Protein 6F77 (pdb70)

Foldseek 3Di:
DPDDPLLVLFDDALLVVLVVVLVVCVVVPDDFFEQDDPFFPDAFDVLLVVLLVVCVVVPLFDFAFQQAHLLLLCLVQVLCCPQAVDHFDSLQKGKFQALLLVLLLLLLLDDDALAEEEAEPLADLVNVNSNSSSRYHYDYQYDDVVVLRADDLVSVLVRDDPRYAEYEAEAVGVFALAHAALVSLLSNVVSCVVVVNYAYEYECAFVLFFADPGHHHDNCSSPVVNQARYKAKYFCRHQRRCVVQRIIMTGGHNVSSVSSSVVSCVPPRHRRSSSSSSSSCCSPDDRVSSVVVNVVLLVLLVLLQVLQCLAQQKHWDRHGTDQKIKIANNRQAQWAWPVRDHRPALVSVQVSLCVVPNYGWRARVSSPDHNITMGGSSDDSVSSNSSSVSNNVRRVRTD/DPDDPLLVLADDAVLVVLVVVLVVVVVVPDPFQEQSDQFFPDAFDPLLVVLLVVCVVVPLFDFAQLQAHLLLLQLVQVLCCVQAVDHFDSLQKGKFQALLLVLLLLLLLDDDALQEEEAEPLADLVNQNSCSSSRYHYQYFYADVVVLGQDAQVRVLVRDDPRYQEYEAEACGVFALAHAALVSLLSNVVSCVVVVNYAYEYECAFVLFFADPGHHHTNCSSPVVNQARYKAKYFCVLRRCVVLRIIMTGGDNVSSVSSSVVSCVPPSHGRSSSSSSVSCVSPHDSVSSVVVNVVLVVLLVLLQVLQVLAQQKHWDRRGTDFKIKIANNRQQQWAWLVRHHRPALVSVQVSLCVPQNYHWAARVSSPDHNIIMGGSSDDSVSSNSSSVSNSVRRVSTD/DVDDPLVVLADDLFEFADQFFPDAFDVLLVVLLVVCVVVPLQDFAFQQAHLLLLQLVQVLCCVQAVDHFDSLQKGKFQALLLVLLLLLLLDDDALAEEEEEPLADLVNQRSNSSSRHHYFYQYADVVVLRADAQVSLLVRDDPRYQEYEAEACGPQRLAHAALVSLLSNVVSVVVPVNYAYEYECAFVLFFEDPGRHHTNCSSPVVNQQRYKDKYFCCYQRRCVVQRIIMTGGDNVSVVSSSVVSCVVPRHRRSSSSSSSSCVSPHDNPSSVVVSVVLLVLQVLLQVLQCLAAQKHWDRRGTRFKIKIANPRQQQWAWPVGDRRPACVSVQVSLCVPQSHHWAARVSSVDDNIIMGGSSYDSVSSVSSSVSNNVRRVSID/DPDDPLVVLADPFQLVVLVVVLVVVVVVVDDFQEQSDPFFPDAFDPLLVVLLVVCVVVPLFDFAFQQAHLLLLCLVQVLCCVQAVDHFDSLQKGKFQALLLVLLLLLLLDDDAQQEEEAEPLADLVNVRSNSSSRYHYQYQYDDVVVLSADALVRLLVRDDLSHQEYEAEACGVFRLAHAALVSLLSNVVSCVVPVRYAYEYECAFVLFFADPGHHHDNCSSPVVRQQRYKAKYFCCHLRVCVVQRIIMTGGHSVSSVSSSVVSCVVPRHRRSSSSSSVSCVSPDDRVSSVVVNVVLQVLQVLLQVLQVLAQQKHWDRRGGDFKIKIASNRQQQWQWLVRRGRPALVSVQVSLCVVQNYRWAQSVSSVDHNIIMGGSSDDSVSSVVSSVSSRVRRVRTD/DPDDPLLVLFDDFVVVVLVVVLVVCVVVPDDFQEQDDQFFPDAFDVLLVVLLVVCVVVPLFDFAFQQAHLLLLVLVQVLCCVQAVDHFDSLQKGKFQALLLVLLLLLLLDDDAQAEEEAEPLADLVNQRSNSSSRYHYFYQYDDVVVLRADALVSVLVRDDPRYQEYEAEAVGVFALAHDALVSLLSNLVSVVVPVRYAYEYECAFVLFFADPGHHHTNCSSPVVNQQRYKAKYFCCHQRVCVVQRIIMTGGDNVSSVSSSVVSCVVPRHRGSSSSSSVSCVSPDDRVSSVVVNVVLLVLLVLLQVLQCLAQQKHWDRHGTDFKTKIANNRLAQWAWPVRDHRPALVSVQVSLCVPQNYRWAARVSSVDHNIIMGGSSDDSVSSNSSSVSRRVRRVRTD/DPDDPLLVLFDDAPLVVLVVVLVVCVVVPDDFDEQADAFFPDAFDPLLVVLLVVCVVVPLFDFAFLQAHLLLLQLVQVLCCVQAVDHFHSLQKGKFQALLLVLLLLLLLDDDALAEEEAEPLADLVNVNSNSSSRYHYQYQYDDVVVLRADAQVSVLVRDDPSYQEYEAEAVGVFALAHAALVSLLSNVVSVVVPVRYAYEYECAFVLFFADPGHHHTNCSSPVVNQARYKAKYFCRHQRSCVVLRIIMTGGHNVSVVSSSVVSCVPPRHRRSSSSSSVSCVSPPDRVSSVVVNVQLLVLQVLLQVLQVLAQQKHWDRHGTRFKIKIANNRQQQWAWLVRDHHPALVSVQVSLCVPQNYHWAASVSSPDHNITMGGSSDHSVSSNVSSVSNRVRRVRTD

InterPro domains:
  IPR004838 Aminotransferases, class-I, pyridoxal-phosphate-binding site [PS00105] (236-249)
  IPR004839 Aminotransferase, class I/classII, large domain [PF00155] (32-392)
  IPR015421 Pyridoxal phosphate-dependent transferase, major domain [G3DSA:3.40.640.10] (63-286)
  IPR015422 Pyridoxal phosphate-dependent transferase, small domain [G3DSA:3.90.1150.10] (20-392)
  IPR015424 Pyridoxal phosphate-dependent transferase [SSF53383] (1-396)
  IPR050596 Aspartate/prephenate aminotransferase-like [PTHR46383] (4-398)

CATH classification: 3.90.1150.10 (+1 more: 3.40.640.10)

Structure (mmCIF, N/CA/C/O backbone):
data_6F77
#
_entry.id   6F77
#
_cell.length_a   103.543
_cell.length_b   93.008
_cell.length_c   123.069
_cell.angle_alpha   90.00
_cell.angle_beta   91.36
_cell.angle_gamma   90.00
#
_symmetry.space_group_name_H-M   'P 1 21 1'
#
loop_
_entity.id
_entity.type
_entity.pdbx_description
1 polymer 'Aspartate aminotransferase A'
2 polymer 'Aspartate aminotransferase A'
3 non-polymer "PYRIDOXAL-5'-PHOSPHATE"
4 water water
#
loop_
_atom_site.group_PDB
_atom_site.id
_atom_site.type_symbol
_atom_site.label_atom_id
_atom_site.label_alt_id
_atom_site.label_comp_id
_atom_site.label_asym_id
_atom_site.label_entity_id
_atom_site.label_seq_id
_atom_site.pdbx_PDB_ins_code
_atom_site.Cartn_x
_atom_site.Cartn_y
_atom_site.Cartn_z
_atom_site.occupancy
_atom_site.B_iso_or_equiv
_atom_site.auth_seq_id
_atom_site.auth_comp_id
_atom_site.auth_asym_id
_atom_site.auth_atom_id
_atom_site.pdbx_PDB_model_num
ATOM 1 N N . ALA A 1 2 ? -69.528 -1.943 -17.346 1.00 35.66 2 ALA A N 1
ATOM 2 C CA . ALA A 1 2 ? -70.195 -2.796 -18.319 1.00 39.67 2 ALA A CA 1
ATOM 3 C C . ALA A 1 2 ? -70.464 -4.156 -17.687 1.00 25.45 2 ALA A C 1
ATOM 4 O O . ALA A 1 2 ? -70.253 -4.331 -16.492 1.00 27.07 2 ALA A O 1
ATOM 6 N N . PHE A 1 3 ? -70.912 -5.123 -18.487 1.00 28.98 3 PHE A N 1
ATOM 7 C CA . PHE A 1 3 ? -71.277 -6.417 -17.922 1.00 28.65 3 PHE A CA 1
ATOM 8 C C . PHE A 1 3 ? -70.056 -7.176 -17.418 1.00 30.45 3 PHE A C 1
ATOM 9 O O . PHE A 1 3 ? -70.075 -7.732 -16.314 1.00 23.77 3 PHE A O 1
ATOM 17 N N . LEU A 1 4 ? -69.000 -7.249 -18.223 1.00 30.48 4 LEU A N 1
ATOM 18 C CA . LEU A 1 4 ? -67.820 -7.983 -17.796 1.00 24.95 4 LEU A CA 1
ATOM 19 C C . LEU A 1 4 ? -67.013 -7.133 -16.827 1.00 24.32 4 LEU A C 1
ATOM 20 O O . LEU A 1 4 ? -67.083 -5.902 -16.841 1.00 26.63 4 LEU A O 1
ATOM 25 N N . ALA A 1 5 ? -66.254 -7.806 -15.971 1.00 23.76 5 ALA A N 1
ATOM 26 C CA . ALA A 1 5 ? -65.467 -7.111 -14.962 1.00 30.49 5 ALA A CA 1
ATOM 27 C C . ALA A 1 5 ? -64.402 -6.222 -15.604 1.00 39.11 5 ALA A C 1
ATOM 28 O O . ALA A 1 5 ? -63.739 -6.611 -16.572 1.00 32.89 5 ALA A O 1
ATOM 30 N N . ASP A 1 6 ? -64.253 -5.006 -15.060 1.00 32.34 6 ASP A N 1
ATOM 31 C CA . ASP A 1 6 ? -63.186 -4.108 -15.491 1.00 29.39 6 ASP A CA 1
ATOM 32 C C . ASP A 1 6 ? -61.836 -4.791 -15.455 1.00 26.64 6 ASP A C 1
ATOM 33 O O . ASP A 1 6 ? -60.960 -4.476 -16.266 1.00 28.95 6 ASP A O 1
ATOM 38 N N . ALA A 1 7 ? -61.658 -5.724 -14.517 1.00 27.11 7 ALA A N 1
ATOM 39 C CA . ALA A 1 7 ? -60.383 -6.398 -14.332 1.00 27.46 7 ALA A CA 1
ATOM 40 C C . ALA A 1 7 ? -59.949 -7.154 -15.581 1.00 27.46 7 ALA A C 1
ATOM 41 O O . ALA A 1 7 ? -58.749 -7.229 -15.870 1.00 28.87 7 ALA A O 1
ATOM 43 N N . LEU A 1 8 ? -60.900 -7.716 -16.338 1.00 26.03 8 LEU A N 1
ATOM 44 C CA . LEU A 1 8 ? -60.519 -8.509 -17.507 1.00 29.13 8 LEU A CA 1
ATOM 45 C C . LEU A 1 8 ? -59.802 -7.664 -18.552 1.00 31.26 8 LEU A C 1
ATOM 46 O O . LEU A 1 8 ? -58.995 -8.189 -19.330 1.00 31.24 8 LEU A O 1
ATOM 51 N N . SER A 1 9 ? -60.080 -6.358 -18.590 1.00 28.81 9 SER A N 1
ATOM 52 C CA A SER A 1 9 ? -59.429 -5.497 -19.568 0.47 31.71 9 SER A CA 1
ATOM 53 C CA B SER A 1 9 ? -59.432 -5.488 -19.560 0.53 31.72 9 SER A CA 1
ATOM 54 C C . SER A 1 9 ? -57.950 -5.305 -19.267 1.00 30.47 9 SER A C 1
ATOM 55 O O . SER A 1 9 ? -57.202 -4.894 -20.157 1.00 32.40 9 SER A O 1
ATOM 60 N N . ARG A 1 10 ? -57.513 -5.601 -18.040 1.00 29.90 10 ARG A N 1
ATOM 61 C CA A ARG A 1 10 ? -56.106 -5.496 -17.667 0.50 30.98 10 ARG A CA 1
ATOM 62 C CA B ARG A 1 10 ? -56.101 -5.475 -17.698 0.50 31.09 10 ARG A CA 1
ATOM 63 C C . ARG A 1 10 ? -55.254 -6.617 -18.244 1.00 31.43 10 ARG A C 1
ATOM 64 O O . ARG A 1 10 ? -54.023 -6.545 -18.160 1.00 32.63 10 ARG A O 1
ATOM 79 N N . VAL A 1 11 ? -55.870 -7.648 -18.808 1.00 31.12 11 VAL A N 1
ATOM 80 C CA . VAL A 1 11 ? -55.162 -8.821 -19.303 1.00 31.91 11 VAL A CA 1
ATOM 81 C C . VAL A 1 11 ? -54.990 -8.673 -20.804 1.00 33.05 11 VAL A C 1
ATOM 82 O O . VAL A 1 11 ? -55.977 -8.597 -21.542 1.00 32.74 11 VAL A O 1
ATOM 86 N N . LYS A 1 12 ? -53.742 -8.658 -21.262 1.00 39.94 12 LYS A N 1
ATOM 87 C CA . LYS A 1 12 ? -53.529 -8.502 -22.691 1.00 44.27 12 LYS A CA 1
ATOM 88 C C . LYS A 1 12 ? -53.824 -9.806 -23.436 1.00 48.43 12 LYS A C 1
ATOM 89 O O . LYS A 1 12 ? -53.658 -10.898 -22.884 1.00 48.55 12 LYS A O 1
ATOM 95 N N . PRO A 1 13 ? -54.287 -9.712 -24.686 1.00 51.18 13 PRO A N 1
ATOM 96 C CA . PRO A 1 13 ? -54.526 -10.924 -25.480 1.00 49.24 13 PRO A CA 1
ATOM 97 C C . PRO A 1 13 ? -53.274 -11.785 -25.580 1.00 44.04 13 PRO A C 1
ATOM 98 O O . PRO A 1 13 ? -52.148 -11.285 -25.570 1.00 43.42 13 PRO A O 1
ATOM 102 N N . SER A 1 14 ? -53.487 -13.097 -25.677 1.00 40.26 14 SER A N 1
ATOM 103 C CA . SER A 1 14 ? -52.408 -14.074 -25.592 1.00 44.41 14 SER A CA 1
ATOM 104 C C . SER A 1 14 ? -51.790 -14.303 -26.967 1.00 43.79 14 SER A C 1
ATOM 105 O O . SER A 1 14 ? -52.465 -14.782 -27.885 1.00 47.36 14 SER A O 1
ATOM 108 N N . ALA A 1 15 ? -50.502 -13.981 -27.104 1.00 40.81 15 ALA A N 1
ATOM 109 C CA . ALA A 1 15 ? -49.806 -14.293 -28.348 1.00 42.24 15 ALA A CA 1
ATOM 110 C C . ALA A 1 15 ? -49.648 -15.798 -28.535 1.00 42.55 15 ALA A C 1
ATOM 111 O O . ALA A 1 15 ? -49.632 -16.281 -29.672 1.00 43.18 15 ALA A O 1
ATOM 113 N N . THR A 1 16 ? -49.561 -16.553 -27.436 1.00 42.18 16 THR A N 1
ATOM 114 C CA . THR A 1 16 ? -49.345 -17.996 -27.523 1.00 42.72 16 THR A CA 1
ATOM 115 C C . THR A 1 16 ? -50.578 -18.721 -28.050 1.00 41.81 16 THR A C 1
ATOM 116 O O . THR A 1 16 ? -50.462 -19.635 -28.877 1.00 42.53 16 THR A O 1
ATOM 120 N N . ILE A 1 17 ? -51.766 -18.342 -27.580 1.00 40.32 17 ILE A N 1
ATOM 121 C CA . ILE A 1 17 ? -52.982 -18.952 -28.103 1.00 46.80 17 ILE A CA 1
ATOM 122 C C . ILE A 1 17 ? -53.180 -18.559 -29.561 1.00 47.17 17 ILE A C 1
ATOM 123 O O . ILE A 1 17 ? -53.617 -19.374 -30.384 1.00 45.92 17 ILE A O 1
ATOM 128 N N . ALA A 1 18 ? -52.844 -17.313 -29.908 1.00 43.56 18 ALA A N 1
ATOM 129 C CA . ALA A 1 18 ? -52.977 -16.871 -31.292 1.00 49.47 18 ALA A CA 1
ATOM 130 C C . ALA A 1 18 ? -52.096 -17.698 -32.221 1.00 49.98 18 ALA A C 1
ATOM 131 O O . ALA A 1 18 ? -52.502 -18.022 -33.344 1.00 48.96 18 ALA A O 1
ATOM 133 N N . VAL A 1 19 ? -50.894 -18.064 -31.764 1.00 44.93 19 VAL A N 1
ATOM 134 C CA . VAL A 1 19 ? -50.005 -18.887 -32.584 1.00 44.50 19 VAL A CA 1
ATOM 135 C C . VAL A 1 19 ? -50.598 -20.277 -32.777 1.00 45.18 19 VAL A C 1
ATOM 136 O O . VAL A 1 19 ? -50.636 -20.806 -33.896 1.00 44.86 19 VAL A O 1
ATOM 140 N N . SER A 1 20 ? -51.075 -20.888 -31.689 1.00 43.49 20 SER A N 1
ATOM 141 C CA . SER A 1 20 ? -51.732 -22.185 -31.796 1.00 48.84 20 SER A CA 1
ATOM 142 C C . SER A 1 20 ? -52.929 -22.116 -32.734 1.00 47.61 20 SER A C 1
ATOM 143 O O . SER A 1 20 ? -53.189 -23.056 -33.494 1.00 43.17 20 SER A O 1
ATOM 146 N N . GLN A 1 21 ? -53.655 -20.995 -32.709 1.00 41.78 21 GLN A N 1
ATOM 147 C CA . GLN A 1 21 ? -54.830 -20.843 -33.561 1.00 47.59 21 GLN A CA 1
ATOM 148 C C . GLN A 1 21 ? -54.440 -20.736 -35.032 1.00 42.38 21 GLN A C 1
ATOM 149 O O . GLN A 1 21 ? -55.059 -21.368 -35.894 1.00 42.45 21 GLN A O 1
ATOM 155 N N . LYS A 1 22 ? -53.425 -19.925 -35.339 1.00 43.02 22 LYS A N 1
ATOM 156 C CA . LYS A 1 22 ? -52.980 -19.787 -36.725 1.00 48.83 22 LYS A CA 1
ATOM 157 C C . LYS A 1 22 ? -52.405 -21.096 -37.259 1.00 49.24 22 LYS A C 1
ATOM 158 O O . LYS A 1 22 ? -52.649 -21.466 -38.416 1.00 45.44 22 LYS A O 1
ATOM 164 N N . ALA A 1 23 ? -51.624 -21.800 -36.433 1.00 45.37 23 ALA A N 1
ATOM 165 C CA . ALA A 1 23 ? -51.152 -23.128 -36.804 1.00 46.29 23 ALA A CA 1
ATOM 166 C C . ALA A 1 23 ? -52.318 -24.078 -37.061 1.00 45.74 23 ALA A C 1
ATOM 167 O O . ALA A 1 23 ? -52.337 -24.794 -38.071 1.00 46.40 23 ALA A O 1
ATOM 169 N N . ARG A 1 24 ? -53.304 -24.092 -36.160 1.00 44.61 24 ARG A N 1
ATOM 170 C CA . ARG A 1 24 ? -54.466 -24.961 -36.348 1.00 54.81 24 ARG A CA 1
ATOM 171 C C . ARG A 1 24 ? -55.198 -24.638 -37.647 1.00 44.20 24 ARG A C 1
ATOM 172 O O . ARG A 1 24 ? -55.661 -25.544 -38.349 1.00 44.61 24 ARG A O 1
ATOM 180 N N . GLU A 1 25 ? -55.296 -23.353 -37.992 1.00 43.87 25 GLU A N 1
ATOM 181 C CA . GLU A 1 25 ? -55.955 -22.969 -39.236 1.00 47.53 25 GLU A CA 1
ATOM 182 C C . GLU A 1 25 ? -55.171 -23.448 -40.451 1.00 50.80 25 GLU A C 1
ATOM 183 O O . GLU A 1 25 ? -55.762 -23.890 -41.443 1.00 45.49 25 GLU A O 1
ATOM 185 N N . LEU A 1 26 ? -53.838 -23.380 -40.393 1.00 45.97 26 LEU A N 1
ATOM 186 C CA . LEU A 1 26 ? -53.034 -23.834 -41.524 1.00 47.17 26 LEU A CA 1
ATOM 187 C C . LEU A 1 26 ? -53.162 -25.337 -41.720 1.00 47.58 26 LEU A C 1
ATOM 188 O O . LEU A 1 26 ? -53.256 -25.813 -42.856 1.00 48.19 26 LEU A O 1
ATOM 193 N N . LYS A 1 27 ? -53.176 -26.098 -40.626 1.00 47.36 27 LYS A N 1
ATOM 194 C CA . LYS A 1 27 ? -53.317 -27.545 -40.732 1.00 47.92 27 LYS A CA 1
ATOM 195 C C . LYS A 1 27 ? -54.696 -27.934 -41.260 1.00 47.45 27 LYS A C 1
ATOM 196 O O . LYS A 1 27 ? -54.823 -28.915 -42.000 1.00 48.16 27 LYS A O 1
ATOM 202 N N . ALA A 1 28 ? -55.728 -27.168 -40.905 1.00 46.39 28 ALA A N 1
ATOM 203 C CA . ALA A 1 28 ? -57.081 -27.500 -41.345 1.00 46.10 28 ALA A CA 1
ATOM 204 C C . ALA A 1 28 ? -57.205 -27.402 -42.856 1.00 46.69 28 ALA A C 1
ATOM 205 O O . ALA A 1 28 ? -57.922 -28.192 -43.479 1.00 47.33 28 ALA A O 1
ATOM 207 N N . LYS A 1 29 ? -56.504 -26.452 -43.472 1.00 35.43 29 LYS A N 1
ATOM 208 C CA . LYS A 1 29 ? -56.548 -26.315 -44.917 1.00 43.36 29 LYS A CA 1
ATOM 209 C C . LYS A 1 29 ? -55.441 -27.095 -45.615 1.00 44.71 29 LYS A C 1
ATOM 210 O O . LYS A 1 29 ? -55.067 -26.743 -46.732 1.00 47.97 29 LYS A O 1
ATOM 216 N N . GLY A 1 30 ? -54.912 -28.144 -44.989 1.00 37.84 30 GLY A N 1
ATOM 217 C CA . GLY A 1 30 ? -54.055 -29.080 -45.689 1.00 36.75 30 GLY A CA 1
ATOM 218 C C . GLY A 1 30 ? -52.562 -28.840 -45.614 1.00 36.52 30 GLY A C 1
ATOM 219 O O . GLY A 1 30 ? -51.810 -29.569 -46.271 1.00 34.04 30 GLY A O 1
ATOM 220 N N . ARG A 1 31 ? -52.100 -27.857 -44.847 1.00 31.36 31 ARG A N 1
ATOM 221 C CA . ARG A 1 31 ? -50.669 -27.602 -44.771 1.00 32.79 31 ARG A CA 1
ATOM 222 C C . ARG A 1 31 ? -50.012 -28.609 -43.840 1.00 28.59 31 ARG A C 1
ATOM 223 O O . ARG A 1 31 ? -50.613 -29.065 -42.869 1.00 28.21 31 ARG A O 1
ATOM 231 N N . ASP A 1 32 ? -48.762 -28.956 -44.148 1.00 33.68 32 ASP A N 1
ATOM 232 C CA . ASP A 1 32 ? -47.966 -29.838 -43.294 1.00 28.36 32 ASP A CA 1
ATOM 233 C C . ASP A 1 32 ? -47.314 -28.983 -42.210 1.00 27.20 32 ASP A C 1
ATOM 234 O O . ASP A 1 32 ? -46.288 -28.342 -42.440 1.00 36.67 32 ASP A O 1
ATOM 239 N N . VAL A 1 33 ? -47.906 -28.965 -41.026 1.00 26.96 33 VAL A N 1
ATOM 240 C CA . VAL A 1 33 ? -47.501 -28.068 -39.955 1.00 22.86 33 VAL A CA 1
ATOM 241 C C . VAL A 1 33 ? -46.787 -28.871 -38.876 1.00 20.43 33 VAL A C 1
ATOM 242 O O . VAL A 1 33 ? -47.256 -29.943 -38.474 1.00 23.53 33 VAL A O 1
ATOM 246 N N . ILE A 1 34 ? -45.661 -28.345 -38.391 1.00 17.80 34 ILE A N 1
ATOM 247 C CA . ILE A 1 34 ? -44.964 -28.910 -37.238 1.00 16.95 34 ILE A CA 1
ATOM 248 C C . ILE A 1 34 ? -45.040 -27.879 -36.122 1.00 20.53 34 ILE A C 1
ATOM 249 O O . ILE A 1 34 ? -44.525 -26.764 -36.244 1.00 17.98 34 ILE A O 1
ATOM 254 N N . GLY A 1 35 ? -45.716 -28.240 -35.020 1.00 20.03 35 GLY A N 1
ATOM 255 C CA . GLY A 1 35 ? -45.860 -27.327 -33.908 1.00 15.20 35 GLY A CA 1
ATOM 256 C C . GLY A 1 35 ? -44.679 -27.492 -32.968 1.00 15.73 35 GLY A C 1
ATOM 257 O O . GLY A 1 35 ? -44.365 -28.608 -32.543 1.00 21.43 35 GLY A O 1
ATOM 258 N N . LEU A 1 36 ? -44.032 -26.381 -32.639 1.00 15.91 36 LEU A N 1
ATOM 259 C CA . LEU A 1 36 ? -42.938 -26.404 -31.674 1.00 13.01 36 LEU A CA 1
ATOM 260 C C . LEU A 1 36 ? -43.281 -25.589 -30.432 1.00 12.31 36 LEU A C 1
ATOM 261 O O . LEU A 1 36 ? -42.423 -24.923 -29.861 1.00 15.51 36 LEU A O 1
ATOM 266 N N . GLY A 1 37 ? -44.543 -25.647 -29.987 1.00 15.11 37 GLY A N 1
ATOM 267 C CA . GLY A 1 37 ? -44.967 -24.915 -28.790 1.00 16.14 37 GLY A CA 1
ATOM 268 C C . GLY A 1 37 ? -45.541 -25.768 -27.667 1.00 23.24 37 GLY A C 1
ATOM 269 O O . GLY A 1 37 ? -46.248 -25.258 -26.790 1.00 23.10 37 GLY A O 1
ATOM 270 N N . ALA A 1 38 ? -45.230 -27.062 -27.658 1.00 20.83 38 ALA A N 1
ATOM 271 C CA . ALA A 1 38 ? -45.765 -27.949 -26.623 1.00 19.67 38 ALA A CA 1
ATOM 272 C C . ALA A 1 38 ? -45.312 -27.525 -25.228 1.00 25.96 38 ALA A C 1
ATOM 273 O O . ALA A 1 38 ? -44.135 -27.244 -24.998 1.00 25.13 38 ALA A O 1
ATOM 275 N N . GLY A 1 39 ? -46.251 -27.510 -24.284 1.00 23.53 39 GLY A N 1
ATOM 276 C CA . GLY A 1 39 ? -45.900 -27.269 -22.899 1.00 18.83 39 GLY A CA 1
ATOM 277 C C . GLY A 1 39 ? -45.975 -28.528 -22.064 1.00 18.96 39 GLY A C 1
ATOM 278 O O . GLY A 1 39 ? -46.070 -28.473 -20.838 1.00 20.90 39 GLY A O 1
ATOM 279 N N . GLU A 1 40 ? -45.931 -29.682 -22.710 1.00 19.13 40 GLU A N 1
ATOM 280 C CA . GLU A 1 40 ? -46.119 -30.924 -21.983 1.00 22.54 40 GLU A CA 1
ATOM 281 C C . GLU A 1 40 ? -45.259 -31.981 -22.648 1.00 19.68 40 GLU A C 1
ATOM 282 O O . GLU A 1 40 ? -45.050 -31.928 -23.867 1.00 19.48 40 GLU A O 1
ATOM 288 N N . PRO A 1 41 ? -44.732 -32.932 -21.885 1.00 21.98 41 PRO A N 1
ATOM 289 C CA . PRO A 1 41 ? -43.962 -34.020 -22.497 1.00 21.59 41 PRO A CA 1
ATOM 290 C C . PRO A 1 41 ? -44.816 -34.788 -23.492 1.00 23.90 41 PRO A C 1
ATOM 291 O O . PRO A 1 41 ? -46.037 -34.863 -23.359 1.00 28.32 41 PRO A O 1
ATOM 295 N N . ASP A 1 42 ? -44.157 -35.359 -24.502 1.00 18.36 42 ASP A N 1
ATOM 296 C CA . ASP A 1 42 ? -44.802 -36.229 -25.477 1.00 21.72 42 ASP A CA 1
ATOM 297 C C . ASP A 1 42 ? -44.802 -37.697 -25.042 1.00 29.52 42 ASP A C 1
ATOM 298 O O . ASP A 1 42 ? -44.935 -38.583 -25.892 1.00 42.37 42 ASP A O 1
ATOM 303 N N . PHE A 1 43 ? -44.605 -37.973 -23.755 1.00 22.12 43 PHE A N 1
ATOM 304 C CA . PHE A 1 43 ? -44.699 -39.319 -23.203 1.00 22.69 43 PHE A CA 1
ATOM 305 C C . PHE A 1 43 ? -45.993 -39.449 -22.418 1.00 14.95 43 PHE A C 1
ATOM 306 O O . PHE A 1 43 ? -46.500 -38.465 -21.884 1.00 14.49 43 PHE A O 1
ATOM 314 N N . ASP A 1 44 ? -46.501 -40.675 -22.313 1.00 13.26 44 ASP A N 1
ATOM 315 C CA . ASP A 1 44 ? -47.675 -40.918 -21.474 1.00 16.02 44 ASP A CA 1
ATOM 316 C C . ASP A 1 44 ? -47.271 -40.967 -19.996 1.00 21.29 44 ASP A C 1
ATOM 317 O O . ASP A 1 44 ? -46.089 -41.069 -19.642 1.00 15.90 44 ASP A O 1
ATOM 322 N N . THR A 1 45 ? -48.273 -40.870 -19.126 1.00 19.46 45 THR A N 1
ATOM 323 C CA . THR A 1 45 ? -48.045 -41.039 -17.695 1.00 11.74 45 THR A CA 1
ATOM 324 C C . THR A 1 45 ? -47.521 -42.449 -17.414 1.00 12.70 45 THR A C 1
ATOM 325 O O . THR A 1 45 ? -48.044 -43.414 -17.973 1.00 14.25 45 THR A O 1
ATOM 329 N N . PRO A 1 46 ? -46.495 -42.605 -16.558 1.00 12.87 46 PRO A N 1
ATOM 330 C CA . PRO A 1 46 ? -45.961 -43.946 -16.253 1.00 14.67 46 PRO A CA 1
ATOM 331 C C . PRO A 1 46 ? -47.015 -44.883 -15.697 1.00 14.26 46 PRO A C 1
ATOM 332 O O . PRO A 1 46 ? -47.953 -44.466 -15.014 1.00 13.55 46 PRO A O 1
ATOM 336 N N . ASP A 1 47 ? -46.825 -46.182 -15.957 1.00 15.44 47 ASP A N 1
ATOM 337 C CA . ASP A 1 47 ? -47.850 -47.142 -15.560 1.00 17.10 47 ASP A CA 1
ATOM 338 C C . ASP A 1 47 ? -48.054 -47.167 -14.051 1.00 18.32 47 ASP A C 1
ATOM 339 O O . ASP A 1 47 ? -49.185 -47.331 -13.587 1.00 17.12 47 ASP A O 1
ATOM 344 N N . ASN A 1 48 ? -46.982 -47.012 -13.261 1.00 19.70 48 ASN A N 1
ATOM 345 C CA . ASN A 1 48 ? -47.172 -47.109 -11.814 1.00 25.17 48 ASN A CA 1
ATOM 346 C C . ASN A 1 48 ? -48.135 -46.040 -11.319 1.00 14.26 48 ASN A C 1
ATOM 347 O O . ASN A 1 48 ? -48.930 -46.290 -10.405 1.00 14.17 48 ASN A O 1
ATOM 352 N N . ILE A 1 49 ? -48.105 -44.856 -11.923 1.00 14.93 49 ILE A N 1
ATOM 353 C CA . ILE A 1 49 ? -49.025 -43.797 -11.532 1.00 12.33 49 ILE A CA 1
ATOM 354 C C . ILE A 1 49 ? -50.437 -44.112 -12.004 1.00 14.62 49 ILE A C 1
ATOM 355 O O . ILE A 1 49 ? -51.417 -43.916 -11.264 1.00 15.18 49 ILE A O 1
ATOM 360 N N . LYS A 1 50 ? -50.569 -44.599 -13.242 1.00 12.78 50 LYS A N 1
ATOM 361 C CA . LYS A 1 50 ? -51.875 -45.032 -13.724 1.00 12.99 50 LYS A CA 1
ATOM 362 C C . LYS A 1 50 ? -52.488 -46.065 -12.787 1.00 17.23 50 LYS A C 1
ATOM 363 O O . LYS A 1 50 ? -53.669 -45.980 -12.437 1.00 15.68 50 LYS A O 1
ATOM 369 N N . LYS A 1 51 ? -51.690 -47.048 -12.366 1.00 14.38 51 LYS A N 1
ATOM 370 C CA . LYS A 1 51 ? -52.231 -48.126 -11.538 1.00 16.42 51 LYS A CA 1
ATOM 371 C C . LYS A 1 51 ? -52.718 -47.608 -10.195 1.00 15.55 51 LYS A C 1
ATOM 372 O O . LYS A 1 51 ? -53.774 -48.035 -9.704 1.00 14.53 51 LYS A O 1
ATOM 378 N N . ALA A 1 52 ? -51.980 -46.667 -9.600 1.00 14.44 52 ALA A N 1
ATOM 379 C CA . ALA A 1 52 ? -52.433 -46.065 -8.351 1.00 18.20 52 ALA A CA 1
ATOM 380 C C . ALA A 1 52 ? -53.762 -45.341 -8.524 1.00 19.26 52 ALA A C 1
ATOM 381 O O . ALA A 1 52 ? -54.639 -45.448 -7.665 1.00 13.72 52 ALA A O 1
ATOM 383 N N . ALA A 1 53 ? -53.927 -44.580 -9.612 1.00 14.87 53 ALA A N 1
ATOM 384 C CA . ALA A 1 53 ? -55.212 -43.935 -9.869 1.00 18.64 53 ALA A CA 1
ATOM 385 C C . ALA A 1 53 ? -56.322 -44.963 -10.015 1.00 16.26 53 ALA A C 1
ATOM 386 O O . ALA A 1 53 ? -57.414 -44.810 -9.452 1.00 15.67 53 ALA A O 1
ATOM 388 N N . ILE A 1 54 ? -56.066 -46.016 -10.782 1.00 12.87 54 ILE A N 1
ATOM 389 C CA . ILE A 1 54 ? -57.091 -47.027 -10.981 1.00 13.68 54 ILE A CA 1
ATOM 390 C C . ILE A 1 54 ? -57.445 -47.669 -9.649 1.00 19.27 54 ILE A C 1
ATOM 391 O O . ILE A 1 54 ? -58.619 -47.923 -9.352 1.00 15.88 54 ILE A O 1
ATOM 396 N N . ASP A 1 55 ? -56.434 -47.896 -8.810 1.00 17.72 55 ASP A N 1
ATOM 397 C CA . ASP A 1 55 ? -56.681 -48.470 -7.493 1.00 17.85 55 ASP A CA 1
ATOM 398 C C . ASP A 1 55 ? -57.578 -47.570 -6.660 1.00 13.56 55 ASP A C 1
ATOM 399 O O . ASP A 1 55 ? -58.499 -48.047 -5.986 1.00 13.88 55 ASP A O 1
ATOM 404 N N . ALA A 1 56 ? -57.342 -46.257 -6.710 1.00 12.58 56 ALA A N 1
ATOM 405 C CA . ALA A 1 56 ? -58.182 -45.355 -5.947 1.00 14.00 56 ALA A CA 1
ATOM 406 C C . ALA A 1 56 ? -59.616 -45.358 -6.476 1.00 15.96 56 ALA A C 1
ATOM 407 O O . ALA A 1 56 ? -60.566 -45.269 -5.693 1.00 11.91 56 ALA A O 1
ATOM 409 N N . ILE A 1 57 ? -59.790 -45.456 -7.799 1.00 12.97 57 ILE A N 1
ATOM 410 C CA . ILE A 1 57 ? -61.129 -45.592 -8.375 1.00 12.44 57 ILE A CA 1
ATOM 411 C C . ILE A 1 57 ? -61.793 -46.859 -7.863 1.00 14.89 57 ILE A C 1
ATOM 412 O O . ILE A 1 57 ? -62.956 -46.853 -7.440 1.00 13.59 57 ILE A O 1
ATOM 417 N N . ASP A 1 58 ? -61.051 -47.965 -7.877 1.00 14.11 58 ASP A N 1
ATOM 418 C CA . ASP A 1 58 ? -61.605 -49.239 -7.440 1.00 15.15 58 ASP A CA 1
ATOM 419 C C . ASP A 1 58 ? -62.012 -49.213 -5.966 1.00 14.98 58 ASP A C 1
ATOM 420 O O . ASP A 1 58 ? -63.034 -49.805 -5.589 1.00 15.55 58 ASP A O 1
ATOM 425 N N . ARG A 1 59 ? -61.233 -48.524 -5.120 1.00 17.79 59 ARG A N 1
ATOM 426 C CA . ARG A 1 59 ? -61.522 -48.467 -3.685 1.00 22.25 59 ARG A CA 1
ATOM 427 C C . ARG A 1 59 ? -62.643 -47.500 -3.348 1.00 17.79 59 ARG A C 1
ATOM 428 O O . ARG A 1 59 ? -63.138 -47.526 -2.216 1.00 13.62 59 ARG A O 1
ATOM 436 N N . GLY A 1 60 ? -63.023 -46.635 -4.287 1.00 16.90 60 GLY A N 1
ATOM 437 C CA . GLY A 1 60 ? -64.062 -45.656 -4.049 1.00 13.25 60 GLY A CA 1
ATOM 438 C C . GLY A 1 60 ? -63.603 -44.346 -3.438 1.00 14.59 60 GLY A C 1
ATOM 439 O O . GLY A 1 60 ? -64.358 -43.749 -2.661 1.00 12.82 60 GLY A O 1
ATOM 440 N N . GLU A 1 61 ? -62.379 -43.889 -3.741 1.00 11.21 61 GLU A N 1
ATOM 441 C CA . GLU A 1 61 ? -61.882 -42.577 -3.306 1.00 14.19 61 GLU A CA 1
ATOM 442 C C . GLU A 1 61 ? -62.460 -41.519 -4.247 1.00 16.62 61 GLU A C 1
ATOM 443 O O . GLU A 1 61 ? -61.763 -40.868 -5.031 1.00 15.01 61 GLU A O 1
ATOM 449 N N . THR A 1 62 ? -63.785 -41.363 -4.158 1.00 13.31 62 THR A N 1
ATOM 450 C CA . THR A 1 62 ? -64.558 -40.523 -5.062 1.00 18.10 62 THR A CA 1
ATOM 451 C C . THR A 1 62 ? -65.290 -39.396 -4.331 1.00 9.78 62 THR A C 1
ATOM 452 O O . THR A 1 62 ? -66.228 -38.815 -4.889 1.00 10.24 62 THR A O 1
ATOM 456 N N . LYS A 1 63 ? -64.908 -39.103 -3.087 1.00 12.56 63 LYS A N 1
ATOM 457 C CA . LYS A 1 63 ? -65.542 -38.071 -2.272 1.00 11.55 63 LYS A CA 1
ATOM 458 C C . LYS A 1 63 ? -64.704 -36.794 -2.224 1.00 11.15 63 LYS A C 1
ATOM 459 O O . LYS A 1 63 ? -63.517 -36.771 -2.586 1.00 12.28 63 LYS A O 1
ATOM 465 N N . TYR A 1 64 ? -65.348 -35.713 -1.770 1.00 9.32 64 TYR A N 1
ATOM 466 C CA . TYR A 1 64 ? -64.638 -34.469 -1.512 1.00 15.00 64 TYR A CA 1
ATOM 467 C C . TYR A 1 64 ? -63.422 -34.742 -0.638 1.00 19.47 64 TYR A C 1
ATOM 468 O O . TYR A 1 64 ? -63.497 -35.516 0.318 1.00 13.05 64 TYR A O 1
ATOM 477 N N . THR A 1 65 ? -62.306 -34.110 -0.962 1.00 14.60 65 THR A N 1
ATOM 478 C CA . THR A 1 65 ? -61.115 -34.159 -0.128 1.00 9.97 65 THR A CA 1
ATOM 479 C C . THR A 1 65 ? -61.052 -32.903 0.720 1.00 13.51 65 THR A C 1
ATOM 480 O O . THR A 1 65 ? -61.793 -31.946 0.488 1.00 11.49 65 THR A O 1
ATOM 484 N N . PRO A 1 66 ? -60.173 -32.850 1.717 1.00 13.26 66 PRO A N 1
ATOM 485 C CA . PRO A 1 66 ? -59.906 -31.554 2.345 1.00 12.58 66 PRO A CA 1
ATOM 486 C C . PRO A 1 66 ? -59.431 -30.599 1.265 1.00 13.84 66 PRO A C 1
ATOM 487 O O . PRO A 1 66 ? -58.783 -31.005 0.293 1.00 14.32 66 PRO A O 1
ATOM 491 N N . VAL A 1 67 ? -59.788 -29.323 1.416 1.00 9.83 67 VAL A N 1
ATOM 492 C CA . VAL A 1 67 ? -59.527 -28.358 0.343 1.00 12.71 67 VAL A CA 1
ATOM 493 C C . VAL A 1 67 ? -58.043 -28.318 -0.016 1.00 13.34 67 VAL A C 1
ATOM 494 O O . VAL A 1 67 ? -57.680 -28.205 -1.200 1.00 10.09 67 VAL A O 1
ATOM 498 N N . SER A 1 68 ? -57.162 -28.416 0.987 1.00 12.73 68 SER A N 1
ATOM 499 C CA . SER A 1 68 ? -55.723 -28.302 0.746 1.00 14.35 68 SER A CA 1
ATOM 500 C C . SER A 1 68 ? -55.086 -29.617 0.321 1.00 9.42 68 SER A C 1
ATOM 501 O O . SER A 1 68 ? -53.873 -29.647 0.065 1.00 12.29 68 SER A O 1
ATOM 504 N N . GLY A 1 69 ? -55.846 -30.701 0.292 1.00 9.62 69 GLY A N 1
ATOM 505 C CA . GLY A 1 69 ? -55.358 -31.960 -0.243 1.00 8.41 69 GLY A CA 1
ATOM 506 C C . GLY A 1 69 ? -55.582 -33.146 0.665 1.00 10.12 69 GLY A C 1
ATOM 507 O O . GLY A 1 69 ? -55.715 -32.987 1.884 1.00 9.46 69 GLY A O 1
ATOM 508 N N . ILE A 1 70 ? -55.593 -34.345 0.094 1.00 8.62 70 ILE A N 1
ATOM 509 C CA . ILE A 1 70 ? -55.694 -35.541 0.943 1.00 9.26 70 ILE A CA 1
ATOM 510 C C . ILE A 1 70 ? -54.446 -35.656 1.815 1.00 12.32 70 ILE A C 1
ATOM 511 O O . ILE A 1 70 ? -53.338 -35.286 1.375 1.00 12.54 70 ILE A O 1
ATOM 516 N N . PRO A 1 71 ? -54.563 -36.124 3.057 1.00 15.51 71 PRO A N 1
ATOM 517 C CA . PRO A 1 71 ? -53.377 -36.129 3.936 1.00 15.97 71 PRO A CA 1
ATOM 518 C C . PRO A 1 71 ? -52.231 -36.966 3.396 1.00 16.01 71 PRO A C 1
ATOM 519 O O . PRO A 1 71 ? -51.069 -36.621 3.627 1.00 15.69 71 PRO A O 1
ATOM 523 N N . GLU A 1 72 ? -52.522 -38.038 2.661 1.00 16.56 72 GLU A N 1
ATOM 524 C CA . GLU A 1 72 ? -51.458 -38.854 2.081 1.00 21.88 72 GLU A CA 1
ATOM 525 C C . GLU A 1 72 ? -50.591 -38.053 1.116 1.00 18.54 72 GLU A C 1
ATOM 526 O O . GLU A 1 72 ? -49.379 -38.291 1.008 1.00 15.03 72 GLU A O 1
ATOM 532 N N . LEU A 1 73 ? -51.199 -37.130 0.372 1.00 13.50 73 LEU A N 1
ATOM 533 C CA . LEU A 1 73 ? -50.450 -36.341 -0.596 1.00 13.78 73 LEU A CA 1
ATOM 534 C C . LEU A 1 73 ? -49.721 -35.190 0.071 1.00 15.79 73 LEU A C 1
ATOM 535 O O . LEU A 1 73 ? -48.577 -34.881 -0.286 1.00 11.07 73 LEU A O 1
ATOM 540 N N . ARG A 1 74 ? -50.370 -34.524 1.025 1.00 13.29 74 ARG A N 1
ATOM 541 C CA . ARG A 1 74 ? -49.682 -33.471 1.761 1.00 11.18 74 ARG A CA 1
ATOM 542 C C . ARG A 1 74 ? -48.465 -34.029 2.493 1.00 12.21 74 ARG A C 1
ATOM 543 O O . ARG A 1 74 ? -47.421 -33.369 2.565 1.00 14.37 74 ARG A O 1
ATOM 551 N N . GLU A 1 75 ? -48.573 -35.254 3.026 1.00 13.71 75 GLU A N 1
ATOM 552 C CA . GLU A 1 75 ? -47.403 -35.883 3.627 1.00 14.98 75 GLU A CA 1
ATOM 553 C C . GLU A 1 75 ? -46.353 -36.192 2.570 1.00 14.42 75 GLU A C 1
ATOM 554 O O . GLU A 1 75 ? -45.163 -35.984 2.802 1.00 14.73 75 GLU A O 1
ATOM 560 N N . ALA A 1 76 ? -46.772 -36.720 1.417 1.00 13.85 76 ALA A N 1
ATOM 561 C CA . ALA A 1 76 ? -45.804 -37.044 0.367 1.00 13.55 76 ALA A CA 1
ATOM 562 C C . ALA A 1 76 ? -45.063 -35.799 -0.100 1.00 17.56 76 ALA A C 1
ATOM 563 O O . ALA A 1 76 ? -43.865 -35.860 -0.412 1.00 14.98 76 ALA A O 1
ATOM 565 N N . ILE A 1 77 ? -45.764 -34.668 -0.156 1.00 11.08 77 ILE A N 1
ATOM 566 C CA . ILE A 1 77 ? -45.145 -33.408 -0.567 1.00 10.10 77 ILE A CA 1
ATOM 567 C C . ILE A 1 77 ? -44.131 -32.933 0.475 1.00 12.21 77 ILE A C 1
ATOM 568 O O . ILE A 1 77 ? -43.003 -32.547 0.140 1.00 10.70 77 ILE A O 1
ATOM 573 N N . ALA A 1 78 ? -44.510 -32.957 1.755 1.00 11.59 78 ALA A N 1
ATOM 574 C CA . ALA A 1 78 ? -43.562 -32.569 2.794 1.00 16.70 78 ALA A CA 1
ATOM 575 C C . ALA A 1 78 ? -42.300 -33.434 2.749 1.00 19.97 78 ALA A C 1
ATOM 576 O O . ALA A 1 78 ? -41.177 -32.927 2.893 1.00 17.63 78 ALA A O 1
ATOM 578 N N . LYS A 1 79 ? -42.465 -34.740 2.534 1.00 14.41 79 LYS A N 1
ATOM 579 C CA . LYS A 1 79 ? -41.312 -35.623 2.438 1.00 19.92 79 LYS A CA 1
ATOM 580 C C . LYS A 1 79 ? -40.479 -35.333 1.194 1.00 15.59 79 LYS A C 1
ATOM 581 O O . LYS A 1 79 ? -39.241 -35.406 1.247 1.00 17.45 79 LYS A O 1
ATOM 587 N N . LYS A 1 80 ? -41.135 -35.062 0.058 1.00 13.82 80 LYS A N 1
ATOM 588 C CA . LYS A 1 80 ? -40.395 -34.712 -1.159 1.00 17.53 80 LYS A CA 1
ATOM 589 C C . LYS A 1 80 ? -39.545 -33.469 -0.945 1.00 18.98 80 LYS A C 1
ATOM 590 O O . LYS A 1 80 ? -38.391 -33.421 -1.376 1.00 17.00 80 LYS A O 1
ATOM 596 N N . PHE A 1 81 ? -40.107 -32.436 -0.314 1.00 16.09 81 PHE A N 1
ATOM 597 C CA . PHE A 1 81 ? -39.335 -31.216 -0.083 1.00 15.01 81 PHE A CA 1
ATOM 598 C C . PHE A 1 81 ? -38.107 -31.484 0.784 1.00 17.06 81 PHE A C 1
ATOM 599 O O . PHE A 1 81 ? -37.040 -30.900 0.556 1.00 15.36 81 PHE A O 1
ATOM 607 N N . LYS A 1 82 ? -38.227 -32.377 1.770 1.00 14.70 82 LYS A N 1
ATOM 608 C CA . LYS A 1 82 ? -37.066 -32.733 2.579 1.00 19.65 82 LYS A CA 1
ATOM 609 C C . LYS A 1 82 ? -36.092 -33.606 1.796 1.00 17.31 82 LYS A C 1
ATOM 610 O O . LYS A 1 82 ? -34.879 -33.361 1.804 1.00 18.31 82 LYS A O 1
ATOM 616 N N . ARG A 1 83 ? -36.605 -34.643 1.128 1.00 17.02 83 ARG A N 1
ATOM 617 C CA . ARG A 1 83 ? -35.727 -35.646 0.532 1.00 18.12 83 ARG A CA 1
ATOM 618 C C . ARG A 1 83 ? -34.963 -35.075 -0.658 1.00 17.49 83 ARG A C 1
ATOM 619 O O . ARG A 1 83 ? -33.754 -35.302 -0.798 1.00 18.80 83 ARG A O 1
ATOM 627 N N . GLU A 1 84 ? -35.651 -34.323 -1.510 1.00 15.93 84 GLU A N 1
ATOM 628 C CA . GLU A 1 84 ? -35.094 -33.806 -2.757 1.00 16.03 84 GLU A CA 1
ATOM 629 C C . GLU A 1 84 ? -34.499 -32.401 -2.621 1.00 18.10 84 GLU A C 1
ATOM 630 O O . GLU A 1 84 ? -33.510 -32.082 -3.291 1.00 16.55 84 GLU A O 1
ATOM 636 N N . ASN A 1 85 ? -35.070 -31.551 -1.777 1.00 14.54 85 ASN A N 1
ATOM 637 C CA . ASN A 1 85 ? -34.645 -30.156 -1.682 1.00 14.46 85 ASN A CA 1
ATOM 638 C C . ASN A 1 85 ? -34.085 -29.754 -0.323 1.00 17.30 85 ASN A C 1
ATOM 639 O O . ASN A 1 85 ? -33.718 -28.586 -0.151 1.00 15.91 85 ASN A O 1
ATOM 644 N N . ASN A 1 86 ? -34.013 -30.678 0.642 1.00 18.37 86 ASN A N 1
ATOM 645 C CA . ASN A 1 86 ? -33.481 -30.409 1.988 1.00 18.40 86 ASN A CA 1
ATOM 646 C C . ASN A 1 86 ? -34.210 -29.258 2.684 1.00 17.85 86 ASN A C 1
ATOM 647 O O . ASN A 1 86 ? -33.606 -28.480 3.430 1.00 19.49 86 ASN A O 1
ATOM 652 N N . LEU A 1 87 ? -35.520 -29.174 2.472 1.00 16.28 87 LEU A N 1
ATOM 653 C CA . LEU A 1 87 ? -36.380 -28.186 3.110 1.00 15.81 87 LEU A CA 1
ATOM 654 C C . LEU A 1 87 ? -37.280 -28.861 4.138 1.00 18.05 87 LEU A C 1
ATOM 655 O O . LEU A 1 87 ? -37.743 -29.982 3.918 1.00 20.17 87 LEU A O 1
ATOM 660 N N . ASP A 1 88 ? -37.563 -28.154 5.238 1.00 17.01 88 ASP A N 1
ATOM 661 C CA . ASP A 1 88 ? -38.336 -28.686 6.370 1.00 17.90 88 ASP A CA 1
ATOM 662 C C . ASP A 1 88 ? -39.712 -28.016 6.420 1.00 18.36 88 ASP A C 1
ATOM 663 O O . ASP A 1 88 ? -39.842 -26.897 6.926 1.00 17.03 88 ASP A O 1
ATOM 668 N N . TYR A 1 89 ? -40.741 -28.724 5.951 1.00 16.96 89 TYR A N 1
ATOM 669 C CA . TYR A 1 89 ? -42.129 -28.264 6.020 1.00 15.62 89 TYR A CA 1
ATOM 670 C C . TYR A 1 89 ? -42.988 -29.337 6.668 1.00 18.05 89 TYR A C 1
ATOM 671 O O . TYR A 1 89 ? -42.756 -30.529 6.452 1.00 18.51 89 TYR A O 1
ATOM 680 N N . THR A 1 90 ? -43.989 -28.924 7.452 1.00 15.89 90 THR A N 1
ATOM 681 C CA . THR A 1 90 ? -44.974 -29.899 7.890 1.00 16.51 90 THR A CA 1
ATOM 682 C C . THR A 1 90 ? -46.009 -30.104 6.791 1.00 14.81 90 THR A C 1
ATOM 683 O O . THR A 1 90 ? -46.132 -29.300 5.862 1.00 13.53 90 THR A O 1
ATOM 687 N N . ALA A 1 91 ? -46.766 -31.196 6.896 1.00 15.32 91 ALA A N 1
ATOM 688 C CA . ALA A 1 91 ? -47.882 -31.384 5.969 1.00 18.15 91 ALA A CA 1
ATOM 689 C C . ALA A 1 91 ? -48.876 -30.223 6.034 1.00 13.44 91 ALA A C 1
ATOM 690 O O . ALA A 1 91 ? -49.480 -29.865 5.013 1.00 14.20 91 ALA A O 1
ATOM 692 N N . ALA A 1 92 ? -49.040 -29.612 7.215 1.00 15.45 92 ALA A N 1
ATOM 693 C CA . ALA A 1 92 ? -49.962 -28.493 7.349 1.00 15.06 92 ALA A CA 1
ATOM 694 C C . ALA A 1 92 ? -49.505 -27.272 6.570 1.00 13.77 92 ALA A C 1
ATOM 695 O O . ALA A 1 92 ? -50.325 -26.403 6.253 1.00 16.40 92 ALA A O 1
ATOM 697 N N . GLN A 1 93 ? -48.224 -27.196 6.230 1.00 12.68 93 GLN A N 1
ATOM 698 C CA . GLN A 1 93 ? -47.703 -26.104 5.431 1.00 15.94 93 GLN A CA 1
ATOM 699 C C . GLN A 1 93 ? -47.821 -26.343 3.928 1.00 12.37 93 GLN A C 1
ATOM 700 O O . GLN A 1 93 ? -47.381 -25.484 3.151 1.00 12.14 93 GLN A O 1
ATOM 706 N N . THR A 1 94 ? -48.395 -27.471 3.497 1.00 10.45 94 THR A N 1
ATOM 707 C CA . THR A 1 94 ? -48.487 -27.797 2.081 1.00 12.81 94 THR A CA 1
ATOM 708 C C . THR A 1 94 ? -49.906 -27.567 1.584 1.00 13.08 94 THR A C 1
ATOM 709 O O . THR A 1 94 ? -50.870 -27.590 2.352 1.00 16.33 94 THR A O 1
ATOM 713 N N . ILE A 1 95 ? -50.022 -27.355 0.275 1.00 10.22 95 ILE A N 1
ATOM 714 C CA . ILE A 1 95 ? -51.329 -27.210 -0.364 1.00 11.54 95 ILE A CA 1
ATOM 715 C C . ILE A 1 95 ? -51.267 -27.827 -1.756 1.00 12.15 95 ILE A C 1
ATOM 716 O O . ILE A 1 95 ? -50.273 -27.685 -2.477 1.00 13.49 95 ILE A O 1
ATOM 721 N N . VAL A 1 96 ? -52.323 -28.554 -2.104 1.00 9.32 96 VAL A N 1
ATOM 722 C CA . VAL A 1 96 ? -52.479 -29.200 -3.401 1.00 6.96 96 VAL A CA 1
ATOM 723 C C . VAL A 1 96 ? -53.510 -28.404 -4.180 1.00 11.46 96 VAL A C 1
ATOM 724 O O . VAL A 1 96 ? -54.606 -28.149 -3.666 1.00 11.94 96 VAL A O 1
ATOM 728 N N . GLY A 1 97 ? -53.158 -28.013 -5.411 1.00 11.78 97 GLY A N 1
ATOM 729 C CA . GLY A 1 97 ? -54.058 -27.301 -6.289 1.00 12.68 97 GLY A CA 1
ATOM 730 C C . GLY A 1 97 ? -54.309 -28.040 -7.599 1.00 9.96 97 GLY A C 1
ATOM 731 O O . GLY A 1 97 ? -53.665 -29.063 -7.919 1.00 10.31 97 GLY A O 1
ATOM 732 N N . THR A 1 98 ? -55.291 -27.520 -8.356 1.00 8.15 98 THR A N 1
ATOM 733 C CA . THR A 1 98 ? -55.620 -28.062 -9.673 1.00 12.39 98 THR A CA 1
ATOM 734 C C . THR A 1 98 ? -54.627 -27.441 -10.658 1.00 11.34 98 THR A C 1
ATOM 735 O O . THR A 1 98 ? -54.873 -26.407 -11.280 1.00 11.49 98 THR A O 1
ATOM 739 N N . GLY A 1 99 ? -53.476 -28.089 -10.770 1.00 12.70 99 GLY A N 1
ATOM 740 C CA . GLY A 1 99 ? -52.347 -27.578 -11.520 1.00 9.27 99 GLY A CA 1
ATOM 741 C C . GLY A 1 99 ? -51.460 -26.697 -10.662 1.00 13.53 99 GLY A C 1
ATOM 742 O O . GLY A 1 99 ? -51.891 -26.103 -9.676 1.00 12.57 99 GLY A O 1
ATOM 743 N N . GLY A 1 100 ? -50.180 -26.613 -11.055 1.00 11.98 100 GLY A N 1
ATOM 744 C CA . GLY A 1 100 ? -49.354 -25.537 -10.529 1.00 13.57 100 GLY A CA 1
ATOM 745 C C . GLY A 1 100 ? -49.933 -24.174 -10.856 1.00 11.07 100 GLY A C 1
ATOM 746 O O . GLY A 1 100 ? -49.756 -23.211 -10.099 1.00 10.26 100 GLY A O 1
ATOM 747 N N . LYS A 1 101 ? -50.673 -24.085 -11.960 1.00 10.84 101 LYS A N 1
ATOM 748 C CA . LYS A 1 101 ? -51.366 -22.852 -12.308 1.00 9.74 101 LYS A CA 1
ATOM 749 C C . LYS A 1 101 ? -52.226 -22.331 -11.148 1.00 13.07 101 LYS A C 1
ATOM 750 O O . LYS A 1 101 ? -52.247 -21.129 -10.867 1.00 9.73 101 LYS A O 1
ATOM 756 N N . GLN A 1 102 ? -52.979 -23.210 -10.489 1.00 8.80 102 GLN A N 1
ATOM 757 C CA . GLN A 1 102 ? -53.880 -22.704 -9.449 1.00 10.67 102 GLN A CA 1
ATOM 758 C C . GLN A 1 102 ? -53.121 -22.276 -8.199 1.00 9.52 102 GLN A C 1
ATOM 759 O O . GLN A 1 102 ? -53.578 -21.386 -7.474 1.00 11.25 102 GLN A O 1
ATOM 765 N N . ILE A 1 103 ? -51.972 -22.900 -7.923 1.00 11.38 103 ILE A N 1
ATOM 766 C CA . ILE A 1 103 ? -51.138 -22.448 -6.814 1.00 13.24 103 ILE A CA 1
ATOM 767 C C . ILE A 1 103 ? -50.700 -21.011 -7.047 1.00 9.20 103 ILE A C 1
ATOM 768 O O . ILE A 1 103 ? -50.843 -20.152 -6.172 1.00 11.19 103 ILE A O 1
ATOM 773 N N . LEU A 1 104 ? -50.149 -20.731 -8.238 1.00 8.14 104 LEU A N 1
ATOM 774 C CA . LEU A 1 104 ? -49.709 -19.372 -8.536 1.00 9.03 104 LEU A CA 1
ATOM 775 C C . LEU A 1 104 ? -50.877 -18.408 -8.488 1.00 12.50 104 LEU A C 1
ATOM 776 O O . LEU A 1 104 ? -50.756 -17.288 -7.952 1.00 14.22 104 LEU A O 1
ATOM 781 N N . PHE A 1 105 ? -52.002 -18.796 -9.094 1.00 12.10 105 PHE A N 1
ATOM 782 C CA . PHE A 1 105 ? -53.125 -17.878 -9.184 1.00 11.90 105 PHE A CA 1
ATOM 783 C C . PHE A 1 105 ? -53.591 -17.491 -7.790 1.00 10.90 105 PHE A C 1
ATOM 784 O O . PHE A 1 105 ? -53.808 -16.313 -7.501 1.00 13.49 105 PHE A O 1
ATOM 792 N N . ASN A 1 106 ? -53.734 -18.470 -6.905 1.00 9.88 106 ASN A N 1
ATOM 793 C CA . ASN A 1 106 ? -54.279 -18.150 -5.594 1.00 15.45 106 ASN A CA 1
ATOM 794 C C . ASN A 1 106 ? -53.261 -17.526 -4.671 1.00 15.41 106 ASN A C 1
ATOM 795 O O . ASN A 1 106 ? -53.654 -16.768 -3.785 1.00 14.78 106 ASN A O 1
ATOM 800 N N . ALA A 1 107 ? -51.966 -17.776 -4.883 1.00 11.67 107 ALA A N 1
ATOM 801 C CA . ALA A 1 107 ? -50.961 -17.005 -4.154 1.00 11.49 107 ALA A CA 1
ATOM 802 C C . ALA A 1 107 ? -51.117 -15.523 -4.453 1.00 18.07 107 ALA A C 1
ATOM 803 O O . ALA A 1 107 ? -51.050 -14.674 -3.553 1.00 16.63 107 ALA A O 1
ATOM 805 N N . PHE A 1 108 ? -51.370 -15.202 -5.714 1.00 11.75 108 PHE A N 1
ATOM 806 C CA . PHE A 1 108 ? -51.580 -13.819 -6.101 1.00 13.34 108 PHE A CA 1
ATOM 807 C C . PHE A 1 108 ? -52.937 -13.303 -5.631 1.00 14.25 108 PHE A C 1
ATOM 808 O O . PHE A 1 108 ? -53.028 -12.202 -5.078 1.00 15.31 108 PHE A O 1
ATOM 816 N N . MET A 1 109 ? -54.007 -14.067 -5.859 1.00 13.61 109 MET A N 1
ATOM 817 C CA . MET A 1 109 ? -55.312 -13.561 -5.444 1.00 14.56 109 MET A CA 1
ATOM 818 C C . MET A 1 109 ? -55.388 -13.391 -3.928 1.00 20.97 109 MET A C 1
ATOM 819 O O . MET A 1 109 ? -56.090 -12.499 -3.436 1.00 15.81 109 MET A O 1
ATOM 824 N N . ALA A 1 110 ? -54.663 -14.216 -3.170 1.00 16.74 110 ALA A N 1
ATOM 825 C CA . ALA A 1 110 ? -54.691 -14.078 -1.714 1.00 18.81 110 ALA A CA 1
ATOM 826 C C . ALA A 1 110 ? -53.911 -12.874 -1.210 1.00 16.58 110 ALA A C 1
ATOM 827 O O . ALA A 1 110 ? -54.070 -12.509 -0.035 1.00 17.87 110 ALA A O 1
ATOM 829 N N . THR A 1 111 ? -53.081 -12.244 -2.048 1.00 13.39 111 THR A N 1
ATOM 830 C CA . THR A 1 111 ? -52.150 -11.243 -1.545 1.00 13.23 111 THR A CA 1
ATOM 831 C C . THR A 1 111 ? -52.239 -9.898 -2.256 1.00 15.12 111 THR A C 1
ATOM 832 O O . THR A 1 111 ? -51.979 -8.869 -1.631 1.00 16.89 111 THR A O 1
ATOM 836 N N . LEU A 1 112 ? -52.570 -9.865 -3.550 1.00 13.30 112 LEU A N 1
ATOM 837 C CA . LEU A 1 112 ? -52.411 -8.616 -4.293 1.00 13.49 112 LEU A CA 1
ATOM 838 C C . LEU A 1 112 ? -53.526 -7.614 -4.019 1.00 19.21 112 LEU A C 1
ATOM 839 O O . LEU A 1 112 ? -54.718 -7.936 -4.078 1.00 17.64 112 LEU A O 1
ATOM 844 N N . ASN A 1 113 ? -53.118 -6.382 -3.728 1.00 19.99 113 ASN A N 1
ATOM 845 C CA . ASN A 1 113 ? -53.884 -5.158 -3.665 1.00 22.88 113 ASN A CA 1
ATOM 846 C C . ASN A 1 113 ? -53.450 -4.224 -4.786 1.00 17.26 113 ASN A C 1
ATOM 847 O O . ASN A 1 113 ? -52.289 -4.264 -5.212 1.00 15.79 113 ASN A O 1
ATOM 852 N N . PRO A 1 114 ? -54.345 -3.375 -5.274 1.00 18.55 114 PRO A N 1
ATOM 853 C CA . PRO A 1 114 ? -53.934 -2.313 -6.202 1.00 23.25 114 PRO A CA 1
ATOM 854 C C . PRO A 1 114 ? -52.720 -1.554 -5.682 1.00 21.87 114 PRO A C 1
ATOM 855 O O . PRO A 1 114 ? -52.676 -1.131 -4.526 1.00 20.80 114 PRO A O 1
ATOM 859 N N . GLY A 1 115 ? -51.717 -1.397 -6.549 1.00 22.07 115 GLY A N 1
ATOM 860 C CA . GLY A 1 115 ? -50.467 -0.766 -6.193 1.00 26.22 115 GLY A CA 1
ATOM 861 C C . GLY A 1 115 ? -49.349 -1.725 -5.824 1.00 21.56 115 GLY A C 1
ATOM 862 O O . GLY A 1 115 ? -48.183 -1.309 -5.808 1.00 19.40 115 GLY A O 1
ATOM 863 N N . ASP A 1 116 ? -49.667 -2.986 -5.515 1.00 18.06 116 ASP A N 1
ATOM 864 C CA . ASP A 1 116 ? -48.638 -3.973 -5.212 1.00 14.86 116 ASP A CA 1
ATOM 865 C C . ASP A 1 116 ? -47.873 -4.318 -6.476 1.00 13.76 116 ASP A C 1
ATOM 866 O O . ASP A 1 116 ? -48.481 -4.603 -7.513 1.00 16.39 116 ASP A O 1
ATOM 871 N N . GLU A 1 117 ? -46.545 -4.327 -6.386 1.00 13.52 117 GLU A N 1
ATOM 872 C CA . GLU A 1 117 ? -45.726 -4.641 -7.544 1.00 13.15 117 GLU A CA 1
ATOM 873 C C . GLU A 1 117 ? -45.210 -6.066 -7.438 1.00 12.24 117 GLU A C 1
ATOM 874 O O . GLU A 1 117 ? -44.958 -6.584 -6.349 1.00 12.28 117 GLU A O 1
ATOM 880 N N . VAL A 1 118 ? -45.081 -6.703 -8.595 1.00 12.12 118 VAL A N 1
ATOM 881 C CA . VAL A 1 118 ? -44.572 -8.057 -8.696 1.00 11.25 118 VAL A CA 1
ATOM 882 C C . VAL A 1 118 ? -43.433 -8.012 -9.697 1.00 12.01 118 VAL A C 1
ATOM 883 O O . VAL A 1 118 ? -43.657 -7.690 -10.868 1.00 11.20 118 VAL A O 1
ATOM 887 N N . VAL A 1 119 ? -42.221 -8.304 -9.234 1.00 10.89 119 VAL A N 1
ATOM 888 C CA . VAL A 1 119 ? -41.034 -8.305 -10.088 1.00 10.96 119 VAL A CA 1
ATOM 889 C C . VAL A 1 119 ? -40.930 -9.649 -10.808 1.00 11.09 119 VAL A C 1
ATOM 890 O O . VAL A 1 119 ? -40.864 -10.704 -10.170 1.00 11.44 119 VAL A O 1
ATOM 894 N N . ILE A 1 120 ? -40.885 -9.599 -12.139 1.00 10.49 120 ILE A N 1
ATOM 895 C CA . ILE A 1 120 ? -40.929 -10.752 -13.028 1.00 11.62 120 ILE A CA 1
ATOM 896 C C . ILE A 1 120 ? -39.757 -10.633 -13.997 1.00 15.09 120 ILE A C 1
ATOM 897 O O . ILE A 1 120 ? -39.718 -9.706 -14.819 1.00 11.62 120 ILE A O 1
ATOM 902 N N . PRO A 1 121 ? -38.781 -11.523 -13.923 1.00 11.70 121 PRO A N 1
ATOM 903 C CA . PRO A 1 121 ? -37.657 -11.461 -14.865 1.00 14.33 121 PRO A CA 1
ATOM 904 C C . PRO A 1 121 ? -38.126 -11.838 -16.261 1.00 16.24 121 PRO A C 1
ATOM 905 O O . PRO A 1 121 ? -38.937 -12.750 -16.421 1.00 11.54 121 PRO A O 1
ATOM 909 N N . ALA A 1 122 ? -37.599 -11.128 -17.278 1.00 11.74 122 ALA A N 1
ATOM 910 C CA . ALA A 1 122 ? -37.844 -11.456 -18.684 1.00 11.69 122 ALA A CA 1
ATOM 911 C C . ALA A 1 122 ? -36.633 -12.193 -19.275 1.00 11.05 122 ALA A C 1
ATOM 912 O O . ALA A 1 122 ? -35.487 -11.885 -18.922 1.00 14.28 122 ALA A O 1
ATOM 914 N N . PRO A 1 123 ? -36.832 -13.181 -20.161 1.00 13.62 123 PRO A N 1
ATOM 915 C CA . PRO A 1 123 ? -38.174 -13.551 -20.637 1.00 10.53 123 PRO A CA 1
ATOM 916 C C . PRO A 1 123 ? -38.980 -14.305 -19.596 1.00 14.15 123 PRO A C 1
ATOM 917 O O . PRO A 1 123 ? -38.448 -15.111 -18.824 1.00 11.56 123 PRO A O 1
ATOM 921 N N . TYR A 1 124 ? -40.278 -14.058 -19.584 1.00 10.30 124 TYR A N 1
ATOM 922 C CA . TYR A 1 124 ? -41.161 -14.668 -18.597 1.00 10.76 124 TYR A CA 1
ATOM 923 C C . TYR A 1 124 ? -42.179 -15.577 -19.259 1.00 14.99 124 TYR A C 1
ATOM 924 O O . TYR A 1 124 ? -42.582 -15.354 -20.401 1.00 11.12 124 TYR A O 1
ATOM 933 N N . TRP A 1 125 ? -42.620 -16.587 -18.512 1.00 14.32 125 TRP A N 1
ATOM 934 C CA . TRP A 1 125 ? -43.825 -17.308 -18.890 1.00 15.47 125 TRP A CA 1
ATOM 935 C C . TRP A 1 125 ? -44.989 -16.330 -18.874 1.00 17.87 125 TRP A C 1
ATOM 936 O O . TRP A 1 125 ? -45.177 -15.604 -17.895 1.00 15.77 125 TRP A O 1
ATOM 947 N N . VAL A 1 126 ? -45.758 -16.281 -19.969 1.00 15.99 126 VAL A N 1
ATOM 948 C CA . VAL A 1 126 ? -46.695 -15.177 -20.137 1.00 19.66 126 VAL A CA 1
ATOM 949 C C . VAL A 1 126 ? -47.834 -15.247 -19.127 1.00 18.23 126 VAL A C 1
ATOM 950 O O . VAL A 1 126 ? -48.450 -14.220 -18.820 1.00 15.42 126 VAL A O 1
ATOM 954 N N . SER A 1 127 ? -48.091 -16.415 -18.537 1.00 10.93 127 SER A N 1
ATOM 955 C CA . SER A 1 127 ? -49.167 -16.472 -17.546 1.00 14.26 127 SER A CA 1
ATOM 956 C C . SER A 1 127 ? -48.859 -15.650 -16.295 1.00 14.33 127 SER A C 1
ATOM 957 O O . SER A 1 127 ? -49.794 -15.245 -15.599 1.00 13.58 127 SER A O 1
ATOM 960 N N . TYR A 1 128 ? -47.570 -15.435 -15.954 1.00 12.61 128 TYR A N 1
ATOM 961 C CA . TYR A 1 128 ? -47.245 -14.675 -14.743 1.00 14.72 128 TYR A CA 1
ATOM 962 C C . TYR A 1 128 ? -47.817 -13.260 -14.759 1.00 15.09 128 TYR A C 1
ATOM 963 O O . TYR A 1 128 ? -48.563 -12.903 -13.828 1.00 12.68 128 TYR A O 1
ATOM 972 N N . PRO A 1 129 ? -47.512 -12.403 -15.741 1.00 10.63 129 PRO A N 1
ATOM 973 C CA . PRO A 1 129 ? -48.092 -11.049 -15.695 1.00 15.25 129 PRO A CA 1
ATOM 974 C C . PRO A 1 129 ? -49.593 -11.033 -15.935 1.00 15.99 129 PRO A C 1
ATOM 975 O O . PRO A 1 129 ? -50.268 -10.112 -15.458 1.00 15.71 129 PRO A O 1
ATOM 979 N N . GLU A 1 130 ? -50.133 -12.021 -16.656 1.00 11.81 130 GLU A N 1
ATOM 980 C CA . GLU A 1 130 ? -51.582 -12.073 -16.846 1.00 12.59 130 GLU A CA 1
ATOM 981 C C . GLU A 1 130 ? -52.299 -12.254 -15.511 1.00 12.62 130 GLU A C 1
ATOM 982 O O . GLU A 1 130 ? -53.295 -11.574 -15.231 1.00 13.37 130 GLU A O 1
ATOM 988 N N . MET A 1 131 ? -51.807 -13.187 -14.685 1.00 11.91 131 MET A N 1
ATOM 989 C CA . MET A 1 131 ? -52.380 -13.429 -13.356 1.00 15.61 131 MET A CA 1
ATOM 990 C C . MET A 1 131 ? -52.261 -12.209 -12.457 1.00 14.19 131 MET A C 1
ATOM 991 O O . MET A 1 131 ? -53.203 -11.859 -11.743 1.00 12.68 131 MET A O 1
ATOM 996 N N . VAL A 1 132 ? -51.067 -11.618 -12.398 1.00 13.36 132 VAL A N 1
ATOM 997 C CA . VAL A 1 132 ? -50.854 -10.430 -11.571 1.00 16.55 132 VAL A CA 1
ATOM 998 C C . VAL A 1 132 ? -51.818 -9.328 -11.979 1.00 14.13 132 VAL A C 1
ATOM 999 O O . VAL A 1 132 ? -52.450 -8.676 -11.130 1.00 16.88 132 VAL A O 1
ATOM 1003 N N . ALA A 1 133 ? -51.944 -9.098 -13.293 1.00 13.73 133 ALA A N 1
ATOM 1004 C CA . ALA A 1 133 ? -52.814 -8.036 -13.783 1.00 14.18 133 ALA A CA 1
ATOM 1005 C C . ALA A 1 133 ? -54.278 -8.332 -13.477 1.00 14.89 133 ALA A C 1
ATOM 1006 O O . ALA A 1 133 ? -55.014 -7.443 -13.038 1.00 15.72 133 ALA A O 1
ATOM 1008 N N . LEU A 1 134 ? -54.717 -9.579 -13.688 1.00 15.94 134 LEU A N 1
ATOM 1009 C CA . LEU A 1 134 ? -56.107 -9.932 -13.390 1.00 15.54 134 LEU A CA 1
ATOM 1010 C C . LEU A 1 134 ? -56.408 -9.773 -11.906 1.00 17.60 134 LEU A C 1
ATOM 1011 O O . LEU A 1 134 ? -57.504 -9.336 -11.527 1.00 19.70 134 LEU A O 1
ATOM 1016 N N . CYS A 1 135 ? -55.449 -10.117 -11.046 1.00 14.64 135 CYS A N 1
ATOM 1017 C CA . CYS A 1 135 ? -55.655 -9.966 -9.606 1.00 21.70 135 CYS A CA 1
ATOM 1018 C C . CYS A 1 135 ? -55.417 -8.542 -9.125 1.00 26.51 135 CYS A C 1
ATOM 1019 O O . CYS A 1 135 ? -55.583 -8.266 -7.927 1.00 29.19 135 CYS A O 1
ATOM 1022 N N . GLY A 1 136 ? -55.063 -7.626 -10.024 1.00 24.60 136 GLY A N 1
ATOM 1023 C CA . GLY A 1 136 ? -55.003 -6.214 -9.694 1.00 15.85 136 GLY A CA 1
ATOM 1024 C C . GLY A 1 136 ? -53.633 -5.667 -9.337 1.00 19.35 136 GLY A C 1
ATOM 1025 O O . GLY A 1 136 ? -53.531 -4.484 -8.973 1.00 20.50 136 GLY A O 1
ATOM 1026 N N . GLY A 1 137 ? -52.587 -6.482 -9.401 1.00 15.77 137 GLY A N 1
ATOM 1027 C CA . GLY A 1 137 ? -51.245 -6.029 -9.115 1.00 16.79 137 GLY A CA 1
ATOM 1028 C C . GLY A 1 137 ? -50.592 -5.428 -10.342 1.00 21.72 137 GLY A C 1
ATOM 1029 O O . GLY A 1 137 ? -51.166 -5.390 -11.431 1.00 14.38 137 GLY A O 1
ATOM 1030 N N . THR A 1 138 ? -49.369 -4.941 -10.145 1.00 13.81 138 THR A N 1
ATOM 1031 C CA . THR A 1 138 ? -48.599 -4.306 -11.211 1.00 14.79 138 THR A CA 1
ATOM 1032 C C . THR A 1 138 ? -47.367 -5.132 -11.535 1.00 15.22 138 THR A C 1
ATOM 1033 O O . THR A 1 138 ? -46.449 -5.209 -10.705 1.00 12.95 138 THR A O 1
ATOM 1037 N N . PRO A 1 139 ? -47.296 -5.777 -12.697 1.00 14.21 139 PRO A N 1
ATOM 1038 C CA . PRO A 1 139 ? -46.042 -6.427 -13.091 1.00 16.38 139 PRO A CA 1
ATOM 1039 C C . PRO A 1 139 ? -44.937 -5.405 -13.300 1.00 14.08 139 PRO A C 1
ATOM 1040 O O . PRO A 1 139 ? -45.146 -4.338 -13.884 1.00 14.36 139 PRO A O 1
ATOM 1044 N N . VAL A 1 140 ? -43.748 -5.740 -12.807 1.00 15.22 140 VAL A N 1
ATOM 1045 C CA . VAL A 1 140 ? -42.555 -4.944 -13.033 1.00 13.11 140 VAL A CA 1
ATOM 1046 C C . VAL A 1 140 ? -41.531 -5.882 -13.659 1.00 17.50 140 VAL A C 1
ATOM 1047 O O . VAL A 1 140 ? -41.075 -6.829 -13.011 1.00 14.37 140 VAL A O 1
ATOM 1051 N N . PHE A 1 141 ? -41.191 -5.643 -14.920 1.00 19.83 141 PHE A N 1
ATOM 1052 C CA . PHE A 1 141 ? -40.349 -6.577 -15.651 1.00 12.62 141 PHE A CA 1
ATOM 1053 C C . PHE A 1 141 ? -38.890 -6.174 -15.514 1.00 19.82 141 PHE A C 1
ATOM 1054 O O . PHE A 1 141 ? -38.556 -4.987 -15.529 1.00 15.08 141 PHE A O 1
ATOM 1062 N N . VAL A 1 142 ? -38.032 -7.172 -15.340 1.00 12.61 142 VAL A N 1
ATOM 1063 C CA . VAL A 1 142 ? -36.588 -6.979 -15.260 1.00 13.16 142 VAL A CA 1
ATOM 1064 C C . VAL A 1 142 ? -35.958 -7.777 -16.387 1.00 14.08 142 VAL A C 1
ATOM 1065 O O . VAL A 1 142 ? -35.937 -9.017 -16.326 1.00 14.07 142 VAL A O 1
ATOM 1069 N N . PRO A 1 143 ? -35.460 -7.119 -17.421 1.00 22.40 143 PRO A N 1
ATOM 1070 C CA . PRO A 1 143 ? -34.901 -7.851 -18.562 1.00 30.00 143 PRO A CA 1
ATOM 1071 C C . PRO A 1 143 ? -33.597 -8.537 -18.195 1.00 24.17 143 PRO A C 1
ATOM 1072 O O . PRO A 1 143 ? -32.821 -8.032 -17.383 1.00 20.18 143 PRO A O 1
ATOM 1076 N N . THR A 1 144 ? -33.393 -9.723 -18.761 1.00 20.22 144 THR A N 1
ATOM 1077 C CA . THR A 1 144 ? -32.096 -10.379 -18.790 1.00 21.15 144 THR A CA 1
ATOM 1078 C C . THR A 1 144 ? -31.516 -10.243 -20.193 1.00 22.76 144 THR A C 1
ATOM 1079 O O . THR A 1 144 ? -32.172 -9.766 -21.124 1.00 20.24 144 THR A O 1
ATOM 1083 N N . ARG A 1 145 ? -30.264 -10.654 -20.346 1.00 17.62 145 ARG A N 1
ATOM 1084 C CA . ARG A 1 145 ? -29.587 -10.523 -21.622 1.00 15.96 145 ARG A CA 1
ATOM 1085 C C . ARG A 1 145 ? -29.120 -11.889 -22.105 1.00 16.22 145 ARG A C 1
ATOM 1086 O O . ARG A 1 145 ? -28.746 -12.753 -21.315 1.00 15.18 145 ARG A O 1
ATOM 1094 N N . GLN A 1 146 ? -29.172 -12.086 -23.422 1.00 18.70 146 GLN A N 1
ATOM 1095 C CA . GLN A 1 146 ? -28.705 -13.350 -23.986 1.00 15.78 146 GLN A CA 1
ATOM 1096 C C . GLN A 1 146 ? -27.217 -13.564 -23.702 1.00 16.65 146 GLN A C 1
ATOM 1097 O O . GLN A 1 146 ? -26.773 -14.702 -23.505 1.00 16.38 146 GLN A O 1
ATOM 1103 N N . GLU A 1 147 ? -26.439 -12.486 -23.663 1.00 17.83 147 GLU A N 1
ATOM 1104 C CA . GLU A 1 147 ? -25.011 -12.605 -23.374 1.00 18.89 147 GLU A CA 1
ATOM 1105 C C . GLU A 1 147 ? -24.761 -13.130 -21.966 1.00 22.07 147 GLU A C 1
ATOM 1106 O O . GLU A 1 147 ? -23.675 -13.649 -21.694 1.00 20.31 147 GLU A O 1
ATOM 1112 N N . ASN A 1 148 ? -25.734 -12.991 -21.061 1.00 22.16 148 ASN A N 1
ATOM 1113 C CA A ASN A 1 148 ? -25.664 -13.599 -19.740 0.50 19.12 148 ASN A CA 1
ATOM 1114 C CA B ASN A 1 148 ? -25.670 -13.594 -19.736 0.50 19.13 148 ASN A CA 1
ATOM 1115 C C . ASN A 1 148 ? -26.493 -14.874 -19.645 1.00 15.99 148 ASN A C 1
ATOM 1116 O O . ASN A 1 148 ? -26.915 -15.252 -18.545 1.00 15.80 148 ASN A O 1
ATOM 1125 N N . ASN A 1 149 ? -26.725 -15.547 -20.777 1.00 16.33 149 ASN A N 1
ATOM 1126 C CA . ASN A 1 149 ? -27.519 -16.772 -20.823 1.00 14.31 149 ASN A CA 1
ATOM 1127 C C . ASN A 1 149 ? -28.896 -16.585 -20.195 1.00 14.49 149 ASN A C 1
ATOM 1128 O O . ASN A 1 149 ? -29.429 -17.514 -19.591 1.00 13.93 149 ASN A O 1
ATOM 1133 N N . PHE A 1 150 ? -29.475 -15.393 -20.337 1.00 14.93 150 PHE A N 1
ATOM 1134 C CA . PHE A 1 150 ? -30.834 -15.082 -19.887 1.00 12.48 150 PHE A CA 1
ATOM 1135 C C . PHE A 1 150 ? -30.983 -15.146 -18.371 1.00 14.50 150 PHE A C 1
ATOM 1136 O O . PHE A 1 150 ? -32.104 -15.324 -17.854 1.00 15.13 150 PHE A O 1
ATOM 1144 N N . LYS A 1 151 ? -29.896 -14.998 -17.632 1.00 14.81 151 LYS A N 1
ATOM 1145 C CA . LYS A 1 151 ? -29.974 -15.017 -16.180 1.00 17.85 151 LYS A CA 1
ATOM 1146 C C . LYS A 1 151 ? -29.863 -13.608 -15.614 1.00 14.94 151 LYS A C 1
ATOM 1147 O O . LYS A 1 151 ? -29.094 -12.775 -16.103 1.00 18.50 151 LYS A O 1
ATOM 1153 N N . LEU A 1 152 ? -30.679 -13.355 -14.597 1.00 12.56 152 LEU A N 1
ATOM 1154 C CA . LEU A 1 152 ? -30.758 -12.064 -13.929 1.00 14.08 152 LEU A CA 1
ATOM 1155 C C . LEU A 1 152 ? -29.444 -11.682 -13.241 1.00 25.23 152 LEU A C 1
ATOM 1156 O O . LEU A 1 152 ? -28.841 -12.491 -12.531 1.00 30.91 152 LEU A O 1
ATOM 1161 N N . LYS A 1 153 ? -29.001 -10.442 -13.462 1.00 19.53 153 LYS A N 1
ATOM 1162 C CA . LYS A 1 153 ? -27.944 -9.828 -12.661 1.00 20.02 153 LYS A CA 1
ATOM 1163 C C . LYS A 1 153 ? -28.509 -9.324 -11.333 1.00 25.72 153 LYS A C 1
ATOM 1164 O O . LYS A 1 153 ? -29.590 -8.727 -11.284 1.00 18.37 153 LYS A O 1
ATOM 1170 N N . ALA A 1 154 ? -27.769 -9.560 -10.247 1.00 20.91 154 ALA A N 1
ATOM 1171 C CA . ALA A 1 154 ? -28.235 -9.118 -8.936 1.00 16.72 154 ALA A CA 1
ATOM 1172 C C . ALA A 1 154 ? -28.532 -7.623 -8.928 1.00 20.22 154 ALA A C 1
ATOM 1173 O O . ALA A 1 154 ? -29.542 -7.188 -8.362 1.00 19.32 154 ALA A O 1
ATOM 1175 N N . GLU A 1 155 ? -27.675 -6.828 -9.576 1.00 20.90 155 GLU A N 1
ATOM 1176 C CA A GLU A 1 155 ? -27.868 -5.383 -9.584 0.55 19.45 155 GLU A CA 1
ATOM 1177 C CA B GLU A 1 155 ? -27.857 -5.381 -9.597 0.45 19.46 155 GLU A CA 1
ATOM 1178 C C . GLU A 1 155 ? -29.172 -4.999 -10.270 1.00 19.57 155 GLU A C 1
ATOM 1179 O O . GLU A 1 155 ? -29.819 -4.029 -9.867 1.00 19.06 155 GLU A O 1
ATOM 1190 N N . ASP A 1 156 ? -29.594 -5.759 -11.290 1.00 18.19 156 ASP A N 1
ATOM 1191 C CA . ASP A 1 156 ? -30.861 -5.442 -11.945 1.00 17.97 156 ASP A CA 1
ATOM 1192 C C . ASP A 1 156 ? -32.044 -5.813 -11.060 1.00 17.86 156 ASP A C 1
ATOM 1193 O O . ASP A 1 156 ? -33.051 -5.092 -11.014 1.00 19.52 156 ASP A O 1
ATOM 1198 N N . LEU A 1 157 ? -31.950 -6.940 -10.358 1.00 18.73 157 LEU A N 1
ATOM 1199 C CA . LEU A 1 157 ? -33.007 -7.272 -9.410 1.00 22.12 157 LEU A CA 1
ATOM 1200 C C . LEU A 1 157 ? -33.109 -6.205 -8.326 1.00 17.91 157 LEU A C 1
ATOM 1201 O O . LEU A 1 157 ? -34.213 -5.762 -7.986 1.00 17.67 157 LEU A O 1
ATOM 1206 N N . ASP A 1 158 ? -31.963 -5.758 -7.793 1.00 18.05 158 ASP A N 1
ATOM 1207 C CA . ASP A 1 158 ? -31.981 -4.791 -6.699 1.00 17.04 158 ASP A CA 1
ATOM 1208 C C . ASP A 1 158 ? -32.605 -3.464 -7.131 1.00 27.39 158 ASP A C 1
ATOM 1209 O O . ASP A 1 158 ? -33.334 -2.826 -6.358 1.00 18.26 158 ASP A O 1
ATOM 1214 N N . ARG A 1 159 ? -32.319 -3.021 -8.354 1.00 18.00 159 ARG A N 1
ATOM 1215 C CA . ARG A 1 159 ? -32.850 -1.737 -8.803 1.00 18.74 159 ARG A CA 1
ATOM 1216 C C . ARG A 1 159 ? -34.361 -1.783 -8.975 1.00 21.23 159 ARG A C 1
ATOM 1217 O O . ARG A 1 159 ? -35.026 -0.756 -8.846 1.00 19.73 159 ARG A O 1
ATOM 1225 N N . ALA A 1 160 ? -34.915 -2.957 -9.255 1.00 17.05 160 ALA A N 1
ATOM 1226 C CA . ALA A 1 160 ? -36.333 -3.072 -9.559 1.00 15.73 160 ALA A CA 1
ATOM 1227 C C . ALA A 1 160 ? -37.201 -3.093 -8.308 1.00 18.36 160 ALA A C 1
ATOM 1228 O O . ALA A 1 160 ? -38.395 -2.774 -8.391 1.00 16.02 160 ALA A O 1
ATOM 1230 N N . ILE A 1 161 ? -36.621 -3.440 -7.160 1.00 15.98 161 ILE A N 1
ATOM 1231 C CA . ILE A 1 161 ? -37.379 -3.604 -5.917 1.00 15.17 161 ILE A CA 1
ATOM 1232 C C . ILE A 1 161 ? -37.672 -2.238 -5.312 1.00 16.21 161 ILE A C 1
ATOM 1233 O O . ILE A 1 161 ? -36.779 -1.397 -5.208 1.00 17.28 161 ILE A O 1
ATOM 1238 N N . THR A 1 162 ? -38.917 -2.022 -4.909 1.00 16.01 162 THR A N 1
ATOM 1239 C CA . THR A 1 162 ? -39.356 -0.780 -4.269 1.00 19.35 162 THR A CA 1
ATOM 1240 C C . THR A 1 162 ? -40.105 -1.131 -2.997 1.00 16.73 162 THR A C 1
ATOM 1241 O O . THR A 1 162 ? -40.394 -2.300 -2.726 1.00 15.80 162 THR A O 1
ATOM 1245 N N . PRO A 1 163 ? -40.432 -0.131 -2.171 1.00 17.66 163 PRO A N 1
ATOM 1246 C CA . PRO A 1 163 ? -41.309 -0.418 -1.024 1.00 17.49 163 PRO A CA 1
ATOM 1247 C C . PRO A 1 163 ? -42.647 -0.999 -1.435 1.00 21.27 163 PRO A C 1
ATOM 1248 O O . PRO A 1 163 ? -43.320 -1.612 -0.593 1.00 16.36 163 PRO A O 1
ATOM 1252 N N . LYS A 1 164 ? -43.068 -0.811 -2.694 1.00 20.82 164 LYS A N 1
ATOM 1253 C CA . LYS A 1 164 ? -44.333 -1.365 -3.162 1.00 15.89 164 LYS A CA 1
ATOM 1254 C C . LYS A 1 164 ? -44.205 -2.798 -3.645 1.00 14.75 164 LYS A C 1
ATOM 1255 O O . LYS A 1 164 ? -45.230 -3.427 -3.871 1.00 14.29 164 LYS A O 1
ATOM 1261 N N . THR A 1 165 ? -42.985 -3.301 -3.848 1.00 14.42 165 THR A N 1
ATOM 1262 C CA . THR A 1 165 ? -42.797 -4.691 -4.261 1.00 15.27 165 THR A CA 1
ATOM 1263 C C . THR A 1 165 ? -43.333 -5.636 -3.204 1.00 19.36 165 THR A C 1
ATOM 1264 O O . THR A 1 165 ? -42.898 -5.598 -2.052 1.00 17.61 165 THR A O 1
ATOM 1268 N N . LYS A 1 166 ? -44.232 -6.529 -3.609 1.00 16.19 166 LYS A N 1
ATOM 1269 C CA . LYS A 1 166 ? -44.718 -7.568 -2.716 1.00 12.18 166 LYS A CA 1
ATOM 1270 C C . LYS A 1 166 ? -44.156 -8.940 -3.027 1.00 14.46 166 LYS A C 1
ATOM 1271 O O . LYS A 1 166 ? -43.936 -9.715 -2.097 1.00 14.77 166 LYS A O 1
ATOM 1277 N N . TRP A 1 167 ? -43.886 -9.234 -4.308 1.00 11.06 167 TRP A N 1
ATOM 1278 C CA . TRP A 1 167 ? -43.453 -10.549 -4.772 1.00 12.30 167 TRP A CA 1
ATOM 1279 C C . TRP A 1 167 ? -42.327 -10.409 -5.785 1.00 13.10 167 TRP A C 1
ATOM 1280 O O . TRP A 1 167 ? -42.299 -9.459 -6.574 1.00 12.05 167 TRP A O 1
ATOM 1291 N N . PHE A 1 168 ? -41.414 -11.370 -5.746 1.00 10.09 168 PHE A N 1
ATOM 1292 C CA . PHE A 1 168 ? -40.430 -11.618 -6.790 1.00 9.93 168 PHE A CA 1
ATOM 1293 C C . PHE A 1 168 ? -40.690 -13.033 -7.275 1.00 12.50 168 PHE A C 1
ATOM 1294 O O . PHE A 1 168 ? -40.721 -13.961 -6.458 1.00 12.29 168 PHE A O 1
ATOM 1302 N N . VAL A 1 169 ? -40.934 -13.189 -8.577 1.00 12.03 169 VAL A N 1
ATOM 1303 C CA . VAL A 1 169 ? -41.204 -14.497 -9.171 1.00 8.75 169 VAL A CA 1
ATOM 1304 C C . VAL A 1 169 ? -39.895 -15.053 -9.707 1.00 15.10 169 VAL A C 1
ATOM 1305 O O . VAL A 1 169 ? -39.239 -14.426 -10.548 1.00 14.97 169 VAL A O 1
ATOM 1309 N N . PHE A 1 170 ? -39.529 -16.242 -9.244 1.00 10.35 170 PHE A N 1
ATOM 1310 C CA . PHE A 1 170 ? -38.271 -16.864 -9.624 1.00 11.74 170 PHE A CA 1
ATOM 1311 C C . PHE A 1 170 ? -38.598 -18.229 -10.204 1.00 13.96 170 PHE A C 1
ATOM 1312 O O . PHE A 1 170 ? -39.063 -19.112 -9.484 1.00 13.92 170 PHE A O 1
ATOM 1320 N N . ASN A 1 171 ? -38.339 -18.405 -11.497 1.00 12.86 171 ASN A N 1
ATOM 1321 C CA . ASN A 1 171 ? -38.724 -19.599 -12.235 1.00 9.63 171 ASN A CA 1
ATOM 1322 C C . ASN A 1 171 ? -37.439 -20.184 -12.809 1.00 16.42 171 ASN A C 1
ATOM 1323 O O . ASN A 1 171 ? -36.887 -19.647 -13.775 1.00 13.95 171 ASN A O 1
ATOM 1328 N N . SER A 1 172 ? -36.945 -21.263 -12.192 1.00 10.40 172 SER A N 1
ATOM 1329 C CA . SER A 1 172 ? -35.722 -21.924 -12.643 1.00 14.89 172 SER A CA 1
ATOM 1330 C C . SER A 1 172 ? -35.850 -23.430 -12.474 1.00 11.49 172 SER A C 1
ATOM 1331 O O . SER A 1 172 ? -36.137 -23.894 -11.363 1.00 16.92 172 SER A O 1
ATOM 1334 N N . PRO A 1 173 ? -35.638 -24.240 -13.530 1.00 14.85 173 PRO A N 1
ATOM 1335 C CA . PRO A 1 173 ? -35.348 -23.843 -14.906 1.00 14.16 173 PRO A CA 1
ATOM 1336 C C . PRO A 1 173 ? -36.513 -23.079 -15.520 1.00 16.06 173 PRO A C 1
ATOM 1337 O O . PRO A 1 173 ? -37.659 -23.262 -15.138 1.00 12.40 173 PRO A O 1
ATOM 1341 N N . SER A 1 174 ? -36.193 -22.223 -16.470 1.00 13.34 174 SER A N 1
ATOM 1342 C CA . SER A 1 174 ? -37.127 -21.236 -17.002 1.00 11.22 174 SER A CA 1
ATOM 1343 C C . SER A 1 174 ? -37.923 -21.771 -18.185 1.00 12.53 174 SER A C 1
ATOM 1344 O O . SER A 1 174 ? -37.359 -22.332 -19.133 1.00 13.59 174 SER A O 1
ATOM 1347 N N . ASN A 1 175 ? -39.230 -21.554 -18.150 1.00 13.86 175 ASN A N 1
ATOM 1348 C CA . ASN A 1 175 ? -40.000 -21.426 -19.372 1.00 14.70 175 ASN A CA 1
ATOM 1349 C C . ASN A 1 175 ? -40.087 -19.934 -19.649 1.00 11.03 175 ASN A C 1
ATOM 1350 O O . ASN A 1 175 ? -40.621 -19.199 -18.804 1.00 14.32 175 ASN A O 1
ATOM 1355 N N . PRO A 1 176 ? -39.599 -19.415 -20.779 1.00 9.01 176 PRO A N 1
ATOM 1356 C CA . PRO A 1 176 ? -39.243 -20.027 -22.057 1.00 10.11 176 PRO A CA 1
ATOM 1357 C C . PRO A 1 176 ? -37.756 -20.232 -22.365 1.00 11.05 176 PRO A C 1
ATOM 1358 O O . PRO A 1 176 ? -37.475 -20.665 -23.469 1.00 11.80 176 PRO A O 1
ATOM 1362 N N . SER A 1 177 ? -36.822 -19.894 -21.487 1.00 12.73 177 SER A N 1
ATOM 1363 C CA . SER A 1 177 ? -35.438 -19.818 -21.955 1.00 12.05 177 SER A CA 1
ATOM 1364 C C . SER A 1 177 ? -34.640 -21.091 -21.736 1.00 14.59 177 SER A C 1
ATOM 1365 O O . SER A 1 177 ? -33.598 -21.261 -22.381 1.00 14.54 177 SER A O 1
ATOM 1368 N N . GLY A 1 178 ? -35.101 -21.989 -20.868 1.00 11.92 178 GLY A N 1
ATOM 1369 C CA . GLY A 1 178 ? -34.306 -23.133 -20.506 1.00 15.49 178 GLY A CA 1
ATOM 1370 C C . GLY A 1 178 ? -33.128 -22.806 -19.617 1.00 13.10 178 GLY A C 1
ATOM 1371 O O . GLY A 1 178 ? -32.329 -23.706 -19.317 1.00 16.66 178 GLY A O 1
ATOM 1372 N N . ALA A 1 179 ? -32.987 -21.547 -19.206 1.00 14.21 179 ALA A N 1
ATOM 1373 C CA . ALA A 1 179 ? -31.915 -21.168 -18.298 1.00 18.76 179 ALA A CA 1
ATOM 1374 C C . ALA A 1 179 ? -32.169 -21.775 -16.928 1.00 15.11 179 ALA A C 1
ATOM 1375 O O . ALA A 1 179 ? -33.310 -21.857 -16.475 1.00 16.98 179 ALA A O 1
ATOM 1377 N N . ALA A 1 180 ? -31.100 -22.210 -16.267 1.00 15.76 180 ALA A N 1
ATOM 1378 C CA . ALA A 1 180 ? -31.208 -22.752 -14.919 1.00 15.73 180 ALA A CA 1
ATOM 1379 C C . ALA A 1 180 ? -30.104 -22.173 -14.047 1.00 13.46 180 ALA A C 1
ATOM 1380 O O . ALA A 1 180 ? -28.928 -22.240 -14.411 1.00 14.59 180 ALA A O 1
ATOM 1382 N N . TYR A 1 181 ? -30.472 -21.622 -12.893 1.00 13.60 181 TYR A N 1
ATOM 1383 C CA . TYR A 1 181 ? -29.498 -20.957 -12.039 1.00 13.64 181 TYR A CA 1
ATOM 1384 C C . TYR A 1 181 ? -28.751 -21.971 -11.192 1.00 17.51 181 TYR A C 1
ATOM 1385 O O . TYR A 1 181 ? -29.372 -22.798 -10.514 1.00 15.95 181 TYR A O 1
ATOM 1394 N N . SER A 1 182 ? -27.423 -21.900 -11.216 1.00 14.85 182 SER A N 1
ATOM 1395 C CA . SER A 1 182 ? -26.641 -22.663 -10.255 1.00 16.87 182 SER A CA 1
ATOM 1396 C C . SER A 1 182 ? -26.875 -22.140 -8.841 1.00 15.58 182 SER A C 1
ATOM 1397 O O . SER A 1 182 ? -27.412 -21.049 -8.623 1.00 17.36 182 SER A O 1
ATOM 1400 N N . HIS A 1 183 ? -26.408 -22.925 -7.870 1.00 19.27 183 HIS A N 1
ATOM 1401 C CA . HIS A 1 183 ? -26.447 -22.502 -6.474 1.00 21.01 183 HIS A CA 1
ATOM 1402 C C . HIS A 1 183 ? -25.816 -21.123 -6.311 1.00 23.79 183 HIS A C 1
ATOM 1403 O O . HIS A 1 183 ? -26.394 -20.227 -5.683 1.00 19.63 183 HIS A O 1
ATOM 1410 N N . GLU A 1 184 ? -24.645 -20.922 -6.921 1.00 22.25 184 GLU A N 1
ATOM 1411 C CA . GLU A 1 184 ? -23.911 -19.672 -6.736 1.00 27.32 184 GLU A CA 1
ATOM 1412 C C . GLU A 1 184 ? -24.597 -18.505 -7.440 1.00 21.90 184 GLU A C 1
ATOM 1413 O O . GLU A 1 184 ? -24.619 -17.387 -6.912 1.00 22.35 184 GLU A O 1
ATOM 1419 N N . GLU A 1 185 ? -25.161 -18.738 -8.630 1.00 19.06 185 GLU A N 1
ATOM 1420 C CA . GLU A 1 185 ? -25.925 -17.690 -9.305 1.00 18.91 185 GLU A CA 1
ATOM 1421 C C . GLU A 1 185 ? -27.152 -17.290 -8.495 1.00 18.71 185 GLU A C 1
ATOM 1422 O O . GLU A 1 185 ? -27.487 -16.106 -8.401 1.00 20.47 185 GLU A O 1
ATOM 1428 N N . LEU A 1 186 ? -27.844 -18.275 -7.930 1.00 16.59 186 LEU A N 1
ATOM 1429 C CA . LEU A 1 186 ? -29.009 -17.998 -7.101 1.00 14.43 186 LEU A CA 1
ATOM 1430 C C . LEU A 1 186 ? -28.617 -17.296 -5.805 1.00 14.32 186 LEU A C 1
ATOM 1431 O O . LEU A 1 186 ? -29.356 -16.434 -5.319 1.00 15.85 186 LEU A O 1
ATOM 1436 N N . LYS A 1 187 ? -27.457 -17.646 -5.231 1.00 16.62 187 LYS A N 1
ATOM 1437 C CA . LYS A 1 187 ? -27.026 -17.006 -3.991 1.00 16.36 187 LYS A CA 1
ATOM 1438 C C . LYS A 1 187 ? -26.854 -15.505 -4.184 1.00 21.79 187 LYS A C 1
ATOM 1439 O O . LYS A 1 187 ? -27.136 -14.714 -3.277 1.00 20.35 187 LYS A O 1
ATOM 1445 N N . ALA A 1 188 ? -26.405 -15.091 -5.370 1.00 20.33 188 ALA A N 1
ATOM 1446 C CA . ALA A 1 188 ? -26.266 -13.668 -5.651 1.00 24.58 188 ALA A CA 1
ATOM 1447 C C . ALA A 1 188 ? -27.614 -12.967 -5.608 1.00 18.35 188 ALA A C 1
ATOM 1448 O O . ALA A 1 188 ? -27.700 -11.809 -5.175 1.00 17.16 188 ALA A O 1
ATOM 1450 N N . LEU A 1 189 ? -28.672 -13.659 -6.033 1.00 15.00 189 LEU A N 1
ATOM 1451 C CA . LEU A 1 189 ? -30.017 -13.092 -5.993 1.00 14.17 189 LEU A CA 1
ATOM 1452 C C . LEU A 1 189 ? -30.616 -13.146 -4.596 1.00 14.29 189 LEU A C 1
ATOM 1453 O O . LEU A 1 189 ? -31.300 -12.207 -4.185 1.00 15.00 189 LEU A O 1
ATOM 1458 N N . THR A 1 190 ? -30.390 -14.231 -3.850 1.00 14.57 190 THR A N 1
ATOM 1459 C CA . THR A 1 190 ? -30.922 -14.263 -2.490 1.00 14.44 190 THR A CA 1
ATOM 1460 C C . THR A 1 190 ? -30.219 -13.244 -1.601 1.00 17.76 190 THR A C 1
ATOM 1461 O O . THR A 1 190 ? -30.832 -12.697 -0.675 1.00 15.72 190 THR A O 1
ATOM 1465 N N . ASP A 1 191 ? -28.941 -12.958 -1.876 1.00 17.17 191 ASP A N 1
ATOM 1466 C CA . ASP A 1 191 ? -28.256 -11.910 -1.134 1.00 21.09 191 ASP A CA 1
ATOM 1467 C C . ASP A 1 191 ? -28.960 -10.573 -1.315 1.00 20.41 191 ASP A C 1
ATOM 1468 O O . ASP A 1 191 ? -29.029 -9.765 -0.381 1.00 18.46 191 ASP A O 1
ATOM 1473 N N . VAL A 1 192 ? -29.471 -10.313 -2.520 1.00 17.44 192 VAL A N 1
ATOM 1474 C CA . VAL A 1 192 ? -30.241 -9.095 -2.748 1.00 17.80 192 VAL A CA 1
ATOM 1475 C C . VAL A 1 192 ? -31.556 -9.150 -1.984 1.00 17.30 192 VAL A C 1
ATOM 1476 O O . VAL A 1 192 ? -31.940 -8.186 -1.312 1.00 16.47 192 VAL A O 1
ATOM 1480 N N . LEU A 1 193 ? -32.254 -10.286 -2.054 1.00 14.99 193 LEU A N 1
ATOM 1481 C CA . LEU A 1 193 ? -33.561 -10.380 -1.400 1.00 14.41 193 LEU A CA 1
ATOM 1482 C C . LEU A 1 193 ? -33.434 -10.244 0.106 1.00 15.97 193 LEU A C 1
ATOM 1483 O O . LEU A 1 193 ? -34.366 -9.763 0.771 1.00 15.16 193 LEU A O 1
ATOM 1488 N N . MET A 1 194 ? -32.285 -10.646 0.664 1.00 16.03 194 MET A N 1
ATOM 1489 C CA . MET A 1 194 ? -32.091 -10.525 2.100 1.00 18.50 194 MET A CA 1
ATOM 1490 C C . MET A 1 194 ? -31.926 -9.075 2.505 1.00 22.30 194 MET A C 1
ATOM 1491 O O . MET A 1 194 ? -32.094 -8.753 3.687 1.00 24.36 194 MET A O 1
ATOM 1496 N N . LYS A 1 195 ? -31.628 -8.195 1.541 1.00 17.97 195 LYS A N 1
ATOM 1497 C CA . LYS A 1 195 ? -31.562 -6.751 1.762 1.00 18.88 195 LYS A CA 1
ATOM 1498 C C . LYS A 1 195 ? -32.918 -6.053 1.639 1.00 20.26 195 LYS A C 1
ATOM 1499 O O . LYS A 1 195 ? -32.999 -4.846 1.899 1.00 20.67 195 LYS A O 1
ATOM 1505 N N . HIS A 1 196 ? -33.973 -6.767 1.250 1.00 22.31 196 HIS A N 1
ATOM 1506 C CA . HIS A 1 196 ? -35.309 -6.195 1.082 1.00 24.81 196 HIS A CA 1
ATOM 1507 C C . HIS A 1 196 ? -36.297 -7.146 1.739 1.00 18.13 196 HIS A C 1
ATOM 1508 O O . HIS A 1 196 ? -37.005 -7.897 1.056 1.00 17.57 196 HIS A O 1
ATOM 1515 N N . PRO A 1 197 ? -36.368 -7.131 3.076 1.00 19.55 197 PRO A N 1
ATOM 1516 C CA . PRO A 1 197 ? -37.037 -8.222 3.801 1.00 17.92 197 PRO A CA 1
ATOM 1517 C C . PRO A 1 197 ? -38.549 -8.237 3.663 1.00 18.67 197 PRO A C 1
ATOM 1518 O O . PRO A 1 197 ? -39.170 -9.227 4.076 1.00 19.00 197 PRO A O 1
ATOM 1522 N N . HIS A 1 198 ? -39.157 -7.210 3.075 1.00 15.49 198 HIS A N 1
ATOM 1523 C CA . HIS A 1 198 ? -40.597 -7.201 2.844 1.00 14.79 198 HIS A CA 1
ATOM 1524 C C . HIS A 1 198 ? -40.998 -7.945 1.569 1.00 21.14 198 HIS A C 1
ATOM 1525 O O . HIS A 1 198 ? -42.185 -8.243 1.383 1.00 16.74 198 HIS A O 1
ATOM 1532 N N . VAL A 1 199 ? -40.044 -8.297 0.710 1.00 16.94 199 VAL A N 1
ATOM 1533 C CA . VAL A 1 199 ? -40.353 -8.912 -0.572 1.00 12.64 199 VAL A CA 1
ATOM 1534 C C . VAL A 1 199 ? -40.480 -10.418 -0.381 1.00 14.70 199 VAL A C 1
ATOM 1535 O O . VAL A 1 199 ? -39.540 -11.080 0.074 1.00 14.53 199 VAL A O 1
ATOM 1539 N N . TRP A 1 200 ? -41.647 -10.954 -0.719 1.00 11.66 200 TRP A N 1
ATOM 1540 C CA . TRP A 1 200 ? -41.860 -12.391 -0.719 1.00 11.27 200 TRP A CA 1
ATOM 1541 C C . TRP A 1 200 ? -41.372 -13.002 -2.028 1.00 11.82 200 TRP A C 1
ATOM 1542 O O . TRP A 1 200 ? -41.364 -12.355 -3.081 1.00 11.32 200 TRP A O 1
ATOM 1553 N N . VAL A 1 201 ? -40.972 -14.270 -1.958 1.00 13.37 201 VAL A N 1
ATOM 1554 C CA . VAL A 1 201 ? -40.425 -14.979 -3.106 1.00 10.55 201 VAL A CA 1
ATOM 1555 C C . VAL A 1 201 ? -41.409 -16.056 -3.531 1.00 12.22 201 VAL A C 1
ATOM 1556 O O . VAL A 1 201 ? -41.854 -16.865 -2.707 1.00 11.10 201 VAL A O 1
ATOM 1560 N N . LEU A 1 202 ? -41.778 -16.041 -4.804 1.00 10.73 202 LEU A N 1
ATOM 1561 C CA . LEU A 1 202 ? -42.623 -17.081 -5.385 1.00 11.47 202 LEU A CA 1
ATOM 1562 C C . LEU A 1 202 ? -41.725 -17.880 -6.309 1.00 9.78 202 LEU A C 1
ATOM 1563 O O . LEU A 1 202 ? -41.358 -17.394 -7.378 1.00 11.29 202 LEU A O 1
ATOM 1568 N N . THR A 1 203 ? -41.351 -19.100 -5.908 1.00 12.19 203 THR A N 1
ATOM 1569 C CA . THR A 1 203 ? -40.408 -19.865 -6.714 1.00 12.57 203 THR A CA 1
ATOM 1570 C C . THR A 1 203 ? -41.147 -21.005 -7.409 1.00 15.04 203 THR A C 1
ATOM 1571 O O . THR A 1 203 ? -41.909 -21.746 -6.780 1.00 12.95 203 THR A O 1
ATOM 1575 N N . ASP A 1 204 ? -40.982 -21.080 -8.732 1.00 10.22 204 ASP A N 1
ATOM 1576 C CA . ASP A 1 204 ? -41.717 -22.011 -9.588 1.00 13.10 204 ASP A CA 1
ATOM 1577 C C . ASP A 1 204 ? -40.703 -23.070 -10.004 1.00 8.67 204 ASP A C 1
ATOM 1578 O O . ASP A 1 204 ? -39.932 -22.862 -10.955 1.00 12.91 204 ASP A O 1
ATOM 1583 N N . ASP A 1 205 ? -40.691 -24.192 -9.280 1.00 12.11 205 ASP A N 1
ATOM 1584 C CA . ASP A 1 205 ? -39.710 -25.256 -9.463 1.00 12.46 205 ASP A CA 1
ATOM 1585 C C . ASP A 1 205 ? -40.227 -26.375 -10.369 1.00 11.09 205 ASP A C 1
ATOM 1586 O O . ASP A 1 205 ? -39.700 -27.485 -10.327 1.00 9.67 205 ASP A O 1
ATOM 1591 N N . MET A 1 206 ? -41.206 -26.076 -11.234 1.00 12.89 206 MET A N 1
ATOM 1592 C CA A MET A 1 206 ? -41.896 -27.081 -12.043 0.76 10.41 206 MET A CA 1
ATOM 1593 C CA B MET A 1 206 ? -41.880 -27.133 -11.982 0.24 11.40 206 MET A CA 1
ATOM 1594 C C . MET A 1 206 ? -40.938 -27.943 -12.873 1.00 12.05 206 MET A C 1
ATOM 1595 O O . MET A 1 206 ? -41.187 -29.134 -13.100 1.00 13.22 206 MET A O 1
ATOM 1604 N N . TYR A 1 207 ? -39.861 -27.346 -13.380 1.00 12.94 207 TYR A N 1
ATOM 1605 C CA . TYR A 1 207 ? -38.950 -28.070 -14.254 1.00 9.03 207 TYR A CA 1
ATOM 1606 C C . TYR A 1 207 ? -37.722 -28.588 -13.512 1.00 9.33 207 TYR A C 1
ATOM 1607 O O . TYR A 1 207 ? -36.722 -28.940 -14.151 1.00 12.43 207 TYR A O 1
ATOM 1616 N N . GLU A 1 208 ? -37.801 -28.665 -12.181 1.00 12.14 208 GLU A N 1
ATOM 1617 C CA . GLU A 1 208 ? -36.740 -29.195 -11.322 1.00 16.69 208 GLU A CA 1
ATOM 1618 C C . GLU A 1 208 ? -36.095 -30.466 -11.862 1.00 14.94 208 GLU A C 1
ATOM 1619 O O . GLU A 1 208 ? -34.860 -30.604 -11.874 1.00 11.28 208 GLU A O 1
ATOM 1625 N N . HIS A 1 209 ? -36.916 -31.419 -12.298 1.00 11.07 209 HIS A N 1
ATOM 1626 C CA . HIS A 1 209 ? -36.407 -32.727 -12.679 1.00 13.68 209 HIS A CA 1
ATOM 1627 C C . HIS A 1 209 ? -36.078 -32.839 -14.166 1.00 13.54 209 HIS A C 1
ATOM 1628 O O . HIS A 1 209 ? -35.798 -33.940 -14.646 1.00 15.09 209 HIS A O 1
ATOM 1635 N N . LEU A 1 210 ? -36.084 -31.732 -14.893 1.00 10.87 210 LEU A N 1
ATOM 1636 C CA . LEU A 1 210 ? -35.716 -31.697 -16.308 1.00 11.25 210 LEU A CA 1
ATOM 1637 C C . LEU A 1 210 ? -34.473 -30.819 -16.408 1.00 15.12 210 LEU A C 1
ATOM 1638 O O . LEU A 1 210 ? -34.557 -29.630 -16.714 1.00 13.59 210 LEU A O 1
ATOM 1643 N N . THR A 1 211 ? -33.316 -31.387 -16.084 1.00 15.06 211 THR A N 1
ATOM 1644 C CA . THR A 1 211 ? -32.060 -30.640 -16.149 1.00 12.30 211 THR A CA 1
ATOM 1645 C C . THR A 1 211 ? -31.014 -31.536 -16.791 1.00 17.88 211 THR A C 1
ATOM 1646 O O . THR A 1 211 ? -31.130 -32.761 -16.761 1.00 16.19 211 THR A O 1
ATOM 1650 N N . TYR A 1 212 ? -29.977 -30.928 -17.358 1.00 13.97 212 TYR A N 1
ATOM 1651 C CA . TYR A 1 212 ? -29.067 -31.672 -18.214 1.00 14.59 212 TYR A CA 1
ATOM 1652 C C . TYR A 1 212 ? -27.648 -31.604 -17.685 1.00 15.20 212 TYR A C 1
ATOM 1653 O O . TYR A 1 212 ? -27.275 -30.678 -16.958 1.00 15.06 212 TYR A O 1
ATOM 1662 N N . GLY A 1 213 ? -26.866 -32.599 -18.090 1.00 16.19 213 GLY A N 1
ATOM 1663 C CA . GLY A 1 213 ? -25.455 -32.619 -17.743 1.00 20.04 213 GLY A CA 1
ATOM 1664 C C . GLY A 1 213 ? -25.299 -32.765 -16.247 1.00 21.85 213 GLY A C 1
ATOM 1665 O O . GLY A 1 213 ? -26.085 -33.450 -15.580 1.00 27.58 213 GLY A O 1
ATOM 1666 N N . ASP A 1 214 ? -24.280 -32.104 -15.700 1.00 23.44 214 ASP A N 1
ATOM 1667 C CA . ASP A 1 214 ? -24.005 -32.166 -14.271 1.00 24.94 214 ASP A CA 1
ATOM 1668 C C . ASP A 1 214 ? -24.639 -31.007 -13.510 1.00 23.19 214 ASP A C 1
ATOM 1669 O O . ASP A 1 214 ? -24.275 -30.752 -12.354 1.00 22.36 214 ASP A O 1
ATOM 1674 N N . PHE A 1 215 ? -25.577 -30.296 -14.134 1.00 16.17 215 PHE A N 1
ATOM 1675 C CA . PHE A 1 215 ? -26.288 -29.242 -13.425 1.00 15.19 215 PHE A CA 1
ATOM 1676 C C . PHE A 1 215 ? -26.974 -29.805 -12.184 1.00 17.88 215 PHE A C 1
ATOM 1677 O O . PHE A 1 215 ? -27.619 -30.854 -12.242 1.00 17.64 215 PHE A O 1
ATOM 1685 N N . ARG A 1 216 ? -26.856 -29.087 -11.067 1.00 15.01 216 ARG A N 1
ATOM 1686 C CA . ARG A 1 216 ? -27.486 -29.477 -9.810 1.00 13.62 216 ARG A CA 1
ATOM 1687 C C . ARG A 1 216 ? -28.541 -28.447 -9.411 1.00 15.82 216 ARG A C 1
ATOM 1688 O O . ARG A 1 216 ? -28.225 -27.278 -9.159 1.00 16.36 216 ARG A O 1
ATOM 1696 N N . PHE A 1 217 ? -29.793 -28.880 -9.357 1.00 14.58 217 PHE A N 1
ATOM 1697 C CA . PHE A 1 217 ? -30.885 -27.973 -9.033 1.00 15.38 217 PHE A CA 1
ATOM 1698 C C . PHE A 1 217 ? -30.770 -27.458 -7.602 1.00 14.95 217 PHE A C 1
ATOM 1699 O O . PHE A 1 217 ? -30.445 -28.209 -6.680 1.00 15.07 217 PHE A O 1
ATOM 1707 N N . ALA A 1 218 ? -31.070 -26.175 -7.417 1.00 14.82 218 ALA A N 1
ATOM 1708 C CA . ALA A 1 218 ? -31.180 -25.596 -6.084 1.00 21.29 218 ALA A CA 1
ATOM 1709 C C . ALA A 1 218 ? -32.364 -24.629 -6.040 1.00 17.48 218 ALA A C 1
ATOM 1710 O O . ALA A 1 218 ? -32.672 -23.947 -7.021 1.00 20.09 218 ALA A O 1
ATOM 1712 N N . THR A 1 219 ? -33.041 -24.592 -4.894 1.00 17.23 219 THR A N 1
ATOM 1713 C CA . THR A 1 219 ? -34.224 -23.755 -4.749 1.00 15.83 219 THR A CA 1
ATOM 1714 C C . THR A 1 219 ? -33.943 -22.650 -3.720 1.00 13.18 219 THR A C 1
ATOM 1715 O O . THR A 1 219 ? -33.093 -22.823 -2.836 1.00 13.26 219 THR A O 1
ATOM 1719 N N . PRO A 1 220 ? -34.595 -21.488 -3.841 1.00 16.03 221 PRO A N 1
ATOM 1720 C CA . PRO A 1 220 ? -34.194 -20.321 -3.019 1.00 13.62 221 PRO A CA 1
ATOM 1721 C C . PRO A 1 220 ? -34.067 -20.547 -1.514 1.00 13.21 221 PRO A C 1
ATOM 1722 O O . PRO A 1 220 ? -33.070 -20.120 -0.927 1.00 15.31 221 PRO A O 1
ATOM 1726 N N . VAL A 1 221 ? -35.046 -21.182 -0.864 1.00 14.62 222 VAL A N 1
ATOM 1727 C CA . VAL A 1 221 ? -34.947 -21.352 0.584 1.00 13.42 222 VAL A CA 1
ATOM 1728 C C . VAL A 1 221 ? -33.840 -22.334 0.952 1.00 21.14 222 VAL A C 1
ATOM 1729 O O . VAL A 1 221 ? -33.266 -22.255 2.046 1.00 18.11 222 VAL A O 1
ATOM 1733 N N . GLU A 1 222 ? -33.509 -23.261 0.049 1.00 17.72 223 GLU A N 1
ATOM 1734 C CA . GLU A 1 222 ? -32.368 -24.145 0.278 1.00 15.34 223 GLU A CA 1
ATOM 1735 C C . GLU A 1 222 ? -31.056 -23.360 0.226 1.00 15.03 223 GLU A C 1
ATOM 1736 O O . GLU A 1 222 ? -30.151 -23.591 1.037 1.00 19.83 223 GLU A O 1
ATOM 1742 N N . VAL A 1 223 ? -30.961 -22.401 -0.695 1.00 15.85 224 VAL A N 1
ATOM 1743 C CA . VAL A 1 223 ? -29.757 -21.596 -0.841 1.00 16.61 224 VAL A CA 1
ATOM 1744 C C . VAL A 1 223 ? -29.664 -20.548 0.262 1.00 15.28 224 VAL A C 1
ATOM 1745 O O . VAL A 1 223 ? -28.568 -20.227 0.741 1.00 16.64 224 VAL A O 1
ATOM 1749 N N . GLU A 1 224 ? -30.804 -19.991 0.677 1.00 12.92 225 GLU A N 1
ATOM 1750 C CA . GLU A 1 224 ? -30.845 -18.968 1.721 1.00 15.56 225 GLU A CA 1
ATOM 1751 C C . GLU A 1 224 ? -31.962 -19.297 2.705 1.00 17.72 225 GLU A C 1
ATOM 1752 O O . GLU A 1 224 ? -33.122 -18.889 2.518 1.00 16.03 225 GLU A O 1
ATOM 1758 N N . PRO A 1 225 ? -31.648 -20.046 3.780 1.00 17.57 226 PRO A N 1
ATOM 1759 C CA . PRO A 1 225 ? -32.666 -20.361 4.800 1.00 17.09 226 PRO A CA 1
ATOM 1760 C C . PRO A 1 225 ? -33.338 -19.119 5.365 1.00 20.00 226 PRO A C 1
ATOM 1761 O O . PRO A 1 225 ? -34.478 -19.189 5.835 1.00 18.81 226 PRO A O 1
ATOM 1765 N N . GLY A 1 226 ? -32.660 -17.972 5.305 1.00 15.12 227 GLY A N 1
ATOM 1766 C CA . GLY A 1 226 ? -33.279 -16.748 5.783 1.00 18.72 227 GLY A CA 1
ATOM 1767 C C . GLY A 1 226 ? -34.533 -16.342 5.027 1.00 16.61 227 GLY A C 1
ATOM 1768 O O . GLY A 1 226 ? -35.252 -15.451 5.496 1.00 16.95 227 GLY A O 1
ATOM 1769 N N . LEU A 1 227 ? -34.815 -16.970 3.889 1.00 12.72 228 LEU A N 1
ATOM 1770 C CA . LEU A 1 227 ? -36.013 -16.685 3.102 1.00 12.88 228 LEU A CA 1
ATOM 1771 C C . LEU A 1 227 ? -37.195 -17.550 3.489 1.00 12.23 228 LEU A C 1
ATOM 1772 O O . LEU A 1 227 ? -38.258 -17.414 2.879 1.00 15.12 228 LEU A O 1
ATOM 1777 N N . TYR A 1 228 ? -37.040 -18.414 4.496 1.00 14.06 229 TYR A N 1
ATOM 1778 C CA . TYR A 1 228 ? -38.031 -19.457 4.759 1.00 15.20 229 TYR A CA 1
ATOM 1779 C C . TYR A 1 228 ? -39.401 -18.868 5.087 1.00 13.93 229 TYR A C 1
ATOM 1780 O O . TYR A 1 228 ? -40.432 -19.376 4.621 1.00 16.18 229 TYR A O 1
ATOM 1789 N N . GLU A 1 229 ? -39.439 -17.795 5.882 1.00 12.71 230 GLU A N 1
ATOM 1790 C CA . GLU A 1 229 ? -40.703 -17.236 6.338 1.00 14.65 230 GLU A CA 1
ATOM 1791 C C . GLU A 1 229 ? -41.332 -16.248 5.341 1.00 16.65 230 GLU A C 1
ATOM 1792 O O . GLU A 1 229 ? -42.371 -15.652 5.651 1.00 13.04 230 GLU A O 1
ATOM 1798 N N . ARG A 1 230 ? -40.772 -16.108 4.134 1.00 13.81 231 ARG A N 1
ATOM 1799 C CA . ARG A 1 230 ? -41.431 -15.277 3.134 1.00 16.51 231 ARG A CA 1
ATOM 1800 C C . ARG A 1 230 ? -41.297 -15.851 1.734 1.00 14.14 231 ARG A C 1
ATOM 1801 O O . ARG A 1 230 ? -41.246 -15.097 0.758 1.00 12.94 231 ARG A O 1
ATOM 1809 N N . THR A 1 231 ? -41.269 -17.176 1.611 1.00 12.29 232 THR A N 1
ATOM 1810 C CA . THR A 1 231 ? -41.237 -17.835 0.311 1.00 14.20 232 THR A CA 1
ATOM 1811 C C . THR A 1 231 ? -42.340 -18.875 0.209 1.00 11.15 232 THR A C 1
ATOM 1812 O O . THR A 1 231 ? -42.578 -19.646 1.150 1.00 11.24 232 THR A O 1
ATOM 1816 N N . LEU A 1 232 ? -43.000 -18.887 -0.944 1.00 9.39 233 LEU A N 1
ATOM 1817 C CA . LEU A 1 232 ? -43.872 -19.982 -1.347 1.00 11.07 233 LEU A CA 1
ATOM 1818 C C . LEU A 1 232 ? -43.101 -20.855 -2.334 1.00 10.96 233 LEU A C 1
ATOM 1819 O O . LEU A 1 232 ? -42.760 -20.404 -3.435 1.00 10.32 233 LEU A O 1
ATOM 1824 N N . THR A 1 233 ? -42.803 -22.086 -1.929 1.00 10.65 234 THR A N 1
ATOM 1825 C CA . THR A 1 233 ? -42.059 -23.028 -2.770 1.00 12.70 234 THR A CA 1
ATOM 1826 C C . THR A 1 233 ? -43.066 -23.872 -3.537 1.00 14.39 234 THR A C 1
ATOM 1827 O O . THR A 1 233 ? -43.680 -24.789 -2.973 1.00 11.38 234 THR A O 1
ATOM 1831 N N . MET A 1 234 ? -43.208 -23.587 -4.830 1.00 9.35 235 MET A N 1
ATOM 1832 C CA . MET A 1 234 ? -44.233 -24.182 -5.673 1.00 11.53 235 MET A CA 1
ATOM 1833 C C . MET A 1 234 ? -43.603 -25.177 -6.639 1.00 14.33 235 MET A C 1
ATOM 1834 O O . MET A 1 234 ? -42.476 -24.975 -7.127 1.00 13.76 235 MET A O 1
ATOM 1839 N N . ASN A 1 235 ? -44.322 -26.267 -6.890 1.00 11.35 236 ASN A N 1
ATOM 1840 C CA . ASN A 1 235 ? -43.851 -27.341 -7.767 1.00 10.79 236 ASN A CA 1
ATOM 1841 C C . ASN A 1 235 ? -45.097 -28.065 -8.285 1.00 10.63 236 ASN A C 1
ATOM 1842 O O . ASN A 1 235 ? -46.214 -27.575 -8.110 1.00 11.54 236 ASN A O 1
ATOM 1847 N N . GLY A 1 236 ? -44.917 -29.262 -8.845 1.00 9.61 237 GLY A N 1
ATOM 1848 C CA . GLY A 1 236 ? -46.032 -29.966 -9.452 1.00 7.93 237 GLY A CA 1
ATOM 1849 C C . GLY A 1 236 ? -45.548 -31.228 -10.126 1.00 16.36 237 GLY A C 1
ATOM 1850 O O . GLY A 1 236 ? -44.348 -31.434 -10.333 1.00 14.99 237 GLY A O 1
ATOM 1851 N N . VAL A 1 237 ? -46.511 -32.086 -10.481 1.00 13.61 238 VAL A N 1
ATOM 1852 C CA . VAL A 1 237 ? -46.178 -33.340 -11.143 1.00 15.28 238 VAL A CA 1
ATOM 1853 C C . VAL A 1 237 ? -46.334 -33.266 -12.656 1.00 15.04 238 VAL A C 1
ATOM 1854 O O . VAL A 1 237 ? -46.001 -34.243 -13.347 1.00 9.69 238 VAL A O 1
ATOM 1858 N N . SER A 1 238 ? -46.812 -32.135 -13.196 1.00 8.56 239 SER A N 1
ATOM 1859 C CA . SER A 1 238 ? -47.154 -32.044 -14.617 1.00 10.52 239 SER A CA 1
ATOM 1860 C C . SER A 1 238 ? -45.979 -32.423 -15.510 1.00 15.75 239 SER A C 1
ATOM 1861 O O . SER A 1 238 ? -46.080 -33.338 -16.331 1.00 13.04 239 SER A O 1
ATOM 1864 N N . LYS A 1 239 ? -44.864 -31.699 -15.385 1.00 12.77 240 LYS A N 1
ATOM 1865 C CA A LYS A 1 239 ? -43.742 -31.900 -16.295 0.51 16.17 240 LYS A CA 1
ATOM 1866 C CA B LYS A 1 239 ? -43.729 -31.890 -16.285 0.49 16.04 240 LYS A CA 1
ATOM 1867 C C . LYS A 1 239 ? -42.928 -33.138 -15.932 1.00 13.53 240 LYS A C 1
ATOM 1868 O O . LYS A 1 239 ? -42.654 -33.979 -16.798 1.00 16.23 240 LYS A O 1
ATOM 1879 N N . ALA A 1 240 ? -42.519 -33.259 -14.662 1.00 14.67 241 ALA A N 1
ATOM 1880 C CA . ALA A 1 240 ? -41.628 -34.351 -14.265 1.00 16.54 241 ALA A CA 1
ATOM 1881 C C . ALA A 1 240 ? -42.236 -35.716 -14.548 1.00 14.19 241 ALA A C 1
ATOM 1882 O O . ALA A 1 240 ? -41.524 -36.661 -14.910 1.00 14.17 241 ALA A O 1
ATOM 1884 N N . TYR A 1 241 ? -43.553 -35.853 -14.374 1.00 11.02 242 TYR A N 1
ATOM 1885 C CA . TYR A 1 241 ? -44.178 -37.160 -14.463 1.00 10.83 242 TYR A CA 1
ATOM 1886 C C . TYR A 1 241 ? -45.136 -37.287 -15.639 1.00 10.92 242 TYR A C 1
ATOM 1887 O O . TYR A 1 241 ? -45.906 -38.255 -15.686 1.00 13.24 242 TYR A O 1
ATOM 1896 N N . ALA A 1 242 ? -45.088 -36.359 -16.601 1.00 11.90 243 ALA A N 1
ATOM 1897 C CA . ALA A 1 242 ? -45.959 -36.406 -17.772 1.00 10.92 243 ALA A CA 1
ATOM 1898 C C . ALA A 1 242 ? -47.413 -36.585 -17.321 1.00 10.72 243 ALA A C 1
ATOM 1899 O O . ALA A 1 242 ? -48.128 -37.503 -17.723 1.00 11.14 243 ALA A O 1
ATOM 1901 N N . MET A 1 243 ? -47.829 -35.680 -16.451 1.00 10.59 244 MET A N 1
ATOM 1902 C CA . MET A 1 243 ? -49.147 -35.714 -15.832 1.00 11.36 244 MET A CA 1
ATOM 1903 C C . MET A 1 243 ? -49.927 -34.418 -16.078 1.00 11.67 244 MET A C 1
ATOM 1904 O O . MET A 1 243 ? -50.824 -34.070 -15.313 1.00 10.13 244 MET A O 1
ATOM 1909 N N . THR A 1 244 ? -49.619 -33.705 -17.159 1.00 10.04 245 THR A N 1
ATOM 1910 C CA . THR A 1 244 ? -50.217 -32.387 -17.375 1.00 11.07 245 THR A CA 1
ATOM 1911 C C . THR A 1 244 ? -51.745 -32.425 -17.322 1.00 10.34 245 THR A C 1
ATOM 1912 O O . THR A 1 244 ? -52.375 -31.541 -16.729 1.00 10.30 245 THR A O 1
ATOM 1916 N N . GLY A 1 245 ? -52.355 -33.428 -17.956 1.00 10.10 246 GLY A N 1
ATOM 1917 C CA . GLY A 1 245 ? -53.809 -33.528 -17.980 1.00 10.09 246 GLY A CA 1
ATOM 1918 C C . GLY A 1 245 ? -54.451 -33.766 -16.618 1.00 9.84 246 GLY A C 1
ATOM 1919 O O . GLY A 1 245 ? -55.630 -33.446 -16.441 1.00 12.84 246 GLY A O 1
ATOM 1920 N N . TRP A 1 246 ? -53.716 -34.347 -15.663 1.00 9.65 247 TRP A N 1
ATOM 1921 C CA . TRP A 1 246 ? -54.308 -34.716 -14.374 1.00 10.18 247 TRP A CA 1
ATOM 1922 C C . TRP A 1 246 ? -54.561 -33.515 -13.472 1.00 16.41 247 TRP A C 1
ATOM 1923 O O . TRP A 1 246 ? -55.404 -33.610 -12.565 1.00 16.50 247 TRP A O 1
ATOM 1934 N N . ARG A 1 247 ? -53.822 -32.419 -13.689 1.00 8.89 248 ARG A N 1
ATOM 1935 C CA . ARG A 1 247 ? -53.919 -31.131 -12.983 1.00 8.61 248 ARG A CA 1
ATOM 1936 C C . ARG A 1 247 ? -53.637 -31.278 -11.481 1.00 9.68 248 ARG A C 1
ATOM 1937 O O . ARG A 1 247 ? -54.528 -31.150 -10.630 1.00 9.74 248 ARG A O 1
ATOM 1945 N N . ILE A 1 248 ? -52.365 -31.512 -11.157 1.00 8.30 249 ILE A N 1
ATOM 1946 C CA . ILE A 1 248 ? -51.947 -31.549 -9.749 1.00 9.86 249 ILE A CA 1
ATOM 1947 C C . ILE A 1 248 ? -50.688 -30.722 -9.621 1.00 8.63 249 ILE A C 1
ATOM 1948 O O . ILE A 1 248 ? -49.642 -31.082 -10.180 1.00 13.06 249 ILE A O 1
ATOM 1953 N N . GLY A 1 249 ? -50.791 -29.598 -8.914 1.00 7.86 250 GLY A N 1
ATOM 1954 C CA . GLY A 1 249 ? -49.640 -28.835 -8.492 1.00 12.18 250 GLY A CA 1
ATOM 1955 C C . GLY A 1 249 ? -49.667 -28.696 -6.977 1.00 10.52 250 GLY A C 1
ATOM 1956 O O . GLY A 1 249 ? -50.683 -28.966 -6.332 1.00 7.92 250 GLY A O 1
ATOM 1957 N N . TYR A 1 250 ? -48.553 -28.242 -6.409 1.00 9.76 251 TYR A N 1
ATOM 1958 C CA . TYR A 1 250 ? -48.523 -28.090 -4.963 1.00 10.35 251 TYR A CA 1
ATOM 1959 C C . TYR A 1 250 ? -47.529 -27.001 -4.550 1.00 15.35 251 TYR A C 1
ATOM 1960 O O . TYR A 1 250 ? -46.739 -26.496 -5.353 1.00 12.11 251 TYR A O 1
ATOM 1969 N N . ALA A 1 251 ? -47.563 -26.655 -3.269 1.00 12.51 252 ALA A N 1
ATOM 1970 C CA . ALA A 1 251 ? -46.606 -25.697 -2.732 1.00 8.23 252 ALA A CA 1
ATOM 1971 C C . ALA A 1 251 ? -46.523 -25.865 -1.224 1.00 13.16 252 ALA A C 1
ATOM 1972 O O . ALA A 1 251 ? -47.343 -26.545 -0.601 1.00 12.04 252 ALA A O 1
ATOM 1974 N N . ALA A 1 252 ? -45.511 -25.227 -0.646 1.00 12.37 253 ALA A N 1
ATOM 1975 C CA . ALA A 1 252 ? -45.368 -25.172 0.800 1.00 14.73 253 ALA A CA 1
ATOM 1976 C C . ALA A 1 252 ? -44.830 -23.802 1.173 1.00 15.76 253 ALA A C 1
ATOM 1977 O O . ALA A 1 252 ? -44.048 -23.208 0.429 1.00 10.92 253 ALA A O 1
ATOM 1979 N N . GLY A 1 253 ? -45.267 -23.298 2.327 1.00 11.68 254 GLY A N 1
ATOM 1980 C CA . GLY A 1 253 ? -44.843 -21.992 2.768 1.00 12.29 254 GLY A CA 1
ATOM 1981 C C . GLY A 1 253 ? -45.386 -21.684 4.147 1.00 11.98 254 GLY A C 1
ATOM 1982 O O . GLY A 1 253 ? -45.826 -22.574 4.879 1.00 14.17 254 GLY A O 1
ATOM 1983 N N . PRO A 1 254 ? -45.335 -20.413 4.534 1.00 14.47 255 PRO A N 1
ATOM 1984 C CA . PRO A 1 254 ? -45.792 -20.027 5.869 1.00 12.74 255 PRO A CA 1
ATOM 1985 C C . PRO A 1 254 ? -47.279 -20.289 6.039 1.00 14.00 255 PRO A C 1
ATOM 1986 O O . PRO A 1 254 ? -48.071 -20.090 5.112 1.00 15.44 255 PRO A O 1
ATOM 1990 N N . LEU A 1 255 ? -47.650 -20.711 7.253 1.00 12.86 256 LEU A N 1
ATOM 1991 C CA . LEU A 1 255 ? -49.026 -21.130 7.525 1.00 14.92 256 LEU A CA 1
ATOM 1992 C C . LEU A 1 255 ? -50.055 -20.053 7.185 1.00 16.31 256 LEU A C 1
ATOM 1993 O O . LEU A 1 255 ? -51.153 -20.367 6.709 1.00 17.49 256 LEU A O 1
ATOM 1998 N N . HIS A 1 256 ? -49.753 -18.784 7.458 1.00 14.61 257 HIS A N 1
ATOM 1999 C CA . HIS A 1 256 ? -50.801 -17.783 7.255 1.00 23.01 257 HIS A CA 1
ATOM 2000 C C . HIS A 1 256 ? -51.072 -17.547 5.768 1.00 20.25 257 HIS A C 1
ATOM 2001 O O . HIS A 1 256 ? -52.210 -17.233 5.383 1.00 15.59 257 HIS A O 1
ATOM 2008 N N . LEU A 1 257 ? -50.060 -17.720 4.915 1.00 20.54 258 LEU A N 1
ATOM 2009 C CA . LEU A 1 257 ? -50.308 -17.675 3.476 1.00 15.48 258 LEU A CA 1
ATOM 2010 C C . LEU A 1 257 ? -51.062 -18.916 3.017 1.00 14.32 258 LEU A C 1
ATOM 2011 O O . LEU A 1 257 ? -52.039 -18.823 2.261 1.00 11.07 258 LEU A O 1
ATOM 2016 N N . ILE A 1 258 ? -50.635 -20.090 3.488 1.00 12.85 259 ILE A N 1
ATOM 2017 C CA . ILE A 1 258 ? -51.293 -21.342 3.112 1.00 16.14 259 ILE A CA 1
ATOM 2018 C C . ILE A 1 258 ? -52.763 -21.321 3.520 1.00 18.01 259 ILE A C 1
ATOM 2019 O O . ILE A 1 258 ? -53.635 -21.798 2.784 1.00 14.84 259 ILE A O 1
ATOM 2024 N N . LYS A 1 259 ? -53.061 -20.769 4.700 1.00 14.35 260 LYS A N 1
ATOM 2025 C CA . LYS A 1 259 ? -54.453 -20.655 5.142 1.00 15.80 260 LYS A CA 1
ATOM 2026 C C . LYS A 1 259 ? -55.266 -19.731 4.238 1.00 13.42 260 LYS A C 1
ATOM 2027 O O . LYS A 1 259 ? -56.435 -20.012 3.935 1.00 16.75 260 LYS A O 1
ATOM 2029 N N . ALA A 1 260 ? -54.670 -18.621 3.798 1.00 14.45 261 ALA A N 1
ATOM 2030 C CA . ALA A 1 260 ? -55.381 -17.697 2.918 1.00 14.11 261 ALA A CA 1
ATOM 2031 C C . ALA A 1 260 ? -55.640 -18.324 1.554 1.00 13.02 261 ALA A C 1
ATOM 2032 O O . ALA A 1 260 ? -56.716 -18.143 0.976 1.00 14.79 261 ALA A O 1
ATOM 2034 N N . MET A 1 261 ? -54.658 -19.059 1.014 1.00 14.06 262 MET A N 1
ATOM 2035 C CA . MET A 1 261 ? -54.853 -19.734 -0.270 1.00 15.62 262 MET A CA 1
ATOM 2036 C C . MET A 1 261 ? -55.884 -20.852 -0.155 1.00 17.80 262 MET A C 1
ATOM 2037 O O . MET A 1 261 ? -56.684 -21.073 -1.075 1.00 13.75 262 MET A O 1
ATOM 2042 N N . ASP A 1 262 ? -55.877 -21.572 0.971 1.00 12.18 263 ASP A N 1
ATOM 2043 C CA . ASP A 1 262 ? -56.911 -22.568 1.224 1.00 13.73 263 ASP A CA 1
ATOM 2044 C C . ASP A 1 262 ? -58.300 -21.939 1.245 1.00 11.50 263 ASP A C 1
ATOM 2045 O O . ASP A 1 262 ? -59.255 -22.503 0.702 1.00 11.51 263 ASP A O 1
ATOM 2050 N N . MET A 1 263 ? -58.441 -20.755 1.825 1.00 12.20 264 MET A N 1
ATOM 2051 C CA A MET A 1 263 ? -59.758 -20.131 1.853 0.50 12.73 264 MET A CA 1
ATOM 2052 C CA B MET A 1 263 ? -59.762 -20.142 1.850 0.50 12.72 264 MET A CA 1
ATOM 2053 C C . MET A 1 263 ? -60.234 -19.788 0.446 1.00 18.00 264 MET A C 1
ATOM 2054 O O . MET A 1 263 ? -61.401 -20.023 0.101 1.00 15.48 264 MET A O 1
ATOM 2063 N N . ILE A 1 264 ? -59.347 -19.235 -0.381 1.00 13.99 265 ILE A N 1
ATOM 2064 C CA . ILE A 1 264 ? -59.747 -18.885 -1.743 1.00 20.81 265 ILE A CA 1
ATOM 2065 C C . ILE A 1 264 ? -60.000 -20.137 -2.568 1.00 15.27 265 ILE A C 1
ATOM 2066 O O . ILE A 1 264 ? -61.002 -20.227 -3.293 1.00 16.52 265 ILE A O 1
ATOM 2071 N N . GLN A 1 265 ? -59.115 -21.119 -2.459 1.00 11.05 266 GLN A N 1
ATOM 2072 C CA . GLN A 1 265 ? -59.302 -22.370 -3.190 1.00 10.64 266 GLN A CA 1
ATOM 2073 C C . GLN A 1 265 ? -60.613 -23.043 -2.810 1.00 15.25 266 GLN A C 1
ATOM 2074 O O . GLN A 1 265 ? -61.273 -23.653 -3.656 1.00 15.13 266 GLN A O 1
ATOM 2080 N N . GLY A 1 266 ? -60.995 -22.954 -1.540 1.00 11.72 267 GLY A N 1
ATOM 2081 C CA . GLY A 1 266 ? -62.258 -23.513 -1.112 1.00 11.93 267 GLY A CA 1
ATOM 2082 C C . GLY A 1 266 ? -63.449 -22.891 -1.808 1.00 22.96 267 GLY A C 1
ATOM 2083 O O . GLY A 1 266 ? -64.445 -23.572 -2.047 1.00 24.98 267 GLY A O 1
ATOM 2084 N N . GLN A 1 267 ? -63.375 -21.587 -2.126 1.00 15.71 268 GLN A N 1
ATOM 2085 C CA . GLN A 1 267 ? -64.468 -20.941 -2.854 1.00 16.26 268 GLN A CA 1
ATOM 2086 C C . GLN A 1 267 ? -64.432 -21.241 -4.348 1.00 19.95 268 GLN A C 1
ATOM 2087 O O . GLN A 1 267 ? -65.471 -21.160 -5.016 1.00 21.18 268 GLN A O 1
ATOM 2093 N N . GLN A 1 268 ? -63.256 -21.569 -4.877 1.00 15.71 269 GLN A N 1
ATOM 2094 C CA . GLN A 1 268 ? -63.027 -21.720 -6.310 1.00 16.06 269 GLN A CA 1
ATOM 2095 C C . GLN A 1 268 ? -63.323 -23.127 -6.807 1.00 18.00 269 GLN A C 1
ATOM 2096 O O . GLN A 1 268 ? -64.119 -23.320 -7.725 1.00 22.37 269 GLN A O 1
ATOM 2102 N N . THR A 1 269 ? -62.655 -24.111 -6.239 1.00 13.14 270 THR A N 1
ATOM 2103 C CA . THR A 1 269 ? -62.726 -25.476 -6.737 1.00 11.35 270 THR A CA 1
ATOM 2104 C C . THR A 1 269 ? -62.991 -26.506 -5.657 1.00 16.01 270 THR A C 1
ATOM 2105 O O . THR A 1 269 ? -63.228 -27.672 -6.000 1.00 13.45 270 THR A O 1
ATOM 2109 N N . SER A 1 270 ? -62.901 -26.136 -4.382 1.00 13.02 271 SER A N 1
ATOM 2110 C CA . SER A 1 270 ? -62.752 -27.110 -3.290 1.00 14.02 271 SER A CA 1
ATOM 2111 C C . SER A 1 270 ? -61.440 -27.857 -3.565 1.00 17.99 271 SER A C 1
ATOM 2112 O O . SER A 1 270 ? -60.531 -27.323 -4.212 1.00 25.30 271 SER A O 1
ATOM 2115 N N . GLY A 1 271 ? -61.292 -29.089 -3.104 1.00 21.14 272 GLY A N 1
ATOM 2116 C CA . GLY A 1 271 ? -60.056 -29.802 -3.371 1.00 18.05 272 GLY A CA 1
ATOM 2117 C C . GLY A 1 271 ? -59.928 -30.243 -4.823 1.00 20.57 272 GLY A C 1
ATOM 2118 O O . GLY A 1 271 ? -60.900 -30.327 -5.566 1.00 21.29 272 GLY A O 1
ATOM 2119 N N . ALA A 1 272 ? -58.688 -30.519 -5.235 1.00 10.18 273 ALA A N 1
ATOM 2120 C CA . ALA A 1 272 ? -58.417 -31.100 -6.546 1.00 13.25 273 ALA A CA 1
ATOM 2121 C C . ALA A 1 272 ? -59.014 -32.500 -6.645 1.00 13.52 273 ALA A C 1
ATOM 2122 O O . ALA A 1 272 ? -59.243 -33.161 -5.638 1.00 15.30 273 ALA A O 1
ATOM 2124 N N . ALA A 1 273 ? -59.264 -32.947 -7.888 1.00 9.99 274 ALA A N 1
ATOM 2125 C CA . ALA A 1 273 ? -59.867 -34.251 -8.132 1.00 10.02 274 ALA A CA 1
ATOM 2126 C C . ALA A 1 273 ? -59.215 -35.326 -7.276 1.00 16.18 274 ALA A C 1
ATOM 2127 O O . ALA A 1 273 ? -57.997 -35.462 -7.262 1.00 13.31 274 ALA A O 1
ATOM 2129 N N . SER A 1 274 ? -60.044 -36.092 -6.563 1.00 11.69 275 SER A N 1
ATOM 2130 C CA . SER A 1 274 ? -59.523 -37.066 -5.607 1.00 13.44 275 SER A CA 1
ATOM 2131 C C . SER A 1 274 ? -58.652 -38.110 -6.291 1.00 11.69 275 SER A C 1
ATOM 2132 O O . SER A 1 274 ? -57.562 -38.438 -5.803 1.00 13.27 275 SER A O 1
ATOM 2135 N N . ILE A 1 275 ? -59.078 -38.588 -7.462 1.00 11.05 276 ILE A N 1
ATOM 2136 C CA . ILE A 1 275 ? -58.338 -39.634 -8.169 1.00 16.05 276 ILE A CA 1
ATOM 2137 C C . ILE A 1 275 ? -56.968 -39.119 -8.608 1.00 14.56 276 ILE A C 1
ATOM 2138 O O . ILE A 1 275 ? -55.950 -39.823 -8.495 1.00 11.25 276 ILE A O 1
ATOM 2143 N N . ALA A 1 276 ? -56.908 -37.872 -9.086 1.00 10.68 277 ALA A N 1
ATOM 2144 C CA . ALA A 1 276 ? -55.623 -37.309 -9.477 1.00 12.36 277 ALA A CA 1
ATOM 2145 C C . ALA A 1 276 ? -54.702 -37.155 -8.275 1.00 10.11 277 ALA A C 1
ATOM 2146 O O . ALA A 1 276 ? -53.479 -37.281 -8.402 1.00 9.89 277 ALA A O 1
ATOM 2148 N N . GLN A 1 277 ? -55.261 -36.878 -7.102 1.00 9.95 278 GLN A N 1
ATOM 2149 C CA . GLN A 1 277 ? -54.388 -36.743 -5.939 1.00 10.66 278 GLN A CA 1
ATOM 2150 C C . GLN A 1 277 ? -53.742 -38.071 -5.591 1.00 10.47 278 GLN A C 1
ATOM 2151 O O . GLN A 1 277 ? -52.550 -38.115 -5.265 1.00 11.51 278 GLN A O 1
ATOM 2157 N N . TRP A 1 278 ? -54.505 -39.161 -5.643 1.00 14.35 279 TRP A N 1
ATOM 2158 C CA . TRP A 1 278 ? -53.919 -40.462 -5.349 1.00 11.60 279 TRP A CA 1
ATOM 2159 C C . TRP A 1 278 ? -52.862 -40.823 -6.384 1.00 11.65 279 TRP A C 1
ATOM 2160 O O . TRP A 1 278 ? -51.831 -41.421 -6.045 1.00 14.57 279 TRP A O 1
ATOM 2171 N N . ALA A 1 279 ? -53.092 -40.444 -7.642 1.00 11.32 280 ALA A N 1
ATOM 2172 C CA . ALA A 1 279 ? -52.058 -40.591 -8.662 1.00 13.10 280 ALA A CA 1
ATOM 2173 C C . ALA A 1 279 ? -50.791 -39.837 -8.272 1.00 11.04 280 ALA A C 1
ATOM 2174 O O . ALA A 1 279 ? -49.680 -40.360 -8.418 1.00 11.55 280 ALA A O 1
ATOM 2176 N N . ALA A 1 280 ? -50.929 -38.580 -7.828 1.00 13.28 281 ALA A N 1
ATOM 2177 C CA . ALA A 1 280 ? -49.753 -37.805 -7.452 1.00 10.19 281 ALA A CA 1
ATOM 2178 C C . ALA A 1 280 ? -49.033 -38.409 -6.247 1.00 13.10 281 ALA A C 1
ATOM 2179 O O . ALA A 1 280 ? -47.809 -38.283 -6.148 1.00 14.21 281 ALA A O 1
ATOM 2181 N N . VAL A 1 281 ? -49.758 -39.033 -5.304 1.00 11.03 282 VAL A N 1
ATOM 2182 C CA . VAL A 1 281 ? -49.074 -39.708 -4.199 1.00 12.12 282 VAL A CA 1
ATOM 2183 C C . VAL A 1 281 ? -48.085 -40.737 -4.737 1.00 19.17 282 VAL A C 1
ATOM 2184 O O . VAL A 1 281 ? -46.925 -40.807 -4.296 1.00 13.61 282 VAL A O 1
ATOM 2188 N N . GLU A 1 282 ? -48.530 -41.554 -5.700 1.00 16.14 283 GLU A N 1
ATOM 2189 C CA . GLU A 1 282 ? -47.635 -42.559 -6.277 1.00 19.58 283 GLU A CA 1
ATOM 2190 C C . GLU A 1 282 ? -46.508 -41.913 -7.079 1.00 12.86 283 GLU A C 1
ATOM 2191 O O . GLU A 1 282 ? -45.368 -42.392 -7.046 1.00 13.42 283 GLU A O 1
ATOM 2197 N N . ALA A 1 283 ? -46.796 -40.828 -7.803 1.00 12.07 284 ALA A N 1
ATOM 2198 C CA . ALA A 1 283 ? -45.731 -40.158 -8.552 1.00 11.82 284 ALA A CA 1
ATOM 2199 C C . ALA A 1 283 ? -44.572 -39.768 -7.636 1.00 13.29 284 ALA A C 1
ATOM 2200 O O . ALA A 1 283 ? -43.398 -40.010 -7.954 1.00 12.30 284 ALA A O 1
ATOM 2202 N N . LEU A 1 284 ? -44.889 -39.159 -6.486 1.00 11.77 285 LEU A N 1
ATOM 2203 C CA . LEU A 1 284 ? -43.857 -38.683 -5.565 1.00 14.18 285 LEU A CA 1
ATOM 2204 C C . LEU A 1 284 ? -43.205 -39.821 -4.789 1.00 15.01 285 LEU A C 1
ATOM 2205 O O . LEU A 1 284 ? -41.973 -39.842 -4.630 1.00 15.66 285 LEU A O 1
ATOM 2210 N N . ASN A 1 285 ? -44.002 -40.776 -4.311 1.00 14.15 286 ASN A N 1
ATOM 2211 C CA . ASN A 1 285 ? -43.501 -41.830 -3.431 1.00 14.19 286 ASN A CA 1
ATOM 2212 C C . ASN A 1 285 ? -42.962 -43.053 -4.168 1.00 15.27 286 ASN A C 1
ATOM 2213 O O . ASN A 1 285 ? -42.228 -43.845 -3.565 1.00 16.01 286 ASN A O 1
ATOM 2218 N N . GLY A 1 286 ? -43.334 -43.244 -5.428 1.00 15.37 287 GLY A N 1
ATOM 2219 C CA . GLY A 1 286 ? -42.935 -44.404 -6.178 1.00 17.01 287 GLY A CA 1
ATOM 2220 C C . GLY A 1 286 ? -41.529 -44.310 -6.749 1.00 21.30 287 GLY A C 1
ATOM 2221 O O . GLY A 1 286 ? -40.770 -43.373 -6.472 1.00 15.57 287 GLY A O 1
ATOM 2222 N N . PRO A 1 287 ? -41.161 -45.304 -7.556 1.00 18.04 288 PRO A N 1
ATOM 2223 C CA . PRO A 1 287 ? -39.828 -45.309 -8.172 1.00 20.04 288 PRO A CA 1
ATOM 2224 C C . PRO A 1 287 ? -39.671 -44.111 -9.091 1.00 16.28 288 PRO A C 1
ATOM 2225 O O . PRO A 1 287 ? -40.632 -43.651 -9.711 1.00 16.92 288 PRO A O 1
ATOM 2229 N N . GLN A 1 288 ? -38.436 -43.625 -9.209 1.00 19.27 289 GLN A N 1
ATOM 2230 C CA . GLN A 1 288 ? -38.174 -42.388 -9.937 1.00 17.92 289 GLN A CA 1
ATOM 2231 C C . GLN A 1 288 ? -37.419 -42.622 -11.247 1.00 23.09 289 GLN A C 1
ATOM 2232 O O . GLN A 1 288 ? -36.824 -41.681 -11.782 1.00 21.93 289 GLN A O 1
ATOM 2238 N N . ASP A 1 289 ? -37.453 -43.851 -11.781 1.00 22.86 290 ASP A N 1
ATOM 2239 C CA . ASP A 1 289 ? -36.692 -44.179 -12.996 1.00 22.71 290 ASP A CA 1
ATOM 2240 C C . ASP A 1 289 ? -37.096 -43.326 -14.189 1.00 21.23 290 ASP A C 1
ATOM 2241 O O . ASP A 1 289 ? -36.265 -43.040 -15.064 1.00 20.58 290 ASP A O 1
ATOM 2246 N N . PHE A 1 290 ? -38.376 -42.969 -14.278 1.00 20.94 291 PHE A N 1
ATOM 2247 C CA . PHE A 1 290 ? -38.869 -42.147 -15.379 1.00 19.75 291 PHE A CA 1
ATOM 2248 C C . PHE A 1 290 ? -38.058 -40.872 -15.511 1.00 18.11 291 PHE A C 1
ATOM 2249 O O . PHE A 1 290 ? -37.727 -40.438 -16.623 1.00 17.55 291 PHE A O 1
ATOM 2257 N N . ILE A 1 291 ? -37.733 -40.253 -14.375 1.00 18.51 292 ILE A N 1
ATOM 2258 C CA A ILE A 1 291 ? -36.992 -38.994 -14.395 0.64 16.52 292 ILE A CA 1
ATOM 2259 C CA B ILE A 1 291 ? -36.982 -38.998 -14.376 0.36 16.53 292 ILE A CA 1
ATOM 2260 C C . ILE A 1 291 ? -35.655 -39.172 -15.103 1.00 18.21 292 ILE A C 1
ATOM 2261 O O . ILE A 1 291 ? -35.317 -38.412 -16.021 1.00 15.60 292 ILE A O 1
ATOM 2270 N N . GLY A 1 292 ? -34.869 -40.170 -14.675 1.00 20.82 293 GLY A N 1
ATOM 2271 C CA . GLY A 1 292 ? -33.552 -40.372 -15.271 1.00 22.41 293 GLY A CA 1
ATOM 2272 C C . GLY A 1 292 ? -33.630 -40.759 -16.734 1.00 19.20 293 GLY A C 1
ATOM 2273 O O . GLY A 1 292 ? -32.816 -40.311 -17.551 1.00 19.28 293 GLY A O 1
ATOM 2274 N N . ARG A 1 293 ? -34.612 -41.597 -17.080 1.00 22.31 294 ARG A N 1
ATOM 2275 C CA . ARG A 1 293 ? -34.832 -41.995 -18.468 1.00 24.33 294 ARG A CA 1
ATOM 2276 C C . ARG A 1 293 ? -35.075 -40.786 -19.352 1.00 25.58 294 ARG A C 1
ATOM 2277 O O . ARG A 1 293 ? -34.520 -40.685 -20.454 1.00 24.26 294 ARG A O 1
ATOM 2285 N N . ASN A 1 294 ? -35.904 -39.854 -18.887 1.00 16.88 295 ASN A N 1
ATOM 2286 C CA . ASN A 1 294 ? -36.271 -38.718 -19.722 1.00 18.73 295 ASN A CA 1
ATOM 2287 C C . ASN A 1 294 ? -35.175 -37.664 -19.806 1.00 16.33 295 ASN A C 1
ATOM 2288 O O . ASN A 1 294 ? -35.093 -36.952 -20.812 1.00 14.29 295 ASN A O 1
ATOM 2293 N N . LYS A 1 295 ? -34.329 -37.528 -18.786 1.00 19.78 296 LYS A N 1
ATOM 2294 C CA A LYS A 1 295 ? -33.208 -36.604 -18.914 0.57 18.18 296 LYS A CA 1
ATOM 2295 C CA B LYS A 1 295 ? -33.192 -36.619 -18.900 0.43 18.24 296 LYS A CA 1
ATOM 2296 C C . LYS A 1 295 ? -32.357 -36.949 -20.128 1.00 16.70 296 LYS A C 1
ATOM 2297 O O . LYS A 1 295 ? -31.944 -36.056 -20.881 1.00 16.50 296 LYS A O 1
ATOM 2308 N N . GLU A 1 296 ? -32.104 -38.242 -20.347 1.00 14.85 297 GLU A N 1
ATOM 2309 C CA . GLU A 1 296 ? -31.281 -38.659 -21.477 1.00 22.35 297 GLU A CA 1
ATOM 2310 C C . GLU A 1 296 ? -31.987 -38.405 -22.808 1.00 24.58 297 GLU A C 1
ATOM 2311 O O . GLU A 1 296 ? -31.356 -37.940 -23.770 1.00 22.70 297 GLU A O 1
ATOM 2313 N N . ILE A 1 297 ? -33.285 -38.725 -22.890 1.00 17.45 298 ILE A N 1
ATOM 2314 C CA . ILE A 1 297 ? -34.056 -38.485 -24.112 1.00 14.80 298 ILE A CA 1
ATOM 2315 C C . ILE A 1 297 ? -34.070 -37.005 -24.450 1.00 18.74 298 ILE A C 1
ATOM 2316 O O . ILE A 1 297 ? -33.778 -36.601 -25.579 1.00 18.85 298 ILE A O 1
ATOM 2321 N N . PHE A 1 298 ? -34.432 -36.177 -23.472 1.00 13.45 299 PHE A N 1
ATOM 2322 C CA . PHE A 1 298 ? -34.512 -34.741 -23.707 1.00 13.38 299 PHE A CA 1
ATOM 2323 C C . PHE A 1 298 ? -33.150 -34.132 -24.008 1.00 13.96 299 PHE A C 1
ATOM 2324 O O . PHE A 1 298 ? -33.045 -33.222 -24.843 1.00 13.30 299 PHE A O 1
ATOM 2332 N N . GLN A 1 299 ? -32.086 -34.604 -23.353 1.00 17.30 300 GLN A N 1
ATOM 2333 C CA . GLN A 1 299 ? -30.784 -34.009 -23.638 1.00 15.80 300 GLN A CA 1
ATOM 2334 C C . GLN A 1 299 ? -30.400 -34.227 -25.099 1.00 17.97 300 GLN A C 1
ATOM 2335 O O . GLN A 1 299 ? -29.863 -33.324 -25.750 1.00 14.52 300 GLN A O 1
ATOM 2341 N N . GLY A 1 300 ? -30.713 -35.403 -25.646 1.00 14.49 301 GLY A N 1
ATOM 2342 C CA . GLY A 1 300 ? -30.421 -35.650 -27.051 1.00 14.76 301 GLY A CA 1
ATOM 2343 C C . GLY A 1 300 ? -31.213 -34.750 -27.985 1.00 19.31 301 GLY A C 1
ATOM 2344 O O . GLY A 1 300 ? -30.696 -34.286 -29.009 1.00 17.33 301 GLY A O 1
ATOM 2345 N N . ARG A 1 301 ? -32.483 -34.513 -27.660 1.00 14.36 302 ARG A N 1
ATOM 2346 C CA . ARG A 1 301 ? -33.301 -33.616 -28.459 1.00 13.37 302 ARG A CA 1
ATOM 2347 C C . ARG A 1 301 ? -32.763 -32.198 -28.386 1.00 15.49 302 ARG A C 1
ATOM 2348 O O . ARG A 1 301 ? -32.672 -31.498 -29.407 1.00 14.36 302 ARG A O 1
ATOM 2356 N N . ARG A 1 302 ? -32.413 -31.764 -27.178 1.00 11.59 303 ARG A N 1
ATOM 2357 C CA . ARG A 1 302 ? -31.796 -30.455 -26.989 1.00 11.47 303 ARG A CA 1
ATOM 2358 C C . ARG A 1 302 ? -30.559 -30.313 -27.858 1.00 13.90 303 ARG A C 1
ATOM 2359 O O . ARG A 1 302 ? -30.390 -29.312 -28.564 1.00 13.06 303 ARG A O 1
ATOM 2367 N N . ASP A 1 303 ? -29.680 -31.314 -27.811 1.00 17.15 304 ASP A N 1
ATOM 2368 C CA . ASP A 1 303 ? -28.438 -31.249 -28.580 1.00 16.24 304 ASP A CA 1
ATOM 2369 C C . ASP A 1 303 ? -28.723 -31.151 -30.070 1.00 19.72 304 ASP A C 1
ATOM 2370 O O . ASP A 1 303 ? -28.041 -30.414 -30.795 1.00 18.34 304 ASP A O 1
ATOM 2375 N N . LEU A 1 304 ? -29.706 -31.916 -30.550 1.00 16.76 305 LEU A N 1
ATOM 2376 C CA . LEU A 1 304 ? -30.062 -31.855 -31.963 1.00 17.85 305 LEU A CA 1
ATOM 2377 C C . LEU A 1 304 ? -30.484 -30.444 -32.351 1.00 12.45 305 LEU A C 1
ATOM 2378 O O . LEU A 1 304 ? -29.960 -29.870 -33.318 1.00 12.94 305 LEU A O 1
ATOM 2383 N N . VAL A 1 305 ? -31.413 -29.858 -31.587 1.00 11.89 306 VAL A N 1
ATOM 2384 C CA A VAL A 1 305 ? -31.962 -28.548 -31.916 0.62 12.33 306 VAL A CA 1
ATOM 2385 C CA B VAL A 1 305 ? -31.943 -28.554 -31.972 0.38 12.75 306 VAL A CA 1
ATOM 2386 C C . VAL A 1 305 ? -30.897 -27.458 -31.781 1.00 14.86 306 VAL A C 1
ATOM 2387 O O . VAL A 1 305 ? -30.803 -26.548 -32.608 1.00 10.90 306 VAL A O 1
ATOM 2394 N N . VAL A 1 306 ? -30.070 -27.530 -30.727 1.00 11.59 307 VAL A N 1
ATOM 2395 C CA . VAL A 1 306 ? -29.003 -26.533 -30.592 1.00 15.36 307 VAL A CA 1
ATOM 2396 C C . VAL A 1 306 ? -28.036 -26.619 -31.772 1.00 11.33 307 VAL A C 1
ATOM 2397 O O . VAL A 1 306 ? -27.601 -25.596 -32.319 1.00 12.23 307 VAL A O 1
ATOM 2401 N N . SER A 1 307 ? -27.683 -27.833 -32.183 1.00 10.71 308 SER A N 1
ATOM 2402 C CA . SER A 1 307 ? -26.789 -27.982 -33.330 1.00 14.77 308 SER A CA 1
ATOM 2403 C C . SER A 1 307 ? -27.412 -27.401 -34.596 1.00 16.57 308 SER A C 1
ATOM 2404 O O . SER A 1 307 ? -26.766 -26.655 -35.343 1.00 15.08 308 SER A O 1
ATOM 2407 N N . MET A 1 308 ? -28.664 -27.758 -34.872 1.00 13.28 309 MET A N 1
ATOM 2408 C CA . MET A 1 308 ? -29.245 -27.379 -36.150 1.00 14.74 309 MET A CA 1
ATOM 2409 C C . MET A 1 308 ? -29.546 -25.888 -36.197 1.00 11.52 309 MET A C 1
ATOM 2410 O O . MET A 1 308 ? -29.299 -25.233 -37.219 1.00 12.57 309 MET A O 1
ATOM 2415 N N . LEU A 1 309 ? -30.033 -25.325 -35.094 1.00 9.78 310 LEU A N 1
ATOM 2416 C CA . LEU A 1 309 ? -30.385 -23.907 -35.083 1.00 13.42 310 LEU A CA 1
ATOM 2417 C C . LEU A 1 309 ? -29.159 -23.017 -35.260 1.00 14.11 310 LEU A C 1
ATOM 2418 O O . LEU A 1 309 ? -29.232 -21.970 -35.913 1.00 12.47 310 LEU A O 1
ATOM 2423 N N . ASN A 1 310 ? -28.033 -23.385 -34.640 1.00 9.95 311 ASN A N 1
ATOM 2424 C CA . ASN A 1 310 ? -26.821 -22.606 -34.839 1.00 11.18 311 ASN A CA 1
ATOM 2425 C C . ASN A 1 310 ? -26.213 -22.770 -36.228 1.00 12.97 311 ASN A C 1
ATOM 2426 O O . ASN A 1 310 ? -25.275 -22.041 -36.566 1.00 12.40 311 ASN A O 1
ATOM 2431 N N . GLN A 1 311 ? -26.737 -23.668 -37.056 1.00 13.17 312 GLN A N 1
ATOM 2432 C CA . GLN A 1 311 ? -26.324 -23.697 -38.447 1.00 13.06 312 GLN A CA 1
ATOM 2433 C C . GLN A 1 311 ? -27.142 -22.760 -39.325 1.00 12.86 312 GLN A C 1
ATOM 2434 O O . GLN A 1 311 ? -26.709 -22.448 -40.441 1.00 15.85 312 GLN A O 1
ATOM 2440 N N . ALA A 1 312 ? -28.306 -22.322 -38.857 1.00 11.88 313 ALA A N 1
ATOM 2441 C CA . ALA A 1 312 ? -29.205 -21.491 -39.645 1.00 15.10 313 ALA A CA 1
ATOM 2442 C C . ALA A 1 312 ? -28.684 -20.062 -39.731 1.00 16.12 313 ALA A C 1
ATOM 2443 O O . ALA A 1 312 ? -28.255 -19.479 -38.728 1.00 13.92 313 ALA A O 1
ATOM 2445 N N . LYS A 1 313 ? -28.734 -19.498 -40.938 1.00 14.71 314 LYS A N 1
ATOM 2446 C CA A LYS A 1 313 ? -28.247 -18.141 -41.147 0.49 16.79 314 LYS A CA 1
ATOM 2447 C CA B LYS A 1 313 ? -28.264 -18.136 -41.169 0.51 16.82 314 LYS A CA 1
ATOM 2448 C C . LYS A 1 313 ? -29.018 -17.140 -40.297 1.00 18.99 314 LYS A C 1
ATOM 2449 O O . LYS A 1 313 ? -30.250 -17.134 -40.274 1.00 17.33 314 LYS A O 1
ATOM 2460 N N . GLY A 1 314 ? -28.276 -16.288 -39.588 1.00 17.05 315 GLY A N 1
ATOM 2461 C CA . GLY A 1 314 ? -28.882 -15.278 -38.744 1.00 12.61 315 GLY A CA 1
ATOM 2462 C C . GLY A 1 314 ? -29.429 -15.767 -37.420 1.00 12.15 315 GLY A C 1
ATOM 2463 O O . GLY A 1 314 ? -30.033 -14.971 -36.689 1.00 15.61 315 GLY A O 1
ATOM 2464 N N . ILE A 1 315 ? -29.255 -17.039 -37.082 1.00 10.51 316 ILE A N 1
ATOM 2465 C CA . ILE A 1 315 ? -29.787 -17.591 -35.839 1.00 11.49 316 ILE A CA 1
ATOM 2466 C C . ILE A 1 315 ? -28.642 -17.921 -34.884 1.00 12.98 316 ILE A C 1
ATOM 2467 O O . ILE A 1 315 ? -27.617 -18.476 -35.290 1.00 11.54 316 ILE A O 1
ATOM 2472 N N . SER A 1 316 ? -28.834 -17.605 -33.604 1.00 10.64 317 SER A N 1
ATOM 2473 C CA . SER A 1 316 ? -27.875 -17.941 -32.558 1.00 11.86 317 SER A CA 1
ATOM 2474 C C . SER A 1 316 ? -28.651 -18.554 -31.405 1.00 13.00 317 SER A C 1
ATOM 2475 O O . SER A 1 316 ? -29.611 -17.945 -30.925 1.00 16.96 317 SER A O 1
ATOM 2478 N N . CYS A 1 317 ? -28.255 -19.745 -30.971 1.00 13.30 318 CYS A N 1
ATOM 2479 C CA . CYS A 1 317 ? -29.039 -20.488 -29.981 1.00 11.88 318 CYS A CA 1
ATOM 2480 C C . CYS A 1 317 ? -28.187 -20.869 -28.777 1.00 15.46 318 CYS A C 1
ATOM 2481 O O . CYS A 1 317 ? -27.295 -21.727 -28.907 1.00 13.90 318 CYS A O 1
ATOM 2484 N N . PRO A 1 318 ? -28.405 -20.282 -27.601 1.00 13.94 319 PRO A N 1
ATOM 2485 C CA . PRO A 1 318 ? -27.673 -20.732 -26.408 1.00 13.37 319 PRO A CA 1
ATOM 2486 C C . PRO A 1 318 ? -28.076 -22.151 -26.051 1.00 10.44 319 PRO A C 1
ATOM 2487 O O . PRO A 1 318 ? -29.162 -22.622 -26.386 1.00 14.98 319 PRO A O 1
ATOM 2491 N N . THR A 1 319 ? -27.185 -22.836 -25.344 1.00 10.79 320 THR A N 1
ATOM 2492 C CA . THR A 1 319 ? -27.476 -24.191 -24.900 1.00 10.64 320 THR A CA 1
ATOM 2493 C C . THR A 1 319 ? -28.148 -24.123 -23.531 1.00 9.27 320 THR A C 1
ATOM 2494 O O . THR A 1 319 ? -27.513 -23.667 -22.564 1.00 13.13 320 THR A O 1
ATOM 2498 N N . PRO A 1 320 ? -29.399 -24.545 -23.402 1.00 10.66 321 PRO A N 1
ATOM 2499 C CA . PRO A 1 320 ? -30.098 -24.441 -22.114 1.00 14.83 321 PRO A CA 1
ATOM 2500 C C . PRO A 1 320 ? -29.696 -25.563 -21.169 1.00 12.47 321 PRO A C 1
ATOM 2501 O O . PRO A 1 320 ? -29.186 -26.607 -21.571 1.00 16.21 321 PRO A O 1
ATOM 2505 N N . GLU A 1 321 ? -29.965 -25.342 -19.882 1.00 12.80 322 GLU A N 1
ATOM 2506 C CA . GLU A 1 321 ? -29.616 -26.334 -18.878 1.00 16.52 322 GLU A CA 1
ATOM 2507 C C . GLU A 1 321 ? -30.808 -27.064 -18.289 1.00 14.50 322 GLU A C 1
ATOM 2508 O O . GLU A 1 321 ? -30.614 -28.081 -17.610 1.00 13.26 322 GLU A O 1
ATOM 2514 N N . GLY A 1 322 ? -32.028 -26.611 -18.560 1.00 10.78 323 GLY A N 1
ATOM 2515 C CA . GLY A 1 322 ? -33.174 -27.263 -17.956 1.00 13.50 323 GLY A CA 1
ATOM 2516 C C . GLY A 1 322 ? -34.427 -26.977 -18.748 1.00 13.58 323 GLY A C 1
ATOM 2517 O O . GLY A 1 322 ? -34.410 -26.230 -19.730 1.00 14.91 323 GLY A O 1
ATOM 2518 N N . ALA A 1 323 ? -35.532 -27.567 -18.283 1.00 10.10 324 ALA A N 1
ATOM 2519 C CA . ALA A 1 323 ? -36.805 -27.534 -19.005 1.00 10.83 324 ALA A CA 1
ATOM 2520 C C . ALA A 1 323 ? -36.649 -28.161 -20.391 1.00 9.57 324 ALA A C 1
ATOM 2521 O O . ALA A 1 323 ? -35.719 -28.937 -20.612 1.00 15.95 324 ALA A O 1
ATOM 2523 N N . PHE A 1 324 ? -37.560 -27.873 -21.329 1.00 9.13 325 PHE A N 1
ATOM 2524 C CA . PHE A 1 324 ? -37.403 -28.428 -22.675 1.00 10.38 325 PHE A CA 1
ATOM 2525 C C . PHE A 1 324 ? -37.641 -27.361 -23.728 1.00 8.93 325 PHE A C 1
ATOM 2526 O O . PHE A 1 324 ? -38.315 -27.595 -24.736 1.00 10.48 325 PHE A O 1
ATOM 2534 N N . TYR A 1 325 ? -37.090 -26.177 -23.493 1.00 9.11 326 TYR A N 1
ATOM 2535 C CA . TYR A 1 325 ? -37.181 -25.041 -24.397 1.00 9.46 326 TYR A CA 1
ATOM 2536 C C . TYR A 1 325 ? -35.795 -24.541 -24.785 1.00 12.34 326 TYR A C 1
ATOM 2537 O O . TYR A 1 325 ? -34.849 -24.602 -23.991 1.00 10.81 326 TYR A O 1
ATOM 2546 N N . VAL A 1 326 ? -35.692 -24.024 -26.016 1.00 12.40 327 VAL A N 1
ATOM 2547 C CA . VAL A 1 326 ? -34.579 -23.182 -26.425 1.00 8.91 327 VAL A CA 1
ATOM 2548 C C . VAL A 1 326 ? -35.144 -21.821 -26.819 1.00 10.25 327 VAL A C 1
ATOM 2549 O O . VAL A 1 326 ? -36.321 -21.680 -27.188 1.00 9.79 327 VAL A O 1
ATOM 2553 N N . TYR A 1 327 ? -34.298 -20.804 -26.714 1.00 11.18 328 TYR A N 1
ATOM 2554 C CA . TYR A 1 327 ? -34.722 -19.419 -26.923 1.00 9.21 328 TYR A CA 1
ATOM 2555 C C . TYR A 1 327 ? -33.776 -18.722 -27.901 1.00 12.69 328 TYR A C 1
ATOM 2556 O O . TYR A 1 327 ? -33.183 -17.690 -27.577 1.00 12.62 328 TYR A O 1
ATOM 2565 N N . PRO A 1 328 ? -33.641 -19.247 -29.123 1.00 9.75 329 PRO A N 1
ATOM 2566 C CA . PRO A 1 328 ? -32.700 -18.654 -30.091 1.00 12.55 329 PRO A CA 1
ATOM 2567 C C . PRO A 1 328 ? -33.044 -17.221 -30.463 1.00 15.37 329 PRO A C 1
ATOM 2568 O O . PRO A 1 328 ? -34.192 -16.785 -30.403 1.00 14.13 329 PRO A O 1
ATOM 2572 N N . SER A 1 329 ? -32.018 -16.509 -30.904 1.00 12.84 330 SER A N 1
ATOM 2573 C CA . SER A 1 329 ? -32.117 -15.148 -31.405 1.00 12.39 330 SER A CA 1
ATOM 2574 C C . SER A 1 329 ? -32.232 -15.165 -32.924 1.00 14.42 330 SER A C 1
ATOM 2575 O O . SER A 1 329 ? -31.524 -15.914 -33.597 1.00 16.23 330 SER A O 1
ATOM 2578 N N . CYS A 1 330 ? -33.151 -14.364 -33.463 1.00 16.20 331 CYS A N 1
ATOM 2579 C CA . CYS A 1 330 ? -33.224 -14.129 -34.900 1.00 13.83 331 CYS A CA 1
ATOM 2580 C C . CYS A 1 330 ? -32.715 -12.733 -35.254 1.00 13.71 331 CYS A C 1
ATOM 2581 O O . CYS A 1 330 ? -33.085 -12.172 -36.287 1.00 15.71 331 CYS A O 1
ATOM 2584 N N . ALA A 1 331 ? -31.838 -12.176 -34.407 1.00 15.84 332 ALA A N 1
ATOM 2585 C CA . ALA A 1 331 ? -31.345 -10.817 -34.610 1.00 12.37 332 ALA A CA 1
ATOM 2586 C C . ALA A 1 331 ? -30.660 -10.666 -35.954 1.00 16.36 332 ALA A C 1
ATOM 2587 O O . ALA A 1 331 ? -30.656 -9.570 -36.538 1.00 15.82 332 ALA A O 1
ATOM 2589 N N . GLY A 1 332 ? -30.063 -11.743 -36.451 1.00 14.70 333 GLY A N 1
ATOM 2590 C CA . GLY A 1 332 ? -29.345 -11.652 -37.710 1.00 13.52 333 GLY A CA 1
ATOM 2591 C C . GLY A 1 332 ? -30.239 -11.558 -38.919 1.00 16.82 333 GLY A C 1
ATOM 2592 O O . GLY A 1 332 ? -29.737 -11.347 -40.031 1.00 19.73 333 GLY A O 1
ATOM 2593 N N . LEU A 1 333 ? -31.543 -11.731 -38.738 1.00 17.35 334 LEU A N 1
ATOM 2594 C CA . LEU A 1 333 ? -32.493 -11.647 -39.835 1.00 21.45 334 LEU A CA 1
ATOM 2595 C C . LEU A 1 333 ? -33.329 -10.379 -39.797 1.00 18.44 334 LEU A C 1
ATOM 2596 O O . LEU A 1 333 ? -34.067 -10.113 -40.753 1.00 22.92 334 LEU A O 1
ATOM 2601 N N . ILE A 1 334 ? -33.235 -9.595 -38.722 1.00 17.60 335 ILE A N 1
ATOM 2602 C CA . ILE A 1 334 ? -33.972 -8.343 -38.644 1.00 19.18 335 ILE A CA 1
ATOM 2603 C C . ILE A 1 334 ? -33.511 -7.422 -39.758 1.00 23.55 335 ILE A C 1
ATOM 2604 O O . ILE A 1 334 ? -32.307 -7.193 -39.941 1.00 24.41 335 ILE A O 1
ATOM 2609 N N . GLY A 1 335 ? -34.472 -6.888 -40.510 1.00 18.71 336 GLY A N 1
ATOM 2610 C CA . GLY A 1 335 ? -34.181 -6.006 -41.616 1.00 18.82 336 GLY A CA 1
ATOM 2611 C C . GLY A 1 335 ? -34.083 -6.701 -42.951 1.00 20.67 336 GLY A C 1
ATOM 2612 O O . GLY A 1 335 ? -34.050 -6.023 -43.983 1.00 23.18 336 GLY A O 1
ATOM 2613 N N . LYS A 1 336 ? -34.022 -8.026 -42.968 1.00 22.96 337 LYS A N 1
ATOM 2614 C CA . LYS A 1 336 ? -33.924 -8.746 -44.225 1.00 23.94 337 LYS A CA 1
ATOM 2615 C C . LYS A 1 336 ? -35.315 -9.049 -44.766 1.00 23.03 337 LYS A C 1
ATOM 2616 O O . LYS A 1 336 ? -36.330 -8.863 -44.096 1.00 22.18 337 LYS A O 1
ATOM 2622 N N . THR A 1 337 ? -35.356 -9.493 -46.017 1.00 20.23 338 THR A N 1
ATOM 2623 C CA . THR A 1 337 ? -36.608 -9.771 -46.699 1.00 24.25 338 THR A CA 1
ATOM 2624 C C . THR A 1 337 ? -36.845 -11.273 -46.695 1.00 24.20 338 THR A C 1
ATOM 2625 O O . THR A 1 337 ? -35.995 -12.044 -47.158 1.00 19.90 338 THR A O 1
ATOM 2629 N N . ALA A 1 338 ? -37.992 -11.679 -46.159 1.00 24.64 339 ALA A N 1
ATOM 2630 C CA . ALA A 1 338 ? -38.415 -13.063 -46.192 1.00 24.28 339 ALA A CA 1
ATOM 2631 C C . ALA A 1 338 ? -38.747 -13.475 -47.628 1.00 27.70 339 ALA A C 1
ATOM 2632 O O . ALA A 1 338 ? -38.939 -12.622 -48.498 1.00 24.74 339 ALA A O 1
ATOM 2634 N N . PRO A 1 339 ? -38.831 -14.786 -47.894 1.00 24.34 340 PRO A N 1
ATOM 2635 C CA . PRO A 1 339 ? -39.193 -15.256 -49.241 1.00 30.31 340 PRO A CA 1
ATOM 2636 C C . PRO A 1 339 ? -40.461 -14.643 -49.809 1.00 30.36 340 PRO A C 1
ATOM 2637 O O . PRO A 1 339 ? -40.581 -14.506 -51.035 1.00 28.35 340 PRO A O 1
ATOM 2641 N N . SER A 1 340 ? -41.426 -14.297 -48.958 1.00 28.55 341 SER A N 1
ATOM 2642 C CA . SER A 1 340 ? -42.685 -13.732 -49.419 1.00 32.43 341 SER A CA 1
ATOM 2643 C C . SER A 1 340 ? -42.562 -12.286 -49.871 1.00 27.50 341 SER A C 1
ATOM 2644 O O . SER A 1 340 ? -43.529 -11.752 -50.421 1.00 29.78 341 SER A O 1
ATOM 2647 N N . GLY A 1 341 ? -41.426 -11.639 -49.630 1.00 28.78 342 GLY A N 1
ATOM 2648 C CA . GLY A 1 341 ? -41.280 -10.213 -49.827 1.00 31.07 342 GLY A CA 1
ATOM 2649 C C . GLY A 1 341 ? -41.434 -9.386 -48.569 1.00 32.69 342 GLY A C 1
ATOM 2650 O O . GLY A 1 341 ? -41.091 -8.199 -48.580 1.00 33.72 342 GLY A O 1
ATOM 2651 N N . LYS A 1 342 ? -41.928 -9.976 -47.485 1.00 28.30 343 LYS A N 1
ATOM 2652 C CA . LYS A 1 342 ? -42.106 -9.241 -46.237 1.00 26.89 343 LYS A CA 1
ATOM 2653 C C . LYS A 1 342 ? -40.751 -8.882 -45.636 1.00 28.22 343 LYS A C 1
ATOM 2654 O O . LYS A 1 342 ? -39.887 -9.748 -45.462 1.00 29.77 343 LYS A O 1
ATOM 2660 N N . VAL A 1 343 ? -40.559 -7.606 -45.321 1.00 24.48 344 VAL A N 1
ATOM 2661 C CA . VAL A 1 343 ? -39.364 -7.185 -44.596 1.00 21.10 344 VAL A CA 1
ATOM 2662 C C . VAL A 1 343 ? -39.551 -7.563 -43.130 1.00 23.74 344 VAL A C 1
ATOM 2663 O O . VAL A 1 343 ? -40.528 -7.154 -42.497 1.00 25.93 344 VAL A O 1
ATOM 2667 N N . ILE A 1 344 ? -38.628 -8.364 -42.599 1.00 23.06 345 ILE A N 1
ATOM 2668 C CA . ILE A 1 344 ? -38.690 -8.865 -41.227 1.00 18.21 345 ILE A CA 1
ATOM 2669 C C . ILE A 1 344 ? -38.234 -7.753 -40.284 1.00 17.38 345 ILE A C 1
ATOM 2670 O O . ILE A 1 344 ? -37.033 -7.564 -40.073 1.00 22.29 345 ILE A O 1
ATOM 2675 N N . GLU A 1 345 ? -39.189 -7.040 -39.672 1.00 18.23 346 GLU A N 1
ATOM 2676 C CA . GLU A 1 345 ? -38.853 -5.921 -38.801 1.00 23.44 346 GLU A CA 1
ATOM 2677 C C . GLU A 1 345 ? -38.786 -6.297 -37.324 1.00 22.30 346 GLU A C 1
ATOM 2678 O O . GLU A 1 345 ? -38.130 -5.585 -36.551 1.00 25.80 346 GLU A O 1
ATOM 2684 N N . THR A 1 346 ? -39.419 -7.401 -36.925 1.00 20.75 347 THR A N 1
ATOM 2685 C CA . THR A 1 346 ? -39.528 -7.813 -35.532 1.00 16.38 347 THR A CA 1
ATOM 2686 C C . THR A 1 346 ? -39.467 -9.330 -35.473 1.00 17.89 347 THR A C 1
ATOM 2687 O O . THR A 1 346 ? -39.637 -10.021 -36.485 1.00 16.36 347 THR A O 1
ATOM 2691 N N . ASP A 1 347 ? -39.278 -9.864 -34.268 1.00 16.30 348 ASP A N 1
ATOM 2692 C CA . ASP A 1 347 ? -39.331 -11.321 -34.160 1.00 13.43 348 ASP A CA 1
ATOM 2693 C C . ASP A 1 347 ? -40.736 -11.858 -34.440 1.00 14.22 348 ASP A C 1
ATOM 2694 O O . ASP A 1 347 ? -40.878 -13.001 -34.892 1.00 18.84 348 ASP A O 1
ATOM 2699 N N . GLU A 1 348 ? -41.779 -11.051 -34.223 1.00 15.40 349 GLU A N 1
ATOM 2700 C CA . GLU A 1 348 ? -43.119 -11.486 -34.612 1.00 15.41 349 GLU A CA 1
ATOM 2701 C C . GLU A 1 348 ? -43.234 -11.655 -36.129 1.00 20.11 349 GLU A C 1
ATOM 2702 O O . GLU A 1 348 ? -43.877 -12.602 -36.607 1.00 19.44 349 GLU A O 1
ATOM 2708 N N . ASP A 1 349 ? -42.619 -10.750 -36.902 1.00 17.93 350 ASP A N 1
ATOM 2709 C CA . ASP A 1 349 ? -42.584 -10.918 -38.352 1.00 17.32 350 ASP A CA 1
ATOM 2710 C C . ASP A 1 349 ? -41.852 -12.195 -38.732 1.00 17.62 350 ASP A C 1
ATOM 2711 O O . ASP A 1 349 ? -42.297 -12.937 -39.616 1.00 19.55 350 ASP A O 1
ATOM 2716 N N . PHE A 1 350 ? -40.716 -12.455 -38.085 1.00 14.38 351 PHE A N 1
ATOM 2717 C CA . PHE A 1 350 ? -39.957 -13.660 -38.382 1.00 17.01 351 PHE A CA 1
ATOM 2718 C C . PHE A 1 350 ? -40.811 -14.894 -38.154 1.00 14.85 351 PHE A C 1
ATOM 2719 O O . PHE A 1 350 ? -40.891 -15.782 -39.011 1.00 17.04 351 PHE A O 1
ATOM 2727 N N . VAL A 1 351 ? -41.491 -14.944 -37.016 1.00 13.61 352 VAL A N 1
ATOM 2728 C CA . VAL A 1 351 ? -42.209 -16.150 -36.636 1.00 12.91 352 VAL A CA 1
ATOM 2729 C C . VAL A 1 351 ? -43.434 -16.346 -37.525 1.00 14.33 352 VAL A C 1
ATOM 2730 O O . VAL A 1 351 ? -43.762 -17.471 -37.916 1.00 19.08 352 VAL A O 1
ATOM 2734 N N . SER A 1 352 ? -44.118 -15.263 -37.878 1.00 15.52 353 SER A N 1
ATOM 2735 C CA . SER A 1 352 ? -45.315 -15.411 -38.700 1.00 17.17 353 SER A CA 1
ATOM 2736 C C . SER A 1 352 ? -44.950 -15.757 -40.141 1.00 17.65 353 SER A C 1
ATOM 2737 O O . SER A 1 352 ? -45.654 -16.534 -40.793 1.00 18.98 353 SER A O 1
ATOM 2740 N N . GLU A 1 353 ? -43.845 -15.206 -40.650 1.00 17.08 354 GLU A N 1
ATOM 2741 C CA . GLU A 1 353 ? -43.386 -15.614 -41.975 1.00 18.81 354 GLU A CA 1
ATOM 2742 C C . GLU A 1 353 ? -42.917 -17.066 -41.974 1.00 20.11 354 GLU A C 1
ATOM 2743 O O . GLU A 1 353 ? -43.200 -17.808 -42.920 1.00 21.91 354 GLU A O 1
ATOM 2749 N N . LEU A 1 354 ? -42.204 -17.491 -40.920 1.00 15.78 355 LEU A N 1
ATOM 2750 C CA . LEU A 1 354 ? -41.760 -18.883 -40.823 1.00 15.50 355 LEU A CA 1
ATOM 2751 C C . LEU A 1 354 ? -42.945 -19.837 -40.839 1.00 18.36 355 LEU A C 1
ATOM 2752 O O . LEU A 1 354 ? -42.928 -20.874 -41.516 1.00 18.35 355 LEU A O 1
ATOM 2757 N N . LEU A 1 355 ? -43.977 -19.518 -40.066 1.00 18.79 356 LEU A N 1
ATOM 2758 C CA . LEU A 1 355 ? -45.162 -20.362 -40.048 1.00 20.70 356 LEU A CA 1
ATOM 2759 C C . LEU A 1 355 ? -45.807 -20.438 -41.430 1.00 19.29 356 LEU A C 1
ATOM 2760 O O . LEU A 1 355 ? -46.140 -21.527 -41.914 1.00 20.32 356 LEU A O 1
ATOM 2765 N N . GLU A 1 356 ? -45.991 -19.293 -42.088 1.00 20.03 357 GLU A N 1
ATOM 2766 C CA . GLU A 1 356 ? -46.704 -19.303 -43.365 1.00 22.15 357 GLU A CA 1
ATOM 2767 C C . GLU A 1 356 ? -45.875 -19.976 -44.452 1.00 25.13 357 GLU A C 1
ATOM 2768 O O . GLU A 1 356 ? -46.398 -20.796 -45.217 1.00 25.19 357 GLU A O 1
ATOM 2774 N N . THR A 1 357 ? -44.578 -19.666 -44.521 1.00 20.99 358 THR A N 1
ATOM 2775 C CA . THR A 1 357 ? -43.735 -20.226 -45.579 1.00 25.48 358 THR A CA 1
ATOM 2776 C C . THR A 1 357 ? -43.407 -21.698 -45.336 1.00 21.20 358 THR A C 1
ATOM 2777 O O . THR A 1 357 ? -43.461 -22.503 -46.266 1.00 22.68 358 THR A O 1
ATOM 2781 N N . GLU A 1 358 ? -43.040 -22.072 -44.100 1.00 19.55 359 GLU A N 1
ATOM 2782 C CA . GLU A 1 358 ? -42.556 -23.419 -43.824 1.00 19.29 359 GLU A CA 1
ATOM 2783 C C . GLU A 1 358 ? -43.486 -24.268 -42.967 1.00 25.89 359 GLU A C 1
ATOM 2784 O O . GLU A 1 358 ? -43.199 -25.457 -42.774 1.00 21.96 359 GLU A O 1
ATOM 2790 N N . GLY A 1 359 ? -44.577 -23.709 -42.442 1.00 20.72 360 GLY A N 1
ATOM 2791 C CA . GLY A 1 359 ? -45.441 -24.500 -41.588 1.00 20.16 360 GLY A CA 1
ATOM 2792 C C . GLY A 1 359 ? -44.848 -24.902 -40.248 1.00 18.37 360 GLY A C 1
ATOM 2793 O O . GLY A 1 359 ? -45.337 -25.854 -39.630 1.00 24.97 360 GLY A O 1
ATOM 2794 N N . VAL A 1 360 ? -43.829 -24.199 -39.759 1.00 16.62 361 VAL A N 1
ATOM 2795 C CA . VAL A 1 360 ? -43.243 -24.455 -38.444 1.00 17.70 361 VAL A CA 1
ATOM 2796 C C . VAL A 1 360 ? -43.734 -23.376 -37.486 1.00 18.10 361 VAL A C 1
ATOM 2797 O O . VAL A 1 360 ? -43.513 -22.183 -37.725 1.00 14.64 361 VAL A O 1
ATOM 2801 N N . ALA A 1 361 ? -44.395 -23.790 -36.399 1.00 17.33 362 ALA A N 1
ATOM 2802 C CA . ALA A 1 361 ? -45.038 -22.874 -35.460 1.00 16.25 362 ALA A CA 1
ATOM 2803 C C . ALA A 1 361 ? -44.184 -22.702 -34.210 1.00 15.52 362 ALA A C 1
ATOM 2804 O O . ALA A 1 361 ? -44.014 -23.652 -33.437 1.00 16.10 362 ALA A O 1
ATOM 2806 N N . VAL A 1 362 ? -43.680 -21.481 -33.995 1.00 12.95 363 VAL A N 1
ATOM 2807 C CA . VAL A 1 362 ? -42.934 -21.128 -32.789 1.00 11.37 363 VAL A CA 1
ATOM 2808 C C . VAL A 1 362 ? -43.576 -19.854 -32.251 1.00 18.74 363 VAL A C 1
ATOM 2809 O O . VAL A 1 362 ? -44.494 -19.309 -32.852 1.00 20.36 363 VAL A O 1
ATOM 2813 N N . VAL A 1 363 ? -43.137 -19.405 -31.085 1.00 15.62 364 VAL A N 1
ATOM 2814 C CA . VAL A 1 363 ? -43.689 -18.202 -30.464 1.00 15.51 364 VAL A CA 1
ATOM 2815 C C . VAL A 1 363 ? -42.601 -17.139 -30.431 1.00 15.54 364 VAL A C 1
ATOM 2816 O O . VAL A 1 363 ? -41.479 -17.423 -30.011 1.00 12.11 364 VAL A O 1
ATOM 2820 N N . HIS A 1 364 ? -42.928 -15.919 -30.853 1.00 14.76 365 HIS A N 1
ATOM 2821 C CA . HIS A 1 364 ? -41.920 -14.867 -30.903 1.00 13.23 365 HIS A CA 1
ATOM 2822 C C . HIS A 1 364 ? -41.527 -14.382 -29.510 1.00 14.75 365 HIS A C 1
ATOM 2823 O O . HIS A 1 364 ? -42.345 -14.339 -28.584 1.00 13.65 365 HIS A O 1
ATOM 2830 N N . GLY A 1 365 ? -40.248 -13.996 -29.385 1.00 13.22 366 GLY A N 1
ATOM 2831 C CA . GLY A 1 365 ? -39.689 -13.673 -28.081 1.00 14.70 366 GLY A CA 1
ATOM 2832 C C . GLY A 1 365 ? -40.319 -12.467 -27.414 1.00 15.41 366 GLY A C 1
ATOM 2833 O O . GLY A 1 365 ? -40.487 -12.448 -26.189 1.00 15.17 366 GLY A O 1
ATOM 2834 N N . SER A 1 366 ? -40.688 -11.445 -28.200 1.00 18.21 367 SER A N 1
ATOM 2835 C CA . SER A 1 366 ? -41.319 -10.262 -27.610 1.00 21.61 367 SER A CA 1
ATOM 2836 C C . SER A 1 366 ? -42.584 -10.602 -26.824 1.00 21.12 367 SER A C 1
ATOM 2837 O O . SER A 1 366 ? -42.926 -9.883 -25.876 1.00 21.81 367 SER A O 1
ATOM 2840 N N . ALA A 1 367 ? -43.254 -11.706 -27.160 1.00 19.86 368 ALA A N 1
ATOM 2841 C CA . ALA A 1 367 ? -44.415 -12.152 -26.392 1.00 22.42 368 ALA A CA 1
ATOM 2842 C C . ALA A 1 367 ? -44.050 -12.509 -24.951 1.00 15.75 368 ALA A C 1
ATOM 2843 O O . ALA A 1 367 ? -44.903 -12.417 -24.054 1.00 16.90 368 ALA A O 1
ATOM 2845 N N . PHE A 1 368 ? -42.812 -12.944 -24.726 1.00 14.48 369 PHE A N 1
ATOM 2846 C CA . PHE A 1 368 ? -42.292 -13.291 -23.409 1.00 15.79 369 PHE A CA 1
ATOM 2847 C C . PHE A 1 368 ? -41.460 -12.172 -22.805 1.00 17.01 369 PHE A C 1
ATOM 2848 O O . PHE A 1 368 ? -40.799 -12.392 -21.784 1.00 15.66 369 PHE A O 1
ATOM 2856 N N . GLY A 1 369 ? -41.437 -10.996 -23.423 1.00 18.83 370 GLY A N 1
ATOM 2857 C CA . GLY A 1 369 ? -40.726 -9.869 -22.855 1.00 20.33 370 GLY A CA 1
ATOM 2858 C C . GLY A 1 369 ? -39.280 -9.703 -23.283 1.00 19.06 370 GLY A C 1
ATOM 2859 O O . GLY A 1 369 ? -38.602 -8.807 -22.756 1.00 20.50 370 GLY A O 1
ATOM 2860 N N . LEU A 1 370 ? -38.790 -10.500 -24.233 1.00 16.81 371 LEU A N 1
ATOM 2861 C CA . LEU A 1 370 ? -37.399 -10.373 -24.678 1.00 15.91 371 LEU A CA 1
ATOM 2862 C C . LEU A 1 370 ? -37.246 -10.829 -26.122 1.00 14.34 371 LEU A C 1
ATOM 2863 O O . LEU A 1 370 ? -37.437 -12.016 -26.427 1.00 12.76 371 LEU A O 1
ATOM 2868 N N . GLY A 1 371 ? -36.856 -9.895 -26.996 1.00 15.81 372 GLY A N 1
ATOM 2869 C CA . GLY A 1 371 ? -36.563 -10.199 -28.379 1.00 15.18 372 GLY A CA 1
ATOM 2870 C C . GLY A 1 371 ? -35.337 -9.454 -28.864 1.00 19.65 372 GLY A C 1
ATOM 2871 O O . GLY A 1 371 ? -34.738 -8.680 -28.116 1.00 17.77 372 GLY A O 1
ATOM 2872 N N . PRO A 1 372 ? -34.951 -9.643 -30.144 1.00 16.90 373 PRO A N 1
ATOM 2873 C CA . PRO A 1 372 ? -35.622 -10.472 -31.153 1.00 15.79 373 PRO A CA 1
ATOM 2874 C C . PRO A 1 372 ? -35.252 -11.947 -30.999 1.00 14.59 373 PRO A C 1
ATOM 2875 O O . PRO A 1 372 ? -34.117 -12.345 -31.283 1.00 17.88 373 PRO A O 1
ATOM 2879 N N . ASN A 1 373 ? -36.210 -12.751 -30.552 1.00 12.40 374 ASN A N 1
ATOM 2880 C CA . ASN A 1 373 ? -35.960 -14.143 -30.198 1.00 9.05 374 ASN A CA 1
ATOM 2881 C C . ASN A 1 373 ? -37.189 -14.955 -30.584 1.00 9.47 374 ASN A C 1
ATOM 2882 O O . ASN A 1 373 ? -38.213 -14.407 -30.976 1.00 14.54 374 ASN A O 1
ATOM 2887 N N . PHE A 1 374 ? -37.096 -16.277 -30.446 1.00 11.52 375 PHE A N 1
ATOM 2888 C CA . PHE A 1 374 ? -38.287 -17.110 -30.558 1.00 10.66 375 PHE A CA 1
ATOM 2889 C C . PHE A 1 374 ? -38.089 -18.343 -29.688 1.00 8.83 375 PHE A C 1
ATOM 2890 O O . PHE A 1 374 ? -36.956 -18.771 -29.457 1.00 16.57 375 PHE A O 1
ATOM 2898 N N . ARG A 1 375 ? -39.189 -18.890 -29.173 1.00 13.81 376 ARG A N 1
ATOM 2899 C CA . ARG A 1 375 ? -39.128 -20.086 -28.338 1.00 10.89 376 ARG A CA 1
ATOM 2900 C C . ARG A 1 375 ? -39.457 -21.333 -29.145 1.00 11.12 376 ARG A C 1
ATOM 2901 O O . ARG A 1 375 ? -40.468 -21.369 -29.848 1.00 14.36 376 ARG A O 1
ATOM 2909 N N . ILE A 1 376 ? -38.653 -22.382 -28.962 1.00 9.14 377 ILE A N 1
ATOM 2910 C CA . ILE A 1 376 ? -38.957 -23.714 -29.476 1.00 10.08 377 ILE A CA 1
ATOM 2911 C C . ILE A 1 376 ? -39.068 -24.656 -28.291 1.00 13.77 377 ILE A C 1
ATOM 2912 O O . ILE A 1 376 ? -38.192 -24.671 -27.418 1.00 11.95 377 ILE A O 1
ATOM 2917 N N . SER A 1 377 ? -40.151 -25.416 -28.249 1.00 12.20 378 SER A N 1
ATOM 2918 C CA . SER A 1 377 ? -40.251 -26.535 -27.330 1.00 15.32 378 SER A CA 1
ATOM 2919 C C . SER A 1 377 ? -39.802 -27.794 -28.049 1.00 13.51 378 SER A C 1
ATOM 2920 O O . SER A 1 377 ? -40.328 -28.119 -29.118 1.00 15.89 378 SER A O 1
ATOM 2923 N N . TYR A 1 378 ? -38.845 -28.515 -27.467 1.00 12.49 379 TYR A N 1
ATOM 2924 C CA . TYR A 1 378 ? -38.430 -29.771 -28.082 1.00 17.09 379 TYR A CA 1
ATOM 2925 C C . TYR A 1 378 ? -39.059 -30.985 -27.412 1.00 14.94 379 TYR A C 1
ATOM 2926 O O . TYR A 1 378 ? -38.503 -32.085 -27.484 1.00 15.05 379 TYR A O 1
ATOM 2935 N N . ALA A 1 379 ? -40.243 -30.818 -26.801 1.00 14.96 380 ALA A N 1
ATOM 2936 C CA . ALA A 1 379 ? -41.048 -31.947 -26.341 1.00 13.56 380 ALA A CA 1
ATOM 2937 C C . ALA A 1 379 ? -41.838 -32.536 -27.517 1.00 18.57 380 ALA A C 1
ATOM 2938 O O . ALA A 1 379 ? -43.067 -32.524 -27.557 1.00 20.21 380 ALA A O 1
ATOM 2940 N N . THR A 1 380 ? -41.099 -33.022 -28.512 1.00 22.76 381 THR A N 1
ATOM 2941 C CA . THR A 1 380 ? -41.678 -33.748 -29.637 1.00 24.23 381 THR A CA 1
ATOM 2942 C C . THR A 1 380 ? -40.587 -34.645 -30.202 1.00 20.65 381 THR A C 1
ATOM 2943 O O . THR A 1 380 ? -39.446 -34.611 -29.745 1.00 20.47 381 THR A O 1
ATOM 2947 N N . SER A 1 381 ? -40.941 -35.455 -31.189 1.00 21.47 382 SER A N 1
ATOM 2948 C CA . SER A 1 381 ? -40.028 -36.485 -31.664 1.00 24.78 382 SER A CA 1
ATOM 2949 C C . SER A 1 381 ? -38.795 -35.876 -32.319 1.00 21.96 382 SER A C 1
ATOM 2950 O O . SER A 1 381 ? -38.814 -34.746 -32.817 1.00 20.13 382 SER A O 1
ATOM 2953 N N . GLU A 1 382 ? -37.707 -36.646 -32.299 1.00 21.58 383 GLU A N 1
ATOM 2954 C CA . GLU A 1 382 ? -36.489 -36.227 -32.982 1.00 23.64 383 GLU A CA 1
ATOM 2955 C C . GLU A 1 382 ? -36.718 -36.078 -34.480 1.00 24.50 383 GLU A C 1
ATOM 2956 O O . GLU A 1 382 ? -36.177 -35.153 -35.102 1.00 23.18 383 GLU A O 1
ATOM 2962 N N . ALA A 1 383 ? -37.525 -36.969 -35.077 1.00 22.73 384 ALA A N 1
ATOM 2963 C CA . ALA A 1 383 ? -37.811 -36.859 -36.507 1.00 23.67 384 ALA A CA 1
ATOM 2964 C C . ALA A 1 383 ? -38.485 -35.530 -36.831 1.00 27.74 384 ALA A C 1
ATOM 2965 O O . ALA A 1 383 ? -38.113 -34.856 -37.802 1.00 21.33 384 ALA A O 1
ATOM 2967 N N . LEU A 1 384 ? -39.471 -35.132 -36.022 1.00 20.39 385 LEU A N 1
ATOM 2968 C CA . LEU A 1 384 ? -40.149 -33.857 -36.230 1.00 21.16 385 LEU A CA 1
ATOM 2969 C C . LEU A 1 384 ? -39.237 -32.666 -35.945 1.00 18.60 385 LEU A C 1
ATOM 2970 O O . LEU A 1 384 ? -39.337 -31.637 -36.625 1.00 21.57 385 LEU A O 1
ATOM 2975 N N . LEU A 1 385 ? -38.359 -32.766 -34.937 1.00 16.31 386 LEU A N 1
ATOM 2976 C CA . LEU A 1 385 ? -37.428 -31.671 -34.666 1.00 15.08 386 LEU A CA 1
ATOM 2977 C C . LEU A 1 385 ? -36.443 -31.494 -35.812 1.00 16.30 386 LEU A C 1
ATOM 2978 O O . LEU A 1 385 ? -36.135 -30.364 -36.211 1.00 16.16 386 LEU A O 1
ATOM 2983 N N . GLU A 1 386 ? -35.915 -32.602 -36.321 1.00 16.56 387 GLU A N 1
ATOM 2984 C CA . GLU A 1 386 ? -34.983 -32.542 -37.438 1.00 17.63 387 GLU A CA 1
ATOM 2985 C C . GLU A 1 386 ? -35.649 -31.931 -38.661 1.00 20.11 387 GLU A C 1
ATOM 2986 O O . GLU A 1 386 ? -35.082 -31.046 -39.308 1.00 17.40 387 GLU A O 1
ATOM 2992 N N . GLU A 1 387 ? -36.869 -32.378 -38.983 1.00 23.80 388 GLU A N 1
ATOM 2993 C CA . GLU A 1 387 ? -37.571 -31.824 -40.141 1.00 20.28 388 GLU A CA 1
ATOM 2994 C C . GLU A 1 387 ? -37.868 -30.340 -39.942 1.00 22.06 388 GLU A C 1
ATOM 2995 O O . GLU A 1 387 ? -37.637 -29.526 -40.844 1.00 17.40 388 GLU A O 1
ATOM 3001 N N . ALA A 1 388 ? -38.367 -29.963 -38.757 1.00 16.37 389 ALA A N 1
ATOM 3002 C CA . ALA A 1 388 ? -38.639 -28.553 -38.492 1.00 16.10 389 ALA A CA 1
ATOM 3003 C C . ALA A 1 388 ? -37.370 -27.703 -38.566 1.00 16.47 389 ALA A C 1
ATOM 3004 O O . ALA A 1 388 ? -37.400 -26.582 -39.083 1.00 16.41 389 ALA A O 1
ATOM 3006 N N . CYS A 1 389 ? -36.252 -28.193 -38.024 1.00 12.83 390 CYS A N 1
ATOM 3007 C CA . CYS A 1 389 ? -35.024 -27.393 -38.074 1.00 13.33 390 CYS A CA 1
ATOM 3008 C C . CYS A 1 389 ? -34.450 -27.323 -39.485 1.00 16.33 390 CYS A C 1
ATOM 3009 O O . CYS A 1 389 ? -33.866 -26.300 -39.856 1.00 14.56 390 CYS A O 1
ATOM 3012 N N . ARG A 1 390 ? -34.618 -28.383 -40.285 1.00 17.19 391 ARG A N 1
ATOM 3013 C CA . ARG A 1 390 ? -34.256 -28.301 -41.701 1.00 18.92 391 ARG A CA 1
ATOM 3014 C C . ARG A 1 390 ? -35.033 -27.188 -42.392 1.00 23.65 391 ARG A C 1
ATOM 3015 O O . ARG A 1 390 ? -34.471 -26.430 -43.201 1.00 17.58 391 ARG A O 1
ATOM 3023 N N . ARG A 1 391 ? -36.331 -27.078 -42.086 1.00 18.86 392 ARG A N 1
ATOM 3024 C CA . ARG A 1 391 ? -37.159 -26.044 -42.700 1.00 16.73 392 ARG A CA 1
ATOM 3025 C C . ARG A 1 391 ? -36.748 -24.657 -42.232 1.00 18.88 392 ARG A C 1
ATOM 3026 O O . ARG A 1 391 ? -36.767 -23.705 -43.017 1.00 16.76 392 ARG A O 1
ATOM 3034 N N . ILE A 1 392 ? -36.417 -24.515 -40.949 1.00 15.08 393 ILE A N 1
ATOM 3035 C CA . ILE A 1 392 ? -35.919 -23.232 -40.444 1.00 12.49 393 ILE A CA 1
ATOM 3036 C C . ILE A 1 392 ? -34.618 -22.851 -41.151 1.00 13.32 393 ILE A C 1
ATOM 3037 O O . ILE A 1 392 ? -34.454 -21.712 -41.602 1.00 17.74 393 ILE A O 1
ATOM 3042 N N . GLN A 1 393 ? -33.691 -23.805 -41.287 1.00 13.47 394 GLN A N 1
ATOM 3043 C CA . GLN A 1 393 ? -32.453 -23.541 -42.026 1.00 14.59 394 GLN A CA 1
ATOM 3044 C C . GLN A 1 393 ? -32.747 -23.048 -43.440 1.00 16.16 394 GLN A C 1
ATOM 3045 O O . GLN A 1 393 ? -32.170 -22.052 -43.897 1.00 17.41 394 GLN A O 1
ATOM 3051 N N . ARG A 1 394 ? -33.654 -23.736 -44.146 1.00 17.32 395 ARG A N 1
ATOM 3052 C CA . ARG A 1 394 ? -33.979 -23.357 -45.517 1.00 20.99 395 ARG A CA 1
ATOM 3053 C C . ARG A 1 394 ? -34.622 -21.974 -45.577 1.00 21.76 395 ARG A C 1
ATOM 3054 O O . ARG A 1 394 ? -34.327 -21.181 -46.484 1.00 22.23 395 ARG A O 1
ATOM 3062 N N . PHE A 1 395 ? -35.517 -21.678 -44.628 1.00 18.21 396 PHE A N 1
ATOM 3063 C CA . PHE A 1 395 ? -36.163 -20.372 -44.583 1.00 17.75 396 PHE A CA 1
ATOM 3064 C C . PHE A 1 395 ? -35.145 -19.260 -44.345 1.00 16.63 396 PHE A C 1
ATOM 3065 O O . PHE A 1 395 ? -35.157 -18.232 -45.034 1.00 17.81 396 PHE A O 1
ATOM 3073 N N . CYS A 1 396 ? -34.249 -19.450 -43.369 1.00 15.13 397 CYS A N 1
ATOM 3074 C CA . CYS A 1 396 ? -33.277 -18.408 -43.054 1.00 23.00 397 CYS A CA 1
ATOM 3075 C C . CYS A 1 396 ? -32.318 -18.183 -44.212 1.00 20.95 397 CYS A C 1
ATOM 3076 O O . CYS A 1 396 ? -31.909 -17.045 -44.475 1.00 18.90 397 CYS A O 1
ATOM 3079 N N . ALA A 1 397 ? -31.944 -19.258 -44.913 1.00 20.24 398 ALA A N 1
ATOM 3080 C CA . ALA A 1 397 ? -31.064 -19.111 -46.062 1.00 22.94 398 ALA A CA 1
ATOM 3081 C C . ALA A 1 397 ? -31.742 -18.339 -47.189 1.00 26.27 398 ALA A C 1
ATOM 3082 O O . ALA A 1 397 ? -31.060 -17.679 -47.979 1.00 24.18 398 ALA A O 1
ATOM 3084 N N . ALA A 1 398 ? -33.073 -18.383 -47.262 1.00 22.64 399 ALA A N 1
ATOM 3085 C CA . ALA A 1 398 ? -33.809 -17.692 -48.311 1.00 24.67 399 ALA A CA 1
ATOM 3086 C C . ALA A 1 398 ? -34.112 -16.239 -47.971 1.00 27.59 399 ALA A C 1
ATOM 3087 O O . ALA A 1 398 ? -34.622 -15.515 -48.829 1.00 30.95 399 ALA A O 1
ATOM 3089 N N . CYS A 1 399 ? -33.803 -15.797 -46.756 1.00 25.55 400 CYS A N 1
ATOM 3090 C CA . CYS A 1 399 ? -33.979 -14.402 -46.386 1.00 25.22 400 CYS A CA 1
ATOM 3091 C C . CYS A 1 399 ? -32.816 -13.585 -46.940 1.00 36.01 400 CYS A C 1
ATOM 3092 O O . CYS A 1 399 ? -31.654 -13.981 -46.821 1.00 43.39 400 CYS A O 1
ATOM 3095 N N . ARG A 1 400 ? -33.137 -12.458 -47.554 1.00 36.46 401 ARG A N 1
ATOM 3096 C CA . ARG A 1 400 ? -32.144 -11.636 -48.234 1.00 38.28 401 ARG A CA 1
ATOM 3097 C C . ARG A 1 400 ? -32.241 -10.193 -47.756 1.00 36.28 401 ARG A C 1
ATOM 3098 O O . ARG A 1 400 ? -31.218 -9.561 -47.491 1.00 47.91 401 ARG A O 1
ATOM 3100 N N . ALA B 2 2 ? -51.712 -4.468 3.939 1.00 31.96 2 ALA B N 1
ATOM 3101 C CA . ALA B 2 2 ? -51.089 -5.617 4.591 1.00 31.20 2 ALA B CA 1
ATOM 3102 C C . ALA B 2 2 ? -50.635 -6.637 3.553 1.00 21.95 2 ALA B C 1
ATOM 3103 O O . ALA B 2 2 ? -50.861 -6.453 2.371 1.00 20.62 2 ALA B O 1
ATOM 3105 N N . PHE B 2 3 ? -50.010 -7.723 4.010 1.00 22.39 3 PHE B N 1
ATOM 3106 C CA . PHE B 2 3 ? -49.543 -8.747 3.086 1.00 21.32 3 PHE B CA 1
ATOM 3107 C C . PHE B 2 3 ? -50.712 -9.469 2.422 1.00 20.71 3 PHE B C 1
ATOM 3108 O O . PHE B 2 3 ? -50.745 -9.626 1.194 1.00 19.51 3 PHE B O 1
ATOM 3116 N N . LEU B 2 4 ? -51.682 -9.929 3.216 1.00 21.68 4 LEU B N 1
ATOM 3117 C CA . LEU B 2 4 ? -52.865 -10.549 2.635 1.00 28.24 4 LEU B CA 1
ATOM 3118 C C . LEU B 2 4 ? -53.758 -9.492 1.995 1.00 20.87 4 LEU B C 1
ATOM 3119 O O . LEU B 2 4 ? -53.809 -8.344 2.436 1.00 26.33 4 LEU B O 1
ATOM 3124 N N . ALA B 2 5 ? -54.466 -9.896 0.944 1.00 20.18 5 ALA B N 1
ATOM 3125 C CA . ALA B 2 5 ? -55.281 -8.971 0.167 1.00 19.79 5 ALA B CA 1
ATOM 3126 C C . ALA B 2 5 ? -56.483 -8.486 0.977 1.00 31.39 5 ALA B C 1
ATOM 3127 O O . ALA B 2 5 ? -57.096 -9.251 1.728 1.00 22.01 5 ALA B O 1
ATOM 3129 N N . ASP B 2 6 ? -56.826 -7.206 0.806 1.00 27.39 6 ASP B N 1
ATOM 3130 C CA . ASP B 2 6 ? -57.992 -6.646 1.493 1.00 27.90 6 ASP B CA 1
ATOM 3131 C C . ASP B 2 6 ? -59.269 -7.421 1.186 1.00 27.48 6 ASP B C 1
ATOM 3132 O O . ASP B 2 6 ? -60.149 -7.533 2.046 1.00 32.25 6 ASP B O 1
ATOM 3137 N N . ALA B 2 7 ? -59.381 -7.977 -0.022 1.00 26.25 7 ALA B N 1
ATOM 3138 C CA . ALA B 2 7 ? -60.574 -8.733 -0.396 1.00 34.16 7 ALA B CA 1
ATOM 3139 C C . ALA B 2 7 ? -60.878 -9.863 0.586 1.00 28.70 7 ALA B C 1
ATOM 3140 O O . ALA B 2 7 ? -62.051 -10.156 0.851 1.00 29.91 7 ALA B O 1
ATOM 3142 N N . LEU B 2 8 ? -59.840 -10.495 1.144 1.00 25.73 8 LEU B N 1
ATOM 3143 C CA . LEU B 2 8 ? -60.046 -11.605 2.070 1.00 26.94 8 LEU B CA 1
ATOM 3144 C C . LEU B 2 8 ? -60.862 -11.194 3.285 1.00 28.99 8 LEU B C 1
ATOM 3145 O O . LEU B 2 8 ? -61.608 -12.015 3.834 1.00 31.74 8 LEU B O 1
ATOM 3150 N N . SER B 2 9 ? -60.742 -9.939 3.719 1.00 26.72 9 SER B N 1
ATOM 3151 C CA . SER B 2 9 ? -61.470 -9.510 4.909 1.00 28.91 9 SER B CA 1
ATOM 3152 C C . SER B 2 9 ? -62.958 -9.314 4.643 1.00 30.91 9 SER B C 1
ATOM 3153 O O . SER B 2 9 ? -63.719 -9.094 5.594 1.00 31.66 9 SER B O 1
ATOM 3156 N N . ARG B 2 10 ? -63.389 -9.389 3.381 1.00 29.94 10 ARG B N 1
ATOM 3157 C CA . ARG B 2 10 ? -64.808 -9.299 3.056 1.00 31.53 10 ARG B CA 1
ATOM 3158 C C . ARG B 2 10 ? -65.543 -10.607 3.276 1.00 30.54 10 ARG B C 1
ATOM 3159 O O . ARG B 2 10 ? -66.778 -10.614 3.252 1.00 33.32 10 ARG B O 1
ATOM 3167 N N . VAL B 2 11 ? -64.830 -11.710 3.471 1.00 31.29 11 VAL B N 1
ATOM 3168 C CA . VAL B 2 11 ? -65.452 -13.016 3.648 1.00 34.62 11 VAL B CA 1
ATOM 3169 C C . VAL B 2 11 ? -65.535 -13.322 5.138 1.00 38.04 11 VAL B C 1
ATOM 3170 O O . VAL B 2 11 ? -64.507 -13.396 5.819 1.00 37.07 11 VAL B O 1
ATOM 3174 N N . LYS B 2 12 ? -66.755 -13.527 5.635 1.00 44.23 12 LYS B N 1
ATOM 3175 C CA . LYS B 2 12 ? -66.947 -13.893 7.030 1.00 49.42 12 LYS B CA 1
ATOM 3176 C C . LYS B 2 12 ? -66.429 -15.308 7.292 1.00 51.63 12 LYS B C 1
ATOM 3177 O O . LYS B 2 12 ? -66.463 -16.165 6.406 1.00 51.68 12 LYS B O 1
ATOM 3183 N N . PRO B 2 13 ? -65.947 -15.578 8.509 1.00 56.81 13 PRO B N 1
ATOM 3184 C CA . PRO B 2 13 ? -65.529 -16.944 8.853 1.00 58.00 13 PRO B CA 1
ATOM 3185 C C . PRO B 2 13 ? -66.693 -17.928 8.782 1.00 55.53 13 PRO B C 1
ATOM 3186 O O . PRO B 2 13 ? -67.824 -17.614 9.158 1.00 49.63 13 PRO B O 1
ATOM 3190 N N . SER B 2 14 ? -66.392 -19.137 8.305 1.00 58.08 14 SER B N 1
ATOM 3191 C CA . SER B 2 14 ? -67.409 -20.119 7.937 1.00 59.00 14 SER B CA 1
ATOM 3192 C C . SER B 2 14 ? -67.912 -20.877 9.162 1.00 58.90 14 SER B C 1
ATOM 3193 O O . SER B 2 14 ? -67.127 -21.513 9.875 1.00 61.09 14 SER B O 1
ATOM 3196 N N . ALA B 2 15 ? -69.227 -20.841 9.387 1.00 54.95 15 ALA B N 1
ATOM 3197 C CA . ALA B 2 15 ? -69.813 -21.664 10.441 1.00 52.52 15 ALA B CA 1
ATOM 3198 C C . ALA B 2 15 ? -69.929 -23.124 10.022 1.00 51.44 15 ALA B C 1
ATOM 3199 O O . ALA B 2 15 ? -69.878 -24.013 10.879 1.00 52.59 15 ALA B O 1
ATOM 3201 N N . THR B 2 16 ? -70.078 -23.389 8.717 1.00 48.31 16 THR B N 1
ATOM 3202 C CA . THR B 2 16 ? -70.113 -24.767 8.231 1.00 53.27 16 THR B CA 1
ATOM 3203 C C . THR B 2 16 ? -68.826 -25.505 8.583 1.00 56.84 16 THR B C 1
ATOM 3204 O O . THR B 2 16 ? -68.859 -26.669 8.999 1.00 58.65 16 THR B O 1
ATOM 3208 N N . ILE B 2 17 ? -67.680 -24.839 8.429 1.00 58.49 17 ILE B N 1
ATOM 3209 C CA . ILE B 2 17 ? -66.414 -25.458 8.805 1.00 53.17 17 ILE B CA 1
ATOM 3210 C C . ILE B 2 17 ? -66.300 -25.550 10.317 1.00 53.04 17 ILE B C 1
ATOM 3211 O O . ILE B 2 17 ? -65.779 -26.535 10.856 1.00 57.20 17 ILE B O 1
ATOM 3216 N N . ALA B 2 18 ? -66.785 -24.528 11.027 1.00 51.02 18 ALA B N 1
ATOM 3217 C CA . ALA B 2 18 ? -66.713 -24.537 12.485 1.00 52.19 18 ALA B CA 1
ATOM 3218 C C . ALA B 2 18 ? -67.462 -25.733 13.067 1.00 59.22 18 ALA B C 1
ATOM 3219 O O . ALA B 2 18 ? -66.908 -26.481 13.879 1.00 64.06 18 ALA B O 1
ATOM 3221 N N . VAL B 2 19 ? -68.719 -25.945 12.653 1.00 58.05 19 VAL B N 1
ATOM 3222 C CA . VAL B 2 19 ? -69.479 -27.070 13.203 1.00 58.15 19 VAL B CA 1
ATOM 3223 C C . VAL B 2 19 ? -68.808 -28.392 12.845 1.00 54.15 19 VAL B C 1
ATOM 3224 O O . VAL B 2 19 ? -68.720 -29.304 13.677 1.00 51.47 19 VAL B O 1
ATOM 3228 N N . SER B 2 20 ? -68.291 -28.506 11.618 1.00 50.80 20 SER B N 1
ATOM 3229 C CA . SER B 2 20 ? -67.553 -29.704 11.243 1.00 56.88 20 SER B CA 1
ATOM 3230 C C . SER B 2 20 ? -66.296 -29.868 12.088 1.00 54.96 20 SER B C 1
ATOM 3231 O O . SER B 2 20 ? -65.787 -30.987 12.219 1.00 54.11 20 SER B O 1
ATOM 3234 N N . GLN B 2 21 ? -65.807 -28.779 12.688 1.00 53.96 21 GLN B N 1
ATOM 3235 C CA . GLN B 2 21 ? -64.629 -28.843 13.543 1.00 58.36 21 GLN B CA 1
ATOM 3236 C C . GLN B 2 21 ? -64.978 -29.376 14.928 1.00 54.69 21 GLN B C 1
ATOM 3237 O O . GLN B 2 21 ? -64.264 -30.225 15.473 1.00 52.69 21 GLN B O 1
ATOM 3243 N N . LYS B 2 22 ? -66.065 -28.873 15.519 1.00 46.11 22 LYS B N 1
ATOM 3244 C CA . LYS B 2 22 ? -66.487 -29.359 16.829 1.00 52.27 22 LYS B CA 1
ATOM 3245 C C . LYS B 2 22 ? -66.895 -30.824 16.775 1.00 52.89 22 LYS B C 1
ATOM 3246 O O . LYS B 2 22 ? -66.672 -31.564 17.742 1.00 55.63 22 LYS B O 1
ATOM 3252 N N . ALA B 2 23 ? -67.495 -31.259 15.662 1.00 47.97 23 ALA B N 1
ATOM 3253 C CA . ALA B 2 23 ? -67.864 -32.664 15.514 1.00 44.71 23 ALA B CA 1
ATOM 3254 C C . ALA B 2 23 ? -66.626 -33.552 15.464 1.00 53.43 23 ALA B C 1
ATOM 3255 O O . ALA B 2 23 ? -66.544 -34.566 16.173 1.00 51.06 23 ALA B O 1
ATOM 3257 N N . ARG B 2 24 ? -65.652 -33.188 14.625 1.00 42.66 24 ARG B N 1
ATOM 3258 C CA . ARG B 2 24 ? -64.390 -33.923 14.588 1.00 51.29 24 ARG B CA 1
ATOM 3259 C C . ARG B 2 24 ? -63.721 -33.942 15.961 1.00 51.46 24 ARG B C 1
ATOM 3260 O O . ARG B 2 24 ? -63.159 -34.965 16.375 1.00 57.18 24 ARG B O 1
ATOM 3262 N N . GLU B 2 25 ? -63.790 -32.823 16.689 1.00 50.44 25 GLU B N 1
ATOM 3263 C CA . GLU B 2 25 ? -63.175 -32.751 18.011 1.00 51.56 25 GLU B CA 1
ATOM 3264 C C . GLU B 2 25 ? -63.896 -33.654 19.004 1.00 52.81 25 GLU B C 1
ATOM 3265 O O . GLU B 2 25 ? -63.255 -34.394 19.759 1.00 52.39 25 GLU B O 1
ATOM 3267 N N . LEU B 2 26 ? -65.234 -33.604 19.020 1.00 48.40 26 LEU B N 1
ATOM 3268 C CA . LEU B 2 26 ? -66.000 -34.490 19.894 1.00 51.33 26 LEU B CA 1
ATOM 3269 C C . LEU B 2 26 ? -65.716 -35.953 19.582 1.00 48.06 26 LEU B C 1
ATOM 3270 O O . LEU B 2 26 ? -65.594 -36.779 20.494 1.00 49.33 26 LEU B O 1
ATOM 3275 N N . LYS B 2 27 ? -65.630 -36.298 18.294 1.00 53.03 27 LYS B N 1
ATOM 3276 C CA . LYS B 2 27 ? -65.301 -37.670 17.922 1.00 56.40 27 LYS B CA 1
ATOM 3277 C C . LYS B 2 27 ? -63.946 -38.076 18.490 1.00 58.70 27 LYS B C 1
ATOM 3278 O O . LYS B 2 27 ? -63.758 -39.224 18.916 1.00 56.37 27 LYS B O 1
ATOM 3280 N N . ALA B 2 28 ? -62.999 -37.134 18.532 1.00 57.85 28 ALA B N 1
ATOM 3281 C CA . ALA B 2 28 ? -61.681 -37.430 19.083 1.00 57.41 28 ALA B CA 1
ATOM 3282 C C . ALA B 2 28 ? -61.753 -37.772 20.565 1.00 55.92 28 ALA B C 1
ATOM 3283 O O . ALA B 2 28 ? -60.932 -38.552 21.059 1.00 58.02 28 ALA B O 1
ATOM 3285 N N . LYS B 2 29 ? -62.722 -37.214 21.290 1.00 55.73 29 LYS B N 1
ATOM 3286 C CA . LYS B 2 29 ? -62.881 -37.521 22.707 1.00 56.21 29 LYS B CA 1
ATOM 3287 C C . LYS B 2 29 ? -63.665 -38.808 22.943 1.00 59.18 29 LYS B C 1
ATOM 3288 O O . LYS B 2 29 ? -64.025 -39.097 24.089 1.00 55.76 29 LYS B O 1
ATOM 3294 N N . GLY B 2 30 ? -63.946 -39.576 21.892 1.00 49.42 30 GLY B N 1
ATOM 3295 C CA . GLY B 2 30 ? -64.596 -40.862 22.036 1.00 53.21 30 GLY B CA 1
ATOM 3296 C C . GLY B 2 30 ? -66.108 -40.857 21.975 1.00 52.96 30 GLY B C 1
ATOM 3297 O O . GLY B 2 30 ? -66.724 -41.880 22.297 1.00 53.25 30 GLY B O 1
ATOM 3298 N N . ARG B 2 31 ? -66.730 -39.751 21.576 1.00 50.23 31 ARG B N 1
ATOM 3299 C CA . ARG B 2 31 ? -68.181 -39.720 21.470 1.00 43.89 31 ARG B CA 1
ATOM 3300 C C . ARG B 2 31 ? -68.620 -40.353 20.158 1.00 39.84 31 ARG B C 1
ATOM 3301 O O . ARG B 2 31 ? -67.920 -40.283 19.144 1.00 37.00 31 ARG B O 1
ATOM 3309 N N . ASP B 2 32 ? -69.792 -40.983 20.186 1.00 43.00 32 ASP B N 1
ATOM 3310 C CA . ASP B 2 32 ? -70.378 -41.580 18.990 1.00 36.02 32 ASP B CA 1
ATOM 3311 C C . ASP B 2 32 ? -71.187 -40.491 18.298 1.00 35.02 32 ASP B C 1
ATOM 3312 O O . ASP B 2 32 ? -72.374 -40.302 18.561 1.00 39.67 32 ASP B O 1
ATOM 3317 N N . VAL B 2 33 ? -70.524 -39.761 17.418 1.00 35.22 33 VAL B N 1
ATOM 3318 C CA . VAL B 2 33 ? -71.102 -38.644 16.682 1.00 25.54 33 VAL B CA 1
ATOM 3319 C C . VAL B 2 33 ? -71.756 -39.155 15.405 1.00 30.95 33 VAL B C 1
ATOM 3320 O O . VAL B 2 33 ? -71.197 -39.998 14.691 1.00 27.18 33 VAL B O 1
ATOM 3324 N N . ILE B 2 34 ? -72.939 -38.630 15.103 1.00 25.66 34 ILE B N 1
ATOM 3325 C CA . ILE B 2 34 ? -73.593 -38.857 13.823 1.00 22.63 34 ILE B CA 1
ATOM 3326 C C . ILE B 2 34 ? -73.607 -37.523 13.091 1.00 27.89 34 ILE B C 1
ATOM 3327 O O . ILE B 2 34 ? -74.213 -36.545 13.556 1.00 23.55 34 ILE B O 1
ATOM 3332 N N . GLY B 2 35 ? -72.908 -37.474 11.960 1.00 23.54 35 GLY B N 1
ATOM 3333 C CA . GLY B 2 35 ? -72.816 -36.258 11.187 1.00 19.17 35 GLY B CA 1
ATOM 3334 C C . GLY B 2 35 ? -73.927 -36.171 10.165 1.00 21.56 35 GLY B C 1
ATOM 3335 O O . GLY B 2 35 ? -74.052 -37.039 9.296 1.00 28.14 35 GLY B O 1
ATOM 3336 N N . LEU B 2 36 ? -74.742 -35.126 10.263 1.00 22.86 36 LEU B N 1
ATOM 3337 C CA . LEU B 2 36 ? -75.809 -34.861 9.306 1.00 21.45 36 LEU B CA 1
ATOM 3338 C C . LEU B 2 36 ? -75.548 -33.591 8.502 1.00 23.55 36 LEU B C 1
ATOM 3339 O O . LEU B 2 36 ? -76.485 -32.946 8.033 1.00 19.12 36 LEU B O 1
ATOM 3344 N N . GLY B 2 37 ? -74.275 -33.229 8.335 1.00 23.87 37 GLY B N 1
ATOM 3345 C CA . GLY B 2 37 ? -73.883 -32.093 7.521 1.00 29.50 37 GLY B CA 1
ATOM 3346 C C . GLY B 2 37 ? -73.267 -32.492 6.191 1.00 34.69 37 GLY B C 1
ATOM 3347 O O . GLY B 2 37 ? -72.613 -31.676 5.540 1.00 39.34 37 GLY B O 1
ATOM 3348 N N . ALA B 2 38 ? -73.470 -33.739 5.768 1.00 36.45 38 ALA B N 1
ATOM 3349 C CA . ALA B 2 38 ? -72.935 -34.175 4.484 1.00 41.65 38 ALA B CA 1
ATOM 3350 C C . ALA B 2 38 ? -73.443 -33.287 3.354 1.00 39.74 38 ALA B C 1
ATOM 3351 O O . ALA B 2 38 ? -74.539 -32.730 3.409 1.00 43.53 38 ALA B O 1
ATOM 3353 N N . GLY B 2 39 ? -72.624 -33.145 2.327 1.00 37.95 39 GLY B N 1
ATOM 3354 C CA . GLY B 2 39 ? -73.088 -32.506 1.120 1.00 33.93 39 GLY B CA 1
ATOM 3355 C C . GLY B 2 39 ? -72.876 -33.427 -0.052 1.00 28.93 39 GLY B C 1
ATOM 3356 O O . GLY B 2 39 ? -72.832 -32.984 -1.204 1.00 37.15 39 GLY B O 1
ATOM 3357 N N . GLU B 2 40 ? -72.729 -34.718 0.217 1.00 26.45 40 GLU B N 1
ATOM 3358 C CA . GLU B 2 40 ? -72.424 -35.612 -0.882 1.00 21.86 40 GLU B CA 1
ATOM 3359 C C . GLU B 2 40 ? -73.108 -36.957 -0.695 1.00 17.26 40 GLU B C 1
ATOM 3360 O O . GLU B 2 40 ? -73.298 -37.427 0.438 1.00 17.40 40 GLU B O 1
ATOM 3366 N N . PRO B 2 41 ? -73.489 -37.594 -1.799 1.00 18.84 41 PRO B N 1
ATOM 3367 C CA . PRO B 2 41 ? -74.083 -38.932 -1.734 1.00 22.67 41 PRO B CA 1
ATOM 3368 C C . PRO B 2 41 ? -73.215 -39.884 -0.925 1.00 25.48 41 PRO B C 1
ATOM 3369 O O . PRO B 2 41 ? -71.984 -39.832 -0.988 1.00 22.08 41 PRO B O 1
ATOM 3373 N N . ASP B 2 42 ? -73.870 -40.771 -0.167 1.00 19.28 42 ASP B N 1
ATOM 3374 C CA . ASP B 2 42 ? -73.151 -41.846 0.493 1.00 19.78 42 ASP B CA 1
ATOM 3375 C C . ASP B 2 42 ? -72.812 -42.986 -0.461 1.00 31.94 42 ASP B C 1
ATOM 3376 O O . ASP B 2 42 ? -71.904 -43.771 -0.171 1.00 36.47 42 ASP B O 1
ATOM 3381 N N . PHE B 2 43 ? -73.505 -43.087 -1.591 1.00 15.43 43 PHE B N 1
ATOM 3382 C CA . PHE B 2 43 ? -73.205 -44.119 -2.573 1.00 16.05 43 PHE B CA 1
ATOM 3383 C C . PHE B 2 43 ? -71.949 -43.749 -3.370 1.00 15.12 43 PHE B C 1
ATOM 3384 O O . PHE B 2 43 ? -71.564 -42.585 -3.472 1.00 16.88 43 PHE B O 1
ATOM 3392 N N . ASP B 2 44 ? -71.320 -44.758 -3.954 1.00 15.63 44 ASP B N 1
ATOM 3393 C CA . ASP B 2 44 ? -70.105 -44.549 -4.727 1.00 15.51 44 ASP B CA 1
ATOM 3394 C C . ASP B 2 44 ? -70.468 -44.233 -6.177 1.00 19.29 44 ASP B C 1
ATOM 3395 O O . ASP B 2 44 ? -71.589 -44.475 -6.636 1.00 16.08 44 ASP B O 1
ATOM 3400 N N . THR B 2 45 ? -69.501 -43.684 -6.895 1.00 15.62 45 THR B N 1
ATOM 3401 C CA . THR B 2 45 ? -69.651 -43.466 -8.326 1.00 13.64 45 THR B CA 1
ATOM 3402 C C . THR B 2 45 ? -70.063 -44.761 -9.021 1.00 14.56 45 THR B C 1
ATOM 3403 O O . THR B 2 45 ? -69.451 -45.804 -8.783 1.00 15.78 45 THR B O 1
ATOM 3407 N N . PRO B 2 46 ? -71.084 -44.737 -9.873 1.00 15.20 46 PRO B N 1
ATOM 3408 C CA . PRO B 2 46 ? -71.502 -45.960 -10.569 1.00 15.67 46 PRO B CA 1
ATOM 3409 C C . PRO B 2 46 ? -70.377 -46.580 -11.384 1.00 20.86 46 PRO B C 1
ATOM 3410 O O . PRO B 2 46 ? -69.458 -45.896 -11.837 1.00 18.38 46 PRO B O 1
ATOM 3414 N N . ASP B 2 47 ? -70.476 -47.902 -11.588 1.00 17.14 47 ASP B N 1
ATOM 3415 C CA . ASP B 2 47 ? -69.385 -48.625 -12.242 1.00 18.44 47 ASP B CA 1
ATOM 3416 C C . ASP B 2 47 ? -69.161 -48.181 -13.687 1.00 23.18 47 ASP B C 1
ATOM 3417 O O . ASP B 2 47 ? -68.009 -48.107 -14.136 1.00 21.68 47 ASP B O 1
ATOM 3422 N N . ASN B 2 48 ? -70.233 -47.902 -14.445 1.00 22.08 48 ASN B N 1
ATOM 3423 C CA . ASN B 2 48 ? -70.036 -47.534 -15.853 1.00 24.88 48 ASN B CA 1
ATOM 3424 C C . ASN B 2 48 ? -69.178 -46.278 -15.970 1.00 22.19 48 ASN B C 1
ATOM 3425 O O . ASN B 2 48 ? -68.344 -46.160 -16.877 1.00 19.16 48 ASN B O 1
ATOM 3430 N N . ILE B 2 49 ? -69.354 -45.337 -15.047 1.00 15.03 49 ILE B N 1
ATOM 3431 C CA . ILE B 2 49 ? -68.526 -44.139 -15.028 1.00 13.98 49 ILE B CA 1
ATOM 3432 C C . ILE B 2 49 ? -67.103 -44.488 -14.611 1.00 14.38 49 ILE B C 1
ATOM 3433 O O . ILE B 2 49 ? -66.123 -44.009 -15.212 1.00 13.62 49 ILE B O 1
ATOM 3438 N N . LYS B 2 50 ? -66.957 -45.333 -13.582 1.00 14.55 50 LYS B N 1
ATOM 3439 C CA . LYS B 2 50 ? -65.608 -45.714 -13.162 1.00 15.49 50 LYS B CA 1
ATOM 3440 C C . LYS B 2 50 ? -64.868 -46.382 -14.308 1.00 15.26 50 LYS B C 1
ATOM 3441 O O . LYS B 2 50 ? -63.680 -46.124 -14.525 1.00 15.02 50 LYS B O 1
ATOM 3447 N N . LYS B 2 51 ? -65.558 -47.271 -15.031 1.00 20.27 51 LYS B N 1
ATOM 3448 C CA . LYS B 2 51 ? -64.926 -47.983 -16.134 1.00 19.37 51 LYS B CA 1
ATOM 3449 C C . LYS B 2 51 ? -64.491 -47.016 -17.219 1.00 19.10 51 LYS B C 1
ATOM 3450 O O . LYS B 2 51 ? -63.397 -47.145 -17.783 1.00 21.08 51 LYS B O 1
ATOM 3452 N N . ALA B 2 52 ? -65.344 -46.046 -17.538 1.00 16.43 52 ALA B N 1
ATOM 3453 C CA . ALA B 2 52 ? -64.977 -45.054 -18.542 1.00 16.13 52 ALA B CA 1
ATOM 3454 C C . ALA B 2 52 ? -63.716 -44.310 -18.136 1.00 19.42 52 ALA B C 1
ATOM 3455 O O . ALA B 2 52 ? -62.816 -44.102 -18.960 1.00 17.48 52 ALA B O 1
ATOM 3457 N N . ALA B 2 53 ? -63.638 -43.903 -16.861 1.00 17.28 53 ALA B N 1
ATOM 3458 C CA . ALA B 2 53 ? -62.437 -43.266 -16.324 1.00 13.08 53 ALA B CA 1
ATOM 3459 C C . ALA B 2 53 ? -61.216 -44.157 -16.477 1.00 13.73 53 ALA B C 1
ATOM 3460 O O . ALA B 2 53 ? -60.135 -43.697 -16.869 1.00 13.51 53 ALA B O 1
ATOM 3462 N N . ILE B 2 54 ? -61.359 -45.432 -16.119 1.00 16.39 54 ILE B N 1
ATOM 3463 C CA . ILE B 2 54 ? -60.237 -46.350 -16.221 1.00 19.14 54 ILE B CA 1
ATOM 3464 C C . ILE B 2 54 ? -59.821 -46.512 -17.676 1.00 15.69 54 ILE B C 1
ATOM 3465 O O . ILE B 2 54 ? -58.632 -46.484 -17.990 1.00 15.79 54 ILE B O 1
ATOM 3470 N N . ASP B 2 55 ? -60.789 -46.656 -18.589 1.00 18.76 55 ASP B N 1
ATOM 3471 C CA . ASP B 2 55 ? -60.462 -46.706 -20.017 1.00 17.15 55 ASP B CA 1
ATOM 3472 C C . ASP B 2 55 ? -59.659 -45.496 -20.462 1.00 19.79 55 ASP B C 1
ATOM 3473 O O . ASP B 2 55 ? -58.707 -45.631 -21.239 1.00 16.71 55 ASP B O 1
ATOM 3478 N N . ALA B 2 56 ? -60.050 -44.304 -20.007 1.00 14.46 56 ALA B N 1
ATOM 3479 C CA . ALA B 2 56 ? -59.360 -43.080 -20.403 1.00 18.27 56 ALA B CA 1
ATOM 3480 C C . ALA B 2 56 ? -57.932 -43.066 -19.883 1.00 17.25 56 ALA B C 1
ATOM 3481 O O . ALA B 2 56 ? -57.014 -42.628 -20.580 1.00 13.89 56 ALA B O 1
ATOM 3483 N N . ILE B 2 57 ? -57.727 -43.551 -18.658 1.00 15.20 57 ILE B N 1
ATOM 3484 C CA . ILE B 2 57 ? -56.376 -43.694 -18.118 1.00 14.55 57 ILE B CA 1
ATOM 3485 C C . ILE B 2 57 ? -55.569 -44.662 -18.970 1.00 16.74 57 ILE B C 1
ATOM 3486 O O . ILE B 2 57 ? -54.447 -44.353 -19.405 1.00 15.01 57 ILE B O 1
ATOM 3491 N N . ASP B 2 58 ? -56.142 -45.846 -19.228 1.00 15.77 58 ASP B N 1
ATOM 3492 C CA . ASP B 2 58 ? -55.443 -46.884 -19.976 1.00 16.80 58 ASP B CA 1
ATOM 3493 C C . ASP B 2 58 ? -54.956 -46.381 -21.327 1.00 23.20 58 ASP B C 1
ATOM 3494 O O . ASP B 2 58 ? -53.815 -46.657 -21.714 1.00 21.27 58 ASP B O 1
ATOM 3499 N N . ARG B 2 59 ? -55.801 -45.662 -22.074 1.00 20.39 59 ARG B N 1
ATOM 3500 C CA . ARG B 2 59 ? -55.407 -45.273 -23.425 1.00 24.11 59 ARG B CA 1
ATOM 3501 C C . ARG B 2 59 ? -54.687 -43.929 -23.466 1.00 23.96 59 ARG B C 1
ATOM 3502 O O . ARG B 2 59 ? -54.355 -43.447 -24.556 1.00 19.06 59 ARG B O 1
ATOM 3510 N N . GLY B 2 60 ? -54.432 -43.322 -22.310 1.00 18.39 60 GLY B N 1
ATOM 3511 C CA . GLY B 2 60 ? -53.545 -42.185 -22.245 1.00 18.16 60 GLY B CA 1
ATOM 3512 C C . GLY B 2 60 ? -54.172 -40.827 -22.430 1.00 18.88 60 GLY B C 1
ATOM 3513 O O . GLY B 2 60 ? -53.515 -39.941 -22.992 1.00 17.49 60 GLY B O 1
ATOM 3514 N N . GLU B 2 61 ? -55.408 -40.610 -21.943 1.00 15.05 61 GLU B N 1
ATOM 3515 C CA . GLU B 2 61 ? -56.029 -39.277 -21.965 1.00 14.76 61 GLU B CA 1
ATOM 3516 C C . GLU B 2 61 ? -55.473 -38.448 -20.807 1.00 15.11 61 GLU B C 1
ATOM 3517 O O . GLU B 2 61 ? -56.177 -38.068 -19.867 1.00 14.60 61 GLU B O 1
ATOM 3523 N N . THR B 2 62 ? -54.175 -38.161 -20.897 1.00 14.31 62 THR B N 1
ATOM 3524 C CA . THR B 2 62 ? -53.432 -37.594 -19.776 1.00 15.98 62 THR B CA 1
ATOM 3525 C C . THR B 2 62 ? -52.791 -36.257 -20.123 1.00 13.41 62 THR B C 1
ATOM 3526 O O . THR B 2 62 ? -51.899 -35.802 -19.394 1.00 14.21 62 THR B O 1
ATOM 3530 N N . LYS B 2 63 ? -53.186 -35.651 -21.236 1.00 13.59 63 LYS B N 1
ATOM 3531 C CA . LYS B 2 63 ? -52.627 -34.404 -21.734 1.00 12.80 63 LYS B CA 1
ATOM 3532 C C . LYS B 2 63 ? -53.543 -33.242 -21.400 1.00 13.45 63 LYS B C 1
ATOM 3533 O O . LYS B 2 63 ? -54.716 -33.423 -21.053 1.00 13.76 63 LYS B O 1
ATOM 3539 N N . TYR B 2 64 ? -53.006 -32.027 -21.562 1.00 10.93 64 TYR B N 1
ATOM 3540 C CA . TYR B 2 64 ? -53.824 -30.821 -21.438 1.00 14.62 64 TYR B CA 1
ATOM 3541 C C . TYR B 2 64 ? -55.023 -30.875 -22.388 1.00 15.21 64 TYR B C 1
ATOM 3542 O O . TYR B 2 64 ? -54.901 -31.287 -23.543 1.00 13.02 64 TYR B O 1
ATOM 3551 N N . THR B 2 65 ? -56.173 -30.440 -21.901 1.00 14.20 65 THR B N 1
ATOM 3552 C CA . THR B 2 65 ? -57.394 -30.363 -22.689 1.00 14.50 65 THR B CA 1
ATOM 3553 C C . THR B 2 65 ? -57.640 -28.930 -23.086 1.00 13.39 65 THR B C 1
ATOM 3554 O O . THR B 2 65 ? -57.032 -28.012 -22.529 1.00 14.75 65 THR B O 1
ATOM 3558 N N . PRO B 2 66 ? -58.554 -28.674 -24.024 1.00 12.02 66 PRO B N 1
ATOM 3559 C CA . PRO B 2 66 ? -59.011 -27.293 -24.202 1.00 10.39 66 PRO B CA 1
ATOM 3560 C C . PRO B 2 66 ? -59.517 -26.769 -22.864 1.00 13.73 66 PRO B C 1
ATOM 3561 O O . PRO B 2 66 ? -60.088 -27.513 -22.068 1.00 11.45 66 PRO B O 1
ATOM 3565 N N . VAL B 2 67 ? -59.266 -25.486 -22.604 1.00 10.14 67 VAL B N 1
ATOM 3566 C CA . VAL B 2 67 ? -59.587 -24.918 -21.295 1.00 12.92 67 VAL B CA 1
ATOM 3567 C C . VAL B 2 67 ? -61.062 -25.121 -20.960 1.00 11.15 67 VAL B C 1
ATOM 3568 O O . VAL B 2 67 ? -61.415 -25.439 -19.813 1.00 10.76 67 VAL B O 1
ATOM 3572 N N . SER B 2 68 ? -61.949 -24.918 -21.944 1.00 15.00 68 SER B N 1
ATOM 3573 C CA . SER B 2 68 ? -63.394 -25.023 -21.716 1.00 13.69 68 SER B CA 1
ATOM 3574 C C . SER B 2 68 ? -63.886 -26.465 -21.719 1.00 12.44 68 SER B C 1
ATOM 3575 O O . SER B 2 68 ? -65.078 -26.702 -21.462 1.00 11.18 68 SER B O 1
ATOM 3578 N N . GLY B 2 69 ? -63.009 -27.427 -22.001 1.00 14.08 69 GLY B N 1
ATOM 3579 C CA . GLY B 2 69 ? -63.345 -28.837 -21.907 1.00 11.85 69 GLY B CA 1
ATOM 3580 C C . GLY B 2 69 ? -63.078 -29.624 -23.175 1.00 11.76 69 GLY B C 1
ATOM 3581 O O . GLY B 2 69 ? -63.017 -29.046 -24.258 1.00 14.14 69 GLY B O 1
ATOM 3582 N N . ILE B 2 70 ? -62.929 -30.940 -23.055 1.00 11.10 70 ILE B N 1
ATOM 3583 C CA . ILE B 2 70 ? -62.750 -31.802 -24.227 1.00 12.45 70 ILE B CA 1
ATOM 3584 C C . ILE B 2 70 ? -64.014 -31.736 -25.082 1.00 12.46 70 ILE B C 1
ATOM 3585 O O . ILE B 2 70 ? -65.126 -31.619 -24.540 1.00 10.75 70 ILE B O 1
ATOM 3590 N N . PRO B 2 71 ? -63.898 -31.806 -26.409 1.00 13.08 71 PRO B N 1
ATOM 3591 C CA . PRO B 2 71 ? -65.102 -31.643 -27.249 1.00 13.96 71 PRO B CA 1
ATOM 3592 C C . PRO B 2 71 ? -66.176 -32.688 -26.974 1.00 12.30 71 PRO B C 1
ATOM 3593 O O . PRO B 2 71 ? -67.378 -32.390 -27.065 1.00 12.66 71 PRO B O 1
ATOM 3597 N N . GLU B 2 72 ? -65.780 -33.907 -26.611 1.00 17.46 72 GLU B N 1
ATOM 3598 C CA . GLU B 2 72 ? -66.763 -34.946 -26.328 1.00 13.44 72 GLU B CA 1
ATOM 3599 C C . GLU B 2 72 ? -67.654 -34.562 -25.151 1.00 12.08 72 GLU B C 1
ATOM 3600 O O . GLU B 2 72 ? -68.865 -34.837 -25.157 1.00 13.29 72 GLU B O 1
ATOM 3606 N N . LEU B 2 73 ? -67.079 -33.924 -24.133 1.00 11.31 73 LEU B N 1
ATOM 3607 C CA . LEU B 2 73 ? -67.887 -33.546 -22.971 1.00 11.63 73 LEU B CA 1
ATOM 3608 C C . LEU B 2 73 ? -68.733 -32.305 -23.255 1.00 12.25 73 LEU B C 1
ATOM 3609 O O . LEU B 2 73 ? -69.914 -32.243 -22.873 1.00 11.54 73 LEU B O 1
ATOM 3614 N N . ARG B 2 74 ? -68.161 -31.319 -23.947 1.00 13.93 74 ARG B N 1
ATOM 3615 C CA . ARG B 2 74 ? -68.946 -30.148 -24.313 1.00 11.38 74 ARG B CA 1
ATOM 3616 C C . ARG B 2 74 ? -70.110 -30.522 -25.220 1.00 15.43 74 ARG B C 1
ATOM 3617 O O . ARG B 2 74 ? -71.212 -29.981 -25.076 1.00 16.36 74 ARG B O 1
ATOM 3625 N N . GLU B 2 75 ? -69.905 -31.465 -26.142 1.00 14.14 75 GLU B N 1
ATOM 3626 C CA . GLU B 2 75 ? -71.031 -31.916 -26.951 1.00 16.17 75 GLU B CA 1
ATOM 3627 C C . GLU B 2 75 ? -72.047 -32.682 -26.110 1.00 17.49 75 GLU B C 1
ATOM 3628 O O . GLU B 2 75 ? -73.259 -32.512 -26.286 1.00 16.96 75 GLU B O 1
ATOM 3634 N N . ALA B 2 76 ? -71.575 -33.527 -25.191 1.00 15.41 76 ALA B N 1
ATOM 3635 C CA . ALA B 2 76 ? -72.495 -34.257 -24.317 1.00 17.64 76 ALA B CA 1
ATOM 3636 C C . ALA B 2 76 ? -73.324 -33.301 -23.462 1.00 12.36 76 ALA B C 1
ATOM 3637 O O . ALA B 2 76 ? -74.512 -33.544 -23.201 1.00 14.75 76 ALA B O 1
ATOM 3639 N N . ILE B 2 77 ? -72.715 -32.204 -23.023 1.00 12.53 77 ILE B N 1
ATOM 3640 C CA . ILE B 2 77 ? -73.434 -31.211 -22.230 1.00 12.99 77 ILE B CA 1
ATOM 3641 C C . ILE B 2 77 ? -74.510 -30.535 -23.069 1.00 14.47 77 ILE B C 1
ATOM 3642 O O . ILE B 2 77 ? -75.654 -30.383 -22.632 1.00 12.18 77 ILE B O 1
ATOM 3647 N N . ALA B 2 78 ? -74.155 -30.083 -24.270 1.00 12.54 78 ALA B N 1
ATOM 3648 C CA . ALA B 2 78 ? -75.161 -29.465 -25.128 1.00 16.47 78 ALA B CA 1
ATOM 3649 C C . ALA B 2 78 ? -76.310 -30.422 -25.399 1.00 17.45 78 ALA B C 1
ATOM 3650 O O . ALA B 2 78 ? -77.479 -30.012 -25.429 1.00 15.50 78 ALA B O 1
ATOM 3652 N N . LYS B 2 79 ? -76.006 -31.710 -25.589 1.00 15.04 79 LYS B N 1
ATOM 3653 C CA . LYS B 2 79 ? -77.066 -32.675 -25.852 1.00 20.64 79 LYS B CA 1
ATOM 3654 C C . LYS B 2 79 ? -77.916 -32.917 -24.610 1.00 17.05 79 LYS B C 1
ATOM 3655 O O . LYS B 2 79 ? -79.136 -33.112 -24.716 1.00 17.22 79 LYS B O 1
ATOM 3661 N N . LYS B 2 80 ? -77.298 -32.880 -23.430 1.00 17.89 80 LYS B N 1
ATOM 3662 C CA . LYS B 2 80 ? -78.059 -33.040 -22.194 1.00 15.05 80 LYS B CA 1
ATOM 3663 C C . LYS B 2 80 ? -79.005 -31.868 -21.975 1.00 15.80 80 LYS B C 1
ATOM 3664 O O . LYS B 2 80 ? -80.149 -32.060 -21.549 1.00 15.59 80 LYS B O 1
ATOM 3670 N N . PHE B 2 81 ? -78.549 -30.641 -22.249 1.00 15.34 81 PHE B N 1
ATOM 3671 C CA . PHE B 2 81 ? -79.436 -29.499 -22.064 1.00 13.83 81 PHE B CA 1
ATOM 3672 C C . PHE B 2 81 ? -80.629 -29.569 -23.010 1.00 18.23 81 PHE B C 1
ATOM 3673 O O . PHE B 2 81 ? -81.736 -29.187 -22.628 1.00 14.78 81 PHE B O 1
ATOM 3681 N N . LYS B 2 82 ? -80.438 -30.099 -24.225 1.00 17.28 82 LYS B N 1
ATOM 3682 C CA . LYS B 2 82 ? -81.561 -30.255 -25.143 1.00 19.98 82 LYS B CA 1
ATOM 3683 C C . LYS B 2 82 ? -82.451 -31.423 -24.732 1.00 20.48 82 LYS B C 1
ATOM 3684 O O . LYS B 2 82 ? -83.679 -31.283 -24.656 1.00 21.37 82 LYS B O 1
ATOM 3690 N N . ARG B 2 83 ? -81.843 -32.577 -24.448 1.00 18.12 83 ARG B N 1
ATOM 3691 C CA . ARG B 2 83 ? -82.609 -33.795 -24.181 1.00 21.42 83 ARG B CA 1
ATOM 3692 C C . ARG B 2 83 ? -83.381 -33.708 -22.864 1.00 18.71 83 ARG B C 1
ATOM 3693 O O . ARG B 2 83 ? -84.537 -34.153 -22.785 1.00 18.53 83 ARG B O 1
ATOM 3701 N N . GLU B 2 84 ? -82.772 -33.138 -21.821 1.00 17.55 84 GLU B N 1
ATOM 3702 C CA . GLU B 2 84 ? -83.371 -33.145 -20.487 1.00 21.38 84 GLU B CA 1
ATOM 3703 C C . GLU B 2 84 ? -84.113 -31.857 -20.134 1.00 22.15 84 GLU B C 1
ATOM 3704 O O . GLU B 2 84 ? -85.105 -31.913 -19.397 1.00 21.17 84 GLU B O 1
ATOM 3710 N N . ASN B 2 85 ? -83.690 -30.705 -20.656 1.00 17.22 85 ASN B N 1
ATOM 3711 C CA . ASN B 2 85 ? -84.280 -29.422 -20.293 1.00 18.71 85 ASN B CA 1
ATOM 3712 C C . ASN B 2 85 ? -84.880 -28.665 -21.473 1.00 18.91 85 ASN B C 1
ATOM 3713 O O . ASN B 2 85 ? -85.367 -27.543 -21.287 1.00 19.03 85 ASN B O 1
ATOM 3718 N N . ASN B 2 86 ? -84.860 -29.251 -22.672 1.00 16.63 86 ASN B N 1
ATOM 3719 C CA A ASN B 2 86 ? -85.364 -28.644 -23.907 0.59 18.56 86 ASN B CA 1
ATOM 3720 C CA B ASN B 2 86 ? -85.411 -28.618 -23.868 0.41 19.75 86 ASN B CA 1
ATOM 3721 C C . ASN B 2 86 ? -84.776 -27.254 -24.144 1.00 21.26 86 ASN B C 1
ATOM 3722 O O . ASN B 2 86 ? -85.449 -26.331 -24.613 1.00 22.22 86 ASN B O 1
ATOM 3731 N N . LEU B 2 87 ? -83.479 -27.105 -23.853 1.00 18.89 87 LEU B N 1
ATOM 3732 C CA . LEU B 2 87 ? -82.768 -25.868 -24.129 1.00 17.02 87 LEU B CA 1
ATOM 3733 C C . LEU B 2 87 ? -81.886 -26.049 -25.353 1.00 16.35 87 LEU B C 1
ATOM 3734 O O . LEU B 2 87 ? -81.351 -27.132 -25.591 1.00 17.98 87 LEU B O 1
ATOM 3739 N N . ASP B 2 88 ? -81.704 -24.971 -26.095 1.00 16.86 88 ASP B N 1
ATOM 3740 C CA . ASP B 2 88 ? -80.938 -24.986 -27.342 1.00 17.23 88 ASP B CA 1
ATOM 3741 C C . ASP B 2 88 ? -79.605 -24.267 -27.151 1.00 20.07 88 ASP B C 1
ATOM 3742 O O . ASP B 2 88 ? -79.534 -23.039 -27.265 1.00 21.08 88 ASP B O 1
ATOM 3747 N N . TYR B 2 89 ? -78.544 -25.039 -26.921 1.00 16.70 89 TYR B N 1
ATOM 3748 C CA . TYR B 2 89 ? -77.186 -24.514 -26.828 1.00 15.98 89 TYR B CA 1
ATOM 3749 C C . TYR B 2 89 ? -76.284 -25.284 -27.783 1.00 16.88 89 TYR B C 1
ATOM 3750 O O . TYR B 2 89 ? -76.470 -26.489 -27.981 1.00 17.51 89 TYR B O 1
ATOM 3759 N N . THR B 2 90 ? -75.318 -24.593 -28.378 1.00 19.13 90 THR B N 1
ATOM 3760 C CA . THR B 2 90 ? -74.263 -25.285 -29.104 1.00 15.39 90 THR B CA 1
ATOM 3761 C C . THR B 2 90 ? -73.160 -25.678 -28.129 1.00 19.32 90 THR B C 1
ATOM 3762 O O . THR B 2 90 ? -73.080 -25.172 -27.005 1.00 16.00 90 THR B O 1
ATOM 3766 N N . ALA B 2 91 ? -72.305 -26.605 -28.571 1.00 17.84 91 ALA B N 1
ATOM 3767 C CA . ALA B 2 91 ? -71.163 -26.990 -27.751 1.00 17.67 91 ALA B CA 1
ATOM 3768 C C . ALA B 2 91 ? -70.239 -25.805 -27.481 1.00 15.86 91 ALA B C 1
ATOM 3769 O O . ALA B 2 91 ? -69.570 -25.767 -26.438 1.00 17.46 91 ALA B O 1
ATOM 3771 N N . ALA B 2 92 ? -70.173 -24.832 -28.400 1.00 13.67 92 ALA B N 1
ATOM 3772 C CA . ALA B 2 92 ? -69.315 -23.675 -28.146 1.00 19.28 92 ALA B CA 1
ATOM 3773 C C . ALA B 2 92 ? -69.841 -22.821 -27.001 1.00 18.26 92 ALA B C 1
ATOM 3774 O O . ALA B 2 92 ? -69.090 -22.019 -26.431 1.00 16.09 92 ALA B O 1
ATOM 3776 N N . GLN B 2 93 ? -71.108 -22.975 -26.649 1.00 13.20 93 GLN B N 1
ATOM 3777 C CA . GLN B 2 93 ? -71.685 -22.223 -25.547 1.00 13.70 93 GLN B CA 1
ATOM 3778 C C . GLN B 2 93 ? -71.516 -22.907 -24.203 1.00 13.82 93 GLN B C 1
ATOM 3779 O O . GLN B 2 93 ? -72.012 -22.380 -23.197 1.00 13.10 93 GLN B O 1
ATOM 3785 N N . THR B 2 94 ? -70.846 -24.057 -24.150 1.00 14.85 94 THR B N 1
ATOM 3786 C CA . THR B 2 94 ? -70.689 -24.793 -22.904 1.00 14.03 94 THR B CA 1
ATOM 3787 C C . THR B 2 94 ? -69.282 -24.590 -22.352 1.00 16.82 94 THR B C 1
ATOM 3788 O O . THR B 2 94 ? -68.331 -24.286 -23.078 1.00 16.67 94 THR B O 1
ATOM 3792 N N . ILE B 2 95 ? -69.157 -24.762 -21.048 1.00 10.81 95 ILE B N 1
ATOM 3793 C CA . ILE B 2 95 ? -67.862 -24.685 -20.391 1.00 12.14 95 ILE B CA 1
ATOM 3794 C C . ILE B 2 95 ? -67.833 -25.718 -19.272 1.00 11.83 95 ILE B C 1
ATOM 3795 O O . ILE B 2 95 ? -68.818 -25.896 -18.548 1.00 11.51 95 ILE B O 1
ATOM 3800 N N . VAL B 2 96 ? -66.706 -26.416 -19.155 1.00 11.07 96 VAL B N 1
ATOM 3801 C CA . VAL B 2 96 ? -66.489 -27.458 -18.162 1.00 9.30 96 VAL B CA 1
ATOM 3802 C C . VAL B 2 96 ? -65.512 -26.913 -17.133 1.00 13.53 96 VAL B C 1
ATOM 3803 O O . VAL B 2 96 ? -64.448 -26.411 -17.508 1.00 14.09 96 VAL B O 1
ATOM 3807 N N . GLY B 2 97 ? -65.857 -27.045 -15.842 1.00 10.78 97 GLY B N 1
ATOM 3808 C CA . GLY B 2 97 ? -65.029 -26.527 -14.766 1.00 13.09 97 GLY B CA 1
ATOM 3809 C C . GLY B 2 97 ? -64.720 -27.580 -13.712 1.00 9.97 97 GLY B C 1
ATOM 3810 O O . GLY B 2 97 ? -65.281 -28.684 -13.710 1.00 9.46 97 GLY B O 1
ATOM 3811 N N . THR B 2 98 ? -63.798 -27.216 -12.809 1.00 7.96 98 THR B N 1
ATOM 3812 C CA . THR B 2 98 ? -63.373 -28.091 -11.717 1.00 8.52 98 THR B CA 1
ATOM 3813 C C . THR B 2 98 ? -64.392 -27.906 -10.595 1.00 9.12 98 THR B C 1
ATOM 3814 O O . THR B 2 98 ? -64.221 -27.087 -9.690 1.00 12.37 98 THR B O 1
ATOM 3818 N N . GLY B 2 99 ? -65.478 -28.660 -10.705 1.00 13.58 99 GLY B N 1
ATOM 3819 C CA . GLY B 2 99 ? -66.631 -28.525 -9.836 1.00 12.05 99 GLY B CA 1
ATOM 3820 C C . GLY B 2 99 ? -67.597 -27.484 -10.366 1.00 10.89 99 GLY B C 1
ATOM 3821 O O . GLY B 2 99 ? -67.235 -26.586 -11.128 1.00 10.14 99 GLY B O 1
ATOM 3822 N N . GLY B 2 100 ? -68.868 -27.610 -9.960 1.00 11.16 100 GLY B N 1
ATOM 3823 C CA . GLY B 2 100 ? -69.772 -26.497 -10.167 1.00 11.23 100 GLY B CA 1
ATOM 3824 C C . GLY B 2 100 ? -69.300 -25.241 -9.463 1.00 8.57 100 GLY B C 1
ATOM 3825 O O . GLY B 2 100 ? -69.593 -24.124 -9.902 1.00 13.39 100 GLY B O 1
ATOM 3826 N N . LYS B 2 101 ? -68.522 -25.396 -8.389 1.00 11.32 101 LYS B N 1
ATOM 3827 C CA . LYS B 2 101 ? -68.036 -24.216 -7.665 1.00 12.44 101 LYS B CA 1
ATOM 3828 C C . LYS B 2 101 ? -67.235 -23.288 -8.572 1.00 10.37 101 LYS B C 1
ATOM 3829 O O . LYS B 2 101 ? -67.384 -22.058 -8.507 1.00 14.01 101 LYS B O 1
ATOM 3835 N N . GLN B 2 102 ? -66.372 -23.852 -9.423 1.00 13.79 102 GLN B N 1
ATOM 3836 C CA . GLN B 2 102 ? -65.545 -23.002 -10.272 1.00 8.86 102 GLN B CA 1
ATOM 3837 C C . GLN B 2 102 ? -66.365 -22.325 -11.351 1.00 10.02 102 GLN B C 1
ATOM 3838 O O . GLN B 2 102 ? -66.043 -21.194 -11.748 1.00 12.21 102 GLN B O 1
ATOM 3844 N N . ILE B 2 103 ? -67.423 -22.994 -11.826 1.00 14.39 103 ILE B N 1
ATOM 3845 C CA . ILE B 2 103 ? -68.375 -22.349 -12.730 1.00 13.29 103 ILE B CA 1
ATOM 3846 C C . ILE B 2 103 ? -68.982 -21.130 -12.058 1.00 12.24 103 ILE B C 1
ATOM 3847 O O . ILE B 2 103 ? -68.953 -20.019 -12.602 1.00 11.65 103 ILE B O 1
ATOM 3852 N N . LEU B 2 104 ? -69.530 -21.315 -10.853 1.00 10.15 104 LEU B N 1
ATOM 3853 C CA . LEU B 2 104 ? -70.120 -20.185 -10.143 1.00 13.52 104 LEU B CA 1
ATOM 3854 C C . LEU B 2 104 ? -69.068 -19.126 -9.840 1.00 16.43 104 LEU B C 1
ATOM 3855 O O . LEU B 2 104 ? -69.301 -17.926 -10.039 1.00 11.30 104 LEU B O 1
ATOM 3860 N N . PHE B 2 105 ? -67.903 -19.550 -9.337 1.00 12.10 105 PHE B N 1
ATOM 3861 C CA . PHE B 2 105 ? -66.870 -18.590 -8.969 1.00 15.68 105 PHE B CA 1
ATOM 3862 C C . PHE B 2 105 ? -66.474 -17.729 -10.158 1.00 14.52 105 PHE B C 1
ATOM 3863 O O . PHE B 2 105 ? -66.345 -16.511 -10.034 1.00 14.69 105 PHE B O 1
ATOM 3871 N N . ASN B 2 106 ? -66.263 -18.341 -11.324 1.00 13.85 106 ASN B N 1
ATOM 3872 C CA . ASN B 2 106 ? -65.778 -17.515 -12.422 1.00 12.73 106 ASN B CA 1
ATOM 3873 C C . ASN B 2 106 ? -66.885 -16.735 -13.121 1.00 14.33 106 ASN B C 1
ATOM 3874 O O . ASN B 2 106 ? -66.590 -15.713 -13.747 1.00 16.32 106 ASN B O 1
ATOM 3879 N N . ALA B 2 107 ? -68.137 -17.180 -13.027 1.00 15.12 107 ALA B N 1
ATOM 3880 C CA . ALA B 2 107 ? -69.228 -16.322 -13.467 1.00 15.55 107 ALA B CA 1
ATOM 3881 C C . ALA B 2 107 ? -69.175 -14.996 -12.724 1.00 19.75 107 ALA B C 1
ATOM 3882 O O . ALA B 2 107 ? -69.312 -13.930 -13.328 1.00 14.81 107 ALA B O 1
ATOM 3884 N N . PHE B 2 108 ? -68.935 -15.039 -11.410 1.00 12.74 108 PHE B N 1
ATOM 3885 C CA . PHE B 2 108 ? -68.812 -13.794 -10.659 1.00 12.40 108 PHE B CA 1
ATOM 3886 C C . PHE B 2 108 ? -67.492 -13.085 -10.931 1.00 12.89 108 PHE B C 1
ATOM 3887 O O . PHE B 2 108 ? -67.469 -11.862 -11.092 1.00 15.63 108 PHE B O 1
ATOM 3895 N N . MET B 2 109 ? -66.372 -13.814 -10.937 1.00 14.25 109 MET B N 1
ATOM 3896 C CA . MET B 2 109 ? -65.113 -13.117 -11.137 1.00 14.77 109 MET B CA 1
ATOM 3897 C C . MET B 2 109 ? -65.059 -12.445 -12.512 1.00 19.20 109 MET B C 1
ATOM 3898 O O . MET B 2 109 ? -64.470 -11.371 -12.655 1.00 17.47 109 MET B O 1
ATOM 3903 N N . ALA B 2 110 ? -65.694 -13.044 -13.520 1.00 14.73 110 ALA B N 1
ATOM 3904 C CA . ALA B 2 110 ? -65.722 -12.457 -14.859 1.00 18.99 110 ALA B CA 1
ATOM 3905 C C . ALA B 2 110 ? -66.634 -11.240 -14.965 1.00 20.24 110 ALA B C 1
ATOM 3906 O O . ALA B 2 110 ? -66.530 -10.496 -15.949 1.00 21.37 110 ALA B O 1
ATOM 3908 N N . THR B 2 111 ? -67.501 -10.990 -13.979 1.00 16.34 111 THR B N 1
ATOM 3909 C CA . THR B 2 111 ? -68.490 -9.929 -14.144 1.00 15.23 111 THR B CA 1
ATOM 3910 C C . THR B 2 111 ? -68.498 -8.855 -13.062 1.00 16.06 111 THR B C 1
ATOM 3911 O O . THR B 2 111 ? -68.870 -7.716 -13.340 1.00 17.07 111 THR B O 1
ATOM 3915 N N . LEU B 2 112 ? -68.137 -9.186 -11.825 1.00 15.85 112 LEU B N 1
ATOM 3916 C CA . LEU B 2 112 ? -68.445 -8.291 -10.714 1.00 16.56 112 LEU B CA 1
ATOM 3917 C C . LEU B 2 112 ? -67.480 -7.116 -10.628 1.00 24.74 112 LEU B C 1
ATOM 3918 O O . LEU B 2 112 ? -66.252 -7.286 -10.620 1.00 22.66 112 LEU B O 1
ATOM 3923 N N . ASN B 2 113 ? -68.051 -5.924 -10.554 1.00 22.77 113 ASN B N 1
ATOM 3924 C CA . ASN B 2 113 ? -67.340 -4.699 -10.250 1.00 24.98 113 ASN B CA 1
ATOM 3925 C C . ASN B 2 113 ? -67.813 -4.152 -8.915 1.00 29.85 113 ASN B C 1
ATOM 3926 O O . ASN B 2 113 ? -68.908 -4.486 -8.451 1.00 28.53 113 ASN B O 1
ATOM 3931 N N . PRO B 2 114 ? -67.009 -3.314 -8.263 1.00 29.59 114 PRO B N 1
ATOM 3932 C CA . PRO B 2 114 ? -67.443 -2.706 -7.001 1.00 31.38 114 PRO B CA 1
ATOM 3933 C C . PRO B 2 114 ? -68.807 -2.049 -7.148 1.00 34.08 114 PRO B C 1
ATOM 3934 O O . PRO B 2 114 ? -69.052 -1.295 -8.091 1.00 38.67 114 PRO B O 1
ATOM 3938 N N . GLY B 2 115 ? -69.711 -2.359 -6.216 1.00 31.66 115 GLY B N 1
ATOM 3939 C CA . GLY B 2 115 ? -71.064 -1.840 -6.245 1.00 30.52 115 GLY B CA 1
ATOM 3940 C C . GLY B 2 115 ? -72.082 -2.698 -6.979 1.00 34.58 115 GLY B C 1
ATOM 3941 O O . GLY B 2 115 ? -73.287 -2.468 -6.826 1.00 33.33 115 GLY B O 1
ATOM 3942 N N . ASP B 2 116 ? -71.642 -3.654 -7.796 1.00 27.11 116 ASP B N 1
ATOM 3943 C CA . ASP B 2 116 ? -72.571 -4.594 -8.409 1.00 23.36 116 ASP B CA 1
ATOM 3944 C C . ASP B 2 116 ? -73.242 -5.408 -7.311 1.00 25.10 116 ASP B C 1
ATOM 3945 O O . ASP B 2 116 ? -72.571 -5.911 -6.408 1.00 20.59 116 ASP B O 1
ATOM 3950 N N . GLU B 2 117 ? -74.562 -5.528 -7.373 1.00 22.07 117 GLU B N 1
ATOM 3951 C CA . GLU B 2 117 ? -75.298 -6.265 -6.354 1.00 19.01 117 GLU B CA 1
ATOM 3952 C C . GLU B 2 117 ? -75.729 -7.613 -6.909 1.00 17.75 117 GLU B C 1
ATOM 3953 O O . GLU B 2 117 ? -75.981 -7.759 -8.107 1.00 17.53 117 GLU B O 1
ATOM 3959 N N . VAL B 2 118 ? -75.773 -8.611 -6.032 1.00 17.02 118 VAL B N 1
ATOM 3960 C CA . VAL B 2 118 ? -76.185 -9.964 -6.395 1.00 15.93 118 VAL B CA 1
ATOM 3961 C C . VAL B 2 118 ? -77.308 -10.352 -5.452 1.00 15.94 118 VAL B C 1
ATOM 3962 O O . VAL B 2 118 ? -77.090 -10.423 -4.235 1.00 16.08 118 VAL B O 1
ATOM 3966 N N . VAL B 2 119 ? -78.504 -10.573 -6.001 1.00 15.91 119 VAL B N 1
ATOM 3967 C CA . VAL B 2 119 ? -79.668 -10.940 -5.195 1.00 15.99 119 VAL B CA 1
ATOM 3968 C C . VAL B 2 119 ? -79.624 -12.433 -4.917 1.00 18.13 119 VAL B C 1
ATOM 3969 O O . VAL B 2 119 ? -79.608 -13.243 -5.846 1.00 15.04 119 VAL B O 1
ATOM 3973 N N . ILE B 2 120 ? -79.621 -12.794 -3.638 1.00 15.01 120 ILE B N 1
ATOM 3974 C CA . ILE B 2 120 ? -79.499 -14.173 -3.183 1.00 16.08 120 ILE B CA 1
ATOM 3975 C C . ILE B 2 120 ? -80.677 -14.474 -2.264 1.00 14.67 120 ILE B C 1
ATOM 3976 O O . ILE B 2 120 ? -80.741 -13.930 -1.151 1.00 15.23 120 ILE B O 1
ATOM 3981 N N . PRO B 2 121 ? -81.605 -15.343 -2.665 1.00 17.17 121 PRO B N 1
ATOM 3982 C CA . PRO B 2 121 ? -82.673 -15.753 -1.745 1.00 15.06 121 PRO B CA 1
ATOM 3983 C C . PRO B 2 121 ? -82.103 -16.518 -0.558 1.00 15.87 121 PRO B C 1
ATOM 3984 O O . PRO B 2 121 ? -81.176 -17.313 -0.702 1.00 15.47 121 PRO B O 1
ATOM 3988 N N . ALA B 2 122 ? -82.674 -16.266 0.633 1.00 15.00 122 ALA B N 1
ATOM 3989 C CA . ALA B 2 122 ? -82.389 -16.981 1.868 1.00 15.05 122 ALA B CA 1
ATOM 3990 C C . ALA B 2 122 ? -83.517 -17.965 2.136 1.00 17.24 122 ALA B C 1
ATOM 3991 O O . ALA B 2 122 ? -84.684 -17.618 1.952 1.00 19.18 122 ALA B O 1
ATOM 3993 N N . PRO B 2 123 ? -83.238 -19.201 2.573 1.00 19.85 123 PRO B N 1
ATOM 3994 C CA . PRO B 2 123 ? -81.898 -19.634 2.961 1.00 15.26 123 PRO B CA 1
ATOM 3995 C C . PRO B 2 123 ? -81.018 -19.919 1.739 1.00 13.65 123 PRO B C 1
ATOM 3996 O O . PRO B 2 123 ? -81.496 -20.398 0.710 1.00 14.57 123 PRO B O 1
ATOM 4000 N N . TYR B 2 124 ? -79.744 -19.580 1.836 1.00 15.61 124 TYR B N 1
ATOM 4001 C CA . TYR B 2 124 ? -78.847 -19.683 0.694 1.00 14.05 124 TYR B CA 1
ATOM 4002 C C . TYR B 2 124 ? -77.701 -20.624 1.011 1.00 14.38 124 TYR B C 1
ATOM 4003 O O . TYR B 2 124 ? -77.268 -20.737 2.163 1.00 15.43 124 TYR B O 1
ATOM 4012 N N . TRP B 2 125 ? -77.202 -21.284 -0.029 1.00 14.71 125 TRP B N 1
ATOM 4013 C CA . TRP B 2 125 ? -75.937 -22.000 0.094 1.00 16.38 125 TRP B CA 1
ATOM 4014 C C . TRP B 2 125 ? -74.846 -21.017 0.509 1.00 15.76 125 TRP B C 1
ATOM 4015 O O . TRP B 2 125 ? -74.727 -19.932 -0.069 1.00 14.50 125 TRP B O 1
ATOM 4026 N N . VAL B 2 126 ? -74.063 -21.378 1.531 1.00 16.74 126 VAL B N 1
ATOM 4027 C CA . VAL B 2 126 ? -73.200 -20.388 2.178 1.00 26.38 126 VAL B CA 1
ATOM 4028 C C . VAL B 2 126 ? -72.134 -19.857 1.226 1.00 20.71 126 VAL B C 1
ATOM 4029 O O . VAL B 2 126 ? -71.688 -18.712 1.359 1.00 14.97 126 VAL B O 1
ATOM 4033 N N . SER B 2 127 ? -71.730 -20.656 0.245 1.00 16.91 127 SER B N 1
ATOM 4034 C CA . SER B 2 127 ? -70.695 -20.225 -0.693 1.00 16.07 127 SER B CA 1
ATOM 4035 C C . SER B 2 127 ? -71.123 -19.053 -1.582 1.00 15.82 127 SER B C 1
ATOM 4036 O O . SER B 2 127 ? -70.257 -18.303 -2.038 1.00 13.73 127 SER B O 1
ATOM 4039 N N . TYR B 2 128 ? -72.426 -18.875 -1.867 1.00 13.48 128 TYR B N 1
ATOM 4040 C CA . TYR B 2 128 ? -72.821 -17.798 -2.782 1.00 15.70 128 TYR B CA 1
ATOM 4041 C C . TYR B 2 128 ? -72.369 -16.425 -2.305 1.00 15.69 128 TYR B C 1
ATOM 4042 O O . TYR B 2 128 ? -71.660 -15.739 -3.059 1.00 16.93 128 TYR B O 1
ATOM 4051 N N . PRO B 2 129 ? -72.746 -15.950 -1.109 1.00 13.58 129 PRO B N 1
ATOM 4052 C CA . PRO B 2 129 ? -72.278 -14.621 -0.690 1.00 14.04 129 PRO B CA 1
ATOM 4053 C C . PRO B 2 129 ? -70.772 -14.561 -0.485 1.00 17.07 129 PRO B C 1
ATOM 4054 O O . PRO B 2 129 ? -70.182 -13.492 -0.679 1.00 17.49 129 PRO B O 1
ATOM 4058 N N . GLU B 2 130 ? -70.132 -15.672 -0.109 1.00 15.26 130 GLU B N 1
ATOM 4059 C CA . GLU B 2 130 ? -68.679 -15.667 0.065 1.00 14.93 130 GLU B CA 1
ATOM 4060 C C . GLU B 2 130 ? -67.972 -15.377 -1.256 1.00 14.17 130 GLU B C 1
ATOM 4061 O O . GLU B 2 130 ? -67.047 -14.553 -1.311 1.00 17.67 130 GLU B O 1
ATOM 4067 N N . MET B 2 131 ? -68.404 -16.046 -2.332 1.00 15.30 131 MET B N 1
ATOM 4068 C CA . MET B 2 131 ? -67.873 -15.783 -3.669 1.00 20.39 131 MET B CA 1
ATOM 4069 C C . MET B 2 131 ? -68.086 -14.340 -4.080 1.00 19.75 131 MET B C 1
ATOM 4070 O O . MET B 2 131 ? -67.171 -13.691 -4.600 1.00 13.86 131 MET B O 1
ATOM 4075 N N . VAL B 2 132 ? -69.332 -13.870 -3.971 1.00 13.48 132 VAL B N 1
ATOM 4076 C CA . VAL B 2 132 ? -69.668 -12.510 -4.387 1.00 15.47 132 VAL B CA 1
ATOM 4077 C C . VAL B 2 132 ? -68.777 -11.513 -3.664 1.00 19.62 132 VAL B C 1
ATOM 4078 O O . VAL B 2 132 ? -68.172 -10.625 -4.282 1.00 19.40 132 VAL B O 1
ATOM 4082 N N . ALA B 2 133 ? -68.686 -11.656 -2.337 1.00 17.73 133 ALA B N 1
ATOM 4083 C CA . ALA B 2 133 ? -67.876 -10.751 -1.530 1.00 16.68 133 ALA B CA 1
ATOM 4084 C C . ALA B 2 133 ? -66.407 -10.839 -1.910 1.00 18.80 133 ALA B C 1
ATOM 4085 O O . ALA B 2 133 ? -65.738 -9.815 -2.032 1.00 19.56 133 ALA B O 1
ATOM 4087 N N . LEU B 2 134 ? -65.891 -12.050 -2.129 1.00 17.30 134 LEU B N 1
ATOM 4088 C CA . LEU B 2 134 ? -64.481 -12.159 -2.478 1.00 22.62 134 LEU B CA 1
ATOM 4089 C C . LEU B 2 134 ? -64.182 -11.421 -3.776 1.00 32.30 134 LEU B C 1
ATOM 4090 O O . LEU B 2 134 ? -63.141 -10.761 -3.901 1.00 24.81 134 LEU B O 1
ATOM 4095 N N . CYS B 2 135 ? -65.081 -11.523 -4.757 1.00 28.13 135 CYS B N 1
ATOM 4096 C CA . CYS B 2 135 ? -64.886 -10.890 -6.052 1.00 21.67 135 CYS B CA 1
ATOM 4097 C C . CYS B 2 135 ? -65.302 -9.430 -6.060 1.00 25.89 135 CYS B C 1
ATOM 4098 O O . CYS B 2 135 ? -65.294 -8.813 -7.124 1.00 30.36 135 CYS B O 1
ATOM 4101 N N . GLY B 2 136 ? -65.672 -8.863 -4.915 1.00 23.86 136 GLY B N 1
ATOM 4102 C CA . GLY B 2 136 ? -65.926 -7.443 -4.812 1.00 21.11 136 GLY B CA 1
ATOM 4103 C C . GLY B 2 136 ? -67.377 -7.023 -4.930 1.00 21.77 136 GLY B C 1
ATOM 4104 O O . GLY B 2 136 ? -67.669 -5.824 -4.820 1.00 23.09 136 GLY B O 1
ATOM 4105 N N . GLY B 2 137 ? -68.287 -7.954 -5.143 1.00 17.76 137 GLY B N 1
ATOM 4106 C CA . GLY B 2 137 ? -69.691 -7.621 -5.229 1.00 20.08 137 GLY B CA 1
ATOM 4107 C C . GLY B 2 137 ? -70.347 -7.452 -3.872 1.00 26.91 137 GLY B C 1
ATOM 4108 O O . GLY B 2 137 ? -69.756 -7.694 -2.820 1.00 28.64 137 GLY B O 1
ATOM 4109 N N . THR B 2 138 ? -71.611 -7.029 -3.911 1.00 24.44 138 THR B N 1
ATOM 4110 C CA . THR B 2 138 ? -72.421 -6.825 -2.714 1.00 19.22 138 THR B CA 1
ATOM 4111 C C . THR B 2 138 ? -73.570 -7.823 -2.688 1.00 20.46 138 THR B C 1
ATOM 4112 O O . THR B 2 138 ? -74.498 -7.708 -3.506 1.00 19.63 138 THR B O 1
ATOM 4116 N N . PRO B 2 139 ? -73.562 -8.808 -1.792 1.00 21.98 139 PRO B N 1
ATOM 4117 C CA . PRO B 2 139 ? -74.731 -9.681 -1.659 1.00 23.49 139 PRO B CA 1
ATOM 4118 C C . PRO B 2 139 ? -75.925 -8.912 -1.119 1.00 26.36 139 PRO B C 1
ATOM 4119 O O . PRO B 2 139 ? -75.805 -8.114 -0.188 1.00 24.82 139 PRO B O 1
ATOM 4123 N N . VAL B 2 140 ? -77.085 -9.164 -1.715 1.00 22.81 140 VAL B N 1
ATOM 4124 C CA . VAL B 2 140 ? -78.356 -8.592 -1.281 1.00 20.64 140 VAL B CA 1
ATOM 4125 C C . VAL B 2 140 ? -79.282 -9.766 -1.005 1.00 21.66 140 VAL B C 1
ATOM 4126 O O . VAL B 2 140 ? -79.642 -10.519 -1.922 1.00 20.45 140 VAL B O 1
ATOM 4130 N N . PHE B 2 141 ? -79.640 -9.953 0.256 1.00 19.49 141 PHE B N 1
ATOM 4131 C CA . PHE B 2 141 ? -80.370 -11.149 0.640 1.00 19.16 141 PHE B CA 1
ATOM 4132 C C . PHE B 2 141 ? -81.861 -10.866 0.624 1.00 19.70 141 PHE B C 1
ATOM 4133 O O . PHE B 2 141 ? -82.306 -9.785 1.017 1.00 20.83 141 PHE B O 1
ATOM 4141 N N . VAL B 2 142 ? -82.631 -11.836 0.148 1.00 17.33 142 VAL B N 1
ATOM 4142 C CA . VAL B 2 142 ? -84.079 -11.672 0.144 1.00 17.84 142 VAL B CA 1
ATOM 4143 C C . VAL B 2 142 ? -84.690 -12.891 0.825 1.00 22.62 142 VAL B C 1
ATOM 4144 O O . VAL B 2 142 ? -84.613 -14.015 0.307 1.00 20.27 142 VAL B O 1
ATOM 4148 N N . PRO B 2 143 ? -85.295 -12.711 1.997 1.00 22.57 143 PRO B N 1
ATOM 4149 C CA . PRO B 2 143 ? -85.760 -13.863 2.772 1.00 26.81 143 PRO B CA 1
ATOM 4150 C C . PRO B 2 143 ? -87.009 -14.478 2.164 1.00 25.39 143 PRO B C 1
ATOM 4151 O O . PRO B 2 143 ? -87.844 -13.797 1.565 1.00 25.71 143 PRO B O 1
ATOM 4155 N N . THR B 2 144 ? -87.116 -15.790 2.311 1.00 23.78 144 THR B N 1
ATOM 4156 C CA . THR B 2 144 ? -88.346 -16.519 2.048 1.00 20.22 144 THR B CA 1
ATOM 4157 C C . THR B 2 144 ? -88.958 -16.956 3.376 1.00 21.12 144 THR B C 1
ATOM 4158 O O . THR B 2 144 ? -88.363 -16.795 4.450 1.00 20.58 144 THR B O 1
ATOM 4162 N N . ARG B 2 145 ? -90.166 -17.514 3.300 1.00 18.14 145 ARG B N 1
ATOM 4163 C CA . ARG B 2 145 ? -90.922 -17.915 4.478 1.00 18.79 145 ARG B CA 1
ATOM 4164 C C . ARG B 2 145 ? -91.158 -19.422 4.464 1.00 22.07 145 ARG B C 1
ATOM 4165 O O . ARG B 2 145 ? -91.411 -20.014 3.411 1.00 20.96 145 ARG B O 1
ATOM 4167 N N . GLN B 2 146 ? -91.093 -20.037 5.643 1.00 19.32 146 GLN B N 1
ATOM 4168 C CA . GLN B 2 146 ? -91.343 -21.470 5.729 1.00 18.53 146 GLN B CA 1
ATOM 4169 C C . GLN B 2 146 ? -92.779 -21.807 5.335 1.00 21.08 146 GLN B C 1
ATOM 4170 O O . GLN B 2 146 ? -93.037 -22.899 4.812 1.00 19.85 146 GLN B O 1
ATOM 4176 N N . GLU B 2 147 ? -93.719 -20.881 5.567 1.00 21.94 147 GLU B N 1
ATOM 4177 C CA . GLU B 2 147 ? -95.112 -21.108 5.177 1.00 27.53 147 GLU B CA 1
ATOM 4178 C C . GLU B 2 147 ? -95.267 -21.281 3.673 1.00 25.68 147 GLU B C 1
ATOM 4179 O O . GLU B 2 147 ? -96.250 -21.884 3.232 1.00 25.05 147 GLU B O 1
ATOM 4185 N N . ASN B 2 148 ? -94.317 -20.777 2.880 1.00 26.11 148 ASN B N 1
ATOM 4186 C CA . ASN B 2 148 ? -94.298 -20.970 1.438 1.00 29.73 148 ASN B CA 1
ATOM 4187 C C . ASN B 2 148 ? -93.310 -22.050 1.024 1.00 22.79 148 ASN B C 1
ATOM 4188 O O . ASN B 2 148 ? -92.938 -22.124 -0.151 1.00 27.21 148 ASN B O 1
ATOM 4193 N N . ASN B 2 149 ? -92.892 -22.893 1.970 1.00 18.93 149 ASN B N 1
ATOM 4194 C CA . ASN B 2 149 ? -91.794 -23.841 1.788 1.00 19.03 149 ASN B CA 1
ATOM 4195 C C . ASN B 2 149 ? -90.585 -23.183 1.125 1.00 20.71 149 ASN B C 1
ATOM 4196 O O . ASN B 2 149 ? -89.975 -23.740 0.203 1.00 19.14 149 ASN B O 1
ATOM 4201 N N . PHE B 2 150 ? -90.256 -21.974 1.592 1.00 17.37 150 PHE B N 1
ATOM 4202 C CA . PHE B 2 150 ? -89.005 -21.278 1.266 1.00 16.87 150 PHE B CA 1
ATOM 4203 C C . PHE B 2 150 ? -88.909 -20.900 -0.207 1.00 23.09 150 PHE B C 1
ATOM 4204 O O . PHE B 2 150 ? -87.808 -20.823 -0.767 1.00 22.08 150 PHE B O 1
ATOM 4212 N N . LYS B 2 151 ? -90.044 -20.669 -0.848 1.00 25.45 151 LYS B N 1
ATOM 4213 C CA . LYS B 2 151 ? -90.080 -20.224 -2.233 1.00 23.34 151 LYS B CA 1
ATOM 4214 C C . LYS B 2 151 ? -90.321 -18.721 -2.266 1.00 20.99 151 LYS B C 1
ATOM 4215 O O . LYS B 2 151 ? -91.234 -18.210 -1.609 1.00 24.13 151 LYS B O 1
ATOM 4221 N N . LEU B 2 152 ? -89.482 -18.026 -3.018 1.00 19.81 152 LEU B N 1
ATOM 4222 C CA . LEU B 2 152 ? -89.552 -16.576 -3.110 1.00 16.66 152 LEU B CA 1
ATOM 4223 C C . LEU B 2 152 ? -90.840 -16.136 -3.795 1.00 36.16 152 LEU B C 1
ATOM 4224 O O . LEU B 2 152 ? -91.278 -16.739 -4.779 1.00 32.80 152 LEU B O 1
ATOM 4229 N N . LYS B 2 153 ? -91.460 -15.085 -3.255 1.00 34.41 153 LYS B N 1
ATOM 4230 C CA . LYS B 2 153 ? -92.610 -14.449 -3.883 1.00 31.67 153 LYS B CA 1
ATOM 4231 C C . LYS B 2 153 ? -92.140 -13.400 -4.883 1.00 27.84 153 LYS B C 1
ATOM 4232 O O . LYS B 2 153 ? -91.170 -12.675 -4.633 1.00 23.49 153 LYS B O 1
ATOM 4238 N N . ALA B 2 154 ? -92.854 -13.312 -6.009 1.00 27.24 154 ALA B N 1
ATOM 4239 C CA . ALA B 2 154 ? -92.498 -12.364 -7.061 1.00 28.29 154 ALA B CA 1
ATOM 4240 C C . ALA B 2 154 ? -92.345 -10.945 -6.522 1.00 24.68 154 ALA B C 1
ATOM 4241 O O . ALA B 2 154 ? -91.384 -10.245 -6.870 1.00 21.49 154 ALA B O 1
ATOM 4243 N N . GLU B 2 155 ? -93.283 -10.509 -5.670 1.00 22.21 155 GLU B N 1
ATOM 4244 C CA . GLU B 2 155 ? -93.213 -9.173 -5.082 1.00 26.17 155 GLU B CA 1
ATOM 4245 C C . GLU B 2 155 ? -91.908 -8.967 -4.320 1.00 28.94 155 GLU B C 1
ATOM 4246 O O . GLU B 2 155 ? -91.340 -7.869 -4.323 1.00 23.88 155 GLU B O 1
ATOM 4252 N N . ASP B 2 156 ? -91.430 -10.008 -3.642 1.00 22.56 156 ASP B N 1
ATOM 4253 C CA . ASP B 2 156 ? -90.202 -9.876 -2.867 1.00 24.34 156 ASP B CA 1
ATOM 4254 C C . ASP B 2 156 ? -88.983 -9.778 -3.770 1.00 27.78 156 ASP B C 1
ATOM 4255 O O . ASP B 2 156 ? -88.088 -8.961 -3.521 1.00 26.02 156 ASP B O 1
ATOM 4260 N N . LEU B 2 157 ? -88.931 -10.596 -4.821 1.00 24.38 157 LEU B N 1
ATOM 4261 C CA . LEU B 2 157 ? -87.842 -10.468 -5.786 1.00 23.19 157 LEU B CA 1
ATOM 4262 C C . LEU B 2 157 ? -87.823 -9.075 -6.401 1.00 20.04 157 LEU B C 1
ATOM 4263 O O . LEU B 2 157 ? -86.771 -8.435 -6.482 1.00 22.55 157 LEU B O 1
ATOM 4268 N N . ASP B 2 158 ? -88.986 -8.581 -6.818 1.00 20.97 158 ASP B N 1
ATOM 4269 C CA . ASP B 2 158 ? -89.035 -7.292 -7.500 1.00 22.06 158 ASP B CA 1
ATOM 4270 C C . ASP B 2 158 ? -88.545 -6.159 -6.607 1.00 35.17 158 ASP B C 1
ATOM 4271 O O . ASP B 2 158 ? -87.913 -5.210 -7.089 1.00 33.83 158 ASP B O 1
ATOM 4276 N N . ARG B 2 159 ? -88.834 -6.229 -5.304 1.00 33.20 159 ARG B N 1
ATOM 4277 C CA . ARG B 2 159 ? -88.433 -5.157 -4.395 1.00 33.02 159 ARG B CA 1
ATOM 4278 C C . ARG B 2 159 ? -86.932 -5.154 -4.138 1.00 26.49 159 ARG B C 1
ATOM 4279 O O . ARG B 2 159 ? -86.363 -4.108 -3.808 1.00 29.55 159 ARG B O 1
ATOM 4281 N N . ALA B 2 160 ? -86.277 -6.304 -4.273 1.00 23.10 160 ALA B N 1
ATOM 4282 C CA . ALA B 2 160 ? -84.851 -6.386 -3.988 1.00 31.31 160 ALA B CA 1
ATOM 4283 C C . ALA B 2 160 ? -83.992 -5.937 -5.161 1.00 32.60 160 ALA B C 1
ATOM 4284 O O . ALA B 2 160 ? -82.830 -5.564 -4.956 1.00 25.46 160 ALA B O 1
ATOM 4286 N N . ILE B 2 161 ? -84.539 -5.956 -6.373 1.00 27.89 161 ILE B N 1
ATOM 4287 C CA . ILE B 2 161 ? -83.791 -5.576 -7.568 1.00 27.21 161 ILE B CA 1
ATOM 4288 C C . ILE B 2 161 ? -83.671 -4.061 -7.620 1.00 28.15 161 ILE B C 1
ATOM 4289 O O . ILE B 2 161 ? -84.661 -3.346 -7.456 1.00 31.50 161 ILE B O 1
ATOM 4294 N N . THR B 2 162 ? -82.459 -3.569 -7.839 1.00 22.94 162 THR B N 1
ATOM 4295 C CA . THR B 2 162 ? -82.162 -2.153 -7.961 1.00 29.05 162 THR B CA 1
ATOM 4296 C C . THR B 2 162 ? -81.434 -1.951 -9.278 1.00 26.25 162 THR B C 1
ATOM 4297 O O . THR B 2 162 ? -81.103 -2.920 -9.973 1.00 24.93 162 THR B O 1
ATOM 4301 N N . PRO B 2 163 ? -81.169 -0.704 -9.663 1.00 25.74 163 PRO B N 1
ATOM 4302 C CA . PRO B 2 163 ? -80.334 -0.488 -10.850 1.00 36.81 163 PRO B CA 1
ATOM 4303 C C . PRO B 2 163 ? -78.953 -1.117 -10.748 1.00 35.48 163 PRO B C 1
ATOM 4304 O O . PRO B 2 163 ? -78.340 -1.388 -11.787 1.00 24.55 163 PRO B O 1
ATOM 4308 N N . LYS B 2 164 ? -78.445 -1.370 -9.540 1.00 24.34 164 LYS B N 1
ATOM 4309 C CA . LYS B 2 164 ? -77.114 -1.947 -9.387 1.00 23.45 164 LYS B CA 1
ATOM 4310 C C . LYS B 2 164 ? -77.108 -3.476 -9.409 1.00 26.09 164 LYS B C 1
ATOM 4311 O O . LYS B 2 164 ? -76.025 -4.066 -9.465 1.00 21.00 164 LYS B O 1
ATOM 4317 N N . THR B 2 165 ? -78.272 -4.127 -9.362 1.00 21.31 165 THR B N 1
ATOM 4318 C CA . THR B 2 165 ? -78.309 -5.586 -9.454 1.00 19.87 165 THR B CA 1
ATOM 4319 C C . THR B 2 165 ? -77.707 -6.035 -10.775 1.00 24.88 165 THR B C 1
ATOM 4320 O O . THR B 2 165 ? -78.154 -5.612 -11.842 1.00 24.90 165 THR B O 1
ATOM 4324 N N . LYS B 2 166 ? -76.691 -6.892 -10.707 1.00 18.36 166 LYS B N 1
ATOM 4325 C CA . LYS B 2 166 ? -76.188 -7.553 -11.902 1.00 17.75 166 LYS B CA 1
ATOM 4326 C C . LYS B 2 166 ? -76.640 -8.996 -12.017 1.00 24.57 166 LYS B C 1
ATOM 4327 O O . LYS B 2 166 ? -76.820 -9.488 -13.133 1.00 17.36 166 LYS B O 1
ATOM 4333 N N . TRP B 2 167 ? -76.834 -9.685 -10.893 1.00 16.04 167 TRP B N 1
ATOM 4334 C CA . TRP B 2 167 ? -77.132 -11.101 -10.882 1.00 15.04 167 TRP B CA 1
ATOM 4335 C C . TRP B 2 167 ? -78.302 -11.384 -9.957 1.00 20.51 167 TRP B C 1
ATOM 4336 O O . TRP B 2 167 ? -78.468 -10.727 -8.930 1.00 15.65 167 TRP B O 1
ATOM 4347 N N . PHE B 2 168 ? -79.086 -12.389 -10.329 1.00 14.60 168 PHE B N 1
ATOM 4348 C CA . PHE B 2 168 ? -80.014 -13.058 -9.431 1.00 14.40 168 PHE B CA 1
ATOM 4349 C C . PHE B 2 168 ? -79.623 -14.530 -9.382 1.00 16.72 168 PHE B C 1
ATOM 4350 O O . PHE B 2 168 ? -79.494 -15.175 -10.424 1.00 16.35 168 PHE B O 1
ATOM 4358 N N . VAL B 2 169 ? -79.378 -15.043 -8.181 1.00 13.10 169 VAL B N 1
ATOM 4359 C CA . VAL B 2 169 ? -78.969 -16.433 -8.007 1.00 12.30 169 VAL B CA 1
ATOM 4360 C C . VAL B 2 169 ? -80.206 -17.284 -7.770 1.00 17.89 169 VAL B C 1
ATOM 4361 O O . VAL B 2 169 ? -80.933 -17.070 -6.797 1.00 14.62 169 VAL B O 1
ATOM 4365 N N . PHE B 2 170 ? -80.431 -18.267 -8.641 1.00 14.56 170 PHE B N 1
ATOM 4366 C CA . PHE B 2 170 ? -81.615 -19.109 -8.575 1.00 13.46 170 PHE B CA 1
ATOM 4367 C C . PHE B 2 170 ? -81.176 -20.552 -8.390 1.00 13.11 170 PHE B C 1
ATOM 4368 O O . PHE B 2 170 ? -80.686 -21.178 -9.331 1.00 14.00 170 PHE B O 1
ATOM 4376 N N . ASN B 2 171 ? -81.391 -21.091 -7.198 1.00 11.49 171 ASN B N 1
ATOM 4377 C CA . ASN B 2 171 ? -80.895 -22.420 -6.846 1.00 12.65 171 ASN B CA 1
ATOM 4378 C C . ASN B 2 171 ? -82.096 -23.307 -6.521 1.00 17.82 171 ASN B C 1
ATOM 4379 O O . ASN B 2 171 ? -82.696 -23.183 -5.448 1.00 18.12 171 ASN B O 1
ATOM 4384 N N . SER B 2 172 ? -82.467 -24.188 -7.469 1.00 14.60 172 SER B N 1
ATOM 4385 C CA . SER B 2 172 ? -83.647 -25.039 -7.352 1.00 18.09 172 SER B CA 1
ATOM 4386 C C . SER B 2 172 ? -83.412 -26.388 -8.029 1.00 15.43 172 SER B C 1
ATOM 4387 O O . SER B 2 172 ? -83.134 -26.421 -9.230 1.00 16.67 172 SER B O 1
ATOM 4390 N N . PRO B 2 173 ? -83.505 -27.526 -7.309 1.00 13.80 173 PRO B N 1
ATOM 4391 C CA . PRO B 2 173 ? -83.768 -27.641 -5.863 1.00 16.91 173 PRO B CA 1
ATOM 4392 C C . PRO B 2 173 ? -82.667 -27.028 -5.007 1.00 14.95 173 PRO B C 1
ATOM 4393 O O . PRO B 2 173 ? -81.497 -26.990 -5.399 1.00 12.25 173 PRO B O 1
ATOM 4397 N N . SER B 2 174 ? -83.051 -26.543 -3.833 1.00 12.32 174 SER B N 1
ATOM 4398 C CA . SER B 2 174 ? -82.169 -25.719 -3.020 1.00 14.29 174 SER B CA 1
ATOM 4399 C C . SER B 2 174 ? -81.350 -26.518 -2.011 1.00 14.32 174 SER B C 1
ATOM 4400 O O . SER B 2 174 ? -81.862 -27.405 -1.327 1.00 16.21 174 SER B O 1
ATOM 4403 N N . ASN B 2 175 ? -80.059 -26.185 -1.931 1.00 11.07 175 ASN B N 1
ATOM 4404 C CA . ASN B 2 175 ? -79.287 -26.337 -0.704 1.00 11.23 175 ASN B CA 1
ATOM 4405 C C . ASN B 2 175 ? -79.347 -25.003 0.040 1.00 17.11 175 ASN B C 1
ATOM 4406 O O . ASN B 2 175 ? -78.858 -24.000 -0.486 1.00 14.01 175 ASN B O 1
ATOM 4411 N N . PRO B 2 176 ? -79.889 -24.933 1.255 1.00 17.62 176 PRO B N 1
ATOM 4412 C CA . PRO B 2 176 ? -80.154 -25.970 2.255 1.00 14.86 176 PRO B CA 1
ATOM 4413 C C . PRO B 2 176 ? -81.601 -26.444 2.397 1.00 17.72 176 PRO B C 1
ATOM 4414 O O . PRO B 2 176 ? -81.839 -27.356 3.186 1.00 16.24 176 PRO B O 1
ATOM 4418 N N . SER B 2 177 ? -82.548 -25.822 1.703 1.00 16.97 177 SER B N 1
ATOM 4419 C CA . SER B 2 177 ? -83.942 -26.009 2.082 1.00 18.19 177 SER B CA 1
ATOM 4420 C C . SER B 2 177 ? -84.610 -27.191 1.404 1.00 16.35 177 SER B C 1
ATOM 4421 O O . SER B 2 177 ? -85.667 -27.630 1.874 1.00 20.11 177 SER B O 1
ATOM 4424 N N . GLY B 2 178 ? -84.054 -27.697 0.303 1.00 14.25 178 GLY B N 1
ATOM 4425 C CA . GLY B 2 178 ? -84.751 -28.737 -0.438 1.00 15.22 178 GLY B CA 1
ATOM 4426 C C . GLY B 2 178 ? -85.984 -28.268 -1.180 1.00 18.34 178 GLY B C 1
ATOM 4427 O O . GLY B 2 178 ? -86.716 -29.093 -1.739 1.00 21.55 178 GLY B O 1
ATOM 4428 N N . ALA B 2 179 ? -86.245 -26.968 -1.202 1.00 16.81 179 ALA B N 1
ATOM 4429 C CA . ALA B 2 179 ? -87.368 -26.460 -1.972 1.00 15.45 179 ALA B CA 1
ATOM 4430 C C . ALA B 2 179 ? -87.060 -26.537 -3.458 1.00 14.11 179 ALA B C 1
ATOM 4431 O O . ALA B 2 179 ? -85.932 -26.272 -3.897 1.00 20.53 179 ALA B O 1
ATOM 4433 N N . ALA B 2 180 ? -88.061 -26.896 -4.253 1.00 16.35 180 ALA B N 1
ATOM 4434 C CA . ALA B 2 180 ? -87.879 -26.846 -5.701 1.00 13.60 180 ALA B CA 1
ATOM 4435 C C . ALA B 2 180 ? -89.097 -26.187 -6.317 1.00 14.24 180 ALA B C 1
ATOM 4436 O O . ALA B 2 180 ? -90.229 -26.580 -6.015 1.00 17.39 180 ALA B O 1
ATOM 4438 N N . TYR B 2 181 ? -88.862 -25.177 -7.164 1.00 17.22 181 TYR B N 1
ATOM 4439 C CA . TYR B 2 181 ? -89.941 -24.405 -7.764 1.00 16.30 181 TYR B CA 1
ATOM 4440 C C . TYR B 2 181 ? -90.595 -25.201 -8.885 1.00 16.29 181 TYR B C 1
ATOM 4441 O O . TYR B 2 181 ? -89.906 -25.704 -9.777 1.00 16.65 181 TYR B O 1
ATOM 4450 N N . SER B 2 182 ? -91.921 -25.304 -8.848 1.00 18.09 182 SER B N 1
ATOM 4451 C CA . SER B 2 182 ? -92.637 -25.815 -10.007 1.00 18.04 182 SER B CA 1
ATOM 4452 C C . SER B 2 182 ? -92.498 -24.851 -11.177 1.00 20.19 182 SER B C 1
ATOM 4453 O O . SER B 2 182 ? -92.121 -23.685 -11.021 1.00 16.96 182 SER B O 1
ATOM 4456 N N . HIS B 2 183 ? -92.830 -25.362 -12.364 1.00 20.55 183 HIS B N 1
ATOM 4457 C CA . HIS B 2 183 ? -92.848 -24.536 -13.566 1.00 25.98 183 HIS B CA 1
ATOM 4458 C C . HIS B 2 183 ? -93.701 -23.288 -13.354 1.00 20.86 183 HIS B C 1
ATOM 4459 O O . HIS B 2 183 ? -93.276 -22.172 -13.674 1.00 25.02 183 HIS B O 1
ATOM 4466 N N . GLU B 2 184 ? -94.868 -23.453 -12.729 1.00 19.57 184 GLU B N 1
ATOM 4467 C CA . GLU B 2 184 ? -95.734 -22.322 -12.412 1.00 22.14 184 GLU B CA 1
ATOM 4468 C C . GLU B 2 184 ? -95.059 -21.336 -11.468 1.00 24.80 184 GLU B C 1
ATOM 4469 O O . GLU B 2 184 ? -95.093 -20.123 -11.699 1.00 30.83 184 GLU B O 1
ATOM 4475 N N . GLU B 2 185 ? -94.477 -21.835 -10.375 1.00 19.84 185 GLU B N 1
ATOM 4476 C CA . GLU B 2 185 ? -93.872 -20.950 -9.384 1.00 24.18 185 GLU B CA 1
ATOM 4477 C C . GLU B 2 185 ? -92.678 -20.203 -9.969 1.00 29.60 185 GLU B C 1
ATOM 4478 O O . GLU B 2 185 ? -92.424 -19.042 -9.627 1.00 26.87 185 GLU B O 1
ATOM 4484 N N . LEU B 2 186 ? -91.930 -20.857 -10.852 1.00 26.37 186 LEU B N 1
ATOM 4485 C CA . LEU B 2 186 ? -90.802 -20.192 -11.487 1.00 21.23 186 LEU B CA 1
ATOM 4486 C C . LEU B 2 186 ? -91.268 -19.123 -12.476 1.00 17.35 186 LEU B C 1
ATOM 4487 O O . LEU B 2 186 ? -90.643 -18.062 -12.577 1.00 25.52 186 LEU B O 1
ATOM 4492 N N . LYS B 2 187 ? -92.378 -19.361 -13.185 1.00 18.22 187 LYS B N 1
ATOM 4493 C CA . LYS B 2 187 ? -92.894 -18.357 -14.119 1.00 23.16 187 LYS B CA 1
ATOM 4494 C C . LYS B 2 187 ? -93.212 -17.047 -13.406 1.00 25.66 187 LYS B C 1
ATOM 4495 O O . LYS B 2 187 ? -93.062 -15.966 -13.992 1.00 22.86 187 LYS B O 1
ATOM 4501 N N . ALA B 2 188 ? -93.633 -17.117 -12.137 1.00 23.68 188 ALA B N 1
ATOM 4502 C CA . ALA B 2 188 ? -93.916 -15.892 -11.396 1.00 24.91 188 ALA B CA 1
ATOM 4503 C C . ALA B 2 188 ? -92.661 -15.037 -11.242 1.00 25.65 188 ALA B C 1
ATOM 4504 O O . ALA B 2 188 ? -92.731 -13.803 -11.316 1.00 24.22 188 ALA B O 1
ATOM 4506 N N . LEU B 2 189 ? -91.503 -15.676 -11.042 1.00 20.30 189 LEU B N 1
ATOM 4507 C CA . LEU B 2 189 ? -90.237 -14.957 -10.919 1.00 18.00 189 LEU B CA 1
ATOM 4508 C C . LEU B 2 189 ? -89.683 -14.526 -12.270 1.00 20.37 189 LEU B C 1
ATOM 4509 O O . LEU B 2 189 ? -89.156 -13.413 -12.396 1.00 18.48 189 LEU B O 1
ATOM 4514 N N . THR B 2 190 ? -89.764 -15.382 -13.294 1.00 20.21 190 THR B N 1
ATOM 4515 C CA . THR B 2 190 ? -89.258 -14.944 -14.596 1.00 19.46 190 THR B CA 1
ATOM 4516 C C . THR B 2 190 ? -90.071 -13.778 -15.140 1.00 19.60 190 THR B C 1
ATOM 4517 O O . THR B 2 190 ? -89.529 -12.935 -15.867 1.00 19.99 190 THR B O 1
ATOM 4521 N N . ASP B 2 191 ? -91.373 -13.709 -14.811 1.00 20.37 191 ASP B N 1
ATOM 4522 C CA . ASP B 2 191 ? -92.175 -12.547 -15.192 1.00 21.69 191 ASP B CA 1
ATOM 4523 C C . ASP B 2 191 ? -91.611 -11.268 -14.587 1.00 24.48 191 ASP B C 1
ATOM 4524 O O . ASP B 2 191 ? -91.576 -10.222 -15.244 1.00 22.80 191 ASP B O 1
ATOM 4529 N N . VAL B 2 192 ? -91.160 -11.335 -13.335 1.00 21.18 192 VAL B N 1
ATOM 4530 C CA . VAL B 2 192 ? -90.467 -10.202 -12.725 1.00 23.74 192 VAL B CA 1
ATOM 4531 C C . VAL B 2 192 ? -89.149 -9.922 -13.451 1.00 20.97 192 VAL B C 1
ATOM 4532 O O . VAL B 2 192 ? -88.834 -8.773 -13.793 1.00 21.74 192 VAL B O 1
ATOM 4536 N N . LEU B 2 193 ? -88.362 -10.965 -13.694 1.00 19.86 193 LEU B N 1
ATOM 4537 C CA . LEU B 2 193 ? -87.051 -10.762 -14.321 1.00 19.47 193 LEU B CA 1
ATOM 4538 C C . LEU B 2 193 ? -87.173 -10.174 -15.722 1.00 20.37 193 LEU B C 1
ATOM 4539 O O . LEU B 2 193 ? -86.281 -9.442 -16.171 1.00 21.09 193 LEU B O 1
ATOM 4544 N N . MET B 2 194 ? -88.266 -10.468 -16.429 1.00 21.02 194 MET B N 1
ATOM 4545 C CA . MET B 2 194 ? -88.453 -9.866 -17.741 1.00 24.16 194 MET B CA 1
ATOM 4546 C C . MET B 2 194 ? -88.687 -8.362 -17.652 1.00 23.31 194 MET B C 1
ATOM 4547 O O . MET B 2 194 ? -88.505 -7.660 -18.652 1.00 24.20 194 MET B O 1
ATOM 4552 N N . LYS B 2 195 ? -89.068 -7.845 -16.485 1.00 23.48 195 LYS B N 1
ATOM 4553 C CA . LYS B 2 195 ? -89.213 -6.407 -16.316 1.00 26.91 195 LYS B CA 1
ATOM 4554 C C . LYS B 2 195 ? -87.919 -5.717 -15.898 1.00 31.06 195 LYS B C 1
ATOM 4555 O O . LYS B 2 195 ? -87.892 -4.484 -15.837 1.00 25.57 195 LYS B O 1
ATOM 4561 N N . HIS B 2 196 ? -86.856 -6.472 -15.606 1.00 26.56 196 HIS B N 1
ATOM 4562 C CA . HIS B 2 196 ? -85.574 -5.916 -15.164 1.00 22.85 196 HIS B CA 1
ATOM 4563 C C . HIS B 2 196 ? -84.465 -6.464 -16.060 1.00 22.12 196 HIS B C 1
ATOM 4564 O O . HIS B 2 196 ? -83.688 -7.343 -15.659 1.00 21.97 196 HIS B O 1
ATOM 4571 N N . PRO B 2 197 ? -84.347 -5.935 -17.280 1.00 22.96 197 PRO B N 1
ATOM 4572 C CA . PRO B 2 197 ? -83.490 -6.564 -18.298 1.00 22.39 197 PRO B CA 1
ATOM 4573 C C . PRO B 2 197 ? -82.009 -6.533 -17.988 1.00 25.32 197 PRO B C 1
ATOM 4574 O O . PRO B 2 197 ? -81.240 -7.205 -18.689 1.00 23.43 197 PRO B O 1
ATOM 4578 N N . HIS B 2 198 ? -81.570 -5.747 -17.011 1.00 26.02 198 HIS B N 1
ATOM 4579 C CA . HIS B 2 198 ? -80.152 -5.705 -16.683 1.00 26.86 198 HIS B CA 1
ATOM 4580 C C . HIS B 2 198 ? -79.734 -6.817 -15.732 1.00 27.82 198 HIS B C 1
ATOM 4581 O O . HIS B 2 198 ? -78.535 -6.953 -15.457 1.00 25.28 198 HIS B O 1
ATOM 4588 N N . VAL B 2 199 ? -80.677 -7.600 -15.217 1.00 23.69 199 VAL B N 1
ATOM 4589 C CA . VAL B 2 199 ? -80.367 -8.620 -14.221 1.00 19.37 199 VAL B CA 1
ATOM 4590 C C . VAL B 2 199 ? -80.119 -9.932 -14.942 1.00 21.66 199 VAL B C 1
ATOM 4591 O O . VAL B 2 199 ? -81.020 -10.478 -15.585 1.00 19.58 199 VAL B O 1
ATOM 4595 N N . TRP B 2 200 ? -78.893 -10.438 -14.840 1.00 16.59 200 TRP B N 1
ATOM 4596 C CA . TRP B 2 200 ? -78.595 -11.773 -15.319 1.00 15.55 200 TRP B CA 1
ATOM 4597 C C . TRP B 2 200 ? -79.025 -12.815 -14.293 1.00 14.78 200 TRP B C 1
ATOM 4598 O O . TRP B 2 200 ? -79.059 -12.561 -13.088 1.00 16.23 200 TRP B O 1
ATOM 4609 N N . VAL B 2 201 ? -79.310 -14.012 -14.784 1.00 16.02 201 VAL B N 1
ATOM 4610 C CA . VAL B 2 201 ? -79.782 -15.114 -13.961 1.00 20.43 201 VAL B CA 1
ATOM 4611 C C . VAL B 2 201 ? -78.675 -16.151 -13.901 1.00 13.58 201 VAL B C 1
ATOM 4612 O O . VAL B 2 201 ? -78.194 -16.621 -14.942 1.00 12.57 201 VAL B O 1
ATOM 4616 N N . LEU B 2 202 ? -78.256 -16.490 -12.685 1.00 13.72 202 LEU B N 1
ATOM 4617 C CA . LEU B 2 202 ? -77.315 -17.574 -12.448 1.00 13.47 202 LEU B CA 1
ATOM 4618 C C . LEU B 2 202 ? -78.148 -18.710 -11.858 1.00 15.70 202 LEU B C 1
ATOM 4619 O O . LEU B 2 202 ? -78.506 -18.666 -10.682 1.00 12.97 202 LEU B O 1
ATOM 4624 N N . THR B 2 203 ? -78.493 -19.711 -12.668 1.00 14.01 203 THR B N 1
ATOM 4625 C CA . THR B 2 203 ? -79.333 -20.798 -12.182 1.00 14.08 203 THR B CA 1
ATOM 4626 C C . THR B 2 203 ? -78.473 -22.025 -11.892 1.00 14.64 203 THR B C 1
ATOM 4627 O O . THR B 2 203 ? -77.717 -22.494 -12.745 1.00 14.78 203 THR B O 1
ATOM 4631 N N . ASP B 2 204 ? -78.555 -22.504 -10.663 1.00 11.79 204 ASP B N 1
ATOM 4632 C CA . ASP B 2 204 ? -77.727 -23.588 -10.162 1.00 12.42 204 ASP B CA 1
ATOM 4633 C C . ASP B 2 204 ? -78.636 -24.813 -10.080 1.00 13.65 204 ASP B C 1
ATOM 4634 O O . ASP B 2 204 ? -79.381 -24.993 -9.107 1.00 13.40 204 ASP B O 1
ATOM 4639 N N . ASP B 2 205 ? -78.583 -25.645 -11.126 1.00 15.92 205 ASP B N 1
ATOM 4640 C CA . ASP B 2 205 ? -79.450 -26.806 -11.294 1.00 15.37 205 ASP B CA 1
ATOM 4641 C C . ASP B 2 205 ? -78.802 -28.085 -10.767 1.00 15.63 205 ASP B C 1
ATOM 4642 O O . ASP B 2 205 ? -79.180 -29.187 -11.184 1.00 14.28 205 ASP B O 1
ATOM 4647 N N . MET B 2 206 ? -77.856 -27.946 -9.835 1.00 11.44 206 MET B N 1
ATOM 4648 C CA A MET B 2 206 ? -77.062 -29.081 -9.369 0.77 19.77 206 MET B CA 1
ATOM 4649 C CA B MET B 2 206 ? -77.063 -29.073 -9.349 0.23 18.00 206 MET B CA 1
ATOM 4650 C C . MET B 2 206 ? -77.921 -30.250 -8.887 1.00 13.68 206 MET B C 1
ATOM 4651 O O . MET B 2 206 ? -77.555 -31.415 -9.075 1.00 13.64 206 MET B O 1
ATOM 4660 N N . TYR B 2 207 ? -79.064 -29.973 -8.260 1.00 11.73 207 TYR B N 1
ATOM 4661 C CA . TYR B 2 207 ? -79.858 -31.049 -7.681 1.00 11.83 207 TYR B CA 1
ATOM 4662 C C . TYR B 2 207 ? -81.019 -31.471 -8.577 1.00 12.38 207 TYR B C 1
ATOM 4663 O O . TYR B 2 207 ? -81.959 -32.114 -8.098 1.00 12.92 207 TYR B O 1
ATOM 4672 N N . GLU B 2 208 ? -80.953 -31.113 -9.866 1.00 10.92 208 GLU B N 1
ATOM 4673 C CA . GLU B 2 208 ? -81.983 -31.395 -10.865 1.00 12.31 208 GLU B CA 1
ATOM 4674 C C . GLU B 2 208 ? -82.505 -32.819 -10.776 1.00 13.81 208 GLU B C 1
ATOM 4675 O O . GLU B 2 208 ? -83.715 -33.068 -10.858 1.00 13.71 208 GLU B O 1
ATOM 4681 N N . HIS B 2 209 ? -81.598 -33.776 -10.653 1.00 12.42 209 HIS B N 1
ATOM 4682 C CA . HIS B 2 209 ? -81.992 -35.171 -10.753 1.00 16.47 209 HIS B CA 1
ATOM 4683 C C . HIS B 2 209 ? -82.329 -35.786 -9.407 1.00 22.01 209 HIS B C 1
ATOM 4684 O O . HIS B 2 209 ? -82.533 -37.007 -9.321 1.00 15.55 209 HIS B O 1
ATOM 4691 N N . LEU B 2 210 ? -82.442 -34.962 -8.370 1.00 14.63 210 LEU B N 1
ATOM 4692 C CA . LEU B 2 210 ? -82.893 -35.400 -7.053 1.00 14.27 210 LEU B CA 1
ATOM 4693 C C . LEU B 2 210 ? -84.201 -34.674 -6.751 1.00 13.59 210 LEU B C 1
ATOM 4694 O O . LEU B 2 210 ? -84.218 -33.673 -6.036 1.00 16.47 210 LEU B O 1
ATOM 4699 N N . THR B 2 211 ? -85.290 -35.155 -7.345 1.00 18.66 211 THR B N 1
ATOM 4700 C CA . THR B 2 211 ? -86.627 -34.646 -7.065 1.00 22.23 211 THR B CA 1
ATOM 4701 C C . THR B 2 211 ? -87.541 -35.818 -6.743 1.00 23.12 211 THR B C 1
ATOM 4702 O O . THR B 2 211 ? -87.270 -36.957 -7.125 1.00 22.63 211 THR B O 1
ATOM 4706 N N . TYR B 2 212 ? -88.640 -35.538 -6.043 1.00 16.00 212 TYR B N 1
ATOM 4707 C CA . TYR B 2 212 ? -89.455 -36.608 -5.502 1.00 16.98 212 TYR B CA 1
ATOM 4708 C C . TYR B 2 212 ? -90.881 -36.523 -6.020 1.00 18.43 212 TYR B C 1
ATOM 4709 O O . TYR B 2 212 ? -91.346 -35.472 -6.471 1.00 20.21 212 TYR B O 1
ATOM 4718 N N . GLY B 2 213 ? -91.554 -37.668 -5.967 1.00 19.33 213 GLY B N 1
ATOM 4719 C CA . GLY B 2 213 ? -92.961 -37.722 -6.340 1.00 22.76 213 GLY B CA 1
ATOM 4720 C C . GLY B 2 213 ? -93.138 -37.380 -7.803 1.00 29.10 213 GLY B C 1
ATOM 4721 O O . GLY B 2 213 ? -92.314 -37.727 -8.659 1.00 28.87 213 GLY B O 1
ATOM 4722 N N . ASP B 2 214 ? -94.214 -36.659 -8.091 1.00 20.41 214 ASP B N 1
ATOM 4723 C CA . ASP B 2 214 ? -94.577 -36.304 -9.451 1.00 32.93 214 ASP B CA 1
ATOM 4724 C C . ASP B 2 214 ? -93.967 -34.982 -9.884 1.00 25.24 214 ASP B C 1
ATOM 4725 O O . ASP B 2 214 ? -94.303 -34.486 -10.964 1.00 24.98 214 ASP B O 1
ATOM 4730 N N . PHE B 2 215 ? -93.103 -34.399 -9.056 1.00 23.04 215 PHE B N 1
ATOM 4731 C CA . PHE B 2 215 ? -92.502 -33.110 -9.365 1.00 24.28 215 PHE B CA 1
ATOM 4732 C C . PHE B 2 215 ? -91.719 -33.175 -10.671 1.00 25.16 215 PHE B C 1
ATOM 4733 O O . PHE B 2 215 ? -91.005 -34.144 -10.946 1.00 25.76 215 PHE B O 1
ATOM 4741 N N . ARG B 2 216 ? -91.857 -32.132 -11.480 1.00 21.55 216 ARG B N 1
ATOM 4742 C CA . ARG B 2 216 ? -91.130 -32.026 -12.738 1.00 20.84 216 ARG B CA 1
ATOM 4743 C C . ARG B 2 216 ? -90.222 -30.809 -12.671 1.00 21.90 216 ARG B C 1
ATOM 4744 O O . ARG B 2 216 ? -90.697 -29.671 -12.580 1.00 21.53 216 ARG B O 1
ATOM 4752 N N . PHE B 2 217 ? -88.924 -31.059 -12.718 1.00 18.74 217 PHE B N 1
ATOM 4753 C CA . PHE B 2 217 ? -87.942 -29.990 -12.720 1.00 18.56 217 PHE B CA 1
ATOM 4754 C C . PHE B 2 217 ? -88.118 -29.080 -13.929 1.00 16.72 217 PHE B C 1
ATOM 4755 O O . PHE B 2 217 ? -88.350 -29.541 -15.046 1.00 20.60 217 PHE B O 1
ATOM 4763 N N . ALA B 2 218 ? -87.963 -27.780 -13.703 1.00 16.92 218 ALA B N 1
ATOM 4764 C CA . ALA B 2 218 ? -87.957 -26.798 -14.776 1.00 20.12 218 ALA B CA 1
ATOM 4765 C C . ALA B 2 218 ? -86.855 -25.786 -14.489 1.00 18.97 218 ALA B C 1
ATOM 4766 O O . ALA B 2 218 ? -86.575 -25.476 -13.328 1.00 18.04 218 ALA B O 1
ATOM 4768 N N . THR B 2 219 ? -86.214 -25.295 -15.547 1.00 21.70 219 THR B N 1
ATOM 4769 C CA . THR B 2 219 ? -85.104 -24.361 -15.403 1.00 16.34 219 THR B CA 1
ATOM 4770 C C . THR B 2 219 ? -85.483 -23.030 -16.060 1.00 18.69 219 THR B C 1
ATOM 4771 O O . THR B 2 219 ? -86.298 -23.014 -16.989 1.00 22.80 219 THR B O 1
ATOM 4775 N N . PRO B 2 220 ? -84.976 -21.896 -15.554 1.00 14.84 221 PRO B N 1
ATOM 4776 C CA . PRO B 2 220 ? -85.519 -20.582 -15.981 1.00 14.52 221 PRO B CA 1
ATOM 4777 C C . PRO B 2 220 ? -85.628 -20.346 -17.488 1.00 15.18 221 PRO B C 1
ATOM 4778 O O . PRO B 2 220 ? -86.653 -19.841 -17.965 1.00 16.71 221 PRO B O 1
ATOM 4782 N N . VAL B 2 221 ? -84.593 -20.683 -18.251 1.00 14.83 222 VAL B N 1
ATOM 4783 C CA . VAL B 2 221 ? -84.622 -20.414 -19.688 1.00 20.61 222 VAL B CA 1
ATOM 4784 C C . VAL B 2 221 ? -85.661 -21.281 -20.383 1.00 20.30 222 VAL B C 1
ATOM 4785 O O . VAL B 2 221 ? -86.229 -20.889 -21.410 1.00 20.43 222 VAL B O 1
ATOM 4789 N N . GLU B 2 222 ? -85.905 -22.478 -19.857 1.00 15.90 223 GLU B N 1
ATOM 4790 C CA . GLU B 2 222 ? -86.989 -23.313 -20.364 1.00 20.40 223 GLU B CA 1
ATOM 4791 C C . GLU B 2 222 ? -88.345 -22.678 -20.077 1.00 23.94 223 GLU B C 1
ATOM 4792 O O . GLU B 2 222 ? -89.247 -22.690 -20.930 1.00 19.09 223 GLU B O 1
ATOM 4798 N N . VAL B 2 223 ? -88.493 -22.108 -18.879 1.00 17.90 224 VAL B N 1
ATOM 4799 C CA . VAL B 2 223 ? -89.740 -21.459 -18.483 1.00 18.22 224 VAL B CA 1
ATOM 4800 C C . VAL B 2 223 ? -89.943 -20.167 -19.259 1.00 18.70 224 VAL B C 1
ATOM 4801 O O . VAL B 2 223 ? -91.070 -19.829 -19.661 1.00 19.80 224 VAL B O 1
ATOM 4805 N N . GLU B 2 224 ? -88.863 -19.421 -19.481 1.00 18.28 225 GLU B N 1
ATOM 4806 C CA . GLU B 2 224 ? -88.947 -18.115 -20.125 1.00 19.09 225 GLU B CA 1
ATOM 4807 C C . GLU B 2 224 ? -87.795 -17.974 -21.110 1.00 21.94 225 GLU B C 1
ATOM 4808 O O . GLU B 2 224 ? -86.698 -17.539 -20.729 1.00 18.42 225 GLU B O 1
ATOM 4814 N N . PRO B 2 225 ? -88.010 -18.316 -22.383 1.00 19.65 226 PRO B N 1
ATOM 4815 C CA . PRO B 2 225 ? -86.931 -18.179 -23.381 1.00 19.60 226 PRO B CA 1
ATOM 4816 C C . PRO B 2 225 ? -86.431 -16.757 -23.546 1.00 19.94 226 PRO B C 1
ATOM 4817 O O . PRO B 2 225 ? -85.312 -16.568 -24.052 1.00 20.05 226 PRO B O 1
ATOM 4821 N N . GLY B 2 226 ? -87.203 -15.758 -23.111 1.00 20.60 227 GLY B N 1
ATOM 4822 C CA . GLY B 2 226 ? -86.739 -14.383 -23.109 1.00 25.10 227 GLY B CA 1
ATOM 4823 C C . GLY B 2 226 ? -85.526 -14.140 -22.224 1.00 23.40 227 GLY B C 1
ATOM 4824 O O . GLY B 2 226 ? -84.883 -13.092 -22.346 1.00 22.63 227 GLY B O 1
ATOM 4825 N N . LEU B 2 227 ? -85.195 -15.078 -21.339 1.00 18.71 228 LEU B N 1
ATOM 4826 C CA . LEU B 2 227 ? -84.002 -14.953 -20.500 1.00 17.71 228 LEU B CA 1
ATOM 4827 C C . LEU B 2 227 ? -82.756 -15.572 -21.121 1.00 17.07 228 LEU B C 1
ATOM 4828 O O . LEU B 2 227 ? -81.689 -15.541 -20.496 1.00 16.67 228 LEU B O 1
ATOM 4833 N N . TYR B 2 228 ? -82.866 -16.111 -22.332 1.00 18.10 229 TYR B N 1
ATOM 4834 C CA . TYR B 2 228 ? -81.783 -16.890 -22.918 1.00 16.93 229 TYR B CA 1
ATOM 4835 C C . TYR B 2 228 ? -80.488 -16.089 -22.998 1.00 17.53 229 TYR B C 1
ATOM 4836 O O . TYR B 2 228 ? -79.402 -16.629 -22.748 1.00 18.57 229 TYR B O 1
ATOM 4845 N N . GLU B 2 229 ? -80.577 -14.808 -23.371 1.00 17.62 230 GLU B N 1
ATOM 4846 C CA . GLU B 2 229 ? -79.368 -14.025 -23.603 1.00 24.15 230 GLU B CA 1
ATOM 4847 C C . GLU B 2 229 ? -78.795 -13.418 -22.334 1.00 21.95 230 GLU B C 1
ATOM 4848 O O . GLU B 2 229 ? -77.816 -12.668 -22.409 1.00 17.73 230 GLU B O 1
ATOM 4854 N N . ARG B 2 230 ? -79.373 -13.713 -21.173 1.00 17.03 231 ARG B N 1
ATOM 4855 C CA . ARG B 2 230 ? -78.803 -13.229 -19.928 1.00 16.14 231 ARG B CA 1
ATOM 4856 C C . ARG B 2 230 ? -78.917 -14.264 -18.819 1.00 15.28 231 ARG B C 1
ATOM 4857 O O . ARG B 2 230 ? -79.118 -13.907 -17.659 1.00 15.02 231 ARG B O 1
ATOM 4865 N N . THR B 2 231 ? -78.794 -15.542 -19.152 1.00 14.54 232 THR B N 1
ATOM 4866 C CA . THR B 2 231 ? -78.749 -16.581 -18.140 1.00 16.82 232 THR B CA 1
ATOM 4867 C C . THR B 2 231 ? -77.525 -17.460 -18.346 1.00 17.56 232 THR B C 1
ATOM 4868 O O . THR B 2 231 ? -77.169 -17.795 -19.481 1.00 15.67 232 THR B O 1
ATOM 4872 N N . LEU B 2 232 ? -76.881 -17.809 -17.247 1.00 13.63 233 LEU B N 1
ATOM 4873 C CA . LEU B 2 232 ? -75.899 -18.886 -17.218 1.00 11.60 233 LEU B CA 1
ATOM 4874 C C . LEU B 2 232 ? -76.582 -20.096 -16.602 1.00 11.13 233 LEU B C 1
ATOM 4875 O O . LEU B 2 232 ? -76.921 -20.081 -15.418 1.00 13.25 233 LEU B O 1
ATOM 4880 N N . THR B 2 233 ? -76.804 -21.136 -17.396 1.00 12.78 234 THR B N 1
ATOM 4881 C CA . THR B 2 233 ? -77.455 -22.346 -16.894 1.00 11.82 234 THR B CA 1
ATOM 4882 C C . THR B 2 233 ? -76.366 -23.282 -16.405 1.00 13.43 234 THR B C 1
ATOM 4883 O O . THR B 2 233 ? -75.661 -23.897 -17.212 1.00 10.14 234 THR B O 1
ATOM 4887 N N . MET B 2 234 ? -76.249 -23.418 -15.087 1.00 11.86 235 MET B N 1
ATOM 4888 C CA . MET B 2 234 ? -75.149 -24.145 -14.474 1.00 13.65 235 MET B CA 1
ATOM 4889 C C . MET B 2 234 ? -75.656 -25.460 -13.899 1.00 14.55 235 MET B C 1
ATOM 4890 O O . MET B 2 234 ? -76.782 -25.545 -13.394 1.00 12.41 235 MET B O 1
ATOM 4895 N N . ASN B 2 235 ? -74.816 -26.485 -13.976 1.00 11.05 236 ASN B N 1
ATOM 4896 C CA . ASN B 2 235 ? -75.181 -27.824 -13.512 1.00 12.50 236 ASN B CA 1
ATOM 4897 C C . ASN B 2 235 ? -73.888 -28.593 -13.232 1.00 11.85 236 ASN B C 1
ATOM 4898 O O . ASN B 2 235 ? -72.802 -28.006 -13.170 1.00 15.04 236 ASN B O 1
ATOM 4903 N N . GLY B 2 236 ? -74.001 -29.900 -13.030 1.00 13.02 237 GLY B N 1
ATOM 4904 C CA . GLY B 2 236 ? -72.812 -30.687 -12.738 1.00 13.28 237 GLY B CA 1
ATOM 4905 C C . GLY B 2 236 ? -73.175 -32.129 -12.468 1.00 14.63 237 GLY B C 1
ATOM 4906 O O . GLY B 2 236 ? -74.350 -32.493 -12.354 1.00 12.68 237 GLY B O 1
ATOM 4907 N N . VAL B 2 237 ? -72.132 -32.951 -12.352 1.00 11.65 238 VAL B N 1
ATOM 4908 C CA . VAL B 2 237 ? -72.317 -34.375 -12.110 1.00 12.97 238 VAL B CA 1
ATOM 4909 C C . VAL B 2 237 ? -72.106 -34.757 -10.653 1.00 11.09 238 VAL B C 1
ATOM 4910 O O . VAL B 2 237 ? -72.343 -35.922 -10.294 1.00 10.16 238 VAL B O 1
ATOM 4914 N N . SER B 2 238 ? -71.706 -33.821 -9.792 1.00 9.07 239 SER B N 1
ATOM 4915 C CA . SER B 2 238 ? -71.353 -34.168 -8.404 1.00 11.54 239 SER B CA 1
ATOM 4916 C C . SER B 2 238 ? -72.458 -34.884 -7.663 1.00 16.59 239 SER B C 1
ATOM 4917 O O . SER B 2 238 ? -72.240 -35.955 -7.088 1.00 14.67 239 SER B O 1
ATOM 4944 N N . ALA B 2 240 ? -75.847 -35.784 -8.811 1.00 13.20 241 ALA B N 1
ATOM 4945 C CA . ALA B 2 240 ? -76.658 -36.784 -9.515 1.00 11.83 241 ALA B CA 1
ATOM 4946 C C . ALA B 2 240 ? -75.930 -38.120 -9.736 1.00 14.14 241 ALA B C 1
ATOM 4947 O O . ALA B 2 240 ? -76.555 -39.158 -9.710 1.00 15.69 241 ALA B O 1
ATOM 4949 N N . TYR B 2 241 ? -74.618 -38.087 -9.976 1.00 11.37 242 TYR B N 1
ATOM 4950 C CA . TYR B 2 241 ? -73.873 -39.295 -10.278 1.00 16.36 242 TYR B CA 1
ATOM 4951 C C . TYR B 2 241 ? -72.891 -39.652 -9.178 1.00 13.20 242 TYR B C 1
ATOM 4952 O O . TYR B 2 241 ? -72.014 -40.490 -9.401 1.00 14.23 242 TYR B O 1
ATOM 4961 N N . ALA B 2 242 ? -73.026 -39.049 -7.998 1.00 12.17 243 ALA B N 1
ATOM 4962 C CA . ALA B 2 242 ? -72.154 -39.346 -6.873 1.00 13.31 243 ALA B CA 1
ATOM 4963 C C . ALA B 2 242 ? -70.694 -39.229 -7.308 1.00 13.16 243 ALA B C 1
ATOM 4964 O O . ALA B 2 242 ? -69.909 -40.170 -7.210 1.00 14.61 243 ALA B O 1
ATOM 4966 N N . MET B 2 243 ? -70.364 -38.063 -7.852 1.00 10.64 244 MET B N 1
ATOM 4967 C CA . MET B 2 243 ? -69.037 -37.791 -8.388 1.00 11.73 244 MET B CA 1
ATOM 4968 C C . MET B 2 243 ? -68.378 -36.587 -7.710 1.00 11.48 244 MET B C 1
ATOM 4969 O O . MET B 2 243 ? -67.579 -35.881 -8.327 1.00 11.25 244 MET B O 1
ATOM 4974 N N . THR B 2 244 ? -68.700 -36.318 -6.440 1.00 10.43 245 THR B N 1
ATOM 4975 C CA . THR B 2 244 ? -68.198 -35.089 -5.812 1.00 12.53 245 THR B CA 1
ATOM 4976 C C . THR B 2 244 ? -66.674 -34.969 -5.897 1.00 11.14 245 THR B C 1
ATOM 4977 O O . THR B 2 244 ? -66.140 -33.904 -6.244 1.00 9.32 245 THR B O 1
ATOM 4981 N N . GLY B 2 245 ? -65.960 -36.047 -5.587 1.00 10.32 246 GLY B N 1
ATOM 4982 C CA . GLY B 2 245 ? -64.499 -35.998 -5.587 1.00 10.23 246 GLY B CA 1
ATOM 4983 C C . GLY B 2 245 ? -63.862 -35.882 -6.959 1.00 10.11 246 GLY B C 1
ATOM 4984 O O . GLY B 2 245 ? -62.666 -35.590 -7.031 1.00 11.90 246 GLY B O 1
ATOM 4985 N N . TRP B 2 246 ? -64.618 -36.133 -8.040 1.00 13.10 247 TRP B N 1
ATOM 4986 C CA . TRP B 2 246 ? -64.071 -36.019 -9.390 1.00 13.96 247 TRP B CA 1
ATOM 4987 C C . TRP B 2 246 ? -63.948 -34.570 -9.856 1.00 14.40 247 TRP B C 1
ATOM 4988 O O . TRP B 2 246 ? -63.108 -34.283 -10.722 1.00 13.52 247 TRP B O 1
ATOM 4999 N N . ARG B 2 247 ? -64.740 -33.655 -9.280 1.00 9.59 248 ARG B N 1
ATOM 5000 C CA . ARG B 2 247 ? -64.747 -32.214 -9.575 1.00 8.82 248 ARG B CA 1
ATOM 5001 C C . ARG B 2 247 ? -65.047 -31.912 -11.051 1.00 9.01 248 ARG B C 1
ATOM 5002 O O . ARG B 2 247 ? -64.189 -31.440 -11.794 1.00 12.64 248 ARG B O 1
ATOM 5010 N N . ILE B 2 248 ? -66.298 -32.128 -11.451 1.00 8.22 249 ILE B N 1
ATOM 5011 C CA . ILE B 2 248 ? -66.746 -31.722 -12.785 1.00 12.43 249 ILE B CA 1
ATOM 5012 C C . ILE B 2 248 ? -68.069 -30.979 -12.663 1.00 13.80 249 ILE B C 1
ATOM 5013 O O . ILE B 2 248 ? -69.082 -31.557 -12.238 1.00 11.98 249 ILE B O 1
ATOM 5018 N N . GLY B 2 249 ? -68.048 -29.688 -13.015 1.00 11.38 250 GLY B N 1
ATOM 5019 C CA . GLY B 2 249 ? -69.256 -28.911 -13.172 1.00 14.09 250 GLY B CA 1
ATOM 5020 C C . GLY B 2 249 ? -69.271 -28.266 -14.548 1.00 13.46 250 GLY B C 1
ATOM 5021 O O . GLY B 2 249 ? -68.267 -28.252 -15.263 1.00 10.08 250 GLY B O 1
ATOM 5022 N N . TYR B 2 250 ? -70.434 -27.774 -14.942 1.00 8.28 251 TYR B N 1
ATOM 5023 C CA . TYR B 2 250 ? -70.501 -27.194 -16.271 1.00 10.35 251 TYR B CA 1
ATOM 5024 C C . TYR B 2 250 ? -71.618 -26.169 -16.334 1.00 13.85 251 TYR B C 1
ATOM 5025 O O . TYR B 2 250 ? -72.475 -26.086 -15.452 1.00 15.00 251 TYR B O 1
ATOM 5034 N N . ALA B 2 251 ? -71.627 -25.423 -17.428 1.00 12.67 252 ALA B N 1
ATOM 5035 C CA . ALA B 2 251 ? -72.687 -24.465 -17.681 1.00 11.97 252 ALA B CA 1
ATOM 5036 C C . ALA B 2 251 ? -72.791 -24.266 -19.186 1.00 15.26 252 ALA B C 1
ATOM 5037 O O . ALA B 2 251 ? -71.900 -24.657 -19.958 1.00 10.46 252 ALA B O 1
ATOM 5039 N N . ALA B 2 252 ? -73.900 -23.650 -19.593 1.00 14.10 253 ALA B N 1
ATOM 5040 C CA . ALA B 2 252 ? -74.020 -23.059 -20.917 1.00 11.07 253 ALA B CA 1
ATOM 5041 C C . ALA B 2 252 ? -74.653 -21.682 -20.798 1.00 13.65 253 ALA B C 1
ATOM 5042 O O . ALA B 2 252 ? -75.436 -21.406 -19.882 1.00 13.54 253 ALA B O 1
ATOM 5044 N N . GLY B 2 253 ? -74.323 -20.821 -21.746 1.00 12.04 254 GLY B N 1
ATOM 5045 C CA . GLY B 2 253 ? -74.878 -19.495 -21.786 1.00 13.03 254 GLY B CA 1
ATOM 5046 C C . GLY B 2 253 ? -74.377 -18.724 -22.986 1.00 17.44 254 GLY B C 1
ATOM 5047 O O . GLY B 2 253 ? -73.805 -19.287 -23.923 1.00 16.36 254 GLY B O 1
ATOM 5048 N N . PRO B 2 254 ? -74.578 -17.413 -22.959 1.00 13.91 255 PRO B N 1
ATOM 5049 C CA . PRO B 2 254 ? -74.143 -16.557 -24.069 1.00 18.01 255 PRO B CA 1
ATOM 5050 C C . PRO B 2 254 ? -72.633 -16.593 -24.249 1.00 18.34 255 PRO B C 1
ATOM 5051 O O . PRO B 2 254 ? -71.878 -16.625 -23.277 1.00 17.03 255 PRO B O 1
ATOM 5055 N N . LEU B 2 255 ? -72.200 -16.552 -25.510 1.00 15.00 256 LEU B N 1
ATOM 5056 C CA . LEU B 2 255 ? -70.782 -16.707 -25.811 1.00 18.52 256 LEU B CA 1
ATOM 5057 C C . LEU B 2 255 ? -69.934 -15.627 -25.158 1.00 20.21 256 LEU B C 1
ATOM 5058 O O . LEU B 2 255 ? -68.797 -15.894 -24.765 1.00 19.26 256 LEU B O 1
ATOM 5063 N N . HIS B 2 256 ? -70.433 -14.387 -25.069 1.00 17.93 257 HIS B N 1
ATOM 5064 C CA . HIS B 2 256 ? -69.538 -13.363 -24.550 1.00 26.31 257 HIS B CA 1
ATOM 5065 C C . HIS B 2 256 ? -69.196 -13.621 -23.084 1.00 23.75 257 HIS B C 1
ATOM 5066 O O . HIS B 2 256 ? -68.061 -13.364 -22.664 1.00 21.59 257 HIS B O 1
ATOM 5073 N N . LEU B 2 257 ? -70.128 -14.189 -22.311 1.00 20.70 258 LEU B N 1
ATOM 5074 C CA . LEU B 2 257 ? -69.807 -14.611 -20.941 1.00 17.27 258 LEU B CA 1
ATOM 5075 C C . LEU B 2 257 ? -68.962 -15.886 -20.915 1.00 15.25 258 LEU B C 1
ATOM 5076 O O . LEU B 2 257 ? -67.994 -15.986 -20.152 1.00 17.13 258 LEU B O 1
ATOM 5081 N N . ILE B 2 258 ? -69.326 -16.895 -21.710 1.00 15.19 259 ILE B N 1
ATOM 5082 C CA . ILE B 2 258 ? -68.570 -18.148 -21.693 1.00 13.93 259 ILE B CA 1
ATOM 5083 C C . ILE B 2 258 ? -67.103 -17.896 -22.044 1.00 13.99 259 ILE B C 1
ATOM 5084 O O . ILE B 2 258 ? -66.191 -18.489 -21.446 1.00 13.88 259 ILE B O 1
ATOM 5089 N N . LYS B 2 259 ? -66.853 -16.992 -23.000 1.00 15.95 260 LYS B N 1
ATOM 5090 C CA . LYS B 2 259 ? -65.476 -16.703 -23.402 1.00 19.31 260 LYS B CA 1
ATOM 5091 C C . LYS B 2 259 ? -64.717 -15.967 -22.298 1.00 16.47 260 LYS B C 1
ATOM 5092 O O . LYS B 2 259 ? -63.513 -16.183 -22.117 1.00 15.41 260 LYS B O 1
ATOM 5098 N N . ALA B 2 260 ? -65.402 -15.110 -21.537 1.00 14.32 261 ALA B N 1
ATOM 5099 C CA . ALA B 2 260 ? -64.752 -14.449 -20.407 1.00 17.52 261 ALA B CA 1
ATOM 5100 C C . ALA B 2 260 ? -64.419 -15.448 -19.306 1.00 14.42 261 ALA B C 1
ATOM 5101 O O . ALA B 2 260 ? -63.320 -15.414 -18.733 1.00 12.32 261 ALA B O 1
ATOM 5103 N N . MET B 2 261 ? -65.355 -16.342 -19.004 1.00 14.15 262 MET B N 1
ATOM 5104 C CA . MET B 2 261 ? -65.108 -17.382 -18.006 1.00 16.52 262 MET B CA 1
ATOM 5105 C C . MET B 2 261 ? -63.964 -18.298 -18.424 1.00 15.61 262 MET B C 1
ATOM 5106 O O . MET B 2 261 ? -63.154 -18.721 -17.589 1.00 12.03 262 MET B O 1
ATOM 5111 N N . ASP B 2 262 ? -63.888 -18.615 -19.716 1.00 13.22 263 ASP B N 1
ATOM 5112 C CA . ASP B 2 262 ? -62.782 -19.405 -20.240 1.00 12.06 263 ASP B CA 1
ATOM 5113 C C . ASP B 2 262 ? -61.450 -18.690 -20.040 1.00 11.19 263 ASP B C 1
ATOM 5114 O O . ASP B 2 262 ? -60.443 -19.314 -19.701 1.00 17.09 263 ASP B O 1
ATOM 5119 N N . MET B 2 263 ? -61.402 -17.390 -20.284 1.00 13.12 264 MET B N 1
ATOM 5120 C CA A MET B 2 263 ? -60.147 -16.679 -20.084 0.50 17.18 264 MET B CA 1
ATOM 5121 C CA B MET B 2 263 ? -60.141 -16.686 -20.087 0.50 17.16 264 MET B CA 1
ATOM 5122 C C . MET B 2 263 ? -59.703 -16.761 -18.630 1.00 11.97 264 MET B C 1
ATOM 5123 O O . MET B 2 263 ? -58.517 -16.961 -18.339 1.00 15.63 264 MET B O 1
ATOM 5132 N N . ILE B 2 264 ? -60.643 -16.602 -17.702 1.00 11.76 265 ILE B N 1
ATOM 5133 C CA . ILE B 2 264 ? -60.264 -16.641 -16.298 1.00 15.10 265 ILE B CA 1
ATOM 5134 C C . ILE B 2 264 ? -59.883 -18.057 -15.905 1.00 14.51 265 ILE B C 1
ATOM 5135 O O . ILE B 2 264 ? -58.879 -18.276 -15.222 1.00 14.88 265 ILE B O 1
ATOM 5140 N N . GLN B 2 265 ? -60.640 -19.040 -16.383 1.00 12.92 266 GLN B N 1
ATOM 5141 C CA . GLN B 2 265 ? -60.318 -20.429 -16.070 1.00 9.90 266 GLN B CA 1
ATOM 5142 C C . GLN B 2 265 ? -58.950 -20.807 -16.608 1.00 12.45 266 GLN B C 1
ATOM 5143 O O . GLN B 2 265 ? -58.216 -21.570 -15.969 1.00 15.41 266 GLN B O 1
ATOM 5149 N N . GLY B 2 266 ? -58.594 -20.275 -17.787 1.00 12.90 267 GLY B N 1
ATOM 5150 C CA . GLY B 2 266 ? -57.272 -20.518 -18.347 1.00 10.70 267 GLY B CA 1
ATOM 5151 C C . GLY B 2 266 ? -56.149 -20.058 -17.437 1.00 21.48 267 GLY B C 1
ATOM 5152 O O . GLY B 2 266 ? -55.115 -20.719 -17.340 1.00 22.41 267 GLY B O 1
ATOM 5153 N N . GLN B 2 267 ? -56.332 -18.909 -16.766 1.00 18.14 268 GLN B N 1
ATOM 5154 C CA A GLN B 2 267 ? -55.355 -18.403 -15.805 0.58 14.95 268 GLN B CA 1
ATOM 5155 C CA B GLN B 2 267 ? -55.312 -18.454 -15.833 0.42 15.48 268 GLN B CA 1
ATOM 5156 C C . GLN B 2 267 ? -55.332 -19.208 -14.510 1.00 16.88 268 GLN B C 1
ATOM 5157 O O . GLN B 2 267 ? -54.314 -19.227 -13.821 1.00 23.97 268 GLN B O 1
ATOM 5168 N N . GLN B 2 268 ? -56.452 -19.828 -14.138 1.00 11.00 269 GLN B N 1
ATOM 5169 C CA . GLN B 2 268 ? -56.572 -20.449 -12.825 1.00 13.25 269 GLN B CA 1
ATOM 5170 C C . GLN B 2 268 ? -56.154 -21.916 -12.839 1.00 17.26 269 GLN B C 1
ATOM 5171 O O . GLN B 2 268 ? -55.326 -22.335 -12.033 1.00 22.45 269 GLN B O 1
ATOM 5177 N N . THR B 2 269 ? -56.759 -22.712 -13.709 1.00 14.55 270 THR B N 1
ATOM 5178 C CA . THR B 2 269 ? -56.554 -24.156 -13.723 1.00 11.61 270 THR B CA 1
ATOM 5179 C C . THR B 2 269 ? -56.133 -24.713 -15.068 1.00 12.55 270 THR B C 1
ATOM 5180 O O . THR B 2 269 ? -55.742 -25.890 -15.128 1.00 13.97 270 THR B O 1
ATOM 5184 N N . SER B 2 270 ? -56.297 -23.951 -16.148 1.00 11.95 271 SER B N 1
ATOM 5185 C CA . SER B 2 270 ? -56.164 -24.463 -17.519 1.00 18.57 271 SER B CA 1
ATOM 5186 C C . SER B 2 270 ? -57.090 -25.649 -17.810 1.00 26.98 271 SER B C 1
ATOM 5187 O O . SER B 2 270 ? -56.766 -26.507 -18.636 1.00 36.77 271 SER B O 1
ATOM 5190 N N . GLY B 2 271 ? -58.239 -25.740 -17.159 1.00 20.16 272 GLY B N 1
ATOM 5191 C CA . GLY B 2 271 ? -59.045 -26.859 -17.618 1.00 21.91 272 GLY B CA 1
ATOM 5192 C C . GLY B 2 271 ? -59.039 -28.024 -16.637 1.00 22.65 272 GLY B C 1
ATOM 5193 O O . GLY B 2 271 ? -58.053 -28.284 -15.933 1.00 22.20 272 GLY B O 1
ATOM 5194 N N . ALA B 2 272 ? -60.149 -28.754 -16.611 1.00 9.17 273 ALA B N 1
ATOM 5195 C CA . ALA B 2 272 ? -60.373 -29.779 -15.601 1.00 8.37 273 ALA B CA 1
ATOM 5196 C C . ALA B 2 272 ? -59.605 -31.057 -15.924 1.00 9.21 273 ALA B C 1
ATOM 5197 O O . ALA B 2 272 ? -59.259 -31.334 -17.079 1.00 12.94 273 ALA B O 1
ATOM 5199 N N . ALA B 2 273 ? -59.336 -31.839 -14.867 1.00 13.43 274 ALA B N 1
ATOM 5200 C CA . ALA B 2 273 ? -58.637 -33.122 -14.963 1.00 10.93 274 ALA B CA 1
ATOM 5201 C C . ALA B 2 273 ? -59.204 -33.981 -16.084 1.00 10.10 274 ALA B C 1
ATOM 5202 O O . ALA B 2 273 ? -60.401 -34.276 -16.110 1.00 9.54 274 ALA B O 1
ATOM 5204 N N . SER B 2 274 ? -58.331 -34.388 -17.012 1.00 11.01 275 SER B N 1
ATOM 5205 C CA . SER B 2 274 ? -58.786 -35.018 -18.245 1.00 11.61 275 SER B CA 1
ATOM 5206 C C . SER B 2 274 ? -59.541 -36.303 -17.968 1.00 9.96 275 SER B C 1
ATOM 5207 O O . SER B 2 274 ? -60.594 -36.552 -18.562 1.00 14.50 275 SER B O 1
ATOM 5210 N N . ILE B 2 275 ? -59.038 -37.104 -17.027 1.00 10.19 276 ILE B N 1
ATOM 5211 C CA . ILE B 2 275 ? -59.659 -38.385 -16.693 1.00 12.73 276 ILE B CA 1
ATOM 5212 C C . ILE B 2 275 ? -61.061 -38.162 -16.144 1.00 13.30 276 ILE B C 1
ATOM 5213 O O . ILE B 2 275 ? -61.992 -38.929 -16.423 1.00 10.66 276 ILE B O 1
ATOM 5218 N N . ALA B 2 276 ? -61.231 -37.104 -15.350 1.00 12.51 277 ALA B N 1
ATOM 5219 C CA . ALA B 2 276 ? -62.552 -36.783 -14.812 1.00 12.90 277 ALA B CA 1
ATOM 5220 C C . ALA B 2 276 ? -63.500 -36.295 -15.901 1.00 10.40 277 ALA B C 1
ATOM 5221 O O . ALA B 2 276 ? -64.710 -36.545 -15.827 1.00 10.02 277 ALA B O 1
ATOM 5223 N N . GLN B 2 277 ? -62.994 -35.602 -16.917 1.00 9.38 278 GLN B N 1
ATOM 5224 C CA . GLN B 2 277 ? -63.881 -35.205 -18.005 1.00 9.43 278 GLN B CA 1
ATOM 5225 C C . GLN B 2 277 ? -64.409 -36.422 -18.748 1.00 12.79 278 GLN B C 1
ATOM 5226 O O . GLN B 2 277 ? -65.598 -36.478 -19.093 1.00 10.89 278 GLN B O 1
ATOM 5232 N N . TRP B 2 278 ? -63.551 -37.421 -18.992 1.00 11.38 279 TRP B N 1
ATOM 5233 C CA . TRP B 2 278 ? -64.034 -38.603 -19.691 1.00 13.23 279 TRP B CA 1
ATOM 5234 C C . TRP B 2 278 ? -65.033 -39.382 -18.837 1.00 16.30 279 TRP B C 1
ATOM 5235 O O . TRP B 2 278 ? -65.988 -39.960 -19.365 1.00 13.64 279 TRP B O 1
ATOM 5246 N N . ALA B 2 279 ? -64.830 -39.420 -17.519 1.00 14.95 280 ALA B N 1
ATOM 5247 C CA . ALA B 2 279 ? -65.845 -40.016 -16.652 1.00 12.72 280 ALA B CA 1
ATOM 5248 C C . ALA B 2 279 ? -67.181 -39.299 -16.808 1.00 12.56 280 ALA B C 1
ATOM 5249 O O . ALA B 2 279 ? -68.242 -39.937 -16.866 1.00 14.31 280 ALA B O 1
ATOM 5251 N N . ALA B 2 280 ? -67.153 -37.970 -16.874 1.00 10.47 281 ALA B N 1
ATOM 5252 C CA . ALA B 2 280 ? -68.405 -37.226 -16.963 1.00 15.11 281 ALA B CA 1
ATOM 5253 C C . ALA B 2 280 ? -69.059 -37.362 -18.328 1.00 12.47 281 ALA B C 1
ATOM 5254 O O . ALA B 2 280 ? -70.286 -37.255 -18.422 1.00 12.13 281 ALA B O 1
ATOM 5256 N N . VAL B 2 281 ? -68.276 -37.565 -19.396 1.00 11.03 282 VAL B N 1
ATOM 5257 C CA . VAL B 2 281 ? -68.872 -37.939 -20.684 1.00 11.70 282 VAL B CA 1
ATOM 5258 C C . VAL B 2 281 ? -69.765 -39.159 -20.515 1.00 18.54 282 VAL B C 1
ATOM 5259 O O . VAL B 2 281 ? -70.904 -39.194 -20.990 1.00 18.60 282 VAL B O 1
ATOM 5263 N N . GLU B 2 282 ? -69.258 -40.179 -19.830 1.00 14.38 283 GLU B N 1
ATOM 5264 C CA . GLU B 2 282 ? -70.043 -41.389 -19.641 1.00 16.93 283 GLU B CA 1
ATOM 5265 C C . GLU B 2 282 ? -71.226 -41.140 -18.715 1.00 13.30 283 GLU B C 1
ATOM 5266 O O . GLU B 2 282 ? -72.304 -41.711 -18.911 1.00 14.96 283 GLU B O 1
ATOM 5272 N N . ALA B 2 283 ? -71.049 -40.289 -17.704 1.00 15.24 284 ALA B N 1
ATOM 5273 C CA . ALA B 2 283 ? -72.168 -39.962 -16.822 1.00 13.83 284 ALA B CA 1
ATOM 5274 C C . ALA B 2 283 ? -73.356 -39.447 -17.629 1.00 13.01 284 ALA B C 1
ATOM 5275 O O . ALA B 2 283 ? -74.486 -39.927 -17.477 1.00 14.32 284 ALA B O 1
ATOM 5277 N N . LEU B 2 284 ? -73.110 -38.479 -18.514 1.00 15.59 285 LEU B N 1
ATOM 5278 C CA . LEU B 2 284 ? -74.208 -37.839 -19.236 1.00 15.33 285 LEU B CA 1
ATOM 5279 C C . LEU B 2 284 ? -74.747 -38.712 -20.361 1.00 18.44 285 LEU B C 1
ATOM 5280 O O . LEU B 2 284 ? -75.964 -38.727 -20.607 1.00 14.15 285 LEU B O 1
ATOM 5285 N N . ASN B 2 285 ? -73.862 -39.425 -21.072 1.00 16.07 286 ASN B N 1
ATOM 5286 C CA . ASN B 2 285 ? -74.262 -40.192 -22.255 1.00 19.33 286 ASN B CA 1
ATOM 5287 C C . ASN B 2 285 ? -74.673 -41.621 -21.946 1.00 22.77 286 ASN B C 1
ATOM 5288 O O . ASN B 2 285 ? -75.285 -42.267 -22.802 1.00 22.01 286 ASN B O 1
ATOM 5293 N N . GLY B 2 286 ? -74.317 -42.147 -20.781 1.00 18.42 287 GLY B N 1
ATOM 5294 C CA . GLY B 2 286 ? -74.570 -43.536 -20.481 1.00 16.55 287 GLY B CA 1
ATOM 5295 C C . GLY B 2 286 ? -75.967 -43.810 -19.944 1.00 23.90 287 GLY B C 1
ATOM 5296 O O . GLY B 2 286 ? -76.830 -42.927 -19.901 1.00 20.78 287 GLY B O 1
ATOM 5297 N N . PRO B 2 287 ? -76.206 -45.052 -19.515 1.00 24.66 288 PRO B N 1
ATOM 5298 C CA . PRO B 2 287 ? -77.511 -45.401 -18.931 1.00 25.90 288 PRO B CA 1
ATOM 5299 C C . PRO B 2 287 ? -77.788 -44.555 -17.700 1.00 23.78 288 PRO B C 1
ATOM 5300 O O . PRO B 2 287 ? -76.884 -44.257 -16.923 1.00 19.89 288 PRO B O 1
ATOM 5304 N N . GLN B 2 288 ? -79.055 -44.192 -17.502 1.00 21.00 289 GLN B N 1
ATOM 5305 C CA . GLN B 2 288 ? -79.411 -43.292 -16.413 1.00 23.12 289 GLN B CA 1
ATOM 5306 C C . GLN B 2 288 ? -80.147 -44.006 -15.277 1.00 26.47 289 GLN B C 1
ATOM 5307 O O . GLN B 2 288 ? -80.843 -43.357 -14.492 1.00 21.38 289 GLN B O 1
ATOM 5313 N N . ASP B 2 289 ? -79.968 -45.329 -15.152 1.00 22.36 290 ASP B N 1
ATOM 5314 C CA . ASP B 2 289 ? -80.712 -46.111 -14.159 1.00 22.89 290 ASP B CA 1
ATOM 5315 C C . ASP B 2 289 ? -80.373 -45.691 -12.733 1.00 21.72 290 ASP B C 1
ATOM 5316 O O . ASP B 2 289 ? -81.228 -45.767 -11.840 1.00 21.50 290 ASP B O 1
ATOM 5321 N N . PHE B 2 290 ? -79.125 -45.273 -12.503 1.00 21.13 291 PHE B N 1
ATOM 5322 C CA . PHE B 2 290 ? -78.703 -44.766 -11.197 1.00 21.98 291 PHE B CA 1
ATOM 5323 C C . PHE B 2 290 ? -79.616 -43.655 -10.688 1.00 18.57 291 PHE B C 1
ATOM 5324 O O . PHE B 2 290 ? -79.994 -43.640 -9.508 1.00 18.22 291 PHE B O 1
ATOM 5332 N N . ILE B 2 291 ? -79.961 -42.700 -11.563 1.00 17.80 292 ILE B N 1
ATOM 5333 C CA A ILE B 2 291 ? -80.813 -41.567 -11.184 0.53 17.06 292 ILE B CA 1
ATOM 5334 C CA B ILE B 2 291 ? -80.785 -41.577 -11.124 0.47 16.99 292 ILE B CA 1
ATOM 5335 C C . ILE B 2 291 ? -82.160 -42.059 -10.677 1.00 17.86 292 ILE B C 1
ATOM 5336 O O . ILE B 2 291 ? -82.663 -41.631 -9.626 1.00 17.08 292 ILE B O 1
ATOM 5345 N N . GLY B 2 292 ? -82.786 -42.952 -11.445 1.00 20.03 293 GLY B N 1
ATOM 5346 C CA . GLY B 2 292 ? -84.105 -43.437 -11.072 1.00 22.63 293 GLY B CA 1
ATOM 5347 C C . GLY B 2 292 ? -84.073 -44.276 -9.809 1.00 21.24 293 GLY B C 1
ATOM 5348 O O . GLY B 2 292 ? -84.948 -44.150 -8.947 1.00 21.36 293 GLY B O 1
ATOM 5349 N N . ARG B 2 293 ? -83.064 -45.143 -9.684 1.00 21.90 294 ARG B N 1
ATOM 5350 C CA A ARG B 2 293 ? -82.904 -45.937 -8.470 0.53 24.03 294 ARG B CA 1
ATOM 5351 C CA B ARG B 2 293 ? -82.917 -45.936 -8.468 0.47 24.11 294 ARG B CA 1
ATOM 5352 C C . ARG B 2 293 ? -82.799 -45.042 -7.241 1.00 26.21 294 ARG B C 1
ATOM 5353 O O . ARG B 2 293 ? -83.420 -45.311 -6.207 1.00 27.24 294 ARG B O 1
ATOM 5368 N N . ASN B 2 294 ? -82.015 -43.966 -7.344 1.00 20.79 295 ASN B N 1
ATOM 5369 C CA . ASN B 2 294 ? -81.739 -43.138 -6.179 1.00 20.53 295 ASN B CA 1
ATOM 5370 C C . ASN B 2 294 ? -82.921 -42.260 -5.809 1.00 24.03 295 ASN B C 1
ATOM 5371 O O . ASN B 2 294 ? -83.058 -41.890 -4.638 1.00 19.17 295 ASN B O 1
ATOM 5376 N N . LYS B 2 295 ? -83.768 -41.903 -6.779 1.00 17.19 296 LYS B N 1
ATOM 5377 C CA A LYS B 2 295 ? -85.010 -41.209 -6.467 0.40 19.47 296 LYS B CA 1
ATOM 5378 C CA B LYS B 2 295 ? -84.992 -41.192 -6.434 0.60 19.21 296 LYS B CA 1
ATOM 5379 C C . LYS B 2 295 ? -85.806 -41.973 -5.414 1.00 19.94 296 LYS B C 1
ATOM 5380 O O . LYS B 2 295 ? -86.280 -41.403 -4.425 1.00 20.58 296 LYS B O 1
ATOM 5391 N N . GLU B 2 296 ? -85.968 -43.275 -5.628 1.00 18.00 297 GLU B N 1
ATOM 5392 C CA . GLU B 2 296 ? -86.736 -44.092 -4.697 1.00 25.48 297 GLU B CA 1
ATOM 5393 C C . GLU B 2 296 ? -86.066 -44.164 -3.331 1.00 31.41 297 GLU B C 1
ATOM 5394 O O . GLU B 2 296 ? -86.725 -43.984 -2.298 1.00 23.04 297 GLU B O 1
ATOM 5400 N N . ILE B 2 297 ? -84.760 -44.460 -3.307 1.00 25.17 298 ILE B N 1
ATOM 5401 C CA . ILE B 2 297 ? -84.045 -44.599 -2.038 1.00 18.99 298 ILE B CA 1
ATOM 5402 C C . ILE B 2 297 ? -84.110 -43.294 -1.254 1.00 19.52 298 ILE B C 1
ATOM 5403 O O . ILE B 2 297 ? -84.464 -43.270 -0.069 1.00 24.19 298 ILE B O 1
ATOM 5408 N N . PHE B 2 298 ? -83.769 -42.191 -1.906 1.00 18.90 299 PHE B N 1
ATOM 5409 C CA . PHE B 2 298 ? -83.770 -40.899 -1.226 1.00 15.21 299 PHE B CA 1
ATOM 5410 C C . PHE B 2 298 ? -85.180 -40.467 -0.821 1.00 18.77 299 PHE B C 1
ATOM 5411 O O . PHE B 2 298 ? -85.356 -39.830 0.224 1.00 20.38 299 PHE B O 1
ATOM 5419 N N . GLN B 2 299 ? -86.199 -40.776 -1.630 1.00 19.23 300 GLN B N 1
ATOM 5420 C CA . GLN B 2 299 ? -87.555 -40.414 -1.204 1.00 21.89 300 GLN B CA 1
ATOM 5421 C C . GLN B 2 299 ? -87.921 -41.124 0.100 1.00 23.78 300 GLN B C 1
ATOM 5422 O O . GLN B 2 299 ? -88.559 -40.540 0.987 1.00 21.30 300 GLN B O 1
ATOM 5428 N N . GLY B 2 300 ? -87.511 -42.381 0.246 1.00 18.68 301 GLY B N 1
ATOM 5429 C CA . GLY B 2 300 ? -87.827 -43.105 1.466 1.00 24.40 301 GLY B CA 1
ATOM 5430 C C . GLY B 2 300 ? -87.105 -42.533 2.670 1.00 22.65 301 GLY B C 1
ATOM 5431 O O . GLY B 2 300 ? -87.667 -42.457 3.768 1.00 20.87 301 GLY B O 1
ATOM 5432 N N . ARG B 2 301 ? -85.848 -42.132 2.485 1.00 23.42 302 ARG B N 1
ATOM 5433 C CA . ARG B 2 301 ? -85.115 -41.466 3.555 1.00 18.21 302 ARG B CA 1
ATOM 5434 C C . ARG B 2 301 ? -85.762 -40.140 3.918 1.00 17.66 302 ARG B C 1
ATOM 5435 O O . ARG B 2 301 ? -85.916 -39.812 5.101 1.00 16.41 302 ARG B O 1
ATOM 5443 N N . ARG B 2 302 ? -86.132 -39.356 2.910 1.00 15.31 303 ARG B N 1
ATOM 5444 C CA . ARG B 2 302 ? -86.824 -38.104 3.172 1.00 18.71 303 ARG B CA 1
ATOM 5445 C C . ARG B 2 302 ? -88.068 -38.342 4.016 1.00 20.40 303 ARG B C 1
ATOM 5446 O O . ARG B 2 302 ? -88.266 -37.684 5.044 1.00 15.58 303 A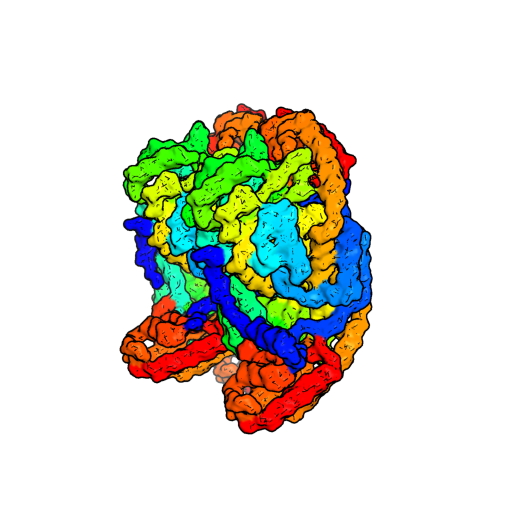RG B O 1
ATOM 5454 N N . ASP B 2 303 ? -88.913 -39.294 3.598 1.00 18.98 304 ASP B N 1
ATOM 5455 C CA . ASP B 2 303 ? -90.166 -39.540 4.311 1.00 19.68 304 ASP B CA 1
ATOM 5456 C C . ASP B 2 303 ? -89.895 -39.925 5.756 1.00 24.37 304 ASP B C 1
ATOM 5457 O O . ASP B 2 303 ? -90.612 -39.495 6.667 1.00 20.53 304 ASP B O 1
ATOM 5462 N N . LEU B 2 304 ? -88.851 -40.727 5.976 1.00 18.51 305 LEU B N 1
ATOM 5463 C CA . LEU B 2 304 ? -88.481 -41.163 7.322 1.00 19.37 305 LEU B CA 1
ATOM 5464 C C . LEU B 2 304 ? -88.076 -39.980 8.197 1.00 18.67 305 LEU B C 1
ATOM 5465 O O . LEU B 2 304 ? -88.551 -39.837 9.330 1.00 19.37 305 LEU B O 1
ATOM 5470 N N . VAL B 2 305 ? -87.214 -39.107 7.664 1.00 20.88 306 VAL B N 1
ATOM 5471 C CA . VAL B 2 305 ? -86.677 -37.987 8.429 1.00 16.91 306 VAL B CA 1
ATOM 5472 C C . VAL B 2 305 ? -87.761 -36.956 8.720 1.00 17.32 306 VAL B C 1
ATOM 5473 O O . VAL B 2 305 ? -87.882 -36.467 9.849 1.00 19.58 306 VAL B O 1
ATOM 5477 N N . VAL B 2 306 ? -88.552 -36.592 7.709 1.00 17.03 307 VAL B N 1
ATOM 5478 C CA . VAL B 2 306 ? -89.624 -35.621 7.936 1.00 16.32 307 VAL B CA 1
ATOM 5479 C C . VAL B 2 306 ? -90.577 -36.127 9.007 1.00 25.99 307 VAL B C 1
ATOM 5480 O O . VAL B 2 306 ? -90.951 -35.393 9.928 1.00 18.00 307 VAL B O 1
ATOM 5484 N N . SER B 2 307 ? -90.982 -37.396 8.913 1.00 18.50 308 SER B N 1
ATOM 5485 C CA A SER B 2 307 ? -91.963 -37.895 9.867 0.48 19.91 308 SER B CA 1
ATOM 5486 C CA B SER B 2 307 ? -91.953 -37.926 9.864 0.52 19.93 308 SER B CA 1
ATOM 5487 C C . SER B 2 307 ? -91.389 -37.952 11.282 1.00 25.97 308 SER B C 1
ATOM 5488 O O . SER B 2 307 ? -92.076 -37.579 12.243 1.00 21.35 308 SER B O 1
ATOM 5493 N N . MET B 2 308 ? -90.133 -38.388 11.438 1.00 20.31 309 MET B N 1
ATOM 5494 C CA . MET B 2 308 ? -89.561 -38.449 12.787 1.00 26.22 309 MET B CA 1
ATOM 5495 C C . MET B 2 308 ? -89.319 -37.053 13.348 1.00 20.53 309 MET B C 1
ATOM 5496 O O . MET B 2 308 ? -89.576 -36.805 14.528 1.00 23.16 309 MET B O 1
ATOM 5501 N N . LEU B 2 309 ? -88.825 -36.127 12.522 1.00 20.05 310 LEU B N 1
ATOM 5502 C CA . LEU B 2 309 ? -88.594 -34.771 13.016 1.00 23.20 310 LEU B CA 1
ATOM 5503 C C . LEU B 2 309 ? -89.896 -34.119 13.465 1.00 22.66 310 LEU B C 1
ATOM 5504 O O . LEU B 2 309 ? -89.924 -33.407 14.477 1.00 21.50 310 LEU B O 1
ATOM 5509 N N . ASN B 2 310 ? -90.994 -34.375 12.747 1.00 19.53 311 ASN B N 1
ATOM 5510 C CA . ASN B 2 310 ? -92.268 -33.814 13.182 1.00 20.33 311 ASN B CA 1
ATOM 5511 C C . ASN B 2 310 ? -92.830 -34.505 14.418 1.00 24.32 311 ASN B C 1
ATOM 5512 O O . ASN B 2 310 ? -93.868 -34.065 14.927 1.00 27.08 311 ASN B O 1
ATOM 5517 N N . GLN B 2 311 ? -92.184 -35.552 14.925 1.00 24.16 312 GLN B N 1
ATOM 5518 C CA . GLN B 2 311 ? -92.533 -36.097 16.229 1.00 27.58 312 GLN B CA 1
ATOM 5519 C C . GLN B 2 311 ? -91.624 -35.578 17.338 1.00 31.15 312 GLN B C 1
ATOM 5520 O O . GLN B 2 311 ? -91.789 -35.982 18.490 1.00 30.27 312 GLN B O 1
ATOM 5526 N N . ALA B 2 312 ? -90.660 -34.712 17.018 1.00 27.05 313 ALA B N 1
ATOM 5527 C CA . ALA B 2 312 ? -89.766 -34.131 18.016 1.00 30.10 313 ALA B CA 1
ATOM 5528 C C . ALA B 2 312 ? -90.385 -32.851 18.562 1.00 23.98 313 ALA B C 1
ATOM 5529 O O . ALA B 2 312 ? -90.837 -31.999 17.792 1.00 24.74 313 ALA B O 1
ATOM 5531 N N . LYS B 2 313 ? -90.405 -32.721 19.886 1.00 25.36 314 LYS B N 1
ATOM 5532 C CA . LYS B 2 313 ? -91.081 -31.597 20.525 1.00 26.15 314 LYS B CA 1
ATOM 5533 C C . LYS B 2 313 ? -90.491 -30.272 20.050 1.00 25.23 314 LYS B C 1
ATOM 5534 O O . LYS B 2 313 ? -89.273 -30.088 20.037 1.00 24.75 314 LYS B O 1
ATOM 5540 N N . GLY B 2 314 ? -91.357 -29.348 19.655 1.00 25.15 315 GLY B N 1
ATOM 5541 C CA . GLY B 2 314 ? -90.922 -28.028 19.252 1.00 26.92 315 GLY B CA 1
ATOM 5542 C C . GLY B 2 314 ? -90.306 -27.939 17.873 1.00 29.48 315 GLY B C 1
ATOM 5543 O O . GLY B 2 314 ? -89.816 -26.863 17.501 1.00 22.50 315 GLY B O 1
ATOM 5544 N N . ILE B 2 315 ? -90.318 -29.020 17.097 1.00 22.14 316 ILE B N 1
ATOM 5545 C CA . ILE B 2 315 ? -89.725 -29.043 15.762 1.00 20.55 316 ILE B CA 1
ATOM 5546 C C . ILE B 2 315 ? -90.832 -29.099 14.716 1.00 20.08 316 ILE B C 1
ATOM 5547 O O . ILE B 2 315 ? -91.833 -29.804 14.889 1.00 26.94 316 ILE B O 1
ATOM 5552 N N . SER B 2 316 ? -90.653 -28.350 13.629 1.00 19.12 317 SER B N 1
ATOM 5553 C CA . SER B 2 316 ? -91.580 -28.346 12.499 1.00 18.68 317 SER B CA 1
ATOM 5554 C C . SER B 2 316 ? -90.774 -28.537 11.223 1.00 23.13 317 SER B C 1
ATOM 5555 O O . SER B 2 316 ? -89.983 -27.665 10.851 1.00 21.62 317 SER B O 1
ATOM 5558 N N . CYS B 2 317 ? -90.993 -29.652 10.538 1.00 17.93 318 CYS B N 1
ATOM 5559 C CA . CYS B 2 317 ? -90.176 -29.998 9.383 1.00 15.86 318 CYS B CA 1
ATOM 5560 C C . CYS B 2 317 ? -91.008 -29.986 8.110 1.00 19.88 318 CYS B C 1
ATOM 5561 O O . CYS B 2 317 ? -91.916 -30.818 7.953 1.00 20.32 318 CYS B O 1
ATOM 5564 N N . PRO B 2 318 ? -90.730 -29.080 7.178 1.00 19.95 319 PRO B N 1
ATOM 5565 C CA . PRO B 2 318 ? -91.428 -29.110 5.889 1.00 18.32 319 PRO B CA 1
ATOM 5566 C C . PRO B 2 318 ? -90.959 -30.303 5.065 1.00 19.58 319 PRO B C 1
ATOM 5567 O O . PRO B 2 318 ? -89.905 -30.889 5.307 1.00 15.54 319 PRO B O 1
ATOM 5571 N N . THR B 2 319 ? -91.752 -30.653 4.064 1.00 18.98 320 THR B N 1
ATOM 5572 C CA . THR B 2 319 ? -91.380 -31.732 3.160 1.00 18.39 320 THR B CA 1
ATOM 5573 C C . THR B 2 319 ? -90.699 -31.139 1.935 1.00 15.36 320 THR B C 1
ATOM 5574 O O . THR B 2 319 ? -91.350 -30.410 1.172 1.00 18.98 320 THR B O 1
ATOM 5578 N N . PRO B 2 320 ? -89.416 -31.405 1.708 1.00 13.02 321 PRO B N 1
ATOM 5579 C CA . PRO B 2 320 ? -88.734 -30.807 0.561 1.00 15.84 321 PRO B CA 1
ATOM 5580 C C . PRO B 2 320 ? -89.135 -31.499 -0.730 1.00 18.19 321 PRO B C 1
ATOM 5581 O O . PRO B 2 320 ? -89.541 -32.661 -0.736 1.00 17.82 321 PRO B O 1
ATOM 5585 N N . GLU B 2 321 ? -89.006 -30.763 -1.839 1.00 13.75 322 GLU B N 1
ATOM 5586 C CA . GLU B 2 321 ? -89.329 -31.294 -3.156 1.00 14.45 322 GLU B CA 1
ATOM 5587 C C . GLU B 2 321 ? -88.132 -31.912 -3.865 1.00 15.60 322 GLU B C 1
ATOM 5588 O O . GLU B 2 321 ? -88.333 -32.711 -4.789 1.00 15.36 322 GLU B O 1
ATOM 5594 N N . GLY B 2 322 ? -86.913 -31.550 -3.475 1.00 13.40 323 GLY B N 1
ATOM 5595 C CA . GLY B 2 322 ? -85.725 -32.056 -4.127 1.00 13.44 323 GLY B CA 1
ATOM 5596 C C . GLY B 2 322 ? -84.480 -31.860 -3.284 1.00 16.63 323 GLY B C 1
ATOM 5597 O O . GLY B 2 322 ? -84.551 -31.428 -2.133 1.00 14.80 323 GLY B O 1
ATOM 5598 N N . ALA B 2 323 ? -83.326 -32.186 -3.883 1.00 13.65 324 ALA B N 1
ATOM 5599 C CA . ALA B 2 323 ? -82.044 -32.271 -3.170 1.00 10.52 324 ALA B CA 1
ATOM 5600 C C . ALA B 2 323 ? -82.108 -33.358 -2.094 1.00 13.19 324 ALA B C 1
ATOM 5601 O O . ALA B 2 323 ? -82.952 -34.252 -2.168 1.00 14.63 324 ALA B O 1
ATOM 5603 N N . PHE B 2 324 ? -81.208 -33.327 -1.113 1.00 12.15 325 PHE B N 1
ATOM 5604 C CA . PHE B 2 324 ? -81.306 -34.305 -0.026 1.00 13.81 325 PHE B CA 1
ATOM 5605 C C . PHE B 2 324 ? -81.114 -33.633 1.320 1.00 15.83 325 PHE B C 1
ATOM 5606 O O . PHE B 2 324 ? -80.430 -34.156 2.209 1.00 15.88 325 PHE B O 1
ATOM 5614 N N . TYR B 2 325 ? -81.742 -32.473 1.485 1.00 13.13 326 TYR B N 1
ATOM 5615 C CA . TYR B 2 325 ? -81.734 -31.735 2.736 1.00 12.54 326 TYR B CA 1
ATOM 5616 C C . TYR B 2 325 ? -83.158 -31.515 3.234 1.00 12.19 326 TYR B C 1
ATOM 5617 O O . TYR B 2 325 ? -84.100 -31.367 2.444 1.00 12.99 326 TYR B O 1
ATOM 5626 N N . VAL B 2 326 ? -83.305 -31.496 4.558 1.00 11.75 327 VAL B N 1
ATOM 5627 C CA . VAL B 2 326 ? -84.492 -30.942 5.194 1.00 15.03 327 VAL B CA 1
ATOM 5628 C C . VAL B 2 326 ? -84.049 -29.723 5.983 1.00 16.55 327 VAL B C 1
ATOM 5629 O O . VAL B 2 326 ? -82.883 -29.605 6.384 1.00 13.68 327 VAL B O 1
ATOM 5633 N N . TYR B 2 327 ? -84.980 -28.797 6.186 1.00 14.81 328 TYR B N 1
ATOM 5634 C CA . TYR B 2 327 ? -84.683 -27.517 6.831 1.00 12.88 328 TYR B CA 1
ATOM 5635 C C . TYR B 2 327 ? -85.699 -27.265 7.945 1.00 13.69 328 TYR B C 1
ATOM 5636 O O . TYR B 2 327 ? -86.427 -26.265 7.927 1.00 14.51 328 TYR B O 1
ATOM 5645 N N . PRO B 2 328 ? -85.777 -28.168 8.932 1.00 16.17 329 PRO B N 1
ATOM 5646 C CA . PRO B 2 328 ? -86.785 -28.032 9.995 1.00 17.20 329 PRO B CA 1
ATOM 5647 C C . PRO B 2 328 ? -86.593 -26.784 10.838 1.00 20.06 329 PRO B C 1
ATOM 5648 O O . PRO B 2 328 ? -85.480 -26.287 11.014 1.00 16.35 329 PRO B O 1
ATOM 5652 N N . SER B 2 329 ? -87.708 -26.297 11.383 1.00 19.84 330 SER B N 1
ATOM 5653 C CA . SER B 2 329 ? -87.698 -25.178 12.313 1.00 18.55 330 SER B CA 1
ATOM 5654 C C . SER B 2 329 ? -87.559 -25.668 13.754 1.00 25.49 330 SER B C 1
ATOM 5655 O O . SER B 2 329 ? -88.182 -26.658 14.156 1.00 25.75 330 SER B O 1
ATOM 5658 N N . CYS B 2 330 ? -86.717 -24.982 14.531 1.00 19.30 331 CYS B N 1
ATOM 5659 C CA . CYS B 2 330 ? -86.701 -25.162 15.979 1.00 20.57 331 CYS B CA 1
ATOM 5660 C C . CYS B 2 330 ? -87.335 -23.974 16.703 1.00 21.85 331 CYS B C 1
ATOM 5661 O O . CYS B 2 330 ? -87.039 -23.728 17.879 1.00 23.09 331 CYS B O 1
ATOM 5664 N N . ALA B 2 331 ? -88.220 -23.237 16.021 1.00 22.21 332 ALA B N 1
ATOM 5665 C CA . ALA B 2 331 ? -88.858 -22.077 16.641 1.00 25.72 332 ALA B CA 1
ATOM 5666 C C . ALA B 2 331 ? -89.570 -22.440 17.938 1.00 28.36 332 ALA B C 1
ATOM 5667 O O . ALA B 2 331 ? -89.602 -21.633 18.872 1.00 25.91 332 ALA B O 1
ATOM 5669 N N . GLY B 2 332 ? -90.156 -23.635 18.009 1.00 24.17 333 GLY B N 1
ATOM 5670 C CA . GLY B 2 332 ? -90.851 -24.060 19.211 1.00 25.55 333 GLY B CA 1
ATOM 5671 C C . GLY B 2 332 ? -89.946 -24.289 20.403 1.00 27.25 333 GLY B C 1
ATOM 5672 O O . GLY B 2 332 ? -90.449 -24.388 21.524 1.00 27.90 333 GLY B O 1
ATOM 5673 N N . LEU B 2 333 ? -88.629 -24.368 20.192 1.00 27.87 334 LEU B N 1
ATOM 5674 C CA . LEU B 2 333 ? -87.694 -24.534 21.299 1.00 29.64 334 LEU B CA 1
ATOM 5675 C C . LEU B 2 333 ? -87.041 -23.230 21.734 1.00 32.59 334 LEU B C 1
ATOM 5676 O O . LEU B 2 333 ? -86.376 -23.212 22.775 1.00 33.02 334 LEU B O 1
ATOM 5681 N N . ILE B 2 334 ? -87.192 -22.153 20.956 1.00 30.67 335 ILE B N 1
ATOM 5682 C CA . ILE B 2 334 ? -86.566 -20.885 21.308 1.00 32.97 335 ILE B CA 1
ATOM 5683 C C . ILE B 2 334 ? -87.121 -20.409 22.645 1.00 40.72 335 ILE B C 1
ATOM 5684 O O . ILE B 2 334 ? -88.341 -20.345 22.847 1.00 40.67 335 ILE B O 1
ATOM 5689 N N . GLY B 2 335 ? -86.219 -20.089 23.576 1.00 41.58 336 GLY B N 1
ATOM 5690 C CA . GLY B 2 335 ? -86.600 -19.664 24.908 1.00 39.65 336 GLY B CA 1
ATOM 5691 C C . GLY B 2 335 ? -86.757 -20.784 25.910 1.00 40.10 336 GLY B C 1
ATOM 5692 O O . GLY B 2 335 ? -86.849 -20.511 27.115 1.00 40.42 336 GLY B O 1
ATOM 5693 N N . LYS B 2 336 ? -86.815 -22.031 25.458 1.00 38.36 337 LYS B N 1
ATOM 5694 C CA . LYS B 2 336 ? -86.769 -23.145 26.382 1.00 37.39 337 LYS B CA 1
ATOM 5695 C C . LYS B 2 336 ? -85.332 -23.369 26.832 1.00 34.41 337 LYS B C 1
ATOM 5696 O O . LYS B 2 336 ? -84.382 -22.886 26.212 1.00 33.71 337 LYS B O 1
ATOM 5702 N N . THR B 2 337 ? -85.179 -24.089 27.940 1.00 35.70 338 THR B N 1
ATOM 5703 C CA . THR B 2 337 ? -83.861 -24.454 28.438 1.00 39.65 338 THR B CA 1
ATOM 5704 C C . THR B 2 337 ? -83.492 -25.845 27.940 1.00 35.10 338 THR B C 1
ATOM 5705 O O . THR B 2 337 ? -84.255 -26.800 28.118 1.00 36.99 338 THR B O 1
ATOM 5709 N N . ALA B 2 338 ? -82.321 -25.953 27.320 1.00 34.23 339 ALA B N 1
ATOM 5710 C CA . ALA B 2 338 ? -81.828 -27.225 26.822 1.00 33.23 339 ALA B CA 1
ATOM 5711 C C . ALA B 2 338 ? -81.538 -28.166 27.995 1.00 34.89 339 ALA B C 1
ATOM 5712 O O . ALA B 2 338 ? -81.521 -27.743 29.154 1.00 36.78 339 ALA B O 1
ATOM 5714 N N . PRO B 2 339 ? -81.323 -29.462 27.726 1.00 34.39 340 PRO B N 1
ATOM 5715 C CA . PRO B 2 339 ? -80.941 -30.381 28.818 1.00 36.14 340 PRO B CA 1
ATOM 5716 C C . PRO B 2 339 ? -79.758 -29.898 29.654 1.00 37.80 340 PRO B C 1
ATOM 5717 O O . PRO B 2 339 ? -79.701 -30.193 30.856 1.00 39.79 340 PRO B O 1
ATOM 5721 N N . SER B 2 340 ? -78.820 -29.151 29.058 1.00 37.19 341 SER B N 1
ATOM 5722 C CA . SER B 2 340 ? -77.674 -28.638 29.803 1.00 38.92 341 SER B CA 1
ATOM 5723 C C . SER B 2 340 ? -78.057 -27.575 30.820 1.00 40.63 341 SER B C 1
ATOM 5724 O O . SER B 2 340 ? -77.259 -27.270 31.709 1.00 42.59 341 SER B O 1
ATOM 5727 N N . GLY B 2 341 ? -79.242 -26.992 30.700 1.00 40.10 342 GLY B N 1
ATOM 5728 C CA . GLY B 2 341 ? -79.624 -25.847 31.496 1.00 41.66 342 GLY B CA 1
ATOM 5729 C C . GLY B 2 341 ? -79.464 -24.522 30.785 1.00 41.02 342 GLY B C 1
ATOM 5730 O O . GLY B 2 341 ? -79.888 -23.492 31.319 1.00 49.21 342 GLY B O 1
ATOM 5731 N N . LYS B 2 342 ? -78.873 -24.525 29.595 1.00 46.26 343 LYS B N 1
ATOM 5732 C CA . LYS B 2 342 ? -78.683 -23.312 28.819 1.00 44.59 343 LYS B CA 1
ATOM 5733 C C . LYS B 2 342 ? -79.984 -22.939 28.116 1.00 41.52 343 LYS B C 1
ATOM 5734 O O . LYS B 2 342 ? -80.689 -23.803 27.586 1.00 36.68 343 LYS B O 1
ATOM 5740 N N . VAL B 2 343 ? -80.322 -21.652 28.143 1.00 39.76 344 VAL B N 1
ATOM 5741 C CA . VAL B 2 343 ? -81.527 -21.178 27.466 1.00 39.09 344 VAL B CA 1
ATOM 5742 C C . VAL B 2 343 ? -81.240 -21.031 25.976 1.00 36.81 344 VAL B C 1
ATOM 5743 O O . VAL B 2 343 ? -80.287 -20.349 25.575 1.00 36.85 344 VAL B O 1
ATOM 5747 N N . ILE B 2 344 ? -82.056 -21.685 25.150 1.00 33.99 345 ILE B N 1
ATOM 5748 C CA . ILE B 2 344 ? -81.914 -21.664 23.692 1.00 31.09 345 ILE B CA 1
ATOM 5749 C C . ILE B 2 344 ? -82.465 -20.330 23.187 1.00 39.88 345 ILE B C 1
ATOM 5750 O O . ILE B 2 344 ? -83.679 -20.154 23.078 1.00 45.46 345 ILE B O 1
ATOM 5755 N N . GLU B 2 345 ? -81.578 -19.385 22.874 1.00 34.83 346 GLU B N 1
ATOM 5756 C CA . GLU B 2 345 ? -82.008 -18.092 22.352 1.00 36.43 346 GLU B CA 1
ATOM 5757 C C . GLU B 2 345 ? -82.071 -18.076 20.833 1.00 36.25 346 GLU B C 1
ATOM 5758 O O . GLU B 2 345 ? -82.932 -17.396 20.263 1.00 34.47 346 GLU B O 1
ATOM 5764 N N . THR B 2 346 ? -81.178 -18.812 20.174 1.00 35.69 347 THR B N 1
ATOM 5765 C CA . THR B 2 346 ? -81.028 -18.811 18.727 1.00 32.07 347 THR B CA 1
ATOM 5766 C C . THR B 2 346 ? -80.952 -20.246 18.222 1.00 27.48 347 THR B C 1
ATOM 5767 O O . THR B 2 346 ? -80.735 -21.187 18.995 1.00 27.92 347 THR B O 1
ATOM 5771 N N . ASP B 2 347 ? -81.113 -20.418 16.903 1.00 25.54 348 ASP B N 1
ATOM 5772 C CA . ASP B 2 347 ? -80.907 -21.751 16.350 1.00 22.85 348 ASP B CA 1
ATOM 5773 C C . ASP B 2 347 ? -79.440 -22.174 16.441 1.00 25.82 348 ASP B C 1
ATOM 5774 O O . ASP B 2 347 ? -79.153 -23.376 16.486 1.00 28.55 348 ASP B O 1
ATOM 5779 N N . GLU B 2 348 ? -78.501 -21.220 16.496 1.00 23.57 349 GLU B N 1
ATOM 5780 C CA . GLU B 2 348 ? -77.111 -21.603 16.737 1.00 32.87 349 GLU B CA 1
ATOM 5781 C C . GLU B 2 348 ? -76.958 -22.233 18.118 1.00 30.16 349 GLU B C 1
ATOM 5782 O O . GLU B 2 348 ? -76.177 -23.175 18.301 1.00 27.01 349 GLU B O 1
ATOM 5788 N N . ASP B 2 349 ? -77.711 -21.737 19.100 1.00 29.42 350 ASP B N 1
ATOM 5789 C CA . ASP B 2 349 ? -77.709 -22.355 20.419 1.00 30.91 350 ASP B CA 1
ATOM 5790 C C . ASP B 2 349 ? -78.281 -23.763 20.364 1.00 32.12 350 ASP B C 1
ATOM 5791 O O . ASP B 2 349 ? -77.730 -24.692 20.964 1.00 28.39 350 ASP B O 1
ATOM 5796 N N . PHE B 2 350 ? -79.399 -23.938 19.653 1.00 27.59 351 PHE B N 1
ATOM 5797 C CA . PHE B 2 350 ? -80.001 -25.262 19.551 1.00 24.93 351 PHE B CA 1
ATOM 5798 C C . PHE B 2 350 ? -79.019 -26.257 18.952 1.00 25.38 351 PHE B C 1
ATOM 5799 O O . PHE B 2 350 ? -78.842 -27.369 19.468 1.00 24.18 351 PHE B O 1
ATOM 5807 N N . VAL B 2 351 ? -78.352 -25.855 17.871 1.00 22.91 352 VAL B N 1
ATOM 5808 C CA . VAL B 2 351 ? -77.458 -26.753 17.149 1.00 26.13 352 VAL B CA 1
ATOM 5809 C C . VAL B 2 351 ? -76.235 -27.121 17.993 1.00 25.27 352 VAL B C 1
ATOM 5810 O O . VAL B 2 351 ? -75.817 -28.286 18.028 1.00 25.82 352 VAL B O 1
ATOM 5814 N N . SER B 2 352 ? -75.635 -26.151 18.686 1.00 24.88 353 SER B N 1
ATOM 5815 C CA . SER B 2 352 ? -74.447 -26.486 19.468 1.00 31.94 353 SER B CA 1
ATOM 5816 C C . SER B 2 352 ? -74.800 -27.291 20.718 1.00 33.15 353 SER B C 1
ATOM 5817 O O . SER B 2 352 ? -73.994 -28.109 21.175 1.00 31.37 353 SER B O 1
ATOM 5820 N N . GLU B 2 353 ? -75.994 -27.088 21.275 1.00 27.58 354 GLU B N 1
ATOM 5821 C CA . GLU B 2 353 ? -76.413 -27.911 22.406 1.00 30.14 354 GLU B CA 1
ATOM 5822 C C . GLU B 2 353 ? -76.740 -29.325 21.951 1.00 27.77 354 GLU B C 1
ATOM 5823 O O . GLU B 2 353 ? -76.395 -30.299 22.629 1.00 28.79 354 GLU B O 1
ATOM 5829 N N . LEU B 2 354 ? -77.412 -29.453 20.807 1.00 27.61 355 LEU B N 1
ATOM 5830 C CA . LEU B 2 354 ? -77.697 -30.770 20.254 1.00 26.99 355 LEU B CA 1
ATOM 5831 C C . LEU B 2 354 ? -76.411 -31.553 20.018 1.00 27.33 355 LEU B C 1
ATOM 5832 O O . LEU B 2 354 ? -76.325 -32.743 20.346 1.00 27.76 355 LEU B O 1
ATOM 5837 N N . LEU B 2 355 ? -75.389 -30.893 19.479 1.00 25.40 356 LEU B N 1
ATOM 5838 C CA . LEU B 2 355 ? -74.120 -31.574 19.247 1.00 28.87 356 LEU B CA 1
ATOM 5839 C C . LEU B 2 355 ? -73.484 -32.000 20.565 1.00 27.91 356 LEU B C 1
ATOM 5840 O O . LEU B 2 355 ? -73.098 -33.161 20.737 1.00 28.58 356 LEU B O 1
ATOM 5845 N N . GLU B 2 356 ? -73.397 -31.078 21.520 1.00 29.07 357 GLU B N 1
ATOM 5846 C CA . GLU B 2 356 ? -72.697 -31.379 22.768 1.00 31.19 357 GLU B CA 1
ATOM 5847 C C . GLU B 2 356 ? -73.442 -32.422 23.592 1.00 32.20 357 GLU B C 1
ATOM 5848 O O . GLU B 2 356 ? -72.817 -33.292 24.209 1.00 33.37 357 GLU B O 1
ATOM 5854 N N . THR B 2 357 ? -74.778 -32.366 23.606 1.00 35.47 358 THR B N 1
ATOM 5855 C CA . THR B 2 357 ? -75.546 -33.252 24.476 1.00 36.05 358 THR B CA 1
ATOM 5856 C C . THR B 2 357 ? -75.822 -34.605 23.825 1.00 38.54 358 THR B C 1
ATOM 5857 O O . THR B 2 357 ? -75.768 -35.637 24.506 1.00 32.75 358 THR B O 1
ATOM 5861 N N . GLU B 2 358 ? -76.100 -34.630 22.510 1.00 29.70 359 GLU B N 1
ATOM 5862 C CA . GLU B 2 358 ? -76.486 -35.859 21.829 1.00 28.95 359 GLU B CA 1
ATOM 5863 C C . GLU B 2 358 ? -75.515 -36.321 20.743 1.00 28.56 359 GLU B C 1
ATOM 5864 O O . GLU B 2 358 ? -75.711 -37.408 20.182 1.00 28.22 359 GLU B O 1
ATOM 5870 N N . GLY B 2 359 ? -74.476 -35.554 20.433 1.00 31.33 360 GLY B N 1
ATOM 5871 C CA . GLY B 2 359 ? -73.539 -35.994 19.414 1.00 27.65 360 GLY B CA 1
ATOM 5872 C C . GLY B 2 359 ? -74.096 -36.040 18.008 1.00 27.65 360 GLY B C 1
ATOM 5873 O O . GLY B 2 359 ? -73.575 -36.781 17.168 1.00 31.65 360 GLY B O 1
ATOM 5874 N N . VAL B 2 360 ? -75.137 -35.267 17.716 1.00 24.55 361 VAL B N 1
ATOM 5875 C CA . VAL B 2 360 ? -75.676 -35.160 16.364 1.00 22.83 361 VAL B CA 1
ATOM 5876 C C . VAL B 2 360 ? -75.249 -33.812 15.808 1.00 27.93 361 VAL B C 1
ATOM 5877 O O . VAL B 2 360 ? -75.507 -32.770 16.422 1.00 22.25 361 VAL B O 1
ATOM 5881 N N . ALA B 2 361 ? -74.575 -33.831 14.659 1.00 22.61 362 ALA B N 1
ATOM 5882 C CA . ALA B 2 361 ? -74.022 -32.621 14.059 1.00 22.46 362 ALA B CA 1
ATOM 5883 C C . ALA B 2 361 ? -74.922 -32.157 12.917 1.00 20.45 362 ALA B C 1
ATOM 5884 O O . ALA B 2 361 ? -75.072 -32.856 11.908 1.00 21.60 362 ALA B O 1
ATOM 5886 N N . VAL B 2 362 ? -75.522 -30.976 13.079 1.00 21.31 363 VAL B N 1
ATOM 5887 C CA . VAL B 2 362 ? -76.305 -30.322 12.040 1.00 19.72 363 VAL B CA 1
ATOM 5888 C C . VAL B 2 362 ? -75.771 -28.899 11.891 1.00 17.65 363 VAL B C 1
ATOM 5889 O O . VAL B 2 362 ? -74.853 -28.493 12.599 1.00 24.11 363 VAL B O 1
ATOM 5893 N N . VAL B 2 363 ? -76.353 -28.133 10.976 1.00 18.92 364 VAL B N 1
ATOM 5894 C CA . VAL B 2 363 ? -75.912 -26.764 10.738 1.00 21.75 364 VAL B CA 1
ATOM 5895 C C . VAL B 2 363 ? -77.069 -25.819 11.019 1.00 18.86 364 VAL B C 1
ATOM 5896 O O . VAL B 2 363 ? -78.178 -26.032 10.520 1.00 18.96 364 VAL B O 1
ATOM 5900 N N . HIS B 2 364 ? -76.807 -24.770 11.795 1.00 18.91 365 HIS B N 1
ATOM 5901 C CA . HIS B 2 364 ? -77.871 -23.859 12.194 1.00 24.53 365 HIS B CA 1
ATOM 5902 C C . HIS B 2 364 ? -78.301 -22.966 11.034 1.00 25.54 365 HIS B C 1
ATOM 5903 O O . HIS B 2 364 ? -77.499 -22.598 10.166 1.00 21.92 365 HIS B O 1
ATOM 5910 N N . GLY B 2 365 ? -79.594 -22.626 11.030 1.00 21.19 366 GLY B N 1
ATOM 5911 C CA . GLY B 2 365 ? -80.190 -21.948 9.889 1.00 18.86 366 GLY B CA 1
ATOM 5912 C C . GLY B 2 365 ? -79.679 -20.539 9.665 1.00 24.89 366 GLY B C 1
ATOM 5913 O O . GLY B 2 365 ? -79.631 -20.067 8.524 1.00 21.11 366 GLY B O 1
ATOM 5914 N N . SER B 2 366 ? -79.295 -19.844 10.733 1.00 28.60 367 SER B N 1
ATOM 5915 C CA . SER B 2 366 ? -78.750 -18.503 10.566 1.00 27.70 367 SER B CA 1
ATOM 5916 C C . SER B 2 366 ? -77.460 -18.504 9.754 1.00 27.44 367 SER B C 1
ATOM 5917 O O . SER B 2 366 ? -77.118 -17.476 9.161 1.00 33.04 367 SER B O 1
ATOM 5920 N N . ALA B 2 367 ? -76.746 -19.634 9.695 1.00 27.66 368 ALA B N 1
ATOM 5921 C CA . ALA B 2 367 ? -75.602 -19.742 8.793 1.00 27.68 368 ALA B CA 1
ATOM 5922 C C . ALA B 2 367 ? -76.020 -19.595 7.333 1.00 28.72 368 ALA B C 1
ATOM 5923 O O . ALA B 2 367 ? -75.219 -19.160 6.494 1.00 23.41 368 ALA B O 1
ATOM 5925 N N . PHE B 2 368 ? -77.259 -19.964 7.004 1.00 16.99 369 PHE B N 1
ATOM 5926 C CA . PHE B 2 368 ? -77.763 -19.845 5.645 1.00 16.23 369 PHE B CA 1
ATOM 5927 C C . PHE B 2 368 ? -78.672 -18.631 5.475 1.00 17.91 369 PHE B C 1
ATOM 5928 O O . PHE B 2 368 ? -79.343 -18.508 4.445 1.00 17.04 369 PHE B O 1
ATOM 5936 N N . GLY B 2 369 ? -78.740 -17.755 6.477 1.00 18.04 370 GLY B N 1
ATOM 5937 C CA . GLY B 2 369 ? -79.522 -16.543 6.369 1.00 18.82 370 GLY B CA 1
ATOM 5938 C C . GLY B 2 369 ? -80.991 -16.651 6.718 1.00 18.66 370 GLY B C 1
ATOM 5939 O O . GLY B 2 369 ? -81.733 -15.694 6.470 1.00 20.69 370 GLY B O 1
ATOM 5940 N N . LEU B 2 370 ? -81.445 -17.770 7.290 1.00 18.34 371 LEU B N 1
ATOM 5941 C CA . LEU B 2 370 ? -82.846 -17.879 7.701 1.00 19.09 371 LEU B CA 1
ATOM 5942 C C . LEU B 2 370 ? -82.981 -18.842 8.870 1.00 18.93 371 LEU B C 1
ATOM 5943 O O . LEU B 2 370 ? -82.678 -20.035 8.737 1.00 17.78 371 LEU B O 1
ATOM 5948 N N . GLY B 2 371 ? -83.482 -18.327 9.990 1.00 19.16 372 GLY B N 1
ATOM 5949 C CA . GLY B 2 371 ? -83.748 -19.130 11.165 1.00 22.71 372 GLY B CA 1
ATOM 5950 C C . GLY B 2 371 ? -85.061 -18.745 11.820 1.00 25.48 372 GLY B C 1
ATOM 5951 O O . GLY B 2 371 ? -85.802 -17.898 11.311 1.00 27.84 372 GLY B O 1
ATOM 5952 N N . PRO B 2 372 ? -85.387 -19.365 12.969 1.00 24.76 373 PRO B N 1
ATOM 5953 C CA . PRO B 2 372 ? -84.654 -20.445 13.640 1.00 20.63 373 PRO B CA 1
ATOM 5954 C C . PRO B 2 372 ? -84.913 -21.795 12.977 1.00 24.91 373 PRO B C 1
ATOM 5955 O O . PRO B 2 372 ? -86.021 -22.344 13.075 1.00 26.35 373 PRO B O 1
ATOM 5959 N N . ASN B 2 373 ? -83.896 -22.314 12.297 1.00 18.23 374 ASN B N 1
ATOM 5960 C CA . ASN B 2 373 ? -83.984 -23.559 11.549 1.00 18.08 374 ASN B CA 1
ATOM 5961 C C . ASN B 2 373 ? -82.653 -24.284 11.675 1.00 17.76 374 ASN B C 1
ATOM 5962 O O . ASN B 2 373 ? -81.682 -23.749 12.209 1.00 21.63 374 ASN B O 1
ATOM 5967 N N . PHE B 2 374 ? -82.606 -25.512 11.168 1.00 17.28 375 PHE B N 1
ATOM 5968 C CA . PHE B 2 374 ? -81.342 -26.226 11.084 1.00 16.85 375 PHE B CA 1
ATOM 5969 C C . PHE B 2 374 ? -81.404 -27.158 9.888 1.00 19.05 375 PHE B C 1
ATOM 5970 O O . PHE B 2 374 ? -82.468 -27.666 9.538 1.00 17.16 375 PHE B O 1
ATOM 5978 N N . ARG B 2 375 ? -80.268 -27.334 9.228 1.00 18.77 376 ARG B N 1
ATOM 5979 C CA . ARG B 2 375 ? -80.202 -28.162 8.036 1.00 13.59 376 ARG B CA 1
ATOM 5980 C C . ARG B 2 375 ? -79.716 -29.559 8.410 1.00 14.81 376 ARG B C 1
ATOM 5981 O O . ARG B 2 375 ? -78.721 -29.709 9.128 1.00 19.55 376 ARG B O 1
ATOM 5989 N N . ILE B 2 376 ? -80.407 -30.569 7.887 1.00 14.21 377 ILE B N 1
ATOM 5990 C CA . ILE B 2 376 ? -80.002 -31.963 7.983 1.00 17.11 377 ILE B CA 1
ATOM 5991 C C . ILE B 2 376 ? -79.854 -32.524 6.576 1.00 13.11 377 ILE B C 1
ATOM 5992 O O . ILE B 2 376 ? -80.758 -32.360 5.747 1.00 13.51 377 ILE B O 1
ATOM 5997 N N . SER B 2 377 ? -78.718 -33.183 6.302 1.00 14.82 378 SER B N 1
ATOM 5998 C CA . SER B 2 377 ? -78.578 -33.954 5.064 1.00 13.53 378 SER B CA 1
ATOM 5999 C C . SER B 2 377 ? -78.965 -35.403 5.329 1.00 21.69 378 SER B C 1
ATOM 6000 O O . SER B 2 377 ? -78.494 -36.004 6.302 1.00 19.28 378 SER B O 1
ATOM 6003 N N . TYR B 2 378 ? -79.831 -35.969 4.483 1.00 13.36 379 TYR B N 1
ATOM 6004 C CA . TYR B 2 378 ? -80.169 -37.380 4.624 1.00 15.01 379 TYR B CA 1
ATOM 6005 C C . TYR B 2 378 ? -79.482 -38.230 3.559 1.00 17.32 379 TYR B C 1
ATOM 6006 O O . TYR B 2 378 ? -79.981 -39.284 3.169 1.00 19.57 379 TYR B O 1
ATOM 6015 N N . ALA B 2 379 ? -78.317 -37.775 3.083 1.00 16.59 380 ALA B N 1
ATOM 6016 C CA . ALA B 2 379 ? -77.423 -38.629 2.310 1.00 21.11 380 ALA B CA 1
ATOM 6017 C C . ALA B 2 379 ? -76.598 -39.476 3.279 1.00 20.10 380 ALA B C 1
ATOM 6018 O O . ALA B 2 379 ? -75.386 -39.317 3.422 1.00 22.54 380 ALA B O 1
ATOM 6020 N N . THR B 2 380 ? -77.290 -40.382 3.970 1.00 23.00 381 THR B N 1
ATOM 6021 C CA . THR B 2 380 ? -76.670 -41.346 4.875 1.00 21.74 381 THR B CA 1
ATOM 6022 C C . THR B 2 380 ? -77.671 -42.477 5.074 1.00 22.85 381 THR B C 1
ATOM 6023 O O . THR B 2 380 ? -78.810 -42.405 4.604 1.00 23.00 381 THR B O 1
ATOM 6027 N N . SER B 2 381 ? -77.228 -43.536 5.750 1.00 24.07 382 SER B N 1
ATOM 6028 C CA . SER B 2 381 ? -78.024 -44.752 5.828 1.00 28.39 382 SER B CA 1
ATOM 6029 C C . SER B 2 381 ? -79.291 -44.515 6.645 1.00 26.08 382 SER B C 1
ATOM 6030 O O . SER B 2 381 ? -79.369 -43.597 7.472 1.00 22.69 382 SER B O 1
ATOM 6033 N N . GLU B 2 382 ? -80.302 -45.356 6.398 1.00 23.85 383 GLU B N 1
ATOM 6034 C CA . GLU B 2 382 ? -81.547 -45.213 7.148 1.00 22.26 383 GLU B CA 1
ATOM 6035 C C . GLU B 2 382 ? -81.338 -45.516 8.625 1.00 23.44 383 GLU B C 1
ATOM 6036 O O . GLU B 2 382 ? -81.991 -44.907 9.480 1.00 23.22 383 GLU B O 1
ATOM 6042 N N . ALA B 2 383 ? -80.439 -46.449 8.944 1.00 29.28 384 ALA B N 1
ATOM 6043 C CA . ALA B 2 383 ? -80.155 -46.747 10.346 1.00 32.43 384 ALA B CA 1
ATOM 6044 C C . ALA B 2 383 ? -79.569 -45.535 11.060 1.00 28.18 384 ALA B C 1
ATOM 6045 O O . ALA B 2 383 ? -79.936 -45.242 12.203 1.00 29.82 384 ALA B O 1
ATOM 6047 N N . LEU B 2 384 ? -78.659 -44.812 10.398 1.00 25.25 385 LEU B N 1
ATOM 6048 C CA . LEU B 2 384 ? -78.063 -43.630 11.016 1.00 26.17 385 LEU B CA 1
ATOM 6049 C C . LEU B 2 384 ? -79.061 -42.479 11.124 1.00 29.44 385 LEU B C 1
ATOM 6050 O O . LEU B 2 384 ? -79.054 -41.740 12.115 1.00 24.40 385 LEU B O 1
ATOM 6055 N N . LEU B 2 385 ? -79.913 -42.298 10.111 1.00 23.16 386 LEU B N 1
ATOM 6056 C CA . LEU B 2 385 ? -80.946 -41.269 10.192 1.00 27.57 386 LEU B CA 1
ATOM 6057 C C . LEU B 2 385 ? -81.907 -41.550 11.335 1.00 21.02 386 LEU B C 1
ATOM 6058 O O . LEU B 2 385 ? -82.301 -40.638 12.074 1.00 20.77 386 LEU B O 1
ATOM 6063 N N . GLU B 2 386 ? -82.313 -42.809 11.472 1.00 23.07 387 GLU B N 1
ATOM 6064 C CA . GLU B 2 386 ? -83.280 -43.178 12.496 1.00 26.69 387 GLU B CA 1
ATOM 6065 C C . GLU B 2 386 ? -82.697 -42.967 13.885 1.00 27.53 387 GLU B C 1
ATOM 6066 O O . GLU B 2 386 ? -83.339 -42.373 14.758 1.00 27.93 387 GLU B O 1
ATOM 6072 N N . GLU B 2 387 ? -81.460 -43.425 14.101 1.00 25.03 388 GLU B N 1
ATOM 6073 C CA . GLU B 2 387 ? -80.801 -43.207 15.387 1.00 26.41 388 GLU B CA 1
ATOM 6074 C C . GLU B 2 387 ? -80.613 -41.719 15.671 1.00 26.27 388 GLU B C 1
ATOM 6075 O O . GLU B 2 387 ? -80.890 -41.249 16.779 1.00 26.10 388 GLU B O 1
ATOM 6081 N N . ALA B 2 388 ? -80.138 -40.956 14.681 1.00 23.39 389 ALA B N 1
ATOM 6082 C CA . ALA B 2 388 ? -79.979 -39.517 14.884 1.00 23.71 389 ALA B CA 1
ATOM 6083 C C . ALA B 2 388 ? -81.312 -38.848 15.202 1.00 23.79 389 ALA B C 1
ATOM 6084 O O . ALA B 2 388 ? -81.390 -38.002 16.101 1.00 22.37 389 ALA B O 1
ATOM 6086 N N . CYS B 2 389 ? -82.380 -39.223 14.491 1.00 21.64 390 CYS B N 1
ATOM 6087 C CA . CYS B 2 389 ? -83.682 -38.620 14.765 1.00 24.39 390 CYS B CA 1
ATOM 6088 C C . CYS B 2 389 ? -84.218 -39.010 16.140 1.00 27.06 390 CYS B C 1
ATOM 6089 O O . CYS B 2 389 ? -84.902 -38.206 16.790 1.00 23.15 390 CYS B O 1
ATOM 6092 N N . ARG B 2 390 ? -83.930 -40.232 16.598 1.00 24.34 391 ARG B N 1
ATOM 6093 C CA . ARG B 2 390 ? -84.307 -40.606 17.961 1.00 26.01 391 ARG B CA 1
ATOM 6094 C C . ARG B 2 390 ? -83.586 -39.735 18.980 1.00 37.31 391 ARG B C 1
ATOM 6095 O O . ARG B 2 390 ? -84.191 -39.276 19.955 1.00 27.12 391 ARG B O 1
ATOM 6103 N N . ARG B 2 391 ? -82.289 -39.496 18.768 1.00 30.28 392 ARG B N 1
ATOM 6104 C CA . ARG B 2 391 ? -81.536 -38.632 19.670 1.00 26.46 392 ARG B CA 1
ATOM 6105 C C . ARG B 2 391 ? -82.095 -37.223 19.667 1.00 25.55 392 ARG B C 1
ATOM 6106 O O . ARG B 2 391 ? -82.137 -36.561 20.709 1.00 28.01 392 ARG B O 1
ATOM 6114 N N . ILE B 2 392 ? -82.514 -36.737 18.500 1.00 23.98 393 ILE B N 1
ATOM 6115 C CA . ILE B 2 392 ? -83.083 -35.398 18.427 1.00 23.25 393 ILE B CA 1
ATOM 6116 C C . ILE B 2 392 ? -84.400 -35.354 19.184 1.00 24.29 393 ILE B C 1
ATOM 6117 O O . ILE B 2 392 ? -84.676 -34.395 19.912 1.00 24.52 393 ILE B O 1
ATOM 6122 N N . GLN B 2 393 ? -85.224 -36.393 19.032 1.00 24.44 394 GLN B N 1
ATOM 6123 C CA . GLN B 2 393 ? -86.485 -36.465 19.773 1.00 25.47 394 GLN B CA 1
ATOM 6124 C C . GLN B 2 393 ? -86.233 -36.445 21.273 1.00 29.22 394 GLN B C 1
ATOM 6125 O O . GLN B 2 393 ? -86.887 -35.706 22.017 1.00 27.78 394 GLN B O 1
ATOM 6131 N N . ARG B 2 394 ? -85.281 -37.263 21.730 1.00 27.98 395 ARG B N 1
ATOM 6132 C CA . ARG B 2 394 ? -84.928 -37.311 23.145 1.00 29.72 395 ARG B CA 1
ATOM 6133 C C . ARG B 2 394 ? -84.435 -35.955 23.639 1.00 29.65 395 ARG B C 1
ATOM 6134 O O . ARG B 2 394 ? -84.855 -35.475 24.701 1.00 30.86 395 ARG B O 1
ATOM 6142 N N . PHE B 2 395 ? -83.535 -35.324 22.879 1.00 28.40 396 PHE B N 1
ATOM 6143 C CA . PHE B 2 395 ? -83.059 -33.983 23.216 1.00 29.47 396 PHE B CA 1
ATOM 6144 C C . PHE B 2 395 ? -84.214 -32.999 23.338 1.00 28.25 396 PHE B C 1
ATOM 6145 O O . PHE B 2 395 ? -84.321 -32.258 24.323 1.00 29.39 396 PHE B O 1
ATOM 6153 N N . CYS B 2 396 ? -85.066 -32.951 22.313 1.00 26.97 397 CYS B N 1
ATOM 6154 C CA . CYS B 2 396 ? -86.147 -31.978 22.296 1.00 31.82 397 CYS B CA 1
ATOM 6155 C C . CYS B 2 396 ? -87.110 -32.210 23.446 1.00 32.37 397 CYS B C 1
ATOM 6156 O O . CYS B 2 396 ? -87.577 -31.253 24.073 1.00 30.85 397 CYS B O 1
ATOM 6159 N N . ALA B 2 397 ? -87.400 -33.475 23.750 1.00 29.24 398 ALA B N 1
ATOM 6160 C CA . ALA B 2 397 ? -88.307 -33.773 24.852 1.00 30.99 398 ALA B CA 1
ATOM 6161 C C . ALA B 2 397 ? -87.736 -33.297 26.179 1.00 32.54 398 ALA B C 1
ATOM 6162 O O . ALA B 2 397 ? -88.495 -32.945 27.090 1.00 33.93 398 ALA B O 1
ATOM 6164 N N . ALA B 2 398 ? -86.406 -33.262 26.300 1.00 32.48 399 ALA B N 1
ATOM 6165 C CA . ALA B 2 398 ? -85.733 -32.830 27.520 1.00 34.97 399 ALA B CA 1
ATOM 6166 C C . ALA B 2 398 ? -85.564 -31.321 27.599 1.00 33.95 399 ALA B C 1
ATOM 6167 O O . ALA B 2 398 ? -85.071 -30.821 28.613 1.00 37.39 399 ALA B O 1
ATOM 6169 N N . CYS B 2 399 ? -85.960 -30.587 26.563 1.00 32.41 400 CYS B N 1
ATOM 6170 C CA . CYS B 2 399 ? -86.035 -29.137 26.652 1.00 37.31 400 CYS B CA 1
ATOM 6171 C C . CYS B 2 399 ? -87.306 -28.747 27.397 1.00 44.70 400 CYS B C 1
ATOM 6172 O O . CYS B 2 399 ? -88.403 -29.199 27.053 1.00 54.44 400 CYS B O 1
ATOM 6175 N N . ARG B 2 400 ? -87.156 -27.919 28.420 1.00 35.46 401 ARG B N 1
ATOM 6176 C CA . ARG B 2 400 ? -88.281 -27.537 29.269 1.00 43.71 401 ARG B CA 1
ATOM 6177 C C . ARG B 2 400 ? -88.577 -26.043 29.150 1.00 47.14 401 ARG B C 1
ATOM 6178 O O . ARG B 2 400 ? -87.661 -25.216 29.135 1.00 46.55 401 ARG B O 1
ATOM 6180 N N . ALA C 1 2 ? -15.849 -7.737 42.706 1.00 58.20 2 ALA C N 1
ATOM 6181 C CA . ALA C 1 2 ? -15.525 -8.976 43.403 1.00 56.15 2 ALA C CA 1
ATOM 6182 C C . ALA C 1 2 ? -15.199 -10.082 42.402 1.00 52.32 2 ALA C C 1
ATOM 6183 O O . ALA C 1 2 ? -15.531 -9.978 41.221 1.00 51.17 2 ALA C O 1
ATOM 6185 N N . PHE C 1 3 ? -14.535 -11.135 42.882 1.00 50.56 3 PHE C N 1
ATOM 6186 C CA . PHE C 1 3 ? -14.226 -12.273 42.019 1.00 47.08 3 PHE C CA 1
ATOM 6187 C C . PHE C 1 3 ? -15.496 -12.921 41.489 1.00 47.36 3 PHE C C 1
ATOM 6188 O O . PHE C 1 3 ? -15.589 -13.256 40.302 1.00 43.42 3 PHE C O 1
ATOM 6196 N N . LEU C 1 4 ? -16.482 -13.125 42.358 1.00 46.26 4 LEU C N 1
ATOM 6197 C CA . LEU C 1 4 ? -17.749 -13.685 41.918 1.00 44.98 4 LEU C CA 1
ATOM 6198 C C . LEU C 1 4 ? -18.573 -12.619 41.207 1.00 46.53 4 LEU C C 1
ATOM 6199 O O . LEU C 1 4 ? -18.489 -11.426 41.521 1.00 49.29 4 LEU C O 1
ATOM 6204 N N . ALA C 1 5 ? -19.365 -13.059 40.235 1.00 44.94 5 ALA C N 1
ATOM 6205 C CA . ALA C 1 5 ? -20.085 -12.127 39.381 1.00 46.29 5 ALA C CA 1
ATOM 6206 C C . ALA C 1 5 ? -21.175 -11.400 40.154 1.00 55.03 5 ALA C C 1
ATOM 6207 O O . ALA C 1 5 ? -21.852 -11.984 41.005 1.00 50.17 5 ALA C O 1
ATOM 6209 N N . ASP C 1 6 ? -21.346 -10.112 39.838 1.00 51.61 6 ASP C N 1
ATOM 6210 C CA . ASP C 1 6 ? -22.403 -9.315 40.449 1.00 63.40 6 ASP C CA 1
ATOM 6211 C C . ASP C 1 6 ? -23.788 -9.853 40.120 1.00 63.54 6 ASP C C 1
ATOM 6212 O O . ASP C 1 6 ? -24.741 -9.577 40.857 1.00 64.27 6 ASP C O 1
ATOM 6217 N N . ALA C 1 7 ? -23.922 -10.612 39.032 1.00 64.18 7 ALA C N 1
ATOM 6218 C CA . ALA C 1 7 ? -25.210 -11.204 38.697 1.00 64.03 7 ALA C CA 1
ATOM 6219 C C . ALA C 1 7 ? -25.586 -12.338 39.642 1.00 62.72 7 ALA C C 1
ATOM 6220 O O . ALA C 1 7 ? -26.768 -12.690 39.729 1.00 62.15 7 ALA C O 1
ATOM 6222 N N . LEU C 1 8 ? -24.611 -12.918 40.347 1.00 61.17 8 LEU C N 1
ATOM 6223 C CA . LEU C 1 8 ? -24.922 -13.966 41.313 1.00 58.25 8 LEU C CA 1
ATOM 6224 C C . LEU C 1 8 ? -25.675 -13.403 42.509 1.00 57.22 8 LEU C C 1
ATOM 6225 O O . LEU C 1 8 ? -26.602 -14.040 43.021 1.00 54.67 8 LEU C O 1
ATOM 6230 N N . SER C 1 9 ? -25.288 -12.209 42.966 1.00 57.48 9 SER C N 1
ATOM 6231 C CA . SER C 1 9 ? -25.927 -11.607 44.131 1.00 63.95 9 SER C CA 1
ATOM 6232 C C . SER C 1 9 ? -27.396 -11.295 43.884 1.00 64.70 9 SER C C 1
ATOM 6233 O O . SER C 1 9 ? -28.170 -11.208 44.843 1.00 69.59 9 SER C O 1
ATOM 6236 N N . ARG C 1 10 ? -27.801 -11.138 42.625 1.00 63.35 10 ARG C N 1
ATOM 6237 C CA . ARG C 1 10 ? -29.192 -10.868 42.288 1.00 68.67 10 ARG C CA 1
ATOM 6238 C C . ARG C 1 10 ? -30.079 -12.109 42.376 1.00 70.41 10 ARG C C 1
ATOM 6239 O O . ARG C 1 10 ? -31.252 -12.036 41.993 1.00 74.19 10 ARG C O 1
ATOM 6247 N N . VAL C 1 11 ? -29.559 -13.231 42.875 1.00 67.11 11 VAL C N 1
ATOM 6248 C CA . VAL C 1 11 ? -30.317 -14.474 43.001 1.00 66.54 11 VAL C CA 1
ATOM 6249 C C . VAL C 1 11 ? -30.188 -14.986 44.430 1.00 65.79 11 VAL C C 1
ATOM 6250 O O . VAL C 1 11 ? -29.077 -15.256 44.899 1.00 61.98 11 VAL C O 1
ATOM 6254 N N . LYS C 1 12 ? -31.323 -15.129 45.115 1.00 70.67 12 LYS C N 1
ATOM 6255 C CA . LYS C 1 12 ? -31.270 -15.691 46.455 1.00 71.88 12 LYS C CA 1
ATOM 6256 C C . LYS C 1 12 ? -31.404 -17.212 46.398 1.00 71.69 12 LYS C C 1
ATOM 6257 O O . LYS C 1 12 ? -32.056 -17.752 45.497 1.00 70.09 12 LYS C O 1
ATOM 6263 N N . PRO C 1 13 ? -30.768 -17.934 47.337 1.00 75.47 13 PRO C N 1
ATOM 6264 C CA . PRO C 1 13 ? -30.761 -19.404 47.333 1.00 72.07 13 PRO C CA 1
ATOM 6265 C C . PRO C 1 13 ? -32.149 -20.018 47.543 1.00 73.75 13 PRO C C 1
ATOM 6266 O O . PRO C 1 13 ? -32.965 -19.465 48.284 1.00 77.49 13 PRO C O 1
ATOM 6270 N N . VAL C 1 33 ? -36.113 -40.191 58.643 1.00 56.62 33 VAL C N 1
ATOM 6271 C CA . VAL C 1 33 ? -36.765 -39.050 58.002 1.00 59.68 33 VAL C CA 1
ATOM 6272 C C . VAL C 1 33 ? -37.417 -39.435 56.670 1.00 57.65 33 VAL C C 1
ATOM 6273 O O . VAL C 1 33 ? -36.968 -40.351 55.974 1.00 60.36 33 VAL C O 1
ATOM 6277 N N . ILE C 1 34 ? -38.476 -38.710 56.319 1.00 52.74 34 ILE C N 1
ATOM 6278 C CA . ILE C 1 34 ? -39.294 -38.999 55.145 1.00 49.86 34 ILE C CA 1
ATOM 6279 C C . ILE C 1 34 ? -39.239 -37.799 54.209 1.00 44.84 34 ILE C C 1
ATOM 6280 O O . ILE C 1 34 ? -39.736 -36.718 54.548 1.00 44.54 34 ILE C O 1
ATOM 6285 N N . GLY C 1 35 ? -38.658 -37.990 53.028 1.00 43.89 35 GLY C N 1
ATOM 6286 C CA . GLY C 1 35 ? -38.570 -36.912 52.061 1.00 45.90 35 GLY C CA 1
ATOM 6287 C C . GLY C 1 35 ? -39.790 -36.758 51.168 1.00 46.05 35 GLY C C 1
ATOM 6288 O O . GLY C 1 35 ? -40.012 -37.578 50.268 1.00 45.94 35 GLY C O 1
ATOM 6289 N N . LEU C 1 36 ? -40.583 -35.704 51.396 1.00 43.42 36 LEU C N 1
ATOM 6290 C CA . LEU C 1 36 ? -41.748 -35.399 50.570 1.00 46.62 36 LEU C CA 1
ATOM 6291 C C . LEU C 1 36 ? -41.514 -34.223 49.618 1.00 46.13 36 LEU C C 1
ATOM 6292 O O . LEU C 1 36 ? -42.481 -33.664 49.080 1.00 44.83 36 LEU C O 1
ATOM 6297 N N . GLY C 1 37 ? -40.260 -33.840 49.395 1.00 42.22 37 GLY C N 1
ATOM 6298 C CA . GLY C 1 37 ? -39.979 -32.668 48.593 1.00 42.72 37 GLY C CA 1
ATOM 6299 C C . GLY C 1 37 ? -39.640 -32.957 47.144 1.00 43.19 37 GLY C C 1
ATOM 6300 O O . GLY C 1 37 ? -39.733 -32.067 46.294 1.00 49.77 37 GLY C O 1
ATOM 6301 N N . ALA C 1 38 ? -39.255 -34.193 46.846 1.00 39.99 38 ALA C N 1
ATOM 6302 C CA . ALA C 1 38 ? -38.715 -34.505 45.531 1.00 44.41 38 ALA C CA 1
ATOM 6303 C C . ALA C 1 38 ? -39.794 -34.419 44.463 1.00 47.72 38 ALA C C 1
ATOM 6304 O O . ALA C 1 38 ? -40.931 -34.850 44.665 1.00 45.10 38 ALA C O 1
ATOM 6306 N N . GLY C 1 39 ? -39.431 -33.845 43.322 1.00 48.88 39 GLY C N 1
ATOM 6307 C CA . GLY C 1 39 ? -40.320 -33.823 42.183 1.00 50.87 39 GLY C CA 1
ATOM 6308 C C . GLY C 1 39 ? -40.073 -34.997 41.263 1.00 48.49 39 GLY C C 1
ATOM 6309 O O . GLY C 1 39 ? -39.789 -34.809 40.078 1.00 46.11 39 GLY C O 1
ATOM 6310 N N . GLU C 1 40 ? -40.177 -36.218 41.799 1.00 51.12 40 GLU C N 1
ATOM 6311 C CA . GLU C 1 40 ? -39.866 -37.413 41.031 1.00 46.72 40 GLU C CA 1
ATOM 6312 C C . GLU C 1 40 ? -40.639 -38.616 41.548 1.00 43.70 40 GLU C C 1
ATOM 6313 O O . GLU C 1 40 ? -40.840 -38.740 42.762 1.00 43.10 40 GLU C O 1
ATOM 6319 N N . PRO C 1 41 ? -41.074 -39.503 40.658 1.00 41.51 41 PRO C N 1
ATOM 6320 C CA . PRO C 1 41 ? -41.790 -40.710 41.084 1.00 44.66 41 PRO C CA 1
ATOM 6321 C C . PRO C 1 41 ? -40.914 -41.645 41.901 1.00 48.61 41 PRO C C 1
ATOM 6322 O O . PRO C 1 41 ? -39.695 -41.711 41.723 1.00 49.68 41 PRO C O 1
ATOM 6326 N N . ASP C 1 42 ? -41.554 -42.394 42.797 1.00 46.60 42 ASP C N 1
ATOM 6327 C CA . ASP C 1 42 ? -40.847 -43.497 43.431 1.00 49.99 42 ASP C CA 1
ATOM 6328 C C . ASP C 1 42 ? -40.808 -44.735 42.542 1.00 57.44 42 ASP C C 1
ATOM 6329 O O . ASP C 1 42 ? -40.128 -45.708 42.891 1.00 60.97 42 ASP C O 1
ATOM 6334 N N . PHE C 1 43 ? -41.519 -44.719 41.413 1.00 57.07 43 PHE C N 1
ATOM 6335 C CA . PHE C 1 43 ? -41.386 -45.768 40.413 1.00 54.42 43 PHE C CA 1
ATOM 6336 C C . PHE C 1 43 ? -40.002 -45.715 39.786 1.00 47.31 43 PHE C C 1
ATOM 6337 O O . PHE C 1 43 ? -39.374 -44.657 39.710 1.00 48.48 43 PHE C O 1
ATOM 6345 N N . ASP C 1 44 ? -39.540 -46.866 39.314 1.00 43.98 44 ASP C N 1
ATOM 6346 C CA . ASP C 1 44 ? -38.339 -46.910 38.498 1.00 39.59 44 ASP C CA 1
ATOM 6347 C C . ASP C 1 44 ? -38.716 -46.743 37.030 1.00 36.57 44 ASP C C 1
ATOM 6348 O O . ASP C 1 44 ? -39.884 -46.853 36.643 1.00 34.44 44 ASP C O 1
ATOM 6353 N N . THR C 1 45 ? -37.709 -46.444 36.217 1.00 34.59 45 THR C N 1
ATOM 6354 C CA . THR C 1 45 ? -37.920 -46.295 34.786 1.00 33.31 45 THR C CA 1
ATOM 6355 C C . THR C 1 45 ? -38.486 -47.589 34.206 1.00 31.62 45 THR C C 1
ATOM 6356 O O . THR C 1 45 ? -38.037 -48.680 34.578 1.00 44.15 45 THR C O 1
ATOM 6360 N N . PRO C 1 46 ? -39.471 -47.510 33.311 1.00 32.63 46 PRO C N 1
ATOM 6361 C CA . PRO C 1 46 ? -40.030 -48.729 32.712 1.00 34.16 46 PRO C CA 1
ATOM 6362 C C . PRO C 1 46 ? -38.986 -49.526 31.942 1.00 41.43 46 PRO C C 1
ATOM 6363 O O . PRO C 1 46 ? -38.018 -48.978 31.406 1.00 36.80 46 PRO C O 1
ATOM 6367 N N . ASP C 1 47 ? -39.213 -50.842 31.869 1.00 43.64 47 ASP C N 1
ATOM 6368 C CA . ASP C 1 47 ? -38.177 -51.748 31.373 1.00 43.97 47 ASP C CA 1
ATOM 6369 C C . ASP C 1 47 ? -37.953 -51.617 29.871 1.00 41.68 47 ASP C C 1
ATOM 6370 O O . ASP C 1 47 ? -36.851 -51.906 29.390 1.00 42.66 47 ASP C O 1
ATOM 6375 N N . ASN C 1 48 ? -38.967 -51.212 29.107 1.00 39.33 48 ASN C N 1
ATOM 6376 C CA . ASN C 1 48 ? -38.733 -51.003 27.683 1.00 39.96 48 ASN C CA 1
ATOM 6377 C C . ASN C 1 48 ? -37.736 -49.872 27.469 1.00 38.00 48 ASN C C 1
ATOM 6378 O O . ASN C 1 48 ? -36.894 -49.934 26.569 1.00 35.00 48 ASN C O 1
ATOM 6383 N N . ILE C 1 49 ? -37.808 -48.835 28.303 1.00 33.97 49 ILE C N 1
ATOM 6384 C CA . ILE C 1 49 ? -36.874 -47.721 28.197 1.00 34.01 49 ILE C CA 1
ATOM 6385 C C . ILE C 1 49 ? -35.487 -48.150 28.658 1.00 32.48 49 ILE C C 1
ATOM 6386 O O . ILE C 1 49 ? -34.473 -47.834 28.018 1.00 30.19 49 ILE C O 1
ATOM 6391 N N . LYS C 1 50 ? -35.425 -48.902 29.761 1.00 31.17 50 LYS C N 1
ATOM 6392 C CA . LYS C 1 50 ? -34.143 -49.384 30.270 1.00 30.34 50 LYS C CA 1
ATOM 6393 C C . LYS C 1 50 ? -33.413 -50.231 29.235 1.00 37.47 50 LYS C C 1
ATOM 6394 O O . LYS C 1 50 ? -32.195 -50.090 29.046 1.00 34.72 50 LYS C O 1
ATOM 6400 N N . LYS C 1 51 ? -34.136 -51.142 28.578 1.00 32.62 51 LYS C N 1
ATOM 6401 C CA . LYS C 1 51 ? -33.502 -52.044 27.624 1.00 33.49 51 LYS C CA 1
ATOM 6402 C C . LYS C 1 51 ? -33.056 -51.313 26.364 1.00 38.03 51 LYS C C 1
ATOM 6403 O O . LYS C 1 51 ? -32.072 -51.715 25.733 1.00 39.15 51 LYS C O 1
ATOM 6409 N N . ALA C 1 52 ? -33.753 -50.242 25.984 1.00 32.66 52 ALA C N 1
ATOM 6410 C CA . ALA C 1 52 ? -33.308 -49.456 24.837 1.00 32.19 52 ALA C CA 1
ATOM 6411 C C . ALA C 1 52 ? -32.053 -48.663 25.174 1.00 32.38 52 ALA C C 1
ATOM 6412 O O . ALA C 1 52 ? -31.167 -48.493 24.326 1.00 29.70 52 ALA C O 1
ATOM 6414 N N . ALA C 1 53 ? -31.955 -48.172 26.410 1.00 29.01 53 ALA C N 1
ATOM 6415 C CA . ALA C 1 53 ? -30.725 -47.517 26.836 1.00 27.28 53 ALA C CA 1
ATOM 6416 C C . ALA C 1 53 ? -29.557 -48.494 26.818 1.00 31.10 53 ALA C C 1
ATOM 6417 O O . ALA C 1 53 ? -28.450 -48.155 26.372 1.00 26.26 53 ALA C O 1
ATOM 6419 N N . ILE C 1 54 ? -29.794 -49.716 27.304 1.00 28.32 54 ILE C N 1
ATOM 6420 C CA . ILE C 1 54 ? -28.766 -50.749 27.305 1.00 30.89 54 ILE C CA 1
ATOM 6421 C C . ILE C 1 54 ? -28.378 -51.107 25.877 1.00 35.18 54 ILE C C 1
ATOM 6422 O O . ILE C 1 54 ? -27.193 -51.302 25.576 1.00 35.96 54 ILE C O 1
ATOM 6427 N N . ASP C 1 55 ? -29.366 -51.202 24.978 1.00 30.56 55 ASP C N 1
ATOM 6428 C CA . ASP C 1 55 ? -29.069 -51.373 23.557 1.00 31.88 55 ASP C CA 1
ATOM 6429 C C . ASP C 1 55 ? -28.110 -50.299 23.070 1.00 29.64 55 ASP C C 1
ATOM 6430 O O . ASP C 1 55 ? -27.128 -50.592 22.376 1.00 32.99 55 ASP C O 1
ATOM 6435 N N . ALA C 1 56 ? -28.385 -49.043 23.428 1.00 28.39 56 ALA C N 1
ATOM 6436 C CA . ALA C 1 56 ? -27.540 -47.941 22.990 1.00 28.12 56 ALA C CA 1
ATOM 6437 C C . ALA C 1 56 ? -26.129 -48.062 23.557 1.00 27.92 56 ALA C C 1
ATOM 6438 O O . ALA C 1 56 ? -25.146 -47.782 22.863 1.00 25.06 56 ALA C O 1
ATOM 6440 N N . ILE C 1 57 ? -26.005 -48.466 24.822 1.00 28.94 57 ILE C N 1
ATOM 6441 C CA . ILE C 1 57 ? -24.683 -48.671 25.406 1.00 24.53 57 ILE C CA 1
ATOM 6442 C C . ILE C 1 57 ? -23.956 -49.796 24.679 1.00 25.47 57 ILE C C 1
ATOM 6443 O O . ILE C 1 57 ? -22.774 -49.673 24.323 1.00 24.77 57 ILE C O 1
ATOM 6448 N N . ASP C 1 58 ? -24.659 -50.910 24.448 1.00 27.21 58 ASP C N 1
ATOM 6449 C CA . ASP C 1 58 ? -24.068 -52.063 23.768 1.00 28.50 58 ASP C CA 1
ATOM 6450 C C . ASP C 1 58 ? -23.545 -51.693 22.389 1.00 30.87 58 ASP C C 1
ATOM 6451 O O . ASP C 1 58 ? -22.402 -52.005 22.037 1.00 29.86 58 ASP C O 1
ATOM 6456 N N . ARG C 1 59 ? -24.371 -51.048 21.579 1.00 32.63 59 ARG C N 1
ATOM 6457 C CA . ARG C 1 59 ? -23.944 -50.825 20.208 1.00 36.51 59 ARG C CA 1
ATOM 6458 C C . ARG C 1 59 ? -23.026 -49.620 20.068 1.00 36.71 59 ARG C C 1
ATOM 6459 O O . ARG C 1 59 ? -22.611 -49.301 18.949 1.00 35.81 59 ARG C O 1
ATOM 6467 N N . GLY C 1 60 ? -22.658 -48.975 21.174 1.00 28.90 60 GLY C N 1
ATOM 6468 C CA . GLY C 1 60 ? -21.632 -47.959 21.141 1.00 28.08 60 GLY C CA 1
ATOM 6469 C C . GLY C 1 60 ? -22.114 -46.572 20.778 1.00 27.08 60 GLY C C 1
ATOM 6470 O O . GLY C 1 60 ? -21.395 -45.836 20.096 1.00 26.95 60 GLY C O 1
ATOM 6471 N N . GLU C 1 61 ? -23.317 -46.195 21.230 1.00 34.25 61 GLU C N 1
ATOM 6472 C CA . GLU C 1 61 ? -23.831 -44.829 21.067 1.00 31.06 61 GLU C CA 1
ATOM 6473 C C . GLU C 1 61 ? -23.224 -43.940 22.150 1.00 28.41 61 GLU C C 1
ATOM 6474 O O . GLU C 1 61 ? -23.901 -43.431 23.047 1.00 32.30 61 GLU C O 1
ATOM 6480 N N . THR C 1 62 ? -21.909 -43.757 22.048 1.00 29.39 62 THR C N 1
ATOM 6481 C CA . THR C 1 62 ? -21.113 -43.126 23.093 1.00 31.93 62 THR C CA 1
ATOM 6482 C C . THR C 1 62 ? -20.372 -41.895 22.580 1.00 31.96 62 THR C C 1
ATOM 6483 O O . THR C 1 62 ? -19.431 -41.414 23.234 1.00 27.08 62 THR C O 1
ATOM 6487 N N . LYS C 1 63 ? -20.794 -41.365 21.432 1.00 27.05 63 LYS C N 1
ATOM 6488 C CA . LYS C 1 63 ? -20.140 -40.247 20.766 1.00 30.03 63 LYS C CA 1
ATOM 6489 C C . LYS C 1 63 ? -20.995 -38.994 20.879 1.00 23.95 63 LYS C C 1
ATOM 6490 O O . LYS C 1 63 ? -22.179 -39.053 21.218 1.00 23.54 63 LYS C O 1
ATOM 6496 N N . TYR C 1 64 ? -20.371 -37.853 20.587 1.00 24.19 64 TYR C N 1
ATOM 6497 C CA . TYR C 1 64 ? -21.097 -36.592 20.514 1.00 24.06 64 TYR C CA 1
ATOM 6498 C C . TYR C 1 64 ? -22.276 -36.716 19.557 1.00 29.84 64 TYR C C 1
ATOM 6499 O O . TYR C 1 64 ? -22.164 -37.318 18.485 1.00 31.09 64 TYR C O 1
ATOM 6508 N N . THR C 1 65 ? -23.404 -36.137 19.950 1.00 26.46 65 THR C N 1
ATOM 6509 C CA . THR C 1 65 ? -24.585 -36.046 19.109 1.00 25.79 65 THR C CA 1
ATOM 6510 C C . THR C 1 65 ? -24.707 -34.636 18.551 1.00 25.18 65 THR C C 1
ATOM 6511 O O . THR C 1 65 ? -24.058 -33.710 19.049 1.00 25.05 65 THR C O 1
ATOM 6515 N N . PRO C 1 66 ? -25.530 -34.421 17.517 1.00 29.00 66 PRO C N 1
ATOM 6516 C CA . PRO C 1 66 ? -25.868 -33.042 17.141 1.00 26.90 66 PRO C CA 1
ATOM 6517 C C . PRO C 1 66 ? -26.378 -32.287 18.364 1.00 28.06 66 PRO C C 1
ATOM 6518 O O . PRO C 1 66 ? -27.017 -32.867 19.244 1.00 25.20 66 PRO C O 1
ATOM 6522 N N . VAL C 1 67 ? -26.070 -30.986 18.424 1.00 26.60 67 VAL C N 1
ATOM 6523 C CA . VAL C 1 67 ? -26.337 -30.207 19.635 1.00 25.98 67 VAL C CA 1
ATOM 6524 C C . VAL C 1 67 ? -27.819 -30.249 19.995 1.00 26.20 67 VAL C C 1
ATOM 6525 O O . VAL C 1 67 ? -28.181 -30.428 21.166 1.00 24.79 67 VAL C O 1
ATOM 6529 N N . SER C 1 68 ? -28.698 -30.105 18.997 1.00 26.83 68 SER C N 1
ATOM 6530 C CA . SER C 1 68 ? -30.136 -30.063 19.264 1.00 27.06 68 SER C CA 1
ATOM 6531 C C . SER C 1 68 ? -30.771 -31.439 19.403 1.00 26.38 68 SER C C 1
ATOM 6532 O O . SER C 1 68 ? -31.983 -31.514 19.621 1.00 26.59 68 SER C O 1
ATOM 6535 N N . GLY C 1 69 ? -30.000 -32.511 19.291 1.00 25.87 69 GLY C N 1
ATOM 6536 C CA . GLY C 1 69 ? -30.484 -33.859 19.534 1.00 25.59 69 GLY C CA 1
ATOM 6537 C C . GLY C 1 69 ? -30.249 -34.773 18.345 1.00 28.13 69 GLY C C 1
ATOM 6538 O O . GLY C 1 69 ? -30.134 -34.327 17.197 1.00 27.48 69 GLY C O 1
ATOM 6539 N N . ILE C 1 70 ? -30.169 -36.073 18.621 1.00 29.05 70 ILE C N 1
ATOM 6540 C CA . ILE C 1 70 ? -30.069 -37.074 17.560 1.00 29.48 70 ILE C CA 1
ATOM 6541 C C . ILE C 1 70 ? -31.324 -36.988 16.701 1.00 28.30 70 ILE C C 1
ATOM 6542 O O . ILE C 1 70 ? -32.413 -36.691 17.217 1.00 28.31 70 ILE C O 1
ATOM 6547 N N . PRO C 1 71 ? -31.220 -37.239 15.394 1.00 32.04 71 PRO C N 1
ATOM 6548 C CA . PRO C 1 71 ? -32.403 -37.099 14.522 1.00 31.41 71 PRO C CA 1
ATOM 6549 C C . PRO C 1 71 ? -33.574 -37.976 14.937 1.00 31.73 71 PRO C C 1
ATOM 6550 O O . PRO C 1 71 ? -34.732 -37.554 14.816 1.00 32.67 71 PRO C O 1
ATOM 6554 N N . GLU C 1 72 ? -33.308 -39.183 15.440 1.00 34.23 72 GLU C N 1
ATOM 6555 C CA . GLU C 1 72 ? -34.399 -40.081 15.814 1.00 31.72 72 GLU C CA 1
ATOM 6556 C C . GLU C 1 72 ? -35.233 -39.500 16.948 1.00 31.64 72 GLU C C 1
ATOM 6557 O O . GLU C 1 72 ? -36.460 -39.680 16.987 1.00 31.89 72 GLU C O 1
ATOM 6563 N N . LEU C 1 73 ? -34.588 -38.811 17.890 1.00 29.23 73 LEU C N 1
ATOM 6564 C CA . LEU C 1 73 ? -35.331 -38.219 19.001 1.00 28.50 73 LEU C CA 1
ATOM 6565 C C . LEU C 1 73 ? -36.095 -36.982 18.547 1.00 29.33 73 LEU C C 1
ATOM 6566 O O . LEU C 1 73 ? -37.254 -36.780 18.937 1.00 29.81 73 LEU C O 1
ATOM 6571 N N . ARG C 1 74 ? -35.464 -36.163 17.700 1.00 34.76 74 ARG C N 1
ATOM 6572 C CA . ARG C 1 74 ? -36.125 -34.985 17.148 1.00 30.86 74 ARG C CA 1
ATOM 6573 C C . ARG C 1 74 ? -37.357 -35.370 16.338 1.00 32.83 74 ARG C C 1
ATOM 6574 O O . ARG C 1 74 ? -38.395 -34.701 16.413 1.00 33.70 74 ARG C O 1
ATOM 6582 N N . GLU C 1 75 ? -37.262 -36.451 15.565 1.00 33.73 75 GLU C N 1
ATOM 6583 C CA . GLU C 1 75 ? -38.425 -36.946 14.834 1.00 35.84 75 GLU C CA 1
ATOM 6584 C C . GLU C 1 75 ? -39.486 -37.483 15.787 1.00 35.71 75 GLU C C 1
ATOM 6585 O O . GLU C 1 75 ? -40.686 -37.262 15.577 1.00 37.25 75 GLU C O 1
ATOM 6591 N N . ALA C 1 76 ? -39.060 -38.192 16.838 1.00 34.07 76 ALA C N 1
ATOM 6592 C CA . ALA C 1 76 ? -40.008 -38.728 17.811 1.00 39.43 76 ALA C CA 1
ATOM 6593 C C . ALA C 1 76 ? -40.760 -37.608 18.514 1.00 35.19 76 ALA C C 1
ATOM 6594 O O . ALA C 1 76 ? -41.970 -37.715 18.758 1.00 34.77 76 ALA C O 1
ATOM 6596 N N . ILE C 1 77 ? -40.063 -36.515 18.821 1.00 32.45 77 ILE C N 1
ATOM 6597 C CA . ILE C 1 77 ? -40.699 -35.368 19.465 1.00 35.52 77 ILE C CA 1
ATOM 6598 C C . ILE C 1 77 ? -41.747 -34.748 18.544 1.00 34.42 77 ILE C C 1
ATOM 6599 O O . ILE C 1 77 ? -42.873 -34.443 18.965 1.00 35.17 77 ILE C O 1
ATOM 6604 N N . ALA C 1 78 ? -41.388 -34.551 17.272 1.00 35.63 78 ALA C N 1
ATOM 6605 C CA . ALA C 1 78 ? -42.343 -34.023 16.298 1.00 38.05 78 ALA C CA 1
ATOM 6606 C C . ALA C 1 78 ? -43.565 -34.925 16.169 1.00 39.69 78 ALA C C 1
ATOM 6607 O O . ALA C 1 78 ? -44.701 -34.440 16.091 1.00 41.28 78 ALA C O 1
ATOM 6609 N N . LYS C 1 79 ? -43.353 -36.240 16.155 1.00 39.51 79 LYS C N 1
ATOM 6610 C CA . LYS C 1 79 ? -44.473 -37.163 16.064 1.00 41.25 79 LYS C CA 1
ATOM 6611 C C . LYS C 1 79 ? -45.315 -37.148 17.332 1.00 49.72 79 LYS C C 1
ATOM 6612 O O . LYS C 1 79 ? -46.544 -37.274 17.255 1.00 42.52 79 LYS C O 1
ATOM 6618 N N . LYS C 1 80 ? -44.679 -36.986 18.498 1.00 38.23 80 LYS C N 1
ATOM 6619 C CA . LYS C 1 80 ? -45.430 -36.902 19.750 1.00 37.66 80 LYS C CA 1
ATOM 6620 C C . LYS C 1 80 ? -46.315 -35.663 19.781 1.00 40.39 80 LYS C C 1
ATOM 6621 O O . LYS C 1 80 ? -47.471 -35.725 20.225 1.00 39.67 80 LYS C O 1
ATOM 6627 N N . PHE C 1 81 ? -45.789 -34.523 19.334 1.00 38.33 81 PHE C N 1
ATOM 6628 C CA . PHE C 1 81 ? -46.584 -33.305 19.380 1.00 39.35 81 PHE C CA 1
ATOM 6629 C C . PHE C 1 81 ? -47.793 -33.419 18.465 1.00 42.28 81 PHE C C 1
ATOM 6630 O O . PHE C 1 81 ? -48.879 -32.935 18.801 1.00 43.46 81 PHE C O 1
ATOM 6638 N N . LYS C 1 82 ? -47.629 -34.080 17.315 1.00 43.65 82 LYS C N 1
ATOM 6639 C CA . LYS C 1 82 ? -48.766 -34.270 16.421 1.00 46.73 82 LYS C CA 1
ATOM 6640 C C . LYS C 1 82 ? -49.709 -35.343 16.949 1.00 47.53 82 LYS C C 1
ATOM 6641 O O . LYS C 1 82 ? -50.931 -35.157 16.942 1.00 49.58 82 LYS C O 1
ATOM 6647 N N . ARG C 1 83 ? -49.161 -36.467 17.418 1.00 46.12 83 ARG C N 1
ATOM 6648 C CA . ARG C 1 83 ? -49.999 -37.586 17.844 1.00 47.18 83 ARG C CA 1
ATOM 6649 C C . ARG C 1 83 ? -50.743 -37.280 19.142 1.00 47.14 83 ARG C C 1
ATOM 6650 O O . ARG C 1 83 ? -51.928 -37.602 19.274 1.00 48.50 83 ARG C O 1
ATOM 6658 N N . GLU C 1 84 ? -50.072 -36.665 20.114 1.00 43.96 84 GLU C N 1
ATOM 6659 C CA . GLU C 1 84 ? -50.683 -36.436 21.419 1.00 43.26 84 GLU C CA 1
ATOM 6660 C C . GLU C 1 84 ? -51.290 -35.048 21.579 1.00 43.75 84 GLU C C 1
ATOM 6661 O O . GLU C 1 84 ? -52.247 -34.891 22.341 1.00 44.38 84 GLU C O 1
ATOM 6667 N N . ASN C 1 85 ? -50.781 -34.042 20.876 1.00 43.68 85 ASN C N 1
ATOM 6668 C CA . ASN C 1 85 ? -51.210 -32.667 21.084 1.00 44.07 85 ASN C CA 1
ATOM 6669 C C . ASN C 1 85 ? -51.833 -32.027 19.851 1.00 46.78 85 ASN C C 1
ATOM 6670 O O . ASN C 1 85 ? -52.270 -30.870 19.923 1.00 47.57 85 ASN C O 1
ATOM 6675 N N . ASN C 1 86 ? -51.883 -32.745 18.731 1.00 48.42 86 ASN C N 1
ATOM 6676 C CA . ASN C 1 86 ? -52.387 -32.222 17.460 1.00 51.27 86 ASN C CA 1
ATOM 6677 C C . ASN C 1 86 ? -51.671 -30.931 17.065 1.00 50.84 86 ASN C C 1
ATOM 6678 O O . ASN C 1 86 ? -52.284 -29.978 16.584 1.00 52.93 86 ASN C O 1
ATOM 6683 N N . LEU C 1 87 ? -50.354 -30.902 17.268 1.00 48.32 87 LEU C N 1
ATOM 6684 C CA . LEU C 1 87 ? -49.520 -29.761 16.912 1.00 47.86 87 LEU C CA 1
ATOM 6685 C C . LEU C 1 87 ? -48.595 -30.140 15.760 1.00 48.14 87 LEU C C 1
ATOM 6686 O O . LEU C 1 87 ? -48.128 -31.279 15.685 1.00 47.22 87 LEU C O 1
ATOM 6691 N N . ASP C 1 88 ? -48.318 -29.173 14.879 1.00 49.53 88 ASP C N 1
ATOM 6692 C CA . ASP C 1 88 ? -47.573 -29.393 13.633 1.00 50.45 88 ASP C CA 1
ATOM 6693 C C . ASP C 1 88 ? -46.192 -28.757 13.722 1.00 48.55 88 ASP C C 1
ATOM 6694 O O . ASP C 1 88 ? -46.045 -27.549 13.515 1.00 49.36 88 ASP C O 1
ATOM 6699 N N . TYR C 1 89 ? -45.176 -29.579 13.990 1.00 46.31 89 TYR C N 1
ATOM 6700 C CA . TYR C 1 89 ? -43.790 -29.134 14.012 1.00 44.66 89 TYR C CA 1
ATOM 6701 C C . TYR C 1 89 ? -42.925 -30.060 13.170 1.00 44.55 89 TYR C C 1
ATOM 6702 O O . TYR C 1 89 ? -43.119 -31.279 13.179 1.00 44.32 89 TYR C O 1
ATOM 6711 N N . THR C 1 90 ? -41.953 -29.485 12.463 1.00 44.82 90 THR C N 1
ATOM 6712 C CA . THR C 1 90 ? -40.922 -30.309 11.848 1.00 44.28 90 THR C CA 1
ATOM 6713 C C . THR C 1 90 ? -39.881 -30.706 12.889 1.00 41.23 90 THR C C 1
ATOM 6714 O O . THR C 1 90 ? -39.709 -30.040 13.907 1.00 39.74 90 THR C O 1
ATOM 6718 N N . ALA C 1 91 ? -39.173 -31.801 12.610 1.00 40.53 91 ALA C N 1
ATOM 6719 C CA . ALA C 1 91 ? -38.009 -32.161 13.416 1.00 38.00 91 ALA C CA 1
ATOM 6720 C C . ALA C 1 91 ? -37.050 -30.984 13.593 1.00 37.30 91 ALA C C 1
ATOM 6721 O O . ALA C 1 91 ? -36.433 -30.835 14.660 1.00 39.26 91 ALA C O 1
ATOM 6723 N N . ALA C 1 92 ? -36.930 -30.129 12.569 1.00 39.16 92 ALA C N 1
ATOM 6724 C CA . ALA C 1 92 ? -36.042 -28.972 12.635 1.00 38.95 92 ALA C CA 1
ATOM 6725 C C . ALA C 1 92 ? -36.493 -27.954 13.679 1.00 39.84 92 ALA C C 1
ATOM 6726 O O . ALA C 1 92 ? -35.668 -27.195 14.202 1.00 37.49 92 ALA C O 1
ATOM 6728 N N . GLN C 1 93 ? -37.784 -27.909 13.989 1.00 38.98 93 GLN C N 1
ATOM 6729 C CA . GLN C 1 93 ? -38.265 -26.990 15.009 1.00 38.50 93 GLN C CA 1
ATOM 6730 C C . GLN C 1 93 ? -38.089 -27.515 16.431 1.00 37.81 93 GLN C C 1
ATOM 6731 O O . GLN C 1 93 ? -38.501 -26.827 17.374 1.00 37.08 93 GLN C O 1
ATOM 6737 N N . THR C 1 94 ? -37.523 -28.705 16.618 1.00 34.57 94 THR C N 1
ATOM 6738 C CA . THR C 1 94 ? -37.401 -29.287 17.950 1.00 32.48 94 THR C CA 1
ATOM 6739 C C . THR C 1 94 ? -35.971 -29.166 18.461 1.00 34.00 94 THR C C 1
ATOM 6740 O O . THR C 1 94 ? -35.012 -29.107 17.684 1.00 31.25 94 THR C O 1
ATOM 6744 N N . ILE C 1 95 ? -35.838 -29.135 19.786 1.00 31.77 95 ILE C N 1
ATOM 6745 C CA . ILE C 1 95 ? -34.535 -29.100 20.438 1.00 28.04 95 ILE C CA 1
ATOM 6746 C C . ILE C 1 95 ? -34.591 -29.990 21.676 1.00 31.97 95 ILE C C 1
ATOM 6747 O O . ILE C 1 95 ? -35.576 -29.979 22.427 1.00 26.38 95 ILE C O 1
ATOM 6752 N N . VAL C 1 96 ? -33.537 -30.784 21.864 1.00 26.10 96 VAL C N 1
ATOM 6753 C CA . VAL C 1 96 ? -33.396 -31.707 22.984 1.00 24.29 96 VAL C CA 1
ATOM 6754 C C . VAL C 1 96 ? -32.413 -31.105 23.978 1.00 23.60 96 VAL C C 1
ATOM 6755 O O . VAL C 1 96 ? -31.338 -30.643 23.579 1.00 23.57 96 VAL C O 1
ATOM 6759 N N . GLY C 1 97 ? -32.767 -31.124 25.272 1.00 26.33 97 GLY C N 1
ATOM 6760 C CA . GLY C 1 97 ? -31.915 -30.563 26.302 1.00 27.14 97 GLY C CA 1
ATOM 6761 C C . GLY C 1 97 ? -31.709 -31.505 27.480 1.00 25.17 97 GLY C C 1
ATOM 6762 O O . GLY C 1 97 ? -32.357 -32.553 27.595 1.00 24.98 97 GLY C O 1
ATOM 6763 N N . THR C 1 98 ? -30.778 -31.105 28.361 1.00 21.04 98 THR C N 1
ATOM 6764 C CA . THR C 1 98 ? -30.479 -31.822 29.607 1.00 20.52 98 THR C CA 1
ATOM 6765 C C . THR C 1 98 ? -31.490 -31.374 30.658 1.00 26.58 98 THR C C 1
ATOM 6766 O O . THR C 1 98 ? -31.258 -30.449 31.446 1.00 24.21 98 THR C O 1
ATOM 6770 N N . GLY C 1 99 ? -32.638 -32.039 30.646 1.00 22.22 99 GLY C N 1
ATOM 6771 C CA . GLY C 1 99 ? -33.768 -31.666 31.474 1.00 27.53 99 GLY C CA 1
ATOM 6772 C C . GLY C 1 99 ? -34.566 -30.503 30.902 1.00 25.03 99 GLY C C 1
ATOM 6773 O O . GLY C 1 99 ? -34.130 -29.778 30.006 1.00 27.59 99 GLY C O 1
ATOM 6774 N N . GLY C 1 100 ? -35.777 -30.328 31.444 1.00 22.50 100 GLY C N 1
ATOM 6775 C CA . GLY C 1 100 ? -36.561 -29.148 31.121 1.00 22.35 100 GLY C CA 1
ATOM 6776 C C . GLY C 1 100 ? -35.930 -27.841 31.570 1.00 22.89 100 GLY C C 1
ATOM 6777 O O . GLY C 1 100 ? -36.202 -26.787 30.990 1.00 24.34 100 GLY C O 1
ATOM 6778 N N . LYS C 1 101 ? -35.083 -27.881 32.605 1.00 22.87 101 LYS C N 1
ATOM 6779 C CA . LYS C 1 101 ? -34.410 -26.662 33.059 1.00 24.30 101 LYS C CA 1
ATOM 6780 C C . LYS C 1 101 ? -33.541 -26.048 31.969 1.00 23.00 101 LYS C C 1
ATOM 6781 O O . LYS C 1 101 ? -33.491 -24.820 31.819 1.00 23.83 101 LYS C O 1
ATOM 6787 N N . GLN C 1 102 ? -32.814 -26.875 31.216 1.00 22.47 102 GLN C N 1
ATOM 6788 C CA . GLN C 1 102 ? -31.936 -26.289 30.210 1.00 22.98 102 GLN C CA 1
ATOM 6789 C C . GLN C 1 102 ? -32.739 -25.678 29.070 1.00 24.29 102 GLN C C 1
ATOM 6790 O O . GLN C 1 102 ? -32.304 -24.687 28.460 1.00 24.75 102 GLN C O 1
ATOM 6796 N N . ILE C 1 103 ? -33.908 -26.253 28.772 1.00 23.78 103 ILE C N 1
ATOM 6797 C CA . ILE C 1 103 ? -34.791 -25.653 27.771 1.00 27.39 103 ILE C CA 1
ATOM 6798 C C . ILE C 1 103 ? -35.230 -24.273 28.231 1.00 25.83 103 ILE C C 1
ATOM 6799 O O . ILE C 1 103 ? -35.153 -23.294 27.481 1.00 27.03 103 ILE C O 1
ATOM 6804 N N . LEU C 1 104 ? -35.709 -24.181 29.471 1.00 25.49 104 LEU C N 1
ATOM 6805 C CA . LEU C 1 104 ? -36.154 -22.898 29.998 1.00 28.94 104 LEU C CA 1
ATOM 6806 C C . LEU C 1 104 ? -34.990 -21.932 30.121 1.00 35.21 104 LEU C C 1
ATOM 6807 O O . LEU C 1 104 ? -35.063 -20.791 29.651 1.00 42.99 104 LEU C O 1
ATOM 6812 N N . PHE C 1 105 ? -33.904 -22.380 30.760 1.00 35.26 105 PHE C N 1
ATOM 6813 C CA . PHE C 1 105 ? -32.742 -21.529 30.988 1.00 33.14 105 PHE C CA 1
ATOM 6814 C C . PHE C 1 105 ? -32.312 -20.831 29.711 1.00 31.03 105 PHE C C 1
ATOM 6815 O O . PHE C 1 105 ? -32.053 -19.622 29.703 1.00 42.98 105 PHE C O 1
ATOM 6823 N N . ASN C 1 106 ? -32.239 -21.578 28.615 1.00 30.27 106 ASN C N 1
ATOM 6824 C CA . ASN C 1 106 ? -31.704 -21.027 27.382 1.00 28.70 106 ASN C CA 1
ATOM 6825 C C . ASN C 1 106 ? -32.731 -20.280 26.552 1.00 36.21 106 ASN C C 1
ATOM 6826 O O . ASN C 1 106 ? -32.349 -19.404 25.767 1.00 45.45 106 ASN C O 1
ATOM 6831 N N . ALA C 1 107 ? -34.022 -20.604 26.677 1.00 37.14 107 ALA C N 1
ATOM 6832 C CA . ALA C 1 107 ? -35.034 -19.712 26.116 1.00 31.59 107 ALA C CA 1
ATOM 6833 C C . ALA C 1 107 ? -34.881 -18.316 26.701 1.00 35.27 107 ALA C C 1
ATOM 6834 O O . ALA C 1 107 ? -34.957 -17.314 25.980 1.00 34.77 107 ALA C O 1
ATOM 6836 N N . PHE C 1 108 ? -34.618 -18.239 28.007 1.00 39.06 108 PHE C N 1
ATOM 6837 C CA . PHE C 1 108 ? -34.441 -16.956 28.677 1.00 36.98 108 PHE C CA 1
ATOM 6838 C C . PHE C 1 108 ? -33.084 -16.331 28.346 1.00 37.68 108 PHE C C 1
ATOM 6839 O O . PHE C 1 108 ? -33.009 -15.147 27.999 1.00 43.60 108 PHE C O 1
ATOM 6847 N N . MET C 1 109 ? -31.999 -17.106 28.417 1.00 36.35 109 MET C N 1
ATOM 6848 C CA . MET C 1 109 ? -30.694 -16.520 28.125 1.00 34.18 109 MET C CA 1
ATOM 6849 C C . MET C 1 109 ? -30.569 -16.090 26.670 1.00 37.81 109 MET C C 1
ATOM 6850 O O . MET C 1 109 ? -29.724 -15.248 26.354 1.00 44.30 109 MET C O 1
ATOM 6855 N N . ALA C 1 110 ? -31.411 -16.617 25.785 1.00 37.03 110 ALA C N 1
ATOM 6856 C CA . ALA C 1 110 ? -31.357 -16.234 24.381 1.00 36.94 110 ALA C CA 1
ATOM 6857 C C . ALA C 1 110 ? -32.107 -14.947 24.081 1.00 47.88 110 ALA C C 1
ATOM 6858 O O . ALA C 1 110 ? -31.784 -14.279 23.092 1.00 50.50 110 ALA C O 1
ATOM 6860 N N . THR C 1 111 ? -33.100 -14.590 24.901 1.00 39.92 111 THR C N 1
ATOM 6861 C CA . THR C 1 111 ? -34.040 -13.531 24.572 1.00 46.63 111 THR C CA 1
ATOM 6862 C C . THR C 1 111 ? -34.075 -12.383 25.569 1.00 42.76 111 THR C C 1
ATOM 6863 O O . THR C 1 111 ? -34.497 -11.284 25.196 1.00 59.09 111 THR C O 1
ATOM 6867 N N . LEU C 1 112 ? -33.637 -12.591 26.810 1.00 44.24 112 LEU C N 1
ATOM 6868 C CA . LEU C 1 112 ? -33.832 -11.598 27.861 1.00 47.99 112 LEU C CA 1
ATOM 6869 C C . LEU C 1 112 ? -32.777 -10.496 27.784 1.00 50.07 112 LEU C C 1
ATOM 6870 O O . LEU C 1 112 ? -31.570 -10.763 27.829 1.00 50.29 112 LEU C O 1
ATOM 6875 N N . ASN C 1 113 ? -33.245 -9.264 27.668 1.00 48.91 113 ASN C N 1
ATOM 6876 C CA . ASN C 1 113 ? -32.476 -8.041 27.799 1.00 55.73 113 ASN C CA 1
ATOM 6877 C C . ASN C 1 113 ? -32.789 -7.382 29.137 1.00 59.86 113 ASN C C 1
ATOM 6878 O O . ASN C 1 113 ? -33.801 -7.701 29.773 1.00 51.89 113 ASN C O 1
ATOM 6883 N N . PRO C 1 114 ? -31.926 -6.489 29.619 1.00 61.10 114 PRO C N 1
ATOM 6884 C CA . PRO C 1 114 ? -32.297 -5.682 30.785 1.00 53.24 114 PRO C CA 1
ATOM 6885 C C . PRO C 1 114 ? -33.578 -4.909 30.505 1.00 55.97 114 PRO C C 1
ATOM 6886 O O . PRO C 1 114 ? -33.715 -4.251 29.470 1.00 57.16 114 PRO C O 1
ATOM 6890 N N . GLY C 1 115 ? -34.533 -5.019 31.422 1.00 56.75 115 GLY C N 1
ATOM 6891 C CA . GLY C 1 115 ? -35.821 -4.387 31.277 1.00 55.81 115 GLY C CA 1
ATOM 6892 C C . GLY C 1 115 ? -36.928 -5.304 30.801 1.00 54.05 115 GLY C C 1
ATOM 6893 O O . GLY C 1 115 ? -38.103 -4.984 31.009 1.00 54.86 115 GLY C O 1
ATOM 6894 N N . ASP C 1 116 ? -36.590 -6.432 30.177 1.00 52.22 116 ASP C N 1
ATOM 6895 C CA . ASP C 1 116 ? -37.607 -7.367 29.710 1.00 50.31 116 ASP C CA 1
ATOM 6896 C C . ASP C 1 116 ? -38.339 -7.999 30.886 1.00 48.47 116 ASP C C 1
ATOM 6897 O O . ASP C 1 116 ? -37.714 -8.501 31.827 1.00 48.45 116 ASP C O 1
ATOM 6902 N N . GLU C 1 117 ? -39.663 -7.998 30.818 1.00 48.90 117 GLU C N 1
ATOM 6903 C CA . GLU C 1 117 ? -40.495 -8.524 31.889 1.00 48.27 117 GLU C CA 1
ATOM 6904 C C . GLU C 1 117 ? -41.070 -9.876 31.497 1.00 49.29 117 GLU C C 1
ATOM 6905 O O . GLU C 1 117 ? -41.414 -10.107 30.331 1.00 45.87 117 GLU C O 1
ATOM 6911 N N . VAL C 1 118 ? -41.154 -10.772 32.475 1.00 43.31 118 VAL C N 1
ATOM 6912 C CA . VAL C 1 118 ? -41.650 -12.125 32.264 1.00 41.32 118 VAL C CA 1
ATOM 6913 C C . VAL C 1 118 ? -42.776 -12.356 33.259 1.00 41.04 118 VAL C C 1
ATOM 6914 O O . VAL C 1 118 ? -42.555 -12.300 34.474 1.00 40.51 118 VAL C O 1
ATOM 6918 N N . VAL C 1 119 ? -43.974 -12.614 32.746 1.00 41.58 119 VAL C N 1
ATOM 6919 C CA . VAL C 1 119 ? -45.158 -12.760 33.586 1.00 41.70 119 VAL C CA 1
ATOM 6920 C C . VAL C 1 119 ? -45.245 -14.201 34.080 1.00 39.39 119 VAL C C 1
ATOM 6921 O O . VAL C 1 119 ? -45.309 -15.142 33.281 1.00 38.50 119 VAL C O 1
ATOM 6925 N N . ILE C 1 120 ? -45.252 -14.365 35.403 1.00 38.64 120 ILE C N 1
ATOM 6926 C CA . ILE C 1 120 ? -45.202 -15.683 36.032 1.00 36.64 120 ILE C CA 1
ATOM 6927 C C . ILE C 1 120 ? -46.341 -15.808 37.019 1.00 37.01 120 ILE C C 1
ATOM 6928 O O . ILE C 1 120 ? -46.380 -15.109 38.034 1.00 37.71 120 ILE C O 1
ATOM 6933 N N . PRO C 1 121 ? -47.323 -16.686 36.771 1.00 37.08 121 PRO C N 1
ATOM 6934 C CA . PRO C 1 121 ? -48.402 -16.881 37.744 1.00 37.17 121 PRO C CA 1
ATOM 6935 C C . PRO C 1 121 ? -47.874 -17.513 39.025 1.00 35.82 121 PRO C C 1
ATOM 6936 O O . PRO C 1 121 ? -47.016 -18.397 38.993 1.00 34.25 121 PRO C O 1
ATOM 6940 N N . ALA C 1 122 ? -48.382 -17.031 40.160 1.00 36.64 122 ALA C N 1
ATOM 6941 C CA . ALA C 1 122 ? -48.102 -17.614 41.468 1.00 35.81 122 ALA C CA 1
ATOM 6942 C C . ALA C 1 122 ? -49.280 -18.469 41.916 1.00 35.90 122 ALA C C 1
ATOM 6943 O O . ALA C 1 122 ? -50.432 -18.112 41.656 1.00 37.58 122 ALA C O 1
ATOM 6945 N N . PRO C 1 123 ? -49.050 -19.607 42.587 1.00 37.97 123 PRO C N 1
ATOM 6946 C CA . PRO C 1 123 ? -47.736 -20.126 42.975 1.00 33.40 123 PRO C CA 1
ATOM 6947 C C . PRO C 1 123 ? -46.952 -20.689 41.801 1.00 32.20 123 PRO C C 1
ATOM 6948 O O . PRO C 1 123 ? -47.527 -21.320 40.915 1.00 33.07 123 PRO C O 1
ATOM 6952 N N . TYR C 1 124 ? -45.643 -20.466 41.806 1.00 31.53 124 TYR C N 1
ATOM 6953 C CA . TYR C 1 124 ? -44.786 -20.819 40.687 1.00 30.57 124 TYR C CA 1
ATOM 6954 C C . TYR C 1 124 ? -43.703 -21.792 41.122 1.00 30.95 124 TYR C C 1
ATOM 6955 O O . TYR C 1 124 ? -43.217 -21.750 42.259 1.00 30.98 124 TYR C O 1
ATOM 6964 N N . TRP C 1 125 ? -43.333 -22.668 40.200 1.00 29.81 125 TRP C N 1
ATOM 6965 C CA . TRP C 1 125 ? -42.087 -23.404 40.331 1.00 33.12 125 TRP C CA 1
ATOM 6966 C C . TRP C 1 125 ? -40.940 -22.424 40.555 1.00 36.52 125 TRP C C 1
ATOM 6967 O O . TRP C 1 125 ? -40.686 -21.560 39.712 1.00 36.12 125 TRP C O 1
ATOM 6978 N N . VAL C 1 126 ? -40.250 -22.555 41.694 1.00 36.27 126 VAL C N 1
ATOM 6979 C CA . VAL C 1 126 ? -39.320 -21.526 42.158 1.00 41.28 126 VAL C CA 1
ATOM 6980 C C . VAL C 1 126 ? -38.204 -21.232 41.163 1.00 42.94 126 VAL C C 1
ATOM 6981 O O . VAL C 1 126 ? -37.515 -20.215 41.298 1.00 45.16 126 VAL C O 1
ATOM 6985 N N . SER C 1 127 ? -38.019 -22.083 40.154 1.00 39.49 127 SER C N 1
ATOM 6986 C CA . SER C 1 127 ? -36.927 -21.882 39.209 1.00 40.57 127 SER C CA 1
ATOM 6987 C C . SER C 1 127 ? -37.242 -20.834 38.150 1.00 39.84 127 SER C C 1
ATOM 6988 O O . SER C 1 127 ? -36.312 -20.196 37.646 1.00 38.06 127 SER C O 1
ATOM 6991 N N . TYR C 1 128 ? -38.522 -20.648 37.782 1.00 34.85 128 TYR C N 1
ATOM 6992 C CA . TYR C 1 128 ? -38.851 -19.640 36.772 1.00 33.46 128 TYR C CA 1
ATOM 6993 C C . TYR C 1 128 ? -38.255 -18.280 37.125 1.00 30.87 128 TYR C C 1
ATOM 6994 O O . TYR C 1 128 ? -37.465 -17.751 36.325 1.00 36.23 128 TYR C O 1
ATOM 7003 N N . PRO C 1 129 ? -38.561 -17.668 38.288 1.00 38.26 129 PRO C N 1
ATOM 7004 C CA . PRO C 1 129 ? -37.949 -16.355 38.586 1.00 36.70 129 PRO C CA 1
ATOM 7005 C C . PRO C 1 129 ? -36.435 -16.406 38.699 1.00 41.11 129 PRO C C 1
ATOM 7006 O O . PRO C 1 129 ? -35.755 -15.449 38.310 1.00 34.09 129 PRO C O 1
ATOM 7010 N N . GLU C 1 130 ? -35.886 -17.498 39.231 1.00 43.55 130 GLU C N 1
ATOM 7011 C CA . GLU C 1 130 ? -34.440 -17.581 39.396 1.00 44.15 130 GLU C CA 1
ATOM 7012 C C . GLU C 1 130 ? -33.729 -17.523 38.050 1.00 42.90 130 GLU C C 1
ATOM 7013 O O . GLU C 1 130 ? -32.764 -16.765 37.884 1.00 40.39 130 GLU C O 1
ATOM 7019 N N . MET C 1 131 ? -34.207 -18.297 37.070 1.00 40.21 131 MET C N 1
ATOM 7020 C CA . MET C 1 131 ? -33.630 -18.244 35.727 1.00 37.94 131 MET C CA 1
ATOM 7021 C C . MET C 1 131 ? -33.746 -16.848 35.131 1.00 39.75 131 MET C C 1
ATOM 7022 O O . MET C 1 131 ? -32.769 -16.301 34.606 1.00 41.70 131 MET C O 1
ATOM 7027 N N . VAL C 1 132 ? -34.944 -16.261 35.194 1.00 35.19 132 VAL C N 1
ATOM 7028 C CA . VAL C 1 132 ? -35.160 -14.925 34.639 1.00 39.89 132 VAL C CA 1
ATOM 7029 C C . VAL C 1 132 ? -34.167 -13.938 35.237 1.00 38.04 132 VAL C C 1
ATOM 7030 O O . VAL C 1 132 ? -33.500 -13.185 34.518 1.00 44.21 132 VAL C O 1
ATOM 7034 N N . ALA C 1 133 ? -34.039 -13.946 36.569 1.00 35.81 133 ALA C N 1
ATOM 7035 C CA . ALA C 1 133 ? -33.152 -12.995 37.233 1.00 39.44 133 ALA C CA 1
ATOM 7036 C C . ALA C 1 133 ? -31.695 -13.238 36.859 1.00 48.33 133 ALA C C 1
ATOM 7037 O O . ALA C 1 133 ? -30.942 -12.287 36.616 1.00 54.42 133 ALA C O 1
ATOM 7039 N N . LEU C 1 134 ? -31.279 -14.507 36.813 1.00 45.55 134 LEU C N 1
ATOM 7040 C CA . LEU C 1 134 ? -29.896 -14.819 36.470 1.00 46.34 134 LEU C CA 1
ATOM 7041 C C . LEU C 1 134 ? -29.567 -14.406 35.040 1.00 50.81 134 LEU C C 1
ATOM 7042 O O . LEU C 1 134 ? -28.417 -14.058 34.747 1.00 53.32 134 LEU C O 1
ATOM 7047 N N . CYS C 1 135 ? -30.553 -14.432 34.145 1.00 47.95 135 CYS C N 1
ATOM 7048 C CA . CYS C 1 135 ? -30.369 -14.010 32.762 1.00 44.08 135 CYS C CA 1
ATOM 7049 C C . CYS C 1 135 ? -30.631 -12.525 32.550 1.00 49.21 135 CYS C C 1
ATOM 7050 O O . CYS C 1 135 ? -30.554 -12.060 31.408 1.00 57.04 135 CYS C O 1
ATOM 7053 N N . GLY C 1 136 ? -30.951 -11.778 33.608 1.00 48.84 136 GLY C N 1
ATOM 7054 C CA . GLY C 1 136 ? -31.048 -10.334 33.525 1.00 49.91 136 GLY C CA 1
ATOM 7055 C C . GLY C 1 136 ? -32.434 -9.774 33.285 1.00 50.80 136 GLY C C 1
ATOM 7056 O O . GLY C 1 136 ? -32.566 -8.563 33.069 1.00 49.45 136 GLY C O 1
ATOM 7057 N N . GLY C 1 137 ? -33.471 -10.610 33.310 1.00 48.46 137 GLY C N 1
ATOM 7058 C CA . GLY C 1 137 ? -34.830 -10.143 33.144 1.00 49.96 137 GLY C CA 1
ATOM 7059 C C . GLY C 1 137 ? -35.482 -9.817 34.471 1.00 43.08 137 GLY C C 1
ATOM 7060 O O . GLY C 1 137 ? -34.915 -10.028 35.542 1.00 42.51 137 GLY C O 1
ATOM 7061 N N . THR C 1 138 ? -36.703 -9.284 34.382 1.00 47.50 138 THR C N 1
ATOM 7062 C CA . THR C 1 138 ? -37.482 -8.910 35.559 1.00 44.68 138 THR C CA 1
ATOM 7063 C C . THR C 1 138 ? -38.698 -9.817 35.708 1.00 45.46 138 THR C C 1
ATOM 7064 O O . THR C 1 138 ? -39.611 -9.763 34.870 1.00 44.19 138 THR C O 1
ATOM 7068 N N . PRO C 1 139 ? -38.775 -10.652 36.740 1.00 44.70 139 PRO C N 1
ATOM 7069 C CA . PRO C 1 139 ? -39.989 -11.452 36.928 1.00 46.36 139 PRO C CA 1
ATOM 7070 C C . PRO C 1 139 ? -41.144 -10.577 37.387 1.00 47.74 139 PRO C C 1
ATOM 7071 O O . PRO C 1 139 ? -40.974 -9.681 38.217 1.00 48.75 139 PRO C O 1
ATOM 7075 N N . VAL C 1 140 ? -42.319 -10.819 36.810 1.00 42.17 140 VAL C N 1
ATOM 7076 C CA . VAL C 1 140 ? -43.544 -10.113 37.176 1.00 43.83 140 VAL C CA 1
ATOM 7077 C C . VAL C 1 140 ? -44.564 -11.160 37.601 1.00 42.48 140 VAL C C 1
ATOM 7078 O O . VAL C 1 140 ? -45.085 -11.906 36.763 1.00 41.78 140 VAL C O 1
ATOM 7082 N N . PHE C 1 141 ? -44.871 -11.203 38.894 1.00 42.35 141 PHE C N 1
ATOM 7083 C CA . PHE C 1 141 ? -45.722 -12.247 39.445 1.00 41.73 141 PHE C CA 1
ATOM 7084 C C . PHE C 1 141 ? -47.193 -11.856 39.420 1.00 42.63 141 PHE C C 1
ATOM 7085 O O . PHE C 1 141 ? -47.560 -10.728 39.765 1.00 44.59 141 PHE C O 1
ATOM 7093 N N . VAL C 1 142 ? -48.030 -12.804 39.011 1.00 41.87 142 VAL C N 1
ATOM 7094 C CA . VAL C 1 142 ? -49.476 -12.642 38.990 1.00 43.24 142 VAL C CA 1
ATOM 7095 C C . VAL C 1 142 ? -50.071 -13.644 39.970 1.00 47.08 142 VAL C C 1
ATOM 7096 O O . VAL C 1 142 ? -49.957 -14.855 39.762 1.00 47.61 142 VAL C O 1
ATOM 7100 N N . PRO C 1 143 ? -50.720 -13.198 41.038 1.00 45.85 143 PRO C N 1
ATOM 7101 C CA . PRO C 1 143 ? -51.262 -14.150 42.009 1.00 45.15 143 PRO C CA 1
ATOM 7102 C C . PRO C 1 143 ? -52.501 -14.842 41.466 1.00 52.47 143 PRO C C 1
ATOM 7103 O O . PRO C 1 143 ? -53.339 -14.229 40.802 1.00 56.72 143 PRO C O 1
ATOM 7107 N N . THR C 1 144 ? -52.591 -16.140 41.725 1.00 54.28 144 THR C N 1
ATOM 7108 C CA . THR C 1 144 ? -53.829 -16.885 41.581 1.00 51.21 144 THR C CA 1
ATOM 7109 C C . THR C 1 144 ? -54.367 -17.178 42.974 1.00 51.90 144 THR C C 1
ATOM 7110 O O . THR C 1 144 ? -53.618 -17.200 43.954 1.00 56.54 144 THR C O 1
ATOM 7114 N N . ARG C 1 145 ? -55.679 -17.384 43.059 1.00 48.96 145 ARG C N 1
ATOM 7115 C CA . ARG C 1 145 ? -56.368 -17.512 44.334 1.00 53.77 145 ARG C CA 1
ATOM 7116 C C . ARG C 1 145 ? -56.794 -18.956 44.575 1.00 47.12 145 ARG C C 1
ATOM 7117 O O . ARG C 1 145 ? -57.257 -19.640 43.655 1.00 43.88 145 ARG C O 1
ATOM 7119 N N . GLN C 1 146 ? -56.637 -19.409 45.823 1.00 43.00 146 GLN C N 1
ATOM 7120 C CA . GLN C 1 146 ? -57.067 -20.757 46.189 1.00 54.62 146 GLN C CA 1
ATOM 7121 C C . GLN C 1 146 ? -58.560 -20.945 45.954 1.00 52.92 146 GLN C C 1
ATOM 7122 O O . GLN C 1 146 ? -59.005 -22.051 45.631 1.00 53.36 146 GLN C O 1
ATOM 7128 N N . GLU C 1 147 ? -59.343 -19.873 46.085 1.00 53.08 147 GLU C N 1
ATOM 7129 C CA . GLU C 1 147 ? -60.771 -19.954 45.805 1.00 57.22 147 GLU C CA 1
ATOM 7130 C C . GLU C 1 147 ? -61.053 -20.275 44.341 1.00 58.86 147 GLU C C 1
ATOM 7131 O O . GLU C 1 147 ? -62.133 -20.791 44.027 1.00 60.72 147 GLU C O 1
ATOM 7137 N N . ASN C 1 148 ? -60.106 -19.995 43.445 1.00 55.72 148 ASN C N 1
ATOM 7138 C CA . ASN C 1 148 ? -60.238 -20.280 42.020 1.00 59.04 148 ASN C CA 1
ATOM 7139 C C . ASN C 1 148 ? -59.648 -21.624 41.620 1.00 61.76 148 ASN C C 1
ATOM 7140 O O . ASN C 1 148 ? -59.651 -21.948 40.426 1.00 64.53 148 ASN C O 1
ATOM 7145 N N . ASN C 1 149 ? -59.136 -22.391 42.585 1.00 44.35 149 ASN C N 1
ATOM 7146 C CA . ASN C 1 149 ? -58.364 -23.612 42.362 1.00 48.38 149 ASN C CA 1
ATOM 7147 C C . ASN C 1 149 ? -56.993 -23.256 41.790 1.00 48.43 149 ASN C C 1
ATOM 7148 O O . ASN C 1 149 ? -56.410 -24.023 41.016 1.00 42.15 149 ASN C O 1
ATOM 7153 N N . PHE C 1 150 ? -56.474 -22.093 42.195 1.00 40.83 150 PHE C N 1
ATOM 7154 C CA . PHE C 1 150 ? -55.148 -21.608 41.811 1.00 42.57 150 PHE C CA 1
ATOM 7155 C C . PHE C 1 150 ? -55.039 -21.356 40.314 1.00 43.69 150 PHE C C 1
ATOM 7156 O O . PHE C 1 150 ? -53.948 -21.435 39.741 1.00 40.96 150 PHE C O 1
ATOM 7164 N N . LYS C 1 151 ? -56.157 -21.036 39.671 1.00 50.18 151 LYS C N 1
ATOM 7165 C CA . LYS C 1 151 ? -56.201 -20.832 38.233 1.00 51.22 151 LYS C CA 1
ATOM 7166 C C . LYS C 1 151 ? -56.339 -19.353 37.905 1.00 43.49 151 LYS C C 1
ATOM 7167 O O . LYS C 1 151 ? -57.152 -18.640 38.500 1.00 46.62 151 LYS C O 1
ATOM 7173 N N . LEU C 1 152 ? -55.540 -18.917 36.940 1.00 43.17 152 LEU C N 1
ATOM 7174 C CA . LEU C 1 152 ? -55.390 -17.505 36.628 1.00 44.46 152 LEU C CA 1
ATOM 7175 C C . LEU C 1 152 ? -56.630 -16.965 35.922 1.00 54.17 152 LEU C C 1
ATOM 7176 O O . LEU C 1 152 ? -57.136 -17.577 34.976 1.00 55.80 152 LEU C O 1
ATOM 7181 N N . LYS C 1 153 ? -57.124 -15.819 36.392 1.00 48.76 153 LYS C N 1
ATOM 7182 C CA . LYS C 1 153 ? -58.228 -15.133 35.734 1.00 51.55 153 LYS C CA 1
ATOM 7183 C C . LYS C 1 153 ? -57.713 -14.269 34.588 1.00 52.61 153 LYS C C 1
ATOM 7184 O O . LYS C 1 153 ? -56.661 -13.634 34.696 1.00 51.83 153 LYS C O 1
ATOM 7186 N N . ALA C 1 154 ? -58.483 -14.233 33.493 1.00 54.65 154 ALA C N 1
ATOM 7187 C CA . ALA C 1 154 ? -58.057 -13.517 32.292 1.00 55.94 154 ALA C CA 1
ATOM 7188 C C . ALA C 1 154 ? -57.739 -12.055 32.588 1.00 60.07 154 ALA C C 1
ATOM 7189 O O . ALA C 1 154 ? -56.773 -11.498 32.050 1.00 57.13 154 ALA C O 1
ATOM 7191 N N . GLU C 1 155 ? -58.533 -11.421 33.453 1.00 58.66 155 GLU C N 1
ATOM 7192 C CA . GLU C 1 155 ? -58.305 -10.017 33.765 1.00 60.24 155 GLU C CA 1
ATOM 7193 C C . GLU C 1 155 ? -57.013 -9.817 34.542 1.00 58.09 155 GLU C C 1
ATOM 7194 O O . GLU C 1 155 ? -56.336 -8.798 34.367 1.00 59.01 155 GLU C O 1
ATOM 7200 N N . ASP C 1 156 ? -56.660 -10.771 35.406 1.00 55.48 156 ASP C N 1
ATOM 7201 C CA . ASP C 1 156 ? -55.399 -10.679 36.129 1.00 53.52 156 ASP C CA 1
ATOM 7202 C C . ASP C 1 156 ? -54.221 -10.773 35.169 1.00 55.35 156 ASP C C 1
ATOM 7203 O O . ASP C 1 156 ? -53.245 -10.025 35.295 1.00 52.49 156 ASP C O 1
ATOM 7208 N N . LEU C 1 157 ? -54.304 -11.678 34.194 1.00 51.83 157 LEU C N 1
ATOM 7209 C CA . LEU C 1 157 ? -53.255 -11.778 33.184 1.00 51.11 157 LEU C CA 1
ATOM 7210 C C . LEU C 1 157 ? -53.126 -10.474 32.413 1.00 56.97 157 LEU C C 1
ATOM 7211 O O . LEU C 1 157 ? -52.018 -9.959 32.217 1.00 53.35 157 LEU C O 1
ATOM 7216 N N . ASP C 1 158 ? -54.260 -9.919 31.978 1.00 56.31 158 ASP C N 1
ATOM 7217 C CA . ASP C 1 158 ? -54.233 -8.710 31.163 1.00 59.10 158 ASP C CA 1
ATOM 7218 C C . ASP C 1 158 ? -53.578 -7.551 31.906 1.00 59.75 158 ASP C C 1
ATOM 7219 O O . ASP C 1 158 ? -52.728 -6.848 31.351 1.00 60.59 158 ASP C O 1
ATOM 7224 N N . ARG C 1 159 ? -53.943 -7.351 33.173 1.00 59.51 159 ARG C N 1
ATOM 7225 C CA . ARG C 1 159 ? -53.373 -6.247 33.940 1.00 62.93 159 ARG C CA 1
ATOM 7226 C C . ARG C 1 159 ? -51.877 -6.417 34.202 1.00 58.25 159 ARG C C 1
ATOM 7227 O O . ARG C 1 159 ? -51.181 -5.421 34.424 1.00 59.41 159 ARG C O 1
ATOM 7229 N N . ALA C 1 160 ? -51.362 -7.646 34.176 1.00 55.38 160 ALA C N 1
ATOM 7230 C CA . ALA C 1 160 ? -49.947 -7.851 34.460 1.00 53.45 160 ALA C CA 1
ATOM 7231 C C . ALA C 1 160 ? -49.066 -7.515 33.265 1.00 56.11 160 ALA C C 1
ATOM 7232 O O . ALA C 1 160 ? -47.912 -7.106 33.440 1.00 53.77 160 ALA C O 1
ATOM 7234 N N . ILE C 1 161 ? -49.591 -7.693 32.056 1.00 55.07 161 ILE C N 1
ATOM 7235 C CA . ILE C 1 161 ? -48.820 -7.439 30.847 1.00 55.81 161 ILE C CA 1
ATOM 7236 C C . ILE C 1 161 ? -48.591 -5.941 30.699 1.00 59.76 161 ILE C C 1
ATOM 7237 O O . ILE C 1 161 ? -49.510 -5.137 30.896 1.00 61.13 161 ILE C O 1
ATOM 7242 N N . THR C 1 162 ? -47.363 -5.562 30.374 1.00 58.78 162 THR C N 1
ATOM 7243 C CA . THR C 1 162 ? -46.973 -4.183 30.102 1.00 61.73 162 THR C CA 1
ATOM 7244 C C . THR C 1 162 ? -46.283 -4.153 28.752 1.00 62.50 162 THR C C 1
ATOM 7245 O O . THR C 1 162 ? -45.954 -5.201 28.189 1.00 60.44 162 THR C O 1
ATOM 7249 N N . PRO C 1 163 ? -46.058 -2.960 28.187 1.00 65.67 163 PRO C N 1
ATOM 7250 C CA . PRO C 1 163 ? -45.225 -2.875 26.971 1.00 66.52 163 PRO C CA 1
ATOM 7251 C C . PRO C 1 163 ? -43.828 -3.450 27.145 1.00 63.99 163 PRO C C 1
ATOM 7252 O O . PRO C 1 163 ? -43.139 -3.672 26.139 1.00 64.07 163 PRO C O 1
ATOM 7256 N N . LYS C 1 164 ? -43.388 -3.694 28.377 1.00 61.94 164 LYS C N 1
ATOM 7257 C CA . LYS C 1 164 ? -42.087 -4.285 28.647 1.00 59.61 164 LYS C CA 1
ATOM 7258 C C . LYS C 1 164 ? -42.131 -5.806 28.730 1.00 56.12 164 LYS C C 1
ATOM 7259 O O . LYS C 1 164 ? -41.069 -6.437 28.789 1.00 54.17 164 LYS C O 1
ATOM 7265 N N . THR C 1 165 ? -43.323 -6.404 28.718 1.00 55.51 165 THR C N 1
ATOM 7266 C CA . THR C 1 165 ? -43.455 -7.849 28.853 1.00 52.48 165 THR C CA 1
ATOM 7267 C C . THR C 1 165 ? -43.001 -8.561 27.585 1.00 51.88 165 THR C C 1
ATOM 7268 O O . THR C 1 165 ? -43.484 -8.266 26.489 1.00 53.84 165 THR C O 1
ATOM 7272 N N . LYS C 1 166 ? -42.101 -9.531 27.741 1.00 50.12 166 LYS C N 1
ATOM 7273 C CA . LYS C 1 166 ? -41.627 -10.336 26.624 1.00 48.49 166 LYS C CA 1
ATOM 7274 C C . LYS C 1 166 ? -42.124 -11.773 26.662 1.00 53.00 166 LYS C C 1
ATOM 7275 O O . LYS C 1 166 ? -42.321 -12.375 25.603 1.00 50.37 166 LYS C O 1
ATOM 7281 N N . TRP C 1 167 ? -42.367 -12.321 27.853 1.00 44.35 167 TRP C N 1
ATOM 7282 C CA . TRP C 1 167 ? -42.761 -13.711 28.011 1.00 46.38 167 TRP C CA 1
ATOM 7283 C C . TRP C 1 167 ? -43.881 -13.823 29.033 1.00 42.03 167 TRP C C 1
ATOM 7284 O O . TRP C 1 167 ? -43.920 -13.076 30.009 1.00 42.50 167 TRP C O 1
ATOM 7295 N N . PHE C 1 168 ? -44.775 -14.780 28.798 1.00 41.47 168 PHE C N 1
ATOM 7296 C CA . PHE C 1 168 ? -45.718 -15.285 29.792 1.00 40.77 168 PHE C CA 1
ATOM 7297 C C . PHE C 1 168 ? -45.465 -16.777 29.961 1.00 40.53 168 PHE C C 1
ATOM 7298 O O . PHE C 1 168 ? -45.453 -17.515 28.970 1.00 39.16 168 PHE C O 1
ATOM 7306 N N . VAL C 1 169 ? -45.264 -17.225 31.199 1.00 39.03 169 VAL C N 1
ATOM 7307 C CA . VAL C 1 169 ? -44.957 -18.626 31.477 1.00 34.89 169 VAL C CA 1
ATOM 7308 C C . VAL C 1 169 ? -46.252 -19.344 31.835 1.00 43.29 169 VAL C C 1
ATOM 7309 O O . VAL C 1 169 ? -46.940 -18.959 32.790 1.00 35.49 169 VAL C O 1
ATOM 7313 N N . PHE C 1 170 ? -46.591 -20.397 31.087 1.00 34.82 170 PHE C N 1
ATOM 7314 C CA . PHE C 1 170 ? -47.817 -21.153 31.342 1.00 35.05 170 PHE C CA 1
ATOM 7315 C C . PHE C 1 170 ? -47.479 -22.597 31.710 1.00 44.09 170 PHE C C 1
ATOM 7316 O O . PHE C 1 170 ? -47.109 -23.396 30.844 1.00 36.16 170 PHE C O 1
ATOM 7324 N N . ASN C 1 171 ? -47.643 -22.942 32.989 1.00 32.57 171 ASN C N 1
ATOM 7325 C CA . ASN C 1 171 ? -47.310 -24.269 33.512 1.00 31.14 171 ASN C CA 1
ATOM 7326 C C . ASN C 1 171 ? -48.611 -24.976 33.884 1.00 38.24 171 ASN C C 1
ATOM 7327 O O . ASN C 1 171 ? -49.232 -24.649 34.896 1.00 32.78 171 ASN C O 1
ATOM 7332 N N . SER C 1 172 ? -49.036 -25.936 33.059 1.00 32.24 172 SER C N 1
ATOM 7333 C CA . SER C 1 172 ? -50.267 -26.673 33.348 1.00 37.51 172 SER C CA 1
ATOM 7334 C C . SER C 1 172 ? -50.137 -28.116 32.878 1.00 40.72 172 SER C C 1
ATOM 7335 O O . SER C 1 172 ? -49.855 -28.348 31.696 1.00 42.85 172 SER C O 1
ATOM 7338 N N . PRO C 1 173 ? -50.345 -29.114 33.748 1.00 37.28 173 PRO C N 1
ATOM 7339 C CA . PRO C 1 173 ? -50.626 -29.020 35.183 1.00 39.15 173 PRO C CA 1
ATOM 7340 C C . PRO C 1 173 ? -49.472 -28.376 35.938 1.00 35.15 173 PRO C C 1
ATOM 7341 O O . PRO C 1 173 ? -48.313 -28.529 35.537 1.00 30.29 173 PRO C O 1
ATOM 7345 N N . SER C 1 174 ? -49.795 -27.670 37.016 1.00 35.61 174 SER C N 1
ATOM 7346 C CA . SER C 1 174 ? -48.855 -26.772 37.672 1.00 39.71 174 SER C CA 1
ATOM 7347 C C . SER C 1 174 ? -48.092 -27.436 38.810 1.00 37.20 174 SER C C 1
ATOM 7348 O O . SER C 1 174 ? -48.631 -28.258 39.557 1.00 41.63 174 SER C O 1
ATOM 7351 N N . ASN C 1 175 ? -46.825 -27.062 38.921 1.00 34.25 175 ASN C N 1
ATOM 7352 C CA . ASN C 1 175 ? -46.019 -27.244 40.115 1.00 30.55 175 ASN C CA 1
ATOM 7353 C C . ASN C 1 175 ? -45.915 -25.877 40.772 1.00 28.21 175 ASN C C 1
ATOM 7354 O O . ASN C 1 175 ? -45.419 -24.944 40.127 1.00 28.20 175 ASN C O 1
ATOM 7359 N N . PRO C 1 176 ? -46.324 -25.681 42.031 1.00 30.86 176 PRO C N 1
ATOM 7360 C CA . PRO C 1 176 ? -46.670 -26.585 43.134 1.00 29.04 176 PRO C CA 1
ATOM 7361 C C . PRO C 1 176 ? -48.150 -26.883 43.337 1.00 34.00 176 PRO C C 1
ATOM 7362 O O . PRO C 1 176 ? -48.477 -27.699 44.202 1.00 32.42 176 PRO C O 1
ATOM 7366 N N . SER C 1 177 ? -49.034 -26.233 42.581 1.00 33.41 177 SER C N 1
ATOM 7367 C CA . SER C 1 177 ? -50.449 -26.246 42.936 1.00 34.20 177 SER C CA 1
ATOM 7368 C C . SER C 1 177 ? -51.194 -27.487 42.454 1.00 40.54 177 SER C C 1
ATOM 7369 O O . SER C 1 177 ? -52.231 -27.829 43.033 1.00 42.81 177 SER C O 1
ATOM 7372 N N . GLY C 1 178 ? -50.702 -28.164 41.418 1.00 40.75 178 GLY C N 1
ATOM 7373 C CA . GLY C 1 178 ? -51.471 -29.235 40.820 1.00 40.43 178 GLY C CA 1
ATOM 7374 C C . GLY C 1 178 ? -52.675 -28.775 40.036 1.00 43.33 178 GLY C C 1
ATOM 7375 O O . GLY C 1 178 ? -53.495 -29.606 39.632 1.00 48.42 178 GLY C O 1
ATOM 7376 N N . ALA C 1 179 ? -52.813 -27.473 39.812 1.00 42.06 179 ALA C N 1
ATOM 7377 C CA . ALA C 1 179 ? -53.927 -26.965 39.029 1.00 40.30 179 ALA C CA 1
ATOM 7378 C C . ALA C 1 179 ? -53.755 -27.343 37.563 1.00 43.51 179 ALA C C 1
ATOM 7379 O O . ALA C 1 179 ? -52.649 -27.304 37.022 1.00 42.64 179 ALA C O 1
ATOM 7381 N N . ALA C 1 180 ? -54.856 -27.718 36.914 1.00 41.28 180 ALA C N 1
ATOM 7382 C CA . ALA C 1 180 ? -54.820 -28.102 35.506 1.00 42.46 180 ALA C CA 1
ATOM 7383 C C . ALA C 1 180 ? -55.938 -27.377 34.780 1.00 40.14 180 ALA C C 1
ATOM 7384 O O . ALA C 1 180 ? -57.108 -27.517 35.147 1.00 41.58 180 ALA C O 1
ATOM 7386 N N . TYR C 1 181 ? -55.582 -26.611 33.753 1.00 42.09 181 TYR C N 1
ATOM 7387 C CA . TYR C 1 181 ? -56.562 -25.799 33.046 1.00 42.42 181 TYR C CA 1
ATOM 7388 C C . TYR C 1 181 ? -57.337 -26.650 32.052 1.00 54.19 181 TYR C C 1
ATOM 7389 O O . TYR C 1 181 ? -56.748 -27.401 31.269 1.00 50.94 181 TYR C O 1
ATOM 7398 N N . SER C 1 182 ? -58.661 -26.534 32.086 1.00 49.81 182 SER C N 1
ATOM 7399 C CA . SER C 1 182 ? -59.467 -27.079 31.010 1.00 49.74 182 SER C CA 1
ATOM 7400 C C . SER C 1 182 ? -59.290 -26.230 29.756 1.00 50.64 182 SER C C 1
ATOM 7401 O O . SER C 1 182 ? -58.695 -25.148 29.781 1.00 50.18 182 SER C O 1
ATOM 7404 N N . HIS C 1 183 ? -59.818 -26.735 28.641 1.00 51.50 183 HIS C N 1
ATOM 7405 C CA . HIS C 1 183 ? -59.730 -25.997 27.385 1.00 59.11 183 HIS C CA 1
ATOM 7406 C C . HIS C 1 183 ? -60.390 -24.631 27.516 1.00 57.21 183 HIS C C 1
ATOM 7407 O O . HIS C 1 183 ? -59.811 -23.606 27.137 1.00 56.57 183 HIS C O 1
ATOM 7414 N N . GLU C 1 184 ? -61.601 -24.602 28.077 1.00 58.40 184 GLU C N 1
ATOM 7415 C CA . GLU C 1 184 ? -62.331 -23.350 28.250 1.00 58.37 184 GLU C CA 1
ATOM 7416 C C . GLU C 1 184 ? -61.583 -22.394 29.171 1.00 56.41 184 GLU C C 1
ATOM 7417 O O . GLU C 1 184 ? -61.564 -21.181 28.935 1.00 57.46 184 GLU C O 1
ATOM 7423 N N . GLU C 1 185 ? -60.979 -22.919 30.241 1.00 53.81 185 GLU C N 1
ATOM 7424 C CA . GLU C 1 185 ? -60.187 -22.072 31.125 1.00 52.02 185 GLU C CA 1
ATOM 7425 C C . GLU C 1 185 ? -58.940 -21.560 30.413 1.00 53.14 185 GLU C C 1
ATOM 7426 O O . GLU C 1 185 ? -58.573 -20.387 30.552 1.00 50.94 185 GLU C O 1
ATOM 7432 N N . LEU C 1 186 ? -58.280 -22.422 29.640 1.00 49.80 186 LEU C N 1
ATOM 7433 C CA . LEU C 1 186 ? -57.133 -21.979 28.856 1.00 48.93 186 LEU C CA 1
ATOM 7434 C C . LEU C 1 186 ? -57.551 -20.955 27.802 1.00 51.53 186 LEU C C 1
ATOM 7435 O O . LEU C 1 186 ? -56.860 -19.950 27.594 1.00 51.46 186 LEU C O 1
ATOM 7440 N N . LYS C 1 187 ? -58.695 -21.179 27.147 1.00 54.12 187 LYS C N 1
ATOM 7441 C CA . LYS C 1 187 ? -59.131 -20.285 26.075 1.00 57.78 187 LYS C CA 1
ATOM 7442 C C . LYS C 1 187 ? -59.408 -18.873 26.581 1.00 58.14 187 LYS C C 1
ATOM 7443 O O . LYS C 1 187 ? -59.229 -17.903 25.833 1.00 59.76 187 LYS C O 1
ATOM 7445 N N . ALA C 1 188 ? -59.842 -18.731 27.836 1.00 57.54 188 ALA C N 1
ATOM 7446 C CA . ALA C 1 188 ? -59.979 -17.398 28.411 1.00 58.47 188 ALA C CA 1
ATOM 7447 C C . ALA C 1 188 ? -58.639 -16.676 28.462 1.00 56.83 188 ALA C C 1
ATOM 7448 O O . ALA C 1 188 ? -58.589 -15.447 28.329 1.00 58.36 188 ALA C O 1
ATOM 7450 N N . LEU C 1 189 ? -57.542 -17.425 28.632 1.00 53.96 189 LEU C N 1
ATOM 7451 C CA . LEU C 1 189 ? -56.210 -16.833 28.713 1.00 52.39 189 LEU C CA 1
ATOM 7452 C C . LEU C 1 189 ? -55.617 -16.574 27.331 1.00 53.29 189 LEU C C 1
ATOM 7453 O O . LEU C 1 189 ? -54.993 -15.532 27.107 1.00 53.88 189 LEU C O 1
ATOM 7458 N N . THR C 1 190 ? -55.782 -17.510 26.400 1.00 53.55 190 THR C N 1
ATOM 7459 C CA . THR C 1 190 ? -55.239 -17.283 25.064 1.00 58.54 190 THR C CA 1
ATOM 7460 C C . THR C 1 190 ? -55.962 -16.144 24.352 1.00 58.10 190 THR C C 1
ATOM 7461 O O . THR C 1 190 ? -55.378 -15.499 23.475 1.00 62.14 190 THR C O 1
ATOM 7465 N N . ASP C 1 191 ? -57.219 -15.876 24.718 1.00 60.04 191 ASP C N 1
ATOM 7466 C CA . ASP C 1 191 ? -57.911 -14.698 24.202 1.00 63.51 191 ASP C CA 1
ATOM 7467 C C . ASP C 1 191 ? -57.196 -13.418 24.619 1.00 63.48 191 ASP C C 1
ATOM 7468 O O . ASP C 1 191 ? -57.004 -12.505 23.804 1.00 65.70 191 ASP C O 1
ATOM 7473 N N . VAL C 1 192 ? -56.801 -13.333 25.893 1.00 61.22 192 VAL C N 1
ATOM 7474 C CA . VAL C 1 192 ? -56.000 -12.206 26.368 1.00 61.03 192 VAL C CA 1
ATOM 7475 C C . VAL C 1 192 ? -54.699 -12.109 25.581 1.00 60.22 192 VAL C C 1
ATOM 7476 O O . VAL C 1 192 ? -54.319 -11.035 25.094 1.00 62.04 192 VAL C O 1
ATOM 7480 N N . LEU C 1 193 ? -53.989 -13.232 25.458 1.00 57.60 193 LEU C N 1
ATOM 7481 C CA . LEU C 1 193 ? -52.706 -13.230 24.762 1.00 56.67 193 LEU C CA 1
ATOM 7482 C C . LEU C 1 193 ? -52.844 -12.720 23.329 1.00 59.58 193 LEU C C 1
ATOM 7483 O O . LEU C 1 193 ? -51.966 -12.006 22.828 1.00 60.21 193 LEU C O 1
ATOM 7488 N N . MET C 1 194 ? -53.952 -13.048 22.662 1.00 64.98 194 MET C N 1
ATOM 7489 C CA . MET C 1 194 ? -54.142 -12.593 21.290 1.00 71.53 194 MET C CA 1
ATOM 7490 C C . MET C 1 194 ? -54.286 -11.076 21.182 1.00 67.67 194 MET C C 1
ATOM 7491 O O . MET C 1 194 ? -54.146 -10.533 20.083 1.00 70.21 194 MET C O 1
ATOM 7496 N N . LYS C 1 195 ? -54.547 -10.381 22.288 1.00 71.39 195 LYS C N 1
ATOM 7497 C CA . LYS C 1 195 ? -54.585 -8.924 22.301 1.00 72.04 195 LYS C CA 1
ATOM 7498 C C . LYS C 1 195 ? -53.219 -8.295 22.539 1.00 69.06 195 LYS C C 1
ATOM 7499 O O . LYS C 1 195 ? -53.111 -7.065 22.535 1.00 71.36 195 LYS C O 1
ATOM 7505 N N . HIS C 1 196 ? -52.180 -9.101 22.749 1.00 69.92 196 HIS C N 1
ATOM 7506 C CA . HIS C 1 196 ? -50.841 -8.609 23.070 1.00 67.75 196 HIS C CA 1
ATOM 7507 C C . HIS C 1 196 ? -49.850 -9.381 22.216 1.00 63.00 196 HIS C C 1
ATOM 7508 O O . HIS C 1 196 ? -49.275 -10.381 22.665 1.00 60.31 196 HIS C O 1
ATOM 7515 N N . PRO C 1 197 ? -49.624 -8.940 20.975 1.00 66.70 197 PRO C N 1
ATOM 7516 C CA . PRO C 1 197 ? -48.784 -9.725 20.055 1.00 64.30 197 PRO C CA 1
ATOM 7517 C C . PRO C 1 197 ? -47.328 -9.803 20.471 1.00 70.77 197 PRO C C 1
ATOM 7518 O O . PRO C 1 197 ? -46.651 -10.775 20.117 1.00 59.79 197 PRO C O 1
ATOM 7522 N N . HIS C 1 198 ? -46.826 -8.803 21.200 1.00 72.67 198 HIS C N 1
ATOM 7523 C CA . HIS C 1 198 ? -45.436 -8.807 21.647 1.00 72.51 198 HIS C CA 1
ATOM 7524 C C . HIS C 1 198 ? -45.130 -10.012 22.535 1.00 65.11 198 HIS C C 1
ATOM 7525 O O . HIS C 1 198 ? -43.983 -10.471 22.580 1.00 69.12 198 HIS C O 1
ATOM 7532 N N . VAL C 1 199 ? -46.129 -10.541 23.235 1.00 55.37 199 VAL C N 1
ATOM 7533 C CA . VAL C 1 199 ? -45.881 -11.489 24.318 1.00 53.32 199 VAL C CA 1
ATOM 7534 C C . VAL C 1 199 ? -45.712 -12.899 23.763 1.00 50.21 199 VAL C C 1
ATOM 7535 O O . VAL C 1 199 ? -46.645 -13.477 23.194 1.00 50.90 199 VAL C O 1
ATOM 7539 N N . TRP C 1 200 ? -44.525 -13.465 23.955 1.00 47.97 200 TRP C N 1
ATOM 7540 C CA . TRP C 1 200 ? -44.307 -14.879 23.697 1.00 47.51 200 TRP C CA 1
ATOM 7541 C C . TRP C 1 200 ? -44.781 -15.724 24.880 1.00 47.38 200 TRP C C 1
ATOM 7542 O O . TRP C 1 200 ? -44.757 -15.290 26.036 1.00 43.17 200 TRP C O 1
ATOM 7553 N N . VAL C 1 201 ? -45.224 -16.943 24.571 1.00 42.83 201 VAL C N 1
ATOM 7554 C CA . VAL C 1 201 ? -45.709 -17.902 25.556 1.00 41.06 201 VAL C CA 1
ATOM 7555 C C . VAL C 1 201 ? -44.694 -19.028 25.689 1.00 38.63 201 VAL C C 1
ATOM 7556 O O . VAL C 1 201 ? -44.318 -19.653 24.691 1.00 38.57 201 VAL C O 1
ATOM 7560 N N . LEU C 1 202 ? -44.258 -19.290 26.917 1.00 36.83 202 LEU C N 1
ATOM 7561 C CA . LEU C 1 202 ? -43.454 -20.464 27.227 1.00 34.63 202 LEU C CA 1
ATOM 7562 C C . LEU C 1 202 ? -44.360 -21.435 27.965 1.00 34.88 202 LEU C C 1
ATOM 7563 O O . LEU C 1 202 ? -44.686 -21.205 29.129 1.00 33.52 202 LEU C O 1
ATOM 7568 N N . THR C 1 203 ? -44.793 -22.497 27.292 1.00 34.07 203 THR C N 1
ATOM 7569 C CA . THR C 1 203 ? -45.701 -23.450 27.915 1.00 33.46 203 THR C CA 1
ATOM 7570 C C . THR C 1 203 ? -44.920 -24.672 28.385 1.00 31.50 203 THR C C 1
ATOM 7571 O O . THR C 1 203 ? -44.138 -25.256 27.630 1.00 39.83 203 THR C O 1
ATOM 7575 N N . ASP C 1 204 ? -45.103 -25.019 29.655 1.00 30.88 204 ASP C N 1
ATOM 7576 C CA . ASP C 1 204 ? -44.385 -26.099 30.325 1.00 28.96 204 ASP C CA 1
ATOM 7577 C C . ASP C 1 204 ? -45.403 -27.208 30.559 1.00 29.23 204 ASP C C 1
ATOM 7578 O O . ASP C 1 204 ? -46.188 -27.152 31.511 1.00 29.51 204 ASP C O 1
ATOM 7583 N N . ASP C 1 205 ? -45.378 -28.214 29.688 1.00 29.31 205 ASP C N 1
ATOM 7584 C CA . ASP C 1 205 ? -46.336 -29.311 29.690 1.00 29.94 205 ASP C CA 1
ATOM 7585 C C . ASP C 1 205 ? -45.775 -30.572 30.345 1.00 31.91 205 ASP C C 1
ATOM 7586 O O . ASP C 1 205 ? -46.275 -31.671 30.091 1.00 29.28 205 ASP C O 1
ATOM 7591 N N . MET C 1 206 ? -44.764 -30.429 31.207 1.00 32.58 206 MET C N 1
ATOM 7592 C CA A MET C 1 206 ? -44.068 -31.580 31.781 0.53 34.28 206 MET C CA 1
ATOM 7593 C CA B MET C 1 206 ? -44.077 -31.605 31.728 0.47 34.12 206 MET C CA 1
ATOM 7594 C C . MET C 1 206 ? -45.012 -32.549 32.478 1.00 31.98 206 MET C C 1
ATOM 7595 O O . MET C 1 206 ? -44.777 -33.764 32.481 1.00 28.30 206 MET C O 1
ATOM 7604 N N . TYR C 1 207 ? -46.068 -32.036 33.101 1.00 29.43 207 TYR C N 1
ATOM 7605 C CA . TYR C 1 207 ? -46.979 -32.892 33.844 1.00 29.02 207 TYR C CA 1
ATOM 7606 C C . TYR C 1 207 ? -48.181 -33.325 33.012 1.00 30.11 207 TYR C C 1
ATOM 7607 O O . TYR C 1 207 ? -49.151 -33.854 33.570 1.00 31.13 207 TYR C O 1
ATOM 7616 N N . GLU C 1 208 ? -48.111 -33.130 31.693 1.00 30.55 208 GLU C N 1
ATOM 7617 C CA . GLU C 1 208 ? -49.178 -33.490 30.763 1.00 32.34 208 GLU C CA 1
ATOM 7618 C C . GLU C 1 208 ? -49.844 -34.823 31.074 1.00 33.28 208 GLU C C 1
ATOM 7619 O O . GLU C 1 208 ? -51.073 -34.931 31.079 1.00 34.96 208 GLU C O 1
ATOM 7625 N N . HIS C 1 209 ? -49.044 -35.853 31.335 1.00 32.42 209 HIS C N 1
ATOM 7626 C CA . HIS C 1 209 ? -49.555 -37.209 31.476 1.00 33.81 209 HIS C CA 1
ATOM 7627 C C . HIS C 1 209 ? -49.911 -37.570 32.912 1.00 36.78 209 HIS C C 1
ATOM 7628 O O . HIS C 1 209 ? -50.265 -38.725 33.182 1.00 37.74 209 HIS C O 1
ATOM 7635 N N . LEU C 1 210 ? -49.846 -36.613 33.829 1.00 32.74 210 LEU C N 1
ATOM 7636 C CA . LEU C 1 210 ? -50.181 -36.846 35.230 1.00 32.89 210 LEU C CA 1
ATOM 7637 C C . LEU C 1 210 ? -51.434 -36.040 35.545 1.00 35.21 210 LEU C C 1
ATOM 7638 O O . LEU C 1 210 ? -51.376 -34.962 36.136 1.00 36.19 210 LEU C O 1
ATOM 7643 N N . THR C 1 211 ? -52.580 -36.574 35.126 1.00 38.09 211 THR C N 1
ATOM 7644 C CA . THR C 1 211 ? -53.879 -35.951 35.327 1.00 39.01 211 THR C CA 1
ATOM 7645 C C . THR C 1 211 ? -54.856 -37.009 35.821 1.00 39.35 211 THR C C 1
ATOM 7646 O O . THR C 1 211 ? -54.660 -38.204 35.599 1.00 39.81 211 THR C O 1
ATOM 7650 N N . TYR C 1 212 ? -55.909 -36.567 36.504 1.00 40.58 212 TYR C N 1
ATOM 7651 C CA . TYR C 1 212 ? -56.775 -37.485 37.228 1.00 45.23 212 TYR C CA 1
ATOM 7652 C C . TYR C 1 212 ? -58.230 -37.306 36.819 1.00 44.76 212 TYR C C 1
ATOM 7653 O O . TYR C 1 212 ? -58.607 -36.323 36.178 1.00 45.07 212 TYR C O 1
ATOM 7662 N N . GLY C 1 213 ? -59.043 -38.281 37.211 1.00 46.73 213 GLY C N 1
ATOM 7663 C CA . GLY C 1 213 ? -60.428 -38.299 36.775 1.00 62.24 213 GLY C CA 1
ATOM 7664 C C . GLY C 1 213 ? -60.482 -38.442 35.270 1.00 61.39 213 GLY C C 1
ATOM 7665 O O . GLY C 1 213 ? -59.716 -39.200 34.663 1.00 57.04 213 GLY C O 1
ATOM 7666 N N . ASP C 1 214 ? -61.375 -37.683 34.644 1.00 62.54 214 ASP C N 1
ATOM 7667 C CA . ASP C 1 214 ? -61.479 -37.670 33.191 1.00 60.54 214 ASP C CA 1
ATOM 7668 C C . ASP C 1 214 ? -60.892 -36.400 32.583 1.00 55.88 214 ASP C C 1
ATOM 7669 O O . ASP C 1 214 ? -61.275 -36.007 31.480 1.00 58.09 214 ASP C O 1
ATOM 7674 N N . PHE C 1 215 ? -59.969 -35.744 33.287 1.00 48.68 215 PHE C N 1
ATOM 7675 C CA . PHE C 1 215 ? -59.401 -34.506 32.770 1.00 47.42 215 PHE C CA 1
ATOM 7676 C C . PHE C 1 215 ? -58.712 -34.766 31.439 1.00 47.12 215 PHE C C 1
ATOM 7677 O O . PHE C 1 215 ? -58.027 -35.775 31.266 1.00 46.36 215 PHE C O 1
ATOM 7685 N N . ARG C 1 216 ? -58.924 -33.857 30.493 1.00 47.95 216 ARG C N 1
ATOM 7686 C CA . ARG C 1 216 ? -58.348 -33.939 29.156 1.00 48.00 216 ARG C CA 1
ATOM 7687 C C . ARG C 1 216 ? -57.362 -32.792 28.995 1.00 46.08 216 ARG C C 1
ATOM 7688 O O . ARG C 1 216 ? -57.752 -31.620 29.024 1.00 46.64 216 ARG C O 1
ATOM 7690 N N . PHE C 1 217 ? -56.088 -33.129 28.842 1.00 43.99 217 PHE C N 1
ATOM 7691 C CA . PHE C 1 217 ? -55.060 -32.107 28.741 1.00 43.39 217 PHE C CA 1
ATOM 7692 C C . PHE C 1 217 ? -55.151 -31.368 27.410 1.00 49.21 217 PHE C C 1
ATOM 7693 O O . PHE C 1 217 ? -55.404 -31.965 26.359 1.00 50.70 217 PHE C O 1
ATOM 7701 N N . ALA C 1 218 ? -54.924 -30.059 27.459 1.00 43.20 218 ALA C N 1
ATOM 7702 C CA . ALA C 1 218 ? -54.855 -29.232 26.265 1.00 44.42 218 ALA C CA 1
ATOM 7703 C C . ALA C 1 218 ? -53.686 -28.268 26.415 1.00 47.43 218 ALA C C 1
ATOM 7704 O O . ALA C 1 218 ? -53.398 -27.804 27.523 1.00 45.40 218 ALA C O 1
ATOM 7706 N N . THR C 1 219 ? -52.993 -27.987 25.299 1.00 44.66 219 THR C N 1
ATOM 7707 C CA . THR C 1 219 ? -51.850 -27.085 25.316 1.00 41.33 219 THR C CA 1
ATOM 7708 C C . THR C 1 219 ? -52.205 -25.771 24.607 1.00 43.26 219 THR C C 1
ATOM 7709 O O . THR C 1 219 ? -53.104 -25.751 23.763 1.00 45.66 219 THR C O 1
ATOM 7713 N N . PRO C 1 220 ? -51.551 -24.652 24.958 1.00 42.54 221 PRO C N 1
ATOM 7714 C CA . PRO C 1 220 ? -51.978 -23.340 24.422 1.00 44.66 221 PRO C CA 1
ATOM 7715 C C . PRO C 1 220 ? -52.046 -23.225 22.902 1.00 48.25 221 PRO C C 1
ATOM 7716 O O . PRO C 1 220 ? -52.968 -22.579 22.390 1.00 49.33 221 PRO C O 1
ATOM 7720 N N . VAL C 1 221 ? -51.088 -23.780 22.155 1.00 45.86 222 VAL C N 1
ATOM 7721 C CA . VAL C 1 221 ? -51.152 -23.601 20.706 1.00 52.90 222 VAL C CA 1
ATOM 7722 C C . VAL C 1 221 ? -52.262 -24.460 20.115 1.00 54.77 222 VAL C C 1
ATOM 7723 O O . VAL C 1 221 ? -52.826 -24.130 19.064 1.00 56.18 222 VAL C O 1
ATOM 7727 N N . GLU C 1 222 ? -52.594 -25.569 20.772 1.00 48.91 223 GLU C N 1
ATOM 7728 C CA . GLU C 1 222 ? -53.716 -26.388 20.333 1.00 50.97 223 GLU C CA 1
ATOM 7729 C C . GLU C 1 222 ? -55.040 -25.677 20.574 1.00 53.31 223 GLU C C 1
ATOM 7730 O O . GLU C 1 222 ? -55.996 -25.863 19.810 1.00 56.13 223 GLU C O 1
ATOM 7736 N N . VAL C 1 223 ? -55.104 -24.853 21.621 1.00 52.36 224 VAL C N 1
ATOM 7737 C CA . VAL C 1 223 ? -56.319 -24.106 21.938 1.00 54.98 224 VAL C CA 1
ATOM 7738 C C . VAL C 1 223 ? -56.437 -22.869 21.058 1.00 56.93 224 VAL C C 1
ATOM 7739 O O . VAL C 1 223 ? -57.521 -22.546 20.566 1.00 59.97 224 VAL C O 1
ATOM 7743 N N . GLU C 1 224 ? -55.332 -22.157 20.855 1.00 55.82 225 GLU C N 1
ATOM 7744 C CA . GLU C 1 224 ? -55.308 -20.930 20.063 1.00 58.09 225 GLU C CA 1
ATOM 7745 C C . GLU C 1 224 ? -54.179 -21.046 19.046 1.00 57.66 225 GLU C C 1
ATOM 7746 O O . GLU C 1 224 ? -53.024 -20.705 19.340 1.00 55.58 225 GLU C O 1
ATOM 7752 N N . PRO C 1 225 ? -54.478 -21.531 17.838 1.00 59.75 226 PRO C N 1
ATOM 7753 C CA . PRO C 1 225 ? -53.430 -21.669 16.813 1.00 59.58 226 PRO C CA 1
ATOM 7754 C C . PRO C 1 225 ? -52.767 -20.360 16.422 1.00 60.45 226 PRO C C 1
ATOM 7755 O O . PRO C 1 225 ? -51.684 -20.392 15.823 1.00 59.70 226 PRO C O 1
ATOM 7759 N N . GLY C 1 226 ? -53.375 -19.214 16.728 1.00 62.17 227 GLY C N 1
ATOM 7760 C CA . GLY C 1 226 ? -52.734 -17.938 16.468 1.00 63.09 227 GLY C CA 1
ATOM 7761 C C . GLY C 1 226 ? -51.528 -17.651 17.339 1.00 59.98 227 GLY C C 1
ATOM 7762 O O . GLY C 1 226 ? -50.848 -16.645 17.109 1.00 60.67 227 GLY C O 1
ATOM 7763 N N . LEU C 1 227 ? -51.265 -18.494 18.340 1.00 56.84 228 LEU C N 1
ATOM 7764 C CA . LEU C 1 227 ? -50.074 -18.405 19.174 1.00 53.87 228 LEU C CA 1
ATOM 7765 C C . LEU C 1 227 ? -48.901 -19.197 18.615 1.00 52.17 228 LEU C C 1
ATOM 7766 O O . LEU C 1 227 ? -47.824 -19.185 19.216 1.00 49.84 228 LEU C O 1
ATOM 7771 N N . TYR C 1 228 ? -49.091 -19.889 17.491 1.00 53.44 229 TYR C N 1
ATOM 7772 C CA . TYR C 1 228 ? -48.055 -20.775 16.958 1.00 59.91 229 TYR C CA 1
ATOM 7773 C C . TYR C 1 228 ? -46.732 -20.047 16.734 1.00 51.32 229 TYR C C 1
ATOM 7774 O O . TYR C 1 228 ? -45.664 -20.556 17.093 1.00 53.42 229 TYR C O 1
ATOM 7783 N N . GLU C 1 229 ? -46.788 -18.852 16.151 1.00 53.79 230 GLU C N 1
ATOM 7784 C CA . GLU C 1 229 ? -45.626 -18.053 15.773 1.00 54.00 230 GLU C CA 1
ATOM 7785 C C . GLU C 1 229 ? -44.896 -17.443 16.964 1.00 54.68 230 GLU C C 1
ATOM 7786 O O . GLU C 1 229 ? -43.842 -16.828 16.767 1.00 52.04 230 GLU C O 1
ATOM 7792 N N . ARG C 1 230 ? -45.402 -17.598 18.195 1.00 50.45 231 ARG C N 1
ATOM 7793 C CA . ARG C 1 230 ? -44.773 -16.955 19.342 1.00 48.94 231 ARG C CA 1
ATOM 7794 C C . ARG C 1 230 ? -44.931 -17.809 20.601 1.00 52.45 231 ARG C C 1
ATOM 7795 O O . ARG C 1 230 ? -45.097 -17.286 21.708 1.00 45.62 231 ARG C O 1
ATOM 7803 N N . THR C 1 231 ? -44.883 -19.129 20.447 1.00 44.72 232 THR C N 1
ATOM 7804 C CA . THR C 1 231 ? -44.914 -20.043 21.578 1.00 42.24 232 THR C CA 1
ATOM 7805 C C . THR C 1 231 ? -43.787 -21.056 21.465 1.00 46.79 232 THR C C 1
ATOM 7806 O O . THR C 1 231 ? -43.512 -21.583 20.380 1.00 40.68 232 THR C O 1
ATOM 7810 N N . LEU C 1 232 ? -43.136 -21.315 22.594 1.00 37.94 233 LEU C N 1
ATOM 7811 C CA . LEU C 1 232 ? -42.212 -22.428 22.756 1.00 35.85 233 LEU C CA 1
ATOM 7812 C C . LEU C 1 232 ? -42.956 -23.481 23.564 1.00 39.17 233 LEU C C 1
ATOM 7813 O O . LEU C 1 232 ? -43.265 -23.259 24.738 1.00 40.17 233 LEU C O 1
ATOM 7818 N N . THR C 1 233 ? -43.277 -24.604 22.935 1.00 36.38 234 THR C N 1
ATOM 7819 C CA . THR C 1 233 ? -43.986 -25.687 23.610 1.00 35.81 234 THR C CA 1
ATOM 7820 C C . THR C 1 233 ? -42.950 -26.628 24.219 1.00 31.89 234 THR C C 1
ATOM 7821 O O . THR C 1 233 ? -42.259 -27.351 23.499 1.00 31.53 234 THR C O 1
ATOM 7825 N N . MET C 1 234 ? -42.841 -26.617 25.539 1.00 30.62 235 MET C N 1
ATOM 7826 C CA A MET C 1 234 ? -41.820 -27.371 26.254 0.64 28.80 235 MET C CA 1
ATOM 7827 C CA B MET C 1 234 ? -41.824 -27.389 26.228 0.36 28.92 235 MET C CA 1
ATOM 7828 C C . MET C 1 234 ? -42.445 -28.573 26.955 1.00 29.43 235 MET C C 1
ATOM 7829 O O . MET C 1 234 ? -43.568 -28.498 27.460 1.00 31.08 235 MET C O 1
ATOM 7838 N N . ASN C 1 235 ? -41.703 -29.671 26.994 1.00 28.33 236 ASN C N 1
ATOM 7839 C CA . ASN C 1 235 ? -42.150 -30.903 27.624 1.00 29.43 236 ASN C CA 1
ATOM 7840 C C . ASN C 1 235 ? -40.900 -31.680 28.032 1.00 29.51 236 ASN C C 1
ATOM 7841 O O . ASN C 1 235 ? -39.776 -31.171 27.944 1.00 28.19 236 ASN C O 1
ATOM 7846 N N . GLY C 1 236 ? -41.089 -32.911 28.485 1.00 30.17 237 GLY C N 1
ATOM 7847 C CA . GLY C 1 236 ? -39.953 -33.739 28.851 1.00 29.27 237 GLY C CA 1
ATOM 7848 C C . GLY C 1 236 ? -40.425 -35.123 29.217 1.00 34.49 237 GLY C C 1
ATOM 7849 O O . GLY C 1 236 ? -41.626 -35.393 29.302 1.00 37.65 237 GLY C O 1
ATOM 7850 N N . VAL C 1 237 ? -39.450 -36.005 29.450 1.00 23.87 238 VAL C N 1
ATOM 7851 C CA . VAL C 1 237 ? -39.759 -37.367 29.859 1.00 24.30 238 VAL C CA 1
ATOM 7852 C C . VAL C 1 237 ? -39.567 -37.599 31.355 1.00 25.69 238 VAL C C 1
ATOM 7853 O O . VAL C 1 237 ? -39.898 -38.692 31.838 1.00 29.24 238 VAL C O 1
ATOM 7857 N N . SER C 1 238 ? -39.077 -36.604 32.106 1.00 29.38 239 SER C N 1
ATOM 7858 C CA . SER C 1 238 ? -38.748 -36.807 33.521 1.00 27.03 239 SER C CA 1
ATOM 7859 C C . SER C 1 238 ? -39.929 -37.373 34.306 1.00 26.39 239 SER C C 1
ATOM 7860 O O . SER C 1 238 ? -39.793 -38.362 35.034 1.00 23.95 239 SER C O 1
ATOM 7863 N N . LYS C 1 239 ? -41.093 -36.746 34.181 1.00 24.24 240 LYS C N 1
ATOM 7864 C CA . LYS C 1 239 ? -42.223 -37.035 35.054 1.00 27.53 240 LYS C CA 1
ATOM 7865 C C . LYS C 1 239 ? -43.047 -38.223 34.570 1.00 26.63 240 LYS C C 1
ATOM 7866 O O . LYS C 1 239 ? -43.326 -39.144 35.344 1.00 29.67 240 LYS C O 1
ATOM 7872 N N . ALA C 1 240 ? -43.442 -38.211 33.299 1.00 26.71 241 ALA C N 1
ATOM 7873 C CA . ALA C 1 240 ? -44.334 -39.245 32.782 1.00 33.10 241 ALA C CA 1
ATOM 7874 C C . ALA C 1 240 ? -43.669 -40.612 32.789 1.00 35.17 241 ALA C C 1
ATOM 7875 O O . ALA C 1 240 ? -44.317 -41.626 33.080 1.00 32.86 241 ALA C O 1
ATOM 7877 N N . TYR C 1 241 ? -42.374 -40.660 32.474 1.00 32.11 242 TYR C N 1
ATOM 7878 C CA . TYR C 1 241 ? -41.661 -41.916 32.303 1.00 27.56 242 TYR C CA 1
ATOM 7879 C C . TYR C 1 241 ? -40.712 -42.208 33.458 1.00 26.91 242 TYR C C 1
ATOM 7880 O O . TYR C 1 241 ? -39.866 -43.100 33.344 1.00 28.27 242 TYR C O 1
ATOM 7889 N N . ALA C 1 242 ? -40.864 -41.502 34.581 1.00 26.49 243 ALA C N 1
ATOM 7890 C CA . ALA C 1 242 ? -40.037 -41.723 35.768 1.00 27.38 243 ALA C CA 1
ATOM 7891 C C . ALA C 1 242 ? -38.554 -41.739 35.394 1.00 25.33 243 ALA C C 1
ATOM 7892 O O . ALA C 1 242 ? -37.810 -42.671 35.710 1.00 26.47 243 ALA C O 1
ATOM 7894 N N . MET C 1 243 ? -38.134 -40.688 34.696 1.00 28.45 244 MET C N 1
ATOM 7895 C CA . MET C 1 243 ? -36.798 -40.600 34.126 1.00 31.42 244 MET C CA 1
ATOM 7896 C C . MET C 1 243 ? -36.041 -39.370 34.620 1.00 29.89 244 MET C C 1
ATOM 7897 O O . MET C 1 243 ? -35.175 -38.860 33.909 1.00 25.36 244 MET C O 1
ATOM 7902 N N . THR C 1 244 ? -36.343 -38.887 35.838 1.00 25.88 245 THR C N 1
ATOM 7903 C CA . THR C 1 244 ? -35.759 -37.625 36.304 1.00 24.17 245 THR C CA 1
ATOM 7904 C C . THR C 1 244 ? -34.234 -37.661 36.287 1.00 23.36 245 THR C C 1
ATOM 7905 O O . THR C 1 244 ? -33.585 -36.663 35.952 1.00 27.57 245 THR C O 1
ATOM 7909 N N . GLY C 1 245 ? -33.643 -38.797 36.650 1.00 22.01 246 GLY C N 1
ATOM 7910 C CA . GLY C 1 245 ? -32.195 -38.869 36.696 1.00 24.47 246 GLY C CA 1
ATOM 7911 C C . GLY C 1 245 ? -31.528 -38.869 35.332 1.00 27.89 246 GLY C C 1
ATOM 7912 O O . GLY C 1 245 ? -30.322 -38.595 35.245 1.00 23.27 246 GLY C O 1
ATOM 7913 N N . TRP C 1 246 ? -32.280 -39.169 34.269 1.00 30.23 247 TRP C N 1
ATOM 7914 C CA . TRP C 1 246 ? -31.695 -39.263 32.935 1.00 27.52 247 TRP C CA 1
ATOM 7915 C C . TRP C 1 246 ? -31.464 -37.891 32.308 1.00 29.14 247 TRP C C 1
ATOM 7916 O O . TRP C 1 246 ? -30.592 -37.747 31.437 1.00 27.14 247 TRP C O 1
ATOM 7927 N N . ARG C 1 247 ? -32.238 -36.886 32.727 1.00 27.83 248 ARG C N 1
ATOM 7928 C CA . ARG C 1 247 ? -32.138 -35.504 32.252 1.00 24.65 248 ARG C CA 1
ATOM 7929 C C . ARG C 1 247 ? -32.371 -35.399 30.734 1.00 24.35 248 ARG C C 1
ATOM 7930 O O . ARG C 1 247 ? -31.465 -35.114 29.954 1.00 24.97 248 ARG C O 1
ATOM 7938 N N . ILE C 1 248 ? -33.626 -35.581 30.330 1.00 22.16 249 ILE C N 1
ATOM 7939 C CA . ILE C 1 248 ? -34.040 -35.264 28.961 1.00 22.16 249 ILE C CA 1
ATOM 7940 C C . ILE C 1 248 ? -35.266 -34.359 28.994 1.00 26.76 249 ILE C C 1
ATOM 7941 O O . ILE C 1 248 ? -36.340 -34.771 29.458 1.00 28.81 249 ILE C O 1
ATOM 7946 N N . GLY C 1 249 ? -35.111 -33.134 28.478 1.00 23.17 250 GLY C N 1
ATOM 7947 C CA . GLY C 1 249 ? -36.224 -32.254 28.204 1.00 23.83 250 GLY C CA 1
ATOM 7948 C C . GLY C 1 249 ? -36.200 -31.856 26.733 1.00 23.17 250 GLY C C 1
ATOM 7949 O O . GLY C 1 249 ? -35.207 -32.071 26.027 1.00 23.06 250 GLY C O 1
ATOM 7950 N N . TYR C 1 250 ? -37.306 -31.281 26.268 1.00 25.04 251 TYR C N 1
ATOM 7951 C CA . TYR C 1 250 ? -37.369 -30.902 24.863 1.00 29.35 251 TYR C CA 1
ATOM 7952 C C . TYR C 1 250 ? -38.439 -29.840 24.651 1.00 26.40 251 TYR C C 1
ATOM 7953 O O . TYR C 1 250 ? -39.292 -29.599 25.509 1.00 26.44 251 TYR C O 1
ATOM 7962 N N . ALA C 1 251 ? -38.394 -29.223 23.473 1.00 27.55 252 ALA C N 1
ATOM 7963 C CA . ALA C 1 251 ? -39.343 -28.183 23.121 1.00 29.03 252 ALA C CA 1
ATOM 7964 C C . ALA C 1 251 ? -39.451 -28.099 21.605 1.00 30.61 252 ALA C C 1
ATOM 7965 O O . ALA C 1 251 ? -38.638 -28.665 20.868 1.00 30.45 252 ALA C O 1
ATOM 7967 N N . ALA C 1 252 ? -40.471 -27.380 21.150 1.00 32.33 253 ALA C N 1
ATOM 7968 C CA . ALA C 1 252 ? -40.625 -27.055 19.742 1.00 38.14 253 ALA C CA 1
ATOM 7969 C C . ALA C 1 252 ? -41.185 -25.649 19.631 1.00 35.84 253 ALA C C 1
ATOM 7970 O O . ALA C 1 252 ? -41.923 -25.188 20.506 1.00 35.81 253 ALA C O 1
ATOM 7972 N N . GLY C 1 253 ? -40.835 -24.975 18.544 1.00 37.41 254 GLY C N 1
ATOM 7973 C CA . GLY C 1 253 ? -41.317 -23.637 18.298 1.00 39.32 254 GLY C CA 1
ATOM 7974 C C . GLY C 1 253 ? -40.797 -23.075 16.994 1.00 42.42 254 GLY C C 1
ATOM 7975 O O . GLY C 1 253 ? -40.358 -23.813 16.109 1.00 41.46 254 GLY C O 1
ATOM 7976 N N . PRO C 1 254 ? -40.844 -21.752 16.851 1.00 47.69 255 PRO C N 1
ATOM 7977 C CA . PRO C 1 254 ? -40.368 -21.123 15.609 1.00 46.49 255 PRO C CA 1
ATOM 7978 C C . PRO C 1 254 ? -38.867 -21.291 15.422 1.00 43.68 255 PRO C C 1
ATOM 7979 O O . PRO C 1 254 ? -38.098 -21.350 16.382 1.00 41.60 255 PRO C O 1
ATOM 7983 N N . LEU C 1 255 ? -38.450 -21.343 14.154 1.00 48.71 256 LEU C N 1
ATOM 7984 C CA . LEU C 1 255 ? -37.081 -21.745 13.842 1.00 44.20 256 LEU C CA 1
ATOM 7985 C C . LEU C 1 255 ? -36.051 -20.778 14.413 1.00 43.75 256 LEU C C 1
ATOM 7986 O O . LEU C 1 255 ? -34.994 -21.206 14.896 1.00 44.31 256 LEU C O 1
ATOM 7991 N N . HIS C 1 256 ? -36.322 -19.472 14.350 1.00 48.90 257 HIS C N 1
ATOM 7992 C CA . HIS C 1 256 ? -35.293 -18.517 14.749 1.00 48.99 257 HIS C CA 1
ATOM 7993 C C . HIS C 1 256 ? -35.019 -18.574 16.245 1.00 47.53 257 HIS C C 1
ATOM 7994 O O . HIS C 1 256 ? -33.881 -18.343 16.673 1.00 45.64 257 HIS C O 1
ATOM 8001 N N . LEU C 1 257 ? -36.033 -18.888 17.054 1.00 46.25 258 LEU C N 1
ATOM 8002 C CA . LEU C 1 257 ? -35.784 -19.113 18.473 1.00 40.39 258 LEU C CA 1
ATOM 8003 C C . LEU C 1 257 ? -34.999 -20.399 18.682 1.00 37.78 258 LEU C C 1
ATOM 8004 O O . LEU C 1 257 ? -34.025 -20.430 19.443 1.00 46.78 258 LEU C O 1
ATOM 8009 N N . ILE C 1 258 ? -35.409 -21.472 18.004 1.00 45.39 259 ILE C N 1
ATOM 8010 C CA . ILE C 1 258 ? -34.754 -22.765 18.170 1.00 38.70 259 ILE C CA 1
ATOM 8011 C C . ILE C 1 258 ? -33.278 -22.674 17.790 1.00 35.45 259 ILE C C 1
ATOM 8012 O O . ILE C 1 258 ? -32.413 -23.272 18.444 1.00 42.17 259 ILE C O 1
ATOM 8017 N N . LYS C 1 259 ? -32.964 -21.906 16.744 1.00 37.47 260 LYS C N 1
ATOM 8018 C CA . LYS C 1 259 ? -31.574 -21.785 16.313 1.00 37.63 260 LYS C CA 1
ATOM 8019 C C . LYS C 1 259 ? -30.741 -21.043 17.350 1.00 45.29 260 LYS C C 1
ATOM 8020 O O . LYS C 1 259 ? -29.580 -21.397 17.595 1.00 45.87 260 LYS C O 1
ATOM 8022 N N . ALA C 1 260 ? -31.328 -20.030 17.990 1.00 43.73 261 ALA C N 1
ATOM 8023 C CA . ALA C 1 260 ? -30.619 -19.289 19.027 1.00 43.89 261 ALA C CA 1
ATOM 8024 C C . ALA C 1 260 ? -30.372 -20.160 20.254 1.00 39.15 261 ALA C C 1
ATOM 8025 O O . ALA C 1 260 ? -29.278 -20.147 20.826 1.00 38.67 261 ALA C O 1
ATOM 8027 N N . MET C 1 261 ? -31.388 -20.917 20.683 1.00 40.93 262 MET C N 1
ATOM 8028 C CA . MET C 1 261 ? -31.195 -21.831 21.805 1.00 32.93 262 MET C CA 1
ATOM 8029 C C . MET C 1 261 ? -30.143 -22.887 21.485 1.00 30.54 262 MET C C 1
ATOM 8030 O O . MET C 1 261 ? -29.394 -23.311 22.372 1.00 35.16 262 MET C O 1
ATOM 8035 N N . ASP C 1 262 ? -30.071 -23.313 20.224 1.00 31.62 263 ASP C N 1
ATOM 8036 C CA . ASP C 1 262 ? -29.056 -24.281 19.813 1.00 33.09 263 ASP C CA 1
ATOM 8037 C C . ASP C 1 262 ? -27.650 -23.707 19.940 1.00 34.66 263 ASP C C 1
ATOM 8038 O O . ASP C 1 262 ? -26.704 -24.418 20.319 1.00 31.82 263 ASP C O 1
ATOM 8043 N N . MET C 1 263 ? -27.486 -22.425 19.617 1.00 36.11 264 MET C N 1
ATOM 8044 C CA . MET C 1 263 ? -26.165 -21.815 19.697 1.00 39.69 264 MET C CA 1
ATOM 8045 C C . MET C 1 263 ? -25.697 -21.704 21.141 1.00 39.29 264 MET C C 1
ATOM 8046 O O . MET C 1 263 ? -24.530 -21.977 21.444 1.00 38.28 264 MET C O 1
ATOM 8051 N N . ILE C 1 264 ? -26.596 -21.315 22.049 1.00 40.76 265 ILE C N 1
ATOM 8052 C CA . ILE C 1 264 ? -26.234 -21.267 23.462 1.00 41.18 265 ILE C CA 1
ATOM 8053 C C . ILE C 1 264 ? -25.908 -22.663 23.970 1.00 35.36 265 ILE C C 1
ATOM 8054 O O . ILE C 1 264 ? -24.830 -22.906 24.531 1.00 35.18 265 ILE C O 1
ATOM 8059 N N . GLN C 1 265 ? -26.843 -23.599 23.780 1.00 28.11 266 GLN C N 1
ATOM 8060 C CA . GLN C 1 265 ? -26.661 -24.967 24.248 1.00 27.02 266 GLN C CA 1
ATOM 8061 C C . GLN C 1 265 ? -25.345 -25.556 23.756 1.00 27.92 266 GLN C C 1
ATOM 8062 O O . GLN C 1 265 ? -24.659 -26.274 24.493 1.00 33.05 266 GLN C O 1
ATOM 8068 N N . GLY C 1 266 ? -24.971 -25.252 22.516 1.00 32.17 267 GLY C N 1
ATOM 8069 C CA . GLY C 1 266 ? -23.714 -25.761 21.996 1.00 34.74 267 GLY C CA 1
ATOM 8070 C C . GLY C 1 266 ? -22.518 -25.345 22.827 1.00 40.98 267 GLY C C 1
ATOM 8071 O O . GLY C 1 266 ? -21.536 -26.086 22.927 1.00 38.47 267 GLY C O 1
ATOM 8072 N N . GLN C 1 267 ? -22.588 -24.173 23.454 1.00 41.18 268 GLN C N 1
ATOM 8073 C CA . GLN C 1 267 ? -21.472 -23.679 24.244 1.00 41.34 268 GLN C CA 1
ATOM 8074 C C . GLN C 1 267 ? -21.550 -24.093 25.703 1.00 39.79 268 GLN C C 1
ATOM 8075 O O . GLN C 1 267 ? -20.521 -24.090 26.391 1.00 40.08 268 GLN C O 1
ATOM 8081 N N . GLN C 1 268 ? -22.736 -24.467 26.184 1.00 28.52 269 GLN C N 1
ATOM 8082 C CA . GLN C 1 268 ? -22.916 -24.924 27.553 1.00 27.36 269 GLN C CA 1
ATOM 8083 C C . GLN C 1 268 ? -22.610 -26.401 27.724 1.00 28.61 269 GLN C C 1
ATOM 8084 O O . GLN C 1 268 ? -21.840 -26.779 28.609 1.00 35.45 269 GLN C O 1
ATOM 8090 N N . THR C 1 269 ? -23.237 -27.256 26.923 1.00 25.38 270 THR C N 1
ATOM 8091 C CA . THR C 1 269 ? -23.142 -28.690 27.155 1.00 24.25 270 THR C CA 1
ATOM 8092 C C . THR C 1 269 ? -22.858 -29.506 25.911 1.00 25.11 270 THR C C 1
ATOM 8093 O O . THR C 1 269 ? -22.506 -30.684 26.048 1.00 30.97 270 THR C O 1
ATOM 8097 N N . SER C 1 270 ? -23.001 -28.933 24.721 1.00 24.66 271 SER C N 1
ATOM 8098 C CA . SER C 1 270 ? -23.155 -29.714 23.485 1.00 29.34 271 SER C CA 1
ATOM 8099 C C . SER C 1 270 ? -24.458 -30.495 23.652 1.00 33.44 271 SER C C 1
ATOM 8100 O O . SER C 1 270 ? -25.360 -30.060 24.376 1.00 35.73 271 SER C O 1
ATOM 8103 N N . GLY C 1 271 ? -24.592 -31.644 23.016 1.00 38.38 272 GLY C N 1
ATOM 8104 C CA . GLY C 1 271 ? -25.839 -32.374 23.111 1.00 34.07 272 GLY C CA 1
ATOM 8105 C C . GLY C 1 271 ? -26.068 -32.975 24.486 1.00 35.40 272 GLY C C 1
ATOM 8106 O O . GLY C 1 271 ? -25.171 -33.067 25.326 1.00 38.00 272 GLY C O 1
ATOM 8107 N N . ALA C 1 272 ? -27.316 -33.383 24.720 1.00 24.29 273 ALA C N 1
ATOM 8108 C CA . ALA C 1 272 ? -27.636 -34.177 25.899 1.00 24.84 273 ALA C CA 1
ATOM 8109 C C . ALA C 1 272 ? -26.972 -35.552 25.804 1.00 20.95 273 ALA C C 1
ATOM 8110 O O . ALA C 1 272 ? -26.670 -36.044 24.717 1.00 24.40 273 ALA C O 1
ATOM 8112 N N . ALA C 1 273 ? -26.759 -36.174 26.963 1.00 20.63 274 ALA C N 1
ATOM 8113 C CA . ALA C 1 273 ? -26.154 -37.503 27.024 1.00 20.77 274 ALA C CA 1
ATOM 8114 C C . ALA C 1 273 ? -26.786 -38.447 26.007 1.00 23.44 274 ALA C C 1
ATOM 8115 O O . ALA C 1 273 ? -28.010 -38.626 25.967 1.00 24.92 274 ALA C O 1
ATOM 8117 N N . SER C 1 274 ? -25.931 -39.035 25.167 1.00 24.17 275 SER C N 1
ATOM 8118 C CA . SER C 1 274 ? -26.392 -39.830 24.033 1.00 28.15 275 SER C CA 1
ATOM 8119 C C . SER C 1 274 ? -27.249 -41.011 24.473 1.00 24.29 275 SER C C 1
ATOM 8120 O O . SER C 1 274 ? -28.269 -41.315 23.842 1.00 25.09 275 SER C O 1
ATOM 8123 N N . ILE C 1 275 ? -26.830 -41.716 25.527 1.00 22.37 276 ILE C N 1
ATOM 8124 C CA . ILE C 1 275 ? -27.589 -42.880 25.978 1.00 22.91 276 ILE C CA 1
ATOM 8125 C C . ILE C 1 275 ? -28.977 -42.458 26.449 1.00 25.64 276 ILE C C 1
ATOM 8126 O O . ILE C 1 275 ? -29.971 -43.160 26.229 1.00 23.42 276 ILE C O 1
ATOM 8131 N N . ALA C 1 276 ? -29.058 -41.307 27.119 1.00 27.82 277 ALA C N 1
ATOM 8132 C CA . ALA C 1 276 ? -30.335 -40.795 27.595 1.00 21.88 277 ALA C CA 1
ATOM 8133 C C . ALA C 1 276 ? -31.236 -40.393 26.441 1.00 23.03 277 ALA C C 1
ATOM 8134 O O . ALA C 1 276 ? -32.465 -40.530 26.536 1.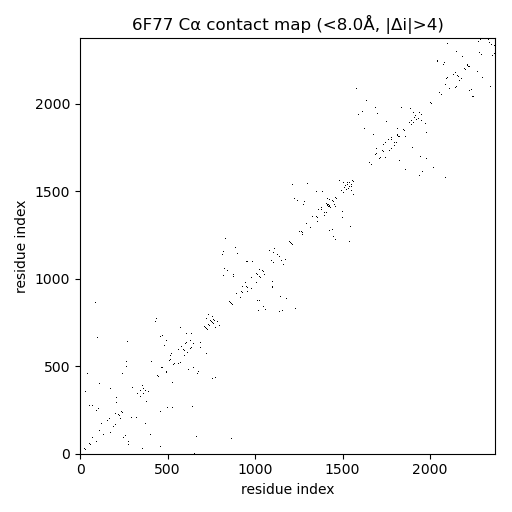00 25.27 277 ALA C O 1
ATOM 8136 N N . GLN C 1 277 ? -30.662 -39.909 25.337 1.00 22.30 278 GLN C N 1
ATOM 8137 C CA . GLN C 1 277 ? -31.502 -39.585 24.186 1.00 22.98 278 GLN C CA 1
ATOM 8138 C C . GLN C 1 277 ? -32.131 -40.839 23.593 1.00 27.72 278 GLN C C 1
ATOM 8139 O O . GLN C 1 277 ? -33.310 -40.838 23.217 1.00 24.78 278 GLN C O 1
ATOM 8145 N N . TRP C 1 278 ? -31.358 -41.920 23.498 1.00 28.32 279 TRP C N 1
ATOM 8146 C CA . TRP C 1 278 ? -31.903 -43.169 22.980 1.00 33.16 279 TRP C CA 1
ATOM 8147 C C . TRP C 1 278 ? -32.956 -43.750 23.917 1.00 25.84 279 TRP C C 1
ATOM 8148 O O . TRP C 1 278 ? -33.949 -44.331 23.459 1.00 27.03 279 TRP C O 1
ATOM 8159 N N . ALA C 1 279 ? -32.768 -43.606 25.227 1.00 25.04 280 ALA C N 1
ATOM 8160 C CA . ALA C 1 279 ? -33.826 -43.996 26.152 1.00 29.71 280 ALA C CA 1
ATOM 8161 C C . ALA C 1 279 ? -35.095 -43.195 25.887 1.00 33.00 280 ALA C C 1
ATOM 8162 O O . ALA C 1 279 ? -36.203 -43.750 25.894 1.00 31.20 280 ALA C O 1
ATOM 8164 N N . ALA C 1 280 ? -34.950 -41.893 25.619 1.00 31.20 281 ALA C N 1
ATOM 8165 C CA . ALA C 1 280 ? -36.116 -41.047 25.369 1.00 25.27 281 ALA C CA 1
ATOM 8166 C C . ALA C 1 280 ? -36.797 -41.385 24.049 1.00 33.99 281 ALA C C 1
ATOM 8167 O O . ALA C 1 280 ? -38.015 -41.196 23.918 1.00 39.36 281 ALA C O 1
ATOM 8169 N N . VAL C 1 281 ? -36.044 -41.871 23.057 1.00 31.57 282 VAL C N 1
ATOM 8170 C CA . VAL C 1 281 ? -36.674 -42.318 21.818 1.00 28.65 282 VAL C CA 1
ATOM 8171 C C . VAL C 1 281 ? -37.663 -43.435 22.111 1.00 30.14 282 VAL C C 1
ATOM 8172 O O . VAL C 1 281 ? -38.793 -43.436 21.609 1.00 31.34 282 VAL C O 1
ATOM 8176 N N . GLU C 1 282 ? -37.250 -44.399 22.941 1.00 30.14 283 GLU C N 1
ATOM 8177 C CA . GLU C 1 282 ? -38.128 -45.505 23.303 1.00 31.10 283 GLU C CA 1
ATOM 8178 C C . GLU C 1 282 ? -39.277 -45.052 24.198 1.00 31.16 283 GLU C C 1
ATOM 8179 O O . GLU C 1 282 ? -40.381 -45.597 24.101 1.00 32.76 283 GLU C O 1
ATOM 8185 N N . ALA C 1 283 ? -39.040 -44.067 25.069 1.00 30.13 284 ALA C N 1
ATOM 8186 C CA . ALA C 1 283 ? -40.117 -43.524 25.892 1.00 32.15 284 ALA C CA 1
ATOM 8187 C C . ALA C 1 283 ? -41.257 -42.992 25.027 1.00 33.13 284 ALA C C 1
ATOM 8188 O O . ALA C 1 283 ? -42.430 -43.327 25.243 1.00 35.27 284 ALA C O 1
ATOM 8190 N N . LEU C 1 284 ? -40.933 -42.153 24.043 1.00 30.66 285 LEU C N 1
ATOM 8191 C CA . LEU C 1 284 ? -41.970 -41.545 23.215 1.00 31.98 285 LEU C CA 1
ATOM 8192 C C . LEU C 1 284 ? -42.557 -42.538 22.226 1.00 39.55 285 LEU C C 1
ATOM 8193 O O . LEU C 1 284 ? -43.779 -42.602 22.065 1.00 35.74 285 LEU C O 1
ATOM 8198 N N . ASN C 1 285 ? -41.711 -43.320 21.558 1.00 34.28 286 ASN C N 1
ATOM 8199 C CA . ASN C 1 285 ? -42.183 -44.205 20.498 1.00 37.89 286 ASN C CA 1
ATOM 8200 C C . ASN C 1 285 ? -42.781 -45.505 21.013 1.00 42.89 286 ASN C C 1
ATOM 8201 O O . ASN C 1 285 ? -43.520 -46.166 20.273 1.00 45.16 286 ASN C O 1
ATOM 8206 N N . GLY C 1 286 ? -42.466 -45.900 22.241 1.00 36.70 287 GLY C N 1
ATOM 8207 C CA . GLY C 1 286 ? -42.824 -47.210 22.723 1.00 38.04 287 GLY C CA 1
ATOM 8208 C C . GLY C 1 286 ? -44.257 -47.298 23.207 1.00 46.98 287 GLY C C 1
ATOM 8209 O O . GLY C 1 286 ? -45.070 -46.388 23.007 1.00 39.81 287 GLY C O 1
ATOM 8210 N N . PRO C 1 287 ? -44.593 -48.415 23.847 1.00 48.00 288 PRO C N 1
ATOM 8211 C CA . PRO C 1 287 ? -45.929 -48.545 24.441 1.00 49.03 288 PRO C CA 1
ATOM 8212 C C . PRO C 1 287 ? -46.135 -47.481 25.508 1.00 42.20 288 PRO C C 1
ATOM 8213 O O . PRO C 1 287 ? -45.197 -47.089 26.204 1.00 38.40 288 PRO C O 1
ATOM 8217 N N . GLN C 1 288 ? -47.376 -47.008 25.625 1.00 41.63 289 GLN C N 1
ATOM 8218 C CA . GLN C 1 288 ? -47.723 -45.947 26.561 1.00 44.96 289 GLN C CA 1
ATOM 8219 C C . GLN C 1 288 ? -48.561 -46.451 27.731 1.00 50.61 289 GLN C C 1
ATOM 8220 O O . GLN C 1 288 ? -49.172 -45.647 28.443 1.00 43.86 289 GLN C O 1
ATOM 8226 N N . ASP C 1 289 ? -48.583 -47.767 27.958 1.00 60.45 290 ASP C N 1
ATOM 8227 C CA . ASP C 1 289 ? -49.381 -48.337 29.040 1.00 63.40 290 ASP C CA 1
ATOM 8228 C C . ASP C 1 289 ? -48.908 -47.882 30.416 1.00 60.43 290 ASP C C 1
ATOM 8229 O O . ASP C 1 289 ? -49.696 -47.900 31.367 1.00 57.86 290 ASP C O 1
ATOM 8234 N N . PHE C 1 290 ? -47.641 -47.479 30.541 1.00 61.54 291 PHE C N 1
ATOM 8235 C CA . PHE C 1 290 ? -47.142 -46.936 31.802 1.00 58.41 291 PHE C CA 1
ATOM 8236 C C . PHE C 1 290 ? -47.997 -45.766 32.268 1.00 52.02 291 PHE C C 1
ATOM 8237 O O . PHE C 1 290 ? -48.228 -45.593 33.470 1.00 54.86 291 PHE C O 1
ATOM 8245 N N . ILE C 1 291 ? -48.504 -44.971 31.324 1.00 43.88 292 ILE C N 1
ATOM 8246 C CA . ILE C 1 291 ? -49.148 -43.711 31.672 1.00 44.66 292 ILE C CA 1
ATOM 8247 C C . ILE C 1 291 ? -50.497 -43.958 32.334 1.00 46.77 292 ILE C C 1
ATOM 8248 O O . ILE C 1 291 ? -50.811 -43.364 33.372 1.00 42.41 292 ILE C O 1
ATOM 8253 N N . GLY C 1 292 ? -51.316 -44.831 31.746 1.00 50.29 293 GLY C N 1
ATOM 8254 C CA . GLY C 1 292 ? -52.629 -45.096 32.317 1.00 52.71 293 GLY C CA 1
ATOM 8255 C C . GLY C 1 292 ? -52.559 -45.764 33.679 1.00 52.58 293 GLY C C 1
ATOM 8256 O O . GLY C 1 292 ? -53.353 -45.455 34.573 1.00 48.26 293 GLY C O 1
ATOM 8257 N N . ARG C 1 293 ? -51.616 -46.694 33.853 1.00 57.10 294 ARG C N 1
ATOM 8258 C CA . ARG C 1 293 ? -51.427 -47.337 35.151 1.00 59.12 294 ARG C CA 1
ATOM 8259 C C . ARG C 1 293 ? -51.166 -46.304 36.240 1.00 53.22 294 ARG C C 1
ATOM 8260 O O . ARG C 1 293 ? -51.860 -46.269 37.264 1.00 48.58 294 ARG C O 1
ATOM 8268 N N . ASN C 1 294 ? -50.179 -45.433 36.018 1.00 48.44 295 ASN C N 1
ATOM 8269 C CA . ASN C 1 294 ? -49.736 -44.522 37.066 1.00 45.14 295 ASN C CA 1
ATOM 8270 C C . ASN C 1 294 ? -50.749 -43.422 37.353 1.00 43.77 295 ASN C C 1
ATOM 8271 O O . ASN C 1 294 ? -50.774 -42.897 38.471 1.00 38.80 295 ASN C O 1
ATOM 8276 N N . LYS C 1 295 ? -51.570 -43.038 36.369 1.00 39.33 296 LYS C N 1
ATOM 8277 C CA . LYS C 1 295 ? -52.677 -42.145 36.676 1.00 38.80 296 LYS C CA 1
ATOM 8278 C C . LYS C 1 295 ? -53.529 -42.736 37.788 1.00 41.55 296 LYS C C 1
ATOM 8279 O O . LYS C 1 295 ? -53.943 -42.029 38.717 1.00 39.09 296 LYS C O 1
ATOM 8285 N N . GLU C 1 296 ? -53.752 -44.051 37.734 1.00 42.22 297 GLU C N 1
ATOM 8286 C CA . GLU C 1 296 ? -54.531 -44.723 38.765 1.00 48.06 297 GLU C CA 1
ATOM 8287 C C . GLU C 1 296 ? -53.757 -44.806 40.077 1.00 44.42 297 GLU C C 1
ATOM 8288 O O . GLU C 1 296 ? -54.339 -44.659 41.157 1.00 41.99 297 GLU C O 1
ATOM 8294 N N . ILE C 1 297 ? -52.444 -45.028 40.009 1.00 43.30 298 ILE C N 1
ATOM 8295 C CA . ILE C 1 297 ? -51.655 -45.144 41.234 1.00 45.47 298 ILE C CA 1
ATOM 8296 C C . ILE C 1 297 ? -51.530 -43.788 41.916 1.00 42.71 298 ILE C C 1
ATOM 8297 O O . ILE C 1 297 ? -51.741 -43.662 43.130 1.00 40.50 298 ILE C O 1
ATOM 8302 N N . PHE C 1 298 ? -51.202 -42.749 41.142 1.00 38.96 299 PHE C N 1
ATOM 8303 C CA . PHE C 1 298 ? -51.027 -41.422 41.721 1.00 37.86 299 PHE C CA 1
ATOM 8304 C C . PHE C 1 298 ? -52.343 -40.868 42.247 1.00 37.85 299 PHE C C 1
ATOM 8305 O O . PHE C 1 298 ? -52.363 -40.180 43.272 1.00 40.19 299 PHE C O 1
ATOM 8313 N N . GLN C 1 299 ? -53.451 -41.155 41.563 1.00 38.33 300 GLN C N 1
ATOM 8314 C CA . GLN C 1 299 ? -54.746 -40.696 42.056 1.00 38.69 300 GLN C CA 1
ATOM 8315 C C . GLN C 1 299 ? -55.042 -41.280 43.431 1.00 39.76 300 GLN C C 1
ATOM 8316 O O . GLN C 1 299 ? -55.630 -40.610 44.288 1.00 39.88 300 GLN C O 1
ATOM 8322 N N . GLY C 1 300 ? -54.620 -42.524 43.665 1.00 40.73 301 GLY C N 1
ATOM 8323 C CA . GLY C 1 300 ? -54.841 -43.135 44.963 1.00 42.99 301 GLY C CA 1
ATOM 8324 C C . GLY C 1 300 ? -53.953 -42.544 46.040 1.00 44.49 301 GLY C C 1
ATOM 8325 O O . GLY C 1 300 ? -54.387 -42.350 47.181 1.00 42.28 301 GLY C O 1
ATOM 8326 N N . ARG C 1 301 ? -52.692 -42.264 45.701 1.00 40.60 302 ARG C N 1
ATOM 8327 C CA . ARG C 1 301 ? -51.822 -41.568 46.642 1.00 40.41 302 ARG C CA 1
ATOM 8328 C C . ARG C 1 301 ? -52.346 -40.172 46.925 1.00 39.42 302 ARG C C 1
ATOM 8329 O O . ARG C 1 301 ? -52.350 -39.728 48.079 1.00 39.87 302 ARG C O 1
ATOM 8337 N N . ARG C 1 302 ? -52.810 -39.475 45.881 1.00 38.41 303 ARG C N 1
ATOM 8338 C CA . ARG C 1 302 ? -53.408 -38.157 46.059 1.00 37.80 303 ARG C CA 1
ATOM 8339 C C . ARG C 1 302 ? -54.552 -38.208 47.058 1.00 38.96 303 ARG C C 1
ATOM 8340 O O . ARG C 1 302 ? -54.576 -37.446 48.030 1.00 39.13 303 ARG C O 1
ATOM 8348 N N . ASP C 1 303 ? -55.509 -39.112 46.830 1.00 39.98 304 ASP C N 1
ATOM 8349 C CA . ASP C 1 303 ? -56.669 -39.215 47.711 1.00 41.39 304 ASP C CA 1
ATOM 8350 C C . ASP C 1 303 ? -56.256 -39.539 49.141 1.00 42.42 304 ASP C C 1
ATOM 8351 O O . ASP C 1 303 ? -56.824 -38.997 50.096 1.00 43.21 304 ASP C O 1
ATOM 8356 N N . LEU C 1 304 ? -55.268 -40.421 49.309 1.00 42.65 305 LEU C N 1
ATOM 8357 C CA . LEU C 1 304 ? -54.798 -40.759 50.648 1.00 43.85 305 LEU C CA 1
ATOM 8358 C C . LEU C 1 304 ? -54.203 -39.544 51.346 1.00 47.76 305 LEU C C 1
ATOM 8359 O O . LEU C 1 304 ? -54.462 -39.308 52.534 1.00 44.43 305 LEU C O 1
ATOM 8364 N N . VAL C 1 305 ? -53.417 -38.750 50.615 1.00 41.62 306 VAL C N 1
ATOM 8365 C CA . VAL C 1 305 ? -52.737 -37.603 51.207 1.00 41.16 306 VAL C CA 1
ATOM 8366 C C . VAL C 1 305 ? -53.724 -36.479 51.500 1.00 41.12 306 VAL C C 1
ATOM 8367 O O . VAL C 1 305 ? -53.678 -35.859 52.569 1.00 41.86 306 VAL C O 1
ATOM 8371 N N . VAL C 1 306 ? -54.628 -36.194 50.560 1.00 40.48 307 VAL C N 1
ATOM 8372 C CA . VAL C 1 306 ? -55.608 -35.133 50.777 1.00 40.66 307 VAL C CA 1
ATOM 8373 C C . VAL C 1 306 ? -56.487 -35.450 51.985 1.00 54.36 307 VAL C C 1
ATOM 8374 O O . VAL C 1 306 ? -56.770 -34.575 52.814 1.00 43.19 307 VAL C O 1
ATOM 8378 N N . SER C 1 307 ? -56.920 -36.706 52.119 1.00 43.70 308 SER C N 1
ATOM 8379 C CA . SER C 1 307 ? -57.822 -37.040 53.218 1.00 50.87 308 SER C CA 1
ATOM 8380 C C . SER C 1 307 ? -57.098 -37.013 54.560 1.00 49.00 308 SER C C 1
ATOM 8381 O O . SER C 1 307 ? -57.652 -36.536 55.557 1.00 48.18 308 SER C O 1
ATOM 8384 N N . MET C 1 308 ? -55.857 -37.510 54.607 1.00 46.33 309 MET C N 1
ATOM 8385 C CA . MET C 1 308 ? -55.131 -37.540 55.873 1.00 47.57 309 MET C CA 1
ATOM 8386 C C . MET C 1 308 ? -54.738 -36.137 56.318 1.00 47.11 309 MET C C 1
ATOM 8387 O O . MET C 1 308 ? -54.814 -35.815 57.512 1.00 48.67 309 MET C O 1
ATOM 8392 N N . LEU C 1 309 ? -54.327 -35.287 55.372 1.00 45.18 310 LEU C N 1
ATOM 8393 C CA . LEU C 1 309 ? -53.946 -33.918 55.709 1.00 44.80 310 LEU C CA 1
ATOM 8394 C C . LEU C 1 309 ? -55.132 -33.095 56.198 1.00 52.81 310 LEU C C 1
ATOM 8395 O O . LEU C 1 309 ? -54.950 -32.145 56.970 1.00 46.33 310 LEU C O 1
ATOM 8400 N N . ASN C 1 310 ? -56.345 -33.432 55.768 1.00 45.97 311 ASN C N 1
ATOM 8401 C CA . ASN C 1 310 ? -57.516 -32.693 56.216 1.00 47.11 311 ASN C CA 1
ATOM 8402 C C . ASN C 1 310 ? -57.947 -33.069 57.629 1.00 49.58 311 ASN C C 1
ATOM 8403 O O . ASN C 1 310 ? -58.869 -32.444 58.168 1.00 50.92 311 ASN C O 1
ATOM 8408 N N . GLN C 1 311 ? -57.299 -34.063 58.240 1.00 50.41 312 GLN C N 1
ATOM 8409 C CA . GLN C 1 311 ? -57.500 -34.378 59.649 1.00 52.93 312 GLN C CA 1
ATOM 8410 C C . GLN C 1 311 ? -56.470 -33.718 60.554 1.00 53.42 312 GLN C C 1
ATOM 8411 O O . GLN C 1 311 ? -56.607 -33.801 61.781 1.00 55.70 312 GLN C O 1
ATOM 8417 N N . ALA C 1 312 ? -55.449 -33.074 59.989 1.00 51.58 313 ALA C N 1
ATOM 8418 C CA . ALA C 1 312 ? -54.433 -32.410 60.797 1.00 57.45 313 ALA C CA 1
ATOM 8419 C C . ALA C 1 312 ? -54.951 -31.065 61.293 1.00 57.02 313 ALA C C 1
ATOM 8420 O O . ALA C 1 312 ? -55.532 -30.291 60.522 1.00 51.67 313 ALA C O 1
ATOM 8422 N N . LYS C 1 313 ? -54.730 -30.790 62.582 1.00 55.04 314 LYS C N 1
ATOM 8423 C CA . LYS C 1 313 ? -55.200 -29.553 63.196 1.00 56.16 314 LYS C CA 1
ATOM 8424 C C . LYS C 1 313 ? -54.673 -28.331 62.442 1.00 54.68 314 LYS C C 1
ATOM 8425 O O . LYS C 1 313 ? -53.459 -28.147 62.302 1.00 53.52 314 LYS C O 1
ATOM 8427 N N . GLY C 1 314 ? -55.594 -27.503 61.949 1.00 53.82 315 GLY C N 1
ATOM 8428 C CA . GLY C 1 314 ? -55.239 -26.260 61.299 1.00 52.45 315 GLY C CA 1
ATOM 8429 C C . GLY C 1 314 ? -54.727 -26.393 59.885 1.00 52.72 315 GLY C C 1
ATOM 8430 O O . GLY C 1 314 ? -54.186 -25.420 59.346 1.00 54.26 315 GLY C O 1
ATOM 8431 N N . ILE C 1 315 ? -54.884 -27.557 59.263 1.00 48.89 316 ILE C N 1
ATOM 8432 C CA . ILE C 1 315 ? -54.448 -27.796 57.892 1.00 46.59 316 ILE C CA 1
ATOM 8433 C C . ILE C 1 315 ? -55.682 -27.989 57.018 1.00 51.36 316 ILE C C 1
ATOM 8434 O O . ILE C 1 315 ? -56.640 -28.659 57.418 1.00 47.20 316 ILE C O 1
ATOM 8439 N N . SER C 1 316 ? -55.658 -27.406 55.827 1.00 44.31 317 SER C N 1
ATOM 8440 C CA . SER C 1 316 ? -56.709 -27.627 54.845 1.00 47.99 317 SER C CA 1
ATOM 8441 C C . SER C 1 316 ? -56.045 -27.910 53.508 1.00 41.74 317 SER C C 1
ATOM 8442 O O . SER C 1 316 ? -55.118 -27.196 53.115 1.00 40.75 317 SER C O 1
ATOM 8445 N N . CYS C 1 317 ? -56.502 -28.947 52.817 1.00 41.36 318 CYS C N 1
ATOM 8446 C CA . CYS C 1 317 ? -55.835 -29.416 51.602 1.00 39.75 318 CYS C CA 1
ATOM 8447 C C . CYS C 1 317 ? -56.814 -29.533 50.441 1.00 39.33 318 CYS C C 1
ATOM 8448 O O . CYS C 1 317 ? -57.736 -30.374 50.496 1.00 40.21 318 CYS C O 1
ATOM 8451 N N . PRO C 1 318 ? -56.665 -28.731 49.388 1.00 38.24 319 PRO C N 1
ATOM 8452 C CA . PRO C 1 318 ? -57.498 -28.913 48.189 1.00 45.23 319 PRO C CA 1
ATOM 8453 C C . PRO C 1 318 ? -57.091 -30.153 47.400 1.00 47.53 319 PRO C C 1
ATOM 8454 O O . PRO C 1 318 ? -56.007 -30.714 47.571 1.00 36.79 319 PRO C O 1
ATOM 8458 N N . THR C 1 319 ? -57.978 -30.570 46.497 1.00 37.53 320 THR C N 1
ATOM 8459 C CA . THR C 1 319 ? -57.727 -31.745 45.670 1.00 37.16 320 THR C CA 1
ATOM 8460 C C . THR C 1 319 ? -57.128 -31.308 44.339 1.00 43.55 320 THR C C 1
ATOM 8461 O O . THR C 1 319 ? -57.824 -30.657 43.545 1.00 43.38 320 THR C O 1
ATOM 8465 N N . PRO C 1 320 ? -55.863 -31.621 44.053 1.00 41.91 321 PRO C N 1
ATOM 8466 C CA . PRO C 1 320 ? -55.263 -31.173 42.794 1.00 39.89 321 PRO C CA 1
ATOM 8467 C C . PRO C 1 320 ? -55.743 -31.999 41.614 1.00 35.90 321 PRO C C 1
ATOM 8468 O O . PRO C 1 320 ? -56.120 -33.164 41.747 1.00 35.05 321 PRO C O 1
ATOM 8472 N N . GLU C 1 321 ? -55.704 -31.369 40.442 1.00 34.08 322 GLU C N 1
ATOM 8473 C CA . GLU C 1 321 ? -56.161 -31.980 39.205 1.00 42.61 322 GLU C CA 1
ATOM 8474 C C . GLU C 1 321 ? -55.038 -32.628 38.407 1.00 41.47 322 GLU C C 1
ATOM 8475 O O . GLU C 1 321 ? -55.305 -33.547 37.626 1.00 44.14 322 GLU C O 1
ATOM 8481 N N . GLY C 1 322 ? -53.795 -32.191 38.598 1.00 38.51 323 GLY C N 1
ATOM 8482 C CA . GLY C 1 322 ? -52.677 -32.749 37.870 1.00 33.02 323 GLY C CA 1
ATOM 8483 C C . GLY C 1 322 ? -51.390 -32.693 38.672 1.00 33.87 323 GLY C C 1
ATOM 8484 O O . GLY C 1 322 ? -51.365 -32.241 39.820 1.00 32.45 323 GLY C O 1
ATOM 8485 N N . ALA C 1 323 ? -50.311 -33.156 38.030 1.00 32.58 324 ALA C N 1
ATOM 8486 C CA . ALA C 1 323 ? -48.991 -33.315 38.641 1.00 32.52 324 ALA C CA 1
ATOM 8487 C C . ALA C 1 323 ? -49.077 -34.266 39.829 1.00 38.09 324 ALA C C 1
ATOM 8488 O O . ALA C 1 323 ? -50.005 -35.078 39.908 1.00 35.93 324 ALA C O 1
ATOM 8490 N N . PHE C 1 324 ? -48.121 -34.204 40.748 1.00 32.99 325 PHE C N 1
ATOM 8491 C CA . PHE C 1 324 ? -48.202 -35.056 41.925 1.00 33.57 325 PHE C CA 1
ATOM 8492 C C . PHE C 1 324 ? -47.843 -34.268 43.178 1.00 33.79 325 PHE C C 1
ATOM 8493 O O . PHE C 1 324 ? -47.072 -34.712 44.032 1.00 34.24 325 PHE C O 1
ATOM 8501 N N . TYR C 1 325 ? -48.426 -33.077 43.303 1.00 33.16 326 TYR C N 1
ATOM 8502 C CA . TYR C 1 325 ? -48.237 -32.236 44.473 1.00 33.36 326 TYR C CA 1
ATOM 8503 C C . TYR C 1 325 ? -49.587 -31.833 45.046 1.00 33.48 326 TYR C C 1
ATOM 8504 O O . TYR C 1 325 ? -50.541 -31.606 44.300 1.00 33.17 326 TYR C O 1
ATOM 8513 N N . VAL C 1 326 ? -49.659 -31.754 46.378 1.00 34.16 327 VAL C N 1
ATOM 8514 C CA . VAL C 1 326 ? -50.731 -31.041 47.067 1.00 34.50 327 VAL C CA 1
ATOM 8515 C C . VAL C 1 326 ? -50.144 -29.737 47.588 1.00 40.94 327 VAL C C 1
ATOM 8516 O O . VAL C 1 326 ? -48.939 -29.640 47.866 1.00 34.68 327 VAL C O 1
ATOM 8520 N N . TYR C 1 327 ? -50.998 -28.726 47.723 1.00 34.62 328 TYR C N 1
ATOM 8521 C CA . TYR C 1 327 ? -50.585 -27.408 48.201 1.00 34.84 328 TYR C CA 1
ATOM 8522 C C . TYR C 1 327 ? -51.398 -26.990 49.425 1.00 39.12 328 TYR C C 1
ATOM 8523 O O . TYR C 1 327 ? -52.029 -25.927 49.418 1.00 36.09 328 TYR C O 1
ATOM 8532 N N . PRO C 1 328 ? -51.375 -27.787 50.505 1.00 36.81 329 PRO C N 1
ATOM 8533 C CA . PRO C 1 328 ? -52.227 -27.483 51.664 1.00 38.09 329 PRO C CA 1
ATOM 8534 C C . PRO C 1 328 ? -51.889 -26.144 52.294 1.00 38.67 329 PRO C C 1
ATOM 8535 O O . PRO C 1 328 ? -50.755 -25.663 52.230 1.00 38.44 329 PRO C O 1
ATOM 8539 N N . SER C 1 329 ? -52.893 -25.559 52.932 1.00 39.67 330 SER C N 1
ATOM 8540 C CA . SER C 1 329 ? -52.719 -24.351 53.721 1.00 40.65 330 SER C CA 1
ATOM 8541 C C . SER C 1 329 ? -52.424 -24.701 55.175 1.00 42.26 330 SER C C 1
ATOM 8542 O O . SER C 1 329 ? -52.995 -25.647 55.728 1.00 43.03 330 SER C O 1
ATOM 8545 N N . CYS C 1 330 ? -51.514 -23.939 55.787 1.00 42.96 331 CYS C N 1
ATOM 8546 C CA . CYS C 1 330 ? -51.302 -23.977 57.228 1.00 45.65 331 CYS C CA 1
ATOM 8547 C C . CYS C 1 330 ? -51.724 -22.663 57.875 1.00 49.15 331 CYS C C 1
ATOM 8548 O O . CYS C 1 330 ? -51.168 -22.257 58.898 1.00 47.76 331 CYS C O 1
ATOM 8551 N N . ALA C 1 331 ? -52.711 -21.990 57.274 1.00 51.77 332 ALA C N 1
ATOM 8552 C CA . ALA C 1 331 ? -53.175 -20.708 57.795 1.00 47.10 332 ALA C CA 1
ATOM 8553 C C . ALA C 1 331 ? -53.635 -20.832 59.240 1.00 49.40 332 ALA C C 1
ATOM 8554 O O . ALA C 1 331 ? -53.349 -19.959 60.070 1.00 53.18 332 ALA C O 1
ATOM 8556 N N . GLY C 1 332 ? -54.333 -21.920 59.562 1.00 49.83 333 GLY C N 1
ATOM 8557 C CA . GLY C 1 332 ? -54.843 -22.134 60.906 1.00 52.22 333 GLY C CA 1
ATOM 8558 C C . GLY C 1 332 ? -53.779 -22.349 61.963 1.00 53.55 333 GLY C C 1
ATOM 8559 O O . GLY C 1 332 ? -54.119 -22.409 63.149 1.00 59.91 333 GLY C O 1
ATOM 8560 N N . LEU C 1 333 ? -52.511 -22.469 61.576 1.00 52.41 334 LEU C N 1
ATOM 8561 C CA . LEU C 1 333 ? -51.436 -22.637 62.545 1.00 60.39 334 LEU C CA 1
ATOM 8562 C C . LEU C 1 333 ? -50.537 -21.416 62.664 1.00 62.39 334 LEU C C 1
ATOM 8563 O O . LEU C 1 333 ? -49.680 -21.386 63.558 1.00 56.02 334 LEU C O 1
ATOM 8568 N N . ILE C 1 334 ? -50.700 -20.417 61.792 1.00 53.15 335 ILE C N 1
ATOM 8569 C CA . ILE C 1 334 ? -49.913 -19.195 61.904 1.00 53.83 335 ILE C CA 1
ATOM 8570 C C . ILE C 1 334 ? -50.257 -18.516 63.220 1.00 59.21 335 ILE C C 1
ATOM 8571 O O . ILE C 1 334 ? -51.417 -18.166 63.469 1.00 60.70 335 ILE C O 1
ATOM 8576 N N . GLY C 1 335 ? -49.249 -18.339 64.075 1.00 58.33 336 GLY C N 1
ATOM 8577 C CA . GLY C 1 335 ? -49.435 -17.751 65.385 1.00 61.28 336 GLY C CA 1
ATOM 8578 C C . GLY C 1 335 ? -49.395 -18.730 66.540 1.00 63.21 336 GLY C C 1
ATOM 8579 O O . GLY C 1 335 ? -49.242 -18.298 67.688 1.00 65.96 336 GLY C O 1
ATOM 8580 N N . LYS C 1 336 ? -49.523 -20.026 66.278 1.00 62.06 337 LYS C N 1
ATOM 8581 C CA . LYS C 1 336 ? -49.526 -21.010 67.350 1.00 69.65 337 LYS C CA 1
ATOM 8582 C C . LYS C 1 336 ? -48.088 -21.362 67.745 1.00 69.74 337 LYS C C 1
ATOM 8583 O O . LYS C 1 336 ? -47.115 -20.821 67.209 1.00 64.11 337 LYS C O 1
ATOM 8589 N N . THR C 1 337 ? -47.942 -22.284 68.694 1.00 66.87 338 THR C N 1
ATOM 8590 C CA . THR C 1 337 ? -46.637 -22.654 69.228 1.00 68.35 338 THR C CA 1
ATOM 8591 C C . THR C 1 337 ? -46.321 -24.101 68.872 1.00 67.32 338 THR C C 1
ATOM 8592 O O . THR C 1 337 ? -47.084 -25.012 69.214 1.00 67.80 338 THR C O 1
ATOM 8596 N N . ALA C 1 338 ? -45.190 -24.304 68.193 1.00 66.12 339 ALA C N 1
ATOM 8597 C CA . ALA C 1 338 ? -44.725 -25.636 67.835 1.00 65.37 339 ALA C CA 1
ATOM 8598 C C . ALA C 1 338 ? -44.306 -26.426 69.079 1.00 70.89 339 ALA C C 1
ATOM 8599 O O . ALA C 1 338 ? -44.112 -25.851 70.156 1.00 71.82 339 ALA C O 1
ATOM 8601 N N . PRO C 1 339 ? -44.165 -27.753 68.957 1.00 69.98 340 PRO C N 1
ATOM 8602 C CA . PRO C 1 339 ? -43.725 -28.552 70.117 1.00 73.74 340 PRO C CA 1
ATOM 8603 C C . PRO C 1 339 ? -42.360 -28.156 70.656 1.00 73.59 340 PRO C C 1
ATOM 8604 O O . PRO C 1 339 ? -42.081 -28.411 71.836 1.00 77.89 340 PRO C O 1
ATOM 8608 N N . SER C 1 340 ? -41.500 -27.547 69.835 1.00 72.12 341 SER C N 1
ATOM 8609 C CA . SER C 1 340 ? -40.188 -27.114 70.298 1.00 77.03 341 SER C CA 1
ATOM 8610 C C . SER C 1 340 ? -40.245 -25.818 71.095 1.00 76.31 341 SER C C 1
ATOM 8611 O O . SER C 1 340 ? -39.315 -25.539 71.859 1.00 79.18 341 SER C O 1
ATOM 8614 N N . GLY C 1 341 ? -41.304 -25.020 70.928 1.00 75.05 342 GLY C N 1
ATOM 8615 C CA . GLY C 1 341 ? -41.486 -23.768 71.645 1.00 76.92 342 GLY C CA 1
ATOM 8616 C C . GLY C 1 341 ? -41.619 -22.555 70.742 1.00 81.49 342 GLY C C 1
ATOM 8617 O O . GLY C 1 341 ? -42.281 -21.581 71.118 1.00 82.11 342 GLY C O 1
ATOM 8618 N N . LYS C 1 342 ? -41.008 -22.598 69.557 1.00 72.54 343 LYS C N 1
ATOM 8619 C CA . LYS C 1 342 ? -40.985 -21.440 68.668 1.00 72.38 343 LYS C CA 1
ATOM 8620 C C . LYS C 1 342 ? -42.365 -21.184 68.068 1.00 69.72 343 LYS C C 1
ATOM 8621 O O . LYS C 1 342 ? -43.038 -22.110 67.603 1.00 66.37 343 LYS C O 1
ATOM 8627 N N . VAL C 1 343 ? -42.783 -19.920 68.081 1.00 68.40 344 VAL C N 1
ATOM 8628 C CA . VAL C 1 343 ? -44.098 -19.535 67.580 1.00 69.47 344 VAL C CA 1
ATOM 8629 C C . VAL C 1 343 ? -44.053 -19.487 66.058 1.00 63.35 344 VAL C C 1
ATOM 8630 O O . VAL C 1 343 ? -43.152 -18.880 65.468 1.00 62.91 344 VAL C O 1
ATOM 8634 N N . ILE C 1 344 ? -45.023 -20.137 65.420 1.00 61.25 345 ILE C N 1
ATOM 8635 C CA . ILE C 1 344 ? -45.080 -20.228 63.963 1.00 62.06 345 ILE C CA 1
ATOM 8636 C C . ILE C 1 344 ? -45.547 -18.883 63.415 1.00 60.36 345 ILE C C 1
ATOM 8637 O O . ILE C 1 344 ? -46.727 -18.536 63.514 1.00 59.44 345 ILE C O 1
ATOM 8642 N N . GLU C 1 345 ? -44.620 -18.125 62.835 1.00 57.29 346 GLU C N 1
ATOM 8643 C CA . GLU C 1 345 ? -44.955 -16.826 62.269 1.00 57.95 346 GLU C CA 1
ATOM 8644 C C . GLU C 1 345 ? -45.264 -16.902 60.777 1.00 54.05 346 GLU C C 1
ATOM 8645 O O . GLU C 1 345 ? -46.128 -16.162 60.292 1.00 53.39 346 GLU C O 1
ATOM 8647 N N . THR C 1 346 ? -44.588 -17.793 60.051 1.00 55.86 347 THR C N 1
ATOM 8648 C CA . THR C 1 346 ? -44.725 -17.946 58.609 1.00 58.29 347 THR C CA 1
ATOM 8649 C C . THR C 1 346 ? -44.824 -19.431 58.288 1.00 58.11 347 THR C C 1
ATOM 8650 O O . THR C 1 346 ? -44.610 -20.286 59.153 1.00 49.91 347 THR C O 1
ATOM 8654 N N . ASP C 1 347 ? -45.140 -19.745 57.026 1.00 46.74 348 ASP C N 1
ATOM 8655 C CA . ASP C 1 347 ? -45.154 -21.152 56.631 1.00 45.60 348 ASP C CA 1
ATOM 8656 C C . ASP C 1 347 ? -43.743 -21.738 56.601 1.00 50.57 348 ASP C C 1
ATOM 8657 O O . ASP C 1 347 ? -43.574 -22.955 56.757 1.00 45.97 348 ASP C O 1
ATOM 8662 N N . GLU C 1 348 ? -42.723 -20.892 56.427 1.00 46.69 349 GLU C N 1
ATOM 8663 C CA . GLU C 1 348 ? -41.347 -21.369 56.545 1.00 52.30 349 GLU C CA 1
ATOM 8664 C C . GLU C 1 348 ? -41.066 -21.858 57.962 1.00 54.30 349 GLU C C 1
ATOM 8665 O O . GLU C 1 348 ? -40.446 -22.912 58.151 1.00 50.21 349 GLU C O 1
ATOM 8671 N N . ASP C 1 349 ? -41.532 -21.110 58.967 1.00 51.17 350 ASP C N 1
ATOM 8672 C CA . ASP C 1 349 ? -41.431 -21.562 60.353 1.00 53.98 350 ASP C CA 1
ATOM 8673 C C . ASP C 1 349 ? -42.064 -22.936 60.528 1.00 56.70 350 ASP C C 1
ATOM 8674 O O . ASP C 1 349 ? -41.467 -23.841 61.123 1.00 54.03 350 ASP C O 1
ATOM 8679 N N . PHE C 1 350 ? -43.279 -23.111 60.000 1.00 51.05 351 PHE C N 1
ATOM 8680 C CA . PHE C 1 350 ? -43.964 -24.392 60.120 1.00 51.85 351 PHE C CA 1
ATOM 8681 C C . PHE C 1 350 ? -43.151 -25.511 59.486 1.00 49.88 351 PHE C C 1
ATOM 8682 O O . PHE C 1 350 ? -42.976 -26.584 60.074 1.00 50.89 351 PHE C O 1
ATOM 8690 N N . VAL C 1 351 ? -42.650 -25.274 58.277 1.00 48.31 352 VAL C N 1
ATOM 8691 C CA . VAL C 1 351 ? -41.976 -26.323 57.523 1.00 47.54 352 VAL C CA 1
ATOM 8692 C C . VAL C 1 351 ? -40.646 -26.699 58.168 1.00 54.45 352 VAL C C 1
ATOM 8693 O O . VAL C 1 351 ? -40.299 -27.885 58.251 1.00 49.94 352 VAL C O 1
ATOM 8697 N N . SER C 1 352 ? -39.876 -25.704 58.622 1.00 50.94 353 SER C N 1
ATOM 8698 C CA A SER C 1 352 ? -38.593 -26.000 59.255 0.59 53.89 353 SER C CA 1
ATOM 8699 C CA B SER C 1 352 ? -38.593 -25.995 59.258 0.41 54.26 353 SER C CA 1
ATOM 8700 C C . SER C 1 352 ? -38.786 -26.736 60.576 1.00 59.93 353 SER C C 1
ATOM 8701 O O . SER C 1 352 ? -37.990 -27.617 60.925 1.00 62.27 353 SER C O 1
ATOM 8706 N N . GLU C 1 353 ? -39.838 -26.393 61.322 1.00 55.44 354 GLU C N 1
ATOM 8707 C CA . GLU C 1 353 ? -40.095 -27.062 62.590 1.00 57.52 354 GLU C CA 1
ATOM 8708 C C . GLU C 1 353 ? -40.666 -28.458 62.393 1.00 56.73 354 GLU C C 1
ATOM 8709 O O . GLU C 1 353 ? -40.396 -29.352 63.202 1.00 58.61 354 GLU C O 1
ATOM 8715 N N . LEU C 1 354 ? -41.450 -28.670 61.334 1.00 54.19 355 LEU C N 1
ATOM 8716 C CA . LEU C 1 354 ? -41.926 -30.017 61.044 1.00 58.19 355 LEU C CA 1
ATOM 8717 C C . LEU C 1 354 ? -40.766 -30.947 60.712 1.00 60.09 355 LEU C C 1
ATOM 8718 O O . LEU C 1 354 ? -40.784 -32.130 61.080 1.00 54.99 355 LEU C O 1
ATOM 8723 N N . LEU C 1 355 ? -39.742 -30.430 60.023 1.00 53.61 356 LEU C N 1
ATOM 8724 C CA . LEU C 1 355 ? -38.594 -31.261 59.674 1.00 54.32 356 LEU C CA 1
ATOM 8725 C C . LEU C 1 355 ? -37.842 -31.701 60.924 1.00 57.38 356 LEU C C 1
ATOM 8726 O O . LEU C 1 355 ? -37.582 -32.893 61.114 1.00 58.39 356 LEU C O 1
ATOM 8731 N N . GLU C 1 356 ? -37.513 -30.752 61.803 1.00 59.08 357 GLU C N 1
ATOM 8732 C CA . GLU C 1 356 ? -36.705 -31.072 62.978 1.00 62.31 357 GLU C CA 1
ATOM 8733 C C . GLU C 1 356 ? -37.457 -31.970 63.951 1.00 68.69 357 GLU C C 1
ATOM 8734 O O . GLU C 1 356 ? -36.880 -32.905 64.521 1.00 65.76 357 GLU C O 1
ATOM 8740 N N . THR C 1 357 ? -38.743 -31.691 64.165 1.00 62.58 358 THR C N 1
ATOM 8741 C CA . THR C 1 357 ? -39.498 -32.376 65.207 1.00 64.22 358 THR C CA 1
ATOM 8742 C C . THR C 1 357 ? -39.936 -33.766 64.762 1.00 63.42 358 THR C C 1
ATOM 8743 O O . THR C 1 357 ? -39.773 -34.743 65.502 1.00 65.58 358 THR C O 1
ATOM 8747 N N . GLU C 1 358 ? -40.483 -33.879 63.547 1.00 60.53 359 GLU C N 1
ATOM 8748 C CA . GLU C 1 358 ? -41.016 -35.143 63.063 1.00 59.74 359 GLU C CA 1
ATOM 8749 C C . GLU C 1 358 ? -40.178 -35.799 61.971 1.00 58.71 359 GLU C C 1
ATOM 8750 O O . GLU C 1 358 ? -40.352 -36.997 61.723 1.00 58.80 359 GLU C O 1
ATOM 8756 N N . GLY C 1 359 ? -39.268 -35.066 61.330 1.00 64.27 360 GLY C N 1
ATOM 8757 C CA . GLY C 1 359 ? -38.458 -35.659 60.284 1.00 57.23 360 GLY C CA 1
ATOM 8758 C C . GLY C 1 359 ? -39.120 -35.733 58.929 1.00 58.09 360 GLY C C 1
ATOM 8759 O O . GLY C 1 359 ? -38.642 -36.469 58.061 1.00 53.85 360 GLY C O 1
ATOM 8760 N N . VAL C 1 360 ? -40.205 -34.991 58.718 1.00 52.65 361 VAL C N 1
ATOM 8761 C CA . VAL C 1 360 ? -40.913 -34.962 57.440 1.00 53.68 361 VAL C CA 1
ATOM 8762 C C . VAL C 1 360 ? -40.464 -33.732 56.663 1.00 48.76 361 VAL C C 1
ATOM 8763 O O . VAL C 1 360 ? -40.574 -32.602 57.156 1.00 48.97 361 VAL C O 1
ATOM 8767 N N . ALA C 1 361 ? -39.984 -33.947 55.438 1.00 47.57 362 ALA C N 1
ATOM 8768 C CA . ALA C 1 361 ? -39.367 -32.896 54.633 1.00 46.69 362 ALA C CA 1
ATOM 8769 C C . ALA C 1 361 ? -40.388 -32.322 53.656 1.00 44.40 362 ALA C C 1
ATOM 8770 O O . ALA C 1 361 ? -40.901 -33.040 52.788 1.00 43.53 362 ALA C O 1
ATOM 8772 N N . VAL C 1 362 ? -40.650 -31.019 53.783 1.00 43.99 363 VAL C N 1
ATOM 8773 C CA . VAL C 1 362 ? -41.701 -30.321 53.051 1.00 42.20 363 VAL C CA 1
ATOM 8774 C C . VAL C 1 362 ? -41.124 -28.988 52.576 1.00 41.91 363 VAL C C 1
ATOM 8775 O O . VAL C 1 362 ? -40.075 -28.549 53.045 1.00 43.25 363 VAL C O 1
ATOM 8779 N N . VAL C 1 363 ? -41.764 -28.361 51.585 1.00 40.35 364 VAL C N 1
ATOM 8780 C CA . VAL C 1 363 ? -41.307 -27.061 51.093 1.00 46.06 364 VAL C CA 1
ATOM 8781 C C . VAL C 1 363 ? -42.364 -26.009 51.404 1.00 39.80 364 VAL C C 1
ATOM 8782 O O . VAL C 1 363 ? -43.546 -26.203 51.098 1.00 38.78 364 VAL C O 1
ATOM 8786 N N . HIS C 1 364 ? -41.937 -24.886 51.980 1.00 40.81 365 HIS C N 1
ATOM 8787 C CA . HIS C 1 364 ? -42.893 -23.863 52.382 1.00 40.79 365 HIS C CA 1
ATOM 8788 C C . HIS C 1 364 ? -43.440 -23.088 51.184 1.00 42.65 365 HIS C C 1
ATOM 8789 O O . HIS C 1 364 ? -42.731 -22.804 50.215 1.00 39.07 365 HIS C O 1
ATOM 8796 N N . GLY C 1 365 ? -44.725 -22.730 51.280 1.00 39.01 366 GLY C N 1
ATOM 8797 C CA . GLY C 1 365 ? -45.420 -22.125 50.156 1.00 37.89 366 GLY C CA 1
ATOM 8798 C C . GLY C 1 365 ? -44.893 -20.761 49.755 1.00 38.27 366 GLY C C 1
ATOM 8799 O O . GLY C 1 365 ? -44.894 -20.417 48.566 1.00 38.48 366 GLY C O 1
ATOM 8800 N N . SER C 1 366 ? -44.450 -19.960 50.726 1.00 39.66 367 SER C N 1
ATOM 8801 C CA . SER C 1 366 ? -43.949 -18.632 50.396 1.00 40.95 367 SER C CA 1
ATOM 8802 C C . SER C 1 366 ? -42.769 -18.688 49.432 1.00 44.21 367 SER C C 1
ATOM 8803 O O . SER C 1 366 ? -42.549 -17.727 48.687 1.00 48.59 367 SER C O 1
ATOM 8806 N N . ALA C 1 367 ? -42.015 -19.793 49.424 1.00 40.04 368 ALA C N 1
ATOM 8807 C CA . ALA C 1 367 ? -40.950 -19.964 48.439 1.00 40.20 368 ALA C CA 1
ATOM 8808 C C . ALA C 1 367 ? -41.500 -20.028 47.021 1.00 40.80 368 ALA C C 1
ATOM 8809 O O . ALA C 1 367 ? -40.800 -19.661 46.071 1.00 46.71 368 ALA C O 1
ATOM 8811 N N . PHE C 1 368 ? -42.732 -20.502 46.854 1.00 37.44 369 PHE C N 1
ATOM 8812 C CA . PHE C 1 368 ? -43.382 -20.528 45.554 1.00 36.34 369 PHE C CA 1
ATOM 8813 C C . PHE C 1 368 ? -44.205 -19.274 45.294 1.00 36.40 369 PHE C C 1
ATOM 8814 O O . PHE C 1 368 ? -44.992 -19.249 44.343 1.00 35.65 369 PHE C O 1
ATOM 8822 N N . GLY C 1 369 ? -44.061 -18.245 46.127 1.00 37.45 370 GLY C N 1
ATOM 8823 C CA . GLY C 1 369 ? -44.794 -17.009 45.947 1.00 38.26 370 GLY C CA 1
ATOM 8824 C C . GLY C 1 369 ? -46.216 -16.988 46.463 1.00 38.08 370 GLY C C 1
ATOM 8825 O O . GLY C 1 369 ? -46.952 -16.057 46.129 1.00 40.60 370 GLY C O 1
ATOM 8826 N N . LEU C 1 370 ? -46.637 -17.969 47.264 1.00 37.29 371 LEU C N 1
ATOM 8827 C CA . LEU C 1 370 ? -47.994 -17.951 47.817 1.00 37.39 371 LEU C CA 1
ATOM 8828 C C . LEU C 1 370 ? -48.005 -18.681 49.153 1.00 38.58 371 LEU C C 1
ATOM 8829 O O . LEU C 1 370 ? -47.769 -19.892 49.201 1.00 38.89 371 LEU C O 1
ATOM 8834 N N . GLY C 1 371 ? -48.289 -17.954 50.230 1.00 41.59 372 GLY C N 1
ATOM 8835 C CA . GLY C 1 371 ? -48.434 -18.550 51.538 1.00 44.54 372 GLY C CA 1
ATOM 8836 C C . GLY C 1 371 ? -49.693 -18.054 52.218 1.00 48.73 372 GLY C C 1
ATOM 8837 O O . GLY C 1 371 ? -50.411 -17.206 51.678 1.00 55.70 372 GLY C O 1
ATOM 8838 N N . PRO C 1 372 ? -50.001 -18.577 53.418 1.00 43.75 373 PRO C N 1
ATOM 8839 C CA . PRO C 1 372 ? -49.276 -19.628 54.144 1.00 45.33 373 PRO C CA 1
ATOM 8840 C C . PRO C 1 372 ? -49.646 -21.033 53.658 1.00 47.13 373 PRO C C 1
ATOM 8841 O O . PRO C 1 372 ? -50.761 -21.515 53.895 1.00 41.18 373 PRO C O 1
ATOM 8845 N N . ASN C 1 373 ? -48.714 -21.686 52.969 1.00 40.04 374 ASN C N 1
ATOM 8846 C CA . ASN C 1 373 ? -48.967 -22.986 52.374 1.00 39.00 374 ASN C CA 1
ATOM 8847 C C . ASN C 1 373 ? -47.712 -23.827 52.491 1.00 39.05 374 ASN C C 1
ATOM 8848 O O . ASN C 1 373 ? -46.667 -23.361 52.945 1.00 39.86 374 ASN C O 1
ATOM 8853 N N . PHE C 1 374 ? -47.819 -25.079 52.072 1.00 38.38 375 PHE C N 1
ATOM 8854 C CA . PHE C 1 374 ? -46.640 -25.911 51.920 1.00 43.55 375 PHE C CA 1
ATOM 8855 C C . PHE C 1 374 ? -46.926 -26.941 50.841 1.00 40.63 375 PHE C C 1
ATOM 8856 O O . PHE C 1 374 ? -48.076 -27.322 50.621 1.00 36.80 375 PHE C O 1
ATOM 8864 N N . ARG C 1 375 ? -45.874 -27.361 50.149 1.00 36.86 376 ARG C N 1
ATOM 8865 C CA . ARG C 1 375 ? -45.997 -28.317 49.062 1.00 35.94 376 ARG C CA 1
ATOM 8866 C C . ARG C 1 375 ? -45.593 -29.704 49.537 1.00 40.97 376 ARG C C 1
ATOM 8867 O O . ARG C 1 375 ? -44.542 -29.874 50.169 1.00 37.58 376 ARG C O 1
ATOM 8875 N N . ILE C 1 376 ? -46.401 -30.697 49.190 1.00 36.23 377 ILE C N 1
ATOM 8876 C CA . ILE C 1 376 ? -46.079 -32.094 49.435 1.00 36.87 377 ILE C CA 1
ATOM 8877 C C . ILE C 1 376 ? -46.141 -32.835 48.110 1.00 36.05 377 ILE C C 1
ATOM 8878 O O . ILE C 1 376 ? -47.128 -32.724 47.377 1.00 35.89 377 ILE C O 1
ATOM 8883 N N . SER C 1 377 ? -45.090 -33.582 47.806 1.00 36.44 378 SER C N 1
ATOM 8884 C CA . SER C 1 377 ? -45.095 -34.505 46.684 1.00 36.07 378 SER C CA 1
ATOM 8885 C C . SER C 1 377 ? -45.597 -35.861 47.160 1.00 36.84 378 SER C C 1
ATOM 8886 O O . SER C 1 377 ? -45.025 -36.445 48.084 1.00 40.02 378 SER C O 1
ATOM 8889 N N . TYR C 1 378 ? -46.674 -36.360 46.554 1.00 36.42 379 TYR C N 1
ATOM 8890 C CA . TYR C 1 378 ? -47.141 -37.698 46.893 1.00 41.65 379 TYR C CA 1
ATOM 8891 C C . TYR C 1 378 ? -46.628 -38.745 45.913 1.00 45.10 379 TYR C C 1
ATOM 8892 O O . TYR C 1 378 ? -47.228 -39.817 45.781 1.00 48.25 379 TYR C O 1
ATOM 8901 N N . ALA C 1 379 ? -45.505 -38.459 45.248 1.00 40.30 380 ALA C N 1
ATOM 8902 C CA . ALA C 1 379 ? -44.900 -39.406 44.320 1.00 48.54 380 ALA C CA 1
ATOM 8903 C C . ALA C 1 379 ? -44.249 -40.582 45.036 1.00 56.21 380 ALA C C 1
ATOM 8904 O O . ALA C 1 379 ? -44.023 -41.626 44.411 1.00 57.17 380 ALA C O 1
ATOM 8906 N N . THR C 1 380 ? -43.946 -40.440 46.324 1.00 54.95 381 THR C N 1
ATOM 8907 C CA . THR C 1 380 ? -43.351 -41.530 47.078 1.00 53.19 381 THR C CA 1
ATOM 8908 C C . THR C 1 380 ? -44.405 -42.601 47.371 1.00 54.63 381 THR C C 1
ATOM 8909 O O . THR C 1 380 ? -45.578 -42.485 46.995 1.00 55.80 381 THR C O 1
ATOM 8913 N N . SER C 1 381 ? -43.976 -43.660 48.055 1.00 53.07 382 SER C N 1
ATOM 8914 C CA . SER C 1 381 ? -44.822 -44.831 48.248 1.00 54.55 382 SER C CA 1
ATOM 8915 C C . SER C 1 381 ? -45.930 -44.555 49.263 1.00 50.74 382 SER C C 1
ATOM 8916 O O . SER C 1 381 ? -45.842 -43.645 50.090 1.00 45.63 382 SER C O 1
ATOM 8919 N N . GLU C 1 382 ? -46.978 -45.383 49.199 1.00 53.11 383 GLU C N 1
ATOM 8920 C CA . GLU C 1 382 ? -48.143 -45.193 50.059 1.00 57.05 383 GLU C CA 1
ATOM 8921 C C . GLU C 1 382 ? -47.820 -45.452 51.526 1.00 63.25 383 GLU C C 1
ATOM 8922 O O . GLU C 1 382 ? -48.445 -44.855 52.411 1.00 64.35 383 GLU C O 1
ATOM 8924 N N . ALA C 1 383 ? -46.863 -46.340 51.805 1.00 62.89 384 ALA C N 1
ATOM 8925 C CA . ALA C 1 383 ? -46.433 -46.548 53.183 1.00 64.83 384 ALA C CA 1
ATOM 8926 C C . ALA C 1 383 ? -45.702 -45.321 53.713 1.00 62.67 384 ALA C C 1
ATOM 8927 O O . ALA C 1 383 ? -45.969 -44.860 54.828 1.00 65.71 384 ALA C O 1
ATOM 8929 N N . LEU C 1 384 ? -44.771 -44.776 52.926 1.00 56.26 385 LEU C N 1
ATOM 8930 C CA . LEU C 1 384 ? -44.080 -43.566 53.357 1.00 55.66 385 LEU C CA 1
ATOM 8931 C C . LEU C 1 384 ? -45.040 -42.389 53.465 1.00 59.36 385 LEU C C 1
ATOM 8932 O O . LEU C 1 384 ? -44.890 -41.550 54.360 1.00 60.82 385 LEU C O 1
ATOM 8937 N N . LEU C 1 385 ? -46.036 -42.321 52.577 1.00 57.92 386 LEU C N 1
ATOM 8938 C CA . LEU C 1 385 ? -47.025 -41.249 52.643 1.00 49.56 386 LEU C CA 1
ATOM 8939 C C . LEU C 1 385 ? -47.835 -41.325 53.929 1.00 50.10 386 LEU C C 1
ATOM 8940 O O . LEU C 1 385 ? -48.001 -40.322 54.631 1.00 46.49 386 LEU C O 1
ATOM 8945 N N . GLU C 1 386 ? -48.352 -42.514 54.249 1.00 52.23 387 GLU C N 1
ATOM 8946 C CA . GLU C 1 386 ? -49.172 -42.668 55.445 1.00 54.76 387 GLU C CA 1
ATOM 8947 C C . GLU C 1 386 ? -48.385 -42.320 56.704 1.00 56.20 387 GLU C C 1
ATOM 8948 O O . GLU C 1 386 ? -48.877 -41.596 57.579 1.00 52.92 387 GLU C O 1
ATOM 8954 N N . GLU C 1 387 ? -47.155 -42.830 56.815 1.00 57.26 388 GLU C N 1
ATOM 8955 C CA . GLU C 1 387 ? -46.363 -42.574 58.015 1.00 55.68 388 GLU C CA 1
ATOM 8956 C C . GLU C 1 387 ? -46.062 -41.089 58.166 1.00 55.33 388 GLU C C 1
ATOM 8957 O O . GLU C 1 387 ? -46.060 -40.559 59.285 1.00 53.87 388 GLU C O 1
ATOM 8959 N N . ALA C 1 388 ? -45.827 -40.395 57.046 1.00 53.39 389 ALA C N 1
ATOM 8960 C CA . ALA C 1 388 ? -45.509 -38.969 57.102 1.00 50.66 389 ALA C CA 1
ATOM 8961 C C . ALA C 1 388 ? -46.724 -38.138 57.510 1.00 49.05 389 ALA C C 1
ATOM 8962 O O . ALA C 1 388 ? -46.600 -37.209 58.313 1.00 51.43 389 ALA C O 1
ATOM 8964 N N . CYS C 1 389 ? -47.902 -38.441 56.963 1.00 48.23 390 CYS C N 1
ATOM 8965 C CA . CYS C 1 389 ? -49.087 -37.677 57.337 1.00 48.16 390 CYS C CA 1
ATOM 8966 C C . CYS C 1 389 ? -49.449 -37.917 58.795 1.00 50.56 390 CYS C C 1
ATOM 8967 O O . CYS C 1 389 ? -49.931 -37.008 59.480 1.00 51.08 390 CYS C O 1
ATOM 8970 N N . ARG C 1 390 ? -49.221 -39.136 59.285 1.00 52.23 391 ARG C N 1
ATOM 8971 C CA . ARG C 1 390 ? -49.409 -39.409 60.706 1.00 54.84 391 ARG C CA 1
ATOM 8972 C C . ARG C 1 390 ? -48.517 -38.508 61.551 1.00 61.05 391 ARG C C 1
ATOM 8973 O O . ARG C 1 390 ? -48.969 -37.919 62.541 1.00 63.08 391 ARG C O 1
ATOM 8981 N N . ARG C 1 391 ? -47.238 -38.395 61.179 1.00 61.42 392 ARG C N 1
ATOM 8982 C CA . ARG C 1 391 ? -46.343 -37.482 61.884 1.00 56.01 392 ARG C CA 1
ATOM 8983 C C . ARG C 1 391 ? -46.812 -36.040 61.753 1.00 54.75 392 ARG C C 1
ATOM 8984 O O . ARG C 1 391 ? -46.659 -35.252 62.691 1.00 56.11 392 ARG C O 1
ATOM 8992 N N . ILE C 1 392 ? -47.381 -35.672 60.599 1.00 52.37 393 ILE C N 1
ATOM 8993 C CA . ILE C 1 392 ? -47.918 -34.322 60.440 1.00 51.32 393 ILE C CA 1
ATOM 8994 C C . ILE C 1 392 ? -49.106 -34.110 61.372 1.00 52.75 393 ILE C C 1
ATOM 8995 O O . ILE C 1 392 ? -49.233 -33.060 62.011 1.00 53.46 393 ILE C O 1
ATOM 9000 N N . GLN C 1 393 ? -49.993 -35.099 61.466 1.00 53.40 394 GLN C N 1
ATOM 9001 C CA . GLN C 1 393 ? -51.122 -34.985 62.381 1.00 55.14 394 GLN C CA 1
ATOM 9002 C C . GLN C 1 393 ? -50.647 -34.872 63.823 1.00 59.81 394 GLN C C 1
ATOM 9003 O O . GLN C 1 393 ? -51.152 -34.043 64.591 1.00 59.00 394 GLN C O 1
ATOM 9009 N N . ARG C 1 394 ? -49.668 -35.698 64.200 1.00 58.93 395 ARG C N 1
ATOM 9010 C CA . ARG C 1 394 ? -49.121 -35.658 65.551 1.00 61.72 395 ARG C CA 1
ATOM 9011 C C . ARG C 1 394 ? -48.441 -34.322 65.827 1.00 61.66 395 ARG C C 1
ATOM 9012 O O . ARG C 1 394 ? -48.566 -33.768 66.924 1.00 63.79 395 ARG C O 1
ATOM 9020 N N . PHE C 1 395 ? -47.738 -33.776 64.832 1.00 59.41 396 PHE C N 1
ATOM 9021 C CA . PHE C 1 395 ? -47.106 -32.470 65.002 1.00 59.37 396 PHE C CA 1
ATOM 9022 C C . PHE C 1 395 ? -48.153 -31.370 65.159 1.00 59.14 396 PHE C C 1
ATOM 9023 O O . PHE C 1 395 ? -48.084 -30.562 66.093 1.00 60.92 396 PHE C O 1
ATOM 9031 N N . CYS C 1 396 ? -49.139 -31.333 64.253 1.00 57.19 397 CYS C N 1
ATOM 9032 C CA . CYS C 1 396 ? -50.150 -30.276 64.276 1.00 56.97 397 CYS C CA 1
ATOM 9033 C C . CYS C 1 396 ? -51.002 -30.321 65.542 1.00 59.66 397 CYS C C 1
ATOM 9034 O O . CYS C 1 396 ? -51.349 -29.274 66.101 1.00 60.69 397 CYS C O 1
ATOM 9037 N N . ALA C 1 397 ? -51.368 -31.523 65.997 1.00 61.01 398 ALA C N 1
ATOM 9038 C CA . ALA C 1 397 ? -52.197 -31.638 67.193 1.00 63.84 398 ALA C CA 1
ATOM 9039 C C . ALA C 1 397 ? -51.475 -31.122 68.431 1.00 66.37 398 ALA C C 1
ATOM 9040 O O . ALA C 1 397 ? -52.122 -30.694 69.392 1.00 68.66 398 ALA C O 1
ATOM 9042 N N . ALA C 1 398 ? -50.143 -31.152 68.426 1.00 66.23 399 ALA C N 1
ATOM 9043 C CA . ALA C 1 398 ? -49.336 -30.654 69.532 1.00 71.34 399 ALA C CA 1
ATOM 9044 C C . ALA C 1 398 ? -48.990 -29.171 69.392 1.00 73.05 399 ALA C C 1
ATOM 9045 O O . ALA C 1 398 ? -48.104 -28.682 70.102 1.00 71.09 399 ALA C O 1
ATOM 9047 N N . CYS C 1 399 ? -49.661 -28.453 68.491 1.00 76.02 400 CYS C N 1
ATOM 9048 C CA . CYS C 1 399 ? -49.486 -27.014 68.334 1.00 72.09 400 CYS C CA 1
ATOM 9049 C C . CYS C 1 399 ? -50.573 -26.273 69.107 1.00 73.36 400 CYS C C 1
ATOM 9050 O O . CYS C 1 399 ? -51.732 -26.703 69.142 1.00 68.13 400 CYS C O 1
ATOM 9053 N N . ARG C 1 400 ? -50.188 -25.160 69.728 1.00 76.17 401 ARG C N 1
ATOM 9054 C CA . ARG C 1 400 ? -51.100 -24.365 70.550 1.00 76.34 401 ARG C CA 1
ATOM 9055 C C . ARG C 1 400 ? -51.020 -22.886 70.192 1.00 77.37 401 ARG C C 1
ATOM 9056 O O . ARG C 1 400 ? -49.951 -22.278 70.263 1.00 79.22 401 ARG C O 1
ATOM 9058 N N . ALA D 1 2 ? -33.664 -6.728 20.109 1.00 88.06 2 ALA D N 1
ATOM 9059 C CA . ALA D 1 2 ? -35.019 -7.065 19.689 1.00 87.34 2 ALA D CA 1
ATOM 9060 C C . ALA D 1 2 ? -35.558 -8.199 20.547 1.00 84.01 2 ALA D C 1
ATOM 9061 O O . ALA D 1 2 ? -35.492 -8.141 21.774 1.00 83.54 2 ALA D O 1
ATOM 9063 N N . PHE D 1 3 ? -36.089 -9.240 19.902 1.00 83.60 3 PHE D N 1
ATOM 9064 C CA . PHE D 1 3 ? -36.526 -10.408 20.656 1.00 82.37 3 PHE D CA 1
ATOM 9065 C C . PHE D 1 3 ? -35.334 -11.157 21.237 1.00 84.18 3 PHE D C 1
ATOM 9066 O O . PHE D 1 3 ? -35.272 -11.398 22.448 1.00 78.98 3 PHE D O 1
ATOM 9074 N N . LEU D 1 4 ? -34.374 -11.531 20.392 1.00 78.65 4 LEU D N 1
ATOM 9075 C CA . LEU D 1 4 ? -33.179 -12.197 20.886 1.00 76.40 4 LEU D CA 1
ATOM 9076 C C . LEU D 1 4 ? -32.339 -11.230 21.713 1.00 76.33 4 LEU D C 1
ATOM 9077 O O . LEU D 1 4 ? -32.392 -10.011 21.529 1.00 77.90 4 LEU D O 1
ATOM 9082 N N . ALA D 1 5 ? -31.560 -11.787 22.637 1.00 74.59 5 ALA D N 1
ATOM 9083 C CA . ALA D 1 5 ? -30.786 -10.967 23.558 1.00 76.74 5 ALA D CA 1
ATOM 9084 C C . ALA D 1 5 ? -29.596 -10.321 22.854 1.00 76.82 5 ALA D C 1
ATOM 9085 O O . ALA D 1 5 ? -29.064 -10.843 21.873 1.00 73.71 5 ALA D O 1
ATOM 9087 N N . ASP D 1 6 ? -29.183 -9.161 23.373 1.00 79.32 6 ASP D N 1
ATOM 9088 C CA . ASP D 1 6 ? -28.056 -8.441 22.791 1.00 76.90 6 ASP D CA 1
ATOM 9089 C C . ASP D 1 6 ? -26.742 -9.173 23.011 1.00 74.58 6 ASP D C 1
ATOM 9090 O O . ASP D 1 6 ? -25.829 -9.058 22.186 1.00 73.32 6 ASP D O 1
ATOM 9095 N N . ALA D 1 7 ? -26.622 -9.922 24.112 1.00 72.35 7 ALA D N 1
ATOM 9096 C CA . ALA D 1 7 ? -25.413 -10.706 24.343 1.00 74.03 7 ALA D CA 1
ATOM 9097 C C . ALA D 1 7 ? -25.125 -11.644 23.179 1.00 71.85 7 ALA D C 1
ATOM 9098 O O . ALA D 1 7 ? -23.965 -12.003 22.941 1.00 68.48 7 ALA D O 1
ATOM 9100 N N . LEU D 1 8 ? -26.166 -12.037 22.439 1.00 70.60 8 LEU D N 1
ATOM 9101 C CA . LEU D 1 8 ? -26.011 -12.985 21.342 1.00 69.12 8 LEU D CA 1
ATOM 9102 C C . LEU D 1 8 ? -25.164 -12.403 20.220 1.00 69.50 8 LEU D C 1
ATOM 9103 O O . LEU D 1 8 ? -24.410 -13.129 19.563 1.00 68.43 8 LEU D O 1
ATOM 9108 N N . SER D 1 9 ? -25.285 -11.096 19.978 1.00 71.98 9 SER D N 1
ATOM 9109 C CA . SER D 1 9 ? -24.473 -10.456 18.950 1.00 74.94 9 SER D CA 1
ATOM 9110 C C . SER D 1 9 ? -22.990 -10.563 19.269 1.00 74.59 9 SER D C 1
ATOM 9111 O O . SER D 1 9 ? -22.166 -10.648 18.354 1.00 75.52 9 SER D O 1
ATOM 9114 N N . ARG D 1 10 ? -22.635 -10.563 20.558 1.00 75.79 10 ARG D N 1
ATOM 9115 C CA . ARG D 1 10 ? -21.234 -10.656 20.957 1.00 75.82 10 ARG D CA 1
ATOM 9116 C C . ARG D 1 10 ? -20.581 -11.938 20.461 1.00 73.64 10 ARG D C 1
ATOM 9117 O O . ARG D 1 10 ? -19.369 -11.962 20.220 1.00 71.14 10 ARG D O 1
ATOM 9125 N N . VAL D 1 11 ? -21.355 -13.006 20.307 1.00 75.71 11 VAL D N 1
ATOM 9126 C CA . VAL D 1 11 ? -20.806 -14.319 19.992 1.00 77.20 11 VAL D CA 1
ATOM 9127 C C . VAL D 1 11 ? -20.732 -14.493 18.480 1.00 78.10 11 VAL D C 1
ATOM 9128 O O . VAL D 1 11 ? -21.548 -13.959 17.720 1.00 77.86 11 VAL D O 1
ATOM 9132 N N . LYS D 1 12 ? -19.725 -15.239 18.038 1.00 77.04 12 LYS D N 1
ATOM 9133 C CA . LYS D 1 12 ? -19.542 -15.535 16.629 1.00 80.99 12 LYS D CA 1
ATOM 9134 C C . LYS D 1 12 ? -19.967 -16.970 16.332 1.00 82.29 12 LYS D C 1
ATOM 9135 O O . LYS D 1 12 ? -19.843 -17.850 17.191 1.00 80.83 12 LYS D O 1
ATOM 9141 N N . PRO D 1 13 ? -20.493 -17.238 15.138 1.00 83.86 13 PRO D N 1
ATOM 9142 C CA . PRO D 1 13 ? -20.864 -18.618 14.793 1.00 84.17 13 PRO D CA 1
ATOM 9143 C C . PRO D 1 13 ? -19.633 -19.515 14.736 1.00 82.73 13 PRO D C 1
ATOM 9144 O O . PRO D 1 13 ? -18.627 -19.178 14.107 1.00 82.44 13 PRO D O 1
ATOM 9148 N N . SER D 1 14 ? -19.721 -20.667 15.405 1.00 81.28 14 SER D N 1
ATOM 9149 C CA . SER D 1 14 ? -18.569 -21.552 15.542 1.00 80.22 14 SER D CA 1
ATOM 9150 C C . SER D 1 14 ? -18.165 -22.131 14.191 1.00 80.52 14 SER D C 1
ATOM 9151 O O . SER D 1 14 ? -19.013 -22.580 13.413 1.00 82.02 14 SER D O 1
ATOM 9154 N N . ALA D 1 15 ? -16.859 -22.128 13.914 1.00 77.95 15 ALA D N 1
ATOM 9155 C CA . ALA D 1 15 ? -16.372 -22.599 12.623 1.00 74.38 15 ALA D CA 1
ATOM 9156 C C . ALA D 1 15 ? -16.201 -24.111 12.571 1.00 67.75 15 ALA D C 1
ATOM 9157 O O . ALA D 1 15 ? -16.262 -24.685 11.479 1.00 62.79 15 ALA D O 1
ATOM 9159 N N . THR D 1 16 ? -15.990 -24.766 13.719 1.00 67.55 16 THR D N 1
ATOM 9160 C CA . THR D 1 16 ? -15.896 -26.223 13.734 1.00 69.33 16 THR D CA 1
ATOM 9161 C C . THR D 1 16 ? -17.224 -26.871 13.358 1.00 74.06 16 THR D C 1
ATOM 9162 O O . THR D 1 16 ? -17.239 -27.940 12.737 1.00 77.31 16 THR D O 1
ATOM 9166 N N . ILE D 1 17 ? -18.344 -26.251 13.729 1.00 69.54 17 ILE D N 1
ATOM 9167 C CA . ILE D 1 17 ? -19.632 -26.730 13.245 1.00 70.68 17 ILE D CA 1
ATOM 9168 C C . ILE D 1 17 ? -19.777 -26.432 11.756 1.00 71.87 17 ILE D C 1
ATOM 9169 O O . ILE D 1 17 ? -20.239 -27.280 10.979 1.00 64.59 17 ILE D O 1
ATOM 9174 N N . ALA D 1 18 ? -19.342 -25.241 11.327 1.00 74.07 18 ALA D N 1
ATOM 9175 C CA . ALA D 1 18 ? -19.598 -24.808 9.956 1.00 72.88 18 ALA D CA 1
ATOM 9176 C C . ALA D 1 18 ? -18.841 -25.667 8.953 1.00 73.05 18 ALA D C 1
ATOM 9177 O O . ALA D 1 18 ? -19.370 -25.992 7.884 1.00 76.46 18 ALA D O 1
ATOM 9179 N N . VAL D 1 19 ? -17.604 -26.052 9.284 1.00 67.21 19 VAL D N 1
ATOM 9180 C CA . VAL D 1 19 ? -16.834 -26.922 8.397 1.00 65.70 19 VAL D CA 1
ATOM 9181 C C . VAL D 1 19 ? -17.499 -28.288 8.285 1.00 68.07 19 VAL D C 1
ATOM 9182 O O . VAL D 1 19 ? -17.554 -28.880 7.199 1.00 68.87 19 VAL D O 1
ATOM 9184 N N . SER D 1 20 ? -18.019 -28.809 9.402 1.00 70.33 20 SER D N 1
ATOM 9185 C CA . SER D 1 20 ? -18.673 -30.116 9.385 1.00 69.11 20 SER D CA 1
ATOM 9186 C C . SER D 1 20 ? -19.891 -30.114 8.470 1.00 70.16 20 SER D C 1
ATOM 9187 O O . SER D 1 20 ? -20.153 -31.101 7.769 1.00 68.73 20 SER D O 1
ATOM 9190 N N . GLN D 1 21 ? -20.650 -29.015 8.464 1.00 71.07 21 GLN D N 1
ATOM 9191 C CA . GLN D 1 21 ? -21.821 -28.933 7.598 1.00 70.51 21 GLN D CA 1
ATOM 9192 C C . GLN D 1 21 ? -21.417 -28.903 6.129 1.00 73.27 21 GLN D C 1
ATOM 9193 O O . GLN D 1 21 ? -22.053 -29.552 5.291 1.00 76.34 21 GLN D O 1
ATOM 9199 N N . LYS D 1 22 ? -20.361 -28.155 5.798 1.00 72.35 22 LYS D N 1
ATOM 9200 C CA . LYS D 1 22 ? -19.894 -28.107 4.417 1.00 71.36 22 LYS D CA 1
ATOM 9201 C C . LYS D 1 22 ? -19.469 -29.485 3.924 1.00 71.17 22 LYS D C 1
ATOM 9202 O O . LYS D 1 22 ? -19.698 -29.825 2.757 1.00 64.36 22 LYS D O 1
ATOM 9208 N N . ALA D 1 23 ? -18.884 -30.301 4.806 1.00 70.46 23 ALA D N 1
ATOM 9209 C CA . ALA D 1 23 ? -18.505 -31.665 4.452 1.00 62.33 23 ALA D CA 1
ATOM 9210 C C . ALA D 1 23 ? -19.703 -32.603 4.362 1.00 63.03 23 ALA D C 1
ATOM 9211 O O . ALA D 1 23 ? -19.667 -33.567 3.588 1.00 63.58 23 ALA D O 1
ATOM 9213 N N . ARG D 1 24 ? -20.755 -32.362 5.153 1.00 63.11 24 ARG D N 1
ATOM 9214 C CA . ARG D 1 24 ? -21.920 -33.242 5.122 1.00 67.70 24 ARG D CA 1
ATOM 9215 C C . ARG D 1 24 ? -22.632 -33.172 3.777 1.00 70.03 24 ARG D C 1
ATOM 9216 O O . ARG D 1 24 ? -23.040 -34.202 3.228 1.00 72.88 24 ARG D O 1
ATOM 9218 N N . GLU D 1 25 ? -22.797 -31.961 3.236 1.00 70.19 25 GLU D N 1
ATOM 9219 C CA . GLU D 1 25 ? -23.466 -31.792 1.951 1.00 71.53 25 GLU D CA 1
ATOM 9220 C C . GLU D 1 25 ? -22.577 -32.181 0.781 1.00 68.76 25 GLU D C 1
ATOM 9221 O O . GLU D 1 25 ? -23.091 -32.427 -0.314 1.00 69.07 25 GLU D O 1
ATOM 9227 N N . LEU D 1 26 ? -21.257 -32.240 0.984 1.00 68.24 26 LEU D N 1
ATOM 9228 C CA . LEU D 1 26 ? -20.384 -32.797 -0.042 1.00 66.82 26 LEU D CA 1
ATOM 9229 C C . LEU D 1 26 ? -20.528 -34.311 -0.101 1.00 67.07 26 LEU D C 1
ATOM 9230 O O . LEU D 1 26 ? -20.626 -34.896 -1.186 1.00 68.12 26 LEU D O 1
ATOM 9235 N N . LYS D 1 27 ? -20.551 -34.960 1.067 1.00 66.20 27 LYS D N 1
ATOM 9236 C CA . LYS D 1 27 ? -20.772 -36.400 1.116 1.00 66.52 27 LYS D CA 1
ATOM 9237 C C . LYS D 1 27 ? -22.148 -36.756 0.576 1.00 69.26 27 LYS D C 1
ATOM 9238 O O . LYS D 1 27 ? -22.317 -37.794 -0.074 1.00 68.96 27 LYS D O 1
ATOM 9240 N N . ALA D 1 28 ? -23.145 -35.903 0.832 1.00 68.43 28 ALA D N 1
ATOM 9241 C CA . ALA D 1 28 ? -24.489 -36.160 0.327 1.00 72.18 28 ALA D CA 1
ATOM 9242 C C . ALA D 1 28 ? -24.526 -36.176 -1.196 1.00 75.91 28 ALA D C 1
ATOM 9243 O O . ALA D 1 28 ? -25.372 -36.856 -1.787 1.00 81.06 28 ALA D O 1
ATOM 9245 N N . LYS D 1 29 ? -23.623 -35.446 -1.849 1.00 53.45 29 LYS D N 1
ATOM 9246 C CA . LYS D 1 29 ? -23.567 -35.429 -3.304 1.00 55.91 29 LYS D CA 1
ATOM 9247 C C . LYS D 1 29 ? -22.846 -36.642 -3.881 1.00 59.08 29 LYS D C 1
ATOM 9248 O O . LYS D 1 29 ? -22.616 -36.684 -5.093 1.00 57.45 29 LYS D O 1
ATOM 9250 N N . GLY D 1 30 ? -22.477 -37.617 -3.053 1.00 63.14 30 GLY D N 1
ATOM 9251 C CA . GLY D 1 30 ? -21.763 -38.788 -3.524 1.00 68.00 30 GLY D CA 1
ATOM 9252 C C . GLY D 1 30 ? -20.252 -38.676 -3.536 1.00 64.18 30 GLY D C 1
ATOM 9253 O O . GLY D 1 30 ? -19.587 -39.553 -4.103 1.00 59.14 30 GLY D O 1
ATOM 9254 N N . ARG D 1 31 ? -19.688 -37.627 -2.945 1.00 60.07 31 ARG D N 1
ATOM 9255 C CA . ARG D 1 31 ? -18.242 -37.505 -2.855 1.00 55.00 31 ARG D CA 1
ATOM 9256 C C . ARG D 1 31 ? -17.720 -38.331 -1.687 1.00 50.83 31 ARG D C 1
ATOM 9257 O O . ARG D 1 31 ? -18.366 -38.444 -0.641 1.00 51.14 31 ARG D O 1
ATOM 9265 N N . ASP D 1 32 ? -16.540 -38.917 -1.879 1.00 49.31 32 ASP D N 1
ATOM 9266 C CA . ASP D 1 32 ? -15.918 -39.763 -0.862 1.00 50.47 32 ASP D CA 1
ATOM 9267 C C . ASP D 1 32 ? -15.142 -38.862 0.088 1.00 47.86 32 ASP D C 1
ATOM 9268 O O . ASP D 1 32 ? -14.031 -38.425 -0.219 1.00 53.34 32 ASP D O 1
ATOM 9273 N N . VAL D 1 33 ? -15.720 -38.589 1.249 1.00 41.16 33 VAL D N 1
ATOM 9274 C CA . VAL D 1 33 ? -15.181 -37.604 2.173 1.00 39.23 33 VAL D CA 1
ATOM 9275 C C . VAL D 1 33 ? -14.503 -38.317 3.332 1.00 41.75 33 VAL D C 1
ATOM 9276 O O . VAL D 1 33 ? -15.080 -39.224 3.945 1.00 43.57 33 VAL D O 1
ATOM 9280 N N . ILE D 1 34 ? -13.277 -37.909 3.634 1.00 36.61 34 ILE D N 1
ATOM 9281 C CA . ILE D 1 34 ? -12.581 -38.359 4.827 1.00 30.60 34 ILE D CA 1
ATOM 9282 C C . ILE D 1 34 ? -12.577 -37.196 5.810 1.00 29.18 34 ILE D C 1
ATOM 9283 O O . ILE D 1 34 ? -11.980 -36.142 5.549 1.00 34.58 34 ILE D O 1
ATOM 9288 N N . GLY D 1 35 ? -13.266 -37.382 6.928 1.00 27.82 35 GLY D N 1
ATOM 9289 C CA . GLY D 1 35 ? -13.355 -36.362 7.949 1.00 26.37 35 GLY D CA 1
ATOM 9290 C C . GLY D 1 35 ? -12.230 -36.444 8.959 1.00 26.76 35 GLY D C 1
ATOM 9291 O O . GLY D 1 35 ? -12.058 -37.463 9.634 1.00 33.17 35 GLY D O 1
ATOM 9292 N N . LEU D 1 36 ? -11.456 -35.367 9.076 1.00 24.69 36 LEU D N 1
ATOM 9293 C CA . LEU D 1 36 ? -10.362 -35.291 10.035 1.00 22.85 36 LEU D CA 1
ATOM 9294 C C . LEU D 1 36 ? -10.625 -34.221 11.084 1.00 32.41 36 LEU D C 1
ATOM 9295 O O . LEU D 1 36 ? -9.688 -33.640 11.630 1.00 23.81 36 LEU D O 1
ATOM 9300 N N . GLY D 1 37 ? -11.898 -33.955 11.371 1.00 30.53 37 GLY D N 1
ATOM 9301 C CA . GLY D 1 37 ? -12.296 -32.972 12.357 1.00 25.44 37 GLY D CA 1
ATOM 9302 C C . GLY D 1 37 ? -12.828 -33.533 13.657 1.00 29.59 37 GLY D C 1
ATOM 9303 O O . GLY D 1 37 ? -13.379 -32.772 14.460 1.00 38.38 37 GLY D O 1
ATOM 9304 N N . ALA D 1 38 ? -12.673 -34.833 13.903 1.00 32.82 38 ALA D N 1
ATOM 9305 C CA . ALA D 1 38 ? -13.210 -35.443 15.116 1.00 39.77 38 ALA D CA 1
ATOM 9306 C C . ALA D 1 38 ? -12.612 -34.817 16.375 1.00 36.98 38 ALA D C 1
ATOM 9307 O O . ALA D 1 38 ? -11.396 -34.683 16.503 1.00 35.49 38 ALA D O 1
ATOM 9309 N N . GLY D 1 39 ? -13.469 -34.439 17.317 1.00 31.19 39 GLY D N 1
ATOM 9310 C CA . GLY D 1 39 ? -12.969 -34.033 18.614 1.00 24.89 39 GLY D CA 1
ATOM 9311 C C . GLY D 1 39 ? -13.056 -35.174 19.603 1.00 24.53 39 GLY D C 1
ATOM 9312 O O . GLY D 1 39 ? -13.070 -34.956 20.813 1.00 25.60 39 GLY D O 1
ATOM 9313 N N . GLU D 1 40 ? -13.110 -36.408 19.104 1.00 26.16 40 GLU D N 1
ATOM 9314 C CA . GLU D 1 40 ? -13.388 -37.509 20.003 1.00 29.71 40 GLU D CA 1
ATOM 9315 C C . GLU D 1 40 ? -12.633 -38.744 19.551 1.00 28.32 40 GLU D C 1
ATOM 9316 O O . GLU D 1 40 ? -12.466 -38.945 18.341 1.00 23.39 40 GLU D O 1
ATOM 9322 N N . PRO D 1 41 ? -12.173 -39.577 20.480 1.00 30.65 41 PRO D N 1
ATOM 9323 C CA . PRO D 1 41 ? -11.506 -40.822 20.082 1.00 34.48 41 PRO D CA 1
ATOM 9324 C C . PRO D 1 41 ? -12.448 -41.723 19.295 1.00 36.65 41 PRO D C 1
ATOM 9325 O O . PRO D 1 41 ? -13.660 -41.739 19.519 1.00 37.86 41 PRO D O 1
ATOM 9329 N N . ASP D 1 42 ? -11.877 -42.458 18.335 1.00 29.08 42 ASP D N 1
ATOM 9330 C CA . ASP D 1 42 ? -12.668 -43.372 17.521 1.00 30.01 42 ASP D CA 1
ATOM 9331 C C . ASP D 1 42 ? -13.033 -44.652 18.263 1.00 32.35 42 ASP D C 1
ATOM 9332 O O . ASP D 1 42 ? -13.996 -45.321 17.876 1.00 37.72 42 ASP D O 1
ATOM 9337 N N . PHE D 1 43 ? -12.315 -44.984 19.333 1.00 28.43 43 PHE D N 1
ATOM 9338 C CA . PHE D 1 43 ? -12.589 -46.201 20.083 1.00 28.44 43 PHE D CA 1
ATOM 9339 C C . PHE D 1 43 ? -13.897 -46.076 20.857 1.00 25.21 43 PHE D C 1
ATOM 9340 O O . PHE D 1 43 ? -14.338 -44.978 21.202 1.00 24.63 43 PHE D O 1
ATOM 9348 N N . ASP D 1 44 ? -14.502 -47.223 21.151 1.00 26.57 44 ASP D N 1
ATOM 9349 C CA . ASP D 1 44 ? -15.715 -47.266 21.956 1.00 21.81 44 ASP D CA 1
ATOM 9350 C C . ASP D 1 44 ? -15.369 -47.177 23.441 1.00 23.08 44 ASP D C 1
ATOM 9351 O O . ASP D 1 44 ? -14.221 -47.368 23.849 1.00 21.04 44 ASP D O 1
ATOM 9356 N N . THR D 1 45 ? -16.382 -46.888 24.252 1.00 20.68 45 THR D N 1
ATOM 9357 C CA . THR D 1 45 ? -16.191 -46.870 25.698 1.00 18.99 45 THR D CA 1
ATOM 9358 C C . THR D 1 45 ? -15.741 -48.248 26.172 1.00 20.70 45 THR D C 1
ATOM 9359 O O . THR D 1 45 ? -16.290 -49.261 25.718 1.00 21.62 45 THR D O 1
ATOM 9363 N N . PRO D 1 46 ? -14.742 -48.332 27.056 1.00 21.89 46 PRO D N 1
ATOM 9364 C CA . PRO D 1 46 ? -14.309 -49.637 27.569 1.00 21.56 46 PRO D CA 1
ATOM 9365 C C . PRO D 1 46 ? -15.436 -50.413 28.227 1.00 27.15 46 PRO D C 1
ATOM 9366 O O . PRO D 1 46 ? -16.367 -49.850 28.806 1.00 23.16 46 PRO D O 1
ATOM 9370 N N . ASP D 1 47 ? -15.294 -51.734 28.177 1.00 24.77 47 ASP D N 1
ATOM 9371 C CA . ASP D 1 47 ? -16.372 -52.624 28.581 1.00 28.98 47 ASP D CA 1
ATOM 9372 C C . ASP D 1 47 ? -16.644 -52.562 30.077 1.00 25.22 47 ASP D C 1
ATOM 9373 O O . ASP D 1 47 ? -17.801 -52.674 30.501 1.00 25.66 47 ASP D O 1
ATOM 9378 N N . ASN D 1 48 ? -15.605 -52.381 30.896 1.00 27.64 48 ASN D N 1
ATOM 9379 C CA . ASN D 1 48 ? -15.833 -52.299 32.335 1.00 26.66 48 ASN D CA 1
ATOM 9380 C C . ASN D 1 48 ? -16.720 -51.113 32.671 1.00 25.21 48 ASN D C 1
ATOM 9381 O O . ASN D 1 48 ? -17.558 -51.190 33.580 1.00 25.59 48 ASN D O 1
ATOM 9386 N N . ILE D 1 49 ? -16.569 -50.017 31.926 1.00 24.15 49 ILE D N 1
ATOM 9387 C CA . ILE D 1 49 ? -17.392 -48.835 32.153 1.00 23.76 49 ILE D CA 1
ATOM 9388 C C . ILE D 1 49 ? -18.805 -49.083 31.666 1.00 23.70 49 ILE D C 1
ATOM 9389 O O . ILE D 1 49 ? -19.773 -48.695 32.324 1.00 23.77 49 ILE D O 1
ATOM 9394 N N . LYS D 1 50 ? -18.943 -49.723 30.502 1.00 23.33 50 LYS D N 1
ATOM 9395 C CA . LYS D 1 50 ? -20.265 -50.091 30.008 1.00 23.39 50 LYS D CA 1
ATOM 9396 C C . LYS D 1 50 ? -20.997 -50.968 31.013 1.00 27.47 50 LYS D C 1
ATOM 9397 O O . LYS D 1 50 ? -22.159 -50.709 31.345 1.00 24.22 50 LYS D O 1
ATOM 9403 N N . LYS D 1 51 ? -20.331 -52.021 31.500 1.00 28.71 51 LYS D N 1
ATOM 9404 C CA . LYS D 1 51 ? -20.958 -52.896 32.486 1.00 27.59 51 LYS D CA 1
ATOM 9405 C C . LYS D 1 51 ? -21.407 -52.114 33.721 1.00 27.86 51 LYS D C 1
ATOM 9406 O O . LYS D 1 51 ? -22.512 -52.334 34.229 1.00 28.70 51 LYS D O 1
ATOM 9408 N N . ALA D 1 52 ? -20.588 -51.172 34.201 1.00 27.73 52 ALA D N 1
ATOM 9409 C CA . ALA D 1 52 ? -21.004 -50.406 35.377 1.00 27.43 52 ALA D CA 1
ATOM 9410 C C . ALA D 1 52 ? -22.201 -49.509 35.081 1.00 27.02 52 ALA D C 1
ATOM 9411 O O . ALA D 1 52 ? -23.047 -49.299 35.961 1.00 25.51 52 ALA D O 1
ATOM 9413 N N . ALA D 1 53 ? -22.288 -48.972 33.860 1.00 24.61 53 ALA D N 1
ATOM 9414 C CA . ALA D 1 53 ? -23.457 -48.188 33.474 1.00 24.16 53 ALA D CA 1
ATOM 9415 C C . ALA D 1 53 ? -24.700 -49.060 33.391 1.00 24.72 53 ALA D C 1
ATOM 9416 O O . ALA D 1 53 ? -25.775 -48.675 33.877 1.00 23.75 53 ALA D O 1
ATOM 9418 N N . ILE D 1 54 ? -24.570 -50.234 32.764 1.00 24.48 54 ILE D N 1
ATOM 9419 C CA . ILE D 1 54 ? -25.691 -51.160 32.656 1.00 24.93 54 ILE D CA 1
ATOM 9420 C C . ILE D 1 54 ? -26.162 -51.594 34.040 1.00 25.77 54 ILE D C 1
ATOM 9421 O O . ILE D 1 54 ? -27.367 -51.737 34.288 1.00 25.71 54 ILE D O 1
ATOM 9426 N N . ASP D 1 55 ? -25.228 -51.789 34.972 1.00 26.95 55 ASP D N 1
ATOM 9427 C CA . ASP D 1 55 ? -25.627 -52.219 36.309 1.00 32.36 55 ASP D CA 1
ATOM 9428 C C . ASP D 1 55 ? -26.391 -51.125 37.038 1.00 29.44 55 ASP D C 1
ATOM 9429 O O . ASP D 1 55 ? -27.365 -51.411 37.744 1.00 34.34 55 ASP D O 1
ATOM 9434 N N . ALA D 1 56 ? -25.971 -49.868 36.872 1.00 25.98 56 ALA D N 1
ATOM 9435 C CA . ALA D 1 56 ? -26.710 -48.754 37.463 1.00 25.81 56 ALA D CA 1
ATOM 9436 C C . ALA D 1 56 ? -28.117 -48.655 36.884 1.00 26.51 56 ALA D C 1
ATOM 9437 O O . ALA D 1 56 ? -29.072 -48.344 37.605 1.00 31.87 56 ALA D O 1
ATOM 9439 N N . ILE D 1 57 ? -28.263 -48.906 35.581 1.00 23.53 57 ILE D N 1
ATOM 9440 C CA . ILE D 1 57 ? -29.595 -48.988 34.989 1.00 23.77 57 ILE D CA 1
ATOM 9441 C C . ILE D 1 57 ? -30.382 -50.120 35.640 1.00 29.40 57 ILE D C 1
ATOM 9442 O O . ILE D 1 57 ? -31.546 -49.953 36.027 1.00 31.01 57 ILE D O 1
ATOM 9447 N N . ASP D 1 58 ? -29.739 -51.280 35.803 1.00 31.81 58 ASP D N 1
ATOM 9448 C CA . ASP D 1 58 ? -30.422 -52.447 36.358 1.00 34.98 58 ASP D CA 1
ATOM 9449 C C . ASP D 1 58 ? -30.912 -52.196 37.779 1.00 35.96 58 ASP D C 1
ATOM 9450 O O . ASP D 1 58 ? -32.027 -52.595 38.137 1.00 38.81 58 ASP D O 1
ATOM 9455 N N . ARG D 1 59 ? -30.105 -51.542 38.608 1.00 36.16 59 ARG D N 1
ATOM 9456 C CA . ARG D 1 59 ? -30.509 -51.364 39.996 1.00 42.88 59 ARG D CA 1
ATOM 9457 C C . ARG D 1 59 ? -31.274 -50.067 40.236 1.00 44.40 59 ARG D C 1
ATOM 9458 O O . ARG D 1 59 ? -31.606 -49.769 41.387 1.00 43.83 59 ARG D O 1
ATOM 9466 N N . GLY D 1 60 ? -31.577 -49.307 39.188 1.00 39.33 60 GLY D N 1
ATOM 9467 C CA . GLY D 1 60 ? -32.463 -48.161 39.317 1.00 31.68 60 GLY D CA 1
ATOM 9468 C C . GLY D 1 60 ? -31.828 -46.880 39.819 1.00 33.59 60 GLY D C 1
ATOM 9469 O O . GLY D 1 60 ? -32.451 -46.148 40.601 1.00 28.63 60 GLY D O 1
ATOM 9470 N N . GLU D 1 61 ? -30.602 -46.575 39.388 1.00 29.79 61 GLU D N 1
ATOM 9471 C CA . GLU D 1 61 ? -29.986 -45.285 39.703 1.00 31.34 61 GLU D CA 1
ATOM 9472 C C . GLU D 1 61 ? -30.486 -44.238 38.703 1.00 31.69 61 GLU D C 1
ATOM 9473 O O . GLU D 1 61 ? -29.737 -43.664 37.913 1.00 30.62 61 GLU D O 1
ATOM 9479 N N . THR D 1 62 ? -31.800 -44.006 38.755 1.00 33.10 62 THR D N 1
ATOM 9480 C CA . THR D 1 62 ? -32.509 -43.221 37.751 1.00 28.44 62 THR D CA 1
ATOM 9481 C C . THR D 1 62 ? -33.130 -41.958 38.331 1.00 27.97 62 THR D C 1
ATOM 9482 O O . THR D 1 62 ? -33.974 -41.334 37.673 1.00 34.18 62 THR D O 1
ATOM 9486 N N . LYS D 1 63 ? -32.747 -41.573 39.541 1.00 29.63 63 LYS D N 1
ATOM 9487 C CA . LYS D 1 63 ? -33.334 -40.440 40.242 1.00 32.81 63 LYS D CA 1
ATOM 9488 C C . LYS D 1 63 ? -32.412 -39.233 40.176 1.00 27.73 63 LYS D C 1
ATOM 9489 O O . LYS D 1 63 ? -31.235 -39.335 39.803 1.00 26.85 63 LYS D O 1
ATOM 9495 N N . TYR D 1 64 ? -32.972 -38.073 40.540 1.00 29.02 64 TYR D N 1
ATOM 9496 C CA . TYR D 1 64 ? -32.182 -36.856 40.670 1.00 23.18 64 TYR D CA 1
ATOM 9497 C C . TYR D 1 64 ? -30.986 -37.109 41.579 1.00 29.75 64 TYR D C 1
ATOM 9498 O O . TYR D 1 64 ? -31.103 -37.762 42.623 1.00 24.87 64 TYR D O 1
ATOM 9507 N N . THR D 1 65 ? -29.834 -36.616 41.164 1.00 24.55 65 THR D N 1
ATOM 9508 C CA . THR D 1 65 ? -28.631 -36.630 41.976 1.00 21.76 65 THR D CA 1
ATOM 9509 C C . THR D 1 65 ? -28.457 -35.282 42.656 1.00 24.54 65 THR D C 1
ATOM 9510 O O . THR D 1 65 ? -29.114 -34.300 42.293 1.00 23.41 65 THR D O 1
ATOM 9514 N N . PRO D 1 66 ? -27.573 -35.184 43.656 1.00 27.50 66 PRO D N 1
ATOM 9515 C CA . PRO D 1 66 ? -27.180 -33.851 44.129 1.00 23.21 66 PRO D CA 1
ATOM 9516 C C . PRO D 1 66 ? -26.626 -33.059 42.955 1.00 20.63 66 PRO D C 1
ATOM 9517 O O . PRO D 1 66 ? -26.045 -33.630 42.031 1.00 19.74 66 PRO D O 1
ATOM 9521 N N . VAL D 1 67 ? -26.836 -31.736 42.976 1.00 21.31 67 VAL D N 1
ATOM 9522 C CA . VAL D 1 67 ? -26.472 -30.917 41.816 1.00 21.27 67 VAL D CA 1
ATOM 9523 C C . VAL D 1 67 ? -24.993 -31.089 41.466 1.00 20.74 67 VAL D C 1
ATOM 9524 O O . VAL D 1 67 ? -24.628 -31.239 40.290 1.00 19.55 67 VAL D O 1
ATOM 9528 N N . SER D 1 68 ? -24.119 -31.079 42.476 1.00 20.83 68 SER D N 1
ATOM 9529 C CA . SER D 1 68 ? -22.684 -31.158 42.184 1.00 20.42 68 SER D CA 1
ATOM 9530 C C . SER D 1 68 ? -22.195 -32.574 41.907 1.00 19.55 68 SER D C 1
ATOM 9531 O O . SER D 1 68 ? -20.999 -32.758 41.646 1.00 20.32 68 SER D O 1
ATOM 9534 N N . GLY D 1 69 ? -23.058 -33.575 41.989 1.00 19.28 69 GLY D N 1
ATOM 9535 C CA . GLY D 1 69 ? -22.687 -34.938 41.644 1.00 18.66 69 GLY D CA 1
ATOM 9536 C C . GLY D 1 69 ? -22.999 -35.926 42.755 1.00 20.34 69 GLY D C 1
ATOM 9537 O O . GLY D 1 69 ? -23.089 -35.568 43.937 1.00 20.09 69 GLY D O 1
ATOM 9538 N N . ILE D 1 70 ? -23.169 -37.190 42.373 1.00 22.95 70 ILE D N 1
ATOM 9539 C CA . ILE D 1 70 ? -23.380 -38.242 43.369 1.00 21.68 70 ILE D CA 1
ATOM 9540 C C . ILE D 1 70 ? -22.144 -38.290 44.255 1.00 20.03 70 ILE D C 1
ATOM 9541 O O . ILE D 1 70 ? -21.019 -38.072 43.768 1.00 23.04 70 ILE D O 1
ATOM 9546 N N . PRO D 1 71 ? -22.299 -38.565 45.552 1.00 21.05 71 PRO D N 1
ATOM 9547 C CA . PRO D 1 71 ? -21.122 -38.578 46.440 1.00 29.34 71 PRO D CA 1
ATOM 9548 C C . PRO D 1 71 ? -20.045 -39.563 46.010 1.00 31.44 71 PRO D C 1
ATOM 9549 O O . PRO D 1 71 ? -18.849 -39.301 46.222 1.00 28.33 71 PRO D O 1
ATOM 9553 N N . GLU D 1 72 ? -20.429 -40.680 45.391 1.00 21.37 72 GLU D N 1
ATOM 9554 C CA . GLU D 1 72 ? -19.441 -41.677 44.979 1.00 22.66 72 GLU D CA 1
ATOM 9555 C C . GLU D 1 72 ? -18.506 -41.133 43.913 1.00 20.65 72 GLU D C 1
ATOM 9556 O O . GLU D 1 72 ? -17.326 -41.501 43.869 1.00 21.54 72 GLU D O 1
ATOM 9562 N N . LEU D 1 73 ? -19.010 -40.272 43.038 1.00 19.68 73 LEU D N 1
ATOM 9563 C CA . LEU D 1 73 ? -18.171 -39.747 41.969 1.00 19.41 73 LEU D CA 1
ATOM 9564 C C . LEU D 1 73 ? -17.329 -38.582 42.469 1.00 19.41 73 LEU D C 1
ATOM 9565 O O . LEU D 1 73 ? -16.158 -38.444 42.094 1.00 19.43 73 LEU D O 1
ATOM 9570 N N . ARG D 1 74 ? -17.898 -37.752 43.344 1.00 19.94 74 ARG D N 1
ATOM 9571 C CA . ARG D 1 74 ? -17.123 -36.664 43.926 1.00 21.46 74 ARG D CA 1
ATOM 9572 C C . ARG D 1 74 ? -15.950 -37.206 44.737 1.00 26.56 74 ARG D C 1
ATOM 9573 O O . ARG D 1 74 ? -14.842 -36.650 44.700 1.00 23.60 74 ARG D O 1
ATOM 9581 N N . GLU D 1 75 ? -16.166 -38.313 45.450 1.00 22.38 75 GLU D N 1
ATOM 9582 C CA . GLU D 1 75 ? -15.089 -38.970 46.177 1.00 26.77 75 GLU D CA 1
ATOM 9583 C C . GLU D 1 75 ? -14.053 -39.558 45.226 1.00 23.19 75 GLU D C 1
ATOM 9584 O O . GLU D 1 75 ? -12.846 -39.418 45.453 1.00 24.04 75 GLU D O 1
ATOM 9590 N N . ALA D 1 76 ? -14.507 -40.223 44.158 1.00 28.29 76 ALA D N 1
ATOM 9591 C CA . ALA D 1 76 ? -13.579 -40.810 43.193 1.00 23.36 76 ALA D CA 1
ATOM 9592 C C . ALA D 1 76 ? -12.743 -39.739 42.501 1.00 23.42 76 ALA D C 1
ATOM 9593 O O . ALA D 1 76 ? -11.560 -39.951 42.211 1.00 23.90 76 ALA D O 1
ATOM 9595 N N . ILE D 1 77 ? -13.341 -38.578 42.241 1.00 21.48 77 ILE D N 1
ATOM 9596 C CA . ILE D 1 77 ? -12.602 -37.456 41.680 1.00 22.58 77 ILE D CA 1
ATOM 9597 C C . ILE D 1 77 ? -11.548 -36.961 42.666 1.00 25.04 77 ILE D C 1
ATOM 9598 O O . ILE D 1 77 ? -10.400 -36.690 42.289 1.00 22.06 77 ILE D O 1
ATOM 9603 N N . ALA D 1 78 ? -11.916 -36.827 43.946 1.00 22.84 78 ALA D N 1
ATOM 9604 C CA . ALA D 1 78 ? -10.930 -36.366 44.917 1.00 24.46 78 ALA D CA 1
ATOM 9605 C C . ALA D 1 78 ? -9.780 -37.355 45.016 1.00 25.81 78 ALA D C 1
ATOM 9606 O O . ALA D 1 78 ? -8.612 -36.957 45.114 1.00 26.22 78 ALA D O 1
ATOM 9608 N N . LYS D 1 79 ? -10.089 -38.653 44.967 1.00 25.10 79 LYS D N 1
ATOM 9609 C CA . LYS D 1 79 ? -9.033 -39.657 45.004 1.00 26.04 79 LYS D CA 1
ATOM 9610 C C . LYS D 1 79 ? -8.175 -39.597 43.744 1.00 25.27 79 LYS D C 1
ATOM 9611 O O . LYS D 1 79 ? -6.951 -39.755 43.815 1.00 26.32 79 LYS D O 1
ATOM 9613 N N . LYS D 1 80 ? -8.802 -39.363 42.584 1.00 23.58 80 LYS D N 1
ATOM 9614 C CA . LYS D 1 80 ? -8.046 -39.253 41.337 1.00 22.87 80 LYS D CA 1
ATOM 9615 C C . LYS D 1 80 ? -7.064 -38.095 41.399 1.00 26.40 80 LYS D C 1
ATOM 9616 O O . LYS D 1 80 ? -5.901 -38.231 40.998 1.00 27.29 80 LYS D O 1
ATOM 9622 N N . PHE D 1 81 ? -7.513 -36.938 41.892 1.00 23.52 81 PHE D N 1
ATOM 9623 C CA . PHE D 1 81 ? -6.614 -35.794 41.955 1.00 24.42 81 PHE D CA 1
ATOM 9624 C C . PHE D 1 81 ? -5.435 -36.072 42.873 1.00 26.16 81 PHE D C 1
ATOM 9625 O O . PHE D 1 81 ? -4.309 -35.669 42.572 1.00 26.80 81 PHE D O 1
ATOM 9633 N N . LYS D 1 82 ? -5.660 -36.801 43.972 1.00 27.22 82 LYS D N 1
ATOM 9634 C CA . LYS D 1 82 ? -4.546 -37.169 44.842 1.00 35.27 82 LYS D CA 1
ATOM 9635 C C . LYS D 1 82 ? -3.667 -38.242 44.205 1.00 29.42 82 LYS D C 1
ATOM 9636 O O . LYS D 1 82 ? -2.440 -38.110 44.172 1.00 30.58 82 LYS D O 1
ATOM 9642 N N . ARG D 1 83 ? -4.278 -39.321 43.711 1.00 32.31 83 ARG D N 1
ATOM 9643 C CA . ARG D 1 83 ? -3.509 -40.454 43.199 1.00 28.85 83 ARG D CA 1
ATOM 9644 C C . ARG D 1 83 ? -2.731 -40.089 41.939 1.00 31.10 83 ARG D C 1
ATOM 9645 O O . ARG D 1 83 ? -1.565 -40.473 41.784 1.00 32.45 83 ARG D O 1
ATOM 9653 N N . GLU D 1 84 ? -3.363 -39.373 41.016 1.00 26.31 84 GLU D N 1
ATOM 9654 C CA . GLU D 1 84 ? -2.738 -39.105 39.730 1.00 29.01 84 GLU D CA 1
ATOM 9655 C C . GLU D 1 84 ? -2.006 -37.773 39.683 1.00 33.65 84 GLU D C 1
ATOM 9656 O O . GLU D 1 84 ? -0.968 -37.678 39.019 1.00 29.91 84 GLU D O 1
ATOM 9662 N N . ASN D 1 85 ? -2.505 -36.746 40.374 1.00 39.88 85 ASN D N 1
ATOM 9663 C CA . ASN D 1 85 ? -1.940 -35.409 40.271 1.00 26.43 85 ASN D CA 1
ATOM 9664 C C . ASN D 1 85 ? -1.293 -34.928 41.562 1.00 38.27 85 ASN D C 1
ATOM 9665 O O . ASN D 1 85 ? -0.736 -33.823 41.585 1.00 29.21 85 ASN D O 1
ATOM 9670 N N . ASN D 1 86 ? -1.330 -35.742 42.617 1.00 29.67 86 ASN D N 1
ATOM 9671 C CA . ASN D 1 86 ? -0.807 -35.398 43.943 1.00 31.89 86 ASN D CA 1
ATOM 9672 C C . ASN D 1 86 ? -1.358 -34.067 44.450 1.00 32.72 86 ASN D C 1
ATOM 9673 O O . ASN D 1 86 ? -0.637 -33.250 45.032 1.00 33.84 86 ASN D O 1
ATOM 9678 N N . LEU D 1 87 ? -2.655 -33.851 44.225 1.00 30.54 87 LEU D N 1
ATOM 9679 C CA . LEU D 1 87 ? -3.380 -32.705 44.755 1.00 32.96 87 LEU D CA 1
ATOM 9680 C C . LEU D 1 87 ? -4.337 -33.163 45.855 1.00 31.23 87 LEU D C 1
ATOM 9681 O O . LEU D 1 87 ? -4.891 -34.262 45.792 1.00 32.57 87 LEU D O 1
ATOM 9686 N N . ASP D 1 88 ? -4.530 -32.301 46.865 1.00 32.69 88 ASP D N 1
ATOM 9687 C CA . ASP D 1 88 ? -5.355 -32.594 48.045 1.00 33.51 88 ASP D CA 1
ATOM 9688 C C . ASP D 1 88 ? -6.636 -31.767 48.006 1.00 32.60 88 ASP D C 1
ATOM 9689 O O . ASP D 1 88 ? -6.633 -30.575 48.331 1.00 33.59 88 ASP D O 1
ATOM 9694 N N . TYR D 1 89 ? -7.735 -32.406 47.609 1.00 30.88 89 TYR D N 1
ATOM 9695 C CA . TYR D 1 89 ? -9.046 -31.776 47.590 1.00 30.08 89 TYR D CA 1
ATOM 9696 C C . TYR D 1 89 ? -10.015 -32.629 48.396 1.00 30.14 89 TYR D C 1
ATOM 9697 O O . TYR D 1 89 ? -9.936 -33.858 48.356 1.00 31.86 89 TYR D O 1
ATOM 9706 N N . THR D 1 90 ? -10.919 -31.984 49.140 1.00 30.78 90 THR D N 1
ATOM 9707 C CA . THR D 1 90 ? -12.046 -32.725 49.689 1.00 30.49 90 THR D CA 1
ATOM 9708 C C . THR D 1 90 ? -13.111 -32.886 48.619 1.00 29.96 90 THR D C 1
ATOM 9709 O O . THR D 1 90 ? -13.148 -32.147 47.633 1.00 28.46 90 THR D O 1
ATOM 9713 N N . ALA D 1 91 ? -14.004 -33.850 48.843 1.00 27.81 91 ALA D N 1
ATOM 9714 C CA . ALA D 1 91 ? -15.127 -34.047 47.929 1.00 26.06 91 ALA D CA 1
ATOM 9715 C C . ALA D 1 91 ? -15.950 -32.776 47.760 1.00 30.76 91 ALA D C 1
ATOM 9716 O O . ALA D 1 91 ? -16.473 -32.514 46.667 1.00 25.32 91 ALA D O 1
ATOM 9718 N N . ALA D 1 92 ? -16.082 -31.977 48.824 1.00 27.50 92 ALA D N 1
ATOM 9719 C CA . ALA D 1 92 ? -16.880 -30.760 48.736 1.00 28.54 92 ALA D CA 1
ATOM 9720 C C . ALA D 1 92 ? -16.295 -29.781 47.732 1.00 31.56 92 ALA D C 1
ATOM 9721 O O . ALA D 1 92 ? -17.018 -28.930 47.199 1.00 26.95 92 ALA D O 1
ATOM 9723 N N . GLN D 1 93 ? -14.992 -29.883 47.459 1.00 27.40 93 GLN D N 1
ATOM 9724 C CA . GLN D 1 93 ? -14.351 -29.009 46.490 1.00 27.08 93 GLN D CA 1
ATOM 9725 C C . GLN D 1 93 ? -14.499 -29.493 45.057 1.00 29.09 93 GLN D C 1
ATOM 9726 O O . GLN D 1 93 ? -13.995 -28.812 44.161 1.00 26.71 93 GLN D O 1
ATOM 9732 N N . THR D 1 94 ? -15.149 -30.640 44.824 1.00 26.24 94 THR D N 1
ATOM 9733 C CA . THR D 1 94 ? -15.356 -31.171 43.486 1.00 22.51 94 THR D CA 1
ATOM 9734 C C . THR D 1 94 ? -16.771 -30.889 43.006 1.00 24.06 94 THR D C 1
ATOM 9735 O O . THR D 1 94 ? -17.709 -30.776 43.802 1.00 23.55 94 THR D O 1
ATOM 9739 N N . ILE D 1 95 ? -16.914 -30.822 41.684 1.00 20.56 95 ILE D N 1
ATOM 9740 C CA . ILE D 1 95 ? -18.200 -30.625 41.023 1.00 20.30 95 ILE D CA 1
ATOM 9741 C C . ILE D 1 95 ? -18.214 -31.436 39.725 1.00 20.09 95 ILE D C 1
ATOM 9742 O O . ILE D 1 95 ? -17.207 -31.513 39.005 1.00 19.70 95 ILE D O 1
ATOM 9747 N N . VAL D 1 96 ? -19.354 -32.069 39.457 1.00 18.20 96 VAL D N 1
ATOM 9748 C CA . VAL D 1 96 ? -19.596 -32.885 38.271 1.00 17.59 96 VAL D CA 1
ATOM 9749 C C . VAL D 1 96 ? -20.539 -32.117 37.353 1.00 18.04 96 VAL D C 1
ATOM 9750 O O . VAL D 1 96 ? -21.595 -31.648 37.797 1.00 19.07 96 VAL D O 1
ATOM 9754 N N . GLY D 1 97 ? -20.176 -32.013 36.072 1.00 18.80 97 GLY D N 1
ATOM 9755 C CA . GLY D 1 97 ? -20.972 -31.280 35.114 1.00 16.79 97 GLY D CA 1
ATOM 9756 C C . GLY D 1 97 ? -21.282 -32.131 33.895 1.00 18.43 97 GLY D C 1
ATOM 9757 O O . GLY D 1 97 ? -20.753 -33.225 33.727 1.00 19.66 97 GLY D O 1
ATOM 9758 N N . THR D 1 98 ? -22.197 -31.618 33.066 1.00 18.73 98 THR D N 1
ATOM 9759 C CA . THR D 1 98 ? -22.582 -32.278 31.824 1.00 16.43 98 THR D CA 1
ATOM 9760 C C . THR D 1 98 ? -21.527 -31.890 30.799 1.00 22.13 98 THR D C 1
ATOM 9761 O O . THR D 1 98 ? -21.674 -30.944 30.016 1.00 20.91 98 THR D O 1
ATOM 9765 N N . GLY D 1 99 ? -20.424 -32.624 30.849 1.00 24.20 99 GLY D N 1
ATOM 9766 C CA . GLY D 1 99 ? -19.258 -32.355 30.037 1.00 20.32 99 GLY D CA 1
ATOM 9767 C C . GLY D 1 99 ? -18.349 -31.306 30.650 1.00 18.26 99 GLY D C 1
ATOM 9768 O O . GLY D 1 99 ? -18.744 -30.491 31.490 1.00 17.46 99 GLY D O 1
ATOM 9769 N N . GLY D 1 100 ? -17.088 -31.329 30.212 1.00 19.12 100 GLY D N 1
ATOM 9770 C CA . GLY D 1 100 ? -16.183 -30.263 30.593 1.00 19.84 100 GLY D CA 1
ATOM 9771 C C . GLY D 1 100 ? -16.688 -28.911 30.143 1.00 18.80 100 GLY D C 1
ATOM 9772 O O . GLY D 1 100 ? -16.464 -27.899 30.816 1.00 18.87 100 GLY D O 1
ATOM 9773 N N . LYS D 1 101 ? -17.414 -28.878 29.019 1.00 16.96 101 LYS D N 1
ATOM 9774 C CA . LYS D 1 101 ? -17.977 -27.618 28.552 1.00 22.51 101 LYS D CA 1
ATOM 9775 C C . LYS D 1 101 ? -18.828 -26.952 29.629 1.00 18.59 101 LYS D C 1
ATOM 9776 O O . LYS D 1 101 ? -18.746 -25.733 29.821 1.00 20.89 101 LYS D O 1
ATOM 9782 N N . GLN D 1 102 ? -19.638 -27.729 30.366 1.00 17.70 102 GLN D N 1
ATOM 9783 C CA . GLN D 1 102 ? -20.469 -27.078 31.377 1.00 18.45 102 GLN D CA 1
ATOM 9784 C C . GLN D 1 102 ? -19.642 -26.565 32.546 1.00 18.81 102 GLN D C 1
ATOM 9785 O O . GLN D 1 102 ? -20.008 -25.554 33.155 1.00 19.84 102 GLN D O 1
ATOM 9791 N N . ILE D 1 103 ? -18.551 -27.259 32.887 1.00 19.81 103 ILE D N 1
ATOM 9792 C CA . ILE D 1 103 ? -17.644 -26.777 33.929 1.00 18.73 103 ILE D CA 1
ATOM 9793 C C . ILE D 1 103 ? -17.085 -25.420 33.537 1.00 20.39 103 ILE D C 1
ATOM 9794 O O . ILE D 1 103 ? -17.127 -24.461 34.309 1.00 20.77 103 ILE D O 1
ATOM 9799 N N . LEU D 1 104 ? -16.556 -25.318 32.315 1.00 20.48 104 LEU D N 1
ATOM 9800 C CA . LEU D 1 104 ? -16.054 -24.039 31.832 1.00 20.39 104 LEU D CA 1
ATOM 9801 C C . LEU D 1 104 ? -17.147 -22.983 31.819 1.00 28.92 104 LEU D C 1
ATOM 9802 O O . LEU D 1 104 ? -16.964 -21.881 32.347 1.00 34.38 104 LEU D O 1
ATOM 9807 N N . PHE D 1 105 ? -18.296 -23.303 31.211 1.00 26.78 105 PHE D N 1
ATOM 9808 C CA . PHE D 1 105 ? -19.315 -22.284 30.999 1.00 28.11 105 PHE D CA 1
ATOM 9809 C C . PHE D 1 105 ? -19.763 -21.683 32.320 1.00 27.54 105 PHE D C 1
ATOM 9810 O O . PHE D 1 105 ? -19.959 -20.464 32.423 1.00 35.28 105 PHE D O 1
ATOM 9818 N N . ASN D 1 106 ? -19.891 -22.517 33.353 1.00 26.47 106 ASN D N 1
ATOM 9819 C CA . ASN D 1 106 ? -20.344 -22.025 34.643 1.00 27.13 106 ASN D CA 1
ATOM 9820 C C . ASN D 1 106 ? -19.226 -21.410 35.472 1.00 31.68 106 ASN D C 1
ATOM 9821 O O . ASN D 1 106 ? -19.498 -20.527 36.293 1.00 31.74 106 ASN D O 1
ATOM 9826 N N . ALA D 1 107 ? -17.975 -21.843 35.295 1.00 31.49 107 ALA D N 1
ATOM 9827 C CA . ALA D 1 107 ? -16.884 -21.107 35.929 1.00 29.75 107 ALA D CA 1
ATOM 9828 C C . ALA D 1 107 ? -16.880 -19.656 35.471 1.00 26.55 107 ALA D C 1
ATOM 9829 O O . ALA D 1 107 ? -16.659 -18.744 36.273 1.00 31.37 107 ALA D O 1
ATOM 9831 N N . PHE D 1 108 ? -17.133 -19.424 34.180 1.00 29.53 108 PHE D N 1
ATOM 9832 C CA . PHE D 1 108 ? -17.187 -18.065 33.651 1.00 28.79 108 PHE D CA 1
ATOM 9833 C C . PHE D 1 108 ? -18.481 -17.359 34.042 1.00 31.92 108 PHE D C 1
ATOM 9834 O O . PHE D 1 108 ? -18.453 -16.192 34.445 1.00 31.17 108 PHE D O 1
ATOM 9842 N N . MET D 1 109 ? -19.625 -18.043 33.949 1.00 29.89 109 MET D N 1
ATOM 9843 C CA . MET D 1 109 ? -20.872 -17.370 34.289 1.00 35.97 109 MET D CA 1
ATOM 9844 C C . MET D 1 109 ? -20.904 -16.980 35.759 1.00 37.80 109 MET D C 1
ATOM 9845 O O . MET D 1 109 ? -21.505 -15.962 36.118 1.00 45.48 109 MET D O 1
ATOM 9850 N N . ALA D 1 110 ? -20.224 -17.740 36.613 1.00 40.97 110 ALA D N 1
ATOM 9851 C CA . ALA D 1 110 ? -20.185 -17.436 38.036 1.00 31.34 110 ALA D CA 1
ATOM 9852 C C . ALA D 1 110 ? -19.230 -16.303 38.395 1.00 38.01 110 ALA D C 1
ATOM 9853 O O . ALA D 1 110 ? -19.330 -15.765 39.506 1.00 39.18 110 ALA D O 1
ATOM 9855 N N . THR D 1 111 ? -18.315 -15.919 37.501 1.00 33.12 111 THR D N 1
ATOM 9856 C CA . THR D 1 111 ? -17.263 -14.978 37.876 1.00 37.58 111 THR D CA 1
ATOM 9857 C C . THR D 1 111 ? -17.188 -13.724 37.004 1.00 40.62 111 THR D C 1
ATOM 9858 O O . THR D 1 111 ? -16.715 -12.682 37.466 1.00 40.38 111 THR D O 1
ATOM 9862 N N . LEU D 1 112 ? -17.622 -13.801 35.748 1.00 35.57 112 LEU D N 1
ATOM 9863 C CA . LEU D 1 112 ? -17.357 -12.725 34.797 1.00 36.95 112 LEU D CA 1
ATOM 9864 C C . LEU D 1 112 ? -18.324 -11.560 34.988 1.00 42.47 112 LEU D C 1
ATOM 9865 O O . LEU D 1 112 ? -19.550 -11.734 34.942 1.00 44.58 112 LEU D O 1
ATOM 9870 N N . ASN D 1 113 ? -17.763 -10.373 35.204 1.00 41.65 113 ASN D N 1
ATOM 9871 C CA . ASN D 1 113 ? -18.372 -9.060 35.144 1.00 44.40 113 ASN D CA 1
ATOM 9872 C C . ASN D 1 113 ? -17.936 -8.360 33.866 1.00 45.17 113 ASN D C 1
ATOM 9873 O O . ASN D 1 113 ? -16.849 -8.629 33.355 1.00 44.16 113 ASN D O 1
ATOM 9878 N N . PRO D 1 114 ? -18.752 -7.461 33.322 1.00 50.41 114 PRO D N 1
ATOM 9879 C CA . PRO D 1 114 ? -18.333 -6.730 32.120 1.00 53.03 114 PRO D CA 1
ATOM 9880 C C . PRO D 1 114 ? -17.007 -6.020 32.353 1.00 55.80 114 PRO D C 1
ATOM 9881 O O . PRO D 1 114 ? -16.839 -5.273 33.320 1.00 51.56 114 PRO D O 1
ATOM 9885 N N . GLY D 1 115 ? -16.048 -6.293 31.472 1.00 53.70 115 GLY D N 1
ATOM 9886 C CA . GLY D 1 115 ? -14.716 -5.747 31.577 1.00 54.79 115 GLY D CA 1
ATOM 9887 C C . GLY D 1 115 ? -13.683 -6.707 32.129 1.00 53.09 115 GLY D C 1
ATOM 9888 O O . GLY D 1 115 ? -12.482 -6.445 31.991 1.00 47.78 115 GLY D O 1
ATOM 9889 N N . ASP D 1 116 ? -14.113 -7.794 32.769 1.00 45.31 116 ASP D N 1
ATOM 9890 C CA . ASP D 1 116 ? -13.172 -8.818 33.205 1.00 45.42 116 ASP D CA 1
ATOM 9891 C C . ASP D 1 116 ? -12.512 -9.448 31.994 1.00 43.07 116 ASP D C 1
ATOM 9892 O O . ASP D 1 116 ? -13.183 -9.797 31.020 1.00 41.94 116 ASP D O 1
ATOM 9897 N N . GLU D 1 117 ? -11.197 -9.598 32.053 1.00 43.58 117 GLU D N 1
ATOM 9898 C CA . GLU D 1 117 ? -10.432 -10.124 30.935 1.00 39.79 117 GLU D CA 1
ATOM 9899 C C . GLU D 1 117 ? -9.986 -11.550 31.218 1.00 44.03 117 GLU D C 1
ATOM 9900 O O . GLU D 1 117 ? -9.657 -11.898 32.357 1.00 37.31 117 GLU D O 1
ATOM 9906 N N . VAL D 1 118 ? -10.009 -12.376 30.175 1.00 35.41 118 VAL D N 1
ATOM 9907 C CA . VAL D 1 118 ? -9.610 -13.774 30.245 1.00 33.13 118 VAL D CA 1
ATOM 9908 C C . VAL D 1 118 ? -8.498 -13.962 29.227 1.00 32.61 118 VAL D C 1
ATOM 9909 O O . VAL D 1 118 ? -8.717 -13.764 28.027 1.00 32.51 118 VAL D O 1
ATOM 9913 N N . VAL D 1 119 ? -7.302 -14.284 29.709 1.00 32.52 119 VAL D N 1
ATOM 9914 C CA . VAL D 1 119 ? -6.150 -14.485 28.837 1.00 32.15 119 VAL D CA 1
ATOM 9915 C C . VAL D 1 119 ? -6.257 -15.870 28.214 1.00 32.71 119 VAL D C 1
ATOM 9916 O O . VAL D 1 119 ? -6.344 -16.875 28.924 1.00 29.37 119 VAL D O 1
ATOM 9920 N N . ILE D 1 120 ? -6.264 -15.923 26.885 1.00 29.36 120 ILE D N 1
ATOM 9921 C CA . ILE D 1 120 ? -6.465 -17.177 26.167 1.00 27.42 120 ILE D CA 1
ATOM 9922 C C . ILE D 1 120 ? -5.329 -17.374 25.169 1.00 27.23 120 ILE D C 1
ATOM 9923 O O . ILE D 1 120 ? -5.253 -16.649 24.166 1.00 29.57 120 ILE D O 1
ATOM 9928 N N . PRO D 1 121 ? -4.436 -18.334 25.400 1.00 26.31 121 PRO D N 1
ATOM 9929 C CA . PRO D 1 121 ? -3.352 -18.582 24.443 1.00 26.18 121 PRO D CA 1
ATOM 9930 C C . PRO D 1 121 ? -3.889 -19.058 23.101 1.00 25.30 121 PRO D C 1
ATOM 9931 O O . PRO D 1 121 ? -4.796 -19.886 23.033 1.00 24.14 121 PRO D O 1
ATOM 9935 N N . ALA D 1 122 ? -3.321 -18.518 22.029 1.00 26.03 122 ALA D N 1
ATOM 9936 C CA . ALA D 1 122 ? -3.686 -18.982 20.703 1.00 25.44 122 ALA D CA 1
ATOM 9937 C C . ALA D 1 122 ? -2.612 -19.926 20.170 1.00 24.71 122 ALA D C 1
ATOM 9938 O O . ALA D 1 122 ? -1.417 -19.696 20.391 1.00 25.30 122 ALA D O 1
ATOM 9940 N N . PRO D 1 123 ? -2.975 -21.005 19.467 1.00 26.15 123 PRO D N 1
ATOM 9941 C CA . PRO D 1 123 ? -4.331 -21.400 19.070 1.00 23.85 123 PRO D CA 1
ATOM 9942 C C . PRO D 1 123 ? -5.147 -21.918 20.245 1.00 22.40 123 PRO D C 1
ATOM 9943 O O . PRO D 1 123 ? -4.604 -22.561 21.140 1.00 25.06 123 PRO D O 1
ATOM 9947 N N . TYR D 1 124 ? -6.445 -21.634 20.246 1.00 24.86 124 TYR D N 1
ATOM 9948 C CA . TYR D 1 124 ? -7.315 -21.988 21.357 1.00 22.10 124 TYR D CA 1
ATOM 9949 C C . TYR D 1 124 ? -8.452 -22.874 20.871 1.00 22.58 124 TYR D C 1
ATOM 9950 O O . TYR D 1 124 ? -8.863 -22.810 19.709 1.00 23.82 124 TYR D O 1
ATOM 9959 N N . TRP D 1 125 ? -8.947 -23.711 21.772 1.00 21.37 125 TRP D N 1
ATOM 9960 C CA . TRP D 1 125 ? -10.225 -24.363 21.550 1.00 22.21 125 TRP D CA 1
ATOM 9961 C C . TRP D 1 125 ? -11.290 -23.293 21.347 1.00 23.94 125 TRP D C 1
ATOM 9962 O O . TRP D 1 125 ? -11.435 -22.387 22.170 1.00 31.39 125 TRP D O 1
ATOM 9973 N N . VAL D 1 126 ? -12.025 -23.401 20.241 1.00 28.11 126 VAL D N 1
ATOM 9974 C CA . VAL D 1 126 ? -12.924 -22.362 19.740 1.00 39.92 126 VAL D CA 1
ATOM 9975 C C . VAL D 1 126 ? -13.915 -21.913 20.811 1.00 39.14 126 VAL D C 1
ATOM 9976 O O . VAL D 1 126 ? -14.391 -20.771 20.793 1.00 42.15 126 VAL D O 1
ATOM 9980 N N . SER D 1 127 ? -14.214 -22.794 21.769 1.00 28.96 127 SER D N 1
ATOM 9981 C CA . SER D 1 127 ? -15.271 -22.497 22.727 1.00 30.45 127 SER D CA 1
ATOM 9982 C C . SER D 1 127 ? -14.862 -21.431 23.737 1.00 37.99 127 SER D C 1
ATOM 9983 O O . SER D 1 127 ? -15.719 -20.649 24.172 1.00 38.76 127 SER D O 1
ATOM 9986 N N . TYR D 1 128 ? -13.574 -21.378 24.127 1.00 31.84 128 TYR D N 1
ATOM 9987 C CA . TYR D 1 128 ? -13.133 -20.487 25.203 1.00 30.14 128 TYR D CA 1
ATOM 9988 C C . TYR D 1 128 ? -13.576 -19.046 24.956 1.00 24.76 128 TYR D C 1
ATOM 9989 O O . TYR D 1 128 ? -14.298 -18.491 25.796 1.00 28.10 128 TYR D O 1
ATOM 9998 N N . PRO D 1 129 ? -13.216 -18.410 23.829 1.00 25.60 129 PRO D N 1
ATOM 9999 C CA . PRO D 1 129 ? -13.686 -17.032 23.621 1.00 29.75 129 PRO D CA 1
ATOM 10000 C C . PRO D 1 129 ? -15.192 -16.935 23.478 1.00 36.74 129 PRO D C 1
ATOM 10001 O O . PRO D 1 129 ? -15.767 -15.909 23.855 1.00 34.59 129 PRO D O 1
ATOM 10005 N N . GLU D 1 130 ? -15.849 -17.973 22.953 1.00 38.94 130 GLU D N 1
ATOM 10006 C CA . GLU D 1 130 ? -17.296 -17.912 22.762 1.00 43.13 130 GLU D CA 1
ATOM 10007 C C . GLU D 1 130 ? -18.028 -17.899 24.102 1.00 40.14 130 GLU D C 1
ATOM 10008 O O . GLU D 1 130 ? -18.951 -17.099 24.309 1.00 38.33 130 GLU D O 1
ATOM 10014 N N . MET D 1 131 ? -17.627 -18.782 25.022 1.00 31.37 131 MET D N 1
ATOM 10015 C CA . MET D 1 131 ? -18.191 -18.783 26.370 1.00 33.58 131 MET D CA 1
ATOM 10016 C C . MET D 1 131 ? -17.953 -17.457 27.067 1.00 34.67 131 MET D C 1
ATOM 10017 O O . MET D 1 131 ? -18.841 -16.925 27.744 1.00 34.90 131 MET D O 1
ATOM 10022 N N . VAL D 1 132 ? -16.731 -16.938 26.954 1.00 32.90 132 VAL D N 1
ATOM 10023 C CA . VAL D 1 132 ? -16.383 -15.682 27.610 1.00 35.36 132 VAL D CA 1
ATOM 10024 C C . VAL D 1 132 ? -17.248 -14.547 27.078 1.00 41.31 132 VAL D C 1
ATOM 10025 O O . VAL D 1 132 ? -17.801 -13.749 27.848 1.00 41.51 132 VAL D O 1
ATOM 10029 N N . ALA D 1 133 ? -17.388 -14.465 25.751 1.00 40.31 133 ALA D N 1
ATOM 10030 C CA . ALA D 1 133 ? -18.190 -13.401 25.153 1.00 40.58 133 ALA D CA 1
ATOM 10031 C C . ALA D 1 133 ? -19.665 -13.548 25.509 1.00 43.78 133 ALA D C 1
ATOM 10032 O O . ALA D 1 133 ? -20.364 -12.546 25.711 1.00 47.62 133 ALA D O 1
ATOM 10034 N N . LEU D 1 134 ? -20.158 -14.786 25.585 1.00 41.65 134 LEU D N 1
ATOM 10035 C CA . LEU D 1 134 ? -21.554 -14.999 25.952 1.00 43.22 134 LEU D CA 1
ATOM 10036 C C . LEU D 1 134 ? -21.807 -14.602 27.401 1.00 46.23 134 LEU D C 1
ATOM 10037 O O . LEU D 1 134 ? -22.880 -14.082 27.731 1.00 49.01 134 LEU D O 1
ATOM 10042 N N . CYS D 1 135 ? -20.831 -14.830 28.278 1.00 40.16 135 CYS D N 1
ATOM 10043 C CA . CYS D 1 135 ? -20.989 -14.450 29.674 1.00 42.59 135 CYS D CA 1
ATOM 10044 C C . CYS D 1 135 ? -20.656 -12.989 29.931 1.00 45.75 135 CYS D C 1
ATOM 10045 O O . CYS D 1 135 ? -20.863 -12.513 31.053 1.00 50.42 135 CYS D O 1
ATOM 10048 N N . GLY D 1 136 ? -20.155 -12.270 28.930 1.00 48.27 136 GLY D N 1
ATOM 10049 C CA . GLY D 1 136 ? -19.937 -10.844 29.041 1.00 49.65 136 GLY D CA 1
ATOM 10050 C C . GLY D 1 136 ? -18.509 -10.422 29.296 1.00 54.12 136 GLY D C 1
ATOM 10051 O O . GLY D 1 136 ? -18.266 -9.226 29.503 1.00 58.11 136 GLY D O 1
ATOM 10052 N N . GLY D 1 137 ? -17.560 -11.359 29.287 1.00 37.75 137 GLY D N 1
ATOM 10053 C CA . GLY D 1 137 ? -16.173 -11.039 29.534 1.00 38.02 137 GLY D CA 1
ATOM 10054 C C . GLY D 1 137 ? -15.473 -10.588 28.273 1.00 45.57 137 GLY D C 1
ATOM 10055 O O . GLY D 1 137 ? -16.059 -10.497 27.195 1.00 44.82 137 GLY D O 1
ATOM 10056 N N . THR D 1 138 ? -14.186 -10.304 28.417 1.00 40.42 138 THR D N 1
ATOM 10057 C CA . THR D 1 138 ? -13.370 -9.842 27.297 1.00 42.00 138 THR D CA 1
ATOM 10058 C C . THR D 1 138 ? -12.238 -10.829 27.060 1.00 42.24 138 THR D C 1
ATOM 10059 O O . THR D 1 138 ? -11.311 -10.922 27.887 1.00 38.58 138 THR D O 1
ATOM 10063 N N . PRO D 1 139 ? -12.279 -11.600 25.975 1.00 41.33 139 PRO D N 1
ATOM 10064 C CA . PRO D 1 139 ? -11.143 -12.467 25.654 1.00 34.16 139 PRO D CA 1
ATOM 10065 C C . PRO D 1 139 ? -9.917 -11.629 25.329 1.00 44.25 139 PRO D C 1
ATOM 10066 O O . PRO D 1 139 ? -10.005 -10.610 24.640 1.00 48.79 139 PRO D O 1
ATOM 10070 N N . VAL D 1 140 ? -8.772 -12.057 25.850 1.00 39.74 140 VAL D N 1
ATOM 10071 C CA . VAL D 1 140 ? -7.483 -11.433 25.571 1.00 38.41 140 VAL D CA 1
ATOM 10072 C C . VAL D 1 140 ? -6.582 -12.525 25.014 1.00 40.92 140 VAL D C 1
ATOM 10073 O O . VAL D 1 140 ? -6.106 -13.389 25.763 1.00 34.21 140 VAL D O 1
ATOM 10077 N N . PHE D 1 141 ? -6.342 -12.484 23.706 1.00 44.30 141 PHE D N 1
ATOM 10078 C CA . PHE D 1 141 ? -5.584 -13.518 23.016 1.00 38.11 141 PHE D CA 1
ATOM 10079 C C . PHE D 1 141 ? -4.091 -13.227 23.097 1.00 40.75 141 PHE D C 1
ATOM 10080 O O . PHE D 1 141 ? -3.659 -12.084 22.905 1.00 39.44 141 PHE D O 1
ATOM 10088 N N . VAL D 1 142 ? -3.306 -14.259 23.386 1.00 34.00 142 VAL D N 1
ATOM 10089 C CA . VAL D 1 142 ? -1.854 -14.115 23.390 1.00 32.50 142 VAL D CA 1
ATOM 10090 C C . VAL D 1 142 ? -1.288 -15.111 22.387 1.00 35.35 142 VAL D C 1
ATOM 10091 O O . VAL D 1 142 ? -1.393 -16.330 22.579 1.00 33.23 142 VAL D O 1
ATOM 10095 N N . PRO D 1 143 ? -0.720 -14.632 21.281 1.00 36.78 143 PRO D N 1
ATOM 10096 C CA . PRO D 1 143 ? -0.253 -15.549 20.236 1.00 39.64 143 PRO D CA 1
ATOM 10097 C C . PRO D 1 143 ? 0.955 -16.350 20.688 1.00 35.23 143 PRO D C 1
ATOM 10098 O O . PRO D 1 143 ? 1.828 -15.856 21.404 1.00 35.93 143 PRO D O 1
ATOM 10102 N N . THR D 1 144 ? 0.978 -17.611 20.297 1.00 31.19 144 THR D N 1
ATOM 10103 C CA . THR D 1 144 ? 2.176 -18.424 20.397 1.00 32.08 144 THR D CA 1
ATOM 10104 C C . THR D 1 144 ? 2.718 -18.658 18.994 1.00 34.16 144 THR D C 1
ATOM 10105 O O . THR D 1 144 ? 2.040 -18.397 17.996 1.00 35.49 144 THR D O 1
ATOM 10109 N N . ARG D 1 145 ? 3.956 -19.146 18.919 1.00 30.51 145 ARG D N 1
ATOM 10110 C CA . ARG D 1 145 ? 4.650 -19.330 17.654 1.00 29.97 145 ARG D CA 1
ATOM 10111 C C . ARG D 1 145 ? 4.894 -20.813 17.393 1.00 27.89 145 ARG D C 1
ATOM 10112 O O . ARG D 1 145 ? 5.224 -21.568 18.309 1.00 26.69 145 ARG D O 1
ATOM 10114 N N . GLN D 1 146 ? 4.735 -21.226 16.135 1.00 27.87 146 GLN D N 1
ATOM 10115 C CA . GLN D 1 146 ? 5.038 -22.606 15.766 1.00 27.08 146 GLN D CA 1
ATOM 10116 C C . GLN D 1 146 ? 6.481 -22.989 16.105 1.00 27.01 146 GLN D C 1
ATOM 10117 O O . GLN D 1 146 ? 6.752 -24.156 16.417 1.00 26.92 146 GLN D O 1
ATOM 10123 N N . GLU D 1 147 ? 7.409 -22.023 16.049 1.00 28.06 147 GLU D N 1
ATOM 10124 C CA . GLU D 1 147 ? 8.809 -22.277 16.394 1.00 37.42 147 GLU D CA 1
ATOM 10125 C C . GLU D 1 147 ? 8.964 -22.832 17.808 1.00 34.24 147 GLU D C 1
ATOM 10126 O O . GLU D 1 147 ? 9.884 -23.618 18.066 1.00 32.50 147 GLU D O 1
ATOM 10132 N N . ASN D 1 148 ? 8.093 -22.426 18.732 1.00 28.86 148 ASN D N 1
ATOM 10133 C CA . ASN D 1 148 ? 8.089 -22.921 20.100 1.00 27.80 148 ASN D CA 1
ATOM 10134 C C . ASN D 1 148 ? 7.089 -24.050 20.311 1.00 26.23 148 ASN D C 1
ATOM 10135 O O . ASN D 1 148 ? 6.760 -24.365 21.461 1.00 31.87 148 ASN D O 1
ATOM 10140 N N . ASN D 1 149 ? 6.612 -24.663 19.229 1.00 25.36 149 ASN D N 1
ATOM 10141 C CA . ASN D 1 149 ? 5.558 -25.674 19.277 1.00 24.02 149 ASN D CA 1
ATOM 10142 C C . ASN D 1 149 ? 4.341 -25.152 20.033 1.00 23.64 149 ASN D C 1
ATOM 10143 O O . ASN D 1 149 ? 3.718 -25.866 20.820 1.00 23.35 149 ASN D O 1
ATOM 10148 N N . PHE D 1 150 ? 4.012 -23.881 19.788 1.00 24.31 150 PHE D N 1
ATOM 10149 C CA . PHE D 1 150 ? 2.769 -23.269 20.261 1.00 23.90 150 PHE D CA 1
ATOM 10150 C C . PHE D 1 150 ? 2.719 -23.195 21.777 1.00 24.05 150 PHE D C 1
ATOM 10151 O O . PHE D 1 150 ? 1.655 -23.318 22.389 1.00 23.67 150 PHE D O 1
ATOM 10159 N N . LYS D 1 151 ? 3.862 -22.977 22.407 1.00 26.00 151 LYS D N 1
ATOM 10160 C CA . LYS D 1 151 ? 3.908 -22.894 23.855 1.00 29.69 151 LYS D CA 1
ATOM 10161 C C . LYS D 1 151 ? 4.192 -21.461 24.266 1.00 27.06 151 LYS D C 1
ATOM 10162 O O . LYS D 1 151 ? 5.070 -20.801 23.696 1.00 36.61 151 LYS D O 1
ATOM 10168 N N . LEU D 1 152 ? 3.393 -20.976 25.210 1.00 27.28 152 LEU D N 1
ATOM 10169 C CA . LEU D 1 152 ? 3.506 -19.613 25.701 1.00 28.94 152 LEU D CA 1
ATOM 10170 C C . LEU D 1 152 ? 4.841 -19.413 26.411 1.00 38.93 152 LEU D C 1
ATOM 10171 O O . LEU D 1 152 ? 5.235 -20.228 27.249 1.00 41.93 152 LEU D O 1
ATOM 10176 N N . LYS D 1 153 ? 5.542 -18.333 26.071 1.00 40.71 153 LYS D N 1
ATOM 10177 C CA . LYS D 1 153 ? 6.737 -17.941 26.805 1.00 41.47 153 LYS D CA 1
ATOM 10178 C C . LYS D 1 153 ? 6.361 -17.039 27.976 1.00 44.80 153 LYS D C 1
ATOM 10179 O O . LYS D 1 153 ? 5.414 -16.251 27.897 1.00 39.51 153 LYS D O 1
ATOM 10185 N N . ALA D 1 154 ? 7.131 -17.154 29.063 1.00 44.65 154 ALA D N 1
ATOM 10186 C CA . ALA D 1 154 ? 6.820 -16.426 30.290 1.00 42.18 154 ALA D CA 1
ATOM 10187 C C . ALA D 1 154 ? 6.656 -14.938 30.028 1.00 40.44 154 ALA D C 1
ATOM 10188 O O . ALA D 1 154 ? 5.731 -14.304 30.548 1.00 46.59 154 ALA D O 1
ATOM 10190 N N . GLU D 1 155 ? 7.531 -14.372 29.194 1.00 40.93 155 GLU D N 1
ATOM 10191 C CA . GLU D 1 155 ? 7.460 -12.948 28.880 1.00 48.16 155 GLU D CA 1
ATOM 10192 C C . GLU D 1 155 ? 6.143 -12.589 28.199 1.00 45.71 155 GLU D C 1
ATOM 10193 O O . GLU D 1 155 ? 5.580 -11.516 28.450 1.00 44.97 155 GLU D O 1
ATOM 10199 N N . ASP D 1 156 ? 5.632 -13.476 27.337 1.00 39.31 156 ASP D N 1
ATOM 10200 C CA . ASP D 1 156 ? 4.382 -13.199 26.631 1.00 40.32 156 ASP D CA 1
ATOM 10201 C C . ASP D 1 156 ? 3.193 -13.211 27.582 1.00 38.03 156 ASP D C 1
ATOM 10202 O O . ASP D 1 156 ? 2.306 -12.354 27.484 1.00 38.75 156 ASP D O 1
ATOM 10207 N N . LEU D 1 157 ? 3.146 -14.187 28.495 1.00 37.05 157 LEU D N 1
ATOM 10208 C CA . LEU D 1 157 ? 2.069 -14.227 29.479 1.00 39.95 157 LEU D CA 1
ATOM 10209 C C . LEU D 1 157 ? 2.077 -12.975 30.340 1.00 39.37 157 LEU D C 1
ATOM 10210 O O . LEU D 1 157 ? 1.021 -12.382 30.602 1.00 39.81 157 LEU D O 1
ATOM 10215 N N . ASP D 1 158 ? 3.266 -12.561 30.787 1.00 44.53 158 ASP D N 1
ATOM 10216 C CA . ASP D 1 158 ? 3.382 -11.400 31.666 1.00 43.98 158 ASP D CA 1
ATOM 10217 C C . ASP D 1 158 ? 2.909 -10.127 30.969 1.00 49.68 158 ASP D C 1
ATOM 10218 O O . ASP D 1 158 ? 2.245 -9.284 31.582 1.00 46.86 158 ASP D O 1
ATOM 10223 N N . ARG D 1 159 ? 3.225 -9.978 29.681 1.00 50.99 159 ARG D N 1
ATOM 10224 C CA . ARG D 1 159 ? 2.785 -8.792 28.953 1.00 49.13 159 ARG D CA 1
ATOM 10225 C C . ARG D 1 159 ? 1.277 -8.801 28.723 1.00 50.76 159 ARG D C 1
ATOM 10226 O O . ARG D 1 159 ? 0.662 -7.735 28.612 1.00 51.04 159 ARG D O 1
ATOM 10228 N N . ALA D 1 160 ? 0.662 -9.985 28.655 1.00 46.32 160 ALA D N 1
ATOM 10229 C CA . ALA D 1 160 ? -0.770 -10.047 28.391 1.00 48.97 160 ALA D CA 1
ATOM 10230 C C . ALA D 1 160 ? -1.589 -9.786 29.644 1.00 47.78 160 ALA D C 1
ATOM 10231 O O . ALA D 1 160 ? -2.709 -9.270 29.551 1.00 42.68 160 ALA D O 1
ATOM 10233 N N . ILE D 1 161 ? -1.056 -10.139 30.812 1.00 47.81 161 ILE D N 1
ATOM 10234 C CA . ILE D 1 161 ? -1.782 -9.932 32.057 1.00 45.58 161 ILE D CA 1
ATOM 10235 C C . ILE D 1 161 ? -1.881 -8.441 32.342 1.00 48.46 161 ILE D C 1
ATOM 10236 O O . ILE D 1 161 ? -0.907 -7.695 32.181 1.00 49.05 161 ILE D O 1
ATOM 10241 N N . THR D 1 162 ? -3.067 -8.003 32.733 1.00 47.10 162 THR D N 1
ATOM 10242 C CA . THR D 1 162 ? -3.327 -6.657 33.226 1.00 50.15 162 THR D CA 1
ATOM 10243 C C . THR D 1 162 ? -4.010 -6.790 34.573 1.00 50.65 162 THR D C 1
ATOM 10244 O O . THR D 1 162 ? -4.430 -7.883 34.962 1.00 48.49 162 THR D O 1
ATOM 10248 N N . PRO D 1 163 ? -4.125 -5.700 35.334 1.00 58.91 163 PRO D N 1
ATOM 10249 C CA . PRO D 1 163 ? -4.893 -5.785 36.583 1.00 61.97 163 PRO D CA 1
ATOM 10250 C C . PRO D 1 163 ? -6.351 -6.149 36.367 1.00 58.98 163 PRO D C 1
ATOM 10251 O O . PRO D 1 163 ? -7.014 -6.578 37.320 1.00 55.46 163 PRO D O 1
ATOM 10255 N N . LYS D 1 164 ? -6.872 -5.997 35.148 1.00 57.57 164 LYS D N 1
ATOM 10256 C CA . LYS D 1 164 ? -8.236 -6.406 34.837 1.00 59.30 164 LYS D CA 1
ATOM 10257 C C . LYS D 1 164 ? -8.351 -7.880 34.464 1.00 46.69 164 LYS D C 1
ATOM 10258 O O . LYS D 1 164 ? -9.472 -8.373 34.306 1.00 45.30 164 LYS D O 1
ATOM 10264 N N . THR D 1 165 ? -7.232 -8.589 34.314 1.00 45.44 165 THR D N 1
ATOM 10265 C CA . THR D 1 165 ? -7.285 -10.024 34.052 1.00 44.75 165 THR D CA 1
ATOM 10266 C C . THR D 1 165 ? -7.820 -10.748 35.283 1.00 45.21 165 THR D C 1
ATOM 10267 O O . THR D 1 165 ? -7.258 -10.626 36.375 1.00 47.27 165 THR D O 1
ATOM 10271 N N . LYS D 1 166 ? -8.906 -11.494 35.106 1.00 42.63 166 LYS D N 1
ATOM 10272 C CA . LYS D 1 166 ? -9.451 -12.342 36.158 1.00 39.04 166 LYS D CA 1
ATOM 10273 C C . LYS D 1 166 ? -9.087 -13.807 35.983 1.00 48.94 166 LYS D C 1
ATOM 10274 O O . LYS D 1 166 ? -8.990 -14.535 36.975 1.00 36.11 166 LYS D O 1
ATOM 10280 N N . TRP D 1 167 ? -8.861 -14.247 34.746 1.00 34.95 167 TRP D N 1
ATOM 10281 C CA . TRP D 1 167 ? -8.683 -15.656 34.438 1.00 32.59 167 TRP D CA 1
ATOM 10282 C C . TRP D 1 167 ? -7.564 -15.826 33.423 1.00 32.03 167 TRP D C 1
ATOM 10283 O O . TRP D 1 167 ? -7.442 -15.040 32.478 1.00 33.15 167 TRP D O 1
ATOM 10294 N N . PHE D 1 168 ? -6.754 -16.854 33.625 1.00 30.97 168 PHE D N 1
ATOM 10295 C CA . PHE D 1 168 ? -5.831 -17.340 32.610 1.00 30.02 168 PHE D CA 1
ATOM 10296 C C . PHE D 1 168 ? -6.213 -18.777 32.272 1.00 28.34 168 PHE D C 1
ATOM 10297 O O . PHE D 1 168 ? -6.257 -19.635 33.160 1.00 27.26 168 PHE D O 1
ATOM 10305 N N . VAL D 1 169 ? -6.507 -19.034 31.000 1.00 26.70 169 VAL D N 1
ATOM 10306 C CA . VAL D 1 169 ? -6.956 -20.352 30.561 1.00 24.81 169 VAL D CA 1
ATOM 10307 C C . VAL D 1 169 ? -5.743 -21.162 30.123 1.00 26.73 169 VAL D C 1
ATOM 10308 O O . VAL D 1 169 ? -5.030 -20.775 29.190 1.00 29.14 169 VAL D O 1
ATOM 10312 N N . PHE D 1 170 ? -5.508 -22.292 30.779 1.00 23.41 170 PHE D N 1
ATOM 10313 C CA . PHE D 1 170 ? -4.325 -23.100 30.505 1.00 27.59 170 PHE D CA 1
ATOM 10314 C C . PHE D 1 170 ? -4.774 -24.491 30.075 1.00 27.42 170 PHE D C 1
ATOM 10315 O O . PHE D 1 170 ? -5.301 -25.260 30.883 1.00 23.90 170 PHE D O 1
ATOM 10323 N N . ASN D 1 171 ? -4.565 -24.814 28.803 1.00 22.12 171 ASN D N 1
ATOM 10324 C CA . ASN D 1 171 ? -5.049 -26.054 28.203 1.00 19.51 171 ASN D CA 1
ATOM 10325 C C . ASN D 1 171 ? -3.817 -26.827 27.743 1.00 25.27 171 ASN D C 1
ATOM 10326 O O . ASN D 1 171 ? -3.205 -26.485 26.727 1.00 27.57 171 ASN D O 1
ATOM 10331 N N . SER D 1 172 ? -3.433 -27.840 28.516 1.00 24.97 172 SER D N 1
ATOM 10332 C CA . SER D 1 172 ? -2.245 -28.639 28.235 1.00 29.60 172 SER D CA 1
ATOM 10333 C C . SER D 1 172 ? -2.484 -30.094 28.622 1.00 30.14 172 SER D C 1
ATOM 10334 O O . SER D 1 172 ? -2.750 -30.377 29.795 1.00 28.44 172 SER D O 1
ATOM 10337 N N . PRO D 1 173 ? -2.416 -31.052 27.677 1.00 24.95 173 PRO D N 1
ATOM 10338 C CA . PRO D 1 173 ? -2.190 -30.922 26.230 1.00 21.02 173 PRO D CA 1
ATOM 10339 C C . PRO D 1 173 ? -3.289 -30.117 25.546 1.00 24.85 173 PRO D C 1
ATOM 10340 O O . PRO D 1 173 ? -4.432 -30.113 26.004 1.00 20.59 173 PRO D O 1
ATOM 10344 N N . SER D 1 174 ? -2.941 -29.443 24.462 1.00 20.44 174 SER D N 1
ATOM 10345 C CA . SER D 1 174 ? -3.823 -28.465 23.843 1.00 21.91 174 SER D CA 1
ATOM 10346 C C . SER D 1 174 ? -4.658 -29.040 22.705 1.00 22.22 174 SER D C 1
ATOM 10347 O O . SER D 1 174 ? -4.163 -29.804 21.874 1.00 22.50 174 SER D O 1
ATOM 10350 N N . ASN D 1 175 ? -5.943 -28.669 22.683 1.00 17.42 175 ASN D N 1
ATOM 10351 C CA . ASN D 1 175 ? -6.740 -28.641 21.466 1.00 18.00 175 ASN D CA 1
ATOM 10352 C C . ASN D 1 175 ? -6.688 -27.216 20.953 1.00 18.30 175 ASN D C 1
ATOM 10353 O O . ASN D 1 175 ? -7.104 -26.307 21.687 1.00 24.24 175 ASN D O 1
ATOM 10358 N N . PRO D 1 176 ? -6.206 -26.940 19.736 1.00 18.84 176 PRO D N 1
ATOM 10359 C CA . PRO D 1 176 ? -5.911 -27.771 18.570 1.00 18.36 176 PRO D CA 1
ATOM 10360 C C . PRO D 1 176 ? -4.444 -28.145 18.312 1.00 18.50 176 PRO D C 1
ATOM 10361 O O . PRO D 1 176 ? -4.221 -28.882 17.364 1.00 19.22 176 PRO D O 1
ATOM 10365 N N . SER D 1 177 ? -3.481 -27.671 19.096 1.00 20.47 177 SER D N 1
ATOM 10366 C CA . SER D 1 177 ? -2.077 -27.804 18.707 1.00 19.15 177 SER D CA 1
ATOM 10367 C C . SER D 1 177 ? -1.423 -29.110 19.142 1.00 23.82 177 SER D C 1
ATOM 10368 O O . SER D 1 177 ? -0.402 -29.488 18.561 1.00 21.87 177 SER D O 1
ATOM 10371 N N . GLY D 1 178 ? -1.966 -29.807 20.140 1.00 18.17 178 GLY D N 1
ATOM 10372 C CA . GLY D 1 178 ? -1.259 -30.951 20.679 1.00 25.59 178 GLY D CA 1
ATOM 10373 C C . GLY D 1 178 ? -0.046 -30.608 21.520 1.00 19.94 178 GLY D C 1
ATOM 10374 O O . GLY D 1 178 ? 0.687 -31.515 21.933 1.00 19.53 178 GLY D O 1
ATOM 10375 N N . ALA D 1 179 ? 0.197 -29.326 21.769 1.00 20.91 179 ALA D N 1
ATOM 10376 C CA . ALA D 1 179 ? 1.287 -28.914 22.638 1.00 22.29 179 ALA D CA 1
ATOM 10377 C C . ALA D 1 179 ? 1.007 -29.323 24.072 1.00 26.56 179 ALA D C 1
ATOM 10378 O O . ALA D 1 179 ? -0.111 -29.171 24.568 1.00 28.03 179 ALA D O 1
ATOM 10380 N N . ALA D 1 180 ? 2.042 -29.802 24.761 1.00 23.49 180 ALA D N 1
ATOM 10381 C CA . ALA D 1 180 ? 1.933 -30.117 26.182 1.00 21.98 180 ALA D CA 1
ATOM 10382 C C . ALA D 1 180 ? 3.161 -29.568 26.885 1.00 24.08 180 ALA D C 1
ATOM 10383 O O . ALA D 1 180 ? 4.295 -29.848 26.480 1.00 23.05 180 ALA D O 1
ATOM 10385 N N . TYR D 1 181 ? 2.928 -28.783 27.928 1.00 24.41 181 TYR D N 1
ATOM 10386 C CA . TYR D 1 181 ? 3.994 -28.093 28.636 1.00 29.60 181 TYR D CA 1
ATOM 10387 C C . TYR D 1 181 ? 4.722 -29.040 29.578 1.00 33.49 181 TYR D C 1
ATOM 10388 O O . TYR D 1 181 ? 4.097 -29.724 30.392 1.00 30.65 181 TYR D O 1
ATOM 10397 N N . SER D 1 182 ? 6.046 -29.058 29.485 1.00 33.19 182 SER D N 1
ATOM 10398 C CA . SER D 1 182 ? 6.835 -29.790 30.455 1.00 31.90 182 SER D CA 1
ATOM 10399 C C . SER D 1 182 ? 6.769 -29.097 31.818 1.00 37.37 182 SER D C 1
ATOM 10400 O O . SER D 1 182 ? 6.324 -27.952 31.947 1.00 30.22 182 SER D O 1
ATOM 10403 N N . HIS D 1 183 ? 7.241 -29.816 32.840 1.00 42.26 183 HIS D N 1
ATOM 10404 C CA . HIS D 1 183 ? 7.344 -29.254 34.185 1.00 45.53 183 HIS D CA 1
ATOM 10405 C C . HIS D 1 183 ? 8.060 -27.904 34.167 1.00 45.21 183 HIS D C 1
ATOM 10406 O O . HIS D 1 183 ? 7.582 -26.929 34.758 1.00 51.87 183 HIS D O 1
ATOM 10413 N N . GLU D 1 184 ? 9.198 -27.825 33.463 1.00 49.21 184 GLU D N 1
ATOM 10414 C CA . GLU D 1 184 ? 9.974 -26.585 33.416 1.00 48.64 184 GLU D CA 1
ATOM 10415 C C . GLU D 1 184 ? 9.266 -25.504 32.609 1.00 43.02 184 GLU D C 1
ATOM 10416 O O . GLU D 1 184 ? 9.253 -24.333 33.008 1.00 47.05 184 GLU D O 1
ATOM 10422 N N . GLU D 1 185 ? 8.692 -25.866 31.461 1.00 38.87 185 GLU D N 1
ATOM 10423 C CA . GLU D 1 185 ? 7.919 -24.898 30.688 1.00 39.45 185 GLU D CA 1
ATOM 10424 C C . GLU D 1 185 ? 6.732 -24.374 31.487 1.00 41.06 185 GLU D C 1
ATOM 10425 O O . GLU D 1 185 ? 6.426 -23.176 31.452 1.00 39.20 185 GLU D O 1
ATOM 10431 N N . LEU D 1 186 ? 6.055 -25.260 32.217 1.00 35.85 186 LEU D N 1
ATOM 10432 C CA . LEU D 1 186 ? 4.956 -24.819 33.069 1.00 33.00 186 LEU D CA 1
ATOM 10433 C C . LEU D 1 186 ? 5.461 -23.937 34.211 1.00 37.15 186 LEU D C 1
ATOM 10434 O O . LEU D 1 186 ? 4.867 -22.891 34.506 1.00 36.41 186 LEU D O 1
ATOM 10439 N N . LYS D 1 187 ? 6.569 -24.327 34.852 1.00 36.41 187 LYS D N 1
ATOM 10440 C CA . LYS D 1 187 ? 7.077 -23.548 35.980 1.00 36.37 187 LYS D CA 1
ATOM 10441 C C . LYS D 1 187 ? 7.436 -22.126 35.569 1.00 37.57 187 LYS D C 1
ATOM 10442 O O . LYS D 1 187 ? 7.275 -21.197 36.363 1.00 39.16 187 LYS D O 1
ATOM 10444 N N . ALA D 1 188 ? 7.922 -21.929 34.338 1.00 42.96 188 ALA D N 1
ATOM 10445 C CA . ALA D 1 188 ? 8.140 -20.568 33.856 1.00 38.08 188 ALA D CA 1
ATOM 10446 C C . ALA D 1 188 ? 6.843 -19.767 33.844 1.00 42.90 188 ALA D C 1
ATOM 10447 O O . ALA D 1 188 ? 6.855 -18.557 34.115 1.00 40.89 188 ALA D O 1
ATOM 10449 N N . LEU D 1 189 ? 5.717 -20.423 33.545 1.00 39.27 189 LEU D N 1
ATOM 10450 C CA . LEU D 1 189 ? 4.429 -19.737 33.544 1.00 34.76 189 LEU D CA 1
ATOM 10451 C C . LEU D 1 189 ? 3.916 -19.502 34.959 1.00 41.43 189 LEU D C 1
ATOM 10452 O O . LEU D 1 189 ? 3.419 -18.412 35.264 1.00 36.99 189 LEU D O 1
ATOM 10457 N N . THR D 1 190 ? 4.016 -20.505 35.836 1.00 35.76 190 THR D N 1
ATOM 10458 C CA . THR D 1 190 ? 3.542 -20.306 37.200 1.00 37.57 190 THR D CA 1
ATOM 10459 C C . THR D 1 190 ? 4.381 -19.284 37.961 1.00 42.86 190 THR D C 1
ATOM 10460 O O . THR D 1 190 ? 3.876 -18.679 38.917 1.00 41.20 190 THR D O 1
ATOM 10464 N N . ASP D 1 191 ? 5.639 -19.063 37.563 1.00 41.01 191 ASP D N 1
ATOM 10465 C CA . ASP D 1 191 ? 6.422 -18.002 38.191 1.00 43.95 191 ASP D CA 1
ATOM 10466 C C . ASP D 1 191 ? 5.843 -16.632 37.870 1.00 46.45 191 ASP D C 1
ATOM 10467 O O . ASP D 1 191 ? 5.806 -15.751 38.737 1.00 46.96 191 ASP D O 1
ATOM 10472 N N . VAL D 1 192 ? 5.379 -16.436 36.635 1.00 42.98 192 VAL D N 1
ATOM 10473 C CA . VAL D 1 192 ? 4.725 -15.182 36.273 1.00 43.66 192 VAL D CA 1
ATOM 10474 C C . VAL D 1 192 ? 3.413 -15.035 37.034 1.00 47.10 192 VAL D C 1
ATOM 10475 O O . VAL D 1 192 ? 3.082 -13.953 37.537 1.00 45.36 192 VAL D O 1
ATOM 10479 N N . LEU D 1 193 ? 2.656 -16.129 37.147 1.00 41.28 193 LEU D N 1
ATOM 10480 C CA . LEU D 1 193 ? 1.365 -16.073 37.818 1.00 40.93 193 LEU D CA 1
ATOM 10481 C C . LEU D 1 193 ? 1.519 -15.758 39.300 1.00 43.26 193 LEU D C 1
ATOM 10482 O O . LEU D 1 193 ? 0.654 -15.097 39.881 1.00 44.17 193 LEU D O 1
ATOM 10487 N N . MET D 1 194 ? 2.611 -16.204 39.923 1.00 44.44 194 MET D N 1
ATOM 10488 C CA . MET D 1 194 ? 2.855 -15.857 41.317 1.00 47.89 194 MET D CA 1
ATOM 10489 C C . MET D 1 194 ? 3.151 -14.373 41.499 1.00 53.95 194 MET D C 1
ATOM 10490 O O . MET D 1 194 ? 3.010 -13.860 42.612 1.00 60.08 194 MET D O 1
ATOM 10495 N N . LYS D 1 195 ? 3.545 -13.671 40.437 1.00 49.92 195 LYS D N 1
ATOM 10496 C CA . LYS D 1 195 ? 3.729 -12.226 40.490 1.00 52.58 195 LYS D CA 1
ATOM 10497 C C . LYS D 1 195 ? 2.428 -11.460 40.291 1.00 57.71 195 LYS D C 1
ATOM 10498 O O . LYS D 1 195 ? 2.425 -10.233 40.425 1.00 57.24 195 LYS D O 1
ATOM 10504 N N . HIS D 1 196 ? 1.332 -12.148 39.963 1.00 49.68 196 HIS D N 1
ATOM 10505 C CA . HIS D 1 196 ? 0.032 -11.525 39.712 1.00 53.26 196 HIS D CA 1
ATOM 10506 C C . HIS D 1 196 ? -1.019 -12.266 40.527 1.00 51.68 196 HIS D C 1
ATOM 10507 O O . HIS D 1 196 ? -1.762 -13.098 39.988 1.00 46.57 196 HIS D O 1
ATOM 10514 N N . PRO D 1 197 ? -1.123 -11.974 41.829 1.00 55.76 197 PRO D N 1
ATOM 10515 C CA . PRO D 1 197 ? -1.991 -12.781 42.704 1.00 49.32 197 PRO D CA 1
ATOM 10516 C C . PRO D 1 197 ? -3.472 -12.692 42.379 1.00 49.37 197 PRO D C 1
ATOM 10517 O O . PRO D 1 197 ? -4.239 -13.515 42.887 1.00 46.58 197 PRO D O 1
ATOM 10521 N N . HIS D 1 198 ? -3.900 -11.728 41.565 1.00 48.27 198 HIS D N 1
ATOM 10522 C CA . HIS D 1 198 ? -5.315 -11.572 41.249 1.00 53.66 198 HIS D CA 1
ATOM 10523 C C . HIS D 1 198 ? -5.793 -12.535 40.167 1.00 47.28 198 HIS D C 1
ATOM 10524 O O . HIS D 1 198 ? -7.002 -12.761 40.037 1.00 42.82 198 HIS D O 1
ATOM 10531 N N . VAL D 1 199 ? -4.881 -13.099 39.389 1.00 42.71 199 VAL D N 1
ATOM 10532 C CA . VAL D 1 199 ? -5.239 -13.873 38.209 1.00 47.07 199 VAL D CA 1
ATOM 10533 C C . VAL D 1 199 ? -5.521 -15.306 38.629 1.00 40.58 199 VAL D C 1
ATOM 10534 O O . VAL D 1 199 ? -4.637 -15.994 39.154 1.00 39.06 199 VAL D O 1
ATOM 10538 N N . TRP D 1 200 ? -6.748 -15.757 38.392 1.00 36.39 200 TRP D N 1
ATOM 10539 C CA . TRP D 1 200 ? -7.088 -17.153 38.600 1.00 34.37 200 TRP D CA 1
ATOM 10540 C C . TRP D 1 200 ? -6.698 -17.982 37.385 1.00 33.65 200 TRP D C 1
ATOM 10541 O O . TRP D 1 200 ? -6.656 -17.489 36.252 1.00 32.05 200 TRP D O 1
ATOM 10552 N N . VAL D 1 201 ? -6.415 -19.257 37.631 1.00 31.02 201 VAL D N 1
ATOM 10553 C CA . VAL D 1 201 ? -5.991 -20.191 36.598 1.00 30.81 201 VAL D CA 1
ATOM 10554 C C . VAL D 1 201 ? -7.096 -21.214 36.381 1.00 30.20 201 VAL D C 1
ATOM 10555 O O . VAL D 1 201 ? -7.486 -21.928 37.312 1.00 30.03 201 VAL D O 1
ATOM 10559 N N . LEU D 1 202 ? -7.575 -21.309 35.143 1.00 26.11 202 LEU D N 1
ATOM 10560 C CA . LEU D 1 202 ? -8.515 -22.347 34.740 1.00 24.38 202 LEU D CA 1
ATOM 10561 C C . LEU D 1 202 ? -7.718 -23.315 33.882 1.00 36.49 202 LEU D C 1
ATOM 10562 O O . LEU D 1 202 ? -7.405 -23.014 32.726 1.00 34.13 202 LEU D O 1
ATOM 10567 N N . THR D 1 203 ? -7.358 -24.460 34.450 1.00 22.69 203 THR D N 1
ATOM 10568 C CA . THR D 1 203 ? -6.515 -25.414 33.748 1.00 23.27 203 THR D CA 1
ATOM 10569 C C . THR D 1 203 ? -7.393 -26.545 33.226 1.00 25.42 203 THR D C 1
ATOM 10570 O O . THR D 1 203 ? -8.170 -27.143 33.975 1.00 20.57 203 THR D O 1
ATOM 10574 N N . ASP D 1 204 ? -7.312 -26.778 31.922 1.00 19.56 204 ASP D N 1
ATOM 10575 C CA . ASP D 1 204 ? -8.169 -27.723 31.221 1.00 22.61 204 ASP D CA 1
ATOM 10576 C C . ASP D 1 204 ? -7.292 -28.941 30.952 1.00 30.26 204 ASP D C 1
ATOM 10577 O O . ASP D 1 204 ? -6.557 -28.994 29.964 1.00 28.69 204 ASP D O 1
ATOM 10582 N N . ASP D 1 205 ? -7.355 -29.919 31.858 1.00 21.27 205 ASP D N 1
ATOM 10583 C CA . ASP D 1 205 ? -6.497 -31.098 31.819 1.00 20.45 205 ASP D CA 1
ATOM 10584 C C . ASP D 1 205 ? -7.142 -32.265 31.077 1.00 16.79 205 ASP D C 1
ATOM 10585 O O . ASP D 1 205 ? -6.720 -33.409 31.254 1.00 21.96 205 ASP D O 1
ATOM 10590 N N . MET D 1 206 ? -8.156 -31.985 30.254 1.00 16.20 206 MET D N 1
ATOM 10591 C CA . MET D 1 206 ? -8.939 -33.017 29.575 1.00 22.32 206 MET D CA 1
ATOM 10592 C C . MET D 1 206 ? -8.082 -34.051 28.835 1.00 23.83 206 MET D C 1
ATOM 10593 O O . MET D 1 206 ? -8.447 -35.231 28.760 1.00 17.22 206 MET D O 1
ATOM 10598 N N . TYR D 1 207 ? -6.957 -33.635 28.257 1.00 21.95 207 TYR D N 1
ATOM 10599 C CA . TYR D 1 207 ? -6.127 -34.552 27.483 1.00 20.35 207 TYR D CA 1
ATOM 10600 C C . TYR D 1 207 ? -4.960 -35.109 28.289 1.00 23.07 207 TYR D C 1
ATOM 10601 O O . TYR D 1 207 ? -4.005 -35.626 27.701 1.00 20.69 207 TYR D O 1
ATOM 10610 N N . GLU D 1 208 ? -5.052 -35.050 29.623 1.00 17.75 208 GLU D N 1
ATOM 10611 C CA . GLU D 1 208 ? -3.972 -35.477 30.518 1.00 22.56 208 GLU D CA 1
ATOM 10612 C C . GLU D 1 208 ? -3.422 -36.858 30.178 1.00 24.07 208 GLU D C 1
ATOM 10613 O O . GLU D 1 208 ? -2.201 -37.067 30.202 1.00 24.49 208 GLU D O 1
ATOM 10619 N N . HIS D 1 209 ? -4.298 -37.821 29.879 1.00 17.61 209 HIS D N 1
ATOM 10620 C CA . HIS D 1 209 ? -3.858 -39.197 29.686 1.00 21.04 209 HIS D CA 1
ATOM 10621 C C . HIS D 1 209 ? -3.536 -39.533 28.234 1.00 21.95 209 HIS D C 1
ATOM 10622 O O . HIS D 1 209 ? -3.341 -40.707 27.904 1.00 20.33 209 HIS D O 1
ATOM 10629 N N . LEU D 1 210 ? -3.458 -38.537 27.367 1.00 17.56 210 LEU D N 1
ATOM 10630 C CA . LEU D 1 210 ? -3.037 -38.743 25.982 1.00 18.76 210 LEU D CA 1
ATOM 10631 C C . LEU D 1 210 ? -1.745 -37.957 25.773 1.00 18.91 210 LEU D C 1
ATOM 10632 O O . LEU D 1 210 ? -1.748 -36.874 25.191 1.00 24.25 210 LEU D O 1
ATOM 10637 N N . THR D 1 211 ? -0.643 -38.482 26.305 1.00 21.08 211 THR D N 1
ATOM 10638 C CA . THR D 1 211 ? 0.680 -37.912 26.086 1.00 21.26 211 THR D CA 1
ATOM 10639 C C . THR D 1 211 ? 1.588 -38.997 25.526 1.00 23.29 211 THR D C 1
ATOM 10640 O O . THR D 1 211 ? 1.347 -40.193 25.718 1.00 24.51 211 THR D O 1
ATOM 10644 N N . TYR D 1 212 ? 2.633 -38.574 24.813 1.00 21.60 212 TYR D N 1
ATOM 10645 C CA . TYR D 1 212 ? 3.477 -39.495 24.072 1.00 21.98 212 TYR D CA 1
ATOM 10646 C C . TYR D 1 212 ? 4.905 -39.502 24.606 1.00 23.56 212 TYR D C 1
ATOM 10647 O O . TYR D 1 212 ? 5.330 -38.591 25.320 1.00 26.60 212 TYR D O 1
ATOM 10656 N N . GLY D 1 213 ? 5.638 -40.548 24.229 1.00 26.44 213 GLY D N 1
ATOM 10657 C CA . GLY D 1 213 ? 7.041 -40.650 24.611 1.00 31.16 213 GLY D CA 1
ATOM 10658 C C . GLY D 1 213 ? 7.189 -40.750 26.116 1.00 35.34 213 GLY D C 1
ATOM 10659 O O . GLY D 1 213 ? 6.372 -41.363 26.809 1.00 34.43 213 GLY D O 1
ATOM 10660 N N . ASP D 1 214 ? 8.243 -40.135 26.642 1.00 36.64 214 ASP D N 1
ATOM 10661 C CA A ASP D 1 214 ? 8.472 -40.105 28.079 0.48 35.64 214 ASP D CA 1
ATOM 10662 C CA B ASP D 1 214 ? 8.475 -40.105 28.076 0.52 35.62 214 ASP D CA 1
ATOM 10663 C C . ASP D 1 214 ? 7.949 -38.826 28.722 1.00 35.85 214 ASP D C 1
ATOM 10664 O O . ASP D 1 214 ? 8.329 -38.509 29.850 1.00 36.45 214 ASP D O 1
ATOM 10673 N N . PHE D 1 215 ? 7.081 -38.090 28.027 1.00 35.10 215 PHE D N 1
ATOM 10674 C CA . PHE D 1 215 ? 6.484 -36.898 28.613 1.00 25.69 215 PHE D CA 1
ATOM 10675 C C . PHE D 1 215 ? 5.738 -37.270 29.887 1.00 26.00 215 PHE D C 1
ATOM 10676 O O . PHE D 1 215 ? 5.075 -38.309 29.957 1.00 34.71 215 PHE D O 1
ATOM 10684 N N . ARG D 1 216 ? 5.856 -36.416 30.899 1.00 28.92 216 ARG D N 1
ATOM 10685 C CA . ARG D 1 216 ? 5.180 -36.603 32.176 1.00 31.98 216 ARG D CA 1
ATOM 10686 C C . ARG D 1 216 ? 4.261 -35.415 32.413 1.00 28.89 216 ARG D C 1
ATOM 10687 O O . ARG D 1 216 ? 4.733 -34.281 32.551 1.00 31.22 216 ARG D O 1
ATOM 10689 N N . PHE D 1 217 ? 2.957 -35.670 32.441 1.00 30.60 217 PHE D N 1
ATOM 10690 C CA . PHE D 1 217 ? 1.995 -34.600 32.655 1.00 26.71 217 PHE D CA 1
ATOM 10691 C C . PHE D 1 217 ? 2.164 -33.992 34.042 1.00 31.03 217 PHE D C 1
ATOM 10692 O O . PHE D 1 217 ? 2.340 -34.699 35.037 1.00 34.49 217 PHE D O 1
ATOM 10700 N N . ALA D 1 218 ? 2.122 -32.666 34.103 1.00 29.47 218 ALA D N 1
ATOM 10701 C CA . ALA D 1 218 ? 2.029 -31.957 35.370 1.00 36.15 218 ALA D CA 1
ATOM 10702 C C . ALA D 1 218 ? 0.940 -30.900 35.266 1.00 35.75 218 ALA D C 1
ATOM 10703 O O . ALA D 1 218 ? 0.751 -30.284 34.209 1.00 34.08 218 ALA D O 1
ATOM 10705 N N . THR D 1 219 ? 0.215 -30.709 36.361 1.00 27.65 219 THR D N 1
ATOM 10706 C CA . THR D 1 219 ? -0.836 -29.712 36.367 1.00 31.11 219 THR D CA 1
ATOM 10707 C C . THR D 1 219 ? -0.371 -28.490 37.165 1.00 30.84 219 THR D C 1
ATOM 10708 O O . THR D 1 219 ? 0.518 -28.605 38.015 1.00 29.37 219 THR D O 1
ATOM 10712 N N . PRO D 1 220 ? -0.885 -27.295 36.852 1.00 26.59 221 PRO D N 1
ATOM 10713 C CA . PRO D 1 220 ? -0.336 -26.065 37.461 1.00 32.26 221 PRO D CA 1
ATOM 10714 C C . PRO D 1 220 ? -0.204 -26.065 38.980 1.00 32.52 221 PRO D C 1
ATOM 10715 O O . PRO D 1 220 ? 0.811 -25.582 39.497 1.00 32.01 221 PRO D O 1
ATOM 10719 N N . VAL D 1 221 ? -1.190 -26.576 39.717 1.00 29.69 222 VAL D N 1
ATOM 10720 C CA . VAL D 1 221 ? -1.086 -26.508 41.173 1.00 33.49 222 VAL D CA 1
ATOM 10721 C C . VAL D 1 221 ? -0.028 -27.479 41.676 1.00 33.49 222 VAL D C 1
ATOM 10722 O O . VAL D 1 221 ? 0.620 -27.235 42.700 1.00 34.62 222 VAL D O 1
ATOM 10726 N N . GLU D 1 222 ? 0.175 -28.582 40.963 1.00 31.50 223 GLU D N 1
ATOM 10727 C CA . GLU D 1 222 ? 1.221 -29.527 41.332 1.00 38.75 223 GLU D CA 1
ATOM 10728 C C . GLU D 1 222 ? 2.602 -28.904 41.146 1.00 37.83 223 GLU D C 1
ATOM 10729 O O . GLU D 1 222 ? 3.487 -29.067 41.995 1.00 39.94 223 GLU D O 1
ATOM 10735 N N . VAL D 1 223 ? 2.788 -28.145 40.066 1.00 35.57 224 VAL D N 1
ATOM 10736 C CA . VAL D 1 223 ? 4.057 -27.456 39.845 1.00 38.33 224 VAL D CA 1
ATOM 10737 C C . VAL D 1 223 ? 4.230 -26.303 40.830 1.00 41.30 224 VAL D C 1
ATOM 10738 O O . VAL D 1 223 ? 5.342 -26.040 41.304 1.00 38.96 224 VAL D O 1
ATOM 10742 N N . GLU D 1 224 ? 3.144 -25.598 41.156 1.00 41.32 225 GLU D N 1
ATOM 10743 C CA . GLU D 1 224 ? 3.207 -24.415 42.014 1.00 38.61 225 GLU D CA 1
ATOM 10744 C C . GLU D 1 224 ? 2.074 -24.464 43.022 1.00 38.68 225 GLU D C 1
ATOM 10745 O O . GLU D 1 224 ? 0.968 -23.973 42.760 1.00 37.55 225 GLU D O 1
ATOM 10751 N N . PRO D 1 225 ? 2.319 -25.046 44.199 1.00 41.09 226 PRO D N 1
ATOM 10752 C CA . PRO D 1 225 ? 1.270 -25.096 45.234 1.00 40.47 226 PRO D CA 1
ATOM 10753 C C . PRO D 1 225 ? 0.742 -23.727 45.631 1.00 41.67 226 PRO D C 1
ATOM 10754 O O . PRO D 1 225 ? -0.374 -23.644 46.156 1.00 41.33 226 PRO D O 1
ATOM 10758 N N . GLY D 1 226 ? 1.490 -22.651 45.378 1.00 43.14 227 GLY D N 1
ATOM 10759 C CA . GLY D 1 226 ? 1.017 -21.311 45.682 1.00 44.49 227 GLY D CA 1
ATOM 10760 C C . GLY D 1 226 ? -0.218 -20.883 44.909 1.00 42.47 227 GLY D C 1
ATOM 10761 O O . GLY D 1 226 ? -0.811 -19.851 45.246 1.00 43.59 227 GLY D O 1
ATOM 10762 N N . LEU D 1 227 ? -0.606 -21.633 43.878 1.00 39.77 228 LEU D N 1
ATOM 10763 C CA . LEU D 1 227 ? -1.772 -21.329 43.058 1.00 37.89 228 LEU D CA 1
ATOM 10764 C C . LEU D 1 227 ? -3.035 -22.026 43.543 1.00 36.67 228 LEU D C 1
ATOM 10765 O O . LEU D 1 227 ? -4.102 -21.821 42.954 1.00 35.25 228 LEU D O 1
ATOM 10770 N N . TYR D 1 228 ? -2.931 -22.837 44.598 1.00 37.34 229 TYR D N 1
ATOM 10771 C CA . TYR D 1 228 ? -4.036 -23.694 45.019 1.00 38.82 229 TYR D CA 1
ATOM 10772 C C . TYR D 1 228 ? -5.324 -22.913 45.254 1.00 37.85 229 TYR D C 1
ATOM 10773 O O . TYR D 1 228 ? -6.409 -23.357 44.859 1.00 34.33 229 TYR D O 1
ATOM 10782 N N . GLU D 1 229 ? -5.235 -21.755 45.901 1.00 38.34 230 GLU D N 1
ATOM 10783 C CA A GLU D 1 229 ? -6.428 -21.007 46.275 0.53 42.11 230 GLU D CA 1
ATOM 10784 C CA B GLU D 1 229 ? -6.435 -21.011 46.268 0.47 41.96 230 GLU D CA 1
ATOM 10785 C C . GLU D 1 229 ? -6.986 -20.158 45.136 1.00 39.58 230 GLU D C 1
ATOM 10786 O O . GLU D 1 229 ? -7.902 -19.363 45.370 1.00 40.88 230 GLU D O 1
ATOM 10797 N N . ARG D 1 230 ? -6.463 -20.302 43.914 1.00 36.46 231 ARG D N 1
ATOM 10798 C CA . ARG D 1 230 ? -6.994 -19.529 42.802 1.00 35.71 231 ARG D CA 1
ATOM 10799 C C . ARG D 1 230 ? -6.923 -20.309 41.497 1.00 33.30 231 ARG D C 1
ATOM 10800 O O . ARG D 1 230 ? -6.820 -19.712 40.423 1.00 32.93 231 ARG D O 1
ATOM 10808 N N . THR D 1 231 ? -6.990 -21.634 41.571 1.00 31.81 232 THR D N 1
ATOM 10809 C CA . THR D 1 231 ? -7.002 -22.485 40.390 1.00 29.64 232 THR D CA 1
ATOM 10810 C C . THR D 1 231 ? -8.234 -23.381 40.400 1.00 39.40 232 THR D C 1
ATOM 10811 O O . THR D 1 231 ? -8.516 -24.049 41.403 1.00 28.28 232 THR D O 1
ATOM 10815 N N . LEU D 1 232 ? -8.961 -23.396 39.290 1.00 26.64 233 LEU D N 1
ATOM 10816 C CA . LEU D 1 232 ? -9.978 -24.413 39.044 1.00 25.02 233 LEU D CA 1
ATOM 10817 C C . LEU D 1 232 ? -9.320 -25.485 38.183 1.00 23.67 233 LEU D C 1
ATOM 10818 O O . LEU D 1 232 ? -8.953 -25.227 37.031 1.00 23.15 233 LEU D O 1
ATOM 10823 N N . THR D 1 233 ? -9.147 -26.673 38.757 1.00 23.30 234 THR D N 1
ATOM 10824 C CA . THR D 1 233 ? -8.508 -27.799 38.076 1.00 22.29 234 THR D CA 1
ATOM 10825 C C . THR D 1 233 ? -9.603 -28.609 37.399 1.00 25.62 234 THR D C 1
ATOM 10826 O O . THR D 1 233 ? -10.355 -29.339 38.056 1.00 20.53 234 THR D O 1
ATOM 10830 N N . MET D 1 234 ? -9.699 -28.477 36.080 1.00 19.90 235 MET D N 1
ATOM 10831 C CA . MET D 1 234 ? -10.793 -29.063 35.322 1.00 23.67 235 MET D CA 1
ATOM 10832 C C . MET D 1 234 ? -10.291 -30.279 34.566 1.00 21.41 235 MET D C 1
ATOM 10833 O O . MET D 1 234 ? -9.152 -30.293 34.073 1.00 22.70 235 MET D O 1
ATOM 10838 N N . ASN D 1 235 ? -11.142 -31.292 34.470 1.00 21.57 236 ASN D N 1
ATOM 10839 C CA . ASN D 1 235 ? -10.785 -32.507 33.753 1.00 25.93 236 ASN D CA 1
ATOM 10840 C C . ASN D 1 235 ? -12.078 -33.197 33.311 1.00 22.60 236 ASN D C 1
ATOM 10841 O O . ASN D 1 235 ? -13.163 -32.603 33.338 1.00 20.14 236 ASN D O 1
ATOM 10846 N N . GLY D 1 236 ? -11.972 -34.448 32.891 1.00 18.26 237 GLY D N 1
ATOM 10847 C CA . GLY D 1 236 ? -13.157 -35.145 32.406 1.00 18.70 237 GLY D CA 1
ATOM 10848 C C . GLY D 1 236 ? -12.798 -36.536 31.939 1.00 20.35 237 GLY D C 1
ATOM 10849 O O . GLY D 1 236 ? -11.620 -36.892 31.803 1.00 21.82 237 GLY D O 1
ATOM 10850 N N . VAL D 1 237 ? -13.845 -37.321 31.673 1.00 19.69 238 VAL D N 1
ATOM 10851 C CA . VAL D 1 237 ? -13.675 -38.679 31.159 1.00 21.35 238 VAL D CA 1
ATOM 10852 C C . VAL D 1 237 ? -13.843 -38.770 29.645 1.00 19.21 238 VAL D C 1
ATOM 10853 O O . VAL D 1 237 ? -13.596 -39.844 29.069 1.00 14.83 238 VAL D O 1
ATOM 10857 N N . SER D 1 238 ? -14.251 -37.683 28.985 1.00 16.35 239 SER D N 1
ATOM 10858 C CA . SER D 1 238 ? -14.567 -37.732 27.555 1.00 19.78 239 SER D CA 1
ATOM 10859 C C . SER D 1 238 ? -13.422 -38.298 26.720 1.00 22.17 239 SER D C 1
ATOM 10860 O O . SER D 1 238 ? -13.625 -39.196 25.899 1.00 18.04 239 SER D O 1
ATOM 10863 N N . LYS D 1 239 ? -12.215 -37.771 26.897 1.00 19.28 240 LYS D N 1
ATOM 10864 C CA . LYS D 1 239 ? -11.126 -38.155 26.006 1.00 20.70 240 LYS D CA 1
ATOM 10865 C C . LYS D 1 239 ? -10.390 -39.393 26.497 1.00 18.43 240 LYS D C 1
ATOM 10866 O O . LYS D 1 239 ? -10.131 -40.314 25.717 1.00 24.20 240 LYS D O 1
ATOM 10872 N N . ALA D 1 240 ? -10.041 -39.421 27.786 1.00 18.96 241 ALA D N 1
ATOM 10873 C CA . ALA D 1 240 ? -9.262 -40.526 28.321 1.00 19.13 241 ALA D CA 1
ATOM 10874 C C . ALA D 1 240 ? -9.994 -41.851 28.170 1.00 19.98 241 ALA D C 1
ATOM 10875 O O . ALA D 1 240 ? -9.376 -42.879 27.878 1.00 19.62 241 ALA D O 1
ATOM 10877 N N . TYR D 1 241 ? -11.310 -41.851 28.368 1.00 21.25 242 TYR D N 1
ATOM 10878 C CA . TYR D 1 241 ? -12.080 -43.087 28.417 1.00 19.98 242 TYR D CA 1
ATOM 10879 C C . TYR D 1 241 ? -13.045 -43.227 27.252 1.00 21.02 242 TYR D C 1
ATOM 10880 O O . TYR D 1 241 ? -13.931 -44.086 27.302 1.00 19.13 242 TYR D O 1
ATOM 10889 N N . ALA D 1 242 ? -12.886 -42.413 26.206 1.00 16.02 243 ALA D N 1
ATOM 10890 C CA . ALA D 1 242 ? -13.751 -42.441 25.032 1.00 16.21 243 ALA D CA 1
ATOM 10891 C C . ALA D 1 242 ? -15.220 -42.398 25.451 1.00 16.21 243 ALA D C 1
ATOM 10892 O O . ALA D 1 242 ? -16.021 -43.273 25.116 1.00 18.65 243 ALA D O 1
ATOM 10894 N N . MET D 1 243 ? -15.555 -41.366 26.224 1.00 19.31 244 MET D N 1
ATOM 10895 C CA . MET D 1 243 ? -16.887 -41.221 26.796 1.00 22.80 244 MET D CA 1
ATOM 10896 C C . MET D 1 243 ? -17.552 -39.908 26.387 1.00 21.40 244 MET D C 1
ATOM 10897 O O . MET D 1 243 ? -18.414 -39.399 27.108 1.00 21.80 244 MET D O 1
ATOM 10902 N N . THR D 1 244 ? -17.191 -39.358 25.222 1.00 22.98 245 THR D N 1
ATOM 10903 C CA . THR D 1 244 ? -17.677 -38.025 24.862 1.00 20.42 245 THR D CA 1
ATOM 10904 C C . THR D 1 244 ? -19.202 -37.951 24.865 1.00 20.31 245 THR D C 1
ATOM 10905 O O . THR D 1 244 ? -19.776 -36.955 25.319 1.00 20.56 245 THR D O 1
ATOM 10909 N N . GLY D 1 245 ? -19.875 -38.987 24.365 1.00 16.18 246 GLY D N 1
ATOM 10910 C CA . GLY D 1 245 ? -21.328 -38.970 24.318 1.00 17.74 246 GLY D CA 1
ATOM 10911 C C . GLY D 1 245 ? -22.006 -38.997 25.675 1.00 21.26 246 GLY D C 1
ATOM 10912 O O . GLY D 1 245 ? -23.183 -38.630 25.769 1.00 20.99 246 GLY D O 1
ATOM 10913 N N . TRP D 1 246 ? -21.301 -39.432 26.724 1.00 18.86 247 TRP D N 1
ATOM 10914 C CA . TRP D 1 246 ? -21.917 -39.531 28.049 1.00 20.75 247 TRP D CA 1
ATOM 10915 C C . TRP D 1 246 ? -22.054 -38.180 28.746 1.00 25.16 247 TRP D C 1
ATOM 10916 O O . TRP D 1 246 ? -22.898 -38.044 29.646 1.00 21.28 247 TRP D O 1
ATOM 10927 N N . ARG D 1 247 ? -21.216 -37.205 28.385 1.00 17.47 248 ARG D N 1
ATOM 10928 C CA . ARG D 1 247 ? -21.229 -35.840 28.927 1.00 23.60 248 ARG D CA 1
ATOM 10929 C C . ARG D 1 247 ? -20.972 -35.832 30.441 1.00 18.42 248 ARG D C 1
ATOM 10930 O O . ARG D 1 247 ? -21.830 -35.467 31.253 1.00 18.55 248 ARG D O 1
ATOM 10938 N N . ILE D 1 248 ? -19.756 -36.219 30.811 1.00 19.34 249 ILE D N 1
ATOM 10939 C CA . ILE D 1 248 ? -19.315 -36.105 32.208 1.00 18.08 249 ILE D CA 1
ATOM 10940 C C . ILE D 1 248 ? -17.988 -35.358 32.242 1.00 17.62 249 ILE D C 1
ATOM 10941 O O . ILE D 1 248 ? -16.985 -35.850 31.721 1.00 20.16 249 ILE D O 1
ATOM 10946 N N . GLY D 1 249 ? -17.981 -34.173 32.855 1.00 14.96 250 GLY D N 1
ATOM 10947 C CA . GLY D 1 249 ? -16.753 -33.445 33.106 1.00 15.14 250 GLY D CA 1
ATOM 10948 C C . GLY D 1 249 ? -16.703 -33.131 34.583 1.00 19.13 250 GLY D C 1
ATOM 10949 O O . GLY D 1 249 ? -17.728 -33.243 35.268 1.00 16.04 250 GLY D O 1
ATOM 10950 N N . TYR D 1 250 ? -15.548 -32.741 35.112 1.00 16.79 251 TYR D N 1
ATOM 10951 C CA . TYR D 1 250 ? -15.512 -32.423 36.533 1.00 21.46 251 TYR D CA 1
ATOM 10952 C C . TYR D 1 250 ? -14.393 -31.433 36.812 1.00 21.98 251 TYR D C 1
ATOM 10953 O O . TYR D 1 250 ? -13.558 -31.131 35.952 1.00 18.07 251 TYR D O 1
ATOM 10962 N N . ALA D 1 251 ? -14.390 -30.919 38.032 1.00 20.77 252 ALA D N 1
ATOM 10963 C CA . ALA D 1 251 ? -13.332 -30.015 38.443 1.00 22.33 252 ALA D CA 1
ATOM 10964 C C . ALA D 1 251 ? -13.241 -30.006 39.957 1.00 24.49 252 ALA D C 1
ATOM 10965 O O . ALA D 1 251 ? -14.145 -30.460 40.660 1.00 21.03 252 ALA D O 1
ATOM 10967 N N . ALA D 1 252 ? -12.140 -29.451 40.444 1.00 24.16 253 ALA D N 1
ATOM 10968 C CA . ALA D 1 252 ? -11.949 -29.193 41.861 1.00 23.14 253 ALA D CA 1
ATOM 10969 C C . ALA D 1 252 ? -11.280 -27.838 42.017 1.00 24.44 253 ALA D C 1
ATOM 10970 O O . ALA D 1 252 ? -10.455 -27.435 41.193 1.00 24.32 253 ALA D O 1
ATOM 10972 N N . GLY D 1 253 ? -11.643 -27.133 43.081 1.00 25.85 254 GLY D N 1
ATOM 10973 C CA . GLY D 1 253 ? -11.104 -25.818 43.298 1.00 27.37 254 GLY D CA 1
ATOM 10974 C C . GLY D 1 253 ? -11.545 -25.234 44.617 1.00 31.70 254 GLY D C 1
ATOM 10975 O O . GLY D 1 253 ? -12.060 -25.935 45.490 1.00 34.01 254 GLY D O 1
ATOM 10976 N N . PRO D 1 254 ? -11.351 -23.928 44.777 1.00 30.63 255 PRO D N 1
ATOM 10977 C CA . PRO D 1 254 ? -11.729 -23.267 46.031 1.00 32.62 255 PRO D CA 1
ATOM 10978 C C . PRO D 1 254 ? -13.225 -23.379 46.297 1.00 41.74 255 PRO D C 1
ATOM 10979 O O . PRO D 1 254 ? -14.059 -23.162 45.414 1.00 30.98 255 PRO D O 1
ATOM 10983 N N . LEU D 1 255 ? -13.552 -23.708 47.544 1.00 33.19 256 LEU D N 1
ATOM 10984 C CA . LEU D 1 255 ? -14.925 -24.046 47.901 1.00 32.71 256 LEU D CA 1
ATOM 10985 C C . LEU D 1 255 ? -15.908 -22.945 47.509 1.00 33.04 256 LEU D C 1
ATOM 10986 O O . LEU D 1 255 ? -17.008 -23.230 47.026 1.00 33.42 256 LEU D O 1
ATOM 10991 N N . HIS D 1 256 ? -15.532 -21.681 47.688 1.00 34.86 257 HIS D N 1
ATOM 10992 C CA . HIS D 1 256 ? -16.492 -20.620 47.398 1.00 35.53 257 HIS D CA 1
ATOM 10993 C C . HIS D 1 256 ? -16.801 -20.515 45.909 1.00 39.73 257 HIS D C 1
ATOM 10994 O O . HIS D 1 256 ? -17.913 -20.115 45.539 1.00 33.74 257 HIS D O 1
ATOM 11001 N N . LEU D 1 257 ? -15.834 -20.838 45.040 1.00 32.71 258 LEU D N 1
ATOM 11002 C CA . LEU D 1 257 ? -16.137 -20.909 43.613 1.00 33.10 258 LEU D CA 1
ATOM 11003 C C . LEU D 1 257 ? -16.993 -22.126 43.293 1.00 34.88 258 LEU D C 1
ATOM 11004 O O . LEU D 1 257 ? -17.922 -22.045 42.479 1.00 28.37 258 LEU D O 1
ATOM 11009 N N . ILE D 1 258 ? -16.689 -23.266 43.914 1.00 31.26 259 ILE D N 1
ATOM 11010 C CA . ILE D 1 258 ? -17.454 -24.476 43.637 1.00 29.72 259 ILE D CA 1
ATOM 11011 C C . ILE D 1 258 ? -18.921 -24.271 44.004 1.00 32.35 259 ILE D C 1
ATOM 11012 O O . ILE D 1 258 ? -19.827 -24.713 43.284 1.00 32.63 259 ILE D O 1
ATOM 11017 N N . LYS D 1 259 ? -19.184 -23.566 45.108 1.00 28.97 260 LYS D N 1
ATOM 11018 C CA . LYS D 1 259 ? -20.570 -23.388 45.520 1.00 29.46 260 LYS D CA 1
ATOM 11019 C C . LYS D 1 259 ? -21.296 -22.394 44.620 1.00 29.72 260 LYS D C 1
ATOM 11020 O O . LYS D 1 259 ? -22.496 -22.551 44.369 1.00 29.94 260 LYS D O 1
ATOM 11026 N N . ALA D 1 260 ? -20.587 -21.394 44.093 1.00 30.45 261 ALA D N 1
ATOM 11027 C CA . ALA D 1 260 ? -21.212 -20.488 43.134 1.00 30.79 261 ALA D CA 1
ATOM 11028 C C . ALA D 1 260 ? -21.557 -21.208 41.830 1.00 28.86 261 ALA D C 1
ATOM 11029 O O . ALA D 1 260 ? -22.631 -20.989 41.253 1.00 29.92 261 ALA D O 1
ATOM 11031 N N . MET D 1 261 ? -20.659 -22.073 41.358 1.00 27.39 262 MET D N 1
ATOM 11032 C CA . MET D 1 261 ? -20.919 -22.846 40.150 1.00 35.79 262 MET D CA 1
ATOM 11033 C C . MET D 1 261 ? -22.072 -23.813 40.361 1.00 32.14 262 MET D C 1
ATOM 11034 O O . MET D 1 261 ? -22.866 -24.050 39.445 1.00 24.29 262 MET D O 1
ATOM 11039 N N . ASP D 1 262 ? -22.164 -24.392 41.559 1.00 30.31 263 ASP D N 1
ATOM 11040 C CA . ASP D 1 262 ? -23.277 -25.278 41.875 1.00 29.25 263 ASP D CA 1
ATOM 11041 C C . ASP D 1 262 ? -24.602 -24.533 41.805 1.00 27.91 263 ASP D C 1
ATOM 11042 O O . ASP D 1 262 ? -25.612 -25.083 41.345 1.00 25.00 263 ASP D O 1
ATOM 11047 N N . MET D 1 263 ? -24.627 -23.280 42.272 1.00 29.68 264 MET D N 1
ATOM 11048 C CA . MET D 1 263 ? -25.866 -22.513 42.220 1.00 32.92 264 MET D CA 1
ATOM 11049 C C . MET D 1 263 ? -26.346 -22.362 40.784 1.00 35.03 264 MET D C 1
ATOM 11050 O O . MET D 1 263 ? -27.516 -22.618 40.477 1.00 34.92 264 MET D O 1
ATOM 11055 N N . ILE D 1 264 ? -25.442 -21.972 39.883 1.00 31.74 265 ILE D N 1
ATOM 11056 C CA . ILE D 1 264 ? -25.820 -21.784 38.487 1.00 35.23 265 ILE D CA 1
ATOM 11057 C C . ILE D 1 264 ? -26.265 -23.107 37.880 1.00 31.40 265 ILE D C 1
ATOM 11058 O O . ILE D 1 264 ? -27.349 -23.211 37.292 1.00 31.79 265 ILE D O 1
ATOM 11063 N N . GLN D 1 265 ? -25.447 -24.143 38.049 1.00 24.91 266 GLN D N 1
ATOM 11064 C CA . GLN D 1 265 ? -25.773 -25.452 37.497 1.00 26.94 266 GLN D CA 1
ATOM 11065 C C . GLN D 1 265 ? -27.113 -25.959 38.012 1.00 27.17 266 GLN D C 1
ATOM 11066 O O . GLN D 1 265 ? -27.868 -26.590 37.266 1.00 24.43 266 GLN D O 1
ATOM 11072 N N . GLY D 1 266 ? -27.441 -25.666 39.275 1.00 24.06 267 GLY D N 1
ATOM 11073 C CA . GLY D 1 266 ? -28.727 -26.082 39.818 1.00 24.47 267 GLY D CA 1
ATOM 11074 C C . GLY D 1 266 ? -29.911 -25.501 39.072 1.00 34.70 267 GLY D C 1
ATOM 11075 O O . GLY D 1 266 ? -30.972 -26.124 39.009 1.00 33.54 267 GLY D O 1
ATOM 11076 N N . GLN D 1 267 ? -29.749 -24.312 38.488 1.00 28.07 268 GLN D N 1
ATOM 11077 C CA . GLN D 1 267 ? -30.809 -23.682 37.716 1.00 32.53 268 GLN D CA 1
ATOM 11078 C C . GLN D 1 267 ? -30.702 -23.956 36.223 1.00 33.91 268 GLN D C 1
ATOM 11079 O O . GLN D 1 267 ? -31.606 -23.580 35.470 1.00 31.42 268 GLN D O 1
ATOM 11085 N N . GLN D 1 268 ? -29.635 -24.613 35.786 1.00 28.61 269 GLN D N 1
ATOM 11086 C CA . GLN D 1 268 ? -29.352 -24.842 34.380 1.00 29.99 269 GLN D CA 1
ATOM 11087 C C . GLN D 1 268 ? -29.701 -26.254 33.934 1.00 32.19 269 GLN D C 1
ATOM 11088 O O . GLN D 1 268 ? -30.284 -26.433 32.862 1.00 34.51 269 GLN D O 1
ATOM 11094 N N . THR D 1 269 ? -29.354 -27.260 34.735 1.00 25.12 270 THR D N 1
ATOM 11095 C CA . THR D 1 269 ? -29.487 -28.653 34.328 1.00 27.18 270 THR D CA 1
ATOM 11096 C C . THR D 1 269 ? -29.812 -29.557 35.499 1.00 26.62 270 THR D C 1
ATOM 11097 O O . THR D 1 269 ? -30.126 -30.739 35.299 1.00 29.36 270 THR D O 1
ATOM 11101 N N . SER D 1 270 ? -29.715 -29.017 36.717 1.00 23.05 271 SER D N 1
ATOM 11102 C CA A SER D 1 270 ? -29.598 -29.849 37.908 0.46 27.76 271 SER D CA 1
ATOM 11103 C CA B SER D 1 270 ? -29.599 -29.851 37.907 0.54 27.71 271 SER D CA 1
ATOM 11104 C C . SER D 1 270 ? -28.425 -30.810 37.714 1.00 31.03 271 SER D C 1
ATOM 11105 O O . SER D 1 270 ? -27.501 -30.518 36.943 1.00 31.29 271 SER D O 1
ATOM 11110 N N . GLY D 1 271 ? -28.438 -31.960 38.385 1.00 29.98 272 GLY D N 1
ATOM 11111 C CA . GLY D 1 271 ? -27.308 -32.870 38.276 1.00 26.53 272 GLY D CA 1
ATOM 11112 C C . GLY D 1 271 ? -27.172 -33.481 36.891 1.00 32.66 272 GLY D C 1
ATOM 11113 O O . GLY D 1 271 ? -28.127 -33.567 36.122 1.00 38.83 272 GLY D O 1
ATOM 11114 N N . ALA D 1 272 ? -25.949 -33.920 36.572 1.00 24.88 273 ALA D N 1
ATOM 11115 C CA . ALA D 1 272 ? -25.715 -34.648 35.326 1.00 23.33 273 ALA D CA 1
ATOM 11116 C C . ALA D 1 272 ? -26.361 -36.034 35.384 1.00 25.51 273 ALA D C 1
ATOM 11117 O O . ALA D 1 272 ? -26.595 -36.590 36.462 1.00 21.99 273 ALA D O 1
ATOM 11119 N N . ALA D 1 273 ? -26.652 -36.586 34.201 1.00 22.50 274 ALA D N 1
ATOM 11120 C CA . ALA D 1 273 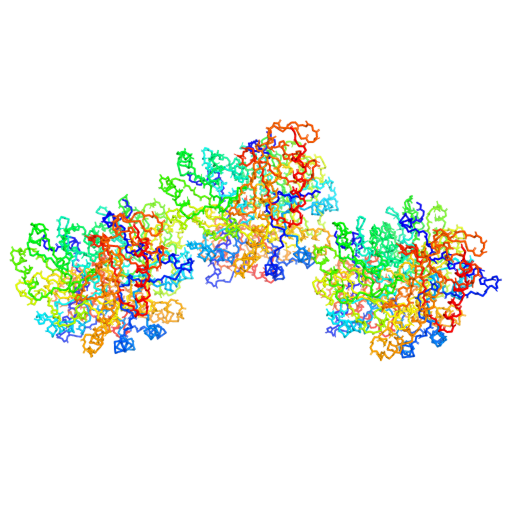? -27.319 -37.875 34.050 1.00 24.64 274 ALA D CA 1
ATOM 11121 C C . ALA D 1 273 ? -26.776 -38.891 35.041 1.00 21.36 274 ALA D C 1
ATOM 11122 O O . ALA D 1 273 ? -25.573 -39.158 35.075 1.00 19.97 274 ALA D O 1
ATOM 11124 N N . SER D 1 274 ? -27.666 -39.434 35.877 1.00 19.13 275 SER D N 1
ATOM 11125 C CA . SER D 1 274 ? -27.225 -40.306 36.963 1.00 20.05 275 SER D CA 1
ATOM 11126 C C . SER D 1 274 ? -26.482 -41.529 36.436 1.00 20.37 275 SER D C 1
ATOM 11127 O O . SER D 1 274 ? -25.460 -41.937 37.008 1.00 19.91 275 SER D O 1
ATOM 11130 N N . ILE D 1 275 ? -26.969 -42.116 35.338 1.00 18.61 276 ILE D N 1
ATOM 11131 C CA . ILE D 1 275 ? -26.334 -43.312 34.782 1.00 20.30 276 ILE D CA 1
ATOM 11132 C C . ILE D 1 275 ? -24.923 -42.999 34.307 1.00 21.55 276 ILE D C 1
ATOM 11133 O O . ILE D 1 275 ? -23.994 -43.799 34.491 1.00 18.16 276 ILE D O 1
ATOM 11138 N N . ALA D 1 276 ? -24.742 -41.835 33.687 1.00 21.56 277 ALA D N 1
ATOM 11139 C CA . ALA D 1 276 ? -23.408 -41.432 33.255 1.00 23.63 277 ALA D CA 1
ATOM 11140 C C . ALA D 1 276 ? -22.479 -41.216 34.438 1.00 17.76 277 ALA D C 1
ATOM 11141 O O . ALA D 1 276 ? -21.284 -41.509 34.343 1.00 19.20 277 ALA D O 1
ATOM 11143 N N . GLN D 1 277 ? -22.994 -40.693 35.555 1.00 16.21 278 GLN D N 1
ATOM 11144 C CA . GLN D 1 277 ? -22.130 -40.469 36.709 1.00 16.31 278 GLN D CA 1
ATOM 11145 C C . GLN D 1 277 ? -21.592 -41.782 37.257 1.00 20.80 278 GLN D C 1
ATOM 11146 O O . GLN D 1 277 ? -20.420 -41.873 37.644 1.00 19.20 278 GLN D O 1
ATOM 11152 N N . TRP D 1 278 ? -22.444 -42.803 37.319 1.00 23.03 279 TRP D N 1
ATOM 11153 C CA . TRP D 1 278 ? -22.006 -44.118 37.763 1.00 18.39 279 TRP D CA 1
ATOM 11154 C C . TRP D 1 278 ? -21.001 -44.721 36.794 1.00 18.73 279 TRP D C 1
ATOM 11155 O O . TRP D 1 278 ? -20.065 -45.416 37.211 1.00 19.94 279 TRP D O 1
ATOM 11166 N N . ALA D 1 279 ? -21.185 -44.486 35.496 1.00 18.07 280 ALA D N 1
ATOM 11167 C CA . ALA D 1 279 ? -20.171 -44.926 34.548 1.00 19.01 280 ALA D CA 1
ATOM 11168 C C . ALA D 1 279 ? -18.832 -44.254 34.840 1.00 17.73 280 ALA D C 1
ATOM 11169 O O . ALA D 1 279 ? -17.785 -44.911 34.835 1.00 20.27 280 ALA D O 1
ATOM 11171 N N . ALA D 1 280 ? -18.849 -42.946 35.129 1.00 20.96 281 ALA D N 1
ATOM 11172 C CA . ALA D 1 280 ? -17.596 -42.236 35.367 1.00 19.46 281 ALA D CA 1
ATOM 11173 C C . ALA D 1 280 ? -16.931 -42.696 36.650 1.00 19.92 281 ALA D C 1
ATOM 11174 O O . ALA D 1 280 ? -15.696 -42.677 36.738 1.00 19.68 281 ALA D O 1
ATOM 11176 N N . VAL D 1 281 ? -17.721 -43.111 37.649 1.00 20.14 282 VAL D N 1
ATOM 11177 C CA . VAL D 1 281 ? -17.152 -43.705 38.856 1.00 18.50 282 VAL D CA 1
ATOM 11178 C C . VAL D 1 281 ? -16.263 -44.888 38.490 1.00 19.70 282 VAL D C 1
ATOM 11179 O O . VAL D 1 281 ? -15.127 -45.004 38.961 1.00 20.26 282 VAL D O 1
ATOM 11183 N N . GLU D 1 282 ? -16.767 -45.778 37.628 1.00 21.63 283 GLU D N 1
ATOM 11184 C CA . GLU D 1 282 ? -15.986 -46.949 37.235 1.00 22.18 283 GLU D CA 1
ATOM 11185 C C . GLU D 1 282 ? -14.796 -46.56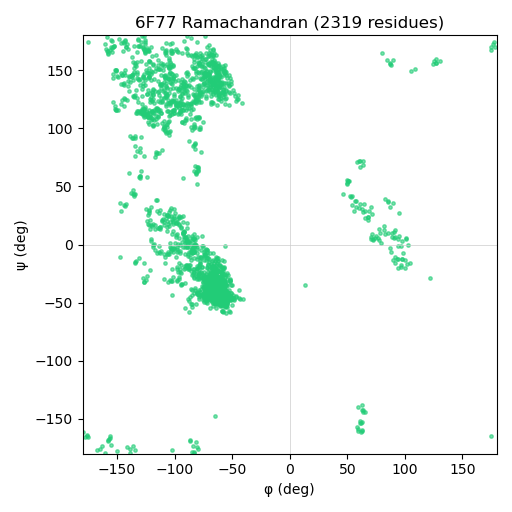5 36.362 1.00 22.08 283 GLU D C 1
ATOM 11186 O O . GLU D 1 282 ? -13.724 -47.181 36.455 1.00 24.89 283 GLU D O 1
ATOM 11192 N N . ALA D 1 283 ? -14.964 -45.563 35.496 1.00 20.43 284 ALA D N 1
ATOM 11193 C CA . ALA D 1 283 ? -13.833 -45.093 34.703 1.00 19.58 284 ALA D CA 1
ATOM 11194 C C . ALA D 1 283 ? -12.664 -44.696 35.607 1.00 19.41 284 ALA D C 1
ATOM 11195 O O . ALA D 1 283 ? -11.527 -45.140 35.410 1.00 19.90 284 ALA D O 1
ATOM 11197 N N . LEU D 1 284 ? -12.943 -43.882 36.634 1.00 20.65 285 LEU D N 1
ATOM 11198 C CA . LEU D 1 284 ? -11.875 -43.375 37.492 1.00 21.75 285 LEU D CA 1
ATOM 11199 C C . LEU D 1 284 ? -11.342 -44.453 38.430 1.00 23.16 285 LEU D C 1
ATOM 11200 O O . LEU D 1 284 ? -10.129 -44.540 38.653 1.00 26.31 285 LEU D O 1
ATOM 11205 N N . ASN D 1 285 ? -12.225 -45.279 38.987 1.00 24.15 286 ASN D N 1
ATOM 11206 C CA . ASN D 1 285 ? -11.835 -46.221 40.031 1.00 26.62 286 ASN D CA 1
ATOM 11207 C C . ASN D 1 285 ? -11.356 -47.560 39.499 1.00 31.38 286 ASN D C 1
ATOM 11208 O O . ASN D 1 285 ? -10.653 -48.276 40.221 1.00 28.21 286 ASN D O 1
ATOM 11213 N N . GLY D 1 286 ? -11.713 -47.919 38.269 1.00 29.78 287 GLY D N 1
ATOM 11214 C CA . GLY D 1 286 ? -11.406 -49.231 37.751 1.00 26.49 287 GLY D CA 1
ATOM 11215 C C . GLY D 1 286 ? -10.033 -49.325 37.119 1.00 26.88 287 GLY D C 1
ATOM 11216 O O . GLY D 1 286 ? -9.193 -48.427 37.243 1.00 28.63 287 GLY D O 1
ATOM 11217 N N . PRO D 1 287 ? -9.775 -50.431 36.433 1.00 26.70 288 PRO D N 1
ATOM 11218 C CA . PRO D 1 287 ? -8.460 -50.617 35.801 1.00 28.44 288 PRO D CA 1
ATOM 11219 C C . PRO D 1 287 ? -8.202 -49.580 34.717 1.00 25.25 288 PRO D C 1
ATOM 11220 O O . PRO D 1 287 ? -9.120 -49.109 34.044 1.00 23.10 288 PRO D O 1
ATOM 11224 N N . GLN D 1 288 ? -6.923 -49.221 34.554 1.00 28.61 289 GLN D N 1
ATOM 11225 C CA . GLN D 1 288 ? -6.527 -48.126 33.676 1.00 29.30 289 GLN D CA 1
ATOM 11226 C C . GLN D 1 288 ? -5.802 -48.607 32.416 1.00 27.32 289 GLN D C 1
ATOM 11227 O O . GLN D 1 288 ? -5.137 -47.806 31.747 1.00 26.81 289 GLN D O 1
ATOM 11233 N N . ASP D 1 289 ? -5.954 -49.887 32.053 1.00 29.15 290 ASP D N 1
ATOM 11234 C CA . ASP D 1 289 ? -5.225 -50.443 30.908 1.00 34.75 290 ASP D CA 1
ATOM 11235 C C . ASP D 1 289 ? -5.547 -49.711 29.607 1.00 30.56 290 ASP D C 1
ATOM 11236 O O . ASP D 1 289 ? -4.676 -49.556 28.744 1.00 29.23 290 ASP D O 1
ATOM 11241 N N . PHE D 1 290 ? -6.804 -49.283 29.438 1.00 34.25 291 PHE D N 1
ATOM 11242 C CA . PHE D 1 290 ? -7.207 -48.525 28.254 1.00 29.17 291 PHE D CA 1
ATOM 11243 C C . PHE D 1 290 ? -6.227 -47.403 27.935 1.00 28.61 291 PHE D C 1
ATOM 11244 O O . PHE D 1 290 ? -5.855 -47.203 26.771 1.00 25.96 291 PHE D O 1
ATOM 11252 N N . ILE D 1 291 ? -5.802 -46.661 28.963 1.00 26.81 292 ILE D N 1
ATOM 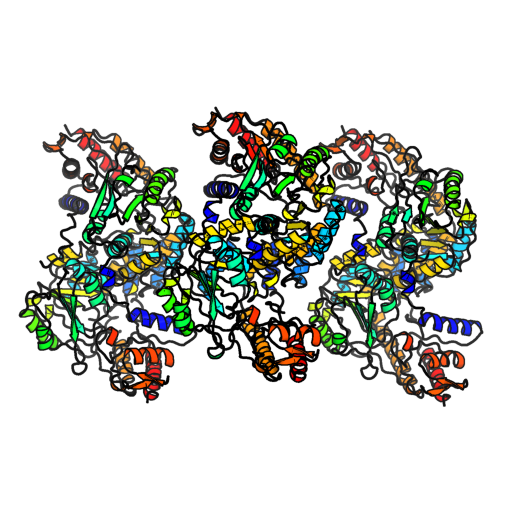11253 C CA . ILE D 1 291 ? -4.957 -45.481 28.771 1.00 26.36 292 ILE D CA 1
ATOM 11254 C C . ILE D 1 291 ? -3.640 -45.863 28.101 1.00 27.50 292 ILE D C 1
ATOM 11255 O O . ILE D 1 291 ? -3.229 -45.266 27.096 1.00 25.59 292 ILE D O 1
ATOM 11260 N N . GLY D 1 292 ? -2.946 -46.853 28.663 1.00 29.96 293 GLY D N 1
ATOM 11261 C CA . GLY D 1 292 ? -1.661 -47.248 28.116 1.00 27.34 293 GLY D CA 1
ATOM 11262 C C . GLY D 1 292 ? -1.768 -47.909 26.757 1.00 28.33 293 GLY D C 1
ATOM 11263 O O . GLY D 1 292 ? -0.884 -47.747 25.912 1.00 30.88 293 GLY D O 1
ATOM 11264 N N . ARG D 1 293 ? -2.830 -48.680 26.534 1.00 31.49 294 ARG D N 1
ATOM 11265 C CA . ARG D 1 293 ? -3.044 -49.261 25.215 1.00 33.87 294 ARG D CA 1
ATOM 11266 C C . ARG D 1 293 ? -3.196 -48.167 24.167 1.00 29.65 294 ARG D C 1
ATOM 11267 O O . ARG D 1 293 ? -2.583 -48.229 23.091 1.00 28.56 294 ARG D O 1
ATOM 11275 N N . ASN D 1 294 ? -3.987 -47.139 24.474 1.00 25.71 295 ASN D N 1
ATOM 11276 C CA . ASN D 1 294 ? -4.237 -46.092 23.487 1.00 25.59 295 ASN D CA 1
ATOM 11277 C C . ASN D 1 294 ? -3.017 -45.220 23.261 1.00 24.17 295 ASN D C 1
ATOM 11278 O O . ASN D 1 294 ? -2.845 -44.673 22.165 1.00 29.03 295 ASN D O 1
ATOM 11283 N N . LYS D 1 295 ? -2.162 -45.088 24.276 1.00 23.62 296 LYS D N 1
ATOM 11284 C CA . LYS D 1 295 ? -0.921 -44.339 24.119 1.00 23.12 296 LYS D CA 1
ATOM 11285 C C . LYS D 1 295 ? -0.095 -44.878 22.959 1.00 24.78 296 LYS D C 1
ATOM 11286 O O . LYS D 1 295 ? 0.393 -44.109 22.122 1.00 26.30 296 LYS D O 1
ATOM 11292 N N . GLU D 1 296 ? 0.063 -46.203 22.887 1.00 25.60 297 GLU D N 1
ATOM 11293 C CA . GLU D 1 296 ? 0.857 -46.794 21.811 1.00 29.13 297 GLU D CA 1
ATOM 11294 C C . GLU D 1 296 ? 0.170 -46.634 20.460 1.00 28.94 297 GLU D C 1
ATOM 11295 O O . GLU D 1 296 ? 0.819 -46.310 19.459 1.00 25.95 297 GLU D O 1
ATOM 11297 N N . ILE D 1 297 ? -1.141 -46.861 20.409 1.00 30.04 298 ILE D N 1
ATOM 11298 C CA . ILE D 1 297 ? -1.886 -46.719 19.158 1.00 28.57 298 ILE D CA 1
ATOM 11299 C C . ILE D 1 297 ? -1.825 -45.281 18.653 1.00 25.09 298 ILE D C 1
ATOM 11300 O O . ILE D 1 297 ? -1.504 -45.023 17.486 1.00 24.93 298 ILE D O 1
ATOM 11305 N N . PHE D 1 298 ? -2.148 -44.320 19.519 1.00 19.67 299 PHE D N 1
ATOM 11306 C CA . PHE D 1 298 ? -2.167 -42.930 19.079 1.00 21.72 299 PHE D CA 1
ATOM 11307 C C . PHE D 1 298 ? -0.781 -42.424 18.714 1.00 24.04 299 PHE D C 1
ATOM 11308 O O . PHE D 1 298 ? -0.653 -41.588 17.815 1.00 19.49 299 PHE D O 1
ATOM 11316 N N . GLN D 1 299 ? 0.265 -42.892 19.403 1.00 22.95 300 GLN D N 1
ATOM 11317 C CA . GLN D 1 299 ? 1.606 -42.424 19.072 1.00 18.35 300 GLN D CA 1
ATOM 11318 C C . GLN D 1 299 ? 2.009 -42.881 17.678 1.00 19.09 300 GLN D C 1
ATOM 11319 O O . GLN D 1 299 ? 2.668 -42.139 16.936 1.00 22.31 300 GLN D O 1
ATOM 11325 N N . GLY D 1 300 ? 1.619 -44.098 17.294 1.00 21.70 301 GLY D N 1
ATOM 11326 C CA . GLY D 1 300 ? 1.916 -44.556 15.942 1.00 23.32 301 GLY D CA 1
ATOM 11327 C C . GLY D 1 300 ? 1.154 -43.768 14.890 1.00 19.76 301 GLY D C 1
ATOM 11328 O O . GLY D 1 300 ? 1.708 -43.409 13.845 1.00 20.48 301 GLY D O 1
ATOM 11329 N N . ARG D 1 301 ? -0.123 -43.473 15.160 1.00 18.94 302 ARG D N 1
ATOM 11330 C CA . ARG D 1 301 ? -0.900 -42.641 14.249 1.00 21.61 302 ARG D CA 1
ATOM 11331 C C . ARG D 1 301 ? -0.283 -41.257 14.113 1.00 18.99 302 ARG D C 1
ATOM 11332 O O . ARG D 1 301 ? -0.146 -40.735 13.002 1.00 20.06 302 ARG D O 1
ATOM 11340 N N . ARG D 1 302 ? 0.092 -40.648 15.242 1.00 19.95 303 ARG D N 1
ATOM 11341 C CA . ARG D 1 302 ? 0.741 -39.339 15.215 1.00 21.66 303 ARG D CA 1
ATOM 11342 C C . ARG D 1 302 ? 1.986 -39.353 14.329 1.00 19.43 303 ARG D C 1
ATOM 11343 O O . ARG D 1 302 ? 2.154 -38.492 13.455 1.00 18.59 303 ARG D O 1
ATOM 11351 N N . ASP D 1 303 ? 2.876 -40.324 14.556 1.00 20.03 304 ASP D N 1
ATOM 11352 C CA . ASP D 1 303 ? 4.130 -40.391 13.805 1.00 20.98 304 ASP D CA 1
ATOM 11353 C C . ASP D 1 303 ? 3.879 -40.585 12.317 1.00 22.18 304 ASP D C 1
ATOM 11354 O O . ASP D 1 303 ? 4.652 -40.088 11.482 1.00 21.68 304 ASP D O 1
ATOM 11359 N N . LEU D 1 304 ? 2.833 -41.334 11.966 1.00 18.64 305 LEU D N 1
ATOM 11360 C CA . LEU D 1 304 ? 2.477 -41.506 10.563 1.00 23.63 305 LEU D CA 1
ATOM 11361 C C . LEU D 1 304 ? 2.014 -40.188 9.960 1.00 18.89 305 LEU D C 1
ATOM 11362 O O . LEU D 1 304 ? 2.469 -39.791 8.879 1.00 19.37 305 LEU D O 1
ATOM 11367 N N . VAL D 1 305 ? 1.114 -39.490 10.652 1.00 17.99 306 VAL D N 1
ATOM 11368 C CA . VAL D 1 305 ? 0.543 -38.275 10.088 1.00 22.94 306 VAL D CA 1
ATOM 11369 C C . VAL D 1 305 ? 1.596 -37.176 9.988 1.00 19.72 306 VAL D C 1
ATOM 11370 O O . VAL D 1 305 ? 1.678 -36.466 8.975 1.00 19.02 306 VAL D O 1
ATOM 11374 N N . VAL D 1 306 ? 2.419 -37.019 11.026 1.00 17.24 307 VAL D N 1
ATOM 11375 C CA . VAL D 1 306 ? 3.489 -36.024 10.962 1.00 17.26 307 VAL D CA 1
ATOM 11376 C C . VAL D 1 306 ? 4.423 -36.307 9.787 1.00 17.99 307 VAL D C 1
ATOM 11377 O O . VAL D 1 306 ? 4.751 -35.412 8.996 1.00 18.40 307 VAL D O 1
ATOM 11381 N N . SER D 1 307 ? 4.854 -37.558 9.654 1.00 17.90 308 SER D N 1
ATOM 11382 C CA . SER D 1 307 ? 5.814 -37.907 8.614 1.00 18.97 308 SER D CA 1
ATOM 11383 C C . SER D 1 307 ? 5.240 -37.646 7.223 1.00 27.16 308 SER D C 1
ATOM 11384 O O . SER D 1 307 ? 5.921 -37.099 6.345 1.00 25.28 308 SER D O 1
ATOM 11387 N N . MET D 1 308 ? 3.981 -38.029 7.005 1.00 21.84 309 MET D N 1
ATOM 11388 C CA . MET D 1 308 ? 3.379 -37.867 5.683 1.00 21.35 309 MET D CA 1
ATOM 11389 C C . MET D 1 308 ? 3.090 -36.406 5.365 1.00 21.97 309 MET D C 1
ATOM 11390 O O . MET D 1 308 ? 3.315 -35.959 4.230 1.00 21.38 309 MET D O 1
ATOM 11395 N N . LEU D 1 309 ? 2.571 -35.649 6.342 1.00 19.32 310 LEU D N 1
ATOM 11396 C CA . LEU D 1 309 ? 2.329 -34.230 6.108 1.00 19.95 310 LEU D CA 1
ATOM 11397 C C . LEU D 1 309 ? 3.621 -33.479 5.801 1.00 23.86 310 LEU D C 1
ATOM 11398 O O . LEU D 1 309 ? 3.604 -32.527 5.010 1.00 22.75 310 LEU D O 1
ATOM 11403 N N . ASN D 1 310 ? 4.749 -33.881 6.401 1.00 18.98 311 ASN D N 1
ATOM 11404 C CA . ASN D 1 310 ? 5.980 -33.173 6.066 1.00 19.38 311 ASN D CA 1
ATOM 11405 C C . ASN D 1 310 ? 6.507 -33.530 4.678 1.00 27.30 311 ASN D C 1
ATOM 11406 O O . ASN D 1 310 ? 7.487 -32.920 4.229 1.00 25.05 311 ASN D O 1
ATOM 11411 N N . GLN D 1 311 ? 5.870 -34.476 3.983 1.00 25.06 312 GLN D N 1
ATOM 11412 C CA . GLN D 1 311 ? 6.162 -34.751 2.586 1.00 28.58 312 GLN D CA 1
ATOM 11413 C C . GLN D 1 311 ? 5.230 -34.020 1.632 1.00 24.63 312 GLN D C 1
ATOM 11414 O O . GLN D 1 311 ? 5.356 -34.203 0.425 1.00 28.79 312 GLN D O 1
ATOM 11420 N N . ALA D 1 312 ? 4.273 -33.235 2.129 1.00 22.90 313 ALA D N 1
ATOM 11421 C CA . ALA D 1 312 ? 3.377 -32.505 1.235 1.00 23.85 313 ALA D CA 1
ATOM 11422 C C . ALA D 1 312 ? 3.974 -31.131 0.961 1.00 24.12 313 ALA D C 1
ATOM 11423 O O . ALA D 1 312 ? 4.395 -30.438 1.894 1.00 23.11 313 ALA D O 1
ATOM 11425 N N . LYS D 1 313 ? 4.027 -30.752 -0.319 1.00 27.27 314 LYS D N 1
ATOM 11426 C CA . LYS D 1 313 ? 4.663 -29.499 -0.710 1.00 26.30 314 LYS D CA 1
ATOM 11427 C C . LYS D 1 313 ? 4.056 -28.313 0.029 1.00 30.61 314 LYS D C 1
ATOM 11428 O O . LYS D 1 313 ? 2.829 -28.164 0.102 1.00 28.31 314 LYS D O 1
ATOM 11434 N N . GLY D 1 314 ? 4.925 -27.463 0.575 1.00 25.29 315 GLY D N 1
ATOM 11435 C CA . GLY D 1 314 ? 4.480 -26.287 1.295 1.00 24.96 315 GLY D CA 1
ATOM 11436 C C . GLY D 1 314 ? 3.896 -26.526 2.670 1.00 25.18 315 GLY D C 1
ATOM 11437 O O . GLY D 1 314 ? 3.401 -25.574 3.285 1.00 25.65 315 GLY D O 1
ATOM 11438 N N . ILE D 1 315 ? 3.929 -27.755 3.179 1.00 22.38 316 ILE D N 1
ATOM 11439 C CA . ILE D 1 315 ? 3.355 -28.079 4.482 1.00 21.03 316 ILE D CA 1
ATOM 11440 C C . ILE D 1 315 ? 4.476 -28.324 5.483 1.00 24.97 316 ILE D C 1
ATOM 11441 O O . ILE D 1 315 ? 5.457 -29.019 5.181 1.00 22.59 316 ILE D O 1
ATOM 11446 N N . SER D 1 316 ? 4.318 -27.768 6.688 1.00 19.76 317 SER D N 1
ATOM 11447 C CA . SER D 1 316 ? 5.243 -27.998 7.792 1.00 18.91 317 SER D CA 1
ATOM 11448 C C . SER D 1 316 ? 4.440 -28.452 9.000 1.00 17.61 317 SER D C 1
ATOM 11449 O O . SER D 1 316 ? 3.593 -27.705 9.500 1.00 19.82 317 SER D O 1
ATOM 11452 N N . CYS D 1 317 ? 4.698 -29.670 9.469 1.00 21.37 318 CYS D N 1
ATOM 11453 C CA . CYS D 1 317 ? 3.912 -30.219 10.570 1.00 18.04 318 CYS D CA 1
ATOM 11454 C C . CYS D 1 317 ? 4.790 -30.421 11.791 1.00 22.55 318 CYS D C 1
ATOM 11455 O O . CYS D 1 317 ? 5.732 -31.229 11.745 1.00 19.97 318 CYS D O 1
ATOM 11458 N N . PRO D 1 318 ? 4.514 -29.735 12.894 1.00 19.42 319 PRO D N 1
ATOM 11459 C CA . PRO D 1 318 ? 5.240 -30.003 14.136 1.00 22.57 319 PRO D CA 1
ATOM 11460 C C . PRO D 1 318 ? 4.746 -31.289 14.791 1.00 23.13 319 PRO D C 1
ATOM 11461 O O . PRO D 1 318 ? 3.655 -31.783 14.509 1.00 20.86 319 PRO D O 1
ATOM 11465 N N . THR D 1 319 ? 5.580 -31.830 15.684 1.00 21.73 320 THR D N 1
ATOM 11466 C CA . THR D 1 319 ? 5.251 -33.067 16.395 1.00 20.04 320 THR D CA 1
ATOM 11467 C C . THR D 1 319 ? 4.581 -32.737 17.727 1.00 19.54 320 THR D C 1
ATOM 11468 O O . THR D 1 319 ? 5.230 -32.138 18.601 1.00 19.25 320 THR D O 1
ATOM 11472 N N . PRO D 1 320 ? 3.318 -33.100 17.934 1.00 17.93 321 PRO D N 1
ATOM 11473 C CA . PRO D 1 320 ? 2.648 -32.750 19.188 1.00 17.10 321 PRO D CA 1
ATOM 11474 C C . PRO D 1 320 ? 3.076 -33.691 20.301 1.00 21.90 321 PRO D C 1
ATOM 11475 O O . PRO D 1 320 ? 3.529 -34.813 20.066 1.00 19.49 321 PRO D O 1
ATOM 11479 N N . GLU D 1 321 ? 2.945 -33.199 21.531 1.00 20.78 322 GLU D N 1
ATOM 11480 C CA . GLU D 1 321 ? 3.321 -33.964 22.706 1.00 21.44 322 GLU D CA 1
ATOM 11481 C C . GLU D 1 321 ? 2.135 -34.680 23.335 1.00 19.26 322 GLU D C 1
ATOM 11482 O O . GLU D 1 321 ? 2.338 -35.604 24.125 1.00 20.20 322 GLU D O 1
ATOM 11488 N N . GLY D 1 322 ? 0.914 -34.297 22.981 1.00 15.13 323 GLY D N 1
ATOM 11489 C CA . GLY D 1 322 ? -0.244 -34.918 23.595 1.00 16.64 323 GLY D CA 1
ATOM 11490 C C . GLY D 1 322 ? -1.497 -34.563 22.832 1.00 20.80 323 GLY D C 1
ATOM 11491 O O . GLY D 1 322 ? -1.453 -33.853 21.824 1.00 17.27 323 GLY D O 1
ATOM 11492 N N . ALA D 1 323 ? -2.634 -35.044 23.359 1.00 17.47 324 ALA D N 1
ATOM 11493 C CA . ALA D 1 323 ? -3.924 -35.007 22.668 1.00 16.18 324 ALA D CA 1
ATOM 11494 C C . ALA D 1 323 ? -3.855 -35.833 21.385 1.00 15.90 324 ALA D C 1
ATOM 11495 O O . ALA D 1 323 ? -3.000 -36.710 21.272 1.00 20.34 324 ALA D O 1
ATOM 11497 N N . PHE D 1 324 ? -4.763 -35.608 20.427 1.00 15.05 325 PHE D N 1
ATOM 11498 C CA . PHE D 1 324 ? -4.722 -36.364 19.181 1.00 15.24 325 PHE D CA 1
ATOM 11499 C C . PHE D 1 324 ? -4.952 -35.446 17.981 1.00 19.53 325 PHE D C 1
ATOM 11500 O O . PHE D 1 324 ? -5.664 -35.790 17.025 1.00 15.98 325 PHE D O 1
ATOM 11508 N N . TYR D 1 325 ? -4.306 -34.279 18.008 1.00 14.70 326 TYR D N 1
ATOM 11509 C CA . TYR D 1 325 ? -4.367 -33.288 16.938 1.00 17.35 326 TYR D CA 1
ATOM 11510 C C . TYR D 1 325 ? -2.967 -32.974 16.440 1.00 18.85 326 TYR D C 1
ATOM 11511 O O . TYR D 1 325 ? -2.014 -32.924 17.226 1.00 15.34 326 TYR D O 1
ATOM 11520 N N . VAL D 1 326 ? -2.838 -32.750 15.139 1.00 18.67 327 VAL D N 1
ATOM 11521 C CA . VAL D 1 326 ? -1.668 -32.065 14.609 1.00 15.01 327 VAL D CA 1
ATOM 11522 C C . VAL D 1 326 ? -2.138 -30.712 14.099 1.00 16.30 327 VAL D C 1
ATOM 11523 O O . VAL D 1 326 ? -3.305 -30.534 13.722 1.00 18.81 327 VAL D O 1
ATOM 11527 N N . TYR D 1 327 ? -1.222 -29.753 14.075 1.00 17.56 328 TYR D N 1
ATOM 11528 C CA . TYR D 1 327 ? -1.544 -28.380 13.688 1.00 16.29 328 TYR D CA 1
ATOM 11529 C C . TYR D 1 327 ? -0.563 -27.893 12.625 1.00 15.98 328 TYR D C 1
ATOM 11530 O O . TYR D 1 327 ? 0.192 -26.941 12.846 1.00 19.66 328 TYR D O 1
ATOM 11539 N N . PRO D 1 328 ? -0.550 -28.527 11.453 1.00 20.12 329 PRO D N 1
ATOM 11540 C CA . PRO D 1 328 ? 0.433 -28.156 10.425 1.00 20.51 329 PRO D CA 1
ATOM 11541 C C . PRO D 1 328 ? 0.210 -26.758 9.871 1.00 20.16 329 PRO D C 1
ATOM 11542 O O . PRO D 1 328 ? -0.896 -26.210 9.874 1.00 18.30 329 PRO D O 1
ATOM 11546 N N . SER D 1 329 ? 1.299 -26.189 9.366 1.00 22.87 330 SER D N 1
ATOM 11547 C CA . SER D 1 329 ? 1.269 -24.898 8.695 1.00 20.11 330 SER D CA 1
ATOM 11548 C C . SER D 1 329 ? 1.182 -25.095 7.186 1.00 20.40 330 SER D C 1
ATOM 11549 O O . SER D 1 329 ? 1.929 -25.899 6.619 1.00 25.70 330 SER D O 1
ATOM 11552 N N . CYS D 1 330 ? 0.294 -24.343 6.535 1.00 23.96 331 CYS D N 1
ATOM 11553 C CA . CYS D 1 330 ? 0.263 -24.280 5.079 1.00 26.15 331 CYS D CA 1
ATOM 11554 C C . CYS D 1 330 ? 0.880 -22.991 4.542 1.00 27.19 331 CYS D C 1
ATOM 11555 O O . CYS D 1 330 ? 0.550 -22.569 3.423 1.00 27.71 331 CYS D O 1
ATOM 11558 N N . ALA D 1 331 ? 1.779 -22.369 5.315 1.00 27.03 332 ALA D N 1
ATOM 11559 C CA . ALA D 1 331 ? 2.377 -21.094 4.924 1.00 27.14 332 ALA D CA 1
ATOM 11560 C C . ALA D 1 331 ? 3.023 -21.164 3.547 1.00 29.67 332 ALA D C 1
ATOM 11561 O O . ALA D 1 331 ? 2.988 -20.191 2.783 1.00 28.07 332 ALA D O 1
ATOM 11563 N N . GLY D 1 332 ? 3.625 -22.307 3.218 1.00 25.62 333 GLY D N 1
ATOM 11564 C CA . GLY D 1 332 ? 4.266 -22.504 1.933 1.00 26.72 333 GLY D CA 1
ATOM 11565 C C . GLY D 1 332 ? 3.332 -22.435 0.743 1.00 36.39 333 GLY D C 1
ATOM 11566 O O . GLY D 1 332 ? 3.813 -22.304 -0.390 1.00 41.74 333 GLY D O 1
ATOM 11567 N N . LEU D 1 333 ? 2.021 -22.521 0.958 1.00 31.36 334 LEU D N 1
ATOM 11568 C CA . LEU D 1 333 ? 1.077 -22.467 -0.151 1.00 32.92 334 LEU D CA 1
ATOM 11569 C C . LEU D 1 333 ? 0.328 -21.148 -0.243 1.00 33.18 334 LEU D C 1
ATOM 11570 O O . LEU D 1 333 ? -0.384 -20.938 -1.229 1.00 38.18 334 LEU D O 1
ATOM 11575 N N . ILE D 1 334 ? 0.466 -20.261 0.748 1.00 31.69 335 ILE D N 1
ATOM 11576 C CA . ILE D 1 334 ? -0.207 -18.967 0.680 1.00 34.88 335 ILE D CA 1
ATOM 11577 C C . ILE D 1 334 ? 0.272 -18.219 -0.554 1.00 38.75 335 ILE D C 1
ATOM 11578 O O . ILE D 1 334 ? 1.477 -18.029 -0.761 1.00 38.18 335 ILE D O 1
ATOM 11583 N N . GLY D 1 335 ? -0.674 -17.790 -1.385 1.00 36.59 336 GLY D N 1
ATOM 11584 C CA . GLY D 1 335 ? -0.344 -17.141 -2.631 1.00 38.94 336 GLY D CA 1
ATOM 11585 C C . GLY D 1 335 ? -0.274 -18.063 -3.826 1.00 42.76 336 GLY D C 1
ATOM 11586 O O . GLY D 1 335 ? -0.220 -17.574 -4.963 1.00 42.44 336 GLY D O 1
ATOM 11587 N N . LYS D 1 336 ? -0.266 -19.373 -3.613 1.00 37.71 337 LYS D N 1
ATOM 11588 C CA . LYS D 1 336 ? -0.261 -20.299 -4.730 1.00 38.85 337 LYS D CA 1
ATOM 11589 C C . LYS D 1 336 ? -1.684 -20.510 -5.239 1.00 39.85 337 LYS D C 1
ATOM 11590 O O . LYS D 1 336 ? -2.670 -20.255 -4.543 1.00 44.06 337 LYS D O 1
ATOM 11592 N N . THR D 1 337 ? -1.778 -20.976 -6.478 1.00 41.87 338 THR D N 1
ATOM 11593 C CA . THR D 1 337 ? -3.055 -21.192 -7.141 1.00 43.73 338 THR D CA 1
ATOM 11594 C C . THR D 1 337 ? -3.449 -22.655 -6.994 1.00 43.43 338 THR D C 1
ATOM 11595 O O . THR D 1 337 ? -2.703 -23.546 -7.415 1.00 42.38 338 THR D O 1
ATOM 11599 N N . ALA D 1 338 ? -4.617 -22.895 -6.403 1.00 41.94 339 ALA D N 1
ATOM 11600 C CA . ALA D 1 338 ? -5.106 -24.249 -6.209 1.00 42.64 339 ALA D CA 1
ATOM 11601 C C . ALA D 1 338 ? -5.503 -24.858 -7.552 1.00 43.56 339 ALA D C 1
ATOM 11602 O O . ALA D 1 338 ? -5.684 -24.140 -8.539 1.00 52.40 339 ALA D O 1
ATOM 11604 N N . PRO D 1 339 ? -5.618 -26.190 -7.622 1.00 47.33 340 PRO D N 1
ATOM 11605 C CA . PRO D 1 339 ? -6.009 -26.831 -8.892 1.00 50.12 340 PRO D CA 1
ATOM 11606 C C . PRO D 1 339 ? -7.276 -26.264 -9.521 1.00 51.59 340 PRO D C 1
ATOM 11607 O O . PRO D 1 339 ? -7.402 -26.270 -10.754 1.00 51.40 340 PRO D O 1
ATOM 11611 N N . SER D 1 340 ? -8.215 -25.762 -8.717 1.00 52.19 341 SER D N 1
ATOM 11612 C CA . SER D 1 340 ? -9.435 -25.169 -9.256 1.00 55.76 341 SER D CA 1
ATOM 11613 C C . SER D 1 340 ? -9.219 -23.778 -9.837 1.00 55.08 341 SER D C 1
ATOM 11614 O O . SER D 1 340 ? -10.174 -23.189 -10.351 1.00 59.46 341 SER D O 1
ATOM 11617 N N . GLY D 1 341 ? -8.004 -23.237 -9.775 1.00 56.95 342 GLY D N 1
ATOM 11618 C CA . GLY D 1 341 ? -7.763 -21.858 -10.133 1.00 56.22 342 GLY D CA 1
ATOM 11619 C C . GLY D 1 341 ? -7.941 -20.873 -8.998 1.00 51.95 342 GLY D C 1
ATOM 11620 O O . GLY D 1 341 ? -7.629 -19.689 -9.170 1.00 53.83 342 GLY D O 1
ATOM 11621 N N . LYS D 1 342 ? -8.422 -21.324 -7.843 1.00 49.70 343 LYS D N 1
ATOM 11622 C CA . LYS D 1 342 ? -8.617 -20.436 -6.707 1.00 52.45 343 LYS D CA 1
ATOM 11623 C C . LYS D 1 342 ? -7.271 -20.046 -6.108 1.00 50.46 343 LYS D C 1
ATOM 11624 O O . LYS D 1 342 ? -6.406 -20.901 -5.885 1.00 44.29 343 LYS D O 1
ATOM 11630 N N . VAL D 1 343 ? -7.087 -18.756 -5.852 1.00 50.11 344 VAL D N 1
ATOM 11631 C CA . VAL D 1 343 ? -5.846 -18.254 -5.274 1.00 45.61 344 VAL D CA 1
ATOM 11632 C C . VAL D 1 343 ? -5.945 -18.366 -3.756 1.00 44.23 344 VAL D C 1
ATOM 11633 O O . VAL D 1 343 ? -6.857 -17.801 -3.139 1.00 45.15 344 VAL D O 1
ATOM 11637 N N . ILE D 1 344 ? -5.012 -19.109 -3.160 1.00 41.15 345 ILE D N 1
ATOM 11638 C CA . ILE D 1 344 ? -5.006 -19.412 -1.728 1.00 41.19 345 ILE D CA 1
ATOM 11639 C C . ILE D 1 344 ? -4.467 -18.185 -1.001 1.00 43.24 345 ILE D C 1
ATOM 11640 O O . ILE D 1 344 ? -3.255 -17.977 -0.926 1.00 44.58 345 ILE D O 1
ATOM 11645 N N . GLU D 1 345 ? -5.367 -17.367 -0.457 1.00 41.55 346 GLU D N 1
ATOM 11646 C CA . GLU D 1 345 ? -4.965 -16.196 0.304 1.00 40.38 346 GLU D CA 1
ATOM 11647 C C . GLU D 1 345 ? -4.902 -16.455 1.802 1.00 40.26 346 GLU D C 1
ATOM 11648 O O . GLU D 1 345 ? -4.171 -15.751 2.505 1.00 42.52 346 GLU D O 1
ATOM 11650 N N . THR D 1 346 ? -5.640 -17.442 2.300 1.00 39.92 347 THR D N 1
ATOM 11651 C CA . THR D 1 346 ? -5.720 -17.719 3.727 1.00 36.71 347 THR D CA 1
ATOM 11652 C C . THR D 1 346 ? -5.763 -19.226 3.929 1.00 35.96 347 THR D C 1
ATOM 11653 O O . THR D 1 346 ? -5.935 -19.998 2.982 1.00 33.17 347 THR D O 1
ATOM 11657 N N . ASP D 1 347 ? -5.620 -19.646 5.187 1.00 29.73 348 ASP D N 1
ATOM 11658 C CA . ASP D 1 347 ? -5.759 -21.068 5.479 1.00 34.72 348 ASP D CA 1
ATOM 11659 C C . ASP D 1 347 ? -7.199 -21.547 5.301 1.00 35.50 348 ASP D C 1
ATOM 11660 O O . ASP D 1 347 ? -7.417 -22.736 5.043 1.00 35.13 348 ASP D O 1
ATOM 11665 N N . GLU D 1 348 ? -8.196 -20.659 5.412 1.00 32.96 349 GLU D N 1
ATOM 11666 C CA A GLU D 1 348 ? -9.560 -21.089 5.123 0.33 34.55 349 GLU D CA 1
ATOM 11667 C CA B GLU D 1 348 ? -9.565 -21.077 5.120 0.67 34.76 349 GLU D CA 1
ATOM 11668 C C . GLU D 1 348 ? -9.736 -21.352 3.632 1.00 34.60 349 GLU D C 1
ATOM 11669 O O . GLU D 1 348 ? -10.449 -22.284 3.246 1.00 35.82 349 GLU D O 1
ATOM 11680 N N . ASP D 1 349 ? -9.076 -20.553 2.782 1.00 39.81 350 ASP D N 1
ATOM 11681 C CA . ASP D 1 349 ? -9.038 -20.859 1.355 1.00 39.06 350 ASP D CA 1
ATOM 11682 C C . ASP D 1 349 ? -8.393 -22.215 1.116 1.00 36.24 350 ASP D C 1
ATOM 11683 O O . ASP D 1 349 ? -8.887 -23.017 0.314 1.00 35.11 350 ASP D O 1
ATOM 11688 N N . PHE D 1 350 ? -7.263 -22.474 1.782 1.00 33.56 351 PHE D N 1
ATOM 11689 C CA . PHE D 1 350 ? -6.598 -23.760 1.623 1.00 34.61 351 PHE D CA 1
ATOM 11690 C C . PHE D 1 350 ? -7.519 -24.892 2.035 1.00 38.12 351 PHE D C 1
ATOM 11691 O O . PHE D 1 350 ? -7.635 -25.903 1.332 1.00 41.29 351 PHE D O 1
ATOM 11699 N N . VAL D 1 351 ? -8.187 -24.732 3.173 1.00 29.45 352 VAL D N 1
ATOM 11700 C CA . VAL D 1 351 ? -8.977 -25.820 3.728 1.00 33.05 352 VAL D CA 1
ATOM 11701 C C . VAL D 1 351 ? -10.196 -26.100 2.861 1.00 31.87 352 VAL D C 1
ATOM 11702 O O . VAL D 1 351 ? -10.497 -27.261 2.555 1.00 33.22 352 VAL D O 1
ATOM 11706 N N . SER D 1 352 ? -10.905 -25.050 2.431 1.00 32.96 353 SER D N 1
ATOM 11707 C CA . SER D 1 352 ? -12.104 -25.273 1.629 1.00 38.17 353 SER D CA 1
ATOM 11708 C C . SER D 1 352 ? -11.748 -25.849 0.265 1.00 37.32 353 SER D C 1
ATOM 11709 O O . SER D 1 352 ? -12.428 -26.756 -0.223 1.00 37.66 353 SER D O 1
ATOM 11712 N N . GLU D 1 353 ? -10.664 -25.362 -0.347 1.00 36.41 354 GLU D N 1
ATOM 11713 C CA . GLU D 1 353 ? -10.219 -25.931 -1.616 1.00 41.94 354 GLU D CA 1
ATOM 11714 C C . GLU D 1 353 ? -9.832 -27.394 -1.450 1.00 41.20 354 GLU D C 1
ATOM 11715 O O . GLU D 1 353 ? -10.120 -28.221 -2.322 1.00 39.11 354 GLU D O 1
ATOM 11721 N N . LEU D 1 354 ? -9.175 -27.733 -0.334 1.00 38.99 355 LEU D N 1
ATOM 11722 C CA . LEU D 1 354 ? -8.809 -29.125 -0.089 1.00 32.45 355 LEU D CA 1
ATOM 11723 C C . LEU D 1 354 ? -10.044 -29.997 0.065 1.00 39.05 355 LEU D C 1
ATOM 11724 O O . LEU D 1 354 ? -10.088 -31.122 -0.450 1.00 37.35 355 LEU D O 1
ATOM 11729 N N . LEU D 1 355 ? -11.058 -29.497 0.777 1.00 33.53 356 LEU D N 1
ATOM 11730 C CA . LEU D 1 355 ? -12.288 -30.262 0.930 1.00 34.64 356 LEU D CA 1
ATOM 11731 C C . LEU D 1 355 ? -12.979 -30.456 -0.411 1.00 37.57 356 LEU D C 1
ATOM 11732 O O . LEU D 1 355 ? -13.397 -31.569 -0.743 1.00 38.58 356 LEU D O 1
ATOM 11737 N N . GLU D 1 356 ? -13.092 -29.384 -1.200 1.00 39.19 357 GLU D N 1
ATOM 11738 C CA . GLU D 1 356 ? -13.787 -29.463 -2.481 1.00 42.32 357 GLU D CA 1
ATOM 11739 C C . GLU D 1 356 ? -13.041 -30.350 -3.470 1.00 49.32 357 GLU D C 1
ATOM 11740 O O . GLU D 1 356 ? -13.655 -31.166 -4.167 1.00 52.38 357 GLU D O 1
ATOM 11746 N N . THR D 1 357 ? -11.718 -30.200 -3.548 1.00 43.31 358 THR D N 1
ATOM 11747 C CA . THR D 1 357 ? -10.934 -30.883 -4.570 1.00 42.05 358 THR D CA 1
ATOM 11748 C C . THR D 1 357 ? -10.652 -32.335 -4.201 1.00 42.01 358 THR D C 1
ATOM 11749 O O . THR D 1 357 ? -10.732 -33.218 -5.063 1.00 45.38 358 THR D O 1
ATOM 11753 N N . GLU D 1 358 ? -10.318 -32.608 -2.934 1.00 38.66 359 GLU D N 1
ATOM 11754 C CA . GLU D 1 358 ? -9.896 -33.941 -2.524 1.00 37.40 359 GLU D CA 1
ATOM 11755 C C . GLU D 1 358 ? -10.840 -34.634 -1.546 1.00 38.34 359 GLU D C 1
ATOM 11756 O O . GLU D 1 358 ? -10.646 -35.823 -1.264 1.00 36.67 359 GLU D O 1
ATOM 11762 N N . GLY D 1 359 ? -11.857 -33.948 -1.030 1.00 38.78 360 GLY D N 1
ATOM 11763 C CA . GLY D 1 359 ? -12.751 -34.595 -0.086 1.00 39.70 360 GLY D CA 1
ATOM 11764 C C . GLY D 1 359 ? -12.161 -34.863 1.284 1.00 36.84 360 GLY D C 1
ATOM 11765 O O . GLY D 1 359 ? -12.615 -35.782 1.976 1.00 37.11 360 GLY D O 1
ATOM 11766 N N . VAL D 1 360 ? -11.166 -34.084 1.706 1.00 33.69 361 VAL D N 1
ATOM 11767 C CA . VAL D 1 360 ? -10.560 -34.217 3.030 1.00 31.84 361 VAL D CA 1
ATOM 11768 C C . VAL D 1 360 ? -11.009 -33.034 3.873 1.00 31.73 361 VAL D C 1
ATOM 11769 O O . VAL D 1 360 ? -10.706 -31.881 3.537 1.00 29.58 361 VAL D O 1
ATOM 11773 N N . ALA D 1 361 ? -11.702 -33.317 4.985 1.00 29.96 362 ALA D N 1
ATOM 11774 C CA . ALA D 1 361 ? -12.269 -32.284 5.848 1.00 30.04 362 ALA D CA 1
ATOM 11775 C C . ALA D 1 361 ? -11.325 -32.021 7.019 1.00 28.54 362 ALA D C 1
ATOM 11776 O O . ALA D 1 361 ? -11.130 -32.887 7.875 1.00 31.21 362 ALA D O 1
ATOM 11778 N N . VAL D 1 362 ? -10.729 -30.830 7.041 1.00 29.70 363 VAL D N 1
ATOM 11779 C CA . VAL D 1 362 ? -9.917 -30.342 8.149 1.00 25.40 363 VAL D CA 1
ATOM 11780 C C . VAL D 1 362 ? -10.485 -28.983 8.567 1.00 30.83 363 VAL D C 1
ATOM 11781 O O . VAL D 1 362 ? -11.413 -28.471 7.942 1.00 32.34 363 VAL D O 1
ATOM 11785 N N . VAL D 1 363 ? -9.939 -28.395 9.630 1.00 26.40 364 VAL D N 1
ATOM 11786 C CA . VAL D 1 363 ? -10.416 -27.100 10.112 1.00 27.03 364 VAL D CA 1
ATOM 11787 C C . VAL D 1 363 ? -9.285 -26.092 9.999 1.00 23.77 364 VAL D C 1
ATOM 11788 O O . VAL D 1 363 ? -8.166 -26.368 10.441 1.00 22.32 364 VAL D O 1
ATOM 11792 N N . HIS D 1 364 ? -9.583 -24.920 9.440 1.00 24.52 365 HIS D N 1
ATOM 11793 C CA . HIS D 1 364 ? -8.549 -23.910 9.234 1.00 30.43 365 HIS D CA 1
ATOM 11794 C C . HIS D 1 364 ? -8.112 -23.283 10.555 1.00 32.19 365 HIS D C 1
ATOM 11795 O O . HIS D 1 364 ? -8.911 -23.093 11.478 1.00 27.06 365 HIS D O 1
ATOM 11802 N N . GLY D 1 365 ? -6.820 -22.942 10.620 1.00 27.08 366 GLY D N 1
ATOM 11803 C CA . GLY D 1 365 ? -6.242 -22.433 11.850 1.00 28.29 366 GLY D CA 1
ATOM 11804 C C . GLY D 1 365 ? -6.814 -21.101 12.286 1.00 32.19 366 GLY D C 1
ATOM 11805 O O . GLY D 1 365 ? -6.856 -20.804 13.485 1.00 30.46 366 GLY D O 1
ATOM 11806 N N . SER D 1 366 ? -7.254 -20.283 11.326 1.00 37.27 367 SER D N 1
ATOM 11807 C CA . SER D 1 366 ? -7.882 -19.008 11.651 1.00 40.98 367 SER D CA 1
ATOM 11808 C C . SER D 1 366 ? -9.029 -19.183 12.629 1.00 37.73 367 SER D C 1
ATOM 11809 O O . SER D 1 366 ? -9.278 -18.302 13.462 1.00 40.13 367 SER D O 1
ATOM 11812 N N . ALA D 1 367 ? -9.737 -20.311 12.551 1.00 36.33 368 ALA D N 1
ATOM 11813 C CA . ALA D 1 367 ? -10.828 -20.555 13.486 1.00 35.84 368 ALA D CA 1
ATOM 11814 C C . ALA D 1 367 ? -10.322 -20.640 14.915 1.00 35.53 368 ALA D C 1
ATOM 11815 O O . ALA D 1 367 ? -11.052 -20.297 15.851 1.00 32.14 368 ALA D O 1
ATOM 11817 N N . PHE D 1 368 ? -9.080 -21.086 15.100 1.00 29.55 369 PHE D N 1
ATOM 11818 C CA . PHE D 1 368 ? -8.485 -21.241 16.418 1.00 30.55 369 PHE D CA 1
ATOM 11819 C C . PHE D 1 368 ? -7.632 -20.051 16.824 1.00 24.40 369 PHE D C 1
ATOM 11820 O O . PHE D 1 368 ? -6.963 -20.110 17.858 1.00 25.44 369 PHE D O 1
ATOM 11828 N N . GLY D 1 369 ? -7.616 -18.989 16.030 1.00 25.18 370 GLY D N 1
ATOM 11829 C CA . GLY D 1 369 ? -6.858 -17.810 16.378 1.00 28.38 370 GLY D CA 1
ATOM 11830 C C . GLY D 1 369 ? -5.420 -17.767 15.911 1.00 29.25 370 GLY D C 1
ATOM 11831 O O . GLY D 1 369 ? -4.706 -16.823 16.275 1.00 33.28 370 GLY D O 1
ATOM 11832 N N . LEU D 1 370 ? -4.965 -18.734 15.110 1.00 24.30 371 LEU D N 1
ATOM 11833 C CA . LEU D 1 370 ? -3.582 -18.718 14.630 1.00 24.11 371 LEU D CA 1
ATOM 11834 C C . LEU D 1 370 ? -3.476 -19.457 13.304 1.00 25.76 371 LEU D C 1
ATOM 11835 O O . LEU D 1 370 ? -3.800 -20.648 13.224 1.00 23.16 371 LEU D O 1
ATOM 11840 N N . GLY D 1 371 ? -2.986 -18.761 12.278 1.00 25.32 372 GLY D N 1
ATOM 11841 C CA . GLY D 1 371 ? -2.717 -19.359 10.991 1.00 30.91 372 GLY D CA 1
ATOM 11842 C C . GLY D 1 371 ? -1.439 -18.795 10.408 1.00 32.01 372 GLY D C 1
ATOM 11843 O O . GLY D 1 371 ? -0.742 -18.019 11.065 1.00 35.71 372 GLY D O 1
ATOM 11844 N N . PRO D 1 372 ? -1.097 -19.162 9.159 1.00 33.00 373 PRO D N 1
ATOM 11845 C CA . PRO D 1 372 ? -1.812 -20.076 8.263 1.00 29.45 373 PRO D CA 1
ATOM 11846 C C . PRO D 1 372 ? -1.543 -21.533 8.623 1.00 27.04 373 PRO D C 1
ATOM 11847 O O . PRO D 1 372 ? -0.427 -22.036 8.437 1.00 29.81 373 PRO D O 1
ATOM 11851 N N . ASN D 1 373 ? -2.574 -22.191 9.156 1.00 22.24 374 ASN D N 1
ATOM 11852 C CA . ASN D 1 373 ? -2.469 -23.520 9.740 1.00 20.68 374 ASN D CA 1
ATOM 11853 C C . ASN D 1 373 ? -3.766 -24.265 9.479 1.00 22.45 374 ASN D C 1
ATOM 11854 O O . ASN D 1 373 ? -4.742 -23.691 9.002 1.00 27.61 374 ASN D O 1
ATOM 11859 N N . PHE D 1 374 ? -3.790 -25.549 9.828 1.00 20.29 375 PHE D N 1
ATOM 11860 C CA . PHE D 1 374 ? -5.035 -26.302 9.813 1.00 22.09 375 PHE D CA 1
ATOM 11861 C C . PHE D 1 374 ? -4.915 -27.428 10.824 1.00 19.40 375 PHE D C 1
ATOM 11862 O O . PHE D 1 374 ? -3.826 -27.942 11.057 1.00 18.83 375 PHE D O 1
ATOM 11870 N N . ARG D 1 375 ? -6.034 -27.782 11.450 1.00 20.46 376 ARG D N 1
ATOM 11871 C CA . ARG D 1 375 ? -6.055 -28.832 12.460 1.00 19.12 376 ARG D CA 1
ATOM 11872 C C . ARG D 1 375 ? -6.501 -30.149 11.839 1.00 18.93 376 ARG D C 1
ATOM 11873 O O . ARG D 1 375 ? -7.508 -30.196 11.116 1.00 19.34 376 ARG D O 1
ATOM 11881 N N . ILE D 1 376 ? -5.749 -31.211 12.123 1.00 19.91 377 ILE D N 1
ATOM 11882 C CA . ILE D 1 376 ? -6.133 -32.579 11.800 1.00 22.13 377 ILE D CA 1
ATOM 11883 C C . ILE D 1 376 ? -6.237 -33.373 13.097 1.00 20.39 377 ILE D C 1
ATOM 11884 O O . ILE D 1 376 ? -5.290 -33.412 13.890 1.00 21.35 377 ILE D O 1
ATOM 11889 N N . SER D 1 377 ? -7.383 -33.999 13.315 1.00 17.49 378 SER D N 1
ATOM 11890 C CA . SER D 1 377 ? -7.506 -34.999 14.360 1.00 18.81 378 SER D CA 1
ATOM 11891 C C . SER D 1 377 ? -7.116 -36.357 13.788 1.00 21.42 378 SER D C 1
ATOM 11892 O O . SER D 1 377 ? -7.624 -36.761 12.735 1.00 25.69 378 SER D O 1
ATOM 11895 N N . TYR D 1 378 ? -6.186 -37.049 14.448 1.00 17.30 379 TYR D N 1
ATOM 11896 C CA . TYR D 1 378 ? -5.858 -38.411 14.039 1.00 20.35 379 TYR D CA 1
ATOM 11897 C C . TYR D 1 378 ? -6.525 -39.446 14.937 1.00 21.79 379 TYR D C 1
ATOM 11898 O O . TYR D 1 378 ? -6.000 -40.547 15.124 1.00 26.40 379 TYR D O 1
ATOM 11907 N N . ALA D 1 379 ? -7.702 -39.112 15.471 1.00 24.86 380 ALA D N 1
ATOM 11908 C CA . ALA D 1 379 ? -8.596 -40.105 16.064 1.00 26.73 380 ALA D CA 1
ATOM 11909 C C . ALA D 1 379 ? -9.407 -40.801 14.963 1.00 29.65 380 ALA D C 1
ATOM 11910 O O . ALA D 1 379 ? -10.634 -40.723 14.903 1.00 36.46 380 ALA D O 1
ATOM 11912 N N . THR D 1 380 ? -8.685 -41.467 14.060 1.00 27.32 381 THR D N 1
ATOM 11913 C CA . THR D 1 380 ? -9.284 -42.317 13.035 1.00 24.34 381 THR D CA 1
ATOM 11914 C C . THR D 1 380 ? -8.260 -43.377 12.631 1.00 31.47 381 THR D C 1
ATOM 11915 O O . THR D 1 380 ? -7.110 -43.363 13.081 1.00 32.91 381 THR D O 1
ATOM 11919 N N . SER D 1 381 ? -8.682 -44.300 11.767 1.00 33.79 382 SER D N 1
ATOM 11920 C CA . SER D 1 381 ? -7.849 -45.445 11.430 1.00 33.95 382 SER D CA 1
ATOM 11921 C C . SER D 1 381 ? -6.586 -45.019 10.687 1.00 34.29 382 SER D C 1
ATOM 11922 O O . SER D 1 381 ? -6.554 -43.996 9.997 1.00 32.57 382 SER D O 1
ATOM 11925 N N . GLU D 1 382 ? -5.533 -45.825 10.840 1.00 37.98 383 GLU D N 1
ATOM 11926 C CA . GLU D 1 382 ? -4.296 -45.559 10.118 1.00 40.08 383 GLU D CA 1
ATOM 11927 C C . GLU D 1 382 ? -4.499 -45.678 8.614 1.00 40.29 383 GLU D C 1
ATOM 11928 O O . GLU D 1 382 ? -3.803 -45.010 7.841 1.00 44.50 383 GLU D O 1
ATOM 11930 N N . ALA D 1 383 ? -5.452 -46.510 8.183 1.00 41.66 384 ALA D N 1
ATOM 11931 C CA . ALA D 1 383 ? -5.734 -46.636 6.757 1.00 39.64 384 ALA D CA 1
ATOM 11932 C C . ALA D 1 383 ? -6.387 -45.372 6.211 1.00 39.34 384 ALA D C 1
ATOM 11933 O O . ALA D 1 383 ? -6.043 -44.914 5.114 1.00 41.49 384 ALA D O 1
ATOM 11935 N N . LEU D 1 384 ? -7.324 -44.791 6.965 1.00 35.10 385 LEU D N 1
ATOM 11936 C CA . LEU D 1 384 ? -7.933 -43.534 6.543 1.00 35.67 385 LEU D CA 1
ATOM 11937 C C . LEU D 1 384 ? -6.943 -42.379 6.637 1.00 31.19 385 LEU D C 1
ATOM 11938 O O . LEU D 1 384 ? -6.922 -41.500 5.763 1.00 33.27 385 LEU D O 1
ATOM 11943 N N . LEU D 1 385 ? -6.112 -42.361 7.686 1.00 25.79 386 LEU D N 1
ATOM 11944 C CA . LEU D 1 385 ? -5.096 -41.318 7.797 1.00 24.32 386 LEU D CA 1
ATOM 11945 C C . LEU D 1 385 ? -4.140 -41.352 6.614 1.00 26.60 386 LEU D C 1
ATOM 11946 O O . LEU D 1 385 ? -3.839 -40.313 6.017 1.00 25.52 386 LEU D O 1
ATOM 11951 N N . GLU D 1 386 ? -3.641 -42.542 6.269 1.00 27.92 387 GLU D N 1
ATOM 11952 C CA . GLU D 1 386 ? -2.705 -42.652 5.157 1.00 31.89 387 GLU D CA 1
ATOM 11953 C C . GLU D 1 386 ? -3.357 -42.219 3.851 1.00 38.09 387 GLU D C 1
ATOM 11954 O O . GLU D 1 386 ? -2.768 -41.448 3.083 1.00 35.12 387 GLU D O 1
ATOM 11960 N N . GLU D 1 387 ? -4.584 -42.687 3.590 1.00 34.55 388 GLU D N 1
ATOM 11961 C CA . GLU D 1 387 ? -5.287 -42.264 2.383 1.00 33.31 388 GLU D CA 1
ATOM 11962 C C . GLU D 1 387 ? -5.478 -40.749 2.364 1.00 31.62 388 GLU D C 1
ATOM 11963 O O . GLU D 1 387 ? -5.189 -40.090 1.356 1.00 33.57 388 GLU D O 1
ATOM 11969 N N . ALA D 1 388 ? -5.933 -40.172 3.485 1.00 28.02 389 ALA D N 1
ATOM 11970 C CA . ALA D 1 388 ? -6.154 -38.729 3.531 1.00 26.89 389 ALA D CA 1
ATOM 11971 C C . ALA D 1 388 ? -4.854 -37.968 3.307 1.00 26.10 389 ALA D C 1
ATOM 11972 O O . ALA D 1 388 ? -4.833 -36.959 2.592 1.00 26.48 389 ALA D O 1
ATOM 11974 N N . CYS D 1 389 ? -3.753 -38.449 3.891 1.00 27.47 390 CYS D N 1
ATOM 11975 C CA . CYS D 1 389 ? -2.473 -37.771 3.716 1.00 28.47 390 CYS D CA 1
ATOM 11976 C C . CYS D 1 389 ? -1.941 -37.901 2.291 1.00 26.76 390 CYS D C 1
ATOM 11977 O O . CYS D 1 389 ? -1.246 -36.995 1.817 1.00 27.66 390 CYS D O 1
ATOM 11980 N N . ARG D 1 390 ? -2.245 -39.004 1.595 1.00 28.57 391 ARG D N 1
ATOM 11981 C CA . ARG D 1 390 ? -1.894 -39.088 0.178 1.00 31.46 391 ARG D CA 1
ATOM 11982 C C . ARG D 1 390 ? -2.670 -38.070 -0.643 1.00 34.37 391 ARG D C 1
ATOM 11983 O O . ARG D 1 390 ? -2.130 -37.485 -1.592 1.00 30.80 391 ARG D O 1
ATOM 11991 N N . ARG D 1 391 ? -3.958 -37.880 -0.322 1.00 30.17 392 ARG D N 1
ATOM 11992 C CA . ARG D 1 391 ? -4.750 -36.877 -1.024 1.00 31.24 392 ARG D CA 1
ATOM 11993 C C . ARG D 1 391 ? -4.191 -35.490 -0.780 1.00 29.92 392 ARG D C 1
ATOM 11994 O O . ARG D 1 391 ? -4.090 -34.677 -1.704 1.00 36.56 392 ARG D O 1
ATOM 12002 N N . ILE D 1 392 ? -3.813 -35.208 0.464 1.00 27.80 393 ILE D N 1
ATOM 12003 C CA . ILE D 1 392 ? -3.276 -33.897 0.789 1.00 29.63 393 ILE D CA 1
ATOM 12004 C C . ILE D 1 392 ? -1.980 -33.665 0.027 1.00 27.36 393 ILE D C 1
ATOM 12005 O O . ILE D 1 392 ? -1.755 -32.581 -0.525 1.00 30.66 393 ILE D O 1
ATOM 12010 N N . GLN D 1 393 ? -1.128 -34.691 -0.046 1.00 26.97 394 GLN D N 1
ATOM 12011 C CA . GLN D 1 393 ? 0.112 -34.593 -0.817 1.00 27.53 394 GLN D CA 1
ATOM 12012 C C . GLN D 1 393 ? -0.164 -34.281 -2.285 1.00 31.27 394 GLN D C 1
ATOM 12013 O O . GLN D 1 393 ? 0.466 -33.393 -2.875 1.00 30.14 394 GLN D O 1
ATOM 12019 N N . ARG D 1 394 ? -1.099 -35.014 -2.901 1.00 32.13 395 ARG D N 1
ATOM 12020 C CA . ARG D 1 394 ? -1.414 -34.771 -4.308 1.00 33.61 395 ARG D CA 1
ATOM 12021 C C . ARG D 1 394 ? -1.965 -33.364 -4.514 1.00 38.38 395 ARG D C 1
ATOM 12022 O O . ARG D 1 394 ? -1.615 -32.687 -5.491 1.00 35.26 395 ARG D O 1
ATOM 12024 N N . PHE D 1 395 ? -2.831 -32.910 -3.603 1.00 32.83 396 PHE D N 1
ATOM 12025 C CA . PHE D 1 395 ? -3.378 -31.558 -3.689 1.00 35.09 396 PHE D CA 1
ATOM 12026 C C . PHE D 1 395 ? -2.280 -30.502 -3.588 1.00 37.13 396 PHE D C 1
ATOM 12027 O O . PHE D 1 395 ? -2.228 -29.567 -4.394 1.00 34.86 396 PHE D O 1
ATOM 12035 N N . CYS D 1 396 ? -1.415 -30.610 -2.570 1.00 30.33 397 CYS D N 1
ATOM 12036 C CA . CYS D 1 396 ? -0.373 -29.606 -2.387 1.00 29.68 397 CYS D CA 1
ATOM 12037 C C . CYS D 1 396 ? 0.584 -29.585 -3.569 1.00 31.09 397 CYS D C 1
ATOM 12038 O O . CYS D 1 396 ? 1.029 -28.513 -3.993 1.00 36.56 397 CYS D O 1
ATOM 12041 N N . ALA D 1 397 ? 0.905 -30.758 -4.115 1.00 31.71 398 ALA D N 1
ATOM 12042 C CA . ALA D 1 397 ? 1.797 -30.820 -5.270 1.00 33.27 398 ALA D CA 1
ATOM 12043 C C . ALA D 1 397 ? 1.175 -30.168 -6.494 1.00 38.75 398 ALA D C 1
ATOM 12044 O O . ALA D 1 397 ? 1.899 -29.655 -7.357 1.00 36.88 398 ALA D O 1
ATOM 12046 N N . ALA D 1 398 ? -0.153 -30.189 -6.596 1.00 36.35 399 ALA D N 1
ATOM 12047 C CA . ALA D 1 398 ? -0.841 -29.599 -7.737 1.00 41.65 399 ALA D CA 1
ATOM 12048 C C . ALA D 1 398 ? -1.052 -28.096 -7.595 1.00 40.25 399 ALA D C 1
ATOM 12049 O O . ALA D 1 398 ? -1.522 -27.462 -8.547 1.00 44.51 399 ALA D O 1
ATOM 12051 N N . CYS D 1 399 ? -0.718 -27.516 -6.444 1.00 37.68 400 CYS D N 1
ATOM 12052 C CA . CYS D 1 399 ? -0.778 -26.072 -6.270 1.00 38.10 400 CYS D CA 1
ATOM 12053 C C . CYS D 1 399 ? 0.376 -25.393 -6.999 1.00 47.05 400 CYS D C 1
ATOM 12054 O O . CYS D 1 399 ? 1.515 -25.868 -6.974 1.00 51.76 400 CYS D O 1
ATOM 12057 N N . ARG D 1 400 ? 0.071 -24.275 -7.650 1.00 50.72 401 ARG D N 1
ATOM 12058 C CA . ARG D 1 400 ? 1.033 -23.589 -8.503 1.00 54.24 401 ARG D CA 1
ATOM 12059 C C . ARG D 1 400 ? 1.268 -22.160 -8.035 1.00 55.29 401 ARG D C 1
ATOM 12060 O O . ARG D 1 400 ? 2.368 -21.629 -8.182 1.00 56.99 401 ARG D O 1
ATOM 12062 N N . ALA E 1 2 ? -20.160 -49.749 47.395 1.00 32.82 2 ALA E N 1
ATOM 12063 C CA . ALA E 1 2 ? -20.689 -50.550 46.292 1.00 31.93 2 ALA E CA 1
ATOM 12064 C C . ALA E 1 2 ? -20.959 -51.970 46.780 1.00 31.50 2 ALA E C 1
ATOM 12065 O O . ALA E 1 2 ? -20.706 -52.275 47.950 1.00 28.65 2 ALA E O 1
ATOM 12067 N N . PHE E 1 3 ? -21.485 -52.828 45.895 1.00 25.42 3 PHE E N 1
ATOM 12068 C CA . PHE E 1 3 ? -21.820 -54.192 46.299 1.00 27.96 3 PHE E CA 1
ATOM 12069 C C . PHE E 1 3 ? -20.564 -55.004 46.599 1.00 27.02 3 PHE E C 1
ATOM 12070 O O . PHE E 1 3 ? -20.484 -55.685 47.628 1.00 22.09 3 PHE E O 1
ATOM 12078 N N . LEU E 1 4 ? -19.577 -54.957 45.707 1.00 25.53 4 LEU E N 1
ATOM 12079 C CA . LEU E 1 4 ? -18.309 -55.625 45.953 1.00 23.72 4 LEU E CA 1
ATOM 12080 C C . LEU E 1 4 ? -17.497 -54.833 46.968 1.00 23.74 4 LEU E C 1
ATOM 12081 O O . LEU E 1 4 ? -17.546 -53.603 47.001 1.00 25.20 4 LEU E O 1
ATOM 12086 N N . ALA E 1 5 ? -16.747 -55.553 47.797 1.00 23.16 5 ALA E N 1
ATOM 12087 C CA . ALA E 1 5 ? -16.017 -54.942 48.903 1.00 23.29 5 ALA E CA 1
ATOM 12088 C C . ALA E 1 5 ? -14.919 -54.021 48.395 1.00 34.01 5 ALA E C 1
ATOM 12089 O O . ALA E 1 5 ? -14.208 -54.346 47.442 1.00 30.42 5 ALA E O 1
ATOM 12091 N N . ASP E 1 6 ? -14.772 -52.868 49.055 1.00 33.41 6 ASP E N 1
ATOM 12092 C CA . ASP E 1 6 ? -13.733 -51.917 48.676 1.00 38.31 6 ASP E CA 1
ATOM 12093 C C . ASP E 1 6 ? -12.347 -52.550 48.688 1.00 34.65 6 ASP E C 1
ATOM 12094 O O . ASP E 1 6 ? -11.466 -52.130 47.929 1.00 33.99 6 ASP E O 1
ATOM 12099 N N . ALA E 1 7 ? -12.144 -53.576 49.516 1.00 36.28 7 ALA E N 1
ATOM 12100 C CA . ALA E 1 7 ? -10.823 -54.183 49.653 1.00 34.85 7 ALA E CA 1
ATOM 12101 C C . ALA E 1 7 ? -10.363 -54.863 48.369 1.00 33.51 7 ALA E C 1
ATOM 12102 O O . ALA E 1 7 ? -9.155 -55.006 48.145 1.00 34.86 7 ALA E O 1
ATOM 12104 N N . LEU E 1 8 ? -11.301 -55.298 47.524 1.00 29.25 8 LEU E N 1
ATOM 12105 C CA . LEU E 1 8 ? -10.930 -56.036 46.322 1.00 29.78 8 LEU E CA 1
ATOM 12106 C C . LEU E 1 8 ? -10.205 -55.154 45.320 1.00 31.70 8 LEU E C 1
ATOM 12107 O O . LEU E 1 8 ? -9.396 -55.655 44.530 1.00 35.95 8 LEU E O 1
ATOM 12112 N N . SER E 1 9 ? -10.462 -53.845 45.340 1.00 32.68 9 SER E N 1
ATOM 12113 C CA . SER E 1 9 ? -9.743 -52.950 44.436 1.00 38.00 9 SER E CA 1
ATOM 12114 C C . SER E 1 9 ? -8.286 -52.751 44.837 1.00 38.76 9 SER E C 1
ATOM 12115 O O . SER E 1 9 ? -7.542 -52.094 44.096 1.00 42.83 9 SER E O 1
ATOM 12118 N N . ARG E 1 10 ? -7.851 -53.299 45.975 1.00 36.61 10 ARG E N 1
ATOM 12119 C CA . ARG E 1 10 ? -6.443 -53.203 46.349 1.00 37.35 10 ARG E CA 1
ATOM 12120 C C . ARG E 1 10 ? -5.558 -54.188 45.601 1.00 38.31 10 ARG E C 1
ATOM 12121 O O . ARG E 1 10 ? -4.330 -54.074 45.687 1.00 40.53 10 ARG E O 1
ATOM 12129 N N . VAL E 1 11 ? -6.137 -55.150 44.887 1.00 38.62 11 VAL E N 1
ATOM 12130 C CA . VAL E 1 11 ? -5.371 -56.202 44.226 1.00 42.42 11 VAL E CA 1
ATOM 12131 C C . VAL E 1 11 ? -5.307 -55.900 42.737 1.00 39.98 11 VAL E C 1
ATOM 12132 O O . VAL E 1 11 ? -6.341 -55.831 42.064 1.00 36.56 11 VAL E O 1
ATOM 12136 N N . LYS E 1 12 ? -4.096 -55.732 42.224 1.00 48.87 12 LYS E N 1
ATOM 12137 C CA . LYS E 1 12 ? -3.925 -55.483 40.804 1.00 53.18 12 LYS E CA 1
ATOM 12138 C C . LYS E 1 12 ? -4.159 -56.771 40.015 1.00 55.19 12 LYS E C 1
ATOM 12139 O O . LYS E 1 12 ? -3.833 -57.863 40.492 1.00 56.05 12 LYS E O 1
ATOM 12145 N N . PRO E 1 13 ? -4.747 -56.682 38.822 1.00 57.09 13 PRO E N 1
ATOM 12146 C CA . PRO E 1 13 ? -4.870 -57.877 37.976 1.00 55.24 13 PRO E CA 1
ATOM 12147 C C . PRO E 1 13 ? -3.489 -58.393 37.598 1.00 50.52 13 PRO E C 1
ATOM 12148 O O . PRO E 1 13 ? -2.558 -57.615 37.382 1.00 53.42 13 PRO E O 1
ATOM 12152 N N . SER E 1 14 ? -3.355 -59.717 37.531 1.00 46.05 14 SER E N 1
ATOM 12153 C CA . SER E 1 14 ? -2.043 -60.341 37.422 1.00 54.29 14 SER E CA 1
ATOM 12154 C C . SER E 1 14 ? -1.661 -60.537 35.961 1.00 47.13 14 SER E C 1
ATOM 12155 O O . SER E 1 14 ? -2.439 -61.084 35.174 1.00 40.14 14 SER E O 1
ATOM 12158 N N . ALA E 1 15 ? -0.453 -60.097 35.611 1.00 47.75 15 ALA E N 1
ATOM 12159 C CA . ALA E 1 15 ? 0.051 -60.304 34.261 1.00 45.23 15 ALA E CA 1
ATOM 12160 C C . ALA E 1 15 ? 0.221 -61.782 33.928 1.00 44.43 15 ALA E C 1
ATOM 12161 O O . ALA E 1 15 ? 0.240 -62.137 32.745 1.00 53.31 15 ALA E O 1
ATOM 12163 N N . THR E 1 16 ? 0.329 -62.654 34.935 1.00 44.01 16 THR E N 1
ATOM 12164 C CA . THR E 1 16 ? 0.526 -64.075 34.658 1.00 43.70 16 THR E CA 1
ATOM 12165 C C . THR E 1 16 ? -0.750 -64.728 34.140 1.00 46.86 16 THR E C 1
ATOM 12166 O O . THR E 1 16 ? -0.707 -65.509 33.182 1.00 46.72 16 THR E O 1
ATOM 12170 N N . ILE E 1 17 ? -1.895 -64.433 34.760 1.00 39.40 17 ILE E N 1
ATOM 12171 C CA . ILE E 1 17 ? -3.143 -64.993 34.256 1.00 48.49 17 ILE E CA 1
ATOM 12172 C C . ILE E 1 17 ? -3.434 -64.450 32.863 1.00 45.19 17 ILE E C 1
ATOM 12173 O O . ILE E 1 17 ? -3.933 -65.174 31.995 1.00 46.42 17 ILE E O 1
ATOM 12178 N N . ALA E 1 18 ? -3.079 -63.185 32.613 1.00 42.68 18 ALA E N 1
ATOM 12179 C CA . ALA E 1 18 ? -3.227 -62.621 31.277 1.00 42.24 18 ALA E CA 1
ATOM 12180 C C . ALA E 1 18 ? -2.333 -63.339 30.271 1.00 46.52 18 ALA E C 1
ATOM 12181 O O . ALA E 1 18 ? -2.770 -63.656 29.159 1.00 42.88 18 ALA E O 1
ATOM 12183 N N . VAL E 1 19 ? -1.079 -63.610 30.644 1.00 41.61 19 VAL E N 1
ATOM 12184 C CA . VAL E 1 19 ? -0.188 -64.329 29.739 1.00 42.74 19 VAL E CA 1
ATOM 12185 C C . VAL E 1 19 ? -0.707 -65.737 29.497 1.00 44.99 19 VAL E C 1
ATOM 12186 O O . VAL E 1 19 ? -0.711 -66.225 28.360 1.00 41.28 19 VAL E O 1
ATOM 12190 N N . SER E 1 20 ? -1.160 -66.409 30.556 1.00 40.28 20 SER E N 1
ATOM 12191 C CA . SER E 1 20 ? -1.713 -67.745 30.385 1.00 48.44 20 SER E CA 1
ATOM 12192 C C . SER E 1 20 ? -2.933 -67.713 29.475 1.00 42.16 20 SER E C 1
ATOM 12193 O O . SER E 1 20 ? -3.170 -68.656 28.711 1.00 37.62 20 SER E O 1
ATOM 12196 N N . GLN E 1 21 ? -3.689 -66.612 29.516 1.00 37.19 21 GLN E N 1
ATOM 12197 C CA . GLN E 1 21 ? -4.898 -66.481 28.710 1.00 42.09 21 GLN E CA 1
ATOM 12198 C C . GLN E 1 21 ? -4.565 -66.297 27.232 1.00 40.66 21 GLN E C 1
ATOM 12199 O O . GLN E 1 21 ? -5.238 -66.865 26.361 1.00 36.73 21 GLN E O 1
ATOM 12205 N N . LYS E 1 22 ? -3.530 -65.512 26.924 1.00 38.59 22 LYS E N 1
ATOM 12206 C CA . LYS E 1 22 ? -3.141 -65.342 25.526 1.00 40.94 22 LYS E CA 1
ATOM 12207 C C . LYS E 1 22 ? -2.647 -66.654 24.931 1.00 42.40 22 LYS E C 1
ATOM 12208 O O . LYS E 1 22 ? -2.993 -66.998 23.794 1.00 39.65 22 LYS E O 1
ATOM 12214 N N . ALA E 1 23 ? -1.843 -67.404 25.695 1.00 41.47 23 ALA E N 1
ATOM 12215 C CA . ALA E 1 23 ? -1.332 -68.686 25.216 1.00 40.32 23 ALA E CA 1
ATOM 12216 C C . ALA E 1 23 ? -2.471 -69.651 24.919 1.00 39.01 23 ALA E C 1
ATOM 12217 O O . ALA E 1 23 ? -2.462 -70.333 23.888 1.00 39.20 23 ALA E O 1
ATOM 12219 N N . ARG E 1 24 ? -3.455 -69.725 25.820 1.00 37.86 24 ARG E N 1
ATOM 12220 C CA . ARG E 1 24 ? -4.615 -70.584 25.593 1.00 36.98 24 ARG E CA 1
ATOM 12221 C C . ARG E 1 24 ? -5.376 -70.180 24.332 1.00 37.96 24 ARG E C 1
ATOM 12222 O O . ARG E 1 24 ? -5.799 -71.041 23.552 1.00 39.65 24 ARG E O 1
ATOM 12224 N N . GLU E 1 25 ? -5.552 -68.875 24.107 1.00 37.12 25 GLU E N 1
ATOM 12225 C CA . GLU E 1 25 ? -6.277 -68.432 22.917 1.00 38.33 25 GLU E CA 1
ATOM 12226 C C . GLU E 1 25 ? -5.487 -68.716 21.643 1.00 40.01 25 GLU E C 1
ATOM 12227 O O . GLU E 1 25 ? -6.071 -69.081 20.617 1.00 38.43 25 GLU E O 1
ATOM 12229 N N . LEU E 1 26 ? -4.160 -68.561 21.679 1.00 39.03 26 LEU E N 1
ATOM 12230 C CA . LEU E 1 26 ? -3.356 -68.921 20.514 1.00 40.00 26 LEU E CA 1
ATOM 12231 C C . LEU E 1 26 ? -3.458 -70.409 20.210 1.00 39.63 26 LEU E C 1
ATOM 12232 O O . LEU E 1 26 ? -3.602 -70.802 19.046 1.00 39.97 26 LEU E O 1
ATOM 12237 N N . LYS E 1 27 ? -3.369 -71.255 21.241 1.00 39.18 27 LYS E N 1
ATOM 12238 C CA . LYS E 1 27 ? -3.500 -72.691 21.021 1.00 39.19 27 LYS E CA 1
ATOM 12239 C C . LYS E 1 27 ? -4.884 -73.029 20.490 1.00 38.66 27 LYS E C 1
ATOM 12240 O O . LYS E 1 27 ? -5.019 -73.852 19.581 1.00 42.37 27 LYS E O 1
ATOM 12242 N N . ALA E 1 28 ? -5.917 -72.374 21.026 1.00 37.96 28 ALA E N 1
ATOM 12243 C CA . ALA E 1 28 ? -7.289 -72.693 20.639 1.00 44.27 28 ALA E CA 1
ATOM 12244 C C . ALA E 1 28 ? -7.524 -72.485 19.151 1.00 44.38 28 ALA E C 1
ATOM 12245 O O . ALA E 1 28 ? -8.366 -73.169 18.555 1.00 45.12 28 ALA E O 1
ATOM 12247 N N . LYS E 1 29 ? -6.803 -71.557 18.527 1.00 35.06 29 LYS E N 1
ATOM 12248 C CA . LYS E 1 29 ? -6.979 -71.362 17.098 1.00 43.95 29 LYS E CA 1
ATOM 12249 C C . LYS E 1 29 ? -5.995 -72.181 16.270 1.00 41.49 29 LYS E C 1
ATOM 12250 O O . LYS E 1 29 ? -5.917 -71.990 15.058 1.00 40.16 29 LYS E O 1
ATOM 12256 N N . GLY E 1 30 ? -5.275 -73.112 16.889 1.00 41.99 30 GLY E N 1
ATOM 12257 C CA . GLY E 1 30 ? -4.485 -74.076 16.154 1.00 37.70 30 GLY E CA 1
ATOM 12258 C C . GLY E 1 30 ? -3.005 -73.787 16.067 1.00 34.84 30 GLY E C 1
ATOM 12259 O O . GLY E 1 30 ? -2.296 -74.514 15.363 1.00 38.17 30 GLY E O 1
ATOM 12260 N N . ARG E 1 31 ? -2.518 -72.740 16.732 1.00 35.61 31 ARG E N 1
ATOM 12261 C CA . ARG E 1 31 ? -1.087 -72.470 16.763 1.00 31.78 31 ARG E CA 1
ATOM 12262 C C . ARG E 1 31 ? -0.374 -73.523 17.600 1.00 30.32 31 ARG E C 1
ATOM 12263 O O . ARG E 1 31 ? -0.914 -74.037 18.588 1.00 31.86 31 ARG E O 1
ATOM 12271 N N . ASP E 1 32 ? 0.859 -73.843 17.203 1.00 30.35 32 ASP E N 1
ATOM 12272 C CA . ASP E 1 32 ? 1.668 -74.789 17.969 1.00 32.02 32 ASP E CA 1
ATOM 12273 C C . ASP E 1 32 ? 2.337 -74.019 19.102 1.00 28.55 32 ASP E C 1
ATOM 12274 O O . ASP E 1 32 ? 3.342 -73.337 18.896 1.00 32.50 32 ASP E O 1
ATOM 12279 N N . VAL E 1 33 ? 1.772 -74.119 20.299 1.00 28.61 33 VAL E N 1
ATOM 12280 C CA . VAL E 1 33 ? 2.186 -73.324 21.449 1.00 26.80 33 VAL E CA 1
ATOM 12281 C C . VAL E 1 33 ? 2.894 -74.238 22.434 1.00 27.76 33 VAL E C 1
ATOM 12282 O O . VAL E 1 33 ? 2.396 -75.330 22.742 1.00 30.13 33 VAL E O 1
ATOM 12286 N N . ILE E 1 34 ? 4.054 -73.795 22.922 1.00 23.32 34 ILE E N 1
ATOM 12287 C CA . ILE E 1 34 ? 4.773 -74.454 24.009 1.00 23.46 34 ILE E CA 1
ATOM 12288 C C . ILE E 1 34 ? 4.721 -73.544 25.236 1.00 23.60 34 ILE E C 1
ATOM 12289 O O . ILE E 1 34 ? 5.324 -72.462 25.251 1.00 24.96 34 ILE E O 1
ATOM 12294 N N . GLY E 1 35 ? 4.016 -73.981 26.276 1.00 19.38 35 GLY E N 1
ATOM 12295 C CA . GLY E 1 35 ? 3.937 -73.198 27.495 1.00 18.31 35 GLY E CA 1
ATOM 12296 C C . GLY E 1 35 ? 5.136 -73.479 28.380 1.00 18.32 35 GLY E C 1
ATOM 12297 O O . GLY E 1 35 ? 5.462 -74.638 28.656 1.00 22.87 35 GLY E O 1
ATOM 12298 N N . LEU E 1 36 ? 5.792 -72.421 28.831 1.00 18.49 36 LEU E N 1
ATOM 12299 C CA . LEU E 1 36 ? 6.910 -72.535 29.759 1.00 16.64 36 LEU E CA 1
ATOM 12300 C C . LEU E 1 36 ? 6.563 -71.879 31.085 1.00 16.09 36 LEU E C 1
ATOM 12301 O O . LEU E 1 36 ? 7.395 -71.219 31.713 1.00 15.00 36 LEU E O 1
ATOM 12306 N N . GLY E 1 37 ? 5.317 -72.037 31.517 1.00 16.57 37 GLY E N 1
ATOM 12307 C CA . GLY E 1 37 ? 4.899 -71.394 32.748 1.00 19.44 37 GLY E CA 1
ATOM 12308 C C . GLY E 1 37 ? 4.347 -72.337 33.795 1.00 20.15 37 GLY E C 1
ATOM 12309 O O . GLY E 1 37 ? 3.686 -71.890 34.737 1.00 29.14 37 GLY E O 1
ATOM 12310 N N . ALA E 1 38 ? 4.616 -73.636 33.667 1.00 18.64 38 ALA E N 1
ATOM 12311 C CA . ALA E 1 38 ? 4.063 -74.601 34.617 1.00 24.90 38 ALA E CA 1
ATOM 12312 C C . ALA E 1 38 ? 4.563 -74.339 36.035 1.00 23.38 38 ALA E C 1
ATOM 12313 O O . ALA E 1 38 ? 5.761 -74.178 36.268 1.00 26.89 38 ALA E O 1
ATOM 12315 N N . GLY E 1 39 ? 3.641 -74.308 36.993 1.00 22.00 39 GLY E N 1
ATOM 12316 C CA . GLY E 1 39 ? 4.036 -74.166 38.382 1.00 21.47 39 GLY E CA 1
ATOM 12317 C C . GLY E 1 39 ? 3.977 -75.491 39.108 1.00 27.55 39 GLY E C 1
ATOM 12318 O O . GLY E 1 39 ? 3.890 -75.541 40.341 1.00 30.07 39 GLY E O 1
ATOM 12319 N N . GLU E 1 40 ? 4.036 -76.581 38.348 1.00 22.25 40 GLU E N 1
ATOM 12320 C CA . GLU E 1 40 ? 3.832 -77.901 38.918 1.00 23.27 40 GLU E CA 1
ATOM 12321 C C . GLU E 1 40 ? 4.656 -78.904 38.132 1.00 18.14 40 GLU E C 1
ATOM 12322 O O . GLU E 1 40 ? 4.811 -78.760 36.909 1.00 17.62 40 GLU E O 1
ATOM 12328 N N . PRO E 1 41 ? 5.209 -79.913 38.800 1.00 22.77 41 PRO E N 1
ATOM 12329 C CA . PRO E 1 41 ? 5.928 -80.965 38.079 1.00 24.68 41 PRO E CA 1
ATOM 12330 C C . PRO E 1 41 ? 5.024 -81.614 37.047 1.00 31.76 41 PRO E C 1
ATOM 12331 O O . PRO E 1 41 ? 3.808 -81.707 37.227 1.00 33.52 41 PRO E O 1
ATOM 12335 N N . ASP E 1 42 ? 5.628 -82.056 35.948 1.00 28.82 42 ASP E N 1
ATOM 12336 C CA . ASP E 1 42 ? 4.873 -82.795 34.948 1.00 26.84 42 ASP E CA 1
ATOM 12337 C C . ASP E 1 42 ? 4.767 -84.276 35.284 1.00 36.15 42 ASP E C 1
ATOM 12338 O O . ASP E 1 42 ? 4.124 -85.019 34.540 1.00 48.64 42 ASP E O 1
ATOM 12343 N N . PHE E 1 43 ? 5.378 -84.720 36.379 1.00 34.53 43 PHE E N 1
ATOM 12344 C CA . PHE E 1 43 ? 5.229 -86.095 36.826 1.00 28.80 43 PHE E CA 1
ATOM 12345 C C . PHE E 1 43 ? 3.953 -86.254 37.645 1.00 20.10 43 PHE E C 1
ATOM 12346 O O . PHE E 1 43 ? 3.426 -85.295 38.217 1.00 19.04 43 PHE E O 1
ATOM 12354 N N . ASP E 1 44 ? 3.465 -87.488 37.697 1.00 19.18 44 ASP E N 1
ATOM 12355 C CA . ASP E 1 44 ? 2.300 -87.829 38.505 1.00 21.32 44 ASP E CA 1
ATOM 12356 C C . ASP E 1 44 ? 2.717 -88.088 39.959 1.00 18.71 44 ASP E C 1
ATOM 12357 O O . ASP E 1 44 ? 3.896 -88.292 40.279 1.00 19.00 44 ASP E O 1
ATOM 12362 N N . THR E 1 45 ? 1.724 -88.058 40.843 1.00 18.22 45 THR E N 1
ATOM 12363 C CA . THR E 1 45 ? 1.937 -88.417 42.240 1.00 20.35 45 THR E CA 1
ATOM 12364 C C . THR E 1 45 ? 2.487 -89.836 42.341 1.00 19.56 45 THR E C 1
ATOM 12365 O O . THR E 1 45 ? 1.965 -90.749 41.686 1.00 20.57 45 THR E O 1
ATOM 12369 N N . PRO E 1 46 ? 3.533 -90.056 43.148 1.00 22.30 46 PRO E N 1
ATOM 12370 C CA . PRO E 1 46 ? 4.075 -91.410 43.330 1.00 21.33 46 PRO E CA 1
ATOM 12371 C C . PRO E 1 46 ? 3.026 -92.399 43.814 1.00 26.01 46 PRO E C 1
ATOM 12372 O O . PRO E 1 46 ? 2.056 -92.037 44.493 1.00 22.47 46 PRO E O 1
ATOM 12376 N N . ASP E 1 47 ? 3.272 -93.677 43.500 1.00 23.61 47 ASP E N 1
ATOM 12377 C CA . ASP E 1 47 ? 2.279 -94.716 43.758 1.00 30.73 47 ASP E CA 1
ATOM 12378 C C . ASP E 1 47 ? 2.105 -95.006 45.246 1.00 28.46 47 ASP E C 1
ATOM 12379 O O . ASP E 1 47 ? 1.001 -95.371 45.670 1.00 24.58 47 ASP E O 1
ATOM 12384 N N . ASN E 1 48 ? 3.157 -94.866 46.058 1.00 24.53 48 ASN E N 1
ATOM 12385 C CA . ASN E 1 48 ? 2.974 -95.125 47.486 1.00 24.62 48 ASN E CA 1
ATOM 12386 C C . ASN E 1 48 ? 1.988 -94.131 48.091 1.00 23.05 48 ASN E C 1
ATOM 12387 O O . ASN E 1 48 ? 1.174 -94.499 48.943 1.00 23.16 48 ASN E O 1
ATOM 12392 N N . ILE E 1 49 ? 2.036 -92.873 47.643 1.00 22.04 49 ILE E N 1
ATOM 12393 C CA . ILE E 1 49 ? 1.094 -91.862 48.108 1.00 22.20 49 ILE E CA 1
ATOM 12394 C C . ILE E 1 49 ? -0.307 -92.166 47.596 1.00 24.01 49 ILE E C 1
ATOM 12395 O O . ILE E 1 49 ? -1.293 -92.059 48.340 1.00 19.87 49 ILE E O 1
ATOM 12400 N N . LYS E 1 50 ? -0.416 -92.534 46.316 1.00 20.85 50 LYS E N 1
ATOM 12401 C CA . LYS E 1 50 ? -1.700 -92.919 45.735 1.00 21.16 50 LYS E CA 1
ATOM 12402 C C . LYS E 1 50 ? -2.342 -94.067 46.511 1.00 22.18 50 LYS E C 1
ATOM 12403 O O . LYS E 1 50 ? -3.531 -94.013 46.845 1.00 21.89 50 LYS E O 1
ATOM 12409 N N . LYS E 1 51 ? -1.571 -95.118 46.803 1.00 27.97 51 LYS E N 1
ATOM 12410 C CA . LYS E 1 51 ? -2.128 -96.262 47.521 1.00 24.65 51 LYS E CA 1
ATOM 12411 C C . LYS E 1 51 ? -2.614 -95.851 48.903 1.00 29.04 51 LYS E C 1
ATOM 12412 O O . LYS E 1 51 ? -3.652 -96.340 49.376 1.00 28.38 51 LYS E O 1
ATOM 12414 N N . ALA E 1 52 ? -1.887 -94.940 49.557 1.00 22.81 52 ALA E N 1
ATOM 12415 C CA . ALA E 1 52 ? -2.311 -94.459 50.871 1.00 25.06 52 ALA E CA 1
ATOM 12416 C C . ALA E 1 52 ? -3.654 -93.749 50.802 1.00 26.90 52 ALA E C 1
ATOM 12417 O O . ALA E 1 52 ? -4.501 -93.933 51.683 1.00 21.01 52 ALA E O 1
ATOM 12419 N N . ALA E 1 53 ? -3.849 -92.890 49.796 1.00 27.54 53 ALA E N 1
ATOM 12420 C CA . ALA E 1 53 ? -5.129 -92.198 49.662 1.00 25.00 53 ALA E CA 1
ATOM 12421 C C . ALA E 1 53 ? -6.256 -93.185 49.381 1.00 24.99 53 ALA E C 1
ATOM 12422 O O . ALA E 1 53 ? -7.360 -93.049 49.923 1.00 24.03 53 ALA E O 1
ATOM 12424 N N . ILE E 1 54 ? -6.001 -94.181 48.529 1.00 21.50 54 ILE E N 1
ATOM 12425 C CA . ILE E 1 54 ? -7.039 -95.155 48.208 1.00 22.64 54 ILE E CA 1
ATOM 12426 C C . ILE E 1 54 ? -7.381 -95.994 49.435 1.00 23.35 54 ILE E C 1
ATOM 12427 O O . ILE E 1 54 ? -8.553 -96.311 49.683 1.00 23.65 54 ILE E O 1
ATOM 12432 N N . ASP E 1 55 ? -6.376 -96.337 50.244 1.00 23.69 55 ASP E N 1
ATOM 12433 C CA . ASP E 1 55 ? -6.655 -97.096 51.459 1.00 24.44 55 ASP E CA 1
ATOM 12434 C C . ASP E 1 55 ? -7.509 -96.279 52.424 1.00 27.76 55 ASP E C 1
ATOM 12435 O O . ASP E 1 55 ? -8.397 -96.821 53.094 1.00 23.78 55 ASP E O 1
ATOM 12440 N N . ALA E 1 56 ? -7.271 -94.966 52.485 1.00 21.75 56 ALA E N 1
ATOM 12441 C CA . ALA E 1 56 ? -8.074 -94.098 53.347 1.00 26.22 56 ALA E CA 1
ATOM 12442 C C . ALA E 1 56 ? -9.510 -93.984 52.846 1.00 28.80 56 ALA E C 1
ATOM 12443 O O . ALA E 1 56 ? -10.452 -93.926 53.645 1.00 20.38 56 ALA E O 1
ATOM 12445 N N . ILE E 1 57 ? -9.693 -93.917 51.525 1.00 25.71 57 ILE E N 1
ATOM 12446 C CA . ILE E 1 57 ? -11.037 -93.961 50.952 1.00 25.91 57 ILE E CA 1
ATOM 12447 C C . ILE E 1 57 ? -11.725 -95.266 51.330 1.00 23.93 57 ILE E C 1
ATOM 12448 O O . ILE E 1 57 ? -12.886 -95.280 51.766 1.00 22.23 57 ILE E O 1
ATOM 12453 N N . ASP E 1 58 ? -11.008 -96.384 51.177 1.00 23.47 58 ASP E N 1
ATOM 12454 C CA . ASP E 1 58 ? -11.579 -97.691 51.480 1.00 25.03 58 ASP E CA 1
ATOM 12455 C C . ASP E 1 58 ? -11.956 -97.792 52.953 1.00 24.91 58 ASP E C 1
ATOM 12456 O O . ASP E 1 58 ? -13.050 -98.248 53.288 1.00 25.48 58 ASP E O 1
ATOM 12461 N N . ARG E 1 59 ? -11.064 -97.340 53.846 1.00 27.18 59 ARG E N 1
ATOM 12462 C CA . ARG E 1 59 ? -11.293 -97.401 55.291 1.00 24.20 59 ARG E CA 1
ATOM 12463 C C . ARG E 1 59 ? -12.463 -96.538 55.758 1.00 23.15 59 ARG E C 1
ATOM 12464 O O . ARG E 1 59 ? -12.969 -96.754 56.865 1.00 23.37 59 ARG E O 1
ATOM 12472 N N . GLY E 1 60 ? -12.866 -95.534 54.989 1.00 22.06 60 GLY E N 1
ATOM 12473 C CA . GLY E 1 60 ? -13.911 -94.619 55.403 1.00 21.11 60 GLY E CA 1
ATOM 12474 C C . GLY E 1 60 ? -13.446 -93.333 56.056 1.00 29.01 60 GLY E C 1
ATOM 12475 O O . GLY E 1 60 ? -14.194 -92.763 56.864 1.00 19.49 60 GLY E O 1
ATOM 12476 N N . GLU E 1 61 ? -12.243 -92.851 55.737 1.00 19.21 61 GLU E N 1
ATOM 12477 C CA . GLU E 1 61 ? -11.742 -91.594 56.292 1.00 18.01 61 GLU E CA 1
ATOM 12478 C C . GLU E 1 61 ? -12.357 -90.409 55.538 1.00 16.99 61 GLU E C 1
ATOM 12479 O O . GLU E 1 61 ? -11.675 -89.610 54.887 1.00 19.85 61 GLU E O 1
ATOM 12485 N N . THR E 1 62 ? -13.683 -90.299 55.647 1.00 17.00 62 THR E N 1
ATOM 12486 C CA . THR E 1 62 ? -14.463 -89.391 54.809 1.00 17.72 62 THR E CA 1
ATOM 12487 C C . THR E 1 62 ? -15.206 -88.341 55.622 1.00 20.77 62 THR E C 1
ATOM 12488 O O . THR E 1 62 ? -16.140 -87.708 55.117 1.00 15.70 62 THR E O 1
ATOM 12492 N N . LYS E 1 63 ? -14.805 -88.136 56.867 1.00 17.39 63 LYS E N 1
ATOM 12493 C CA . LYS E 1 63 ? -15.519 -87.289 57.803 1.00 16.21 63 LYS E CA 1
ATOM 12494 C C . LYS E 1 63 ? -14.723 -86.014 58.005 1.00 14.06 63 LYS E C 1
ATOM 12495 O O . LYS E 1 63 ? -13.540 -85.937 57.657 1.00 14.18 63 LYS E O 1
ATOM 12501 N N . TYR E 1 64 ? -15.370 -85.019 58.597 1.00 15.20 64 TYR E N 1
ATOM 12502 C CA . TYR E 1 64 ? -14.657 -83.814 58.987 1.00 12.95 64 TYR E CA 1
ATOM 12503 C C . TYR E 1 64 ? -13.436 -84.165 59.826 1.00 17.14 64 TYR E C 1
ATOM 12504 O O . TYR E 1 64 ? -13.503 -85.032 60.705 1.00 17.30 64 TYR E O 1
ATOM 12513 N N . THR E 1 65 ? -12.323 -83.492 59.549 1.00 14.01 65 THR E N 1
ATOM 12514 C CA . THR E 1 65 ? -11.104 -83.574 60.345 1.00 13.18 65 THR E CA 1
ATOM 12515 C C . THR E 1 65 ? -11.044 -82.417 61.320 1.00 15.15 65 THR E C 1
ATOM 12516 O O . THR E 1 65 ? -11.762 -81.424 61.170 1.00 15.19 65 THR E O 1
ATOM 12520 N N . PRO E 1 66 ? -10.159 -82.477 62.324 1.00 15.70 66 PRO E N 1
ATOM 12521 C CA . PRO E 1 66 ? -9.892 -81.268 63.110 1.00 15.39 66 PRO E CA 1
ATOM 12522 C C . PRO E 1 66 ? -9.438 -80.162 62.174 1.00 20.98 66 PRO E C 1
ATOM 12523 O O . PRO E 1 66 ? -8.799 -80.418 61.155 1.00 16.20 66 PRO E O 1
ATOM 12527 N N . VAL E 1 67 ? -9.786 -78.920 62.513 1.00 12.47 67 VAL E N 1
ATOM 12528 C CA . VAL E 1 67 ? -9.524 -77.824 61.583 1.00 14.75 67 VAL E CA 1
ATOM 12529 C C . VAL E 1 67 ? -8.038 -77.740 61.234 1.00 12.92 67 VAL E C 1
ATOM 12530 O O . VAL E 1 67 ? -7.674 -77.529 60.066 1.00 15.72 67 VAL E O 1
ATOM 12534 N N . SER E 1 68 ? -7.157 -77.933 62.219 1.00 13.77 68 SER E N 1
ATOM 12535 C CA . SER E 1 68 ? -5.719 -77.814 61.958 1.00 15.46 68 SER E CA 1
ATOM 12536 C C . SER E 1 68 ? -5.094 -79.073 61.369 1.00 15.74 68 SER E C 1
ATOM 12537 O O . SER E 1 68 ? -3.882 -79.089 61.133 1.00 17.53 68 SER E O 1
ATOM 12540 N N . GLY E 1 69 ? -5.860 -80.133 61.170 1.00 12.37 69 GLY E N 1
ATOM 12541 C CA . GLY E 1 69 ? -5.364 -81.311 60.492 1.00 12.67 69 GLY E CA 1
ATOM 12542 C C . GLY E 1 69 ? -5.576 -82.578 61.294 1.00 13.47 69 GLY E C 1
ATOM 12543 O O . GLY E 1 69 ? -5.755 -82.529 62.520 1.00 15.23 69 GLY E O 1
ATOM 12544 N N . ILE E 1 70 ? -5.547 -83.719 60.620 1.00 17.75 70 ILE E N 1
ATOM 12545 C CA . ILE E 1 70 ? -5.643 -84.994 61.339 1.00 14.75 70 ILE E CA 1
ATOM 12546 C C . ILE E 1 70 ? -4.393 -85.176 62.194 1.00 18.99 70 ILE E C 1
ATOM 12547 O O . ILE E 1 70 ? -3.297 -84.765 61.772 1.00 16.94 70 ILE E O 1
ATOM 12552 N N . PRO E 1 71 ? -4.492 -85.772 63.387 1.00 19.58 71 PRO E N 1
ATOM 12553 C CA . PRO E 1 71 ? -3.305 -85.837 64.263 1.00 20.21 71 PRO E CA 1
ATOM 12554 C C . PRO E 1 71 ? -2.149 -86.622 63.663 1.00 24.51 71 PRO E C 1
ATOM 12555 O O . PRO E 1 71 ? -0.991 -86.316 63.963 1.00 20.43 71 PRO E O 1
ATOM 12559 N N . GLU E 1 72 ? -2.425 -87.603 62.803 1.00 21.12 72 GLU E N 1
ATOM 12560 C CA . GLU E 1 72 ? -1.353 -88.352 62.160 1.00 23.65 72 GLU E CA 1
ATOM 12561 C C . GLU E 1 72 ? -0.485 -87.451 61.288 1.00 19.92 72 GLU E C 1
ATOM 12562 O O . GLU E 1 72 ? 0.734 -87.646 61.205 1.00 20.31 72 GLU E O 1
ATOM 12568 N N . LEU E 1 73 ? -1.096 -86.458 60.631 1.00 19.80 73 LEU E N 1
ATOM 12569 C CA . LEU E 1 73 ? -0.364 -85.570 59.738 1.00 18.00 73 LEU E CA 1
ATOM 12570 C C . LEU E 1 73 ? 0.340 -84.457 60.505 1.00 19.40 73 LEU E C 1
ATOM 12571 O O . LEU E 1 73 ? 1.467 -84.089 60.170 1.00 16.94 73 LEU E O 1
ATOM 12576 N N . ARG E 1 74 ? -0.303 -83.904 61.534 1.00 16.03 74 ARG E N 1
ATOM 12577 C CA . ARG E 1 74 ? 0.396 -82.956 62.385 1.00 15.78 74 ARG E CA 1
ATOM 12578 C C . ARG E 1 74 ? 1.598 -83.621 63.058 1.00 17.14 74 ARG E C 1
ATOM 12579 O O . ARG E 1 74 ? 2.664 -83.008 63.176 1.00 18.47 74 ARG E O 1
ATOM 12587 N N . GLU E 1 75 ? 1.450 -84.879 63.487 1.00 18.74 75 GLU E N 1
ATOM 12588 C CA . GLU E 1 75 ? 2.599 -85.623 63.999 1.00 23.02 75 GLU E CA 1
ATOM 12589 C C . GLU E 1 75 ? 3.669 -85.786 62.926 1.00 20.07 75 GLU E C 1
ATOM 12590 O O . GLU E 1 75 ? 4.860 -85.586 63.187 1.00 20.58 75 GLU E O 1
ATOM 12596 N N . ALA E 1 76 ? 3.259 -86.172 61.714 1.00 22.15 76 ALA E N 1
ATOM 12597 C CA . ALA E 1 76 ? 4.229 -86.399 60.645 1.00 21.50 76 ALA E CA 1
ATOM 12598 C C . ALA E 1 76 ? 4.943 -85.112 60.270 1.00 18.28 76 ALA E C 1
ATOM 12599 O O . ALA E 1 76 ? 6.126 -85.133 59.879 1.00 18.79 76 ALA E O 1
ATOM 12601 N N . ILE E 1 77 ? 4.235 -83.987 60.350 1.00 16.79 77 ILE E N 1
ATOM 12602 C CA . ILE E 1 77 ? 4.857 -82.699 60.077 1.00 16.27 77 ILE E CA 1
ATOM 12603 C C . ILE E 1 77 ? 5.903 -82.386 61.138 1.00 18.65 77 ILE E C 1
ATOM 12604 O O . ILE E 1 77 ? 7.028 -81.980 60.821 1.00 17.15 77 ILE E O 1
ATOM 12609 N N . ALA E 1 78 ? 5.547 -82.575 62.415 1.00 17.34 78 ALA E N 1
ATOM 12610 C CA . ALA E 1 78 ? 6.507 -82.335 63.489 1.00 19.90 78 ALA E CA 1
ATOM 12611 C C . ALA E 1 78 ? 7.746 -83.210 63.326 1.00 21.47 78 ALA E C 1
ATOM 12612 O O . ALA E 1 78 ? 8.874 -82.746 63.534 1.00 21.12 78 ALA E O 1
ATOM 12614 N N . LYS E 1 79 ? 7.555 -84.476 62.944 1.00 20.83 79 LYS E N 1
ATOM 12615 C CA . LYS E 1 79 ? 8.688 -85.375 62.742 1.00 22.86 79 LYS E CA 1
ATOM 12616 C C . LYS E 1 79 ? 9.539 -84.955 61.546 1.00 22.02 79 LYS E C 1
ATOM 12617 O O . LYS E 1 79 ? 10.763 -85.105 61.580 1.00 23.33 79 LYS E O 1
ATOM 12623 N N . LYS E 1 80 ? 8.908 -84.458 60.477 1.00 23.94 80 LYS E N 1
ATOM 12624 C CA . LYS E 1 80 ? 9.654 -84.009 59.304 1.00 22.36 80 LYS E CA 1
ATOM 12625 C C . LYS E 1 80 ? 10.490 -82.780 59.625 1.00 21.56 80 LYS E C 1
ATOM 12626 O O . LYS E 1 80 ? 11.643 -82.676 59.196 1.00 20.73 80 LYS E O 1
ATOM 12632 N N . PHE E 1 81 ? 9.930 -81.825 60.369 1.00 19.55 81 PHE E N 1
ATOM 12633 C CA . PHE E 1 81 ? 10.708 -80.634 60.686 1.00 22.93 81 PHE E CA 1
ATOM 12634 C C . PHE E 1 81 ? 11.939 -80.983 61.510 1.00 20.70 81 PHE E C 1
ATOM 12635 O O . PHE E 1 81 ? 13.005 -80.389 61.322 1.00 21.35 81 PHE E O 1
ATOM 12643 N N . LYS E 1 82 ? 11.817 -81.961 62.412 1.00 21.86 82 LYS E N 1
ATOM 12644 C CA . LYS E 1 82 ? 12.968 -82.405 63.189 1.00 24.00 82 LYS E CA 1
ATOM 12645 C C . LYS E 1 82 ? 13.942 -83.198 62.324 1.00 25.30 82 LYS E C 1
ATOM 12646 O O . LYS E 1 82 ? 15.146 -82.925 62.316 1.00 26.55 82 LYS E O 1
ATOM 12652 N N . ARG E 1 83 ? 13.430 -84.186 61.591 1.00 25.22 83 ARG E N 1
ATOM 12653 C CA . ARG E 1 83 ? 14.286 -85.102 60.844 1.00 26.84 83 ARG E CA 1
ATOM 12654 C C . ARG E 1 83 ? 15.013 -84.399 59.704 1.00 26.52 83 ARG E C 1
ATOM 12655 O O . ARG E 1 83 ? 16.196 -84.670 59.453 1.00 28.31 83 ARG E O 1
ATOM 12663 N N . GLU E 1 84 ? 14.322 -83.509 58.994 1.00 24.90 84 GLU E N 1
ATOM 12664 C CA . GLU E 1 84 ? 14.882 -82.887 57.802 1.00 24.35 84 GLU E CA 1
ATOM 12665 C C . GLU E 1 84 ? 15.463 -81.507 58.065 1.00 26.21 84 GLU E C 1
ATOM 12666 O O . GLU E 1 84 ? 16.463 -81.141 57.436 1.00 26.48 84 GLU E O 1
ATOM 12672 N N . ASN E 1 85 ? 14.915 -80.754 59.018 1.00 23.01 85 ASN E N 1
ATOM 12673 C CA . ASN E 1 85 ? 15.350 -79.384 59.238 1.00 23.84 85 ASN E CA 1
ATOM 12674 C C . ASN E 1 85 ? 15.931 -79.126 60.626 1.00 23.92 85 ASN E C 1
ATOM 12675 O O . ASN E 1 85 ? 16.358 -77.998 60.899 1.00 26.13 85 ASN E O 1
ATOM 12680 N N . ASN E 1 86 ? 15.978 -80.135 61.500 1.00 25.00 86 ASN E N 1
ATOM 12681 C CA . ASN E 1 86 ? 16.524 -79.988 62.853 1.00 26.43 86 ASN E CA 1
ATOM 12682 C C . ASN E 1 86 ? 15.788 -78.901 63.641 1.00 27.80 86 ASN E C 1
ATOM 12683 O O . ASN E 1 86 ? 16.384 -78.155 64.423 1.00 26.25 86 ASN E O 1
ATOM 12688 N N . LEU E 1 87 ? 14.480 -78.810 63.439 1.00 23.39 87 LEU E N 1
ATOM 12689 C CA . LEU E 1 87 ? 13.635 -77.895 64.187 1.00 22.42 87 LEU E CA 1
ATOM 12690 C C . LEU E 1 87 ? 12.715 -78.708 65.084 1.00 23.27 87 LEU E C 1
ATOM 12691 O O . LEU E 1 87 ? 12.155 -79.718 64.648 1.00 24.25 87 LEU E O 1
ATOM 12696 N N . ASP E 1 88 ? 12.542 -78.248 66.322 1.00 23.17 88 ASP E N 1
ATOM 12697 C CA . ASP E 1 88 ? 11.717 -78.930 67.316 1.00 23.68 88 ASP E CA 1
ATOM 12698 C C . ASP E 1 88 ? 10.399 -78.180 67.480 1.00 22.16 88 ASP E C 1
ATOM 12699 O O . ASP E 1 88 ? 10.377 -77.051 67.982 1.00 23.47 88 ASP E O 1
ATOM 12704 N N . TYR E 1 89 ? 9.313 -78.802 67.030 1.00 21.09 89 TYR E N 1
ATOM 12705 C CA . TYR E 1 89 ? 7.954 -78.295 67.197 1.00 19.93 89 TYR E CA 1
ATOM 12706 C C . TYR E 1 89 ? 7.076 -79.411 67.733 1.00 20.56 89 TYR E C 1
ATOM 12707 O O . TYR E 1 89 ? 7.209 -80.559 67.305 1.00 20.97 89 TYR E O 1
ATOM 12716 N N . THR E 1 90 ? 6.153 -79.075 68.636 1.00 20.82 90 THR E N 1
ATOM 12717 C CA . THR E 1 90 ? 5.132 -80.041 68.991 1.00 21.34 90 THR E CA 1
ATOM 12718 C C . THR E 1 90 ? 4.090 -80.132 67.883 1.00 19.61 90 THR E C 1
ATOM 12719 O O . THR E 1 90 ? 3.961 -79.238 67.034 1.00 18.03 90 THR E O 1
ATOM 12723 N N . ALA E 1 91 ? 3.316 -81.217 67.916 1.00 20.16 91 ALA E N 1
ATOM 12724 C CA . ALA E 1 91 ? 2.223 -81.345 66.955 1.00 18.84 91 ALA E CA 1
ATOM 12725 C C . ALA E 1 91 ? 1.244 -80.189 67.076 1.00 22.69 91 ALA E C 1
ATOM 12726 O O . ALA E 1 91 ? 0.673 -79.757 66.067 1.00 21.04 91 ALA E O 1
ATOM 12728 N N . ALA E 1 92 ? 1.041 -79.668 68.298 1.00 21.61 92 ALA E N 1
ATOM 12729 C CA . ALA E 1 92 ? 0.112 -78.558 68.490 1.00 18.26 92 ALA E CA 1
ATOM 12730 C C . ALA E 1 92 ? 0.581 -77.280 67.809 1.00 19.41 92 ALA E C 1
ATOM 12731 O O . ALA E 1 92 ? -0.239 -76.393 67.546 1.00 18.64 92 ALA E O 1
ATOM 12733 N N . GLN E 1 93 ? 1.864 -77.179 67.479 1.00 16.95 93 GLN E N 1
ATOM 12734 C CA . GLN E 1 93 ? 2.389 -76.029 66.766 1.00 16.36 93 GLN E CA 1
ATOM 12735 C C . GLN E 1 93 ? 2.289 -76.157 65.250 1.00 14.25 93 GLN E C 1
ATOM 12736 O O . GLN E 1 93 ? 2.765 -75.266 64.544 1.00 15.85 93 GLN E O 1
ATOM 12742 N N . THR E 1 94 ? 1.725 -77.238 64.730 1.00 18.45 94 THR E N 1
ATOM 12743 C CA . THR E 1 94 ? 1.619 -77.424 63.291 1.00 20.01 94 THR E CA 1
ATOM 12744 C C . THR E 1 94 ? 0.196 -77.141 62.836 1.00 17.50 94 THR E C 1
ATOM 12745 O O . THR E 1 94 ? -0.758 -77.280 63.608 1.00 14.76 94 THR E O 1
ATOM 12749 N N . ILE E 1 95 ? 0.056 -76.714 61.583 1.00 17.36 95 ILE E N 1
ATOM 12750 C CA . ILE E 1 95 ? -1.266 -76.540 60.990 1.00 14.27 95 ILE E CA 1
ATOM 12751 C C . ILE E 1 95 ? -1.228 -77.021 59.544 1.00 14.29 95 ILE E C 1
ATOM 12752 O O . ILE E 1 95 ? -0.234 -76.826 58.834 1.00 16.23 95 ILE E O 1
ATOM 12757 N N . VAL E 1 96 ? -2.303 -77.692 59.131 1.00 15.09 96 VAL E N 1
ATOM 12758 C CA . VAL E 1 96 ? -2.476 -78.217 57.778 1.00 14.39 96 VAL E CA 1
ATOM 12759 C C . VAL E 1 96 ? -3.522 -77.362 57.075 1.00 13.71 96 VAL E C 1
ATOM 12760 O O . VAL E 1 96 ? -4.628 -77.181 57.601 1.00 14.92 96 VAL E O 1
ATOM 12764 N N . GLY E 1 97 ? -3.183 -76.866 55.878 1.00 13.93 97 GLY E N 1
ATOM 12765 C CA . GLY E 1 97 ? -4.089 -76.069 55.083 1.00 12.40 97 GLY E CA 1
ATOM 12766 C C . GLY E 1 97 ? -4.310 -76.640 53.686 1.00 10.65 97 GLY E C 1
ATOM 12767 O O . GLY E 1 97 ? -3.645 -77.585 53.250 1.00 11.27 97 GLY E O 1
ATOM 12768 N N . THR E 1 98 ? -5.296 -76.069 53.001 1.00 12.11 98 THR E N 1
ATOM 12769 C CA . THR E 1 98 ? -5.618 -76.465 51.627 1.00 12.04 98 THR E CA 1
ATOM 12770 C C . THR E 1 98 ? -4.655 -75.732 50.706 1.00 16.18 98 THR E C 1
ATOM 12771 O O . THR E 1 98 ? -4.942 -74.648 50.190 1.00 14.20 98 THR E O 1
ATOM 12775 N N . GLY E 1 99 ? -3.503 -76.350 50.492 1.00 15.83 99 GLY E N 1
ATOM 12776 C CA . GLY E 1 99 ? -2.411 -75.720 49.777 1.00 11.75 99 GLY E CA 1
ATOM 12777 C C . GLY E 1 99 ? -1.539 -74.904 50.708 1.00 15.27 99 GLY E C 1
ATOM 12778 O O . GLY E 1 99 ? -1.961 -74.457 51.777 1.00 14.18 99 GLY E O 1
ATOM 12779 N N . GLY E 1 100 ? -0.277 -74.722 50.308 1.00 14.03 100 GLY E N 1
ATOM 12780 C CA . GLY E 1 100 ? 0.507 -73.730 51.034 1.00 15.30 100 GLY E CA 1
ATOM 12781 C C . GLY E 1 100 ? -0.033 -72.325 50.850 1.00 12.97 100 GLY E C 1
ATOM 12782 O O . GLY E 1 100 ? 0.223 -71.442 51.676 1.00 13.34 100 GLY E O 1
ATOM 12783 N N . LYS E 1 101 ? -0.789 -72.107 49.779 1.00 13.69 101 LYS E N 1
ATOM 12784 C CA . LYS E 1 101 ? -1.448 -70.823 49.575 1.00 16.08 101 LYS E CA 1
ATOM 12785 C C . LYS E 1 101 ? -2.323 -70.456 50.767 1.00 16.44 101 LYS E C 1
ATOM 12786 O O . LYS E 1 101 ? -2.333 -69.298 51.209 1.00 14.01 101 LYS E O 1
ATOM 12792 N N . GLN E 1 102 ? -3.075 -71.419 51.303 1.00 9.95 102 GLN E N 1
ATOM 12793 C CA . GLN E 1 102 ? -3.976 -71.072 52.402 1.00 13.15 102 GLN E CA 1
ATOM 12794 C C . GLN E 1 102 ? -3.198 -70.784 53.677 1.00 13.61 102 GLN E C 1
ATOM 12795 O O . GLN E 1 102 ? -3.610 -69.924 54.458 1.00 12.28 102 GLN E O 1
ATOM 12801 N N . ILE E 1 103 ? -2.080 -71.490 53.898 1.00 13.18 103 ILE E N 1
ATOM 12802 C CA . ILE E 1 103 ? -1.190 -71.171 55.019 1.00 13.53 103 ILE E CA 1
ATOM 12803 C C . ILE E 1 103 ? -0.758 -69.713 54.941 1.00 13.29 103 ILE E C 1
ATOM 12804 O O . ILE E 1 103 ? -0.831 -68.966 55.923 1.00 12.86 103 ILE E O 1
ATOM 12809 N N . LEU E 1 104 ? -0.253 -69.300 53.775 1.00 13.63 104 LEU E N 1
ATOM 12810 C CA . LEU E 1 104 ? 0.220 -67.927 53.623 1.00 11.61 104 LEU E CA 1
ATOM 12811 C C . LEU E 1 104 ? -0.926 -66.949 53.794 1.00 16.67 104 LEU E C 1
ATOM 12812 O O . LEU E 1 104 ? -0.802 -65.940 54.502 1.00 15.64 104 LEU E O 1
ATOM 12817 N N . PHE E 1 105 ? -2.053 -67.228 53.131 1.00 14.86 105 PHE E N 1
ATOM 12818 C CA . PHE E 1 105 ? -3.175 -66.299 53.161 1.00 12.20 105 PHE E CA 1
ATOM 12819 C C . PHE E 1 105 ? -3.640 -66.053 54.588 1.00 12.05 105 PHE E C 1
ATOM 12820 O O . PHE E 1 105 ? -3.873 -64.906 54.985 1.00 18.54 105 PHE E O 1
ATOM 12828 N N . ASN E 1 106 ? -3.738 -67.116 55.387 1.00 14.63 106 ASN E N 1
ATOM 12829 C CA . ASN E 1 106 ? -4.276 -66.958 56.737 1.00 13.65 106 ASN E CA 1
ATOM 12830 C C . ASN E 1 106 ? -3.241 -66.444 57.728 1.00 15.33 106 ASN E C 1
ATOM 12831 O O . ASN E 1 106 ? -3.605 -65.773 58.702 1.00 18.27 106 ASN E O 1
ATOM 12836 N N . ALA E 1 107 ? -1.955 -66.709 57.492 1.00 14.42 107 ALA E N 1
ATOM 12837 C CA . ALA E 1 107 ? -0.933 -66.034 58.274 1.00 17.43 107 ALA E CA 1
ATOM 12838 C C . ALA E 1 107 ? -1.076 -64.530 58.133 1.00 18.64 107 ALA E C 1
ATOM 12839 O O . ALA E 1 107 ? -0.967 -63.788 59.118 1.00 17.27 107 ALA E O 1
ATOM 12841 N N . PHE E 1 108 ? -1.350 -64.067 56.911 1.00 16.02 108 PHE E N 1
ATOM 12842 C CA . PHE E 1 108 ? -1.539 -62.640 56.685 1.00 14.00 108 PHE E CA 1
ATOM 12843 C C . PHE E 1 108 ? -2.893 -62.167 57.211 1.00 19.28 108 PHE E C 1
ATOM 12844 O O . PHE E 1 108 ? -2.988 -61.111 57.852 1.00 21.65 108 PHE E O 1
ATOM 12852 N N . MET E 1 109 ? -3.950 -62.933 56.968 1.00 13.89 109 MET E N 1
ATOM 12853 C CA . MET E 1 109 ? -5.254 -62.494 57.445 1.00 15.28 109 MET E CA 1
ATOM 12854 C C . MET E 1 109 ? -5.289 -62.437 58.966 1.00 17.31 109 MET E C 1
ATOM 12855 O O . MET E 1 109 ? -5.955 -61.568 59.540 1.00 22.07 109 MET E O 1
ATOM 12860 N N . ALA E 1 110 ? -4.550 -63.314 59.635 1.00 16.30 110 ALA E N 1
ATOM 12861 C CA . ALA E 1 110 ? -4.568 -63.346 61.094 1.00 19.85 110 ALA E CA 1
ATOM 12862 C C . ALA E 1 110 ? -3.744 -62.237 61.732 1.00 22.70 110 ALA E C 1
ATOM 12863 O O . ALA E 1 110 ? -3.852 -62.041 62.951 1.00 21.09 110 ALA E O 1
ATOM 12865 N N . THR E 1 111 ? -2.922 -61.522 60.958 1.00 16.68 111 THR E N 1
ATOM 12866 C CA . THR E 1 111 ? -1.969 -60.588 61.550 1.00 20.35 111 THR E CA 1
ATOM 12867 C C . THR E 1 111 ? -2.023 -59.171 60.984 1.00 20.54 111 THR E C 1
ATOM 12868 O O . THR E 1 111 ? -1.677 -58.222 61.690 1.00 21.57 111 THR E O 1
ATOM 12872 N N . LEU E 1 112 ? -2.417 -58.988 59.725 1.00 17.18 112 LEU E N 1
ATOM 12873 C CA . LEU E 1 112 ? -2.211 -57.680 59.109 1.00 19.60 112 LEU E CA 1
ATOM 12874 C C . LEU E 1 112 ? -3.298 -56.692 59.500 1.00 18.65 112 LEU E C 1
ATOM 12875 O O . LEU E 1 112 ? -4.494 -56.950 59.321 1.00 19.80 112 LEU E O 1
ATOM 12880 N N . ASN E 1 113 ? -2.868 -55.557 60.035 1.00 18.04 113 ASN E N 1
ATOM 12881 C CA . ASN E 1 113 ? -3.639 -54.349 60.252 1.00 21.85 113 ASN E CA 1
ATOM 12882 C C . ASN E 1 113 ? -3.304 -53.347 59.166 1.00 27.12 113 ASN E C 1
ATOM 12883 O O . ASN E 1 113 ? -2.214 -53.391 58.592 1.00 24.65 113 ASN E O 1
ATOM 12888 N N . PRO E 1 114 ? -4.214 -52.431 58.851 1.00 23.08 114 PRO E N 1
ATOM 12889 C CA . PRO E 1 114 ? -3.882 -51.379 57.883 1.00 26.71 114 PRO E CA 1
ATOM 12890 C C . PRO E 1 114 ? -2.626 -50.640 58.328 1.00 21.17 114 PRO E C 1
ATOM 12891 O O . PRO E 1 114 ? -2.481 -50.276 59.497 1.00 22.02 114 PRO E O 1
ATOM 12895 N N . GLY E 1 115 ? -1.700 -50.452 57.402 1.00 26.83 115 GLY E N 1
ATOM 12896 C CA . GLY E 1 115 ? -0.427 -49.844 57.718 1.00 27.74 115 GLY E CA 1
ATOM 12897 C C . GLY E 1 115 ? 0.704 -50.822 57.975 1.00 28.45 115 GLY E C 1
ATOM 12898 O O . GLY E 1 115 ? 1.873 -50.425 57.887 1.00 29.77 115 GLY E O 1
ATOM 12899 N N . ASP E 1 116 ? 0.401 -52.081 58.288 1.00 18.83 116 ASP E N 1
ATOM 12900 C CA . ASP E 1 116 ? 1.465 -53.062 58.485 1.00 17.88 116 ASP E CA 1
ATOM 12901 C C . ASP E 1 116 ? 2.209 -53.281 57.177 1.00 19.64 116 ASP E C 1
ATOM 12902 O O . ASP E 1 116 ? 1.591 -53.501 56.131 1.00 19.55 116 ASP E O 1
ATOM 12907 N N . GLU E 1 117 ? 3.536 -53.273 57.244 1.00 16.94 117 GLU E N 1
ATOM 12908 C CA . GLU E 1 117 ? 4.369 -53.463 56.057 1.00 16.25 117 GLU E CA 1
ATOM 12909 C C . GLU E 1 117 ? 4.877 -54.896 55.991 1.00 16.13 117 GLU E C 1
ATOM 12910 O O . GLU E 1 117 ? 5.134 -55.529 57.019 1.00 15.81 117 GLU E O 1
ATOM 12916 N N . VAL E 1 118 ? 4.990 -55.415 54.774 1.00 15.10 118 VAL E N 1
ATOM 12917 C CA . VAL E 1 118 ? 5.452 -56.778 54.522 1.00 14.89 118 VAL E CA 1
ATOM 12918 C C . VAL E 1 118 ? 6.575 -56.667 53.503 1.00 12.97 118 VAL E C 1
ATOM 12919 O O . VAL E 1 118 ? 6.333 -56.268 52.356 1.00 13.42 118 VAL E O 1
ATOM 12923 N N . VAL E 1 119 ? 7.793 -57.002 53.919 1.00 13.12 119 VAL E N 1
ATOM 12924 C CA . VAL E 1 119 ? 8.972 -56.903 53.059 1.00 13.14 119 VAL E CA 1
ATOM 12925 C C . VAL E 1 119 ? 9.051 -58.123 52.155 1.00 15.78 119 VAL E C 1
ATOM 12926 O O . VAL E 1 119 ? 9.079 -59.261 52.637 1.00 11.66 119 VAL E O 1
ATOM 12930 N N . ILE E 1 120 ? 9.114 -57.885 50.843 1.00 11.83 120 ILE E N 1
ATOM 12931 C CA . ILE E 1 120 ? 9.046 -58.960 49.848 1.00 12.08 120 ILE E CA 1
ATOM 12932 C C . ILE E 1 120 ? 10.201 -58.789 48.869 1.00 13.79 120 ILE E C 1
ATOM 12933 O O . ILE E 1 120 ? 10.224 -57.816 48.104 1.00 12.44 120 ILE E O 1
ATOM 12938 N N . PRO E 1 121 ? 11.156 -59.704 48.845 1.00 12.59 121 PRO E N 1
ATOM 12939 C CA . PRO E 1 121 ? 12.262 -59.586 47.886 1.00 15.85 121 PRO E CA 1
ATOM 12940 C C . PRO E 1 121 ? 11.767 -59.763 46.457 1.00 16.40 121 PRO E C 1
ATOM 12941 O O . PRO E 1 121 ? 10.934 -60.630 46.180 1.00 13.77 121 PRO E O 1
ATOM 12945 N N . ALA E 1 122 ? 12.290 -58.925 45.550 1.00 15.25 122 ALA E N 1
ATOM 12946 C CA . ALA E 1 122 ? 12.057 -59.109 44.124 1.00 11.11 122 ALA E CA 1
ATOM 12947 C C . ALA E 1 122 ? 13.262 -59.802 43.481 1.00 12.89 122 ALA E C 1
ATOM 12948 O O . ALA E 1 122 ? 14.410 -59.496 43.832 1.00 16.43 122 ALA E O 1
ATOM 12950 N N . PRO E 1 123 ? 13.063 -60.740 42.528 1.00 12.79 123 PRO E N 1
ATOM 12951 C CA . PRO E 1 123 ? 11.739 -61.100 41.996 1.00 10.45 123 PRO E CA 1
ATOM 12952 C C . PRO E 1 123 ? 10.945 -62.008 42.914 1.00 10.76 123 PRO E C 1
ATOM 12953 O O . PRO E 1 123 ? 11.465 -62.906 43.600 1.00 13.07 123 PRO E O 1
ATOM 12957 N N . TYR E 1 124 ? 9.649 -61.761 42.922 1.00 10.53 124 TYR E N 1
ATOM 12958 C CA . TYR E 1 124 ? 8.743 -62.372 43.871 1.00 13.54 124 TYR E CA 1
ATOM 12959 C C . TYR E 1 124 ? 7.695 -63.186 43.138 1.00 16.65 124 TYR E C 1
ATOM 12960 O O . TYR E 1 124 ? 7.306 -62.868 42.013 1.00 15.85 124 TYR E O 1
ATOM 12969 N N . TRP E 1 125 ? 7.264 -64.253 43.791 1.00 15.09 125 TRP E N 1
ATOM 12970 C CA . TRP E 1 125 ? 6.020 -64.908 43.418 1.00 16.68 125 TRP E CA 1
ATOM 12971 C C . TRP E 1 125 ? 4.884 -63.899 43.506 1.00 19.79 125 TRP E C 1
ATOM 12972 O O . TRP E 1 125 ? 4.720 -63.220 44.529 1.00 15.72 125 TRP E O 1
ATOM 12983 N N . VAL E 1 126 ? 4.091 -63.804 42.432 1.00 14.48 126 VAL E N 1
ATOM 12984 C CA . VAL E 1 126 ? 3.135 -62.709 42.313 1.00 18.83 126 VAL E CA 1
ATOM 12985 C C . VAL E 1 126 ? 2.078 -62.781 43.406 1.00 15.49 126 VAL E C 1
ATOM 12986 O O . VAL E 1 126 ? 1.503 -61.758 43.796 1.00 16.08 126 VAL E O 1
ATOM 12990 N N . SER E 1 127 ? 1.824 -63.972 43.944 1.00 12.27 127 SER E N 1
ATOM 12991 C CA . SER E 1 127 ? 0.758 -64.093 44.936 1.00 16.37 127 SER E CA 1
ATOM 12992 C C . SER E 1 127 ? 1.085 -63.376 46.241 1.00 19.49 127 SER E C 1
ATOM 12993 O O . SER E 1 127 ? 0.158 -62.972 46.945 1.00 14.75 127 SER E O 1
ATOM 12996 N N . TYR E 1 128 ? 2.378 -63.218 46.598 1.00 18.16 128 TYR E N 1
ATOM 12997 C CA . TYR E 1 128 ? 2.702 -62.587 47.881 1.00 18.89 128 TYR E CA 1
ATOM 12998 C C . TYR E 1 128 ? 2.140 -61.176 47.983 1.00 17.83 128 TYR E C 1
ATOM 12999 O O . TYR E 1 128 ? 1.390 -60.892 48.935 1.00 18.84 128 TYR E O 1
ATOM 13008 N N . PRO E 1 129 ? 2.453 -60.247 47.076 1.00 16.01 129 PRO E N 1
ATOM 13009 C CA . PRO E 1 129 ? 1.881 -58.904 47.239 1.00 15.42 129 PRO E CA 1
ATOM 13010 C C . PRO E 1 129 ? 0.376 -58.890 47.078 1.00 15.95 129 PRO E C 1
ATOM 13011 O O . PRO E 1 129 ? -0.286 -58.043 47.691 1.00 15.40 129 PRO E O 1
ATOM 13015 N N . GLU E 1 130 ? -0.190 -59.808 46.283 1.00 11.90 130 GLU E N 1
ATOM 13016 C CA . GLU E 1 130 ? -1.643 -59.817 46.125 1.00 14.53 130 GLU E CA 1
ATOM 13017 C C . GLU E 1 130 ? -2.317 -60.194 47.433 1.00 12.87 130 GLU E C 1
ATOM 13018 O O . GLU E 1 130 ? -3.286 -59.552 47.846 1.00 15.61 130 GLU E O 1
ATOM 13024 N N . MET E 1 131 ? -1.815 -61.247 48.080 1.00 23.57 131 MET E N 1
ATOM 13025 C CA . MET E 1 131 ? -2.298 -61.660 49.396 1.00 25.46 131 MET E CA 1
ATOM 13026 C C . MET E 1 131 ? -2.233 -60.519 50.399 1.00 22.74 131 MET E C 1
ATOM 13027 O O . MET E 1 131 ? -3.199 -60.250 51.131 1.00 20.09 131 MET E O 1
ATOM 13032 N N . VAL E 1 132 ? -1.071 -59.864 50.471 1.00 16.02 132 VAL E N 1
ATOM 13033 C CA . VAL E 1 132 ? -0.843 -58.801 51.444 1.00 19.75 132 VAL E CA 1
ATOM 13034 C C . VAL E 1 132 ? -1.792 -57.641 51.193 1.00 19.02 132 VAL E C 1
ATOM 13035 O O . VAL E 1 132 ? -2.370 -57.069 52.131 1.00 17.23 132 VAL E O 1
ATOM 13039 N N . ALA E 1 133 ? -1.958 -57.273 49.920 1.00 20.19 133 ALA E N 1
ATOM 13040 C CA . ALA E 1 133 ? -2.824 -56.156 49.562 1.00 17.28 133 ALA E CA 1
ATOM 13041 C C . ALA E 1 133 ? -4.279 -56.464 49.895 1.00 17.15 133 ALA E C 1
ATOM 13042 O O . ALA E 1 133 ? -4.987 -55.626 50.468 1.00 17.25 133 ALA E O 1
ATOM 13044 N N . LEU E 1 134 ? -4.745 -57.667 49.541 1.00 18.23 134 LEU E N 1
ATOM 13045 C CA . LEU E 1 134 ? -6.119 -58.047 49.873 1.00 19.50 134 LEU E CA 1
ATOM 13046 C C . LEU E 1 134 ? -6.357 -58.018 51.380 1.00 17.55 134 LEU E C 1
ATOM 13047 O O . LEU E 1 134 ? -7.435 -57.623 51.839 1.00 18.81 134 LEU E O 1
ATOM 13052 N N . CYS E 1 135 ? -5.372 -58.431 52.169 1.00 17.05 135 CYS E N 1
ATOM 13053 C CA . CYS E 1 135 ? -5.549 -58.433 53.619 1.00 21.16 135 CYS E CA 1
ATOM 13054 C C . CYS E 1 135 ? -5.278 -57.077 54.263 1.00 27.78 135 CYS E C 1
ATOM 13055 O O . CYS E 1 135 ? -5.313 -56.986 55.492 1.00 36.22 135 CYS E O 1
ATOM 13058 N N . GLY E 1 136 ? -5.019 -56.028 53.483 1.00 23.29 136 GLY E N 1
ATOM 13059 C CA . GLY E 1 136 ? -4.924 -54.687 54.025 1.00 28.13 136 GLY E CA 1
ATOM 13060 C C . GLY E 1 136 ? -3.526 -54.224 54.387 1.00 19.62 136 GLY E C 1
ATOM 13061 O O . GLY E 1 136 ? -3.364 -53.078 54.834 1.00 25.16 136 GLY E O 1
ATOM 13062 N N . GLY E 1 137 ? -2.519 -55.066 54.219 1.00 17.97 137 GLY E N 1
ATOM 13063 C CA . GLY E 1 137 ? -1.159 -54.672 54.502 1.00 17.15 137 GLY E CA 1
ATOM 13064 C C . GLY E 1 137 ? -0.535 -53.935 53.331 1.00 23.97 137 GLY E C 1
ATOM 13065 O O . GLY E 1 137 ? -1.153 -53.716 52.286 1.00 20.66 137 GLY E O 1
ATOM 13066 N N . THR E 1 138 ? 0.721 -53.544 53.516 1.00 17.62 138 THR E N 1
ATOM 13067 C CA . THR E 1 138 ? 1.454 -52.795 52.495 1.00 21.55 138 THR E CA 1
ATOM 13068 C C . THR E 1 138 ? 2.685 -53.566 52.055 1.00 20.76 138 THR E C 1
ATOM 13069 O O . THR E 1 138 ? 3.627 -53.737 52.855 1.00 17.27 138 THR E O 1
ATOM 13073 N N . PRO E 1 139 ? 2.744 -54.027 50.809 1.00 20.95 139 PRO E N 1
ATOM 13074 C CA . PRO E 1 139 ? 3.966 -54.672 50.324 1.00 16.75 139 PRO E CA 1
ATOM 13075 C C . PRO E 1 139 ? 5.089 -53.662 50.204 1.00 19.98 139 PRO E C 1
ATOM 13076 O O . PRO E 1 139 ? 4.889 -52.541 49.722 1.00 15.71 139 PRO E O 1
ATOM 13080 N N . VAL E 1 140 ? 6.280 -54.079 50.639 1.00 14.19 140 VAL E N 1
ATOM 13081 C CA . VAL E 1 140 ? 7.508 -53.302 50.528 1.00 14.96 140 VAL E CA 1
ATOM 13082 C C . VAL E 1 140 ? 8.500 -54.162 49.756 1.00 15.69 140 VAL E C 1
ATOM 13083 O O . VAL E 1 140 ? 8.965 -55.194 50.259 1.00 15.13 140 VAL E O 1
ATOM 13087 N N . PHE E 1 141 ? 8.798 -53.765 48.527 1.00 14.46 141 PHE E N 1
ATOM 13088 C CA . PHE E 1 141 ? 9.645 -54.581 47.665 1.00 15.14 141 PHE E CA 1
ATOM 13089 C C . PHE E 1 141 ? 11.106 -54.210 47.841 1.00 15.94 141 PHE E C 1
ATOM 13090 O O . PHE E 1 141 ? 11.454 -53.035 47.960 1.00 15.88 141 PHE E O 1
ATOM 13098 N N A VAL E 1 142 ? 11.950 -55.232 47.922 0.34 15.77 142 VAL E N 1
ATOM 13099 N N B VAL E 1 142 ? 11.958 -55.229 47.845 0.66 15.65 142 VAL E N 1
ATOM 13100 C CA A VAL E 1 142 ? 13.398 -55.057 47.916 0.34 16.72 142 VAL E CA 1
ATOM 13101 C CA B VAL E 1 142 ? 13.405 -55.064 47.932 0.66 16.46 142 VAL E CA 1
ATOM 13102 C C A VAL E 1 142 ? 13.945 -55.760 46.686 0.34 17.31 142 VAL E C 1
ATOM 13103 C C B VAL E 1 142 ? 14.041 -55.761 46.740 0.66 17.64 142 VAL E C 1
ATOM 13104 O O A VAL E 1 142 ? 13.864 -56.992 46.590 0.34 14.32 142 VAL E O 1
ATOM 13105 O O B VAL E 1 142 ? 14.143 -56.996 46.740 0.66 13.53 142 VAL E O 1
ATOM 13112 N N . PRO E 1 143 ? 14.502 -55.029 45.729 1.00 23.61 143 PRO E N 1
ATOM 13113 C CA . PRO E 1 143 ? 15.063 -55.688 44.547 1.00 24.90 143 PRO E CA 1
ATOM 13114 C C . PRO E 1 143 ? 16.376 -56.393 44.861 1.00 24.46 143 PRO E C 1
ATOM 13115 O O . PRO E 1 143 ? 17.162 -55.955 45.700 1.00 22.35 143 PRO E O 1
ATOM 13119 N N . THR E 1 144 ? 16.575 -57.529 44.213 1.00 20.65 144 THR E N 1
ATOM 13120 C CA . THR E 1 144 ? 17.873 -58.176 44.123 1.00 21.52 144 THR E CA 1
ATOM 13121 C C . THR E 1 144 ? 18.459 -57.894 42.750 1.00 23.32 144 THR E C 1
ATOM 13122 O O . THR E 1 144 ? 17.800 -57.314 41.884 1.00 18.44 144 THR E O 1
ATOM 13126 N N . ARG E 1 145 ? 19.717 -58.299 42.557 1.00 19.99 145 ARG E N 1
ATOM 13127 C CA . ARG E 1 145 ? 20.431 -58.059 41.313 1.00 21.30 145 ARG E CA 1
ATOM 13128 C C . ARG E 1 145 ? 20.846 -59.384 40.693 1.00 16.36 145 ARG E C 1
ATOM 13129 O O . ARG E 1 145 ? 21.232 -60.316 41.404 1.00 17.73 145 ARG E O 1
ATOM 13137 N N . GLN E 1 146 ? 20.750 -59.458 39.363 1.00 16.54 146 GLN E N 1
ATOM 13138 C CA . GLN E 1 146 ? 21.254 -60.624 38.648 1.00 16.15 146 GLN E CA 1
ATOM 13139 C C . GLN E 1 146 ? 22.739 -60.854 38.923 1.00 17.36 146 GLN E C 1
ATOM 13140 O O . GLN E 1 146 ? 23.183 -62.004 38.973 1.00 17.20 146 GLN E O 1
ATOM 13146 N N . GLU E 1 147 ? 23.519 -59.782 39.111 1.00 18.78 147 GLU E N 1
ATOM 13147 C CA . GLU E 1 147 ? 24.941 -59.932 39.413 1.00 20.23 147 GLU E CA 1
ATOM 13148 C C . GLU E 1 147 ? 25.175 -60.622 40.758 1.00 20.11 147 GLU E C 1
ATOM 13149 O O . GLU E 1 147 ? 26.263 -61.163 40.978 1.00 23.64 147 GLU E O 1
ATOM 13155 N N . ASN E 1 148 ? 24.199 -60.592 41.670 1.00 19.05 148 ASN E N 1
ATOM 13156 C CA A ASN E 1 148 ? 24.237 -61.329 42.925 0.46 25.35 148 ASN E CA 1
ATOM 13157 C CA B ASN E 1 148 ? 24.275 -61.350 42.914 0.54 25.61 148 ASN E CA 1
ATOM 13158 C C . ASN E 1 148 ? 23.445 -62.626 42.854 1.00 21.57 148 ASN E C 1
ATOM 13159 O O . ASN E 1 148 ? 23.064 -63.164 43.902 1.00 20.68 148 ASN E O 1
ATOM 13168 N N . ASN E 1 149 ? 23.175 -63.130 41.642 1.00 17.31 149 ASN E N 1
ATOM 13169 C CA . ASN E 1 149 ? 22.370 -64.333 41.449 1.00 18.94 149 ASN E CA 1
ATOM 13170 C C . ASN E 1 149 ? 20.982 -64.188 42.065 1.00 14.89 149 ASN E C 1
ATOM 13171 O O . ASN E 1 149 ? 20.416 -65.161 42.552 1.00 16.88 149 ASN E O 1
ATOM 13176 N N . PHE E 1 150 ? 20.441 -62.968 42.072 1.00 14.21 150 PHE E N 1
ATOM 13177 C CA . PHE E 1 150 ? 19.098 -62.675 42.601 1.00 13.24 150 PHE E CA 1
ATOM 13178 C C . PHE E 1 150 ? 18.973 -62.972 44.092 1.00 17.79 150 PHE E C 1
ATOM 13179 O O . PHE E 1 150 ? 17.885 -63.306 44.587 1.00 16.19 150 PHE E O 1
ATOM 13187 N N . LYS E 1 151 ? 20.060 -62.826 44.834 1.00 17.90 151 LYS E N 1
ATOM 13188 C CA . LYS E 1 151 ? 20.032 -63.049 46.267 1.00 26.29 151 LYS E CA 1
ATOM 13189 C C . LYS E 1 151 ? 20.204 -61.733 47.002 1.00 19.52 151 LYS E C 1
ATOM 13190 O O . LYS E 1 151 ? 21.026 -60.893 46.629 1.00 21.84 151 LYS E O 1
ATOM 13196 N N . LEU E 1 152 ? 19.395 -61.576 48.041 1.00 18.12 152 LEU E N 1
ATOM 13197 C CA . LEU E 1 152 ? 19.339 -60.357 48.824 1.00 21.00 152 LEU E CA 1
ATOM 13198 C C . LEU E 1 152 ? 20.631 -60.123 49.594 1.00 25.32 152 LEU E C 1
ATOM 13199 O O . LEU E 1 152 ? 21.149 -61.030 50.247 1.00 30.56 152 LEU E O 1
ATOM 13204 N N . LYS E 1 153 ? 21.144 -58.897 49.524 1.00 23.98 153 LYS E N 1
ATOM 13205 C CA . LYS E 1 153 ? 22.236 -58.473 50.388 1.00 28.15 153 LYS E CA 1
ATOM 13206 C C . LYS E 1 153 ? 21.679 -57.981 51.718 1.00 29.18 153 LYS E C 1
ATOM 13207 O O . LYS E 1 153 ? 20.613 -57.355 51.762 1.00 27.75 153 LYS E O 1
ATOM 13213 N N . ALA E 1 154 ? 22.412 -58.267 52.799 1.00 22.44 154 ALA E N 1
ATOM 13214 C CA . ALA E 1 154 ? 21.945 -57.916 54.139 1.00 31.24 154 ALA E CA 1
ATOM 13215 C C . ALA E 1 154 ? 21.643 -56.428 54.249 1.00 27.96 154 ALA E C 1
ATOM 13216 O O . ALA E 1 154 ? 20.651 -56.028 54.878 1.00 25.62 154 ALA E O 1
ATOM 13218 N N . GLU E 1 155 ? 22.499 -55.599 53.644 1.00 25.08 155 GLU E N 1
ATOM 13219 C CA A GLU E 1 155 ? 22.303 -54.154 53.656 0.50 26.12 155 GLU E CA 1
ATOM 13220 C CA B GLU E 1 155 ? 22.295 -54.158 53.677 0.50 28.43 155 GLU E CA 1
ATOM 13221 C C . GLU E 1 155 ? 20.960 -53.768 53.050 1.00 27.57 155 GLU E C 1
ATOM 13222 O O . GLU E 1 155 ? 20.302 -52.829 53.515 1.00 29.75 155 GLU E O 1
ATOM 13233 N N . ASP E 1 156 ? 20.540 -54.475 51.998 1.00 25.95 156 ASP E N 1
ATOM 13234 C CA . ASP E 1 156 ? 19.287 -54.116 51.337 1.00 25.67 156 ASP E CA 1
ATOM 13235 C C . ASP E 1 156 ? 18.082 -54.504 52.183 1.00 22.02 156 ASP E C 1
ATOM 13236 O O . ASP E 1 156 ? 17.099 -53.757 52.245 1.00 20.90 156 ASP E O 1
ATOM 13241 N N . LEU E 1 157 ? 18.145 -55.652 52.864 1.00 22.26 157 LEU E N 1
ATOM 13242 C CA . LEU E 1 157 ? 17.063 -56.017 53.776 1.00 23.88 157 LEU E CA 1
ATOM 13243 C C . LEU E 1 157 ? 16.953 -55.022 54.927 1.00 29.18 157 LEU E C 1
ATOM 13244 O O . LEU E 1 157 ? 15.843 -54.618 55.310 1.00 23.50 157 LEU E O 1
ATOM 13249 N N . ASP E 1 158 ? 18.096 -54.613 55.488 1.00 24.54 158 ASP E N 1
ATOM 13250 C CA . ASP E 1 158 ? 18.093 -53.682 56.610 1.00 23.75 158 ASP E CA 1
ATOM 13251 C C . ASP E 1 158 ? 17.485 -52.337 56.221 1.00 32.88 158 ASP E C 1
ATOM 13252 O O . ASP E 1 158 ? 16.707 -51.760 56.990 1.00 29.49 158 ASP E O 1
ATOM 13257 N N . ARG E 1 159 ? 17.822 -51.827 55.028 1.00 24.24 159 ARG E N 1
ATOM 13258 C CA . ARG E 1 159 ? 17.271 -50.554 54.559 1.00 26.60 159 ARG E CA 1
ATOM 13259 C C . ARG E 1 159 ? 15.758 -50.597 54.437 1.00 26.53 159 ARG E C 1
ATOM 13260 O O . ARG E 1 159 ? 15.106 -49.555 54.525 1.00 28.49 159 ARG E O 1
ATOM 13268 N N . ALA E 1 160 ? 15.191 -51.774 54.163 1.00 21.43 160 ALA E N 1
ATOM 13269 C CA . ALA E 1 160 ? 13.768 -51.869 53.884 1.00 20.14 160 ALA E CA 1
ATOM 13270 C C . ALA E 1 160 ? 12.919 -51.956 55.136 1.00 20.13 160 ALA E C 1
ATOM 13271 O O . ALA E 1 160 ? 11.714 -51.694 55.054 1.00 19.63 160 ALA E O 1
ATOM 13273 N N . ILE E 1 161 ? 13.504 -52.359 56.260 1.00 20.77 161 ILE E N 1
ATOM 13274 C CA . ILE E 1 161 ? 12.750 -52.586 57.489 1.00 20.82 161 ILE E CA 1
ATOM 13275 C C . ILE E 1 161 ? 12.500 -51.258 58.182 1.00 22.47 161 ILE E C 1
ATOM 13276 O O . ILE E 1 161 ? 13.395 -50.412 58.270 1.00 24.10 161 ILE E O 1
ATOM 13281 N N . THR E 1 162 ? 11.276 -51.067 58.670 1.00 22.23 162 THR E N 1
ATOM 13282 C CA . THR E 1 162 ? 10.842 -49.874 59.375 1.00 23.79 162 THR E CA 1
ATOM 13283 C C . THR E 1 162 ? 10.132 -50.314 60.642 1.00 23.83 162 THR E C 1
ATOM 13284 O O . THR E 1 162 ? 9.864 -51.505 60.828 1.00 22.58 162 THR E O 1
ATOM 13288 N N . PRO E 1 163 ? 9.813 -49.383 61.547 1.00 25.43 163 PRO E N 1
ATOM 13289 C CA . PRO E 1 163 ? 8.965 -49.755 62.689 1.00 25.50 163 PRO E CA 1
ATOM 13290 C C . PRO E 1 163 ? 7.626 -50.349 62.297 1.00 23.90 163 PRO E C 1
ATOM 13291 O O . PRO E 1 163 ? 6.990 -50.992 63.143 1.00 23.69 163 PRO E O 1
ATOM 13295 N N . LYS E 1 164 ? 7.159 -50.135 61.067 1.00 22.98 164 LYS E N 1
ATOM 13296 C CA . LYS E 1 164 ? 5.880 -50.684 60.626 1.00 25.69 164 LYS E CA 1
ATOM 13297 C C . LYS E 1 164 ? 5.997 -52.081 60.031 1.00 23.52 164 LYS E C 1
ATOM 13298 O O . LYS E 1 164 ? 4.968 -52.703 59.761 1.00 18.97 164 LYS E O 1
ATOM 13304 N N . THR E 1 165 ? 7.211 -52.580 59.817 1.00 19.93 165 THR E N 1
ATOM 13305 C CA . THR E 1 165 ? 7.391 -53.898 59.223 1.00 18.16 165 THR E CA 1
ATOM 13306 C C . THR E 1 165 ? 6.917 -54.973 60.185 1.00 23.34 165 THR E C 1
ATOM 13307 O O . THR E 1 165 ? 7.455 -55.104 61.291 1.00 21.79 165 THR E O 1
ATOM 13311 N N . LYS E 1 166 ? 5.942 -55.766 59.758 1.00 22.16 166 LYS E N 1
ATOM 13312 C CA . LYS E 1 166 ? 5.487 -56.891 60.562 1.00 16.55 166 LYS E CA 1
ATOM 13313 C C . LYS E 1 166 ? 6.025 -58.227 60.061 1.00 18.05 166 LYS E C 1
ATOM 13314 O O . LYS E 1 166 ? 6.277 -59.126 60.871 1.00 17.93 166 LYS E O 1
ATOM 13320 N N . TRP E 1 167 ? 6.251 -58.360 58.756 1.00 16.94 167 TRP E N 1
ATOM 13321 C CA . TRP E 1 167 ? 6.678 -59.624 58.182 1.00 19.46 167 TRP E CA 1
ATOM 13322 C C . TRP E 1 167 ? 7.805 -59.410 57.195 1.00 26.94 167 TRP E C 1
ATOM 13323 O O . TRP E 1 167 ? 7.842 -58.407 56.485 1.00 13.59 167 TRP E O 1
ATOM 13334 N N . PHE E 1 168 ? 8.678 -60.407 57.118 1.00 13.35 168 PHE E N 1
ATOM 13335 C CA . PHE E 1 168 ? 9.649 -60.558 56.039 1.00 12.97 168 PHE E CA 1
ATOM 13336 C C . PHE E 1 168 ? 9.382 -61.902 55.390 1.00 16.40 168 PHE E C 1
ATOM 13337 O O . PHE E 1 168 ? 9.340 -62.922 56.084 1.00 14.35 168 PHE E O 1
ATOM 13345 N N . VAL E 1 169 ? 9.176 -61.907 54.073 1.00 12.14 169 VAL E N 1
ATOM 13346 C CA . VAL E 1 169 ? 8.832 -63.125 53.346 1.00 13.26 169 VAL E CA 1
ATOM 13347 C C . VAL E 1 169 ? 10.106 -63.662 52.730 1.00 13.61 169 VAL E C 1
ATOM 13348 O O . VAL E 1 169 ? 10.759 -62.970 51.939 1.00 14.49 169 VAL E O 1
ATOM 13352 N N . PHE E 1 170 ? 10.457 -64.897 53.076 1.00 12.96 170 PHE E N 1
ATOM 13353 C CA . PHE E 1 170 ? 11.704 -65.497 52.624 1.00 16.05 170 PHE E CA 1
ATOM 13354 C C . PHE E 1 170 ? 11.378 -66.794 51.901 1.00 17.50 170 PHE E C 1
ATOM 13355 O O . PHE E 1 170 ? 10.983 -67.776 52.532 1.00 18.89 170 PHE E O 1
ATOM 13363 N N . ASN E 1 171 ? 11.560 -66.793 50.588 1.00 15.19 171 ASN E N 1
ATOM 13364 C CA . ASN E 1 171 ? 11.224 -67.918 49.720 1.00 15.84 171 ASN E CA 1
ATOM 13365 C C . ASN E 1 171 ? 12.534 -68.427 49.118 1.00 13.58 171 ASN E C 1
ATOM 13366 O O . ASN E 1 171 ? 13.107 -67.792 48.232 1.00 14.27 171 ASN E O 1
ATOM 13371 N N . SER E 1 172 ? 13.036 -69.555 49.622 1.00 15.72 172 SER E N 1
ATOM 13372 C CA . SER E 1 172 ? 14.287 -70.123 49.112 1.00 17.18 172 SER E CA 1
ATOM 13373 C C . SER E 1 172 ? 14.157 -71.641 49.142 1.00 14.58 172 SER E C 1
ATOM 13374 O O . SER E 1 172 ? 13.859 -72.205 50.205 1.00 19.10 172 SER E O 1
ATOM 13377 N N . PRO E 1 173 ? 14.380 -72.335 48.016 1.00 15.33 173 PRO E N 1
ATOM 13378 C CA . PRO E 1 173 ? 14.640 -71.770 46.684 1.00 15.21 173 PRO E CA 1
ATOM 13379 C C . PRO E 1 173 ? 13.443 -70.989 46.141 1.00 17.42 173 PRO E C 1
ATOM 13380 O O . PRO E 1 173 ? 12.296 -71.239 46.536 1.00 13.54 173 PRO E O 1
ATOM 13384 N N . SER E 1 174 ? 13.734 -70.060 45.243 1.00 21.46 174 SER E N 1
ATOM 13385 C CA . SER E 1 174 ? 12.803 -69.023 44.822 1.00 18.33 174 SER E CA 1
ATOM 13386 C C . SER E 1 174 ? 11.996 -69.416 43.590 1.00 18.87 174 SER E C 1
ATOM 13387 O O . SER E 1 174 ? 12.516 -69.992 42.630 1.00 15.79 174 SER E O 1
ATOM 13390 N N . ASN E 1 175 ? 10.707 -69.120 43.647 1.00 13.62 175 ASN E N 1
ATOM 13391 C CA . ASN E 1 175 ? 9.907 -68.880 42.464 1.00 11.95 175 ASN E CA 1
ATOM 13392 C C . ASN E 1 175 ? 9.830 -67.370 42.321 1.00 14.09 175 ASN E C 1
ATOM 13393 O O . ASN E 1 175 ? 9.322 -66.715 43.242 1.00 14.66 175 ASN E O 1
ATOM 13398 N N . PRO E 1 176 ? 10.294 -66.755 41.219 1.00 11.34 176 PRO E N 1
ATOM 13399 C CA . PRO E 1 176 ? 10.645 -67.252 39.887 1.00 11.30 176 PRO E CA 1
ATOM 13400 C C . PRO E 1 176 ? 12.136 -67.401 39.563 1.00 16.00 176 PRO E C 1
ATOM 13401 O O . PRO E 1 176 ? 12.429 -67.833 38.464 1.00 17.11 176 PRO E O 1
ATOM 13405 N N . SER E 1 177 ? 13.053 -67.049 40.454 1.00 11.82 177 SER E N 1
ATOM 13406 C CA . SER E 1 177 ? 14.456 -66.972 40.040 1.00 13.02 177 SER E CA 1
ATOM 13407 C C . SER E 1 177 ? 15.196 -68.305 40.111 1.00 18.38 177 SER E C 1
ATOM 13408 O O . SER E 1 177 ? 16.214 -68.476 39.419 1.00 17.19 177 SER E O 1
ATOM 13411 N N . GLY E 1 178 ? 14.724 -69.248 40.925 1.00 15.53 178 GLY E N 1
ATOM 13412 C CA . GLY E 1 178 ? 15.477 -70.455 41.156 1.00 14.31 178 GLY E CA 1
ATOM 13413 C C . GLY E 1 178 ? 16.666 -70.263 42.065 1.00 17.72 178 GLY E C 1
ATOM 13414 O O . GLY E 1 178 ? 17.476 -71.188 42.217 1.00 19.50 178 GLY E O 1
ATOM 13415 N N . ALA E 1 179 ? 16.810 -69.086 42.661 1.00 16.74 179 ALA E N 1
ATOM 13416 C CA . ALA E 1 179 ? 17.944 -68.865 43.540 1.00 19.29 179 ALA E CA 1
ATOM 13417 C C . ALA E 1 179 ? 17.715 -69.599 44.851 1.00 20.20 179 ALA E C 1
ATOM 13418 O O . ALA E 1 179 ? 16.590 -69.713 45.333 1.00 23.65 179 ALA E O 1
ATOM 13420 N N . ALA E 1 180 ? 18.798 -70.085 45.445 1.00 17.78 180 ALA E N 1
ATOM 13421 C CA . ALA E 1 180 ? 18.713 -70.771 46.727 1.00 22.12 180 ALA E CA 1
ATOM 13422 C C . ALA E 1 180 ? 19.846 -70.278 47.612 1.00 20.16 180 ALA E C 1
ATOM 13423 O O . ALA E 1 180 ? 21.004 -70.278 47.192 1.00 20.72 180 ALA E O 1
ATOM 13425 N N . TYR E 1 181 ? 19.511 -69.841 48.821 1.00 19.58 181 TYR E N 1
ATOM 13426 C CA . TYR E 1 181 ? 20.495 -69.266 49.729 1.00 17.60 181 TYR E CA 1
ATOM 13427 C C . TYR E 1 181 ? 21.267 -70.359 50.449 1.00 22.76 181 TYR E C 1
ATOM 13428 O O . TYR E 1 181 ? 20.673 -71.239 51.078 1.00 28.28 181 TYR E O 1
ATOM 13437 N N . SER E 1 182 ? 22.591 -70.288 50.375 1.00 19.19 182 SER E N 1
ATOM 13438 C CA . SER E 1 182 ? 23.426 -71.100 51.241 1.00 23.67 182 SER E CA 1
ATOM 13439 C C . SER E 1 182 ? 23.227 -70.703 52.700 1.00 30.71 182 SER E C 1
ATOM 13440 O O . SER E 1 182 ? 22.732 -69.615 53.025 1.00 23.16 182 SER E O 1
ATOM 13443 N N . HIS E 1 183 ? 23.656 -71.605 53.584 1.00 30.19 183 HIS E N 1
ATOM 13444 C CA . HIS E 1 183 ? 23.622 -71.334 55.016 1.00 27.03 183 HIS E CA 1
ATOM 13445 C C . HIS E 1 183 ? 24.288 -69.999 55.331 1.00 28.46 183 HIS E C 1
ATOM 13446 O O . HIS E 1 183 ? 23.764 -69.202 56.119 1.00 29.81 183 HIS E O 1
ATOM 13453 N N . GLU E 1 184 ? 25.415 -69.718 54.673 1.00 25.48 184 GLU E N 1
ATOM 13454 C CA . GLU E 1 184 ? 26.161 -68.494 54.941 1.00 31.00 184 GLU E CA 1
ATOM 13455 C C . GLU E 1 184 ? 25.446 -67.254 54.408 1.00 29.23 184 GLU E C 1
ATOM 13456 O O . GLU E 1 184 ? 25.446 -66.207 55.065 1.00 26.88 184 GLU E O 1
ATOM 13462 N N . GLU E 1 185 ? 24.851 -67.331 53.216 1.00 23.16 185 GLU E N 1
ATOM 13463 C CA . GLU E 1 185 ? 24.109 -66.177 52.716 1.00 25.67 185 GLU E CA 1
ATOM 13464 C C . GLU E 1 185 ? 22.880 -65.914 53.571 1.00 28.43 185 GLU E C 1
ATOM 13465 O O . GLU E 1 185 ? 22.516 -64.755 53.809 1.00 22.38 185 GLU E O 1
ATOM 13471 N N . LEU E 1 186 ? 22.229 -66.981 54.040 1.00 22.95 186 LEU E N 1
ATOM 13472 C CA . LEU E 1 186 ? 21.057 -66.812 54.888 1.00 24.59 186 LEU E CA 1
ATOM 13473 C C . LEU E 1 186 ? 21.445 -66.238 56.247 1.00 23.32 186 LEU E C 1
ATOM 13474 O O . LEU E 1 186 ? 20.720 -65.398 56.802 1.00 23.90 186 LEU E O 1
ATOM 13479 N N . LYS E 1 187 ? 22.596 -66.660 56.778 1.00 23.24 187 LYS E N 1
ATOM 13480 C CA . LYS E 1 187 ? 23.081 -66.140 58.053 1.00 25.14 187 LYS E CA 1
ATOM 13481 C C . LYS E 1 187 ? 23.255 -64.628 58.008 1.00 25.44 187 LYS E C 1
ATOM 13482 O O . LYS E 1 187 ? 22.961 -63.939 58.985 1.00 26.14 187 LYS E O 1
ATOM 13488 N N . ALA E 1 188 ? 23.739 -64.089 56.884 1.00 25.70 188 ALA E N 1
ATOM 13489 C CA . ALA E 1 188 ? 23.879 -62.638 56.788 1.00 25.70 188 ALA E CA 1
ATOM 13490 C C . ALA E 1 188 ? 22.526 -61.947 56.931 1.00 24.99 188 ALA E C 1
ATOM 13491 O O . ALA E 1 188 ? 22.443 -60.831 57.466 1.00 24.83 188 ALA E O 1
ATOM 13493 N N . LEU E 1 189 ? 21.457 -62.607 56.463 1.00 22.05 189 LEU E N 1
ATOM 13494 C CA . LEU E 1 189 ? 20.105 -62.064 56.586 1.00 25.25 189 LEU E CA 1
ATOM 13495 C C . LEU E 1 189 ? 19.561 -62.229 57.996 1.00 21.31 189 LEU E C 1
ATOM 13496 O O . LEU E 1 189 ? 18.924 -61.316 58.531 1.00 21.38 189 LEU E O 1
ATOM 13501 N N . THR E 1 190 ? 19.754 -63.402 58.599 1.00 23.93 190 THR E N 1
ATOM 13502 C CA . THR E 1 190 ? 19.244 -63.586 59.957 1.00 22.56 190 THR E CA 1
ATOM 13503 C C . THR E 1 190 ? 19.963 -62.680 60.949 1.00 24.63 190 THR E C 1
ATOM 13504 O O . THR E 1 190 ? 19.369 -62.270 61.952 1.00 25.13 190 THR E O 1
ATOM 13508 N N . ASP E 1 191 ? 21.227 -62.332 60.678 1.00 26.00 191 ASP E N 1
ATOM 13509 C CA . ASP E 1 191 ? 21.922 -61.372 61.534 1.00 28.18 191 ASP E CA 1
ATOM 13510 C C . ASP E 1 191 ? 21.230 -60.017 61.509 1.00 27.74 191 ASP E C 1
ATOM 13511 O O . ASP E 1 191 ? 21.138 -59.341 62.538 1.00 29.11 191 ASP E O 1
ATOM 13516 N N . VAL E 1 192 ? 20.731 -59.604 60.341 1.00 26.00 192 VAL E N 1
ATOM 13517 C CA . VAL E 1 192 ? 19.950 -58.371 60.263 1.00 25.58 192 VAL E CA 1
ATOM 13518 C C . VAL E 1 192 ? 18.642 -58.520 61.032 1.00 27.09 192 VAL E C 1
ATOM 13519 O O . VAL E 1 192 ? 18.258 -57.650 61.823 1.00 25.64 192 VAL E O 1
ATOM 13523 N N . LEU E 1 193 ? 17.942 -59.627 60.813 1.00 23.21 193 LEU E N 1
ATOM 13524 C CA . LEU E 1 193 ? 16.639 -59.807 61.441 1.00 22.43 193 LEU E CA 1
ATOM 13525 C C . LEU E 1 193 ? 16.758 -59.845 62.960 1.00 30.27 193 LEU E C 1
ATOM 13526 O O . LEU E 1 193 ? 15.866 -59.359 63.665 1.00 26.40 193 LEU E O 1
ATOM 13531 N N . MET E 1 194 ? 17.871 -60.366 63.481 1.00 25.76 194 MET E N 1
ATOM 13532 C CA . MET E 1 194 ? 18.084 -60.333 64.926 1.00 27.77 194 MET E CA 1
ATOM 13533 C C . MET E 1 194 ? 18.196 -58.909 65.461 1.00 29.17 194 MET E C 1
ATOM 13534 O O . MET E 1 194 ? 18.006 -58.695 66.660 1.00 34.26 194 MET E O 1
ATOM 13539 N N . LYS E 1 195 ? 18.471 -57.931 64.601 1.00 31.50 195 LYS E N 1
ATOM 13540 C CA . LYS E 1 195 ? 18.531 -56.535 65.013 1.00 30.33 195 LYS E CA 1
ATOM 13541 C C . LYS E 1 195 ? 17.161 -55.870 65.025 1.00 37.94 195 LYS E C 1
ATOM 13542 O O . LYS E 1 195 ? 17.047 -54.732 65.495 1.00 37.37 195 LYS E O 1
ATOM 13548 N N . HIS E 1 196 ? 16.128 -56.555 64.531 1.00 33.68 196 HIS E N 1
ATOM 13549 C CA . HIS E 1 196 ? 14.770 -56.020 64.433 1.00 29.45 196 HIS E CA 1
ATOM 13550 C C . HIS E 1 196 ? 13.802 -57.026 65.043 1.00 25.10 196 HIS E C 1
ATOM 13551 O O . HIS E 1 196 ? 13.165 -57.812 64.330 1.00 26.02 196 HIS E O 1
ATOM 13558 N N . PRO E 1 197 ? 13.650 -57.011 66.371 1.00 28.91 197 PRO E N 1
ATOM 13559 C CA . PRO E 1 197 ? 13.009 -58.143 67.058 1.00 29.77 197 PRO E CA 1
ATOM 13560 C C . PRO E 1 197 ? 11.508 -58.227 66.865 1.00 30.20 197 PRO E C 1
ATOM 13561 O O . PRO E 1 197 ? 10.909 -59.232 67.267 1.00 35.30 197 PRO E O 1
ATOM 13565 N N . HIS E 1 198 ? 10.876 -57.222 66.272 1.00 31.47 198 HIS E N 1
ATOM 13566 C CA . HIS E 1 198 ? 9.447 -57.277 66.020 1.00 33.41 198 HIS E CA 1
ATOM 13567 C C . HIS E 1 198 ? 9.102 -57.708 64.606 1.00 30.48 198 HIS E C 1
ATOM 13568 O O . HIS E 1 198 ? 7.915 -57.857 64.294 1.00 27.94 198 HIS E O 1
ATOM 13575 N N . VAL E 1 199 ? 10.096 -57.942 63.753 1.00 22.38 199 VAL E N 1
ATOM 13576 C CA . VAL E 1 199 ? 9.837 -58.421 62.399 1.00 19.51 199 VAL E CA 1
ATOM 13577 C C . VAL E 1 199 ? 9.733 -59.936 62.427 1.00 20.50 199 VAL E C 1
ATOM 13578 O O . VAL E 1 199 ? 10.710 -60.629 62.717 1.00 22.44 199 VAL E O 1
ATOM 13582 N N . TRP E 1 200 ? 8.556 -60.450 62.099 1.00 20.00 200 TRP E N 1
ATOM 13583 C CA . TRP E 1 200 ? 8.370 -61.883 61.973 1.00 17.64 200 TRP E CA 1
ATOM 13584 C C . TRP E 1 200 ? 8.829 -62.342 60.604 1.00 19.29 200 TRP E C 1
ATOM 13585 O O . TRP E 1 200 ? 8.788 -61.589 59.629 1.00 17.68 200 TRP E O 1
ATOM 13596 N N . VAL E 1 201 ? 9.263 -63.594 60.539 1.00 15.85 201 VAL E N 1
ATOM 13597 C CA . VAL E 1 201 ? 9.749 -64.193 59.302 1.00 20.41 201 VAL E CA 1
ATOM 13598 C C . VAL E 1 201 ? 8.718 -65.196 58.817 1.00 17.88 201 VAL E C 1
ATOM 13599 O O . VAL E 1 201 ? 8.308 -66.084 59.570 1.00 15.70 201 VAL E O 1
ATOM 13603 N N . LEU E 1 202 ? 8.294 -65.056 57.569 1.00 12.69 202 LEU E N 1
ATOM 13604 C CA . LEU E 1 202 ? 7.439 -66.046 56.925 1.00 12.10 202 LEU E CA 1
ATOM 13605 C C . LEU E 1 202 ? 8.335 -66.752 55.915 1.00 13.93 202 LEU E C 1
ATOM 13606 O O . LEU E 1 202 ? 8.655 -66.188 54.863 1.00 16.47 202 LEU E O 1
ATOM 13611 N N . THR E 1 203 ? 8.786 -67.962 56.236 1.00 14.63 203 THR E N 1
ATOM 13612 C CA . THR E 1 203 ? 9.711 -68.656 55.338 1.00 15.12 203 THR E CA 1
ATOM 13613 C C . THR E 1 203 ? 8.947 -69.691 54.520 1.00 20.05 203 THR E C 1
ATOM 13614 O O . THR E 1 203 ? 8.255 -70.551 55.073 1.00 13.97 203 THR E O 1
ATOM 13618 N N . ASP E 1 204 ? 9.047 -69.575 53.192 1.00 12.41 204 ASP E N 1
ATOM 13619 C CA . ASP E 1 204 ? 8.307 -70.424 52.265 1.00 15.46 204 ASP E CA 1
ATOM 13620 C C . ASP E 1 204 ? 9.311 -71.439 51.721 1.00 14.01 204 ASP E C 1
ATOM 13621 O O . ASP E 1 204 ? 10.067 -71.132 50.803 1.00 16.68 204 ASP E O 1
ATOM 13626 N N . ASP E 1 205 ? 9.324 -72.645 52.308 1.00 14.11 205 ASP E N 1
ATOM 13627 C CA . ASP E 1 205 ? 10.294 -73.703 52.030 1.00 15.10 205 ASP E CA 1
ATOM 13628 C C . ASP E 1 205 ? 9.762 -74.712 51.003 1.00 14.76 205 ASP E C 1
ATOM 13629 O O . ASP E 1 205 ? 10.240 -75.851 50.937 1.00 14.21 205 ASP E O 1
ATOM 13634 N N . MET E 1 206 ? 8.800 -74.278 50.197 1.00 13.98 206 MET E N 1
ATOM 13635 C CA A MET E 1 206 ? 8.091 -75.119 49.234 0.40 19.62 206 MET E CA 1
ATOM 13636 C CA B MET E 1 206 ? 8.092 -75.190 49.300 0.60 19.42 206 MET E CA 1
ATOM 13637 C C . MET E 1 206 ? 9.022 -75.927 48.336 1.00 19.09 206 MET E C 1
ATOM 13638 O O . MET E 1 206 ? 8.724 -77.066 47.963 1.00 11.43 206 MET E O 1
ATOM 13647 N N . TYR E 1 207 ? 10.137 -75.328 47.913 1.00 16.05 207 TYR E N 1
ATOM 13648 C CA . TYR E 1 207 ? 11.011 -75.997 46.953 1.00 11.53 207 TYR E CA 1
ATOM 13649 C C . TYR E 1 207 ? 12.233 -76.634 47.614 1.00 13.22 207 TYR E C 1
ATOM 13650 O O . TYR E 1 207 ? 13.265 -76.840 46.956 1.00 14.69 207 TYR E O 1
ATOM 13659 N N . GLU E 1 208 ? 12.116 -76.952 48.905 1.00 14.74 208 GLU E N 1
ATOM 13660 C CA . GLU E 1 208 ? 13.201 -77.512 49.710 1.00 15.61 208 GLU E CA 1
ATOM 13661 C C . GLU E 1 208 ? 13.886 -78.677 49.010 1.00 20.11 208 GLU E C 1
ATOM 13662 O O . GLU E 1 208 ? 15.122 -78.766 48.970 1.00 19.58 208 GLU E O 1
ATOM 13668 N N . HIS E 1 209 ? 13.090 -79.605 48.483 1.00 17.48 209 HIS E N 1
ATOM 13669 C CA . HIS E 1 209 ? 13.595 -80.869 47.963 1.00 18.21 209 HIS E CA 1
ATOM 13670 C C . HIS E 1 209 ? 13.885 -80.816 46.478 1.00 19.80 209 HIS E C 1
ATOM 13671 O O . HIS E 1 209 ? 14.159 -81.855 45.867 1.00 20.18 209 HIS E O 1
ATOM 13678 N N . LEU E 1 210 ? 13.845 -79.632 45.888 1.00 16.63 210 LEU E N 1
ATOM 13679 C CA . LEU E 1 210 ? 14.222 -79.442 44.487 1.00 14.25 210 LEU E CA 1
ATOM 13680 C C . LEU E 1 210 ? 15.460 -78.550 44.484 1.00 14.26 210 LEU E C 1
ATOM 13681 O O . LEU E 1 210 ? 15.350 -77.338 44.296 1.00 18.69 210 LEU E O 1
ATOM 13686 N N . THR E 1 211 ? 16.617 -79.141 44.770 1.00 15.29 211 THR E N 1
ATOM 13687 C CA . THR E 1 211 ? 17.896 -78.441 44.742 1.00 22.66 211 THR E CA 1
ATOM 13688 C C . THR E 1 211 ? 18.901 -79.294 43.980 1.00 21.47 211 THR E C 1
ATOM 13689 O O . THR E 1 211 ? 18.767 -80.520 43.894 1.00 19.65 211 THR E O 1
ATOM 13693 N N . TYR E 1 212 ? 19.942 -78.648 43.459 1.00 21.40 212 TYR E N 1
ATOM 13694 C CA . TYR E 1 212 ? 20.854 -79.302 42.528 1.00 17.69 212 TYR E CA 1
ATOM 13695 C C . TYR E 1 212 ? 22.280 -79.336 43.056 1.00 18.41 212 TYR E C 1
ATOM 13696 O O . TYR E 1 212 ? 22.650 -78.593 43.966 1.00 20.38 212 TYR E O 1
ATOM 13705 N N . GLY E 1 213 ? 23.078 -80.227 42.463 1.00 19.50 213 GLY E N 1
ATOM 13706 C CA . GLY E 1 213 ? 24.473 -80.359 42.846 1.00 23.40 213 GLY E CA 1
ATOM 13707 C C . GLY E 1 213 ? 24.613 -80.705 44.311 1.00 31.26 213 GLY E C 1
ATOM 13708 O O . GLY E 1 213 ? 23.846 -81.501 44.863 1.00 34.19 213 GLY E O 1
ATOM 13709 N N . ASP E 1 214 ? 25.599 -80.090 44.965 1.00 25.48 214 ASP E N 1
ATOM 13710 C CA . ASP E 1 214 ? 25.823 -80.311 46.387 1.00 30.65 214 ASP E CA 1
ATOM 13711 C C . ASP E 1 214 ? 25.281 -79.173 47.249 1.00 29.43 214 ASP E C 1
ATOM 13712 O O . ASP E 1 214 ? 25.699 -79.029 48.402 1.00 29.80 214 ASP E O 1
ATOM 13717 N N . PHE E 1 215 ? 24.370 -78.359 46.710 1.00 22.45 215 PHE E N 1
ATOM 13718 C CA . PHE E 1 215 ? 23.686 -77.366 47.532 1.00 24.90 215 PHE E CA 1
ATOM 13719 C C . PHE E 1 215 ? 22.984 -78.048 48.695 1.00 26.30 215 PHE E C 1
ATOM 13720 O O . PHE E 1 215 ? 22.373 -79.108 48.536 1.00 26.61 215 PHE E O 1
ATOM 13728 N N . ARG E 1 216 ? 23.070 -77.425 49.867 1.00 23.56 216 ARG E N 1
ATOM 13729 C CA . ARG E 1 216 ? 22.479 -77.956 51.093 1.00 24.91 216 ARG E CA 1
ATOM 13730 C C . ARG E 1 216 ? 21.443 -76.962 51.598 1.00 26.62 216 ARG E C 1
ATOM 13731 O O . ARG E 1 216 ? 21.794 -75.858 52.027 1.00 24.61 216 ARG E O 1
ATOM 13733 N N . PHE E 1 217 ? 20.173 -77.362 51.561 1.00 19.02 217 PHE E N 1
ATOM 13734 C CA . PHE E 1 217 ? 19.093 -76.486 52.002 1.00 23.39 217 PHE E CA 1
ATOM 13735 C C . PHE E 1 217 ? 19.212 -76.147 53.489 1.00 23.63 217 PHE E C 1
ATOM 13736 O O . PHE E 1 217 ? 19.530 -77.001 54.324 1.00 23.81 217 PHE E O 1
ATOM 13744 N N . ALA E 1 218 ? 18.947 -74.882 53.814 1.00 29.98 218 ALA E N 1
ATOM 13745 C CA . ALA E 1 218 ? 18.881 -74.421 55.193 1.00 26.81 218 ALA E CA 1
ATOM 13746 C C . ALA E 1 218 ? 17.669 -73.514 55.336 1.00 18.98 218 ALA E C 1
ATOM 13747 O O . ALA E 1 218 ? 17.337 -72.756 54.417 1.00 19.83 218 ALA E O 1
ATOM 13749 N N . THR E 1 219 ? 16.991 -73.624 56.483 1.00 21.24 219 THR E N 1
ATOM 13750 C CA . THR E 1 219 ? 15.829 -72.799 56.741 1.00 21.34 219 THR E CA 1
ATOM 13751 C C . THR E 1 219 ? 16.166 -71.777 57.830 1.00 20.39 219 THR E C 1
ATOM 13752 O O . THR E 1 219 ? 17.031 -72.035 58.677 1.00 20.87 219 THR E O 1
ATOM 13756 N N . PRO E 1 220 ? 15.536 -70.593 57.805 1.00 25.68 221 PRO E N 1
ATOM 13757 C CA . PRO E 1 220 ? 15.933 -69.525 58.745 1.00 18.38 221 PRO E CA 1
ATOM 13758 C C . PRO E 1 220 ? 16.067 -69.933 60.213 1.00 20.67 221 PRO E C 1
ATOM 13759 O O . PRO E 1 220 ? 17.061 -69.565 60.847 1.00 27.48 221 PRO E O 1
ATOM 13763 N N . VAL E 1 221 ? 15.099 -70.655 60.784 1.00 20.90 222 VAL E N 1
ATOM 13764 C CA . VAL E 1 221 ? 15.201 -70.954 62.215 1.00 23.30 222 VAL E CA 1
ATOM 13765 C C . VAL E 1 221 ? 16.338 -71.934 62.486 1.00 28.15 222 VAL E C 1
ATOM 13766 O O . VAL E 1 221 ? 16.933 -71.932 63.573 1.00 28.24 222 VAL E O 1
ATOM 13770 N N . GLU E 1 222 ? 16.665 -72.779 61.513 1.00 21.56 223 GLU E N 1
ATOM 13771 C CA . GLU E 1 222 ? 17.785 -73.690 61.674 1.00 22.77 223 GLU E CA 1
ATOM 13772 C C . GLU E 1 222 ? 19.099 -72.923 61.686 1.00 27.60 223 GLU E C 1
ATOM 13773 O O . GLU E 1 222 ? 20.011 -73.238 62.464 1.00 30.94 223 GLU E O 1
ATOM 13779 N N . VAL E 1 223 ? 19.196 -71.890 60.851 1.00 23.82 224 VAL E N 1
ATOM 13780 C CA . VAL E 1 223 ? 20.411 -71.091 60.779 1.00 25.97 224 VAL E CA 1
ATOM 13781 C C . VAL E 1 223 ? 20.518 -70.188 61.995 1.00 29.10 224 VAL E C 1
ATOM 13782 O O . VAL E 1 223 ? 21.609 -69.977 62.538 1.00 27.45 224 VAL E O 1
ATOM 13786 N N . GLU E 1 224 ? 19.388 -69.650 62.450 1.00 24.14 225 GLU E N 1
ATOM 13787 C CA . GLU E 1 224 ? 19.360 -68.752 63.600 1.00 28.05 225 GLU E CA 1
ATOM 13788 C C . GLU E 1 224 ? 18.224 -69.167 64.525 1.00 29.49 225 GLU E C 1
ATOM 13789 O O . GLU E 1 224 ? 17.076 -68.737 64.349 1.00 25.65 225 GLU E O 1
ATOM 13795 N N . PRO E 1 225 ? 18.511 -70.006 65.526 1.00 26.50 226 PRO E N 1
ATOM 13796 C CA . PRO E 1 225 ? 17.460 -70.404 66.479 1.00 26.63 226 PRO E CA 1
ATOM 13797 C C . PRO E 1 225 ? 16.832 -69.224 67.207 1.00 27.98 226 PRO E C 1
ATOM 13798 O O . PRO E 1 225 ? 15.703 -69.350 67.697 1.00 26.48 226 PRO E O 1
ATOM 13802 N N . GLY E 1 226 ? 17.517 -68.079 67.276 1.00 27.57 227 GLY E N 1
ATOM 13803 C CA . GLY E 1 226 ? 16.956 -66.899 67.915 1.00 32.66 227 GLY E CA 1
ATOM 13804 C C . GLY E 1 226 ? 15.723 -66.344 67.223 1.00 31.06 227 GLY E C 1
ATOM 13805 O O . GLY E 1 226 ? 15.048 -65.477 67.793 1.00 26.64 227 GLY E O 1
ATOM 13806 N N . LEU E 1 227 ? 15.411 -66.823 66.023 1.00 24.73 228 LEU E N 1
ATOM 13807 C CA . LEU E 1 227 ? 14.210 -66.413 65.304 1.00 23.22 228 LEU E CA 1
ATOM 13808 C C . LEU E 1 227 ? 13.010 -67.304 65.601 1.00 22.92 228 LEU E C 1
ATOM 13809 O O . LEU E 1 227 ? 11.913 -67.035 65.093 1.00 21.42 228 LEU E O 1
ATOM 13814 N N . TYR E 1 228 ? 13.195 -68.339 66.421 1.00 23.37 229 TYR E N 1
ATOM 13815 C CA . TYR E 1 228 ? 12.191 -69.388 66.564 1.00 28.40 229 TYR E CA 1
ATOM 13816 C C . TYR E 1 228 ? 10.844 -68.822 66.992 1.00 22.32 229 TYR E C 1
ATOM 13817 O O . TYR E 1 228 ? 9.791 -69.263 66.509 1.00 21.16 229 TYR E O 1
ATOM 13826 N N . GLU E 1 229 ? 10.851 -67.846 67.893 1.00 23.70 230 GLU E N 1
ATOM 13827 C CA . GLU E 1 229 ? 9.586 -67.390 68.446 1.00 27.80 230 GLU E CA 1
ATOM 13828 C C . GLU E 1 229 ? 8.910 -66.333 67.579 1.00 22.19 230 GLU E C 1
ATOM 13829 O O . GLU E 1 229 ? 7.860 -65.805 67.966 1.00 23.75 230 GLU E O 1
ATOM 13835 N N . ARG E 1 230 ? 9.457 -66.027 66.398 1.00 21.43 231 ARG E N 1
ATOM 13836 C CA A ARG E 1 230 ? 8.790 -65.091 65.501 0.54 20.49 231 ARG E CA 1
ATOM 13837 C CA B ARG E 1 230 ? 8.813 -65.081 65.500 0.46 21.04 231 ARG E CA 1
ATOM 13838 C C . ARG E 1 230 ? 8.940 -65.522 64.048 1.00 19.42 231 ARG E C 1
ATOM 13839 O O . ARG E 1 230 ? 9.027 -64.686 63.148 1.00 19.76 231 ARG E O 1
ATOM 13854 N N . THR E 1 231 ? 8.933 -66.832 63.799 1.00 18.63 232 THR E N 1
ATOM 13855 C CA . THR E 1 231 ? 8.975 -67.376 62.445 1.00 17.44 232 THR E CA 1
ATOM 13856 C C . THR E 1 231 ? 7.848 -68.375 62.255 1.00 17.73 232 THR E C 1
ATOM 13857 O O . THR E 1 231 ? 7.626 -69.230 63.115 1.00 17.98 232 THR E O 1
ATOM 13861 N N . LEU E 1 232 ? 7.143 -68.263 61.130 1.00 15.49 233 LEU E N 1
ATOM 13862 C CA . LEU E 1 232 ? 6.253 -69.309 60.654 1.00 14.70 233 LEU E CA 1
ATOM 13863 C C . LEU E 1 232 ? 7.006 -70.059 59.563 1.00 16.07 233 LEU E C 1
ATOM 13864 O O . LEU E 1 232 ? 7.288 -69.493 58.498 1.00 13.90 233 LEU E O 1
ATOM 13869 N N . THR E 1 233 ? 7.337 -71.321 59.837 1.00 15.32 234 THR E N 1
ATOM 13870 C CA . THR E 1 233 ? 8.053 -72.171 58.890 1.00 15.31 234 THR E CA 1
ATOM 13871 C C . THR E 1 233 ? 7.010 -72.896 58.053 1.00 16.60 234 THR E C 1
ATOM 13872 O O . THR E 1 233 ? 6.319 -73.788 58.553 1.00 13.64 234 THR E O 1
ATOM 13876 N N . MET E 1 234 ? 6.872 -72.484 56.792 1.00 13.51 235 MET E N 1
ATOM 13877 C CA . MET E 1 234 ? 5.830 -72.960 55.889 1.00 13.68 235 MET E CA 1
ATOM 13878 C C . MET E 1 234 ? 6.444 -73.871 54.832 1.00 14.30 235 MET E C 1
ATOM 13879 O O . MET E 1 234 ? 7.574 -73.648 54.384 1.00 14.99 235 MET E O 1
ATOM 13884 N N . ASN E 1 235 ? 5.713 -74.915 54.464 1.00 14.40 236 ASN E N 1
ATOM 13885 C CA . ASN E 1 235 ? 6.171 -75.900 53.490 1.00 15.53 236 ASN E CA 1
ATOM 13886 C C . ASN E 1 235 ? 4.926 -76.579 52.931 1.00 18.23 236 ASN E C 1
ATOM 13887 O O . ASN E 1 235 ? 3.800 -76.137 53.182 1.00 12.89 236 ASN E O 1
ATOM 13892 N N . GLY E 1 236 ? 5.113 -77.669 52.196 1.00 15.91 237 GLY E N 1
ATOM 13893 C CA . GLY E 1 236 ? 3.970 -78.343 51.592 1.00 14.31 237 GLY E CA 1
ATOM 13894 C C . GLY E 1 236 ? 4.446 -79.516 50.764 1.00 13.46 237 GLY E C 1
ATOM 13895 O O . GLY E 1 236 ? 5.646 -79.712 50.558 1.00 15.56 237 GLY E O 1
ATOM 13896 N N . VAL E 1 237 ? 3.476 -80.281 50.257 1.00 12.43 238 VAL E N 1
ATOM 13897 C CA . VAL E 1 237 ? 3.783 -81.459 49.454 1.00 18.23 238 VAL E CA 1
ATOM 13898 C C . VAL E 1 237 ? 3.624 -81.214 47.958 1.00 16.23 238 VAL E C 1
ATOM 13899 O O . VAL E 1 237 ? 4.012 -82.088 47.169 1.00 12.78 238 VAL E O 1
ATOM 13903 N N . SER E 1 238 ? 3.116 -80.047 47.538 1.00 12.32 239 SER E N 1
ATOM 13904 C CA . SER E 1 238 ? 2.785 -79.834 46.123 1.00 14.31 239 SER E CA 1
ATOM 13905 C C . SER E 1 238 ? 3.969 -80.109 45.201 1.00 16.66 239 SER E C 1
ATOM 13906 O O . SER E 1 238 ? 3.856 -80.891 44.249 1.00 14.14 239 SER E O 1
ATOM 13909 N N . LYS E 1 239 ? 5.109 -79.463 45.458 1.00 14.99 240 LYS E N 1
ATOM 13910 C CA . LYS E 1 239 ? 6.228 -79.551 44.521 1.00 12.93 240 LYS E CA 1
ATOM 13911 C C . LYS E 1 239 ? 7.025 -80.823 44.722 1.00 12.83 240 LYS E C 1
ATOM 13912 O O . LYS E 1 239 ? 7.305 -81.542 43.760 1.00 19.37 240 LYS E O 1
ATOM 13918 N N . ALA E 1 240 ? 7.425 -81.101 45.967 1.00 17.33 241 ALA E N 1
ATOM 13919 C CA . ALA E 1 240 ? 8.344 -82.211 46.215 1.00 22.38 241 ALA E CA 1
ATOM 13920 C C . ALA E 1 240 ? 7.738 -83.544 45.807 1.00 18.21 241 ALA E C 1
ATOM 13921 O O . ALA E 1 240 ? 8.453 -84.440 45.336 1.00 18.90 241 ALA E O 1
ATOM 13923 N N . TYR E 1 241 ? 6.424 -83.708 46.003 1.00 15.46 242 TYR E N 1
ATOM 13924 C CA . TYR E 1 241 ? 5.761 -84.987 45.793 1.00 18.00 242 TYR E CA 1
ATOM 13925 C C . TYR E 1 241 ? 4.796 -84.971 44.614 1.00 18.08 242 TYR E C 1
ATOM 13926 O O . TYR E 1 241 ? 4.006 -85.905 44.470 1.00 15.70 242 TYR E O 1
ATOM 13935 N N . ALA E 1 242 ? 4.852 -83.944 43.763 1.00 15.48 243 ALA E N 1
ATOM 13936 C CA . ALA E 1 242 ? 3.970 -83.834 42.598 1.00 21.60 243 ALA E CA 1
ATOM 13937 C C . ALA E 1 242 ? 2.514 -84.038 43.011 1.00 18.07 243 ALA E C 1
ATOM 13938 O O . ALA E 1 242 ? 1.795 -84.894 42.494 1.00 15.60 243 ALA E O 1
ATOM 13940 N N . MET E 1 243 ? 2.098 -83.231 43.981 1.00 13.28 244 MET E N 1
ATOM 13941 C CA . MET E 1 243 ? 0.769 -83.328 44.576 1.00 13.14 244 MET E CA 1
ATOM 13942 C C . MET E 1 243 ? 0.023 -81.997 44.497 1.00 16.32 244 MET E C 1
ATOM 13943 O O . MET E 1 243 ? -0.801 -81.695 45.366 1.00 16.23 244 MET E O 1
ATOM 13948 N N . THR E 1 244 ? 0.294 -81.185 43.473 1.00 15.37 245 THR E N 1
ATOM 13949 C CA . THR E 1 244 ? -0.310 -79.851 43.425 1.00 12.21 245 THR E CA 1
ATOM 13950 C C . THR E 1 244 ? -1.839 -79.912 43.498 1.00 16.28 245 THR E C 1
ATOM 13951 O O . THR E 1 244 ? -2.461 -79.124 44.223 1.00 14.04 245 THR E O 1
ATOM 13955 N N . GLY E 1 245 ? -2.461 -80.840 42.764 1.00 11.72 246 GLY E N 1
ATOM 13956 C CA . GLY E 1 245 ? -3.916 -80.923 42.755 1.00 11.88 246 GLY E CA 1
ATOM 13957 C C . GLY E 1 245 ? -4.536 -81.357 44.070 1.00 12.00 246 GLY E C 1
ATOM 13958 O O . GLY E 1 245 ? -5.736 -81.145 44.273 1.00 17.25 246 GLY E O 1
ATOM 13959 N N . TRP E 1 246 ? -3.759 -81.975 44.961 1.00 12.38 247 TRP E N 1
ATOM 13960 C CA . TRP E 1 246 ? -4.320 -82.477 46.215 1.00 14.74 247 TRP E CA 1
ATOM 13961 C C . TRP E 1 246 ? -4.595 -81.357 47.212 1.00 16.16 247 TRP E C 1
ATOM 13962 O O . TRP E 1 246 ? -5.485 -81.493 48.061 1.00 18.14 247 TRP E O 1
ATOM 13973 N N . ARG E 1 247 ? -3.822 -80.274 47.139 1.00 11.09 248 ARG E N 1
ATOM 13974 C CA . ARG E 1 247 ? -3.942 -79.079 47.991 1.00 10.36 248 ARG E CA 1
ATOM 13975 C C . ARG E 1 247 ? -3.670 -79.401 49.467 1.00 10.50 248 ARG E C 1
ATOM 13976 O O . ARG E 1 247 ? -4.556 -79.349 50.334 1.00 12.27 248 ARG E O 1
ATOM 13984 N N . ILE E 1 248 ? -2.396 -79.660 49.759 1.00 10.67 249 ILE E N 1
ATOM 13985 C CA . ILE E 1 248 ? -1.950 -79.803 51.136 1.00 14.27 249 ILE E CA 1
ATOM 13986 C C . ILE E 1 248 ? -0.694 -78.966 51.335 1.00 14.40 249 ILE E C 1
ATOM 13987 O O . ILE E 1 248 ? 0.337 -79.229 50.715 1.00 14.19 249 ILE E O 1
ATOM 13992 N N . GLY E 1 249 ? -0.796 -77.932 52.177 1.00 11.33 250 GLY E N 1
ATOM 13993 C CA . GLY E 1 249 ? 0.355 -77.210 52.667 1.00 13.12 250 GLY E CA 1
ATOM 13994 C C . GLY E 1 249 ? 0.345 -77.289 54.184 1.00 11.22 250 GLY E C 1
ATOM 13995 O O . GLY E 1 249 ? -0.660 -77.670 54.794 1.00 10.96 250 GLY E O 1
ATOM 13996 N N . TYR E 1 250 ? 1.473 -76.925 54.796 1.00 12.23 251 TYR E N 1
ATOM 13997 C CA . TYR E 1 250 ? 1.512 -76.916 56.250 1.00 13.76 251 TYR E CA 1
ATOM 13998 C C . TYR E 1 250 ? 2.529 -75.898 56.757 1.00 16.15 251 TYR E C 1
ATOM 13999 O O . TYR E 1 250 ? 3.304 -75.305 55.991 1.00 15.90 251 TYR E O 1
ATOM 14008 N N . ALA E 1 251 ? 2.502 -75.681 58.071 1.00 15.73 252 ALA E N 1
ATOM 14009 C CA . ALA E 1 251 ? 3.467 -74.795 58.706 1.00 14.16 252 ALA E CA 1
ATOM 14010 C C . ALA E 1 251 ? 3.557 -75.156 60.177 1.00 19.50 252 ALA E C 1
ATOM 14011 O O . ALA E 1 251 ? 2.707 -75.873 60.713 1.00 16.44 252 ALA E O 1
ATOM 14013 N N . ALA E 1 252 ? 4.619 -74.673 60.811 1.00 14.41 253 ALA E N 1
ATOM 14014 C CA . ALA E 1 252 ? 4.757 -74.741 62.253 1.00 15.37 253 ALA E CA 1
ATOM 14015 C C . ALA E 1 252 ? 5.262 -73.393 62.740 1.00 18.87 253 ALA E C 1
ATOM 14016 O O . ALA E 1 252 ? 6.001 -72.697 62.040 1.00 16.07 253 ALA E O 1
ATOM 14018 N N . GLY E 1 253 ? 4.829 -73.011 63.932 1.00 17.23 254 GLY E N 1
ATOM 14019 C CA . GLY E 1 253 ? 5.286 -71.782 64.523 1.00 16.97 254 GLY E CA 1
ATOM 14020 C C . GLY E 1 253 ? 4.729 -71.626 65.919 1.00 18.05 254 GLY E C 1
ATOM 14021 O O . GLY E 1 253 ? 4.232 -72.578 66.528 1.00 20.22 254 GLY E O 1
ATOM 14022 N N . PRO E 1 254 ? 4.795 -70.405 66.440 1.00 19.19 255 PRO E N 1
ATOM 14023 C CA . PRO E 1 254 ? 4.314 -70.150 67.802 1.00 20.72 255 PRO E CA 1
ATOM 14024 C C . PRO E 1 254 ? 2.826 -70.439 67.957 1.00 20.80 255 PRO E C 1
ATOM 14025 O O . PRO E 1 254 ? 2.009 -70.104 67.098 1.00 21.00 255 PRO E O 1
ATOM 14029 N N . LEU E 1 255 ? 2.487 -71.043 69.098 1.00 20.92 256 LEU E N 1
ATOM 14030 C CA . LEU E 1 255 ? 1.126 -71.489 69.359 1.00 21.01 256 LEU E CA 1
ATOM 14031 C C . LEU E 1 255 ? 0.097 -70.380 69.147 1.00 24.24 256 LEU E C 1
ATOM 14032 O O . LEU E 1 255 ? -0.972 -70.622 68.574 1.00 20.87 256 LEU E O 1
ATOM 14037 N N . HIS E 1 256 ? 0.392 -69.154 69.607 1.00 20.36 257 HIS E N 1
ATOM 14038 C CA . HIS E 1 256 ? -0.625 -68.107 69.528 1.00 19.26 257 HIS E CA 1
ATOM 14039 C C . HIS E 1 256 ? -0.930 -67.724 68.086 1.00 19.28 257 HIS E C 1
ATOM 14040 O O . HIS E 1 256 ? -2.054 -67.303 67.785 1.00 18.42 257 HIS E O 1
ATOM 14047 N N . LEU E 1 257 ? 0.038 -67.875 67.184 1.00 18.04 258 LEU E N 1
ATOM 14048 C CA . LEU E 1 257 ? -0.234 -67.621 65.770 1.00 20.24 258 LEU E CA 1
ATOM 14049 C C . LEU E 1 257 ? -0.965 -68.793 65.128 1.00 15.51 258 LEU E C 1
ATOM 14050 O O . LEU E 1 257 ? -1.927 -68.595 64.385 1.00 15.93 258 LEU E O 1
ATOM 14055 N N . ILE E 1 258 ? -0.541 -70.018 65.427 1.00 19.40 259 ILE E N 1
ATOM 14056 C CA . ILE E 1 258 ? -1.233 -71.198 64.920 1.00 16.69 259 ILE E CA 1
ATOM 14057 C C . ILE E 1 258 ? -2.708 -71.173 65.316 1.00 18.16 259 ILE E C 1
ATOM 14058 O O . ILE E 1 258 ? -3.594 -71.461 64.500 1.00 19.31 259 ILE E O 1
ATOM 14063 N N . LYS E 1 259 ? -2.998 -70.835 66.574 1.00 20.34 260 LYS E N 1
ATOM 14064 C CA . LYS E 1 259 ? -4.387 -70.838 67.022 1.00 15.64 260 LYS E CA 1
ATOM 14065 C C . LYS E 1 259 ? -5.207 -69.750 66.335 1.00 16.87 260 LYS E C 1
ATOM 14066 O O . LYS E 1 259 ? -6.404 -69.949 66.070 1.00 18.23 260 LYS E O 1
ATOM 14072 N N . ALA E 1 260 ? -4.597 -68.595 66.058 1.00 16.47 261 ALA E N 1
ATOM 14073 C CA . ALA E 1 260 ? -5.279 -67.569 65.275 1.00 19.10 261 ALA E CA 1
ATOM 14074 C C . ALA E 1 260 ? -5.549 -68.048 63.852 1.00 17.06 261 ALA E C 1
ATOM 14075 O O . ALA E 1 260 ? -6.644 -67.833 63.311 1.00 17.20 261 ALA E O 1
ATOM 14077 N N . MET E 1 261 ? -4.563 -68.706 63.231 1.00 15.02 262 MET E N 1
ATOM 14078 C CA . MET E 1 261 ? -4.763 -69.222 61.881 1.00 17.05 262 MET E CA 1
ATOM 14079 C C . MET E 1 261 ? -5.820 -70.313 61.860 1.00 17.01 262 MET E C 1
ATOM 14080 O O . MET E 1 261 ? -6.568 -70.439 60.882 1.00 15.56 262 MET E O 1
ATOM 14085 N N . ASP E 1 262 ? -5.869 -71.132 62.910 1.00 16.67 263 ASP E N 1
ATOM 14086 C CA . ASP E 1 262 ? -6.887 -72.167 62.992 1.00 15.60 263 ASP E CA 1
ATOM 14087 C C . ASP E 1 262 ? -8.278 -71.547 63.074 1.00 17.08 263 ASP E C 1
ATOM 14088 O O . ASP E 1 262 ? -9.229 -72.038 62.451 1.00 14.43 263 ASP E O 1
ATOM 14093 N N . MET E 1 263 ? -8.424 -70.459 63.830 1.00 15.73 264 MET E N 1
ATOM 14094 C CA A MET E 1 263 ? -9.731 -69.821 63.919 0.57 18.31 264 MET E CA 1
ATOM 14095 C CA B MET E 1 263 ? -9.731 -69.816 63.919 0.43 18.10 264 MET E CA 1
ATOM 14096 C C . MET E 1 263 ? -10.196 -69.350 62.546 1.00 16.71 264 MET E C 1
ATOM 14097 O O . MET E 1 263 ? -11.343 -69.597 62.144 1.00 17.10 264 MET E O 1
ATOM 14106 N N . ILE E 1 264 ? -9.319 -68.670 61.808 1.00 19.23 265 ILE E N 1
ATOM 14107 C CA . ILE E 1 264 ? -9.697 -68.187 60.485 1.00 17.48 265 ILE E CA 1
ATOM 14108 C C . ILE E 1 264 ? -9.979 -69.355 59.558 1.00 21.55 265 ILE E C 1
ATOM 14109 O O . ILE E 1 264 ? -11.001 -69.380 58.861 1.00 21.29 265 ILE E O 1
ATOM 14114 N N . GLN E 1 265 ? -9.096 -70.354 59.561 1.00 12.84 266 GLN E N 1
ATOM 14115 C CA . GLN E 1 265 ? -9.298 -71.499 58.678 1.00 15.42 266 GLN E CA 1
ATOM 14116 C C . GLN E 1 265 ? -10.589 -72.235 58.994 1.00 20.04 266 GLN E C 1
ATOM 14117 O O . GLN E 1 265 ? -11.221 -72.798 58.091 1.00 17.32 266 GLN E O 1
ATOM 14123 N N . GLY E 1 266 ? -10.980 -72.255 60.269 1.00 18.65 267 GLY E N 1
ATOM 14124 C CA . GLY E 1 266 ? -12.215 -72.908 60.654 1.00 22.53 267 GLY E CA 1
ATOM 14125 C C . GLY E 1 266 ? -13.433 -72.229 60.069 1.00 19.87 267 GLY E C 1
ATOM 14126 O O . GLY E 1 266 ? -14.466 -72.869 59.871 1.00 26.10 267 GLY E O 1
ATOM 14127 N N . GLN E 1 267 ? -13.336 -70.922 59.810 1.00 17.71 268 GLN E N 1
ATOM 14128 C CA . GLN E 1 267 ? -14.425 -70.168 59.196 1.00 24.91 268 GLN E CA 1
ATOM 14129 C C . GLN E 1 267 ? -14.407 -70.305 57.683 1.00 24.57 268 GLN E C 1
ATOM 14130 O O . GLN E 1 267 ? -15.461 -70.233 57.041 1.00 27.70 268 GLN E O 1
ATOM 14136 N N . GLN E 1 268 ? -13.224 -70.515 57.109 1.00 15.45 269 GLN E N 1
ATOM 14137 C CA . GLN E 1 268 ? -13.059 -70.508 55.661 1.00 15.16 269 GLN E CA 1
ATOM 14138 C C . GLN E 1 268 ? -13.358 -71.868 55.038 1.00 26.19 269 GLN E C 1
ATOM 14139 O O . GLN E 1 268 ? -14.088 -71.960 54.050 1.00 26.64 269 GLN E O 1
ATOM 14145 N N . THR E 1 269 ? -12.745 -72.927 55.549 1.00 19.65 270 THR E N 1
ATOM 14146 C CA . THR E 1 269 ? -12.808 -74.233 54.894 1.00 14.99 270 THR E CA 1
ATOM 14147 C C . THR E 1 269 ? -13.097 -75.370 55.844 1.00 16.21 270 THR E C 1
ATOM 14148 O O . THR E 1 269 ? -13.446 -76.461 55.375 1.00 20.96 270 THR E O 1
ATOM 14152 N N . SER E 1 270 ? -12.957 -75.161 57.151 1.00 17.64 271 SER E N 1
ATOM 14153 C CA . SER E 1 270 ? -12.797 -76.256 58.127 1.00 16.78 271 SER E CA 1
ATOM 14154 C C . SER E 1 270 ? -11.499 -76.981 57.747 1.00 12.56 271 SER E C 1
ATOM 14155 O O . SER E 1 270 ? -10.590 -76.390 57.158 1.00 19.31 271 SER E O 1
ATOM 14158 N N . GLY E 1 271 ? -11.367 -78.257 58.063 1.00 25.59 272 GLY E N 1
ATOM 14159 C CA . GLY E 1 271 ? -10.144 -78.946 57.708 1.00 17.78 272 GLY E CA 1
ATOM 14160 C C . GLY E 1 271 ? -9.986 -79.115 56.210 1.00 19.48 272 GLY E C 1
ATOM 14161 O O . GLY E 1 271 ? -10.934 -79.021 55.432 1.00 19.51 272 GLY E O 1
ATOM 14162 N N . ALA E 1 272 ? -8.743 -79.348 55.800 1.00 12.45 273 ALA E N 1
ATOM 14163 C CA . ALA E 1 272 ? -8.466 -79.766 54.438 1.00 11.04 273 ALA E CA 1
ATOM 14164 C C . ALA E 1 272 ? -9.064 -81.149 54.185 1.00 13.82 273 ALA E C 1
ATOM 14165 O O . ALA E 1 272 ? -9.336 -81.909 55.117 1.00 15.74 273 ALA E O 1
ATOM 14167 N N . ALA E 1 273 ? -9.277 -81.450 52.900 1.00 11.62 274 ALA E N 1
ATOM 14168 C CA . ALA E 1 273 ? -9.855 -82.725 52.477 1.00 17.23 274 ALA E CA 1
ATOM 14169 C C . ALA E 1 273 ? -9.186 -83.904 53.172 1.00 16.33 274 ALA E C 1
ATOM 14170 O O . ALA E 1 273 ? -7.961 -84.050 53.141 1.00 12.87 274 ALA E O 1
ATOM 14172 N N . SER E 1 274 ? -10.007 -84.758 53.783 1.00 13.33 275 SER E N 1
ATOM 14173 C CA . SER E 1 274 ? -9.484 -85.827 54.630 1.00 16.09 275 SER E CA 1
ATOM 14174 C C . SER E 1 274 ? -8.601 -86.778 53.836 1.00 18.86 275 SER E C 1
ATOM 14175 O O . SER E 1 274 ? -7.522 -87.172 54.295 1.00 21.30 275 SER E O 1
ATOM 14178 N N . ILE E 1 275 ? -9.055 -87.172 52.645 1.00 14.87 276 ILE E N 1
ATOM 14179 C CA . ILE E 1 275 ? -8.306 -88.123 51.831 1.00 15.61 276 ILE E CA 1
ATOM 14180 C C . ILE E 1 275 ? -6.953 -87.542 51.428 1.00 15.21 276 ILE E C 1
ATOM 14181 O O . ILE E 1 275 ? -5.940 -88.253 51.396 1.00 17.94 276 ILE E O 1
ATOM 14186 N N . ALA E 1 276 ? -6.907 -86.245 51.126 1.00 15.50 277 ALA E N 1
ATOM 14187 C CA . ALA E 1 276 ? -5.627 -85.624 50.801 1.00 19.11 277 ALA E CA 1
ATOM 14188 C C . ALA E 1 276 ? -4.702 -85.597 52.011 1.00 14.96 277 ALA E C 1
ATOM 14189 O O . ALA E 1 276 ? -3.485 -85.704 51.861 1.00 14.15 277 ALA E O 1
ATOM 14191 N N . GLN E 1 277 ? -5.255 -85.468 53.217 1.00 13.88 278 GLN E N 1
ATOM 14192 C CA . GLN E 1 277 ? -4.386 -85.446 54.387 1.00 14.08 278 GLN E CA 1
ATOM 14193 C C . GLN E 1 277 ? -3.723 -86.802 54.601 1.00 24.80 278 GLN E C 1
ATOM 14194 O O . GLN E 1 277 ? -2.547 -86.870 54.971 1.00 18.10 278 GLN E O 1
ATOM 14200 N N . TRP E 1 278 ? -4.455 -87.894 54.365 1.00 18.81 279 TRP E N 1
ATOM 14201 C CA . TRP E 1 278 ? -3.860 -89.219 54.495 1.00 17.01 279 TRP E CA 1
ATOM 14202 C C . TRP E 1 278 ? -2.837 -89.473 53.395 1.00 17.34 279 TRP E C 1
ATOM 14203 O O . TRP E 1 278 ? -1.840 -90.174 53.612 1.00 20.84 279 TRP E O 1
ATOM 14214 N N . ALA E 1 279 ? -3.077 -88.927 52.205 1.00 16.75 280 ALA E N 1
ATOM 14215 C CA . ALA E 1 279 ? -2.060 -88.986 51.165 1.00 16.96 280 ALA E CA 1
ATOM 14216 C C . ALA E 1 279 ? -0.794 -88.287 51.629 1.00 21.27 280 ALA E C 1
ATOM 14217 O O . ALA E 1 279 ? 0.316 -88.779 51.405 1.00 20.21 280 ALA E O 1
ATOM 14219 N N . ALA E 1 280 ? -0.944 -87.132 52.287 1.00 17.59 281 ALA E N 1
ATOM 14220 C CA . ALA E 1 280 ? 0.230 -86.384 52.715 1.00 15.98 281 ALA E CA 1
ATOM 14221 C C . ALA E 1 280 ? 0.967 -87.090 53.850 1.00 18.53 281 ALA E C 1
ATOM 14222 O O . ALA E 1 280 ? 2.197 -86.989 53.935 1.00 17.72 281 ALA E O 1
ATOM 14224 N N . VAL E 1 281 ? 0.248 -87.809 54.719 1.00 16.91 282 VAL E N 1
ATOM 14225 C CA . VAL E 1 281 ? 0.921 -88.585 55.763 1.00 21.17 282 VAL E CA 1
ATOM 14226 C C . VAL E 1 281 ? 1.942 -89.525 55.137 1.00 27.76 282 VAL E C 1
ATOM 14227 O O . VAL E 1 281 ? 3.109 -89.583 55.552 1.00 28.19 282 VAL E O 1
ATOM 14231 N N . GLU E 1 282 ? 1.517 -90.269 54.114 1.00 20.50 283 GLU E N 1
ATOM 14232 C CA . GLU E 1 282 ? 2.425 -91.209 53.460 1.00 20.57 283 GLU E CA 1
ATOM 14233 C C . GLU E 1 282 ? 3.531 -90.487 52.701 1.00 20.17 283 GLU E C 1
ATOM 14234 O O . GLU E 1 282 ? 4.667 -90.966 52.666 1.00 21.12 283 GLU E O 1
ATOM 14240 N N . ALA E 1 283 ? 3.230 -89.328 52.112 1.00 26.29 284 ALA E N 1
ATOM 14241 C CA . ALA E 1 283 ? 4.271 -88.558 51.437 1.00 29.98 284 ALA E CA 1
ATOM 14242 C C . ALA E 1 283 ? 5.432 -88.252 52.386 1.00 25.62 284 ALA E C 1
ATOM 14243 O O . ALA E 1 283 ? 6.602 -88.486 52.055 1.00 19.47 284 ALA E O 1
ATOM 14245 N N . LEU E 1 284 ? 5.119 -87.753 53.585 1.00 23.84 285 LEU E N 1
ATOM 14246 C CA . LEU E 1 284 ? 6.156 -87.378 54.543 1.00 18.83 285 LEU E CA 1
ATOM 14247 C C . LEU E 1 284 ? 6.806 -88.595 55.190 1.00 20.43 285 LEU E C 1
ATOM 14248 O O . LEU E 1 284 ? 8.025 -88.614 55.398 1.00 21.18 285 LEU E O 1
ATOM 14253 N N . ASN E 1 285 ? 6.013 -89.604 55.547 1.00 21.08 286 ASN E N 1
ATOM 14254 C CA . ASN E 1 285 ? 6.524 -90.728 56.332 1.00 22.70 286 ASN E CA 1
ATOM 14255 C C . ASN E 1 285 ? 7.101 -91.865 55.503 1.00 25.87 286 ASN E C 1
ATOM 14256 O O . ASN E 1 285 ? 7.821 -92.709 56.053 1.00 25.47 286 ASN E O 1
ATOM 14261 N N . GLY E 1 286 ? 6.759 -91.957 54.228 1.00 23.52 287 GLY E N 1
ATOM 14262 C CA . GLY E 1 286 ? 7.148 -93.095 53.434 1.00 24.82 287 GLY E CA 1
ATOM 14263 C C . GLY E 1 286 ? 8.520 -92.939 52.810 1.00 31.95 287 GLY E C 1
ATOM 14264 O O . GLY E 1 286 ? 9.294 -92.035 53.148 1.00 27.11 287 GLY E O 1
ATOM 14265 N N . PRO E 1 287 ? 8.844 -93.828 51.879 1.00 27.14 288 PRO E N 1
ATOM 14266 C CA . PRO E 1 287 ? 10.149 -93.756 51.214 1.00 30.53 288 PRO E CA 1
ATOM 14267 C C . PRO E 1 287 ? 10.282 -92.477 50.406 1.00 28.58 288 PRO E C 1
ATOM 14268 O O . PRO E 1 287 ? 9.305 -91.952 49.867 1.00 24.71 288 PRO E O 1
ATOM 14272 N N . GLN E 1 288 ? 11.514 -91.970 50.327 1.00 26.93 289 GLN E N 1
ATOM 14273 C CA . GLN E 1 288 ? 11.757 -90.678 49.693 1.00 25.64 289 GLN E CA 1
ATOM 14274 C C . GLN E 1 288 ? 12.517 -90.798 48.373 1.00 24.29 289 GLN E C 1
ATOM 14275 O O . GLN E 1 288 ? 13.104 -89.815 47.916 1.00 34.57 289 GLN E O 1
ATOM 14281 N N . ASP E 1 289 ? 12.488 -91.979 47.743 1.00 28.05 290 ASP E N 1
ATOM 14282 C CA . ASP E 1 289 ? 13.204 -92.202 46.485 1.00 29.16 290 ASP E CA 1
ATOM 14283 C C . ASP E 1 289 ? 12.781 -91.233 45.382 1.00 27.86 290 ASP E C 1
ATOM 14284 O O . ASP E 1 289 ? 13.588 -90.915 44.494 1.00 27.68 290 ASP E O 1
ATOM 14289 N N . PHE E 1 290 ? 11.515 -90.795 45.392 1.00 25.85 291 PHE E N 1
ATOM 14290 C CA . PHE E 1 290 ? 11.012 -89.849 44.390 1.00 25.36 291 PHE E CA 1
ATOM 14291 C C . PHE E 1 290 ? 11.852 -88.575 44.348 1.00 29.95 291 PHE E C 1
ATOM 14292 O O . PHE E 1 290 ? 12.126 -88.023 43.268 1.00 25.10 291 PHE E O 1
ATOM 14300 N N . ILE E 1 291 ? 12.291 -88.111 45.523 1.00 21.41 292 ILE E N 1
ATOM 14301 C CA . ILE E 1 291 ? 13.032 -86.857 45.628 1.00 23.12 292 ILE E CA 1
ATOM 14302 C C . ILE E 1 291 ? 14.352 -86.949 44.877 1.00 26.08 292 ILE E C 1
ATOM 14303 O O . ILE E 1 291 ? 14.700 -86.061 44.088 1.00 21.67 292 ILE E O 1
ATOM 14308 N N . GLY E 1 292 ? 15.122 -88.015 45.133 1.00 31.27 293 GLY E N 1
ATOM 14309 C CA . GLY E 1 292 ? 16.420 -88.153 44.485 1.00 31.21 293 GLY E CA 1
ATOM 14310 C C . GLY E 1 292 ? 16.313 -88.405 42.992 1.00 33.92 293 GLY E C 1
ATOM 14311 O O . GLY E 1 292 ? 17.111 -87.882 42.204 1.00 34.85 293 GLY E O 1
ATOM 14312 N N . ARG E 1 293 ? 15.336 -89.218 42.584 1.00 29.19 294 ARG E N 1
ATOM 14313 C CA . ARG E 1 293 ? 15.089 -89.446 41.163 1.00 34.18 294 ARG E CA 1
ATOM 14314 C C . ARG E 1 293 ? 14.854 -88.131 40.431 1.00 32.19 294 ARG E C 1
ATOM 14315 O O . ARG E 1 293 ? 15.442 -87.876 39.371 1.00 28.74 294 ARG E O 1
ATOM 14323 N N . ASN E 1 294 ? 14.012 -87.270 40.997 1.00 26.34 295 ASN E N 1
ATOM 14324 C CA . ASN E 1 294 ? 13.621 -86.059 40.284 1.00 27.44 295 ASN E CA 1
ATOM 14325 C C . ASN E 1 294 ? 14.719 -85.007 40.275 1.00 27.42 295 ASN E C 1
ATOM 14326 O O . ASN E 1 294 ? 14.771 -84.194 39.347 1.00 23.67 295 ASN E O 1
ATOM 14331 N N . LYS E 1 295 ? 15.582 -84.990 41.296 1.00 21.03 296 LYS E N 1
ATOM 14332 C CA . LYS E 1 295 ? 16.726 -84.086 41.270 1.00 25.95 296 LYS E CA 1
ATOM 14333 C C . LYS E 1 295 ? 17.570 -84.321 40.022 1.00 29.11 296 LYS E C 1
ATOM 14334 O O . LYS E 1 295 ? 18.016 -83.366 39.376 1.00 28.91 296 LYS E O 1
ATOM 14340 N N . GLU E 1 296 ? 17.748 -85.584 39.634 1.00 23.30 297 GLU E N 1
ATOM 14341 C CA . GLU E 1 296 ? 18.533 -85.891 38.436 1.00 21.56 297 GLU E CA 1
ATOM 14342 C C . GLU E 1 296 ? 17.795 -85.486 37.159 1.00 26.88 297 GLU E C 1
ATOM 14343 O O . GLU E 1 296 ? 18.401 -84.931 36.236 1.00 23.17 297 GLU E O 1
ATOM 14345 N N . ILE E 1 297 ? 16.491 -85.757 37.081 1.00 26.21 298 ILE E N 1
ATOM 14346 C CA . ILE E 1 297 ? 15.721 -85.400 35.885 1.00 25.88 298 ILE E CA 1
ATOM 14347 C C . ILE E 1 297 ? 15.683 -83.889 35.708 1.00 25.74 298 ILE E C 1
ATOM 14348 O O . ILE E 1 297 ? 15.924 -83.366 34.612 1.00 23.43 298 ILE E O 1
ATOM 14353 N N . PHE E 1 298 ? 15.359 -83.168 36.784 1.00 19.08 299 PHE E N 1
ATOM 14354 C CA . PHE E 1 298 ? 15.295 -81.711 36.726 1.00 16.11 299 PHE E CA 1
ATOM 14355 C C . PHE E 1 298 ? 16.665 -81.087 36.466 1.00 19.58 299 PHE E C 1
ATOM 14356 O O . PHE E 1 298 ? 16.760 -80.056 35.786 1.00 16.73 299 PHE E O 1
ATOM 14364 N N . GLN E 1 299 ? 17.735 -81.664 37.002 1.00 20.40 300 GLN E N 1
ATOM 14365 C CA . GLN E 1 299 ? 19.037 -81.053 36.761 1.00 23.38 300 GLN E CA 1
ATOM 14366 C C . GLN E 1 299 ? 19.418 -81.148 35.287 1.00 23.46 300 GLN E C 1
ATOM 14367 O O . GLN E 1 299 ? 19.970 -80.195 34.720 1.00 24.06 300 GLN E O 1
ATOM 14373 N N . GLY E 1 300 ? 19.105 -82.271 34.637 1.00 22.17 301 GLY E N 1
ATOM 14374 C CA . GLY E 1 300 ? 19.354 -82.368 33.204 1.00 22.39 301 GLY E CA 1
ATOM 14375 C C . GLY E 1 300 ? 18.564 -81.342 32.411 1.00 24.84 301 GLY E C 1
ATOM 14376 O O . GLY E 1 300 ? 19.083 -80.731 31.469 1.00 23.98 301 GLY E O 1
ATOM 14377 N N . ARG E 1 301 ? 17.298 -81.125 32.791 1.00 21.34 302 ARG E N 1
ATOM 14378 C CA . ARG E 1 301 ? 16.483 -80.116 32.121 1.00 21.11 302 ARG E CA 1
ATOM 14379 C C . ARG E 1 301 ? 17.021 -78.718 32.376 1.00 21.03 302 ARG E C 1
ATOM 14380 O O . ARG E 1 301 ? 17.046 -77.880 31.468 1.00 18.57 302 ARG E O 1
ATOM 14388 N N . ARG E 1 302 ? 17.434 -78.441 33.612 1.00 14.82 303 ARG E N 1
ATOM 14389 C CA . ARG E 1 302 ? 18.045 -77.153 33.916 1.00 15.07 303 ARG E CA 1
ATOM 14390 C C . ARG E 1 302 ? 19.251 -76.901 33.022 1.00 19.25 303 ARG E C 1
ATOM 14391 O O . ARG E 1 302 ? 19.380 -75.829 32.418 1.00 13.60 303 ARG E O 1
ATOM 14399 N N . ASP E 1 303 ? 20.155 -77.880 32.948 1.00 17.85 304 ASP E N 1
ATOM 14400 C CA . ASP E 1 303 ? 21.377 -77.718 32.161 1.00 18.74 304 ASP E CA 1
ATOM 14401 C C . ASP E 1 303 ? 21.071 -77.471 30.691 1.00 21.18 304 ASP E C 1
ATOM 14402 O O . ASP E 1 303 ? 21.717 -76.629 30.047 1.00 21.95 304 ASP E O 1
ATOM 14407 N N . LEU E 1 304 ? 20.104 -78.209 30.140 1.00 21.38 305 LEU E N 1
ATOM 14408 C CA . LEU E 1 304 ? 19.714 -78.027 28.744 1.00 23.42 305 LEU E CA 1
ATOM 14409 C C . LEU E 1 304 ? 19.268 -76.597 28.485 1.00 18.60 305 LEU E C 1
ATOM 14410 O O . LEU E 1 304 ? 19.719 -75.953 27.528 1.00 17.11 305 LEU E O 1
ATOM 14415 N N . VAL E 1 305 ? 18.387 -76.080 29.344 1.00 18.32 306 VAL E N 1
ATOM 14416 C CA . VAL E 1 305 ? 17.821 -74.752 29.145 1.00 16.05 306 VAL E CA 1
ATOM 14417 C C . VAL E 1 305 ? 18.880 -73.679 29.349 1.00 19.29 306 VAL E C 1
ATOM 14418 O O . VAL E 1 305 ? 18.956 -72.709 28.582 1.00 13.54 306 VAL E O 1
ATOM 14422 N N . VAL E 1 306 ? 19.708 -73.824 30.387 1.00 14.59 307 VAL E N 1
ATOM 14423 C CA . VAL E 1 306 ? 20.779 -72.856 30.620 1.00 14.45 307 VAL E CA 1
ATOM 14424 C C . VAL E 1 306 ? 21.718 -72.806 29.427 1.00 14.10 307 VAL E C 1
ATOM 14425 O O . VAL E 1 306 ? 22.130 -71.722 28.988 1.00 13.01 307 VAL E O 1
ATOM 14429 N N . SER E 1 307 ? 22.063 -73.975 28.880 1.00 13.86 308 SER E N 1
ATOM 14430 C CA . SER E 1 307 ? 22.961 -74.035 27.729 1.00 14.90 308 SER E CA 1
ATOM 14431 C C . SER E 1 307 ? 22.356 -73.336 26.525 1.00 14.02 308 SER E C 1
ATOM 14432 O O . SER E 1 307 ? 23.025 -72.550 25.844 1.00 13.91 308 SER E O 1
ATOM 14435 N N . MET E 1 308 ? 21.102 -73.663 26.208 1.00 13.92 309 MET E N 1
ATOM 14436 C CA . MET E 1 308 ? 20.503 -73.150 24.985 1.00 15.64 309 MET E CA 1
ATOM 14437 C C . MET E 1 308 ? 20.187 -71.662 25.104 1.00 13.31 309 MET E C 1
ATOM 14438 O O . MET E 1 308 ? 20.363 -70.911 24.143 1.00 14.87 309 MET E O 1
ATOM 14443 N N . LEU E 1 309 ? 19.712 -71.216 26.266 1.00 12.17 310 LEU E N 1
ATOM 14444 C CA . LEU E 1 309 ? 19.429 -69.791 26.439 1.00 15.12 310 LEU E CA 1
ATOM 14445 C C . LEU E 1 309 ? 20.694 -68.948 26.332 1.00 12.50 310 LEU E C 1
ATOM 14446 O O . LEU E 1 309 ? 20.666 -67.842 25.772 1.00 15.84 310 LEU E O 1
ATOM 14451 N N . ASN E 1 310 ? 21.821 -69.438 26.865 1.00 11.73 311 ASN E N 1
ATOM 14452 C CA . ASN E 1 310 ? 23.043 -68.652 26.759 1.00 12.11 311 ASN E CA 1
ATOM 14453 C C . ASN E 1 310 ? 23.645 -68.677 25.357 1.00 12.29 311 ASN E C 1
ATOM 14454 O O . ASN E 1 310 ? 24.611 -67.941 25.109 1.00 12.33 311 ASN E O 1
ATOM 14459 N N . GLN E 1 311 ? 23.101 -69.489 24.442 1.00 12.63 312 GLN E N 1
ATOM 14460 C CA . GLN E 1 311 ? 23.473 -69.401 23.027 1.00 14.25 312 GLN E CA 1
ATOM 14461 C C . GLN E 1 311 ? 22.637 -68.379 22.259 1.00 13.51 312 GLN E C 1
ATOM 14462 O O . GLN E 1 311 ? 23.041 -67.947 21.173 1.00 17.85 312 GLN E O 1
ATOM 14468 N N . ALA E 1 312 ? 21.495 -67.972 22.807 1.00 14.26 313 ALA E N 1
ATOM 14469 C CA . ALA E 1 312 ? 20.606 -67.047 22.128 1.00 16.83 313 ALA E CA 1
ATOM 14470 C C . ALA E 1 312 ? 21.145 -65.618 22.172 1.00 16.15 313 ALA E C 1
ATOM 14471 O O . ALA E 1 312 ? 21.637 -65.143 23.202 1.00 16.63 313 ALA E O 1
ATOM 14473 N N . LYS E 1 313 ? 21.021 -64.928 21.044 1.00 15.73 314 LYS E N 1
ATOM 14474 C CA . LYS E 1 313 ? 21.501 -63.557 20.909 1.00 16.30 314 LYS E CA 1
ATOM 14475 C C . LYS E 1 313 ? 20.804 -62.615 21.887 1.00 18.97 314 LYS E C 1
ATOM 14476 O O . LYS E 1 313 ? 19.576 -62.532 21.925 1.00 20.23 314 LYS E O 1
ATOM 14482 N N . GLY E 1 314 ? 21.594 -61.906 22.689 1.00 20.80 315 GLY E N 1
ATOM 14483 C CA . GLY E 1 314 ? 21.036 -60.949 23.627 1.00 17.44 315 GLY E CA 1
ATOM 14484 C C . GLY E 1 314 ? 20.448 -61.525 24.893 1.00 15.67 315 GLY E C 1
ATOM 14485 O O . GLY E 1 314 ? 19.822 -60.777 25.661 1.00 17.03 315 GLY E O 1
ATOM 14486 N N . ILE E 1 315 ? 20.649 -62.812 25.153 1.00 14.98 316 ILE E N 1
ATOM 14487 C CA . ILE E 1 315 ? 20.124 -63.483 26.337 1.00 12.78 316 ILE E CA 1
ATOM 14488 C C . ILE E 1 315 ? 21.287 -63.888 27.241 1.00 13.71 316 ILE E C 1
ATOM 14489 O O . ILE E 1 315 ? 22.311 -64.402 26.771 1.00 16.15 316 ILE E O 1
ATOM 14494 N N . SER E 1 316 ? 21.116 -63.682 28.545 1.00 10.99 317 SER E N 1
ATOM 14495 C CA . SER E 1 316 ? 22.046 -64.157 29.566 1.00 13.83 317 SER E CA 1
ATOM 14496 C C . SER E 1 316 ? 21.247 -64.921 30.612 1.00 13.28 317 SER E C 1
ATOM 14497 O O . SER E 1 316 ? 20.268 -64.386 31.141 1.00 16.75 317 SER E O 1
ATOM 14500 N N . CYS E 1 317 ? 21.652 -66.145 30.933 1.00 14.89 318 CYS E N 1
ATOM 14501 C CA . CYS E 1 317 ? 20.875 -66.984 31.854 1.00 13.10 318 CYS E CA 1
ATOM 14502 C C . CYS E 1 317 ? 21.734 -67.526 32.991 1.00 11.03 318 CYS E C 1
ATOM 14503 O O . CYS E 1 317 ? 22.643 -68.349 32.748 1.00 11.54 318 CYS E O 1
ATOM 14506 N N . PRO E 1 318 ? 21.505 -67.106 34.232 1.00 15.85 319 PRO E N 1
ATOM 14507 C CA . PRO E 1 318 ? 22.249 -67.695 35.353 1.00 15.83 319 PRO E CA 1
ATOM 14508 C C . PRO E 1 318 ? 21.781 -69.116 35.604 1.00 14.20 319 PRO E C 1
ATOM 14509 O O . PRO E 1 318 ? 20.655 -69.488 35.280 1.00 15.07 319 PRO E O 1
ATOM 14513 N N . THR E 1 319 ? 22.671 -69.908 36.200 1.00 11.30 320 THR E N 1
ATOM 14514 C CA . THR E 1 319 ? 22.368 -71.286 36.565 1.00 12.99 320 THR E CA 1
ATOM 14515 C C . THR E 1 319 ? 21.723 -71.313 37.945 1.00 10.61 320 THR E C 1
ATOM 14516 O O . THR E 1 319 ? 22.406 -71.018 38.937 1.00 12.05 320 THR E O 1
ATOM 14520 N N . PRO E 1 320 ? 20.445 -71.662 38.060 1.00 12.18 321 PRO E N 1
ATOM 14521 C CA . PRO E 1 320 ? 19.784 -71.654 39.366 1.00 12.06 321 PRO E CA 1
ATOM 14522 C C . PRO E 1 320 ? 20.204 -72.854 40.195 1.00 12.42 321 PRO E C 1
ATOM 14523 O O . PRO E 1 320 ? 20.665 -73.866 39.678 1.00 16.20 321 PRO E O 1
ATOM 14527 N N . GLU E 1 321 ? 20.009 -72.738 41.513 1.00 17.00 322 GLU E N 1
ATOM 14528 C CA . GLU E 1 321 ? 20.343 -73.846 42.388 1.00 16.58 322 GLU E CA 1
ATOM 14529 C C . GLU E 1 321 ? 19.138 -74.595 42.927 1.00 16.43 322 GLU E C 1
ATOM 14530 O O . GLU E 1 321 ? 19.328 -75.656 43.536 1.00 14.54 322 GLU E O 1
ATOM 14536 N N . GLY E 1 322 ? 17.917 -74.123 42.675 1.00 12.73 323 GLY E N 1
ATOM 14537 C CA . GLY E 1 322 ? 16.751 -74.826 43.176 1.00 13.95 323 GLY E CA 1
ATOM 14538 C C . GLY E 1 322 ? 15.481 -74.451 42.445 1.00 14.46 323 GLY E C 1
ATOM 14539 O O . GLY E 1 322 ? 15.477 -73.612 41.542 1.00 19.85 323 GLY E O 1
ATOM 14540 N N . ALA E 1 323 ? 14.379 -75.072 42.885 1.00 13.16 324 ALA E N 1
ATOM 14541 C CA . ALA E 1 323 ? 13.090 -74.978 42.209 1.00 12.80 324 ALA E CA 1
ATOM 14542 C C . ALA E 1 323 ? 13.213 -75.483 40.768 1.00 13.47 324 ALA E C 1
ATOM 14543 O O . ALA E 1 323 ? 14.111 -76.278 40.471 1.00 16.36 324 ALA E O 1
ATOM 14545 N N . PHE E 1 324 ? 12.326 -75.065 39.867 1.00 11.41 325 PHE E N 1
ATOM 14546 C CA . PHE E 1 324 ? 12.476 -75.494 38.474 1.00 11.55 325 PHE E CA 1
ATOM 14547 C C . PHE E 1 324 ? 12.218 -74.341 37.514 1.00 14.39 325 PHE E C 1
ATOM 14548 O O . PHE E 1 324 ? 11.554 -74.501 36.487 1.00 15.24 325 PHE E O 1
ATOM 14556 N N . TYR E 1 325 ? 12.784 -73.175 37.829 1.00 13.79 326 TYR E N 1
ATOM 14557 C CA . TYR E 1 325 ? 12.693 -71.981 37.009 1.00 12.67 326 TYR E CA 1
ATOM 14558 C C . TYR E 1 325 ? 14.081 -71.463 36.677 1.00 14.04 326 TYR E C 1
ATOM 14559 O O . TYR E 1 325 ? 15.028 -71.644 37.445 1.00 12.38 326 TYR E O 1
ATOM 14568 N N . VAL E 1 326 ? 14.186 -70.816 35.516 1.00 14.40 327 VAL E N 1
ATOM 14569 C CA . VAL E 1 326 ? 15.308 -69.953 35.187 1.00 13.64 327 VAL E CA 1
ATOM 14570 C C . VAL E 1 326 ? 14.749 -68.559 34.967 1.00 11.37 327 VAL E C 1
ATOM 14571 O O . VAL E 1 326 ? 13.567 -68.381 34.652 1.00 9.26 327 VAL E O 1
ATOM 14575 N N . TYR E 1 327 ? 15.605 -67.560 35.151 1.00 12.37 328 TYR E N 1
ATOM 14576 C CA . TYR E 1 327 ? 15.191 -66.160 35.094 1.00 13.48 328 TYR E CA 1
ATOM 14577 C C . TYR E 1 327 ? 16.124 -65.375 34.178 1.00 11.53 328 TYR E C 1
ATOM 14578 O O . TYR E 1 327 ? 16.735 -64.387 34.590 1.00 12.02 328 TYR E O 1
ATOM 14587 N N . PRO E 1 328 ? 16.249 -65.787 32.919 1.00 11.37 329 PRO E N 1
ATOM 14588 C CA . PRO E 1 328 ? 17.215 -65.142 32.012 1.00 12.94 329 PRO E CA 1
ATOM 14589 C C . PRO E 1 328 ? 16.917 -63.664 31.795 1.00 15.14 329 PRO E C 1
ATOM 14590 O O . PRO E 1 328 ? 15.783 -63.208 31.912 1.00 12.87 329 PRO E O 1
ATOM 14594 N N . SER E 1 329 ? 17.963 -62.912 31.452 1.00 12.22 330 SER E N 1
ATOM 14595 C CA . SER E 1 329 ? 17.829 -61.513 31.056 1.00 13.42 330 SER E CA 1
ATOM 14596 C C . SER E 1 329 ? 17.675 -61.391 29.542 1.00 14.76 330 SER E C 1
ATOM 14597 O O . SER E 1 329 ? 18.365 -62.074 28.783 1.00 16.20 330 SER E O 1
ATOM 14600 N N . CYS E 1 330 ? 16.769 -60.512 29.099 1.00 15.82 331 CYS E N 1
ATOM 14601 C CA . CYS E 1 330 ? 16.718 -60.100 27.696 1.00 15.33 331 CYS E CA 1
ATOM 14602 C C . CYS E 1 330 ? 17.237 -58.673 27.516 1.00 14.65 331 CYS E C 1
ATOM 14603 O O . CYS E 1 330 ? 16.877 -57.990 26.553 1.00 16.17 331 CYS E O 1
ATOM 14606 N N . ALA E 1 331 ? 18.104 -58.218 28.429 1.00 14.74 332 ALA E N 1
ATOM 14607 C CA . ALA E 1 331 ? 18.627 -56.854 28.347 1.00 15.89 332 ALA E CA 1
ATOM 14608 C C . ALA E 1 331 ? 19.327 -56.607 27.023 1.00 16.89 332 ALA E C 1
ATOM 14609 O O . ALA E 1 331 ? 19.303 -55.484 26.501 1.00 16.72 332 ALA E O 1
ATOM 14611 N N . GLY E 1 332 ? 19.951 -57.640 26.464 1.00 15.07 333 GLY E N 1
ATOM 14612 C CA . GLY E 1 332 ? 20.651 -57.494 25.204 1.00 15.89 333 GLY E CA 1
ATOM 14613 C C . GLY E 1 332 ? 19.755 -57.299 23.999 1.00 19.43 333 GLY E C 1
ATOM 14614 O O . GLY E 1 332 ? 20.267 -56.958 22.927 1.00 20.51 333 GLY E O 1
ATOM 14615 N N . LEU E 1 333 ? 18.450 -57.506 24.140 1.00 17.63 334 LEU E N 1
ATOM 14616 C CA . LEU E 1 333 ? 17.500 -57.264 23.066 1.00 19.50 334 LEU E CA 1
ATOM 14617 C C . LEU E 1 333 ? 16.719 -55.967 23.239 1.00 28.38 334 LEU E C 1
ATOM 14618 O O . LEU E 1 333 ? 15.922 -55.614 22.361 1.00 26.91 334 LEU E O 1
ATOM 14623 N N . ILE E 1 334 ? 16.906 -55.255 24.348 1.00 21.17 335 ILE E N 1
ATOM 14624 C CA . ILE E 1 334 ? 16.114 -54.056 24.581 1.00 21.36 335 ILE E CA 1
ATOM 14625 C C . ILE E 1 334 ? 16.530 -52.989 23.587 1.00 30.34 335 ILE E C 1
ATOM 14626 O O . ILE E 1 334 ? 17.725 -52.720 23.404 1.00 30.07 335 ILE E O 1
ATOM 14631 N N . GLY E 1 335 ? 15.547 -52.374 22.937 1.00 22.98 336 GLY E N 1
ATOM 14632 C CA . GLY E 1 335 ? 15.835 -51.389 21.919 1.00 25.77 336 GLY E CA 1
ATOM 14633 C C . GLY E 1 335 ? 16.040 -51.959 20.534 1.00 27.63 336 GLY E C 1
ATOM 14634 O O . GLY E 1 335 ? 16.231 -51.189 19.586 1.00 31.59 336 GLY E O 1
ATOM 14635 N N . LYS E 1 336 ? 16.005 -53.274 20.383 1.00 28.46 337 LYS E N 1
ATOM 14636 C CA . LYS E 1 336 ? 16.144 -53.880 19.072 1.00 30.45 337 LYS E CA 1
ATOM 14637 C C . LYS E 1 336 ? 14.766 -54.124 18.472 1.00 31.50 337 LYS E C 1
ATOM 14638 O O . LYS E 1 336 ? 13.745 -54.051 19.155 1.00 30.44 337 LYS E O 1
ATOM 14644 N N . THR E 1 337 ? 14.739 -54.378 17.173 1.00 26.92 338 THR E N 1
ATOM 14645 C CA . THR E 1 337 ? 13.480 -54.525 16.459 1.00 30.04 338 THR E CA 1
ATOM 14646 C C . THR E 1 337 ? 13.151 -56.001 16.277 1.00 31.87 338 THR E C 1
ATOM 14647 O O . THR E 1 337 ? 13.933 -56.750 15.682 1.00 29.93 338 THR E O 1
ATOM 14651 N N . ALA E 1 338 ? 11.991 -56.406 16.789 1.00 31.13 339 ALA E N 1
ATOM 14652 C CA . ALA E 1 338 ? 11.507 -57.760 16.613 1.00 29.83 339 ALA E CA 1
ATOM 14653 C C . ALA E 1 338 ? 11.184 -58.019 15.140 1.00 28.23 339 ALA E C 1
ATOM 14654 O O . ALA E 1 338 ? 11.037 -57.081 14.354 1.00 29.85 339 ALA E O 1
ATOM 14656 N N . PRO E 1 339 ? 11.075 -59.293 14.742 1.00 29.94 340 PRO E N 1
ATOM 14657 C CA . PRO E 1 339 ? 10.715 -59.596 13.344 1.00 36.36 340 PRO E CA 1
ATOM 14658 C C . PRO E 1 339 ? 9.423 -58.932 12.880 1.00 33.47 340 PRO E C 1
ATOM 14659 O O . PRO E 1 339 ? 9.288 -58.621 11.689 1.00 34.34 340 PRO E O 1
ATOM 14663 N N . SER E 1 340 ? 8.471 -58.691 13.781 1.00 32.79 341 SER E N 1
ATOM 14664 C CA . SER E 1 340 ? 7.228 -58.031 13.396 1.00 35.23 341 SER E CA 1
ATOM 14665 C C . SER E 1 340 ? 7.413 -56.559 13.046 1.00 36.23 341 SER E C 1
ATOM 14666 O O . SER E 1 340 ? 6.485 -55.956 12.495 1.00 37.66 341 SER E O 1
ATOM 14669 N N . GLY E 1 341 ? 8.571 -55.971 13.349 1.00 34.29 342 GLY E N 1
ATOM 14670 C CA . GLY E 1 341 ? 8.758 -54.537 13.297 1.00 39.27 342 GLY E CA 1
ATOM 14671 C C . GLY E 1 341 ? 8.611 -53.850 14.640 1.00 40.12 342 GLY E C 1
ATOM 14672 O O . GLY E 1 341 ? 8.971 -52.671 14.764 1.00 39.92 342 GLY E O 1
ATOM 14673 N N . LYS E 1 342 ? 8.098 -54.559 15.644 1.00 32.51 343 LYS E N 1
ATOM 14674 C CA . LYS E 1 342 ? 7.916 -54.008 16.980 1.00 36.21 343 LYS E CA 1
ATOM 14675 C C . LYS E 1 342 ? 9.272 -53.719 17.608 1.00 38.37 343 LYS E C 1
ATOM 14676 O O . LYS E 1 342 ? 10.096 -54.629 17.755 1.00 31.82 343 LYS E O 1
ATOM 14682 N N . VAL E 1 343 ? 9.506 -52.463 17.991 1.00 30.76 344 VAL E N 1
ATOM 14683 C CA . VAL E 1 343 ? 10.693 -52.156 18.782 1.00 29.42 344 VAL E CA 1
ATOM 14684 C C . VAL E 1 343 ? 10.494 -52.689 20.198 1.00 27.44 344 VAL E C 1
ATOM 14685 O O . VAL E 1 343 ? 9.491 -52.390 20.861 1.00 32.40 344 VAL E O 1
ATOM 14689 N N . ILE E 1 344 ? 11.444 -53.498 20.664 1.00 29.24 345 ILE E N 1
ATOM 14690 C CA . ILE E 1 344 ? 11.375 -54.129 21.985 1.00 28.31 345 ILE E CA 1
ATOM 14691 C C . ILE E 1 344 ? 11.867 -53.110 23.009 1.00 33.74 345 ILE E C 1
ATOM 14692 O O . ILE E 1 344 ? 13.072 -52.905 23.162 1.00 34.64 345 ILE E O 1
ATOM 14697 N N . GLU E 1 345 ? 10.939 -52.469 23.720 1.00 23.68 346 GLU E N 1
ATOM 14698 C CA . GLU E 1 345 ? 11.313 -51.485 24.726 1.00 27.57 346 GLU E CA 1
ATOM 14699 C C . GLU E 1 345 ? 11.354 -52.050 26.133 1.00 26.35 346 GLU E C 1
ATOM 14700 O O . GLU E 1 345 ? 12.060 -51.497 26.981 1.00 25.37 346 GLU E O 1
ATOM 14706 N N . THR E 1 346 ? 10.631 -53.137 26.397 1.00 21.70 347 THR E N 1
ATOM 14707 C CA . THR E 1 346 ? 10.522 -53.704 27.732 1.00 20.87 347 THR E CA 1
ATOM 14708 C C . THR E 1 346 ? 10.555 -55.217 27.624 1.00 24.38 347 THR E C 1
ATOM 14709 O O . THR E 1 346 ? 10.398 -55.785 26.536 1.00 21.99 347 THR E O 1
ATOM 14713 N N . ASP E 1 347 ? 10.714 -55.883 28.775 1.00 19.45 348 ASP E N 1
ATOM 14714 C CA . ASP E 1 347 ? 10.636 -57.334 28.747 1.00 14.76 348 ASP E CA 1
ATOM 14715 C C . ASP E 1 347 ? 9.222 -57.798 28.428 1.00 18.77 348 ASP E C 1
ATOM 14716 O O . ASP E 1 347 ? 9.050 -58.868 27.834 1.00 19.16 348 ASP E O 1
ATOM 14721 N N . GLU E 1 348 ? 8.206 -56.989 28.754 1.00 18.90 349 GLU E N 1
ATOM 14722 C CA . GLU E 1 348 ? 6.850 -57.331 28.337 1.00 20.90 349 GLU E CA 1
ATOM 14723 C C . GLU E 1 348 ? 6.743 -57.382 26.818 1.00 24.59 349 GLU E C 1
ATOM 14724 O O . GLU E 1 348 ? 6.090 -58.276 26.266 1.00 23.86 349 GLU E O 1
ATOM 14730 N N . ASP E 1 349 ? 7.391 -56.434 26.126 1.00 20.70 350 ASP E N 1
ATOM 14731 C CA . ASP E 1 349 ? 7.420 -56.455 24.664 1.00 23.79 350 ASP E CA 1
ATOM 14732 C C . ASP E 1 349 ? 8.114 -57.710 24.147 1.00 23.65 350 ASP E C 1
ATOM 14733 O O . ASP E 1 349 ? 7.627 -58.365 23.217 1.00 21.07 350 ASP E O 1
ATOM 14738 N N . PHE E 1 350 ? 9.274 -58.051 24.720 1.00 21.60 351 PHE E N 1
ATOM 14739 C CA . PHE E 1 350 ? 9.983 -59.248 24.273 1.00 17.02 351 PHE E CA 1
ATOM 14740 C C . PHE E 1 350 ? 9.104 -60.485 24.405 1.00 20.32 351 PHE E C 1
ATOM 14741 O O . PHE E 1 350 ? 8.968 -61.272 23.460 1.00 19.88 351 PHE E O 1
ATOM 14749 N N . VAL E 1 351 ? 8.448 -60.642 25.557 1.00 18.30 352 VAL E N 1
ATOM 14750 C CA A VAL E 1 351 ? 7.686 -61.856 25.829 0.52 15.17 352 VAL E CA 1
ATOM 14751 C CA B VAL E 1 351 ? 7.719 -61.883 25.782 0.48 15.17 352 VAL E CA 1
ATOM 14752 C C . VAL E 1 351 ? 6.465 -61.945 24.918 1.00 18.58 352 VAL E C 1
ATOM 14753 O O . VAL E 1 351 ? 6.092 -63.024 24.446 1.00 18.41 352 VAL E O 1
ATOM 14760 N N . SER E 1 352 ? 5.805 -60.816 24.672 1.00 20.32 353 SER E N 1
ATOM 14761 C CA . SER E 1 352 ? 4.592 -60.882 23.864 1.00 22.20 353 SER E CA 1
ATOM 14762 C C . SER E 1 352 ? 4.925 -61.076 22.387 1.00 21.13 353 SER E C 1
ATOM 14763 O O . SER E 1 352 ? 4.160 -61.722 21.660 1.00 22.39 353 SER E O 1
ATOM 14766 N N . GLU E 1 353 ? 6.057 -60.533 21.931 1.00 21.24 354 GLU E N 1
ATOM 14767 C CA . GLU E 1 353 ? 6.482 -60.783 20.554 1.00 24.59 354 GLU E CA 1
ATOM 14768 C C . GLU E 1 353 ? 6.939 -62.225 20.380 1.00 20.98 354 GLU E C 1
ATOM 14769 O O . GLU E 1 353 ? 6.657 -62.853 19.350 1.00 22.26 354 GLU E O 1
ATOM 14775 N N . LEU E 1 354 ? 7.624 -62.772 21.385 1.00 19.03 355 LEU E N 1
ATOM 14776 C CA . LEU E 1 354 ? 8.045 -64.165 21.325 1.00 26.16 355 LEU E CA 1
ATOM 14777 C C . LEU E 1 354 ? 6.846 -65.100 21.240 1.00 22.74 355 LEU E C 1
ATOM 14778 O O . LEU E 1 354 ? 6.870 -66.082 20.488 1.00 20.31 355 LEU E O 1
ATOM 14783 N N . LEU E 1 355 ? 5.789 -64.818 22.009 1.00 20.27 356 LEU E N 1
ATOM 14784 C CA . LEU E 1 355 ? 4.596 -65.659 21.967 1.00 23.58 356 LEU E CA 1
ATOM 14785 C C . LEU E 1 355 ? 3.942 -65.617 20.590 1.00 22.73 356 LEU E C 1
ATOM 14786 O O . LEU E 1 355 ? 3.655 -66.662 19.995 1.00 23.75 356 LEU E O 1
ATOM 14791 N N . GLU E 1 356 ? 3.700 -64.414 20.065 1.00 23.85 357 GLU E N 1
ATOM 14792 C CA . GLU E 1 356 ? 2.994 -64.306 18.792 1.00 26.38 357 GLU E CA 1
ATOM 14793 C C . GLU E 1 356 ? 3.825 -64.879 17.652 1.00 31.15 357 GLU E C 1
ATOM 14794 O O . GLU E 1 356 ? 3.292 -65.559 16.769 1.00 28.77 357 GLU E O 1
ATOM 14800 N N . THR E 1 357 ? 5.135 -64.631 17.662 1.00 27.86 358 THR E N 1
ATOM 14801 C CA . THR E 1 357 ? 5.964 -65.037 16.533 1.00 29.89 358 THR E CA 1
ATOM 14802 C C . THR E 1 357 ? 6.321 -66.517 16.591 1.00 25.79 358 THR E C 1
ATOM 14803 O O . THR E 1 357 ? 6.277 -67.205 15.565 1.00 27.47 358 THR E O 1
ATOM 14807 N N . GLU E 1 358 ? 6.677 -67.029 17.774 1.00 23.74 359 GLU E N 1
ATOM 14808 C CA . GLU E 1 358 ? 7.173 -68.391 17.884 1.00 23.32 359 GLU E CA 1
ATOM 14809 C C . GLU E 1 358 ? 6.254 -69.325 18.657 1.00 23.84 359 GLU E C 1
ATOM 14810 O O . GLU E 1 358 ? 6.525 -70.529 18.699 1.00 23.37 359 GLU E O 1
ATOM 14816 N N . GLY E 1 359 ? 5.176 -68.821 19.257 1.00 25.50 360 GLY E N 1
ATOM 14817 C CA . GLY E 1 359 ? 4.324 -69.688 20.045 1.00 30.27 360 GLY E CA 1
ATOM 14818 C C . GLY E 1 359 ? 4.941 -70.224 21.322 1.00 31.71 360 GLY E C 1
ATOM 14819 O O . GLY E 1 359 ? 4.500 -71.263 21.821 1.00 25.19 360 GLY E O 1
ATOM 14820 N N . VAL E 1 360 ? 5.941 -69.544 21.879 1.00 19.57 361 VAL E N 1
ATOM 14821 C CA . VAL E 1 360 ? 6.546 -69.935 23.149 1.00 18.37 361 VAL E CA 1
ATOM 14822 C C . VAL E 1 360 ? 6.036 -68.979 24.222 1.00 21.12 361 VAL E C 1
ATOM 14823 O O . VAL E 1 360 ? 6.205 -67.758 24.099 1.00 19.09 361 VAL E O 1
ATOM 14827 N N . ALA E 1 361 ? 5.383 -69.524 25.263 1.00 19.51 362 ALA E N 1
ATOM 14828 C CA . ALA E 1 361 ? 4.767 -68.725 26.321 1.00 19.43 362 ALA E CA 1
ATOM 14829 C C . ALA E 1 361 ? 5.663 -68.705 27.552 1.00 19.45 362 ALA E C 1
ATOM 14830 O O . ALA E 1 361 ? 5.885 -69.748 28.179 1.00 16.69 362 ALA E O 1
ATOM 14832 N N . VAL E 1 362 ? 6.151 -67.513 27.900 1.00 16.65 363 VAL E N 1
ATOM 14833 C CA . VAL E 1 362 ? 6.893 -67.241 29.128 1.00 18.64 363 VAL E CA 1
ATOM 14834 C C . VAL E 1 362 ? 6.279 -65.985 29.755 1.00 24.00 363 VAL E C 1
ATOM 14835 O O . VAL E 1 362 ? 5.380 -65.376 29.182 1.00 24.96 363 VAL E O 1
ATOM 14839 N N . VAL E 1 363 ? 6.754 -65.596 30.939 1.00 20.59 364 VAL E N 1
ATOM 14840 C CA . VAL E 1 363 ? 6.221 -64.430 31.645 1.00 19.20 364 VAL E CA 1
ATOM 14841 C C . VAL E 1 363 ? 7.332 -63.400 31.823 1.00 13.40 364 VAL E C 1
ATOM 14842 O O . VAL E 1 363 ? 8.436 -63.745 32.253 1.00 14.57 364 VAL E O 1
ATOM 14846 N N . HIS E 1 364 ? 7.033 -62.136 31.519 1.00 14.57 365 HIS E N 1
ATOM 14847 C CA . HIS E 1 364 ? 8.054 -61.100 31.601 1.00 18.44 365 HIS E CA 1
ATOM 14848 C C . HIS E 1 364 ? 8.430 -60.820 33.053 1.00 22.98 365 HIS E C 1
ATOM 14849 O O . HIS E 1 364 ? 7.593 -60.879 33.962 1.00 17.61 365 HIS E O 1
ATOM 14856 N N . GLY E 1 365 ? 9.714 -60.495 33.251 1.00 17.37 366 GLY E N 1
ATOM 14857 C CA . GLY E 1 365 ? 10.250 -60.340 34.593 1.00 19.07 366 GLY E CA 1
ATOM 14858 C C . GLY E 1 365 ? 9.644 -59.185 35.358 1.00 14.92 366 GLY E C 1
ATOM 14859 O O . GLY E 1 365 ? 9.498 -59.256 36.580 1.00 16.15 366 GLY E O 1
ATOM 14860 N N . SER E 1 366 ? 9.293 -58.104 34.667 1.00 18.61 367 SER E N 1
ATOM 14861 C CA . SER E 1 366 ? 8.698 -56.972 35.372 1.00 21.67 367 SER E CA 1
ATOM 14862 C C . SER E 1 366 ? 7.419 -57.365 36.114 1.00 20.63 367 SER E C 1
ATOM 14863 O O . SER E 1 366 ? 7.071 -56.737 37.119 1.00 18.20 367 SER E O 1
ATOM 14866 N N . ALA E 1 367 ? 6.732 -58.422 35.675 1.00 21.83 368 ALA E N 1
ATOM 14867 C CA . ALA E 1 367 ? 5.557 -58.886 36.409 1.00 22.12 368 ALA E CA 1
ATOM 14868 C C . ALA E 1 367 ? 5.924 -59.419 37.791 1.00 16.94 368 ALA E C 1
ATOM 14869 O O . ALA E 1 367 ? 5.083 -59.412 38.698 1.00 16.51 368 ALA E O 1
ATOM 14871 N N . PHE E 1 368 ? 7.151 -59.903 37.961 1.00 13.64 369 PHE E N 1
ATOM 14872 C CA . PHE E 1 368 ? 7.651 -60.377 39.249 1.00 17.06 369 PHE E CA 1
ATOM 14873 C C . PHE E 1 368 ? 8.481 -59.320 39.961 1.00 22.52 369 PHE E C 1
ATOM 14874 O O . PHE E 1 368 ? 9.141 -59.627 40.960 1.00 14.74 369 PHE E O 1
ATOM 14882 N N . GLY E 1 369 ? 8.494 -58.098 39.446 1.00 14.06 370 GLY E N 1
ATOM 14883 C CA . GLY E 1 369 ? 9.180 -57.007 40.100 1.00 17.63 370 GLY E CA 1
ATOM 14884 C C . GLY E 1 369 ? 10.626 -56.813 39.702 1.00 16.61 370 GLY E C 1
ATOM 14885 O O . GLY E 1 369 ? 11.298 -55.959 40.294 1.00 17.65 370 GLY E O 1
ATOM 14886 N N . LEU E 1 370 ? 11.130 -57.563 38.722 1.00 13.23 371 LEU E N 1
ATOM 14887 C CA . LEU E 1 370 ? 12.523 -57.401 38.289 1.00 12.89 371 LEU E CA 1
ATOM 14888 C C . LEU E 1 370 ? 12.677 -57.766 36.819 1.00 12.22 371 LEU E C 1
ATOM 14889 O O . LEU E 1 370 ? 12.491 -58.932 36.446 1.00 13.21 371 LEU E O 1
ATOM 14894 N N . GLY E 1 371 ? 13.043 -56.779 36.000 1.00 19.30 372 GLY E N 1
ATOM 14895 C CA . GLY E 1 371 ? 13.426 -57.015 34.620 1.00 15.03 372 GLY E CA 1
ATOM 14896 C C . GLY E 1 371 ? 14.658 -56.221 34.232 1.00 18.83 372 GLY E C 1
ATOM 14897 O O . GLY E 1 371 ? 15.281 -55.567 35.075 1.00 18.88 372 GLY E O 1
ATOM 14898 N N . PRO E 1 372 ? 15.035 -56.241 32.936 1.00 21.34 373 PRO E N 1
ATOM 14899 C CA . PRO E 1 372 ? 14.372 -56.974 31.847 1.00 17.59 373 PRO E CA 1
ATOM 14900 C C . PRO E 1 372 ? 14.760 -58.436 31.847 1.00 16.69 373 PRO E C 1
ATOM 14901 O O . PRO E 1 372 ? 15.892 -58.817 31.551 1.00 17.66 373 PRO E O 1
ATOM 14905 N N . ASN E 1 373 ? 13.791 -59.257 32.210 1.00 12.91 374 ASN E N 1
ATOM 14906 C CA . ASN E 1 373 ? 13.992 -60.680 32.378 1.00 10.66 374 ASN E CA 1
ATOM 14907 C C . ASN E 1 373 ? 12.746 -61.388 31.886 1.00 11.72 374 ASN E C 1
ATOM 14908 O O . ASN E 1 373 ? 11.753 -60.756 31.512 1.00 15.23 374 ASN E O 1
ATOM 14913 N N . PHE E 1 374 ? 12.804 -62.715 31.891 1.00 10.88 375 PHE E N 1
ATOM 14914 C CA . PHE E 1 374 ? 11.604 -63.521 31.722 1.00 13.43 375 PHE E CA 1
ATOM 14915 C C . PHE E 1 374 ? 11.806 -64.830 32.459 1.00 11.66 375 PHE E C 1
ATOM 14916 O O . PHE E 1 374 ? 12.934 -65.295 32.618 1.00 15.20 375 PHE E O 1
ATOM 14924 N N . ARG E 1 375 ? 10.706 -65.407 32.940 1.00 11.04 376 ARG E N 1
ATOM 14925 C CA . ARG E 1 375 ? 10.749 -66.671 33.661 1.00 8.70 376 ARG E CA 1
ATOM 14926 C C . ARG E 1 375 ? 10.445 -67.837 32.735 1.00 8.82 376 ARG E C 1
ATOM 14927 O O . ARG E 1 375 ? 9.447 -67.811 32.006 1.00 12.38 376 ARG E O 1
ATOM 14935 N N . ILE E 1 376 ? 11.257 -68.889 32.819 1.00 11.91 377 ILE E N 1
ATOM 14936 C CA . ILE E 1 376 ? 10.946 -70.161 32.175 1.00 15.37 377 ILE E CA 1
ATOM 14937 C C . ILE E 1 376 ? 10.840 -71.229 33.252 1.00 13.92 377 ILE E C 1
ATOM 14938 O O . ILE E 1 376 ? 11.725 -71.343 34.103 1.00 14.26 377 ILE E O 1
ATOM 14943 N N . SER E 1 377 ? 9.746 -71.978 33.240 1.00 10.14 378 SER E N 1
ATOM 14944 C CA . SER E 1 377 ? 9.658 -73.189 34.039 1.00 12.47 378 SER E CA 1
ATOM 14945 C C . SER E 1 377 ? 10.074 -74.367 33.175 1.00 17.54 378 SER E C 1
ATOM 14946 O O . SER E 1 377 ? 9.561 -74.543 32.065 1.00 18.57 378 SER E O 1
ATOM 14949 N N . TYR E 1 378 ? 10.995 -75.180 33.680 1.00 13.73 379 TYR E N 1
ATOM 14950 C CA . TYR E 1 378 ? 11.407 -76.368 32.951 1.00 14.95 379 TYR E CA 1
ATOM 14951 C C . TYR E 1 378 ? 10.802 -77.629 33.552 1.00 21.44 379 TYR E C 1
ATOM 14952 O O . TYR E 1 378 ? 11.372 -78.718 33.437 1.00 19.43 379 TYR E O 1
ATOM 14961 N N . ALA E 1 379 ? 9.616 -77.498 34.158 1.00 20.18 380 ALA E N 1
ATOM 14962 C CA . ALA E 1 379 ? 8.807 -78.650 34.530 1.00 19.54 380 ALA E CA 1
ATOM 14963 C C . ALA E 1 379 ? 8.036 -79.175 33.320 1.00 19.00 380 ALA E C 1
ATOM 14964 O O . ALA E 1 379 ? 6.814 -79.319 33.365 1.00 25.51 380 ALA E O 1
ATOM 14966 N N . THR E 1 380 ? 8.732 -79.434 32.215 1.00 24.05 381 THR E N 1
ATOM 14967 C CA . THR E 1 380 ? 8.120 -80.055 31.048 1.00 27.97 381 THR E CA 1
ATOM 14968 C C . THR E 1 380 ? 9.199 -80.888 30.373 1.00 26.64 381 THR E C 1
ATOM 14969 O O . THR E 1 380 ? 10.356 -80.888 30.802 1.00 26.64 381 THR E O 1
ATOM 14973 N N . SER E 1 381 ? 8.823 -81.599 29.311 1.00 23.10 382 SER E N 1
ATOM 14974 C CA . SER E 1 381 ? 9.717 -82.614 28.778 1.00 28.87 382 SER E CA 1
ATOM 14975 C C . SER E 1 381 ? 10.943 -81.982 28.136 1.00 28.85 382 SER E C 1
ATOM 14976 O O . SER E 1 381 ? 10.934 -80.821 27.719 1.00 23.26 382 SER E O 1
ATOM 14979 N N . GLU E 1 382 ? 12.012 -82.770 28.058 1.00 31.74 383 GLU E N 1
ATOM 14980 C CA A GLU E 1 382 ? 13.234 -82.293 27.426 0.53 31.66 383 GLU E CA 1
ATOM 14981 C CA B GLU E 1 382 ? 13.228 -82.270 27.428 0.47 31.57 383 GLU E CA 1
ATOM 14982 C C . GLU E 1 382 ? 12.985 -81.952 25.962 1.00 30.88 383 GLU E C 1
ATOM 14983 O O . GLU E 1 382 ? 13.493 -80.949 25.452 1.00 30.39 383 GLU E O 1
ATOM 14994 N N . ALA E 1 383 ? 12.180 -82.773 25.277 1.00 28.57 384 ALA E N 1
ATOM 14995 C CA . ALA E 1 383 ? 11.884 -82.525 23.868 1.00 29.93 384 ALA E CA 1
ATOM 14996 C C . ALA E 1 383 ? 11.172 -81.190 23.684 1.00 33.16 384 ALA E C 1
ATOM 14997 O O . ALA E 1 383 ? 11.475 -80.439 22.747 1.00 27.86 384 ALA E O 1
ATOM 14999 N N . LEU E 1 384 ? 10.228 -80.873 24.573 1.00 26.76 385 LEU E N 1
ATOM 15000 C CA . LEU E 1 384 ? 9.547 -79.587 24.497 1.00 23.15 385 LEU E CA 1
ATOM 15001 C C . LEU E 1 384 ? 10.484 -78.436 24.852 1.00 23.17 385 LEU E C 1
ATOM 15002 O O . LEU E 1 384 ? 10.396 -77.349 24.266 1.00 21.05 385 LEU E O 1
ATOM 15007 N N . LEU E 1 385 ? 11.372 -78.642 25.822 1.00 21.21 386 LEU E N 1
ATOM 15008 C CA . LEU E 1 385 ? 12.304 -77.579 26.191 1.00 18.83 386 LEU E CA 1
ATOM 15009 C C . LEU E 1 385 ? 13.270 -77.279 25.054 1.00 17.92 386 LEU E C 1
ATOM 15010 O O . LEU E 1 385 ? 13.554 -76.108 24.773 1.00 21.05 386 LEU E O 1
ATOM 15015 N N . GLU E 1 386 ? 13.791 -78.325 24.403 1.00 22.64 387 GLU E N 1
ATOM 15016 C CA A GLU E 1 386 ? 14.710 -78.108 23.291 0.63 24.92 387 GLU E CA 1
ATOM 15017 C CA B GLU E 1 386 ? 14.704 -78.134 23.277 0.37 25.21 387 GLU E CA 1
ATOM 15018 C C . GLU E 1 386 ? 14.027 -77.361 22.154 1.00 27.97 387 GLU E C 1
ATOM 15019 O O . GLU E 1 386 ? 14.605 -76.426 21.584 1.00 24.74 387 GLU E O 1
ATOM 15030 N N . GLU E 1 387 ? 12.793 -77.749 21.815 1.00 21.12 388 GLU E N 1
ATOM 15031 C CA . GLU E 1 387 ? 12.107 -77.075 20.721 1.00 28.23 388 GLU E CA 1
ATOM 15032 C C . GLU E 1 387 ? 11.818 -75.623 21.079 1.00 23.51 388 GLU E C 1
ATOM 15033 O O . GLU E 1 387 ? 12.047 -74.723 20.262 1.00 21.17 388 GLU E O 1
ATOM 15039 N N . ALA E 1 388 ? 11.345 -75.368 22.306 1.00 18.80 389 ALA E N 1
ATOM 15040 C CA . ALA E 1 388 ? 11.104 -73.992 22.721 1.00 25.38 389 ALA E CA 1
ATOM 15041 C C . ALA E 1 388 ? 12.386 -73.161 22.700 1.00 22.86 389 ALA E C 1
ATOM 15042 O O . ALA E 1 388 ? 12.371 -71.995 22.292 1.00 19.50 389 ALA E O 1
ATOM 15044 N N . CYS E 1 389 ? 13.505 -73.724 23.155 1.00 16.68 390 CYS E N 1
ATOM 15045 C CA . CYS E 1 389 ? 14.723 -72.924 23.194 1.00 20.74 390 CYS E CA 1
ATOM 15046 C C . CYS E 1 389 ? 15.289 -72.713 21.795 1.00 20.52 390 CYS E C 1
ATOM 15047 O O . CYS E 1 389 ? 15.899 -71.673 21.518 1.00 17.88 390 CYS E O 1
ATOM 15050 N N . ARG E 1 390 ? 15.085 -73.679 20.902 1.00 18.61 391 ARG E N 1
ATOM 15051 C CA . ARG E 1 390 ? 15.459 -73.485 19.508 1.00 20.75 391 ARG E CA 1
ATOM 15052 C C . ARG E 1 390 ? 14.666 -72.347 18.888 1.00 24.59 391 ARG E C 1
ATOM 15053 O O . ARG E 1 390 ? 15.217 -71.536 18.130 1.00 20.76 391 ARG E O 1
ATOM 15061 N N . ARG E 1 391 ? 13.359 -72.295 19.173 1.00 19.50 392 ARG E N 1
ATOM 15062 C CA . ARG E 1 391 ? 12.532 -71.179 18.724 1.00 28.51 392 ARG E CA 1
ATOM 15063 C C . ARG E 1 391 ? 12.989 -69.862 19.330 1.00 19.45 392 ARG E C 1
ATOM 15064 O O . ARG E 1 391 ? 12.966 -68.829 18.657 1.00 21.04 392 ARG E O 1
ATOM 15072 N N . ILE E 1 392 ? 13.350 -69.865 20.618 1.00 16.64 393 ILE E N 1
ATOM 15073 C CA . ILE E 1 392 ? 13.856 -68.647 21.251 1.00 21.41 393 ILE E CA 1
ATOM 15074 C C . ILE E 1 392 ? 15.130 -68.171 20.553 1.00 18.46 393 ILE E C 1
ATOM 15075 O O . ILE E 1 392 ? 15.282 -66.980 20.233 1.00 18.09 393 ILE E O 1
ATOM 15080 N N . GLN E 1 393 ? 16.053 -69.095 20.288 1.00 16.25 394 GLN E N 1
ATOM 15081 C CA . GLN E 1 393 ? 17.273 -68.736 19.565 1.00 16.95 394 GLN E CA 1
ATOM 15082 C C . GLN E 1 393 ? 16.944 -68.124 18.211 1.00 25.73 394 GLN E C 1
ATOM 15083 O O . GLN E 1 393 ? 17.495 -67.077 17.833 1.00 20.32 394 GLN E O 1
ATOM 15089 N N . ARG E 1 394 ? 16.056 -68.778 17.453 1.00 19.72 395 ARG E N 1
ATOM 15090 C CA . ARG E 1 394 ? 15.710 -68.281 16.124 1.00 26.66 395 ARG E CA 1
ATOM 15091 C C . ARG E 1 394 ? 15.077 -66.894 16.204 1.00 21.35 395 ARG E C 1
ATOM 15092 O O . ARG E 1 394 ? 15.379 -66.016 15.383 1.00 23.09 395 ARG E O 1
ATOM 15100 N N . PHE E 1 395 ? 14.203 -66.677 17.192 1.00 21.21 396 PHE E N 1
ATOM 15101 C CA . PHE E 1 395 ? 13.599 -65.364 17.392 1.00 24.94 396 PHE E CA 1
ATOM 15102 C C . PHE E 1 395 ? 14.652 -64.304 17.707 1.00 22.65 396 PHE E C 1
ATOM 15103 O O . PHE E 1 395 ? 14.643 -63.212 17.125 1.00 21.41 396 PHE E O 1
ATOM 15111 N N . CYS E 1 396 ? 15.545 -64.595 18.660 1.00 18.04 397 CYS E N 1
ATOM 15112 C CA . CYS E 1 396 ? 16.530 -63.602 19.080 1.00 24.16 397 CYS E CA 1
ATOM 15113 C C . CYS E 1 396 ? 17.495 -63.277 17.949 1.00 21.71 397 CYS E C 1
ATOM 15114 O O . CYS E 1 396 ? 17.900 -62.123 17.790 1.00 22.25 397 CYS E O 1
ATOM 15117 N N . ALA E 1 397 ? 17.868 -64.277 17.148 1.00 19.90 398 ALA E N 1
ATOM 15118 C CA . ALA E 1 397 ? 18.751 -64.022 16.009 1.00 21.56 398 ALA E CA 1
ATOM 15119 C C . ALA E 1 397 ? 18.099 -63.110 14.975 1.00 24.31 398 ALA E C 1
ATOM 15120 O O . ALA E 1 397 ? 18.799 -62.422 14.218 1.00 25.95 398 ALA E O 1
ATOM 15122 N N . ALA E 1 398 ? 16.769 -63.109 14.910 1.00 24.65 399 ALA E N 1
ATOM 15123 C CA . ALA E 1 398 ? 16.044 -62.302 13.937 1.00 28.62 399 ALA E CA 1
ATOM 15124 C C . ALA E 1 398 ? 15.789 -60.886 14.431 1.00 32.31 399 ALA E C 1
ATOM 15125 O O . ALA E 1 398 ? 15.371 -60.036 13.638 1.00 41.52 399 ALA E O 1
ATOM 15127 N N . CYS E 1 399 ? 16.033 -60.614 15.709 1.00 31.14 400 CYS E N 1
ATOM 15128 C CA . CYS E 1 399 ? 15.929 -59.264 16.241 1.00 26.77 400 CYS E CA 1
ATOM 15129 C C . CYS E 1 399 ? 17.130 -58.443 15.798 1.00 37.30 400 CYS E C 1
ATOM 15130 O O . CYS E 1 399 ? 18.275 -58.890 15.910 1.00 49.72 400 CYS E O 1
ATOM 15133 N N . ARG E 1 400 ? 16.870 -57.244 15.295 1.00 36.49 401 ARG E N 1
ATOM 15134 C CA . ARG E 1 400 ? 17.940 -56.395 14.793 1.00 39.22 401 ARG E CA 1
ATOM 15135 C C . ARG E 1 400 ? 17.896 -55.010 15.428 1.00 44.05 401 ARG E C 1
ATOM 15136 O O . ARG E 1 400 ? 18.941 -54.409 15.681 1.00 51.04 401 ARG E O 1
ATOM 15138 N N . ALA F 1 2 ? -1.065 -54.538 67.729 1.00 39.78 2 ALA F N 1
ATOM 15139 C CA . ALA F 1 2 ? -0.554 -55.810 68.225 1.00 44.18 2 ALA F CA 1
ATOM 15140 C C . ALA F 1 2 ? -0.179 -56.701 67.049 1.00 29.21 2 ALA F C 1
ATOM 15141 O O . ALA F 1 2 ? -0.436 -56.355 65.895 1.00 28.30 2 ALA F O 1
ATOM 15143 N N . PHE F 1 3 ? 0.439 -57.843 67.346 1.00 29.08 3 PHE F N 1
ATOM 15144 C CA . PHE F 1 3 ? 0.837 -58.758 66.285 1.00 28.00 3 PHE F CA 1
ATOM 15145 C C . PHE F 1 3 ? -0.379 -59.357 65.585 1.00 27.34 3 PHE F C 1
ATOM 15146 O O . PHE F 1 3 ? -0.483 -59.305 64.354 1.00 26.72 3 PHE F O 1
ATOM 15154 N N . LEU F 1 4 ? -1.309 -59.935 66.348 1.00 27.81 4 LEU F N 1
ATOM 15155 C CA . LEU F 1 4 ? -2.513 -60.459 65.726 1.00 27.73 4 LEU F CA 1
ATOM 15156 C C . LEU F 1 4 ? -3.407 -59.311 65.278 1.00 28.02 4 LEU F C 1
ATOM 15157 O O . LEU F 1 4 ? -3.419 -58.234 65.877 1.00 28.59 4 LEU F O 1
ATOM 15162 N N . ALA F 1 5 ? -4.157 -59.553 64.207 1.00 27.92 5 ALA F N 1
ATOM 15163 C CA . ALA F 1 5 ? -4.977 -58.509 63.613 1.00 28.26 5 ALA F CA 1
ATOM 15164 C C . ALA F 1 5 ? -6.107 -58.116 64.555 1.00 39.12 5 ALA F C 1
ATOM 15165 O O . ALA F 1 5 ? -6.682 -58.959 65.247 1.00 30.65 5 ALA F O 1
ATOM 15167 N N . ASP F 1 6 ? -6.424 -56.819 64.568 1.00 33.18 6 ASP F N 1
ATOM 15168 C CA . ASP F 1 6 ? -7.545 -56.335 65.366 1.00 37.83 6 ASP F CA 1
ATOM 15169 C C . ASP F 1 6 ? -8.841 -57.032 64.987 1.00 35.20 6 ASP F C 1
ATOM 15170 O O . ASP F 1 6 ? -9.687 -57.284 65.850 1.00 37.97 6 ASP F O 1
ATOM 15175 N N . ALA F 1 7 ? -9.004 -57.370 63.708 1.00 32.95 7 ALA F N 1
ATOM 15176 C CA . ALA F 1 7 ? -10.254 -57.954 63.238 1.00 38.16 7 ALA F CA 1
ATOM 15177 C C . ALA F 1 7 ? -10.602 -59.257 63.946 1.00 35.41 7 ALA F C 1
ATOM 15178 O O . ALA F 1 7 ? -11.782 -59.618 63.996 1.00 37.58 7 ALA F O 1
ATOM 15180 N N . LEU F 1 8 ? -9.611 -59.967 64.500 1.00 34.05 8 LEU F N 1
ATOM 15181 C CA . LEU F 1 8 ? -9.890 -61.251 65.140 1.00 34.81 8 LEU F CA 1
ATOM 15182 C C . LEU F 1 8 ? -10.777 -61.096 66.368 1.00 36.91 8 LEU F C 1
ATOM 15183 O O . LEU F 1 8 ? -11.487 -62.038 66.746 1.00 38.36 8 LEU F O 1
ATOM 15188 N N . SER F 1 9 ? -10.745 -59.930 67.011 1.00 37.41 9 SER F N 1
ATOM 15189 C CA . SER F 1 9 ? -11.546 -59.742 68.216 1.00 39.88 9 SER F CA 1
ATOM 15190 C C . SER F 1 9 ? -13.041 -59.687 67.917 1.00 42.64 9 SER F C 1
ATOM 15191 O O . SER F 1 9 ? -13.850 -59.929 68.821 1.00 50.03 9 SER F O 1
ATOM 15194 N N . ARG F 1 10 ? -13.428 -59.380 66.674 1.00 42.53 10 ARG F N 1
ATOM 15195 C CA . ARG F 1 10 ? -14.843 -59.305 66.319 1.00 45.53 10 ARG F CA 1
ATOM 15196 C C . ARG F 1 10 ? -15.544 -60.652 66.439 1.00 47.23 10 ARG F C 1
ATOM 15197 O O . ARG F 1 10 ? -16.781 -60.693 66.475 1.00 50.52 10 ARG F O 1
ATOM 15205 N N . VAL F 1 11 ? -14.793 -61.749 66.479 1.00 45.35 11 VAL F N 1
ATOM 15206 C CA . VAL F 1 11 ? -15.360 -63.089 66.573 1.00 49.80 11 VAL F CA 1
ATOM 15207 C C . VAL F 1 11 ? -15.410 -63.490 68.040 1.00 52.25 11 VAL F C 1
ATOM 15208 O O . VAL F 1 11 ? -14.367 -63.635 68.690 1.00 52.49 11 VAL F O 1
ATOM 15212 N N . LYS F 1 12 ? -16.617 -63.679 68.555 1.00 59.36 12 LYS F N 1
ATOM 15213 C CA . LYS F 1 12 ? -16.798 -64.039 69.951 1.00 62.42 12 LYS F CA 1
ATOM 15214 C C . LYS F 1 12 ? -16.414 -65.499 70.180 1.00 61.90 12 LYS F C 1
ATOM 15215 O O . LYS F 1 12 ? -16.492 -66.318 69.259 1.00 61.36 12 LYS F O 1
ATOM 15221 N N . PRO F 1 13 ? -15.979 -65.845 71.394 1.00 66.05 13 PRO F N 1
ATOM 15222 C CA . PRO F 1 13 ? -15.615 -67.240 71.667 1.00 61.59 13 PRO F CA 1
ATOM 15223 C C . PRO F 1 13 ? -16.819 -68.145 71.461 1.00 59.55 13 PRO F C 1
ATOM 15224 O O . PRO F 1 13 ? -17.959 -67.760 71.724 1.00 56.86 13 PRO F O 1
ATOM 15228 N N . SER F 1 14 ? -16.560 -69.348 70.964 1.00 57.26 14 SER F N 1
ATOM 15229 C CA . SER F 1 14 ? -17.650 -70.259 70.665 1.00 60.56 14 SER F CA 1
ATOM 15230 C C . SER F 1 14 ? -18.319 -70.747 71.950 1.00 64.64 14 SER F C 1
ATOM 15231 O O . SER F 1 14 ? -17.731 -70.740 73.036 1.00 64.49 14 SER F O 1
ATOM 15234 N N . ALA F 1 15 ? -19.584 -71.138 71.820 1.00 62.01 15 ALA F N 1
ATOM 15235 C CA . ALA F 1 15 ? -20.189 -72.038 72.788 1.00 64.54 15 ALA F CA 1
ATOM 15236 C C . ALA F 1 15 ? -20.261 -73.464 72.265 1.00 66.02 15 ALA F C 1
ATOM 15237 O O . ALA F 1 15 ? -20.342 -74.402 73.063 1.00 69.24 15 ALA F O 1
ATOM 15239 N N . THR F 1 16 ? -20.201 -73.636 70.942 1.00 67.27 16 THR F N 1
ATOM 15240 C CA . THR F 1 16 ? -20.329 -74.958 70.338 1.00 68.44 16 THR F CA 1
ATOM 15241 C C . THR F 1 16 ? -19.101 -75.814 70.607 1.00 69.62 16 THR F C 1
ATOM 15242 O O . THR F 1 16 ? -19.225 -77.014 70.875 1.00 73.88 16 THR F O 1
ATOM 15246 N N . ILE F 1 17 ? -17.905 -75.220 70.532 1.00 71.07 17 ILE F N 1
ATOM 15247 C CA . ILE F 1 17 ? -16.691 -75.973 70.837 1.00 68.40 17 ILE F CA 1
ATOM 15248 C C . ILE F 1 17 ? -16.586 -76.233 72.336 1.00 69.56 17 ILE F C 1
ATOM 15249 O O . ILE F 1 17 ? -16.087 -77.285 72.755 1.00 73.34 17 ILE F O 1
ATOM 15254 N N . ALA F 1 18 ? -17.083 -75.305 73.164 1.00 71.02 18 ALA F N 1
ATOM 15255 C CA . ALA F 1 18 ? -16.982 -75.456 74.613 1.00 68.18 18 ALA F CA 1
ATOM 15256 C C . ALA F 1 18 ? -17.720 -76.696 75.094 1.00 73.63 18 ALA F C 1
ATOM 15257 O O . ALA F 1 18 ? -17.200 -77.456 75.920 1.00 76.90 18 ALA F O 1
ATOM 15259 N N . VAL F 1 19 ? -18.938 -76.916 74.587 1.00 73.55 19 VAL F N 1
ATOM 15260 C CA . VAL F 1 19 ? -19.728 -78.063 75.024 1.00 72.04 19 VAL F CA 1
ATOM 15261 C C . VAL F 1 19 ? -19.059 -79.367 74.601 1.00 65.26 19 VAL F C 1
ATOM 15262 O O . VAL F 1 19 ? -19.061 -80.352 75.348 1.00 62.94 19 VAL F O 1
ATOM 15264 N N . SER F 1 20 ? -18.469 -79.389 73.403 1.00 63.95 20 SER F N 1
ATOM 15265 C CA . SER F 1 20 ? -17.827 -80.600 72.902 1.00 65.66 20 SER F CA 1
ATOM 15266 C C . SER F 1 20 ? -16.622 -80.993 73.748 1.00 61.52 20 SER F C 1
ATOM 15267 O O . SER F 1 20 ? -16.275 -82.178 73.826 1.00 58.61 20 SER F O 1
ATOM 15270 N N . GLN F 1 21 ? -15.969 -80.019 74.380 1.00 62.11 21 GLN F N 1
ATOM 15271 C CA . GLN F 1 21 ? -14.792 -80.331 75.180 1.00 63.77 21 GLN F CA 1
ATOM 15272 C C . GLN F 1 21 ? -15.178 -81.056 76.459 1.00 62.13 21 GLN F C 1
ATOM 15273 O O . GLN F 1 21 ? -14.526 -82.031 76.850 1.00 60.86 21 GLN F O 1
ATOM 15279 N N . LYS F 1 22 ? -16.241 -80.598 77.118 1.00 60.64 22 LYS F N 1
ATOM 15280 C CA . LYS F 1 22 ? -16.708 -81.267 78.325 1.00 60.45 22 LYS F CA 1
ATOM 15281 C C . LYS F 1 22 ? -17.136 -82.701 78.034 1.00 61.34 22 LYS F C 1
ATOM 15282 O O . LYS F 1 22 ? -17.059 -83.566 78.917 1.00 61.39 22 LYS F O 1
ATOM 15288 N N . ALA F 1 23 ? -17.585 -82.971 76.804 1.00 59.86 23 ALA F N 1
ATOM 15289 C CA . ALA F 1 23 ? -17.927 -84.334 76.413 1.00 61.08 23 ALA F CA 1
ATOM 15290 C C . ALA F 1 23 ? -16.674 -85.177 76.192 1.00 60.45 23 ALA F C 1
ATOM 15291 O O . ALA F 1 23 ? -16.660 -86.374 76.501 1.00 57.73 23 ALA F O 1
ATOM 15293 N N . ARG F 1 24 ? -15.612 -84.569 75.655 1.00 63.05 24 ARG F N 1
ATOM 15294 C CA . ARG F 1 24 ? -14.356 -85.291 75.469 1.00 60.79 24 ARG F CA 1
ATOM 15295 C C . ARG F 1 24 ? -13.676 -85.573 76.803 1.00 58.48 24 ARG F C 1
ATOM 15296 O O . ARG F 1 24 ? -13.102 -86.652 76.999 1.00 59.90 24 ARG F O 1
ATOM 15298 N N . GLU F 1 25 ? -13.718 -84.611 77.729 1.00 59.18 25 GLU F N 1
ATOM 15299 C CA . GLU F 1 25 ? -13.176 -84.838 79.065 1.00 57.15 25 GLU F CA 1
ATOM 15300 C C . GLU F 1 25 ? -13.920 -85.966 79.768 1.00 58.52 25 GLU F C 1
ATOM 15301 O O . GLU F 1 25 ? -13.304 -86.860 80.360 1.00 57.48 25 GLU F O 1
ATOM 15303 N N . LEU F 1 26 ? -15.255 -85.944 79.698 1.00 59.22 26 LEU F N 1
ATOM 15304 C CA . LEU F 1 26 ? -16.063 -86.987 80.323 1.00 58.75 26 LEU F CA 1
ATOM 15305 C C . LEU F 1 26 ? -15.731 -88.363 79.754 1.00 57.63 26 LEU F C 1
ATOM 15306 O O . LEU F 1 26 ? -15.618 -89.343 80.502 1.00 55.51 26 LEU F O 1
ATOM 15311 N N . LYS F 1 27 ? -15.572 -88.459 78.431 1.00 58.66 27 LYS F N 1
ATOM 15312 C CA . LYS F 1 27 ? -15.233 -89.740 77.820 1.00 62.00 27 LYS F CA 1
ATOM 15313 C C . LYS F 1 27 ? -13.827 -90.181 78.204 1.00 60.95 27 LYS F C 1
ATOM 15314 O O . LYS F 1 27 ? -13.572 -91.381 78.348 1.00 61.90 27 LYS F O 1
ATOM 15316 N N . ALA F 1 28 ? -12.914 -89.227 78.388 1.00 58.49 28 ALA F N 1
ATOM 15317 C CA . ALA F 1 28 ? -11.561 -89.548 78.824 1.00 56.84 28 ALA F CA 1
ATOM 15318 C C . ALA F 1 28 ? -11.529 -90.109 80.236 1.00 59.27 28 ALA F C 1
ATOM 15319 O O . ALA F 1 28 ? -10.608 -90.861 80.567 1.00 66.25 28 ALA F O 1
ATOM 15321 N N . LYS F 1 29 ? -12.509 -89.770 81.070 1.00 51.05 29 LYS F N 1
ATOM 15322 C CA . LYS F 1 29 ? -12.591 -90.278 82.434 1.00 47.55 29 LYS F CA 1
ATOM 15323 C C . LYS F 1 29 ? -13.357 -91.595 82.525 1.00 50.37 29 LYS F C 1
ATOM 15324 O O . LYS F 1 29 ? -13.631 -92.066 83.634 1.00 54.31 29 LYS F O 1
ATOM 15326 N N . GLY F 1 30 ? -13.716 -92.190 81.391 1.00 51.58 30 GLY F N 1
ATOM 15327 C CA . GLY F 1 30 ? -14.396 -93.469 81.383 1.00 51.57 30 GLY F CA 1
ATOM 15328 C C . GLY F 1 30 ? -15.907 -93.409 81.401 1.00 47.76 30 GLY F C 1
ATOM 15329 O O . GLY F 1 30 ? -16.545 -94.441 81.640 1.00 50.80 30 GLY F O 1
ATOM 15330 N N . ARG F 1 31 ? -16.501 -92.243 81.163 1.00 45.96 31 ARG F N 1
ATOM 15331 C CA . ARG F 1 31 ? -17.951 -92.141 81.126 1.00 42.69 31 ARG F CA 1
ATOM 15332 C C . ARG F 1 31 ? -18.478 -92.630 79.787 1.00 35.06 31 ARG F C 1
ATOM 15333 O O . ARG F 1 31 ? -17.816 -92.509 78.755 1.00 34.03 31 ARG F O 1
ATOM 15341 N N . ASP F 1 32 ? -19.680 -93.199 79.823 1.00 42.62 32 ASP F N 1
ATOM 15342 C CA . ASP F 1 32 ? -20.408 -93.612 78.628 1.00 34.09 32 ASP F CA 1
ATOM 15343 C C . ASP F 1 32 ? -21.115 -92.375 78.086 1.00 31.97 32 ASP F C 1
ATOM 15344 O O . ASP F 1 32 ? -22.138 -91.951 78.625 1.00 39.62 32 ASP F O 1
ATOM 15349 N N . VAL F 1 33 ? -20.579 -91.801 77.012 1.00 37.02 33 VAL F N 1
ATOM 15350 C CA . VAL F 1 33 ? -21.099 -90.569 76.431 1.00 32.54 33 VAL F CA 1
ATOM 15351 C C . VAL F 1 33 ? -21.662 -90.863 75.049 1.00 33.72 33 VAL F C 1
ATOM 15352 O O . VAL F 1 33 ? -20.996 -91.484 74.212 1.00 30.95 33 VAL F O 1
ATOM 15356 N N . ILE F 1 34 ? -22.890 -90.429 74.815 1.00 26.47 34 ILE F N 1
ATOM 15357 C CA . ILE F 1 34 ? -23.507 -90.488 73.496 1.00 25.29 34 ILE F CA 1
ATOM 15358 C C . ILE F 1 34 ? -23.511 -89.073 72.941 1.00 25.13 34 ILE F C 1
ATOM 15359 O O . ILE F 1 34 ? -24.175 -88.187 73.493 1.00 26.26 34 ILE F O 1
ATOM 15364 N N . GLY F 1 35 ? -22.761 -88.855 71.866 1.00 22.66 35 GLY F N 1
ATOM 15365 C CA . GLY F 1 35 ? -22.719 -87.549 71.250 1.00 21.18 35 GLY F CA 1
ATOM 15366 C C . GLY F 1 35 ? -23.796 -87.363 70.195 1.00 34.88 35 GLY F C 1
ATOM 15367 O O . GLY F 1 35 ? -23.825 -88.080 69.194 1.00 28.73 35 GLY F O 1
ATOM 15368 N N . LEU F 1 36 ? -24.698 -86.408 70.423 1.00 19.59 36 LEU F N 1
ATOM 15369 C CA . LEU F 1 36 ? -25.725 -86.015 69.460 1.00 19.62 36 LEU F CA 1
ATOM 15370 C C . LEU F 1 36 ? -25.541 -84.568 69.036 1.00 22.45 36 LEU F C 1
ATOM 15371 O O . LEU F 1 36 ? -26.471 -83.943 68.514 1.00 20.24 36 LEU F O 1
ATOM 15376 N N . GLY F 1 37 ? -24.368 -84.006 69.293 1.00 29.32 37 GLY F N 1
ATOM 15377 C CA . GLY F 1 37 ? -24.136 -82.595 69.095 1.00 30.34 37 GLY F CA 1
ATOM 15378 C C . GLY F 1 37 ? -23.448 -82.204 67.806 1.00 29.98 37 GLY F C 1
ATOM 15379 O O . GLY F 1 37 ? -23.134 -81.019 67.639 1.00 36.43 37 GLY F O 1
ATOM 15380 N N . ALA F 1 38 ? -23.213 -83.142 66.886 1.00 26.69 38 ALA F N 1
ATOM 15381 C CA . ALA F 1 38 ? -22.476 -82.850 65.663 1.00 32.93 38 ALA F CA 1
ATOM 15382 C C . ALA F 1 38 ? -23.428 -82.709 64.480 1.00 41.01 38 ALA F C 1
ATOM 15383 O O . ALA F 1 38 ? -24.648 -82.780 64.615 1.00 49.59 38 ALA F O 1
ATOM 15385 N N . GLY F 1 39 ? -22.856 -82.513 63.295 1.00 30.45 39 GLY F N 1
ATOM 15386 C CA . GLY F 1 39 ? -23.671 -82.335 62.112 1.00 31.20 39 GLY F CA 1
ATOM 15387 C C . GLY F 1 39 ? -23.122 -83.039 60.892 1.00 31.24 39 GLY F C 1
ATOM 15388 O O . GLY F 1 39 ? -22.800 -82.392 59.894 1.00 33.89 39 GLY F O 1
ATOM 15389 N N . GLU F 1 40 ? -23.000 -84.361 60.946 1.00 25.86 40 GLU F N 1
ATOM 15390 C CA . GLU F 1 40 ? -22.529 -85.044 59.756 1.00 28.11 40 GLU F CA 1
ATOM 15391 C C . GLU F 1 40 ? -23.101 -86.449 59.697 1.00 20.76 40 GLU F C 1
ATOM 15392 O O . GLU F 1 40 ? -23.383 -87.062 60.737 1.00 20.38 40 GLU F O 1
ATOM 15398 N N . PRO F 1 41 ? -23.314 -86.966 58.492 1.00 20.67 41 PRO F N 1
ATOM 15399 C CA . PRO F 1 41 ? -23.938 -88.279 58.328 1.00 21.89 41 PRO F CA 1
ATOM 15400 C C . PRO F 1 41 ? -23.111 -89.399 58.942 1.00 21.25 41 PRO F C 1
ATOM 15401 O O . PRO F 1 41 ? -21.878 -89.424 58.853 1.00 20.57 41 PRO F O 1
ATOM 15405 N N . ASP F 1 42 ? -23.805 -90.343 59.565 1.00 18.23 42 ASP F N 1
ATOM 15406 C CA . ASP F 1 42 ? -23.109 -91.522 60.063 1.00 18.81 42 ASP F CA 1
ATOM 15407 C C . ASP F 1 42 ? -22.723 -92.469 58.937 1.00 32.07 42 ASP F C 1
ATOM 15408 O O . ASP F 1 42 ? -21.739 -93.204 59.069 1.00 31.52 42 ASP F O 1
ATOM 15413 N N . PHE F 1 43 ? -23.460 -92.465 57.829 1.00 25.70 43 PHE F N 1
ATOM 15414 C CA . PHE F 1 43 ? -23.130 -93.353 56.724 1.00 19.97 43 PHE F CA 1
ATOM 15415 C C . PHE F 1 43 ? -21.842 -92.898 56.039 1.00 19.29 43 PHE F C 1
ATOM 15416 O O . PHE F 1 43 ? -21.489 -91.715 56.049 1.00 21.66 43 PHE F O 1
ATOM 15424 N N . ASP F 1 44 ? -21.164 -93.852 55.413 1.00 23.54 44 ASP F N 1
ATOM 15425 C CA . ASP F 1 44 ? -19.956 -93.592 54.646 1.00 27.47 44 ASP F CA 1
ATOM 15426 C C . ASP F 1 44 ? -20.316 -93.094 53.250 1.00 19.15 44 ASP F C 1
ATOM 15427 O O . ASP F 1 44 ? -21.448 -93.242 52.778 1.00 19.38 44 ASP F O 1
ATOM 15432 N N . THR F 1 45 ? -19.332 -92.502 52.591 1.00 25.19 45 THR F N 1
ATOM 15433 C CA . THR F 1 45 ? -19.510 -92.052 51.218 1.00 20.24 45 THR F CA 1
ATOM 15434 C C . THR F 1 45 ? -19.905 -93.228 50.330 1.00 19.30 45 THR F C 1
ATOM 15435 O O . THR F 1 45 ? -19.261 -94.283 50.396 1.00 20.42 45 THR F O 1
ATOM 15439 N N . PRO F 1 46 ? -20.925 -93.082 49.477 1.00 19.32 46 PRO F N 1
ATOM 15440 C CA . PRO F 1 46 ? -21.334 -94.182 48.587 1.00 21.30 46 PRO F CA 1
ATOM 15441 C C . PRO F 1 46 ? -20.206 -94.715 47.718 1.00 23.63 46 PRO F C 1
ATOM 15442 O O . PRO F 1 46 ? -19.328 -93.969 47.276 1.00 22.04 46 PRO F O 1
ATOM 15446 N N . ASP F 1 47 ? -20.286 -96.023 47.423 1.00 22.95 47 ASP F N 1
ATOM 15447 C CA . ASP F 1 47 ? -19.230 -96.710 46.678 1.00 24.48 47 ASP F CA 1
ATOM 15448 C C . ASP F 1 47 ? -19.028 -96.148 45.274 1.00 26.65 47 ASP F C 1
ATOM 15449 O O . ASP F 1 47 ? -17.906 -96.195 44.752 1.00 23.51 47 ASP F O 1
ATOM 15454 N N . ASN F 1 48 ? -20.089 -95.650 44.627 1.00 27.44 48 ASN F N 1
ATOM 15455 C CA . ASN F 1 48 ? -19.901 -95.095 43.286 1.00 28.74 48 ASN F CA 1
ATOM 15456 C C . ASN F 1 48 ? -19.099 -93.798 43.324 1.00 29.70 48 ASN F C 1
ATOM 15457 O O . ASN F 1 48 ? -18.322 -93.525 42.400 1.00 24.45 48 ASN F O 1
ATOM 15462 N N . ILE F 1 49 ? -19.270 -92.984 44.370 1.00 20.06 49 ILE F N 1
ATOM 15463 C CA . ILE F 1 49 ? -18.467 -91.775 44.495 1.00 18.68 49 ILE F CA 1
ATOM 15464 C C . ILE F 1 49 ? -17.039 -92.134 44.886 1.00 18.82 49 ILE F C 1
ATOM 15465 O O . ILE F 1 49 ? -16.075 -91.549 44.371 1.00 18.32 49 ILE F O 1
ATOM 15470 N N . LYS F 1 50 ? -16.876 -93.123 45.778 1.00 19.64 50 LYS F N 1
ATOM 15471 C CA . LYS F 1 50 ? -15.531 -93.581 46.115 1.00 20.06 50 LYS F CA 1
ATOM 15472 C C . LYS F 1 50 ? -14.806 -94.080 44.871 1.00 20.88 50 LYS F C 1
ATOM 15473 O O . LYS F 1 50 ? -13.637 -93.740 44.641 1.00 21.85 50 LYS F O 1
ATOM 15479 N N . LYS F 1 51 ? -15.494 -94.882 44.055 1.00 27.11 51 LYS F N 1
ATOM 15480 C CA . LYS F 1 51 ? -14.897 -95.427 42.840 1.00 22.97 51 LYS F CA 1
ATOM 15481 C C . LYS F 1 51 ? -14.448 -94.326 41.893 1.00 21.97 51 LYS F C 1
ATOM 15482 O O . LYS F 1 51 ? -13.390 -94.435 41.256 1.00 22.32 51 LYS F O 1
ATOM 15488 N N . ALA F 1 52 ? -15.246 -93.260 41.773 1.00 24.49 52 ALA F N 1
ATOM 15489 C CA . ALA F 1 52 ? -14.874 -92.158 40.892 1.00 22.34 52 ALA F CA 1
ATOM 15490 C C . ALA F 1 52 ? -13.665 -91.406 41.427 1.00 20.77 52 ALA F C 1
ATOM 15491 O O . ALA F 1 52 ? -12.821 -90.947 40.647 1.00 19.92 52 ALA F O 1
ATOM 15493 N N . ALA F 1 53 ? -13.569 -91.261 42.753 1.00 18.49 53 ALA F N 1
ATOM 15494 C CA . ALA F 1 53 ? -12.362 -90.708 43.358 1.00 17.89 53 ALA F CA 1
ATOM 15495 C C . ALA F 1 53 ? -11.154 -91.601 43.082 1.00 18.96 53 ALA F C 1
ATOM 15496 O O . ALA F 1 53 ? -10.087 -91.120 42.685 1.00 18.77 53 ALA F O 1
ATOM 15498 N N . ILE F 1 54 ? -11.305 -92.913 43.274 1.00 20.24 54 ILE F N 1
ATOM 15499 C CA . ILE F 1 54 ? -10.175 -93.808 43.055 1.00 21.43 54 ILE F CA 1
ATOM 15500 C C . ILE F 1 54 ? -9.755 -93.780 41.588 1.00 23.81 54 ILE F C 1
ATOM 15501 O O . ILE F 1 54 ? -8.559 -93.772 41.269 1.00 22.13 54 ILE F O 1
ATOM 15506 N N . ASP F 1 55 ? -10.729 -93.718 40.677 1.00 27.56 55 ASP F N 1
ATOM 15507 C CA . ASP F 1 55 ? -10.412 -93.633 39.253 1.00 28.43 55 ASP F CA 1
ATOM 15508 C C . ASP F 1 55 ? -9.640 -92.366 38.924 1.00 24.88 55 ASP F C 1
ATOM 15509 O O . ASP F 1 55 ? -8.719 -92.386 38.099 1.00 25.73 55 ASP F O 1
ATOM 15514 N N . ALA F 1 56 ? -10.019 -91.244 39.535 1.00 19.93 56 ALA F N 1
ATOM 15515 C CA . ALA F 1 56 ? -9.301 -90.002 39.286 1.00 18.84 56 ALA F CA 1
ATOM 15516 C C . ALA F 1 56 ? -7.868 -90.085 39.807 1.00 20.83 56 ALA F C 1
ATOM 15517 O O . ALA F 1 56 ? -6.928 -89.649 39.129 1.00 19.91 56 ALA F O 1
ATOM 15519 N N . ILE F 1 57 ? -7.683 -90.639 41.012 1.00 25.35 57 ILE F N 1
ATOM 15520 C CA . ILE F 1 57 ? -6.342 -90.860 41.554 1.00 23.99 57 ILE F CA 1
ATOM 15521 C C . ILE F 1 57 ? -5.528 -91.722 40.602 1.00 27.57 57 ILE F C 1
ATOM 15522 O O . ILE F 1 57 ? -4.357 -91.435 40.316 1.00 24.20 57 ILE F O 1
ATOM 15527 N N . ASP F 1 58 ? -6.149 -92.801 40.112 1.00 21.97 58 ASP F N 1
ATOM 15528 C CA . ASP F 1 58 ? -5.467 -93.787 39.280 1.00 28.59 58 ASP F CA 1
ATOM 15529 C C . ASP F 1 58 ? -4.960 -93.177 37.977 1.00 32.70 58 ASP F C 1
ATOM 15530 O O . ASP F 1 58 ? -3.822 -93.430 37.559 1.00 28.00 58 ASP F O 1
ATOM 15535 N N . ARG F 1 59 ? -5.796 -92.396 37.301 1.00 25.16 59 ARG F N 1
ATOM 15536 C CA . ARG F 1 59 ? -5.412 -91.857 36.001 1.00 30.33 59 ARG F CA 1
ATOM 15537 C C . ARG F 1 59 ? -4.671 -90.531 36.112 1.00 31.10 59 ARG F C 1
ATOM 15538 O O . ARG F 1 59 ? -4.341 -89.924 35.086 1.00 34.04 59 ARG F O 1
ATOM 15546 N N . GLY F 1 60 ? -4.394 -90.077 37.326 1.00 26.33 60 GLY F N 1
ATOM 15547 C CA . GLY F 1 60 ? -3.529 -88.939 37.530 1.00 19.91 60 GLY F CA 1
ATOM 15548 C C . GLY F 1 60 ? -4.190 -87.577 37.454 1.00 19.60 60 GLY F C 1
ATOM 15549 O O . GLY F 1 60 ? -3.565 -86.639 36.960 1.00 18.34 60 GLY F O 1
ATOM 15550 N N . GLU F 1 61 ? -5.427 -87.437 37.950 1.00 18.01 61 GLU F N 1
ATOM 15551 C CA . GLU F 1 61 ? -6.061 -86.120 38.087 1.00 16.86 61 GLU F CA 1
ATOM 15552 C C . GLU F 1 61 ? -5.525 -85.422 39.344 1.00 16.14 61 GLU F C 1
ATOM 15553 O O . GLU F 1 61 ? -6.243 -85.163 40.311 1.00 15.95 61 GLU F O 1
ATOM 15559 N N . THR F 1 62 ? -4.224 -85.136 39.316 1.00 16.37 62 THR F N 1
ATOM 15560 C CA . THR F 1 62 ? -3.461 -84.726 40.491 1.00 21.81 62 THR F CA 1
ATOM 15561 C C . THR F 1 62 ? -2.827 -83.346 40.314 1.00 17.40 62 THR F C 1
ATOM 15562 O O . THR F 1 62 ? -1.904 -82.979 41.055 1.00 18.20 62 THR F O 1
ATOM 15566 N N . LYS F 1 63 ? -3.309 -82.583 39.342 1.00 16.70 63 LYS F N 1
ATOM 15567 C CA . LYS F 1 63 ? -2.750 -81.299 38.948 1.00 18.96 63 LYS F CA 1
ATOM 15568 C C . LYS F 1 63 ? -3.661 -80.174 39.404 1.00 14.21 63 LYS F C 1
ATOM 15569 O O . LYS F 1 63 ? -4.841 -80.387 39.700 1.00 18.61 63 LYS F O 1
ATOM 15575 N N . TYR F 1 64 ? -3.108 -78.963 39.416 1.00 16.22 64 TYR F N 1
ATOM 15576 C CA . TYR F 1 64 ? -3.912 -77.770 39.632 1.00 13.45 64 TYR F CA 1
ATOM 15577 C C . TYR F 1 64 ? -5.111 -77.765 38.693 1.00 15.80 64 TYR F C 1
ATOM 15578 O O . TYR F 1 64 ? -4.994 -78.127 37.520 1.00 17.00 64 TYR F O 1
ATOM 15587 N N . THR F 1 65 ? -6.254 -77.332 39.199 1.00 13.77 65 THR F N 1
ATOM 15588 C CA . THR F 1 65 ? -7.456 -77.155 38.398 1.00 12.79 65 THR F CA 1
ATOM 15589 C C . THR F 1 65 ? -7.728 -75.680 38.199 1.00 16.59 65 THR F C 1
ATOM 15590 O O . THR F 1 65 ? -7.157 -74.835 38.897 1.00 12.49 65 THR F O 1
ATOM 15594 N N . PRO F 1 66 ? -8.638 -75.320 37.291 1.00 16.16 66 PRO F N 1
ATOM 15595 C CA . PRO F 1 66 ? -9.098 -73.928 37.269 1.00 12.84 66 PRO F CA 1
ATOM 15596 C C . PRO F 1 66 ? -9.624 -73.584 38.652 1.00 17.08 66 PRO F C 1
ATOM 15597 O O . PRO F 1 66 ? -10.159 -74.448 39.354 1.00 13.12 66 PRO F O 1
ATOM 15601 N N . VAL F 1 67 ? -9.429 -72.326 39.055 1.00 12.21 67 VAL F N 1
ATOM 15602 C CA . VAL F 1 67 ? -9.735 -71.945 40.434 1.00 13.58 67 VAL F CA 1
ATOM 15603 C C . VAL F 1 67 ? -11.208 -72.189 40.743 1.00 12.97 67 VAL F C 1
ATOM 15604 O O . VAL F 1 67 ? -11.564 -72.621 41.853 1.00 12.08 67 VAL F O 1
ATOM 15608 N N . SER F 1 68 ? -12.084 -71.936 39.768 1.00 14.44 68 SER F N 1
ATOM 15609 C CA . SER F 1 68 ? -13.523 -72.078 40.004 1.00 18.58 68 SER F CA 1
ATOM 15610 C C . SER F 1 68 ? -14.012 -73.511 39.842 1.00 17.45 68 SER F C 1
ATOM 15611 O O . SER F 1 68 ? -15.201 -73.773 40.063 1.00 16.25 68 SER F O 1
ATOM 15614 N N . GLY F 1 69 ? -13.140 -74.433 39.442 1.00 12.11 69 GLY F N 1
ATOM 15615 C CA . GLY F 1 69 ? -13.505 -75.835 39.403 1.00 11.72 69 GLY F CA 1
ATOM 15616 C C . GLY F 1 69 ? -13.240 -76.487 38.057 1.00 12.37 69 GLY F C 1
ATOM 15617 O O . GLY F 1 69 ? -13.185 -75.797 37.032 1.00 13.07 69 GLY F O 1
ATOM 15618 N N . ILE F 1 70 ? -13.074 -77.807 38.049 1.00 12.56 70 ILE F N 1
ATOM 15619 C CA . ILE F 1 70 ? -12.899 -78.502 36.769 1.00 13.32 70 ILE F CA 1
ATOM 15620 C C . ILE F 1 70 ? -14.158 -78.335 35.942 1.00 18.22 70 ILE F C 1
ATOM 15621 O O . ILE F 1 70 ? -15.275 -78.276 36.504 1.00 13.60 70 ILE F O 1
ATOM 15626 N N . PRO F 1 71 ? -14.047 -78.228 34.623 1.00 16.40 71 PRO F N 1
ATOM 15627 C CA . PRO F 1 71 ? -15.250 -77.997 33.814 1.00 16.48 71 PRO F CA 1
ATOM 15628 C C . PRO F 1 71 ? -16.293 -79.090 33.965 1.00 19.14 71 PRO F C 1
ATOM 15629 O O . PRO F 1 71 ? -17.495 -78.796 33.897 1.00 17.09 71 PRO F O 1
ATOM 15633 N N . GLU F 1 72 ? -15.881 -80.345 34.161 1.00 18.60 72 GLU F N 1
ATOM 15634 C CA . GLU F 1 72 ? -16.858 -81.424 34.299 1.00 16.17 72 GLU F CA 1
ATOM 15635 C C . GLU F 1 72 ? -17.765 -81.208 35.505 1.00 15.49 72 GLU F C 1
ATOM 15636 O O . GLU F 1 72 ? -18.938 -81.616 35.492 1.00 16.51 72 GLU F O 1
ATOM 15642 N N . LEU F 1 73 ? -17.236 -80.579 36.549 1.00 14.51 73 LEU F N 1
ATOM 15643 C CA . LEU F 1 73 ? -18.005 -80.366 37.767 1.00 14.28 73 LEU F CA 1
ATOM 15644 C C . LEU F 1 73 ? -18.851 -79.107 37.658 1.00 13.82 73 LEU F C 1
ATOM 15645 O O . LEU F 1 73 ? -20.006 -79.090 38.101 1.00 13.87 73 LEU F O 1
ATOM 15650 N N . ARG F 1 74 ? -18.308 -78.051 37.059 1.00 13.76 74 ARG F N 1
ATOM 15651 C CA . ARG F 1 74 ? -19.112 -76.857 36.837 1.00 15.33 74 ARG F CA 1
ATOM 15652 C C . ARG F 1 74 ? -20.285 -77.159 35.909 1.00 14.87 74 ARG F C 1
ATOM 15653 O O . ARG F 1 74 ? -21.396 -76.648 36.107 1.00 15.05 74 ARG F O 1
ATOM 15661 N N . GLU F 1 75 ? -20.063 -77.998 34.891 1.00 15.64 75 GLU F N 1
ATOM 15662 C CA . GLU F 1 75 ? -21.173 -78.432 34.041 1.00 16.73 75 GLU F CA 1
ATOM 15663 C C . GLU F 1 75 ? -22.165 -79.299 34.813 1.00 20.72 75 GLU F C 1
ATOM 15664 O O . GLU F 1 75 ? -23.385 -79.153 34.652 1.00 17.35 75 GLU F O 1
ATOM 15670 N N . ALA F 1 76 ? -21.660 -80.217 35.642 1.00 16.22 76 ALA F N 1
ATOM 15671 C CA . ALA F 1 76 ? -22.538 -81.063 36.449 1.00 16.29 76 ALA F CA 1
ATOM 15672 C C . ALA F 1 76 ? -23.396 -80.232 37.393 1.00 15.72 76 ALA F C 1
ATOM 15673 O O . ALA F 1 76 ? -24.572 -80.551 37.621 1.00 17.11 76 ALA F O 1
ATOM 15675 N N . ILE F 1 77 ? -22.817 -79.169 37.954 1.00 14.83 77 ILE F N 1
ATOM 15676 C CA . ILE F 1 77 ? -23.556 -78.269 38.831 1.00 14.38 77 ILE F CA 1
ATOM 15677 C C . ILE F 1 77 ? -24.645 -77.528 38.059 1.00 15.20 77 ILE F C 1
ATOM 15678 O O . ILE F 1 77 ? -25.792 -77.433 38.511 1.00 15.41 77 ILE F O 1
ATOM 15683 N N . ALA F 1 78 ? -24.300 -76.964 36.903 1.00 15.71 78 ALA F N 1
ATOM 15684 C CA . ALA F 1 78 ? -25.307 -76.273 36.104 1.00 16.69 78 ALA F CA 1
ATOM 15685 C C . ALA F 1 78 ? -26.465 -77.202 35.759 1.00 26.57 78 ALA F C 1
ATOM 15686 O O . ALA F 1 78 ? -27.638 -76.803 35.809 1.00 22.30 78 ALA F O 1
ATOM 15688 N N . LYS F 1 79 ? -26.157 -78.458 35.435 1.00 17.95 79 LYS F N 1
ATOM 15689 C CA . LYS F 1 79 ? -27.201 -79.415 35.099 1.00 19.03 79 LYS F CA 1
ATOM 15690 C C . LYS F 1 79 ? -28.013 -79.827 36.318 1.00 21.49 79 LYS F C 1
ATOM 15691 O O . LYS F 1 79 ? -29.211 -80.105 36.187 1.00 20.36 79 LYS F O 1
ATOM 15697 N N . LYS F 1 80 ? -27.386 -79.887 37.500 1.00 20.49 80 LYS F N 1
ATOM 15698 C CA . LYS F 1 80 ? -28.143 -80.225 38.705 1.00 24.01 80 LYS F CA 1
ATOM 15699 C C . LYS F 1 80 ? -29.135 -79.121 39.052 1.00 17.18 80 LYS F C 1
ATOM 15700 O O . LYS F 1 80 ? -30.283 -79.402 39.423 1.00 17.73 80 LYS F O 1
ATOM 15706 N N . PHE F 1 81 ? -28.713 -77.857 38.945 1.00 16.74 81 PHE F N 1
ATOM 15707 C CA . PHE F 1 81 ? -29.630 -76.758 39.234 1.00 20.79 81 PHE F CA 1
ATOM 15708 C C . PHE F 1 81 ? -30.823 -76.766 38.281 1.00 20.39 81 PHE F C 1
ATOM 15709 O O . PHE F 1 81 ? -31.945 -76.445 38.692 1.00 18.81 81 PHE F O 1
ATOM 15717 N N . LYS F 1 82 ? -30.611 -77.151 37.019 1.00 19.40 82 LYS F N 1
ATOM 15718 C CA . LYS F 1 82 ? -31.719 -77.226 36.077 1.00 20.77 82 LYS F CA 1
ATOM 15719 C C . LYS F 1 82 ? -32.593 -78.446 36.351 1.00 27.59 82 LYS F C 1
ATOM 15720 O O . LYS F 1 82 ? -33.823 -78.334 36.453 1.00 23.34 82 LYS F O 1
ATOM 15726 N N . ARG F 1 83 ? -31.963 -79.615 36.483 1.00 21.10 83 ARG F N 1
ATOM 15727 C CA . ARG F 1 83 ? -32.698 -80.865 36.651 1.00 22.21 83 ARG F CA 1
ATOM 15728 C C . ARG F 1 83 ? -33.485 -80.879 37.957 1.00 21.46 83 ARG F C 1
ATOM 15729 O O . ARG F 1 83 ? -34.661 -81.256 37.980 1.00 22.51 83 ARG F O 1
ATOM 15737 N N . GLU F 1 84 ? -32.854 -80.459 39.056 1.00 20.02 84 GLU F N 1
ATOM 15738 C CA . GLU F 1 84 ? -33.450 -80.589 40.377 1.00 27.30 84 GLU F CA 1
ATOM 15739 C C . GLU F 1 84 ? -34.167 -79.332 40.847 1.00 26.61 84 GLU F C 1
ATOM 15740 O O . GLU F 1 84 ? -35.143 -79.437 41.598 1.00 22.28 84 GLU F O 1
ATOM 15746 N N . ASN F 1 85 ? -33.742 -78.147 40.415 1.00 22.75 85 ASN F N 1
ATOM 15747 C CA . ASN F 1 85 ? -34.339 -76.924 40.928 1.00 24.03 85 ASN F CA 1
ATOM 15748 C C . ASN F 1 85 ? -34.974 -76.040 39.857 1.00 23.16 85 ASN F C 1
ATOM 15749 O O . ASN F 1 85 ? -35.449 -74.952 40.194 1.00 21.07 85 ASN F O 1
ATOM 15754 N N . ASN F 1 86 ? -35.019 -76.496 38.598 1.00 21.22 86 ASN F N 1
ATOM 15755 C CA A ASN F 1 86 ? -35.535 -75.744 37.437 0.49 25.41 86 ASN F CA 1
ATOM 15756 C CA B ASN F 1 86 ? -35.592 -75.722 37.490 0.51 25.46 86 ASN F CA 1
ATOM 15757 C C . ASN F 1 86 ? -34.988 -74.319 37.388 1.00 24.31 86 ASN F C 1
ATOM 15758 O O . ASN F 1 86 ? -35.684 -73.365 37.021 1.00 27.54 86 ASN F O 1
ATOM 15767 N N . LEU F 1 87 ? -33.701 -74.182 37.707 1.00 21.49 87 LEU F N 1
ATOM 15768 C CA . LEU F 1 87 ? -32.975 -72.926 37.579 1.00 22.42 87 LEU F CA 1
ATOM 15769 C C . LEU F 1 87 ? -32.104 -72.962 36.330 1.00 26.39 87 LEU F C 1
ATOM 15770 O O . LEU F 1 87 ? -31.582 -74.015 35.960 1.00 20.63 87 LEU F O 1
ATOM 15775 N N . ASP F 1 88 ? -31.935 -71.799 35.695 1.00 21.37 88 ASP F N 1
ATOM 15776 C CA . ASP F 1 88 ? -31.176 -71.669 34.444 1.00 21.92 88 ASP F CA 1
ATOM 15777 C C . ASP F 1 88 ? -29.849 -70.963 34.712 1.00 27.87 88 ASP F C 1
ATOM 15778 O O . ASP F 1 88 ? -29.784 -69.729 34.735 1.00 21.14 88 ASP F O 1
ATOM 15783 N N . TYR F 1 89 ? -28.791 -71.748 34.870 1.00 20.90 89 TYR F N 1
ATOM 15784 C CA . TYR F 1 89 ? -27.434 -71.229 34.995 1.00 24.36 89 TYR F CA 1
ATOM 15785 C C . TYR F 1 89 ? -26.545 -71.906 33.960 1.00 19.23 89 TYR F C 1
ATOM 15786 O O . TYR F 1 89 ? -26.736 -73.080 33.639 1.00 20.70 89 TYR F O 1
ATOM 15795 N N . THR F 1 90 ? -25.552 -71.170 33.457 1.00 21.38 90 THR F N 1
ATOM 15796 C CA . THR F 1 90 ? -24.503 -71.800 32.670 1.00 19.22 90 THR F CA 1
ATOM 15797 C C . THR F 1 90 ? -23.360 -72.249 33.578 1.00 19.53 90 THR F C 1
ATOM 15798 O O . THR F 1 90 ? -23.269 -71.871 34.749 1.00 17.41 90 THR F O 1
ATOM 15802 N N . ALA F 1 91 ? -22.450 -73.038 33.004 1.00 17.78 91 ALA F N 1
ATOM 15803 C CA . ALA F 1 91 ? -21.290 -73.486 33.766 1.00 18.79 91 ALA F CA 1
ATOM 15804 C C . ALA F 1 91 ? -20.424 -72.311 34.186 1.00 18.19 91 ALA F C 1
ATOM 15805 O O . ALA F 1 91 ? -19.748 -72.378 35.222 1.00 20.17 91 ALA F O 1
ATOM 15807 N N . ALA F 1 92 ? -20.432 -71.224 33.400 1.00 16.93 92 ALA F N 1
ATOM 15808 C CA . ALA F 1 92 ? -19.615 -70.061 33.727 1.00 18.77 92 ALA F CA 1
ATOM 15809 C C . ALA F 1 92 ? -20.096 -69.358 34.986 1.00 18.85 92 ALA F C 1
ATOM 15810 O O . ALA F 1 92 ? -19.324 -68.621 35.614 1.00 19.85 92 ALA F O 1
ATOM 15812 N N . GLN F 1 93 ? -21.349 -69.572 35.365 1.00 16.25 93 GLN F N 1
ATOM 15813 C CA . GLN F 1 93 ? -21.933 -68.956 36.542 1.00 16.91 93 GLN F CA 1
ATOM 15814 C C . GLN F 1 93 ? -21.749 -69.774 37.805 1.00 15.99 93 GLN F C 1
ATOM 15815 O O . GLN F 1 93 ? -22.269 -69.383 38.851 1.00 15.02 93 GLN F O 1
ATOM 15821 N N . THR F 1 94 ? -21.041 -70.891 37.741 1.00 14.24 94 THR F N 1
ATOM 15822 C CA . THR F 1 94 ? -20.864 -71.752 38.892 1.00 13.34 94 THR F CA 1
ATOM 15823 C C . THR F 1 94 ? -19.464 -71.599 39.468 1.00 12.69 94 THR F C 1
ATOM 15824 O O . THR F 1 94 ? -18.519 -71.186 38.785 1.00 12.91 94 THR F O 1
ATOM 15828 N N . ILE F 1 95 ? -19.331 -71.984 40.727 1.00 11.99 95 ILE F N 1
ATOM 15829 C CA . ILE F 1 95 ? -18.031 -71.965 41.386 1.00 11.47 95 ILE F CA 1
ATOM 15830 C C . ILE F 1 95 ? -17.984 -73.129 42.361 1.00 20.45 95 ILE F C 1
ATOM 15831 O O . ILE F 1 95 ? -18.978 -73.433 43.024 1.00 16.98 95 ILE F O 1
ATOM 15836 N N . VAL F 1 96 ? -16.837 -73.811 42.403 1.00 13.63 96 VAL F N 1
ATOM 15837 C CA . VAL F 1 96 ? -16.587 -74.932 43.303 1.00 10.40 96 VAL F CA 1
ATOM 15838 C C . VAL F 1 96 ? -15.633 -74.457 44.393 1.00 12.00 96 VAL F C 1
ATOM 15839 O O . VAL F 1 96 ? -14.555 -73.934 44.090 1.00 15.66 96 VAL F O 1
ATOM 15843 N N . GLY F 1 97 ? -15.997 -74.687 45.657 1.00 10.31 97 GLY F N 1
ATOM 15844 C CA . GLY F 1 97 ? -15.165 -74.304 46.776 1.00 14.45 97 GLY F CA 1
ATOM 15845 C C . GLY F 1 97 ? -14.844 -75.467 47.706 1.00 12.75 97 GLY F C 1
ATOM 15846 O O . GLY F 1 97 ? -15.416 -76.553 47.610 1.00 13.63 97 GLY F O 1
ATOM 15847 N N . THR F 1 98 ? -13.878 -75.217 48.599 1.00 10.38 98 THR F N 1
ATOM 15848 C CA . THR F 1 98 ? -13.446 -76.177 49.610 1.00 9.60 98 THR F CA 1
ATOM 15849 C C . THR F 1 98 ? -14.488 -76.166 50.715 1.00 10.98 98 THR F C 1
ATOM 15850 O O . THR F 1 98 ? -14.338 -75.532 51.762 1.00 11.42 98 THR F O 1
ATOM 15854 N N . GLY F 1 99 ? -15.572 -76.880 50.440 1.00 9.83 99 GLY F N 1
ATOM 15855 C CA . GLY F 1 99 ? -16.713 -76.933 51.321 1.00 13.60 99 GLY F CA 1
ATOM 15856 C C . GLY F 1 99 ? -17.709 -75.833 51.008 1.00 14.69 99 GLY F C 1
ATOM 15857 O O . GLY F 1 99 ? -17.391 -74.807 50.396 1.00 13.82 99 GLY F O 1
ATOM 15858 N N . GLY F 1 100 ? -18.948 -76.064 51.437 1.00 15.35 100 GLY F N 1
ATOM 15859 C CA . GLY F 1 100 ? -19.899 -74.986 51.435 1.00 14.01 100 GLY F CA 1
ATOM 15860 C C . GLY F 1 100 ? -19.406 -73.799 52.233 1.00 10.59 100 GLY F C 1
ATOM 15861 O O . GLY F 1 100 ? -19.707 -72.656 51.900 1.00 14.87 100 GLY F O 1
ATOM 15862 N N . LYS F 1 101 ? -18.619 -74.052 53.287 1.00 12.03 101 LYS F N 1
ATOM 15863 C CA . LYS F 1 101 ? -18.100 -72.960 54.104 1.00 16.00 101 LYS F CA 1
ATOM 15864 C C . LYS F 1 101 ? -17.321 -71.944 53.274 1.00 10.96 101 LYS F C 1
ATOM 15865 O O . LYS F 1 101 ? -17.461 -70.733 53.481 1.00 15.48 101 LYS F O 1
ATOM 15871 N N . GLN F 1 102 ? -16.471 -72.408 52.347 1.00 12.16 102 GLN F N 1
ATOM 15872 C CA . GLN F 1 102 ? -15.656 -71.457 51.598 1.00 13.54 102 GLN F CA 1
ATOM 15873 C C . GLN F 1 102 ? -16.503 -70.618 50.650 1.00 15.64 102 GLN F C 1
ATOM 15874 O O . GLN F 1 102 ? -16.191 -69.444 50.424 1.00 19.17 102 GLN F O 1
ATOM 15880 N N . ILE F 1 103 ? -17.578 -71.199 50.109 1.00 14.52 103 ILE F N 1
ATOM 15881 C CA . ILE F 1 103 ? -18.525 -70.438 49.302 1.00 11.79 103 ILE F CA 1
ATOM 15882 C C . ILE F 1 103 ? -19.139 -69.322 50.134 1.00 12.86 103 ILE F C 1
ATOM 15883 O O . ILE F 1 103 ? -19.152 -68.154 49.735 1.00 11.80 103 ILE F O 1
ATOM 15888 N N . LEU F 1 104 ? -19.682 -69.674 51.297 1.00 11.42 104 LEU F N 1
ATOM 15889 C CA . LEU F 1 104 ? -20.243 -68.657 52.181 1.00 16.98 104 LEU F CA 1
ATOM 15890 C C . LEU F 1 104 ? -19.194 -67.624 52.562 1.00 19.54 104 LEU F C 1
ATOM 15891 O O . LEU F 1 104 ? -19.435 -66.415 52.467 1.00 17.20 104 LEU F O 1
ATOM 15896 N N . PHE F 1 105 ? -18.010 -68.080 52.980 1.00 16.71 105 PHE F N 1
ATOM 15897 C CA . PHE F 1 105 ? -17.000 -67.143 53.453 1.00 19.41 105 PHE F CA 1
ATOM 15898 C C . PHE F 1 105 ? -16.646 -66.130 52.376 1.00 19.94 105 PHE F C 1
ATOM 15899 O O . PHE F 1 105 ? -16.597 -64.920 52.632 1.00 15.63 105 PHE F O 1
ATOM 15907 N N . ASN F 1 106 ? -16.422 -66.602 51.149 1.00 12.14 106 ASN F N 1
ATOM 15908 C CA . ASN F 1 106 ? -15.961 -65.686 50.116 1.00 14.15 106 ASN F CA 1
ATOM 15909 C C . ASN F 1 106 ? -17.083 -64.846 49.522 1.00 17.24 106 ASN F C 1
ATOM 15910 O O . ASN F 1 106 ? -16.814 -63.737 49.051 1.00 19.10 106 ASN F O 1
ATOM 15915 N N . ALA F 1 107 ? -18.328 -65.325 49.555 1.00 20.95 107 ALA F N 1
ATOM 15916 C CA . ALA F 1 107 ? -19.446 -64.439 49.261 1.00 12.50 107 ALA F CA 1
ATOM 15917 C C . ALA F 1 107 ? -19.406 -63.213 50.166 1.00 22.81 107 ALA F C 1
ATOM 15918 O O . ALA F 1 107 ? -19.563 -62.084 49.701 1.00 18.01 107 ALA F O 1
ATOM 15920 N N . PHE F 1 108 ? -19.166 -63.421 51.463 1.00 20.01 108 PHE F N 1
ATOM 15921 C CA . PHE F 1 108 ? -19.075 -62.309 52.400 1.00 17.36 108 PHE F CA 1
ATOM 15922 C C . PHE F 1 108 ? -17.777 -61.531 52.231 1.00 20.89 108 PHE F C 1
ATOM 15923 O O . PHE F 1 108 ? -17.783 -60.287 52.254 1.00 16.05 108 PHE F O 1
ATOM 15931 N N . MET F 1 109 ? -16.648 -62.228 52.057 1.00 14.75 109 MET F N 1
ATOM 15932 C CA . MET F 1 109 ? -15.389 -61.499 51.929 1.00 20.32 109 MET F CA 1
ATOM 15933 C C . MET F 1 109 ? -15.362 -60.642 50.670 1.00 21.43 109 MET F C 1
ATOM 15934 O O . MET F 1 109 ? -14.761 -59.566 50.667 1.00 18.76 109 MET F O 1
ATOM 15939 N N . ALA F 1 110 ? -16.025 -61.082 49.604 1.00 23.17 110 ALA F N 1
ATOM 15940 C CA . ALA F 1 110 ? -16.038 -60.312 48.368 1.00 19.93 110 ALA F CA 1
ATOM 15941 C C . ALA F 1 110 ? -16.982 -59.119 48.409 1.00 16.48 110 ALA F C 1
ATOM 15942 O O . ALA F 1 110 ? -16.902 -58.268 47.514 1.00 25.00 110 ALA F O 1
ATOM 15944 N N . THR F 1 111 ? -17.843 -59.006 49.431 1.00 16.51 111 THR F N 1
ATOM 15945 C CA . THR F 1 111 ? -18.891 -57.992 49.399 1.00 20.03 111 THR F CA 1
ATOM 15946 C C . THR F 1 111 ? -18.942 -57.074 50.620 1.00 20.91 111 THR F C 1
ATOM 15947 O O . THR F 1 111 ? -19.328 -55.911 50.484 1.00 24.15 111 THR F O 1
ATOM 15951 N N . LEU F 1 112 ? -18.584 -57.557 51.809 1.00 17.85 112 LEU F N 1
ATOM 15952 C CA . LEU F 1 112 ? -18.878 -56.793 53.019 1.00 21.13 112 LEU F CA 1
ATOM 15953 C C . LEU F 1 112 ? -17.916 -55.621 53.211 1.00 24.61 112 LEU F C 1
ATOM 15954 O O . LEU F 1 112 ? -16.689 -55.786 53.183 1.00 24.91 112 LEU F O 1
ATOM 15959 N N . ASN F 1 113 ? -18.482 -54.439 53.403 1.00 23.13 113 ASN F N 1
ATOM 15960 C CA . ASN F 1 113 ? -17.795 -53.254 53.881 1.00 22.83 113 ASN F CA 1
ATOM 15961 C C . ASN F 1 113 ? -18.254 -52.924 55.292 1.00 36.33 113 ASN F C 1
ATOM 15962 O O . ASN F 1 113 ? -19.361 -53.298 55.696 1.00 32.44 113 ASN F O 1
ATOM 15967 N N . PRO F 1 114 ? -17.434 -52.221 56.072 1.00 24.51 114 PRO F N 1
ATOM 15968 C CA . PRO F 1 114 ? -17.895 -51.746 57.381 1.00 25.40 114 PRO F CA 1
ATOM 15969 C C . PRO F 1 114 ? -19.245 -51.050 57.281 1.00 29.03 114 PRO F C 1
ATOM 15970 O O . PRO F 1 114 ? -19.480 -50.222 56.395 1.00 33.01 114 PRO F O 1
ATOM 15974 N N . GLY F 1 115 ? -20.154 -51.416 58.185 1.00 30.54 115 GLY F N 1
ATOM 15975 C CA . GLY F 1 115 ? -21.504 -50.903 58.172 1.00 28.07 115 GLY F CA 1
ATOM 15976 C C . GLY F 1 115 ? -22.522 -51.759 57.442 1.00 28.38 115 GLY F C 1
ATOM 15977 O O . GLY F 1 115 ? -23.724 -51.591 57.675 1.00 29.88 115 GLY F O 1
ATOM 15978 N N . ASP F 1 116 ? -22.086 -52.650 56.557 1.00 24.06 116 ASP F N 1
ATOM 15979 C CA . ASP F 1 116 ? -23.022 -53.502 55.828 1.00 33.56 116 ASP F CA 1
ATOM 15980 C C . ASP F 1 116 ? -23.708 -54.472 56.778 1.00 25.77 116 ASP F C 1
ATOM 15981 O O . ASP F 1 116 ? -23.048 -55.179 57.548 1.00 21.23 116 ASP F O 1
ATOM 15986 N N . GLU F 1 117 ? -25.030 -54.528 56.713 1.00 25.52 117 GLU F N 1
ATOM 15987 C CA . GLU F 1 117 ? -25.777 -55.405 57.600 1.00 24.47 117 GLU F CA 1
ATOM 15988 C C . GLU F 1 117 ? -26.155 -56.692 56.882 1.00 24.00 117 GLU F C 1
ATOM 15989 O O . GLU F 1 117 ? -26.382 -56.713 55.669 1.00 20.77 117 GLU F O 1
ATOM 15995 N N . VAL F 1 118 ? -26.182 -57.781 57.642 1.00 18.97 118 VAL F N 1
ATOM 15996 C CA . VAL F 1 118 ? -26.559 -59.081 57.111 1.00 17.75 118 VAL F CA 1
ATOM 15997 C C . VAL F 1 118 ? -27.675 -59.630 57.986 1.00 22.45 118 VAL F C 1
ATOM 15998 O O . VAL F 1 118 ? -27.466 -59.872 59.184 1.00 17.99 118 VAL F O 1
ATOM 16002 N N . VAL F 1 119 ? -28.856 -59.811 57.397 1.00 17.77 119 VAL F N 1
ATOM 16003 C CA . VAL F 1 119 ? -30.019 -60.267 58.153 1.00 17.83 119 VAL F CA 1
ATOM 16004 C C . VAL F 1 119 ? -29.966 -61.782 58.264 1.00 16.60 119 VAL F C 1
ATOM 16005 O O . VAL F 1 119 ? -29.933 -62.486 57.250 1.00 15.99 119 VAL F O 1
ATOM 16009 N N . ILE F 1 120 ? -29.965 -62.281 59.498 1.00 16.99 120 ILE F N 1
ATOM 16010 C CA . ILE F 1 120 ? -29.788 -63.703 59.771 1.00 15.39 120 ILE F CA 1
ATOM 16011 C C . ILE F 1 120 ? -30.924 -64.176 60.666 1.00 15.63 120 ILE F C 1
ATOM 16012 O O . ILE F 1 120 ? -30.985 -63.793 61.842 1.00 18.29 120 ILE F O 1
ATOM 16017 N N . PRO F 1 121 ? -31.833 -65.004 60.166 1.00 22.36 121 PRO F N 1
ATOM 16018 C CA . PRO F 1 121 ? -32.916 -65.501 61.025 1.00 21.34 121 PRO F CA 1
ATOM 16019 C C . PRO F 1 121 ? -32.377 -66.395 62.134 1.00 16.03 121 PRO F C 1
ATOM 16020 O O . PRO F 1 121 ? -31.436 -67.165 61.940 1.00 16.03 121 PRO F O 1
ATOM 16024 N N . ALA F 1 122 ? -32.985 -66.278 63.317 1.00 19.27 122 ALA F N 1
ATOM 16025 C CA . ALA F 1 122 ? -32.664 -67.148 64.435 1.00 18.02 122 ALA F CA 1
ATOM 16026 C C . ALA F 1 122 ? -33.762 -68.196 64.601 1.00 18.71 122 ALA F C 1
ATOM 16027 O O . ALA F 1 122 ? -34.941 -67.883 64.406 1.00 18.87 122 ALA F O 1
ATOM 16029 N N . PRO F 1 123 ? -33.433 -69.453 64.966 1.00 20.53 123 PRO F N 1
ATOM 16030 C CA . PRO F 1 123 ? -32.075 -69.892 65.304 1.00 18.37 123 PRO F CA 1
ATOM 16031 C C . PRO F 1 123 ? -31.176 -70.021 64.070 1.00 16.24 123 PRO F C 1
ATOM 16032 O O . PRO F 1 123 ? -31.663 -70.323 62.985 1.00 15.19 123 PRO F O 1
ATOM 16036 N N . TYR F 1 124 ? -29.882 -69.756 64.229 1.00 16.22 124 TYR F N 1
ATOM 16037 C CA . TYR F 1 124 ? -28.960 -69.737 63.102 1.00 14.77 124 TYR F CA 1
ATOM 16038 C C . TYR F 1 124 ? -27.793 -70.693 63.323 1.00 16.56 124 TYR F C 1
ATOM 16039 O O . TYR F 1 124 ? -27.363 -70.957 64.460 1.00 15.61 124 TYR F O 1
ATOM 16048 N N . TRP F 1 125 ? -27.308 -71.232 62.208 1.00 18.26 125 TRP F N 1
ATOM 16049 C CA . TRP F 1 125 ? -26.003 -71.862 62.192 1.00 17.60 125 TRP F CA 1
ATOM 16050 C C . TRP F 1 125 ? -24.975 -70.846 62.669 1.00 12.04 125 TRP F C 1
ATOM 16051 O O . TRP F 1 125 ? -24.890 -69.739 62.131 1.00 16.51 125 TRP F O 1
ATOM 16062 N N . VAL F 1 126 ? -24.207 -71.202 63.699 1.00 15.32 126 VAL F N 1
ATOM 16063 C CA A VAL F 1 126 ? -23.365 -70.207 64.360 0.39 19.80 126 VAL F CA 1
ATOM 16064 C CA B VAL F 1 126 ? -23.353 -70.219 64.369 0.61 19.95 126 VAL F CA 1
ATOM 16065 C C . VAL F 1 126 ? -22.327 -69.618 63.416 1.00 18.18 126 VAL F C 1
ATOM 16066 O O . VAL F 1 126 ? -21.862 -68.491 63.626 1.00 21.42 126 VAL F O 1
ATOM 16073 N N . SER F 1 127 ? -21.957 -70.344 62.360 1.00 23.11 127 SER F N 1
ATOM 16074 C CA . SER F 1 127 ? -20.917 -69.840 61.467 1.00 25.27 127 SER F CA 1
ATOM 16075 C C . SER F 1 127 ? -21.344 -68.589 60.716 1.00 22.64 127 SER F C 1
ATOM 16076 O O . SER F 1 127 ? -20.477 -67.787 60.347 1.00 18.52 127 SER F O 1
ATOM 16079 N N . TYR F 1 128 ? -22.655 -68.406 60.457 1.00 19.61 128 TYR F N 1
ATOM 16080 C CA . TYR F 1 128 ? -23.089 -67.235 59.690 1.00 15.71 128 TYR F CA 1
ATOM 16081 C C . TYR F 1 128 ? -22.663 -65.937 60.357 1.00 20.03 128 TYR F C 1
ATOM 16082 O O . TYR F 1 128 ? -21.972 -65.129 59.710 1.00 17.26 128 TYR F O 1
ATOM 16091 N N . PRO F 1 129 ? -23.026 -65.652 61.616 1.00 16.48 129 PRO F N 1
ATOM 16092 C CA . PRO F 1 129 ? -22.577 -64.376 62.180 1.00 15.35 129 PRO F CA 1
ATOM 16093 C C . PRO F 1 129 ? -21.074 -64.330 62.404 1.00 19.64 129 PRO F C 1
ATOM 16094 O O . PRO F 1 129 ? -20.510 -63.233 62.395 1.00 20.72 129 PRO F O 1
ATOM 16098 N N . GLU F 1 130 ? -20.406 -65.477 62.587 1.00 16.45 130 GLU F N 1
ATOM 16099 C CA . GLU F 1 130 ? -18.955 -65.453 62.796 1.00 14.29 130 GLU F CA 1
ATOM 16100 C C . GLU F 1 130 ? -18.241 -64.975 61.546 1.00 17.94 130 GLU F C 1
ATOM 16101 O O . GLU F 1 130 ? -17.398 -64.067 61.611 1.00 18.72 130 GLU F O 1
ATOM 16107 N N . MET F 1 131 ? -18.575 -65.571 60.397 1.00 14.38 131 MET F N 1
ATOM 16108 C CA . MET F 1 131 ? -18.012 -65.129 59.122 1.00 16.11 131 MET F CA 1
ATOM 16109 C C . MET F 1 131 ? -18.299 -63.666 58.878 1.00 16.34 131 MET F C 1
ATOM 16110 O O . MET F 1 131 ? -17.429 -62.920 58.424 1.00 20.36 131 MET F O 1
ATOM 16115 N N . VAL F 1 132 ? -19.566 -63.277 59.046 1.00 17.19 132 VAL F N 1
ATOM 16116 C CA . VAL F 1 132 ? -19.962 -61.900 58.791 1.00 22.82 132 VAL F CA 1
ATOM 16117 C C . VAL F 1 132 ? -19.125 -60.957 59.638 1.00 21.87 132 VAL F C 1
ATOM 16118 O O . VAL F 1 132 ? -18.572 -59.966 59.138 1.00 23.66 132 VAL F O 1
ATOM 16122 N N . ALA F 1 133 ? -19.005 -61.262 60.935 1.00 19.29 133 ALA F N 1
ATOM 16123 C CA . ALA F 1 133 ? -18.243 -60.401 61.831 1.00 25.73 133 ALA F CA 1
ATOM 16124 C C . ALA F 1 133 ? -16.775 -60.375 61.437 1.00 24.98 133 ALA F C 1
ATOM 16125 O O . ALA F 1 133 ? -16.142 -59.312 61.446 1.00 23.18 133 ALA F O 1
ATOM 16127 N N . LEU F 1 134 ? -16.218 -61.537 61.086 1.00 20.79 134 LEU F N 1
ATOM 16128 C CA . LEU F 1 134 ? -14.807 -61.594 60.721 1.00 23.13 134 LEU F CA 1
ATOM 16129 C C . LEU F 1 134 ? -14.534 -60.755 59.486 1.00 31.70 134 LEU F C 1
ATOM 16130 O O . LEU F 1 134 ? -13.494 -60.095 59.392 1.00 32.31 134 LEU F O 1
ATOM 16135 N N . CYS F 1 135 ? -15.462 -60.757 58.536 1.00 24.71 135 CYS F N 1
ATOM 16136 C CA . CYS F 1 135 ? -15.275 -60.004 57.306 1.00 21.32 135 CYS F CA 1
ATOM 16137 C C . CYS F 1 135 ? -15.630 -58.529 57.456 1.00 27.09 135 CYS F C 1
ATOM 16138 O O . CYS F 1 135 ? -15.498 -57.778 56.483 1.00 36.97 135 CYS F O 1
ATOM 16141 N N . GLY F 1 136 ? -16.070 -58.089 58.641 1.00 20.69 136 GLY F N 1
ATOM 16142 C CA . GLY F 1 136 ? -16.281 -56.676 58.908 1.00 20.14 136 GLY F CA 1
ATOM 16143 C C . GLY F 1 136 ? -17.722 -56.202 58.872 1.00 24.16 136 GLY F C 1
ATOM 16144 O O . GLY F 1 136 ? -17.967 -55.014 59.111 1.00 30.52 136 GLY F O 1
ATOM 16145 N N . GLY F 1 137 ? -18.684 -57.086 58.601 1.00 19.33 137 GLY F N 1
ATOM 16146 C CA . GLY F 1 137 ? -20.082 -56.701 58.545 1.00 23.23 137 GLY F CA 1
ATOM 16147 C C . GLY F 1 137 ? -20.782 -56.805 59.889 1.00 30.50 137 GLY F C 1
ATOM 16148 O O . GLY F 1 137 ? -20.200 -57.204 60.896 1.00 29.01 137 GLY F O 1
ATOM 16149 N N . THR F 1 138 ? -22.069 -56.454 59.884 1.00 20.30 138 THR F N 1
ATOM 16150 C CA . THR F 1 138 ? -22.881 -56.434 61.103 1.00 20.99 138 THR F CA 1
ATOM 16151 C C . THR F 1 138 ? -24.008 -57.448 61.020 1.00 24.85 138 THR F C 1
ATOM 16152 O O . THR F 1 138 ? -24.955 -57.255 60.231 1.00 23.00 138 THR F O 1
ATOM 16156 N N . PRO F 1 139 ? -23.968 -58.529 61.798 1.00 18.91 139 PRO F N 1
ATOM 16157 C CA . PRO F 1 139 ? -25.104 -59.453 61.816 1.00 18.17 139 PRO F CA 1
ATOM 16158 C C . PRO F 1 139 ? -26.325 -58.765 62.393 1.00 24.20 139 PRO F C 1
ATOM 16159 O O . PRO F 1 139 ? -26.233 -57.990 63.352 1.00 26.27 139 PRO F O 1
ATOM 16163 N N . VAL F 1 140 ? -27.473 -59.011 61.771 1.00 19.68 140 VAL F N 1
ATOM 16164 C CA . VAL F 1 140 ? -28.752 -58.512 62.261 1.00 20.67 140 VAL F CA 1
ATOM 16165 C C . VAL F 1 140 ? -29.646 -59.729 62.413 1.00 25.07 140 VAL F C 1
ATOM 16166 O O . VAL F 1 140 ? -30.005 -60.364 61.415 1.00 23.19 140 VAL F O 1
ATOM 16170 N N . PHE F 1 141 ? -29.987 -60.081 63.652 1.00 23.88 141 PHE F N 1
ATOM 16171 C CA . PHE F 1 141 ? -30.723 -61.315 63.892 1.00 18.57 141 PHE F CA 1
ATOM 16172 C C . PHE F 1 141 ? -32.210 -61.017 63.906 1.00 21.77 141 PHE F C 1
ATOM 16173 O O . PHE F 1 141 ? -32.652 -60.041 64.523 1.00 24.27 141 PHE F O 1
ATOM 16181 N N . VAL F 1 142 ? -32.978 -61.850 63.215 1.00 18.81 142 VAL F N 1
ATOM 16182 C CA . VAL F 1 142 ? -34.425 -61.683 63.246 1.00 20.01 142 VAL F CA 1
ATOM 16183 C C . VAL F 1 142 ? -35.008 -62.955 63.854 1.00 22.06 142 VAL F C 1
ATOM 16184 O O . VAL F 1 142 ? -34.893 -64.038 63.270 1.00 20.24 142 VAL F O 1
ATOM 16188 N N . PRO F 1 143 ? -35.601 -62.872 65.043 1.00 30.72 143 PRO F N 1
ATOM 16189 C CA . PRO F 1 143 ? -36.062 -64.087 65.725 1.00 32.81 143 PRO F CA 1
ATOM 16190 C C . PRO F 1 143 ? -37.256 -64.733 65.034 1.00 28.29 143 PRO F C 1
ATOM 16191 O O . PRO F 1 143 ? -38.080 -64.071 64.404 1.00 30.30 143 PRO F O 1
ATOM 16195 N N . THR F 1 144 ? -37.320 -66.055 65.139 1.00 23.87 144 THR F N 1
ATOM 16196 C CA . THR F 1 144 ? -38.519 -66.825 64.847 1.00 25.05 144 THR F CA 1
ATOM 16197 C C . THR F 1 144 ? -39.043 -67.398 66.159 1.00 27.79 144 THR F C 1
ATOM 16198 O O . THR F 1 144 ? -38.380 -67.345 67.196 1.00 27.04 144 THR F O 1
ATOM 16202 N N . ARG F 1 145 ? -40.246 -67.949 66.125 1.00 27.27 145 ARG F N 1
ATOM 16203 C CA . ARG F 1 145 ? -40.847 -68.496 67.330 1.00 25.38 145 ARG F CA 1
ATOM 16204 C C . ARG F 1 145 ? -41.172 -69.964 67.123 1.00 21.33 145 ARG F C 1
ATOM 16205 O O . ARG F 1 145 ? -41.520 -70.376 66.014 1.00 23.49 145 ARG F O 1
ATOM 16213 N N . GLN F 1 146 ? -41.028 -70.761 68.191 1.00 21.55 146 GLN F N 1
ATOM 16214 C CA . GLN F 1 146 ? -41.432 -72.159 68.097 1.00 20.68 146 GLN F CA 1
ATOM 16215 C C . GLN F 1 146 ? -42.906 -72.282 67.734 1.00 21.00 146 GLN F C 1
ATOM 16216 O O . GLN F 1 146 ? -43.292 -73.211 67.013 1.00 26.03 146 GLN F O 1
ATOM 16222 N N . GLU F 1 147 ? -43.741 -71.349 68.216 1.00 23.67 147 GLU F N 1
ATOM 16223 C CA . GLU F 1 147 ? -45.166 -71.383 67.893 1.00 25.87 147 GLU F CA 1
ATOM 16224 C C . GLU F 1 147 ? -45.409 -71.306 66.390 1.00 21.96 147 GLU F C 1
ATOM 16225 O O . GLU F 1 147 ? -46.471 -71.728 65.914 1.00 25.45 147 GLU F O 1
ATOM 16231 N N . ASN F 1 148 ? -44.458 -70.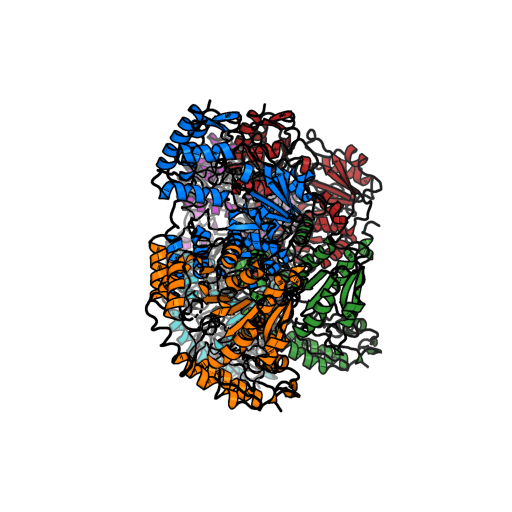747 65.632 1.00 25.69 148 ASN F N 1
ATOM 16232 C CA . ASN F 1 148 ? -44.533 -70.674 64.175 1.00 25.18 148 ASN F CA 1
ATOM 16233 C C . ASN F 1 148 ? -43.618 -71.690 63.505 1.00 27.79 148 ASN F C 1
ATOM 16234 O O . ASN F 1 148 ? -43.254 -71.518 62.335 1.00 34.40 148 ASN F O 1
ATOM 16239 N N . ASN F 1 149 ? -43.214 -72.723 64.242 1.00 22.00 149 ASN F N 1
ATOM 16240 C CA . ASN F 1 149 ? -42.367 -73.790 63.718 1.00 20.00 149 ASN F CA 1
ATOM 16241 C C . ASN F 1 149 ? -41.022 -73.248 63.247 1.00 24.53 149 ASN F C 1
ATOM 16242 O O . ASN F 1 149 ? -40.450 -73.730 62.269 1.00 24.32 149 ASN F O 1
ATOM 16247 N N . PHE F 1 150 ? -40.521 -72.232 63.955 1.00 24.75 150 PHE F N 1
ATOM 16248 C CA . PHE F 1 150 ? -39.211 -71.642 63.675 1.00 24.20 150 PHE F CA 1
ATOM 16249 C C . PHE F 1 150 ? -39.138 -71.080 62.262 1.00 24.17 150 PHE F C 1
ATOM 16250 O O . PHE F 1 150 ? -38.074 -71.083 61.634 1.00 26.73 150 PHE F O 1
ATOM 16258 N N . LYS F 1 151 ? -40.264 -70.607 61.740 1.00 22.94 151 LYS F N 1
ATOM 16259 C CA . LYS F 1 151 ? -40.317 -70.043 60.400 1.00 23.14 151 LYS F CA 1
ATOM 16260 C C . LYS F 1 151 ? -40.574 -68.544 60.463 1.00 25.74 151 LYS F C 1
ATOM 16261 O O . LYS F 1 151 ? -41.430 -68.072 61.224 1.00 28.28 151 LYS F O 1
ATOM 16267 N N . LEU F 1 152 ? -39.811 -67.812 59.663 1.00 21.54 152 LEU F N 1
ATOM 16268 C CA . LEU F 1 152 ? -39.860 -66.359 59.618 1.00 25.34 152 LEU F CA 1
ATOM 16269 C C . LEU F 1 152 ? -41.192 -65.881 59.057 1.00 34.86 152 LEU F C 1
ATOM 16270 O O . LEU F 1 152 ? -41.667 -66.402 58.045 1.00 39.45 152 LEU F O 1
ATOM 16275 N N . LYS F 1 153 ? -41.805 -64.897 59.721 1.00 30.97 153 LYS F N 1
ATOM 16276 C CA . LYS F 1 153 ? -42.971 -64.220 59.170 1.00 30.48 153 LYS F CA 1
ATOM 16277 C C . LYS F 1 153 ? -42.525 -63.024 58.334 1.00 28.64 153 LYS F C 1
ATOM 16278 O O . LYS F 1 153 ? -41.546 -62.346 58.656 1.00 28.71 153 LYS F O 1
ATOM 16280 N N . ALA F 1 154 ? -43.271 -62.768 57.257 1.00 27.59 154 ALA F N 1
ATOM 16281 C CA . ALA F 1 154 ? -42.894 -61.735 56.295 1.00 30.66 154 ALA F CA 1
ATOM 16282 C C . ALA F 1 154 ? -42.698 -60.375 56.958 1.00 33.02 154 ALA F C 1
ATOM 16283 O O . ALA F 1 154 ? -41.760 -59.642 56.623 1.00 33.65 154 ALA F O 1
ATOM 16285 N N . GLU F 1 155 ? -43.579 -60.012 57.894 1.00 30.46 155 GLU F N 1
ATOM 16286 C CA A GLU F 1 155 ? -43.478 -58.709 58.542 0.41 28.96 155 GLU F CA 1
ATOM 16287 C CA B GLU F 1 155 ? -43.471 -58.704 58.529 0.59 28.42 155 GLU F CA 1
ATOM 16288 C C . GLU F 1 155 ? -42.184 -58.582 59.334 1.00 28.39 155 GLU F C 1
ATOM 16289 O O . GLU F 1 155 ? -41.609 -57.489 59.415 1.00 32.75 155 GLU F O 1
ATOM 16300 N N . ASP F 1 156 ? -41.708 -59.689 59.917 1.00 24.87 156 ASP F N 1
ATOM 16301 C CA . ASP F 1 156 ? -40.491 -59.642 60.716 1.00 31.81 156 ASP F CA 1
ATOM 16302 C C . ASP F 1 156 ? -39.263 -59.459 59.835 1.00 27.58 156 ASP F C 1
ATOM 16303 O O . ASP F 1 156 ? -38.329 -58.744 60.210 1.00 28.31 156 ASP F O 1
ATOM 16308 N N . LEU F 1 157 ? -39.249 -60.082 58.657 1.00 24.47 157 LEU F N 1
ATOM 16309 C CA . LEU F 1 157 ? -38.146 -59.843 57.728 1.00 24.37 157 LEU F CA 1
ATOM 16310 C C . LEU F 1 157 ? -38.167 -58.406 57.232 1.00 23.64 157 LEU F C 1
ATOM 16311 O O . LEU F 1 157 ? -37.129 -57.737 57.158 1.00 31.60 157 LEU F O 1
ATOM 16316 N N . ASP F 1 158 ? -39.353 -57.924 56.865 1.00 24.96 158 ASP F N 1
ATOM 16317 C CA . ASP F 1 158 ? -39.479 -56.560 56.369 1.00 26.51 158 ASP F CA 1
ATOM 16318 C C . ASP F 1 158 ? -38.987 -55.552 57.398 1.00 36.18 158 ASP F C 1
ATOM 16319 O O . ASP F 1 158 ? -38.249 -54.620 57.059 1.00 40.83 158 ASP F O 1
ATOM 16324 N N . ARG F 1 159 ? -39.366 -55.735 58.666 1.00 27.17 159 ARG F N 1
ATOM 16325 C CA . ARG F 1 159 ? -38.940 -54.807 59.710 1.00 32.89 159 ARG F CA 1
ATOM 16326 C C . ARG F 1 159 ? -37.430 -54.821 59.895 1.00 30.39 159 ARG F C 1
ATOM 16327 O O . ARG F 1 159 ? -36.837 -53.788 60.225 1.00 34.84 159 ARG F O 1
ATOM 16329 N N . ALA F 1 160 ? -36.797 -55.975 59.682 1.00 25.30 160 ALA F N 1
ATOM 16330 C CA . ALA F 1 160 ? -35.368 -56.129 59.930 1.00 24.36 160 ALA F CA 1
ATOM 16331 C C . ALA F 1 160 ? -34.502 -55.540 58.821 1.00 24.49 160 ALA F C 1
ATOM 16332 O O . ALA F 1 160 ? -33.300 -55.325 59.035 1.00 26.15 160 ALA F O 1
ATOM 16334 N N . ILE F 1 161 ? -35.067 -55.305 57.641 1.00 32.16 161 ILE F N 1
ATOM 16335 C CA . ILE F 1 161 ? -34.289 -54.797 56.517 1.00 34.12 161 ILE F CA 1
ATOM 16336 C C . ILE F 1 161 ? -34.171 -53.288 56.651 1.00 31.55 161 ILE F C 1
ATOM 16337 O O . ILE F 1 161 ? -35.155 -52.603 56.949 1.00 35.27 161 ILE F O 1
ATOM 16342 N N . THR F 1 162 ? -32.965 -52.776 56.467 1.00 29.02 162 THR F N 1
ATOM 16343 C CA . THR F 1 162 ? -32.679 -51.343 56.488 1.00 28.78 162 THR F CA 1
ATOM 16344 C C . THR F 1 162 ? -31.974 -50.982 55.195 1.00 33.40 162 THR F C 1
ATOM 16345 O O . THR F 1 162 ? -31.627 -51.855 54.394 1.00 27.68 162 THR F O 1
ATOM 16349 N N . PRO F 1 163 ? -31.760 -49.686 54.939 1.00 32.99 163 PRO F N 1
ATOM 16350 C CA . PRO F 1 163 ? -30.905 -49.319 53.800 1.00 32.09 163 PRO F CA 1
ATOM 16351 C C . PRO F 1 163 ? -29.487 -49.858 53.905 1.00 29.59 163 PRO F C 1
ATOM 16352 O O . PRO F 1 163 ? -28.814 -49.972 52.874 1.00 41.83 163 PRO F O 1
ATOM 16356 N N . LYS F 1 164 ? -29.009 -50.208 55.106 1.00 29.84 164 LYS F N 1
ATOM 16357 C CA . LYS F 1 164 ? -27.668 -50.774 55.230 1.00 27.59 164 LYS F CA 1
ATOM 16358 C C . LYS F 1 164 ? -27.631 -52.278 54.982 1.00 25.53 164 LYS F C 1
ATOM 16359 O O . LYS F 1 164 ? -26.536 -52.845 54.934 1.00 24.47 164 LYS F O 1
ATOM 16365 N N . THR F 1 165 ? -28.785 -52.932 54.820 1.00 25.07 165 THR F N 1
ATOM 16366 C CA . THR F 1 165 ? -28.809 -54.369 54.566 1.00 23.31 165 THR F CA 1
ATOM 16367 C C . THR F 1 165 ? -28.236 -54.656 53.180 1.00 27.79 165 THR F C 1
ATOM 16368 O O . THR F 1 165 ? -28.714 -54.119 52.169 1.00 26.55 165 THR F O 1
ATOM 16372 N N . LYS F 1 166 ? -27.196 -55.476 53.129 1.00 22.22 166 LYS F N 1
ATOM 16373 C CA . LYS F 1 166 ? -26.689 -55.956 51.851 1.00 20.95 166 LYS F CA 1
ATOM 16374 C C . LYS F 1 166 ? -27.076 -57.399 51.571 1.00 24.87 166 LYS F C 1
ATOM 16375 O O . LYS F 1 166 ? -27.282 -57.761 50.409 1.00 21.24 166 LYS F O 1
ATOM 16381 N N . TRP F 1 167 ? -27.225 -58.217 52.607 1.00 20.00 167 TRP F N 1
ATOM 16382 C CA . TRP F 1 167 ? -27.517 -59.635 52.449 1.00 21.59 167 TRP F CA 1
ATOM 16383 C C . TRP F 1 167 ? -28.660 -60.067 53.359 1.00 21.54 167 TRP F C 1
ATOM 16384 O O . TRP F 1 167 ? -28.834 -59.528 54.457 1.00 18.86 167 TRP F O 1
ATOM 16395 N N . PHE F 1 168 ? -29.420 -61.061 52.885 1.00 16.98 168 PHE F N 1
ATOM 16396 C CA . PHE F 1 168 ? -30.337 -61.872 53.682 1.00 16.65 168 PHE F CA 1
ATOM 16397 C C . PHE F 1 168 ? -29.907 -63.324 53.538 1.00 18.37 168 PHE F C 1
ATOM 16398 O O . PHE F 1 168 ? -29.824 -63.839 52.417 1.00 21.10 168 PHE F O 1
ATOM 16406 N N . VAL F 1 169 ? -29.623 -63.977 54.659 1.00 16.02 169 VAL F N 1
ATOM 16407 C CA . VAL F 1 169 ? -29.201 -65.374 54.658 1.00 15.72 169 VAL F CA 1
ATOM 16408 C C . VAL F 1 169 ? -30.422 -66.270 54.825 1.00 19.34 169 VAL F C 1
ATOM 16409 O O . VAL F 1 169 ? -31.112 -66.218 55.854 1.00 18.03 169 VAL F O 1
ATOM 16413 N N . PHE F 1 170 ? -30.657 -67.141 53.848 1.00 16.93 170 PHE F N 1
ATOM 16414 C CA . PHE F 1 170 ? -31.831 -68.004 53.854 1.00 14.66 170 PHE F CA 1
ATOM 16415 C C . PHE F 1 170 ? -31.383 -69.462 53.812 1.00 15.93 170 PHE F C 1
ATOM 16416 O O . PHE F 1 170 ? -30.904 -69.944 52.783 1.00 17.78 170 PHE F O 1
ATOM 16424 N N . ASN F 1 171 ? -31.573 -70.164 54.919 1.00 15.08 171 ASN F N 1
ATOM 16425 C CA . ASN F 1 171 ? -31.078 -71.526 55.096 1.00 14.65 171 ASN F CA 1
ATOM 16426 C C . ASN F 1 171 ? -32.292 -72.422 55.319 1.00 12.66 171 ASN F C 1
ATOM 16427 O O . ASN F 1 171 ? -32.862 -72.457 56.415 1.00 13.63 171 ASN F O 1
ATOM 16432 N N . SER F 1 172 ? -32.692 -73.142 54.278 1.00 14.06 172 SER F N 1
ATOM 16433 C CA . SER F 1 172 ? -33.850 -74.029 54.339 1.00 15.14 172 SER F CA 1
ATOM 16434 C C . SER F 1 172 ? -33.570 -75.302 53.549 1.00 15.84 172 SER F C 1
ATOM 16435 O O . SER F 1 172 ? -33.209 -75.218 52.373 1.00 18.15 172 SER F O 1
ATOM 16438 N N . PRO F 1 173 ? -33.686 -76.494 54.145 1.00 16.29 173 PRO F N 1
ATOM 16439 C CA . PRO F 1 173 ? -33.983 -76.817 55.551 1.00 14.34 173 PRO F CA 1
ATOM 16440 C C . PRO F 1 173 ? -32.895 -76.309 56.498 1.00 16.34 173 PRO F C 1
ATOM 16441 O O . PRO F 1 173 ? -31.721 -76.236 56.126 1.00 16.22 173 PRO F O 1
ATOM 16445 N N . SER F 1 174 ? -33.299 -75.953 57.718 1.00 19.75 174 SER F N 1
ATOM 16446 C CA . SER F 1 174 ? -32.449 -75.203 58.640 1.00 16.13 174 SER F CA 1
ATOM 16447 C C . SER F 1 174 ? -31.562 -76.089 59.505 1.00 15.58 174 SER F C 1
ATOM 16448 O O . SER F 1 174 ? -32.002 -77.114 60.042 1.00 15.06 174 SER F O 1
ATOM 16451 N N . ASN F 1 175 ? -30.299 -75.672 59.636 1.00 13.83 175 ASN F N 1
ATOM 16452 C CA . ASN F 1 175 ? -29.479 -75.984 60.795 1.00 12.61 175 ASN F CA 1
ATOM 16453 C C . ASN F 1 175 ? -29.589 -74.792 61.730 1.00 17.45 175 ASN F C 1
ATOM 16454 O O . ASN F 1 175 ? -29.171 -73.693 61.343 1.00 15.11 175 ASN F O 1
ATOM 16459 N N . PRO F 1 176 ? -30.131 -74.923 62.953 1.00 15.78 176 PRO F N 1
ATOM 16460 C CA . PRO F 1 176 ? -30.386 -76.118 63.770 1.00 15.66 176 PRO F CA 1
ATOM 16461 C C . PRO F 1 176 ? -31.818 -76.657 63.872 1.00 17.58 176 PRO F C 1
ATOM 16462 O O . PRO F 1 176 ? -32.006 -77.671 64.546 1.00 16.84 176 PRO F O 1
ATOM 16466 N N . SER F 1 177 ? -32.802 -76.005 63.266 1.00 16.07 177 SER F N 1
ATOM 16467 C CA . SER F 1 177 ? -34.183 -76.296 63.625 1.00 15.50 177 SER F CA 1
ATOM 16468 C C . SER F 1 177 ? -34.798 -77.414 62.802 1.00 19.89 177 SER F C 1
ATOM 16469 O O . SER F 1 177 ? -35.831 -77.967 63.211 1.00 18.20 177 SER F O 1
ATOM 16472 N N . GLY F 1 178 ? -34.207 -77.751 61.655 1.00 14.01 178 GLY F N 1
ATOM 16473 C CA . GLY F 1 178 ? -34.872 -78.689 60.782 1.00 14.36 178 GLY F CA 1
ATOM 16474 C C . GLY F 1 178 ? -36.112 -78.145 60.109 1.00 22.87 178 GLY F C 1
ATOM 16475 O O . GLY F 1 178 ? -36.805 -78.899 59.417 1.00 19.49 178 GLY F O 1
ATOM 16476 N N . ALA F 1 179 ? -36.417 -76.859 60.294 1.00 19.18 179 ALA F N 1
ATOM 16477 C CA . ALA F 1 179 ? -37.543 -76.252 59.600 1.00 16.60 179 ALA F CA 1
ATOM 16478 C C . ALA F 1 179 ? -37.238 -76.121 58.121 1.00 15.10 179 ALA F C 1
ATOM 16479 O O . ALA F 1 179 ? -36.105 -75.847 57.721 1.00 18.09 179 ALA F O 1
ATOM 16481 N N . ALA F 1 180 ? -38.270 -76.269 57.303 1.00 16.24 180 ALA F N 1
ATOM 16482 C CA . ALA F 1 180 ? -38.095 -76.099 55.870 1.00 16.15 180 ALA F CA 1
ATOM 16483 C C . ALA F 1 180 ? -39.305 -75.357 55.331 1.00 18.74 180 ALA F C 1
ATOM 16484 O O . ALA F 1 180 ? -40.442 -75.711 55.654 1.00 20.01 180 ALA F O 1
ATOM 16486 N N . TYR F 1 181 ? -39.061 -74.323 54.527 1.00 18.62 181 TYR F N 1
ATOM 16487 C CA . TYR F 1 181 ? -40.145 -73.494 54.027 1.00 18.15 181 TYR F CA 1
ATOM 16488 C C . TYR F 1 181 ? -40.769 -74.155 52.806 1.00 22.01 181 TYR F C 1
ATOM 16489 O O . TYR F 1 181 ? -40.063 -74.545 51.870 1.00 18.18 181 TYR F O 1
ATOM 16498 N N . SER F 1 182 ? -42.090 -74.290 52.819 1.00 19.47 182 SER F N 1
ATOM 16499 C CA . SER F 1 182 ? -42.773 -74.699 51.610 1.00 20.46 182 SER F CA 1
ATOM 16500 C C . SER F 1 182 ? -42.646 -73.601 50.558 1.00 27.21 182 SER F C 1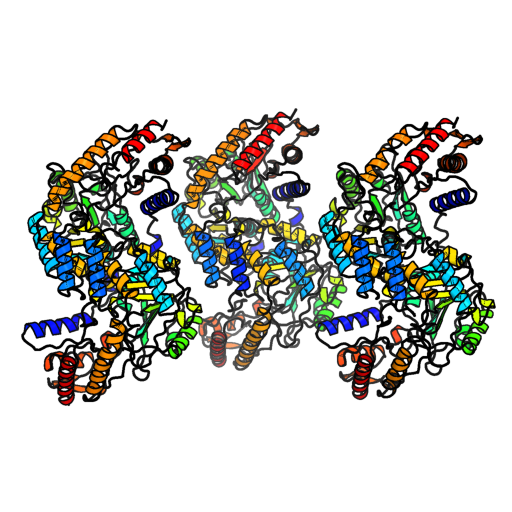
ATOM 16501 O O . SER F 1 182 ? -42.300 -72.452 50.859 1.00 21.78 182 SER F O 1
ATOM 16504 N N . HIS F 1 183 ? -42.915 -73.972 49.304 1.00 22.83 183 HIS F N 1
ATOM 16505 C CA . HIS F 1 183 ? -42.974 -72.979 48.236 1.00 24.68 183 HIS F CA 1
ATOM 16506 C C . HIS F 1 183 ? -43.896 -71.821 48.612 1.00 30.00 183 HIS F C 1
ATOM 16507 O O . HIS F 1 183 ? -43.540 -70.651 48.416 1.00 28.18 183 HIS F O 1
ATOM 16514 N N . GLU F 1 184 ? -45.083 -72.135 49.159 1.00 28.44 184 GLU F N 1
ATOM 16515 C CA . GLU F 1 184 ? -46.021 -71.110 49.628 1.00 30.67 184 GLU F CA 1
ATOM 16516 C C . GLU F 1 184 ? -45.367 -70.165 50.633 1.00 29.36 184 GLU F C 1
ATOM 16517 O O . GLU F 1 184 ? -45.466 -68.937 50.511 1.00 25.28 184 GLU F O 1
ATOM 16523 N N . GLU F 1 185 ? -44.731 -70.725 51.661 1.00 28.67 185 GLU F N 1
ATOM 16524 C CA . GLU F 1 185 ? -44.168 -69.890 52.718 1.00 27.99 185 GLU F CA 1
ATOM 16525 C C . GLU F 1 185 ? -43.010 -69.056 52.197 1.00 23.45 185 GLU F C 1
ATOM 16526 O O . GLU F 1 185 ? -42.825 -67.905 52.612 1.00 26.23 185 GLU F O 1
ATOM 16532 N N . LEU F 1 186 ? -42.220 -69.620 51.287 1.00 20.92 186 LEU F N 1
ATOM 16533 C CA . LEU F 1 186 ? -41.083 -68.880 50.748 1.00 20.36 186 LEU F CA 1
ATOM 16534 C C . LEU F 1 186 ? -41.547 -67.702 49.901 1.00 23.95 186 LEU F C 1
ATOM 16535 O O . LEU F 1 186 ? -40.909 -66.641 49.899 1.00 25.89 186 LEU F O 1
ATOM 16540 N N . LYS F 1 187 ? -42.649 -67.872 49.165 1.00 26.25 187 LYS F N 1
ATOM 16541 C CA . LYS F 1 187 ? -43.149 -66.795 48.314 1.00 24.19 187 LYS F CA 1
ATOM 16542 C C . LYS F 1 187 ? -43.499 -65.561 49.139 1.00 33.61 187 LYS F C 1
ATOM 16543 O O . LYS F 1 187 ? -43.302 -64.426 48.690 1.00 25.46 187 LYS F O 1
ATOM 16549 N N . ALA F 1 188 ? -44.023 -65.760 50.352 1.00 28.06 188 ALA F N 1
ATOM 16550 C CA . ALA F 1 188 ? -44.307 -64.616 51.214 1.00 27.32 188 ALA F CA 1
ATOM 16551 C C . ALA F 1 188 ? -43.029 -63.859 51.555 1.00 27.71 188 ALA F C 1
ATOM 16552 O O . ALA F 1 188 ? -43.035 -62.622 51.653 1.00 28.94 188 ALA F O 1
ATOM 16554 N N . LEU F 1 189 ? -41.915 -64.583 51.715 1.00 22.81 189 LEU F N 1
ATOM 16555 C CA . LEU F 1 189 ? -40.635 -63.928 51.984 1.00 24.02 189 LEU F CA 1
ATOM 16556 C C . LEU F 1 189 ? -40.074 -63.252 50.740 1.00 24.97 189 LEU F C 1
ATOM 16557 O O . LEU F 1 189 ? -39.565 -62.127 50.818 1.00 24.88 189 LEU F O 1
ATOM 16562 N N . THR F 1 190 ? -40.133 -63.925 49.585 1.00 23.53 190 THR F N 1
ATOM 16563 C CA . THR F 1 190 ? -39.608 -63.304 48.371 1.00 25.12 190 THR F CA 1
ATOM 16564 C C . THR F 1 190 ? -40.423 -62.079 47.958 1.00 24.85 190 THR F C 1
ATOM 16565 O O . THR F 1 190 ? -39.862 -61.132 47.388 1.00 25.25 190 THR F O 1
ATOM 16569 N N . ASP F 1 191 ? -41.743 -62.082 48.207 1.00 25.81 191 ASP F N 1
ATOM 16570 C CA . ASP F 1 191 ? -42.531 -60.865 48.020 1.00 33.76 191 ASP F CA 1
ATOM 16571 C C . ASP F 1 191 ? -41.938 -59.695 48.795 1.00 31.07 191 ASP F C 1
ATOM 16572 O O . ASP F 1 191 ? -41.896 -58.566 48.293 1.00 31.74 191 ASP F O 1
ATOM 16577 N N . VAL F 1 192 ? -41.519 -59.935 50.041 1.00 31.74 192 VAL F N 1
ATOM 16578 C CA . VAL F 1 192 ? -40.859 -58.891 50.822 1.00 32.02 192 VAL F CA 1
ATOM 16579 C C . VAL F 1 192 ? -39.546 -58.492 50.157 1.00 31.13 192 VAL F C 1
ATOM 16580 O O . VAL F 1 192 ? -39.253 -57.305 49.982 1.00 28.91 192 VAL F O 1
ATOM 16584 N N . LEU F 1 193 ? -38.740 -59.481 49.769 1.00 24.69 193 LEU F N 1
ATOM 16585 C CA . LEU F 1 193 ? -37.442 -59.176 49.169 1.00 25.75 193 LEU F CA 1
ATOM 16586 C C . LEU F 1 193 ? -37.585 -58.390 47.870 1.00 32.03 193 LEU F C 1
ATOM 16587 O O . LEU F 1 193 ? -36.723 -57.561 47.548 1.00 27.19 193 LEU F O 1
ATOM 16592 N N . MET F 1 194 ? -38.662 -58.628 47.115 1.00 29.12 194 MET F N 1
ATOM 16593 C CA . MET F 1 194 ? -38.902 -57.861 45.899 1.00 29.00 194 MET F CA 1
ATOM 16594 C C . MET F 1 194 ? -39.202 -56.397 46.196 1.00 34.89 194 MET F C 1
ATOM 16595 O O . MET F 1 194 ? -39.015 -55.547 45.323 1.00 35.50 194 MET F O 1
ATOM 16600 N N . LYS F 1 195 ? -39.652 -56.082 47.406 1.00 29.88 195 LYS F N 1
ATOM 16601 C CA . LYS F 1 195 ? -39.868 -54.698 47.803 1.00 31.89 195 LYS F CA 1
ATOM 16602 C C . LYS F 1 195 ? -38.591 -54.021 48.292 1.00 35.32 195 LYS F C 1
ATOM 16603 O O . LYS F 1 195 ? -38.631 -52.835 48.629 1.00 35.27 195 LYS F O 1
ATOM 16609 N N . HIS F 1 196 ? -37.468 -54.746 48.354 1.00 35.81 196 HIS F N 1
ATOM 16610 C CA . HIS F 1 196 ? -36.173 -54.194 48.757 1.00 35.52 196 HIS F CA 1
ATOM 16611 C C . HIS F 1 196 ? -35.122 -54.646 47.753 1.00 27.82 196 HIS F C 1
ATOM 16612 O O . HIS F 1 196 ? -34.359 -55.583 48.017 1.00 31.19 196 HIS F O 1
ATOM 16619 N N . PRO F 1 197 ? -35.039 -53.976 46.601 1.00 38.55 197 PRO F N 1
ATOM 16620 C CA . PRO F 1 197 ? -34.205 -54.481 45.491 1.00 32.18 197 PRO F CA 1
ATOM 16621 C C . PRO F 1 197 ? -32.718 -54.516 45.782 1.00 33.78 197 PRO F C 1
ATOM 16622 O O . PRO F 1 197 ? -31.982 -55.219 45.081 1.00 26.74 197 PRO F O 1
ATOM 16626 N N . HIS F 1 198 ? -32.239 -53.751 46.760 1.00 37.92 198 HIS F N 1
ATOM 16627 C CA . HIS F 1 198 ? -30.815 -53.720 47.064 1.00 29.30 198 HIS F CA 1
ATOM 16628 C C . HIS F 1 198 ? -30.357 -54.940 47.860 1.00 30.42 198 HIS F C 1
ATOM 16629 O O . HIS F 1 198 ? -29.153 -55.217 47.927 1.00 26.43 198 HIS F O 1
ATOM 16636 N N . VAL F 1 199 ? -31.274 -55.677 48.472 1.00 23.98 199 VAL F N 1
ATOM 16637 C CA . VAL F 1 199 ? -30.867 -56.786 49.326 1.00 22.30 199 VAL F CA 1
ATOM 16638 C C . VAL F 1 199 ? -30.556 -57.996 48.458 1.00 25.31 199 VAL F C 1
ATOM 16639 O O . VAL F 1 199 ? -31.418 -58.481 47.721 1.00 22.94 199 VAL F O 1
ATOM 16643 N N . TRP F 1 200 ? -29.331 -58.500 48.562 1.00 23.27 200 TRP F N 1
ATOM 16644 C CA . TRP F 1 200 ? -28.982 -59.770 47.948 1.00 18.89 200 TRP F CA 1
ATOM 16645 C C . TRP F 1 200 ? -29.363 -60.926 48.867 1.00 30.38 200 TRP F C 1
ATOM 16646 O O . TRP F 1 200 ? -29.407 -60.788 50.094 1.00 17.65 200 TRP F O 1
ATOM 16657 N N . VAL F 1 201 ? -29.617 -62.079 48.254 1.00 17.22 201 VAL F N 1
ATOM 16658 C CA . VAL F 1 201 ? -30.063 -63.283 48.942 1.00 24.08 201 VAL F CA 1
ATOM 16659 C C . VAL F 1 201 ? -28.962 -64.332 48.872 1.00 18.41 201 VAL F C 1
ATOM 16660 O O . VAL F 1 201 ? -28.514 -64.717 47.784 1.00 15.09 201 VAL F O 1
ATOM 16664 N N . LEU F 1 202 ? -28.522 -64.798 50.029 1.00 16.02 202 LEU F N 1
ATOM 16665 C CA . LEU F 1 202 ? -27.598 -65.924 50.106 1.00 16.45 202 LEU F CA 1
ATOM 16666 C C . LEU F 1 202 ? -28.422 -67.114 50.564 1.00 17.45 202 LEU F C 1
ATOM 16667 O O . LEU F 1 202 ? -28.835 -67.174 51.726 1.00 21.12 202 LEU F O 1
ATOM 16672 N N . THR F 1 203 ? -28.701 -68.043 49.656 1.00 14.66 203 THR F N 1
ATOM 16673 C CA . THR F 1 203 ? -29.552 -69.171 49.991 1.00 18.28 203 THR F CA 1
ATOM 16674 C C . THR F 1 203 ? -28.684 -70.417 50.140 1.00 21.14 203 THR F C 1
ATOM 16675 O O . THR F 1 203 ? -27.932 -70.787 49.226 1.00 17.96 203 THR F O 1
ATOM 16679 N N . ASP F 1 204 ? -28.751 -71.022 51.327 1.00 19.71 204 ASP F N 1
ATOM 16680 C CA . ASP F 1 204 ? -27.919 -72.160 51.713 1.00 19.16 204 ASP F CA 1
ATOM 16681 C C . ASP F 1 204 ? -28.811 -73.401 51.651 1.00 19.32 204 ASP F C 1
ATOM 16682 O O . ASP F 1 204 ? -29.585 -73.679 52.578 1.00 15.12 204 ASP F O 1
ATOM 16687 N N . ASP F 1 205 ? -28.725 -74.119 50.521 1.00 15.89 205 ASP F N 1
ATOM 16688 C CA . ASP F 1 205 ? -29.576 -75.257 50.184 1.00 14.42 205 ASP F CA 1
ATOM 16689 C C . ASP F 1 205 ? -28.932 -76.594 50.547 1.00 15.28 205 ASP F C 1
ATOM 16690 O O . ASP F 1 205 ? -29.360 -77.641 50.051 1.00 12.10 205 ASP F O 1
ATOM 16695 N N . MET F 1 206 ? -27.914 -76.572 51.406 1.00 16.41 206 MET F N 1
ATOM 16696 C CA . MET F 1 206 ? -27.172 -77.752 51.838 1.00 21.84 206 MET F CA 1
ATOM 16697 C C . MET F 1 206 ? -28.023 -78.975 52.189 1.00 17.12 206 MET F C 1
ATOM 16698 O O . MET F 1 206 ? -27.636 -80.101 51.860 1.00 14.26 206 MET F O 1
ATOM 16703 N N . TYR F 1 207 ? -29.179 -78.799 52.843 1.00 13.38 207 TYR F N 1
ATOM 16704 C CA . TYR F 1 207 ? -29.969 -79.946 53.277 1.00 12.37 207 TYR F CA 1
ATOM 16705 C C . TYR F 1 207 ? -31.152 -80.225 52.360 1.00 13.09 207 TYR F C 1
ATOM 16706 O O . TYR F 1 207 ? -32.110 -80.883 52.779 1.00 13.71 207 TYR F O 1
ATOM 16715 N N . GLU F 1 208 ? -31.080 -79.740 51.120 1.00 13.13 208 GLU F N 1
ATOM 16716 C CA . GLU F 1 208 ? -32.118 -79.907 50.108 1.00 13.95 208 GLU F CA 1
ATOM 16717 C C . GLU F 1 208 ? -32.623 -81.334 50.023 1.00 14.72 208 GLU F C 1
ATOM 16718 O O . GLU F 1 208 ? -33.831 -81.572 49.917 1.00 15.54 208 GLU F O 1
ATOM 16724 N N . HIS F 1 209 ? -31.707 -82.296 50.026 1.00 16.51 209 HIS F N 1
ATOM 16725 C CA . HIS F 1 209 ? -32.051 -83.685 49.785 1.00 15.52 209 HIS F CA 1
ATOM 16726 C C . HIS F 1 209 ? -32.359 -84.447 51.059 1.00 15.78 209 HIS F C 1
ATOM 16727 O O . HIS F 1 209 ? -32.588 -85.655 51.005 1.00 16.63 209 HIS F O 1
ATOM 16734 N N . LEU F 1 210 ? -32.409 -83.765 52.195 1.00 16.78 210 LEU F N 1
ATOM 16735 C CA . LEU F 1 210 ? -32.858 -84.390 53.433 1.00 19.15 210 LEU F CA 1
ATOM 16736 C C . LEU F 1 210 ? -34.199 -83.763 53.797 1.00 16.50 210 LEU F C 1
ATOM 16737 O O . LEU F 1 210 ? -34.268 -82.820 54.581 1.00 20.56 210 LEU F O 1
ATOM 16742 N N . THR F 1 211 ? -35.270 -84.256 53.166 1.00 17.82 211 THR F N 1
ATOM 16743 C CA . THR F 1 211 ? -36.629 -83.808 53.444 1.00 19.88 211 THR F CA 1
ATOM 16744 C C . THR F 1 211 ? -37.550 -85.013 53.583 1.00 22.18 211 THR F C 1
ATOM 16745 O O . THR F 1 211 ? -37.296 -86.083 53.019 1.00 26.35 211 THR F O 1
ATOM 16749 N N . TYR F 1 212 ? -38.642 -84.827 54.319 1.00 20.08 212 TYR F N 1
ATOM 16750 C CA . TYR F 1 212 ? -39.465 -85.939 54.752 1.00 21.81 212 TYR F CA 1
ATOM 16751 C C . TYR F 1 212 ? -40.900 -85.790 54.266 1.00 27.23 212 TYR F C 1
ATOM 16752 O O . TYR F 1 212 ? -41.365 -84.691 53.948 1.00 22.93 212 TYR F O 1
ATOM 16761 N N . GLY F 1 213 ? -41.592 -86.926 54.215 1.00 22.84 213 GLY F N 1
ATOM 16762 C CA . GLY F 1 213 ? -43.001 -86.924 53.860 1.00 24.12 213 GLY F CA 1
ATOM 16763 C C . GLY F 1 213 ? -43.204 -86.420 52.444 1.00 26.59 213 GLY F C 1
ATOM 16764 O O . GLY F 1 213 ? -42.396 -86.678 51.542 1.00 32.44 213 GLY F O 1
ATOM 16765 N N . ASP F 1 214 ? -44.277 -85.658 52.245 1.00 33.39 214 ASP F N 1
ATOM 16766 C CA . ASP F 1 214 ? -44.591 -85.118 50.927 1.00 38.72 214 ASP F CA 1
ATOM 16767 C C . ASP F 1 214 ? -44.021 -83.719 50.708 1.00 32.85 214 ASP F C 1
ATOM 16768 O O . ASP F 1 214 ? -44.349 -83.080 49.705 1.00 33.18 214 ASP F O 1
ATOM 16773 N N . PHE F 1 215 ? -43.175 -83.235 51.613 1.00 27.03 215 PHE F N 1
ATOM 16774 C CA . PHE F 1 215 ? -42.590 -81.910 51.449 1.00 29.73 215 PHE F CA 1
ATOM 16775 C C . PHE F 1 215 ? -41.782 -81.826 50.154 1.00 31.71 215 PHE F C 1
ATOM 16776 O O . PHE F 1 215 ? -41.038 -82.745 49.795 1.00 26.10 215 PHE F O 1
ATOM 16784 N N . ARG F 1 216 ? -41.920 -80.697 49.467 1.00 28.39 216 ARG F N 1
ATOM 16785 C CA . ARG F 1 216 ? -41.214 -80.428 48.217 1.00 21.90 216 ARG F CA 1
ATOM 16786 C C . ARG F 1 216 ? -40.279 -79.239 48.416 1.00 23.70 216 ARG F C 1
ATOM 16787 O O . ARG F 1 216 ? -40.736 -78.127 48.691 1.00 24.64 216 ARG F O 1
ATOM 16789 N N . PHE F 1 217 ? -38.972 -79.473 48.275 1.00 22.10 217 PHE F N 1
ATOM 16790 C CA . PHE F 1 217 ? -38.007 -78.392 48.431 1.00 22.89 217 PHE F CA 1
ATOM 16791 C C . PHE F 1 217 ? -38.186 -77.343 47.338 1.00 22.95 217 PHE F C 1
ATOM 16792 O O . PHE F 1 217 ? -38.369 -77.672 46.163 1.00 25.23 217 PHE F O 1
ATOM 16800 N N . ALA F 1 218 ? -38.120 -76.071 47.729 1.00 18.10 218 ALA F N 1
ATOM 16801 C CA . ALA F 1 218 ? -38.137 -74.947 46.803 1.00 24.54 218 ALA F CA 1
ATOM 16802 C C . ALA F 1 218 ? -37.014 -73.977 47.162 1.00 25.39 218 ALA F C 1
ATOM 16803 O O . ALA F 1 218 ? -36.686 -73.789 48.340 1.00 18.94 218 ALA F O 1
ATOM 16805 N N . THR F 1 219 ? -36.390 -73.395 46.140 1.00 20.55 219 THR F N 1
ATOM 16806 C CA . THR F 1 219 ? -35.301 -72.456 46.369 1.00 18.83 219 THR F CA 1
ATOM 16807 C C . THR F 1 219 ? -35.730 -71.059 45.915 1.00 17.52 219 THR F C 1
ATOM 16808 O O . THR F 1 219 ? -36.590 -70.930 45.043 1.00 18.65 219 THR F O 1
ATOM 16812 N N . PRO F 1 220 ? -35.199 -69.997 46.526 1.00 17.12 221 PRO F N 1
ATOM 16813 C CA . PRO F 1 220 ? -35.754 -68.657 46.260 1.00 22.14 221 PRO F CA 1
ATOM 16814 C C . PRO F 1 220 ? -35.847 -68.272 44.789 1.00 19.04 221 PRO F C 1
ATOM 16815 O O . PRO F 1 220 ? -36.899 -67.787 44.372 1.00 22.57 221 PRO F O 1
ATOM 16819 N N . VAL F 1 221 ? -34.799 -68.481 43.979 1.00 18.61 222 VAL F N 1
ATOM 16820 C CA . VAL F 1 221 ? -34.898 -68.029 42.587 1.00 19.68 222 VAL F CA 1
ATOM 16821 C C . VAL F 1 221 ? -35.971 -68.810 41.830 1.00 20.70 222 VAL F C 1
ATOM 16822 O O . VAL F 1 221 ? -36.640 -68.263 40.941 1.00 25.93 222 VAL F O 1
ATOM 16826 N N . GLU F 1 222 ? -36.157 -70.085 42.172 1.00 25.70 223 GLU F N 1
ATOM 16827 C CA . GLU F 1 222 ? -37.213 -70.896 41.569 1.00 21.29 223 GLU F CA 1
ATOM 16828 C C . GLU F 1 222 ? -38.593 -70.348 41.915 1.00 22.41 223 GLU F C 1
ATOM 16829 O O . GLU F 1 222 ? -39.503 -70.331 41.073 1.00 25.38 223 GLU F O 1
ATOM 16835 N N . VAL F 1 223 ? -38.762 -69.897 43.155 1.00 21.86 224 VAL F N 1
ATOM 16836 C CA . VAL F 1 223 ? -40.029 -69.340 43.620 1.00 22.88 224 VAL F CA 1
ATOM 16837 C C . VAL F 1 223 ? -40.235 -67.935 43.071 1.00 23.96 224 VAL F C 1
ATOM 16838 O O . VAL F 1 223 ? -41.362 -67.538 42.757 1.00 25.44 224 VAL F O 1
ATOM 16842 N N . GLU F 1 224 ? -39.159 -67.158 42.957 1.00 23.37 225 GLU F N 1
ATOM 16843 C CA . GLU F 1 224 ? -39.250 -65.772 42.503 1.00 26.26 225 GLU F CA 1
ATOM 16844 C C . GLU F 1 224 ? -38.120 -65.485 41.525 1.00 28.77 225 GLU F C 1
ATOM 16845 O O . GLU F 1 224 ? -37.015 -65.086 41.918 1.00 23.25 225 GLU F O 1
ATOM 16851 N N . PRO F 1 225 ? -38.370 -65.677 40.229 1.00 30.43 226 PRO F N 1
ATOM 16852 C CA . PRO F 1 225 ? -37.328 -65.405 39.222 1.00 28.51 226 PRO F CA 1
ATOM 16853 C C . PRO F 1 225 ? -36.825 -63.970 39.228 1.00 27.51 226 PRO F C 1
ATOM 16854 O O . PRO F 1 225 ? -35.733 -63.719 38.703 1.00 28.31 226 PRO F O 1
ATOM 16858 N N . GLY F 1 226 ? -37.573 -63.023 39.800 1.00 26.72 227 GLY F N 1
ATOM 16859 C CA . GLY F 1 226 ? -37.091 -61.658 39.955 1.00 29.59 227 GLY F CA 1
ATOM 16860 C C . GLY F 1 226 ? -35.884 -61.510 40.878 1.00 25.44 227 GLY F C 1
ATOM 16861 O O . GLY F 1 226 ? -35.270 -60.435 40.894 1.00 25.81 227 GLY F O 1
ATOM 16862 N N . LEU F 1 227 ? -35.532 -62.548 41.642 1.00 23.85 228 LEU F N 1
ATOM 16863 C CA . LEU F 1 227 ? -34.341 -62.505 42.491 1.00 22.43 228 LEU F CA 1
ATOM 16864 C C . LEU F 1 227 ? -33.087 -62.994 41.782 1.00 21.61 228 LEU F C 1
ATOM 16865 O O . LEU F 1 227 ? -32.006 -62.938 42.366 1.00 20.56 228 LEU F O 1
ATOM 16870 N N . TYR F 1 228 ? -33.208 -63.432 40.531 1.00 22.20 229 TYR F N 1
ATOM 16871 C CA . TYR F 1 228 ? -32.129 -64.137 39.853 1.00 21.43 229 TYR F CA 1
ATOM 16872 C C . TYR F 1 228 ? -30.837 -63.320 39.835 1.00 21.10 229 TYR F C 1
ATOM 16873 O O . TYR F 1 228 ? -29.747 -63.859 40.064 1.00 20.18 229 TYR F O 1
ATOM 16882 N N . GLU F 1 229 ? -30.936 -62.019 39.589 1.00 22.26 230 GLU F N 1
ATOM 16883 C CA . GLU F 1 229 ? -29.734 -61.213 39.436 1.00 25.33 230 GLU F CA 1
ATOM 16884 C C . GLU F 1 229 ? -29.150 -60.731 40.759 1.00 25.10 230 GLU F C 1
ATOM 16885 O O . GLU F 1 229 ? -28.196 -59.953 40.736 1.00 21.55 230 GLU F O 1
ATOM 16891 N N . ARG F 1 230 ? -29.694 -61.149 41.906 1.00 22.90 231 ARG F N 1
ATOM 16892 C CA . ARG F 1 230 ? -29.121 -60.737 43.183 1.00 22.54 231 ARG F CA 1
ATOM 16893 C C . ARG F 1 230 ? -29.221 -61.857 44.215 1.00 22.53 231 ARG F C 1
ATOM 16894 O O . ARG F 1 230 ? -29.395 -61.599 45.414 1.00 21.40 231 ARG F O 1
ATOM 16902 N N . THR F 1 231 ? -29.110 -63.100 43.762 1.00 17.98 232 THR F N 1
ATOM 16903 C CA . THR F 1 231 ? -29.082 -64.267 44.627 1.00 16.81 232 THR F CA 1
ATOM 16904 C C . THR F 1 231 ? -27.834 -65.078 44.326 1.00 19.59 232 THR F C 1
ATOM 16905 O O . THR F 1 231 ? -27.454 -65.235 43.157 1.00 16.10 232 THR F O 1
ATOM 16909 N N . LEU F 1 232 ? -27.177 -65.559 45.386 1.00 15.69 233 LEU F N 1
ATOM 16910 C CA . LEU F 1 232 ? -26.162 -66.595 45.268 1.00 19.30 233 LEU F CA 1
ATOM 16911 C C . LEU F 1 232 ? -26.805 -67.888 45.747 1.00 14.55 233 LEU F C 1
ATOM 16912 O O . LEU F 1 232 ? -27.167 -68.004 46.920 1.00 14.62 233 LEU F O 1
ATOM 16917 N N . THR F 1 233 ? -26.982 -68.845 44.830 1.00 15.23 234 THR F N 1
ATOM 16918 C CA . THR F 1 233 ? -27.628 -70.124 45.149 1.00 18.09 234 THR F CA 1
ATOM 16919 C C . THR F 1 233 ? -26.533 -71.115 45.513 1.00 14.46 234 THR F C 1
ATOM 16920 O O . THR F 1 233 ? -25.810 -71.608 44.644 1.00 13.79 234 THR F O 1
ATOM 16924 N N . MET F 1 234 ? -26.411 -71.408 46.807 1.00 16.42 235 MET F N 1
ATOM 16925 C CA . MET F 1 234 ? -25.317 -72.196 47.352 1.00 17.01 235 MET F CA 1
ATOM 16926 C C . MET F 1 234 ? -25.814 -73.578 47.765 1.00 16.48 235 MET F C 1
ATOM 16927 O O . MET F 1 234 ? -26.950 -73.737 48.228 1.00 13.36 235 MET F O 1
ATOM 16932 N N . ASN F 1 235 ? -24.968 -74.578 47.572 1.00 12.24 236 ASN F N 1
ATOM 16933 C CA . ASN F 1 235 ? -25.304 -75.967 47.893 1.00 14.01 236 ASN F CA 1
ATOM 16934 C C . ASN F 1 235 ? -23.980 -76.697 48.098 1.00 10.50 236 ASN F C 1
ATOM 16935 O O . ASN F 1 235 ? -22.930 -76.065 48.247 1.00 13.09 236 ASN F O 1
ATOM 16940 N N . GLY F 1 236 ? -24.021 -78.022 48.143 1.00 14.59 237 GLY F N 1
ATOM 16941 C CA . GLY F 1 236 ? -22.808 -78.793 48.369 1.00 11.30 237 GLY F CA 1
ATOM 16942 C C . GLY F 1 236 ? -23.186 -80.252 48.490 1.00 13.39 237 GLY F C 1
ATOM 16943 O O . GLY F 1 236 ? -24.369 -80.602 48.556 1.00 14.96 237 GLY F O 1
ATOM 16944 N N . VAL F 1 237 ? -22.156 -81.102 48.496 1.00 13.26 238 VAL F N 1
ATOM 16945 C CA . VAL F 1 237 ? -22.338 -82.553 48.572 1.00 14.83 238 VAL F CA 1
ATOM 16946 C C . VAL F 1 237 ? -22.106 -83.102 49.969 1.00 13.59 238 VAL F C 1
ATOM 16947 O O . VAL F 1 237 ? -22.288 -84.317 50.186 1.00 15.15 238 VAL F O 1
ATOM 16951 N N . SER F 1 238 ? -21.718 -82.251 50.926 1.00 12.41 239 SER F N 1
ATOM 16952 C CA . SER F 1 238 ? -21.349 -82.723 52.260 1.00 13.90 239 SER F CA 1
ATOM 16953 C C . SER F 1 238 ? -22.468 -83.532 52.890 1.00 19.33 239 SER F C 1
ATOM 16954 O O . SER F 1 238 ? -22.255 -84.666 53.346 1.00 14.35 239 SER F O 1
ATOM 16957 N N . LYS F 1 239 ? -23.669 -82.956 52.946 1.00 14.10 240 LYS F N 1
ATOM 16958 C CA . LYS F 1 239 ? -24.724 -83.595 53.724 1.00 16.01 240 LYS F CA 1
ATOM 16959 C C . LYS F 1 239 ? -25.485 -84.642 52.916 1.00 15.10 240 LYS F C 1
ATOM 16960 O O . LYS F 1 239 ? -25.711 -85.754 53.399 1.00 17.63 240 LYS F O 1
ATOM 16966 N N . ALA F 1 240 ? -25.856 -84.323 51.678 1.00 15.90 241 ALA F N 1
ATOM 16967 C CA . ALA F 1 240 ? -26.659 -85.257 50.887 1.00 17.77 241 ALA F CA 1
ATOM 16968 C C . ALA F 1 240 ? -25.906 -86.531 50.519 1.00 15.92 241 ALA F C 1
ATOM 16969 O O . ALA F 1 240 ? -26.527 -87.593 50.393 1.00 21.64 241 ALA F O 1
ATOM 16971 N N . TYR F 1 241 ? -24.588 -86.455 50.298 1.00 14.12 242 TYR F N 1
ATOM 16972 C CA . TYR F 1 241 ? -23.842 -87.609 49.807 1.00 17.18 242 TYR F CA 1
ATOM 16973 C C . TYR F 1 241 ? -22.860 -88.134 50.841 1.00 17.52 242 TYR F C 1
ATOM 16974 O O . TYR F 1 241 ? -21.981 -88.928 50.496 1.00 15.43 242 TYR F O 1
ATOM 16983 N N . ALA F 1 242 ? -23.007 -87.721 52.107 1.00 17.69 243 ALA F N 1
ATOM 16984 C CA . ALA F 1 242 ? -22.110 -88.154 53.167 1.00 19.63 243 ALA F CA 1
ATOM 16985 C C . ALA F 1 242 ? -20.656 -87.954 52.737 1.00 22.12 243 ALA F C 1
ATOM 16986 O O . ALA F 1 242 ? -19.839 -88.874 52.757 1.00 15.11 243 ALA F O 1
ATOM 16988 N N . MET F 1 243 ? -20.354 -86.731 52.314 1.00 13.50 244 MET F N 1
ATOM 16989 C CA . MET F 1 243 ? -19.044 -86.353 51.797 1.00 13.17 244 MET F CA 1
ATOM 16990 C C . MET F 1 243 ? -18.408 -85.228 52.604 1.00 17.78 244 MET F C 1
ATOM 16991 O O . MET F 1 243 ? -17.669 -84.411 52.059 1.00 14.22 244 MET F O 1
ATOM 16996 N N . THR F 1 244 ? -18.673 -85.168 53.910 1.00 19.84 245 THR F N 1
ATOM 16997 C CA . THR F 1 244 ? -18.211 -84.014 54.680 1.00 11.96 245 THR F CA 1
ATOM 16998 C C . THR F 1 244 ? -16.687 -83.869 54.633 1.00 11.99 245 THR F C 1
ATOM 16999 O O . THR F 1 244 ? -16.173 -82.757 54.477 1.00 15.44 245 THR F O 1
ATOM 17003 N N . GLY F 1 245 ? -15.953 -84.970 54.786 1.00 13.63 246 GLY F N 1
ATOM 17004 C CA . GLY F 1 245 ? -14.489 -84.852 54.808 1.00 13.23 246 GLY F CA 1
ATOM 17005 C C . GLY F 1 245 ? -13.853 -84.527 53.470 1.00 12.58 246 GLY F C 1
ATOM 17006 O O . GLY F 1 245 ? -12.658 -84.219 53.433 1.00 16.03 246 GLY F O 1
ATOM 17007 N N . TRP F 1 246 ? -14.610 -84.618 52.379 1.00 12.38 247 TRP F N 1
ATOM 17008 C CA . TRP F 1 246 ? -14.064 -84.375 51.050 1.00 13.48 247 TRP F CA 1
ATOM 17009 C C . TRP F 1 246 ? -13.957 -82.889 50.738 1.00 14.87 247 TRP F C 1
ATOM 17010 O O . TRP F 1 246 ? -13.136 -82.498 49.900 1.00 12.62 247 TRP F O 1
ATOM 17021 N N . ARG F 1 247 ? -14.802 -82.069 51.380 1.00 13.47 248 ARG F N 1
ATOM 17022 C CA . ARG F 1 247 ? -14.821 -80.610 51.279 1.00 10.42 248 ARG F CA 1
ATOM 17023 C C . ARG F 1 247 ? -15.153 -80.112 49.869 1.00 15.20 248 ARG F C 1
ATOM 17024 O O . ARG F 1 247 ? -14.300 -79.515 49.198 1.00 14.72 248 ARG F O 1
ATOM 17032 N N . ILE F 1 248 ? -16.387 -80.319 49.407 1.00 12.28 249 ILE F N 1
ATOM 17033 C CA . ILE F 1 248 ? -16.822 -79.761 48.125 1.00 13.08 249 ILE F CA 1
ATOM 17034 C C . ILE F 1 248 ? -18.143 -79.036 48.328 1.00 13.22 249 ILE F C 1
ATOM 17035 O O . ILE F 1 248 ? -19.162 -79.655 48.662 1.00 16.18 249 ILE F O 1
ATOM 17040 N N . GLY F 1 249 ? -18.127 -77.726 48.133 1.00 11.68 250 GLY F N 1
ATOM 17041 C CA . GLY F 1 249 ? -19.344 -76.951 48.083 1.00 12.81 250 GLY F CA 1
ATOM 17042 C C . GLY F 1 249 ? -19.389 -76.217 46.755 1.00 11.05 250 GLY F C 1
ATOM 17043 O O . GLY F 1 249 ? -18.399 -76.178 46.012 1.00 10.73 250 GLY F O 1
ATOM 17044 N N . TYR F 1 250 ? -20.556 -75.670 46.441 1.00 10.04 251 TYR F N 1
ATOM 17045 C CA . TYR F 1 250 ? -20.651 -74.946 45.177 1.00 12.24 251 TYR F CA 1
ATOM 17046 C C . TYR F 1 250 ? -21.766 -73.914 45.237 1.00 17.01 251 TYR F C 1
ATOM 17047 O O . TYR F 1 250 ? -22.573 -73.882 46.166 1.00 16.04 251 TYR F O 1
ATOM 17056 N N . ALA F 1 251 ? -21.800 -73.066 44.220 1.00 16.71 252 ALA F N 1
ATOM 17057 C CA . ALA F 1 251 ? -22.874 -72.094 44.099 1.00 13.58 252 ALA F CA 1
ATOM 17058 C C . ALA F 1 251 ? -22.976 -71.676 42.643 1.00 16.56 252 ALA F C 1
ATOM 17059 O O . ALA F 1 251 ? -22.080 -71.940 41.840 1.00 15.67 252 ALA F O 1
ATOM 17061 N N . ALA F 1 252 ? -24.096 -71.044 42.312 1.00 13.07 253 ALA F N 1
ATOM 17062 C CA . ALA F 1 252 ? -24.264 -70.343 41.050 1.00 13.67 253 ALA F CA 1
ATOM 17063 C C . ALA F 1 252 ? -24.885 -68.983 41.323 1.00 16.66 253 ALA F C 1
ATOM 17064 O O . ALA F 1 252 ? -25.595 -68.789 42.314 1.00 16.24 253 ALA F O 1
ATOM 17066 N N . GLY F 1 253 ? -24.617 -68.044 40.437 1.00 15.58 254 GLY F N 1
ATOM 17067 C CA . GLY F 1 253 ? -25.171 -66.724 40.588 1.00 19.51 254 GLY F CA 1
ATOM 17068 C C . GLY F 1 253 ? -24.639 -65.786 39.536 1.00 24.63 254 GLY F C 1
ATOM 17069 O O . GLY F 1 253 ? -24.069 -66.214 38.533 1.00 16.59 254 GLY F O 1
ATOM 17070 N N . PRO F 1 254 ? -24.829 -64.483 39.748 1.00 17.14 255 PRO F N 1
ATOM 17071 C CA . PRO F 1 254 ? -24.410 -63.497 38.745 1.00 18.18 255 PRO F CA 1
ATOM 17072 C C . PRO F 1 254 ? -22.902 -63.497 38.562 1.00 20.72 255 PRO F C 1
ATOM 17073 O O . PRO F 1 254 ? -22.140 -63.633 39.524 1.00 19.48 255 PRO F O 1
ATOM 17077 N N . LEU F 1 255 ? -22.480 -63.331 37.302 1.00 18.41 256 LEU F N 1
ATOM 17078 C CA . LEU F 1 255 ? -21.061 -63.440 36.977 1.00 18.03 256 LEU F CA 1
ATOM 17079 C C . LEU F 1 255 ? -20.215 -62.425 37.728 1.00 26.33 256 LEU F C 1
ATOM 17080 O O . LEU F 1 255 ? -19.063 -62.715 38.063 1.00 25.51 256 LEU F O 1
ATOM 17085 N N . HIS F 1 256 ? -20.734 -61.218 37.963 1.00 21.65 257 HIS F N 1
ATOM 17086 C CA . HIS F 1 256 ? -19.868 -60.240 38.604 1.00 29.52 257 HIS F CA 1
ATOM 17087 C C . HIS F 1 256 ? -19.590 -60.611 40.056 1.00 30.06 257 HIS F C 1
ATOM 17088 O O . HIS F 1 256 ? -18.535 -60.244 40.581 1.00 25.04 257 HIS F O 1
ATOM 17095 N N . LEU F 1 257 ? -20.472 -61.382 40.699 1.00 27.72 258 LEU F N 1
ATOM 17096 C CA . LEU F 1 257 ? -20.129 -61.917 42.014 1.00 23.04 258 LEU F CA 1
ATOM 17097 C C . LEU F 1 257 ? -19.220 -63.129 41.894 1.00 15.24 258 LEU F C 1
ATOM 17098 O O . LEU F 1 257 ? -18.260 -63.263 42.658 1.00 17.91 258 LEU F O 1
ATOM 17103 N N . ILE F 1 258 ? -19.517 -64.026 40.950 1.00 22.56 259 ILE F N 1
ATOM 17104 C CA . ILE F 1 258 ? -18.739 -65.251 40.796 1.00 18.40 259 ILE F CA 1
ATOM 17105 C C . ILE F 1 258 ? -17.281 -64.925 40.496 1.00 21.89 259 ILE F C 1
ATOM 17106 O O . ILE F 1 258 ? -16.366 -65.587 40.996 1.00 18.79 259 ILE F O 1
ATOM 17111 N N . LYS F 1 259 ? -17.047 -63.899 39.688 1.00 19.81 260 LYS F N 1
ATOM 17112 C CA . LYS F 1 259 ? -15.682 -63.494 39.358 1.00 26.19 260 LYS F CA 1
ATOM 17113 C C . LYS F 1 259 ? -14.958 -62.892 40.561 1.00 23.70 260 LYS F C 1
ATOM 17114 O O . LYS F 1 259 ? -13.735 -63.038 40.681 1.00 20.12 260 LYS F O 1
ATOM 17120 N N . ALA F 1 260 ? -15.675 -62.173 41.431 1.00 15.58 261 ALA F N 1
ATOM 17121 C CA . ALA F 1 260 ? -15.042 -61.672 42.651 1.00 15.50 261 ALA F CA 1
ATOM 17122 C C . ALA F 1 260 ? -14.689 -62.821 43.587 1.00 21.02 261 ALA F C 1
ATOM 17123 O O . ALA F 1 260 ? -13.617 -62.824 44.205 1.00 15.85 261 ALA F O 1
ATOM 17125 N N . MET F 1 261 ? -15.579 -63.807 43.692 1.00 17.00 262 MET F N 1
ATOM 17126 C CA . MET F 1 261 ? -15.327 -64.969 44.543 1.00 15.35 262 MET F CA 1
ATOM 17127 C C . MET F 1 261 ? -14.180 -65.806 44.003 1.00 14.54 262 MET F C 1
ATOM 17128 O O . MET F 1 261 ? -13.353 -66.313 44.773 1.00 17.33 262 MET F O 1
ATOM 17133 N N . ASP F 1 262 ? -14.113 -65.957 42.680 1.00 14.31 263 ASP F N 1
ATOM 17134 C CA . ASP F 1 262 ? -12.993 -66.657 42.070 1.00 12.62 263 ASP F CA 1
ATOM 17135 C C . ASP F 1 262 ? -11.672 -65.961 42.388 1.00 18.34 263 ASP F C 1
ATOM 17136 O O . ASP F 1 262 ? -10.669 -66.621 42.683 1.00 16.20 263 ASP F O 1
ATOM 17141 N N . MET F 1 263 ? -11.657 -64.625 42.366 1.00 13.69 264 MET F N 1
ATOM 17142 C CA . MET F 1 263 ? -10.423 -63.895 42.646 1.00 20.73 264 MET F CA 1
ATOM 17143 C C . MET F 1 263 ? -9.949 -64.131 44.075 1.00 16.92 264 MET F C 1
ATOM 17144 O O . MET F 1 263 ? -8.757 -64.356 44.311 1.00 16.90 264 MET F O 1
ATOM 17149 N N . ILE F 1 264 ? -10.864 -64.057 45.048 1.00 14.21 265 ILE F N 1
ATOM 17150 C CA . ILE F 1 264 ? -10.468 -64.279 46.434 1.00 20.80 265 ILE F CA 1
ATOM 17151 C C . ILE F 1 264 ? -10.052 -65.727 46.643 1.00 18.54 265 ILE F C 1
ATOM 17152 O O . ILE F 1 264 ? -9.059 -66.010 47.321 1.00 22.50 265 ILE F O 1
ATOM 17157 N N . GLN F 1 265 ? -10.797 -66.661 46.062 1.00 13.86 266 GLN F N 1
ATOM 17158 C CA . GLN F 1 265 ? -10.490 -68.085 46.218 1.00 14.16 266 GLN F CA 1
ATOM 17159 C C . GLN F 1 265 ? -9.130 -68.450 45.619 1.00 16.21 266 GLN F C 1
ATOM 17160 O O . GLN F 1 265 ? -8.401 -69.291 46.166 1.00 14.41 266 GLN F O 1
ATOM 17166 N N . GLY F 1 266 ? -8.799 -67.867 44.473 1.00 12.12 267 GLY F N 1
ATOM 17167 C CA . GLY F 1 266 ? -7.478 -68.040 43.895 1.00 12.46 267 GLY F CA 1
ATOM 17168 C C . GLY F 1 266 ? -6.365 -67.589 44.820 1.00 26.38 267 GLY F C 1
ATOM 17169 O O . GLY F 1 266 ? -5.280 -68.165 44.808 1.00 22.13 267 GLY F O 1
ATOM 17170 N N . GLN F 1 267 ? -6.608 -66.547 45.617 1.00 21.83 268 GLN F N 1
ATOM 17171 C CA A GLN F 1 267 ? -5.614 -66.109 46.592 0.50 26.19 268 GLN F CA 1
ATOM 17172 C CA B GLN F 1 267 ? -5.613 -66.112 46.591 0.50 26.23 268 GLN F CA 1
ATOM 17173 C C . GLN F 1 267 ? -5.551 -67.029 47.807 1.00 27.25 268 GLN F C 1
ATOM 17174 O O . GLN F 1 267 ? -4.495 -67.147 48.436 1.00 28.97 268 GLN F O 1
ATOM 17185 N N . GLN F 1 268 ? -6.659 -67.670 48.161 1.00 18.21 269 GLN F N 1
ATOM 17186 C CA . GLN F 1 268 ? -6.728 -68.462 49.386 1.00 12.40 269 GLN F CA 1
ATOM 17187 C C . GLN F 1 268 ? -6.277 -69.908 49.200 1.00 24.45 269 GLN F C 1
ATOM 17188 O O . GLN F 1 268 ? -5.517 -70.430 50.010 1.00 22.29 269 GLN F O 1
ATOM 17194 N N . THR F 1 269 ? -6.784 -70.584 48.183 1.00 11.66 270 THR F N 1
ATOM 17195 C CA . THR F 1 269 ? -6.579 -72.025 48.018 1.00 11.45 270 THR F CA 1
ATOM 17196 C C . THR F 1 269 ? -6.200 -72.442 46.615 1.00 13.21 270 THR F C 1
ATOM 17197 O O . THR F 1 269 ? -5.770 -73.587 46.447 1.00 18.89 270 THR F O 1
ATOM 17201 N N . SER F 1 270 ? -6.386 -71.593 45.608 1.00 17.08 271 SER F N 1
ATOM 17202 C CA . SER F 1 270 ? -6.475 -72.080 44.221 1.00 23.00 271 SER F CA 1
ATOM 17203 C C . SER F 1 270 ? -7.687 -73.022 44.184 1.00 28.25 271 SER F C 1
ATOM 17204 O O . SER F 1 270 ? -8.631 -72.878 44.968 1.00 32.39 271 SER F O 1
ATOM 17207 N N . GLY F 1 271 ? -7.723 -74.009 43.318 1.00 35.75 272 GLY F N 1
ATOM 17208 C CA . GLY F 1 271 ? -8.914 -74.842 43.281 1.00 25.57 272 GLY F CA 1
ATOM 17209 C C . GLY F 1 271 ? -9.071 -75.739 44.506 1.00 28.82 272 GLY F C 1
ATOM 17210 O O . GLY F 1 271 ? -8.196 -75.865 45.366 1.00 22.33 272 GLY F O 1
ATOM 17211 N N . ALA F 1 272 ? -10.233 -76.383 44.578 1.00 16.48 273 ALA F N 1
ATOM 17212 C CA . ALA F 1 272 ? -10.448 -77.460 45.532 1.00 15.13 273 ALA F CA 1
ATOM 17213 C C . ALA F 1 272 ? -9.701 -78.710 45.080 1.00 12.52 273 ALA F C 1
ATOM 17214 O O . ALA F 1 272 ? -9.410 -78.887 43.894 1.00 18.35 273 ALA F O 1
ATOM 17216 N N . ALA F 1 273 ? -9.406 -79.590 46.045 1.00 14.54 274 ALA F N 1
ATOM 17217 C CA . ALA F 1 273 ? -8.713 -80.842 45.778 1.00 14.31 274 ALA F CA 1
ATOM 17218 C C . ALA F 1 273 ? -9.291 -81.531 44.549 1.00 17.06 274 ALA F C 1
ATOM 17219 O O . ALA F 1 273 ? -10.505 -81.756 44.455 1.00 13.41 274 ALA F O 1
ATOM 17221 N N . SER F 1 274 ? -8.418 -81.829 43.584 1.00 13.60 275 SER F N 1
ATOM 17222 C CA . SER F 1 274 ? -8.871 -82.321 42.288 1.00 13.34 275 SER F CA 1
ATOM 17223 C C . SER F 1 274 ? -9.620 -83.635 42.430 1.00 15.65 275 SER F C 1
ATOM 17224 O O . SER F 1 274 ? -10.703 -83.815 41.855 1.00 17.44 275 SER F O 1
ATOM 17227 N N . ILE F 1 275 ? -9.056 -84.561 43.212 1.00 13.78 276 ILE F N 1
ATOM 17228 C CA . ILE F 1 275 ? -9.666 -85.870 43.441 1.00 16.85 276 ILE F CA 1
ATOM 17229 C C . ILE F 1 275 ? -11.066 -85.721 44.023 1.00 21.67 276 ILE F C 1
ATOM 17230 O O . ILE F 1 275 ? -11.984 -86.475 43.677 1.00 18.86 276 ILE F O 1
ATOM 17235 N N . ALA F 1 276 ? -11.251 -84.745 44.916 1.00 17.35 277 ALA F N 1
ATOM 17236 C CA . ALA F 1 276 ? -12.569 -84.514 45.493 1.00 16.60 277 ALA F CA 1
ATOM 17237 C C . ALA F 1 276 ? -13.535 -83.959 44.455 1.00 12.58 277 ALA F C 1
ATOM 17238 O O . ALA F 1 276 ? -14.720 -84.300 44.465 1.00 14.77 277 ALA F O 1
ATOM 17240 N N . GLN F 1 277 ? -13.059 -83.071 43.575 1.00 12.52 278 GLN F N 1
ATOM 17241 C CA . GLN F 1 277 ? -13.926 -82.545 42.521 1.00 12.35 278 GLN F CA 1
ATOM 17242 C C . GLN F 1 277 ? -14.473 -83.656 41.635 1.00 16.00 278 GLN F C 1
ATOM 17243 O O . GLN F 1 277 ? -15.645 -83.622 41.246 1.00 16.94 278 GLN F O 1
ATOM 17249 N N . TRP F 1 278 ? -13.632 -84.627 41.272 1.00 14.71 279 TRP F N 1
ATOM 17250 C CA . TRP F 1 278 ? -14.112 -85.750 40.469 1.00 14.81 279 TRP F CA 1
ATOM 17251 C C . TRP F 1 278 ? -15.090 -86.612 41.253 1.00 21.52 279 TRP F C 1
ATOM 17252 O O . TRP F 1 278 ? -16.042 -87.156 40.676 1.00 19.75 279 TRP F O 1
ATOM 17263 N N . ALA F 1 279 ? -14.844 -86.796 42.558 1.00 14.80 280 ALA F N 1
ATOM 17264 C CA . ALA F 1 279 ? -15.828 -87.470 43.405 1.00 15.06 280 ALA F CA 1
ATOM 17265 C C . ALA F 1 279 ? -17.181 -86.785 43.309 1.00 14.67 280 ALA F C 1
ATOM 17266 O O . ALA F 1 279 ? -18.224 -87.445 43.183 1.00 17.29 280 ALA F O 1
ATOM 17268 N N . ALA F 1 280 ? -17.185 -85.448 43.389 1.00 15.18 281 ALA F N 1
ATOM 17269 C CA . ALA F 1 280 ? -18.447 -84.718 43.353 1.00 13.47 281 ALA F CA 1
ATOM 17270 C C . ALA F 1 280 ? -19.109 -84.793 41.980 1.00 14.12 281 ALA F C 1
ATOM 17271 O O . ALA F 1 280 ? -20.339 -84.793 41.895 1.00 14.40 281 ALA F O 1
ATOM 17273 N N . VAL F 1 281 ? -18.321 -84.816 40.897 1.00 14.64 282 VAL F N 1
ATOM 17274 C CA . VAL F 1 281 ? -18.906 -85.034 39.572 1.00 17.23 282 VAL F CA 1
ATOM 17275 C C . VAL F 1 281 ? -19.784 -86.281 39.577 1.00 16.28 282 VAL F C 1
ATOM 17276 O O . VAL F 1 281 ? -20.924 -86.274 39.085 1.00 17.63 282 VAL F O 1
ATOM 17280 N N . GLU F 1 282 ? -19.266 -87.380 40.132 1.00 22.74 283 GLU F N 1
ATOM 17281 C CA . GLU F 1 282 ? -20.045 -88.615 40.143 1.00 21.42 283 GLU F CA 1
ATOM 17282 C C . GLU F 1 282 ? -21.228 -88.511 41.104 1.00 24.83 283 GLU F C 1
ATOM 17283 O O . GLU F 1 282 ? -22.312 -89.034 40.823 1.00 20.22 283 GLU F O 1
ATOM 17289 N N . ALA F 1 283 ? -21.039 -87.836 42.238 1.00 18.80 284 ALA F N 1
ATOM 17290 C CA . ALA F 1 283 ? -22.153 -87.588 43.146 1.00 19.95 284 ALA F CA 1
ATOM 17291 C C . ALA F 1 283 ? -23.342 -86.997 42.401 1.00 19.06 284 ALA F C 1
ATOM 17292 O O . ALA F 1 283 ? -24.461 -87.513 42.486 1.00 19.63 284 ALA F O 1
ATOM 17294 N N . LEU F 1 284 ? -23.111 -85.919 41.650 1.00 23.69 285 LEU F N 1
ATOM 17295 C CA . LEU F 1 284 ? -24.218 -85.199 41.024 1.00 21.14 285 LEU F CA 1
ATOM 17296 C C . LEU F 1 284 ? -24.775 -85.952 39.822 1.00 17.56 285 LEU F C 1
ATOM 17297 O O . LEU F 1 284 ? -25.994 -86.027 39.646 1.00 19.35 285 LEU F O 1
ATOM 17302 N N . ASN F 1 285 ? -23.905 -86.516 38.987 1.00 22.36 286 ASN F N 1
ATOM 17303 C CA . ASN F 1 285 ? -24.296 -87.139 37.726 1.00 23.52 286 ASN F CA 1
ATOM 17304 C C . ASN F 1 285 ? -24.681 -88.602 37.863 1.00 24.31 286 ASN F C 1
ATOM 17305 O O . ASN F 1 285 ? -25.326 -89.145 36.958 1.00 24.32 286 ASN F O 1
ATOM 17310 N N . GLY F 1 286 ? -24.252 -89.262 38.937 1.00 24.17 287 GLY F N 1
ATOM 17311 C CA . GLY F 1 286 ? -24.481 -90.674 39.102 1.00 21.58 287 GLY F CA 1
ATOM 17312 C C . GLY F 1 286 ? -25.885 -90.982 39.590 1.00 22.19 287 GLY F C 1
ATOM 17313 O O . GLY F 1 286 ? -26.748 -90.107 39.722 1.00 21.72 287 GLY F O 1
ATOM 17314 N N . PRO F 1 287 ? -26.130 -92.264 39.841 1.00 23.41 288 PRO F N 1
ATOM 17315 C CA . PRO F 1 287 ? -27.433 -92.677 40.372 1.00 24.15 288 PRO F CA 1
ATOM 17316 C C . PRO F 1 287 ? -27.704 -92.000 41.709 1.00 28.42 288 PRO F C 1
ATOM 17317 O O . PRO F 1 287 ? -26.787 -91.713 42.476 1.00 24.86 288 PRO F O 1
ATOM 17321 N N . GLN F 1 288 ? -28.981 -91.745 41.994 1.00 23.09 289 GLN F N 1
ATOM 17322 C CA . GLN F 1 288 ? -29.356 -91.023 43.203 1.00 21.97 289 GLN F CA 1
ATOM 17323 C C . GLN F 1 288 ? -30.049 -91.916 44.232 1.00 29.16 289 GLN F C 1
ATOM 17324 O O . GLN F 1 288 ? -30.752 -91.411 45.113 1.00 25.59 289 GLN F O 1
ATOM 17330 N N . ASP F 1 289 ? -29.833 -93.234 44.156 1.00 26.53 290 ASP F N 1
ATOM 17331 C CA . ASP F 1 289 ? -30.509 -94.152 45.071 1.00 25.05 290 ASP F CA 1
ATOM 17332 C C . ASP F 1 289 ? -30.182 -93.849 46.524 1.00 23.82 290 ASP F C 1
ATOM 17333 O O . ASP F 1 289 ? -31.036 -94.021 47.407 1.00 24.88 290 ASP F O 1
ATOM 17338 N N . PHE F 1 290 ? -28.954 -93.401 46.789 1.00 22.80 291 PHE F N 1
ATOM 17339 C CA . PHE F 1 290 ? -28.541 -93.056 48.143 1.00 21.47 291 PHE F CA 1
ATOM 17340 C C . PHE F 1 290 ? -29.485 -92.036 48.761 1.00 20.12 291 PHE F C 1
ATOM 17341 O O . PHE F 1 290 ? -29.871 -92.162 49.927 1.00 20.22 291 PHE F O 1
ATOM 17349 N N . ILE F 1 291 ? -29.867 -91.018 47.985 1.00 20.80 292 ILE F N 1
ATOM 17350 C CA . ILE F 1 291 ? -30.785 -89.988 48.465 1.00 18.82 292 ILE F CA 1
ATOM 17351 C C . ILE F 1 291 ? -32.117 -90.614 48.865 1.00 22.58 292 ILE F C 1
ATOM 17352 O O . ILE F 1 291 ? -32.626 -90.388 49.975 1.00 22.71 292 ILE F O 1
ATOM 17357 N N . GLY F 1 292 ? -32.701 -91.404 47.960 1.00 30.44 293 GLY F N 1
ATOM 17358 C CA . GLY F 1 292 ? -34.012 -91.977 48.223 1.00 28.65 293 GLY F CA 1
ATOM 17359 C C . GLY F 1 292 ? -34.009 -92.920 49.411 1.00 26.04 293 GLY F C 1
ATOM 17360 O O . GLY F 1 292 ? -34.879 -92.836 50.281 1.00 23.39 293 GLY F O 1
ATOM 17361 N N . ARG F 1 293 ? -33.023 -93.828 49.466 1.00 28.75 294 ARG F N 1
ATOM 17362 C CA . ARG F 1 293 ? -32.884 -94.727 50.611 1.00 29.21 294 ARG F CA 1
ATOM 17363 C C . ARG F 1 293 ? -32.779 -93.955 51.922 1.00 26.48 294 ARG F C 1
ATOM 17364 O O . ARG F 1 293 ? -33.385 -94.340 52.926 1.00 26.61 294 ARG F O 1
ATOM 17372 N N . ASN F 1 294 ? -31.994 -92.874 51.940 1.00 19.17 295 ASN F N 1
ATOM 17373 C CA . ASN F 1 294 ? -31.733 -92.187 53.203 1.00 20.38 295 ASN F CA 1
ATOM 17374 C C . ASN F 1 294 ? -32.918 -91.361 53.665 1.00 22.88 295 ASN F C 1
ATOM 17375 O O . ASN F 1 294 ? -33.061 -91.122 54.866 1.00 16.72 295 ASN F O 1
ATOM 17380 N N . LYS F 1 295 ? -33.769 -90.908 52.745 1.00 21.50 296 LYS F N 1
ATOM 17381 C CA . LYS F 1 295 ? -34.988 -90.238 53.174 1.00 20.48 296 LYS F CA 1
ATOM 17382 C C . LYS F 1 295 ? -35.818 -91.155 54.057 1.00 20.94 296 LYS F C 1
ATOM 17383 O O . LYS F 1 295 ? -36.282 -90.741 55.126 1.00 22.06 296 LYS F O 1
ATOM 17389 N N . GLU F 1 296 ? -35.966 -92.422 53.657 1.00 20.48 297 GLU F N 1
ATOM 17390 C CA . GLU F 1 296 ? -36.761 -93.350 54.458 1.00 27.37 297 GLU F CA 1
ATOM 17391 C C . GLU F 1 296 ? -36.074 -93.668 55.783 1.00 22.91 297 GLU F C 1
ATOM 17392 O O . GLU F 1 296 ? -36.735 -93.742 56.826 1.00 21.71 297 GLU F O 1
ATOM 17394 N N . ILE F 1 297 ? -34.751 -93.857 55.759 1.00 20.12 298 ILE F N 1
ATOM 17395 C CA . ILE F 1 297 ? -34.008 -94.189 56.977 1.00 21.09 298 ILE F CA 1
ATOM 17396 C C . ILE F 1 297 ? -34.083 -93.044 57.973 1.00 19.55 298 ILE F C 1
ATOM 17397 O O . ILE F 1 297 ? -34.356 -93.244 59.164 1.00 22.82 298 ILE F O 1
ATOM 17402 N N . PHE F 1 298 ? -33.810 -91.826 57.508 1.00 16.54 299 PHE F N 1
ATOM 17403 C CA . PHE F 1 298 ? -33.816 -90.687 58.415 1.00 17.31 299 PHE F CA 1
ATOM 17404 C C . PHE F 1 298 ? -35.221 -90.347 58.884 1.00 16.72 299 PHE F C 1
ATOM 17405 O O . PHE F 1 298 ? -35.394 -89.891 60.022 1.00 16.52 299 PHE F O 1
ATOM 17413 N N . GLN F 1 299 ? -36.236 -90.551 58.041 1.00 20.21 300 GLN F N 1
ATOM 17414 C CA . GLN F 1 299 ? -37.588 -90.258 58.494 1.00 17.04 300 GLN F CA 1
ATOM 17415 C C . GLN F 1 299 ? -37.952 -91.134 59.683 1.00 20.88 300 GLN F C 1
ATOM 17416 O O . GLN F 1 299 ? -38.604 -90.673 60.627 1.00 21.40 300 GLN F O 1
ATOM 17422 N N . GLY F 1 300 ? -37.511 -92.394 59.667 1.00 19.27 301 GLY F N 1
ATOM 17423 C CA . GLY F 1 300 ? -37.761 -93.267 60.802 1.00 22.39 301 GLY F CA 1
ATOM 17424 C C . GLY F 1 300 ? -37.006 -92.833 62.047 1.00 20.26 301 GLY F C 1
ATOM 17425 O O . GLY F 1 300 ? -37.543 -92.887 63.159 1.00 21.12 301 GLY F O 1
ATOM 17426 N N . ARG F 1 301 ? -35.739 -92.434 61.884 1.00 18.52 302 ARG F N 1
ATOM 17427 C CA . ARG F 1 301 ? -34.973 -91.905 63.007 1.00 15.21 302 ARG F CA 1
ATOM 17428 C C . ARG F 1 301 ? -35.617 -90.636 63.544 1.00 17.05 302 ARG F C 1
ATOM 17429 O O . ARG F 1 301 ? -35.752 -90.463 64.762 1.00 18.49 302 ARG F O 1
ATOM 17437 N N . ARG F 1 302 ? -36.026 -89.743 62.641 1.00 16.27 303 ARG F N 1
ATOM 17438 C CA . ARG F 1 302 ? -36.744 -88.536 63.040 1.00 17.18 303 ARG F CA 1
ATOM 17439 C C . ARG F 1 302 ? -37.976 -88.876 63.858 1.00 16.90 303 ARG F C 1
ATOM 17440 O O . ARG F 1 302 ? -38.171 -88.350 64.963 1.00 18.02 303 ARG F O 1
ATOM 17448 N N . ASP F 1 303 ? -38.829 -89.757 63.331 1.00 15.47 304 ASP F N 1
ATOM 17449 C CA . ASP F 1 303 ? -40.089 -90.039 64.011 1.00 15.47 304 ASP F CA 1
ATOM 17450 C C . ASP F 1 303 ? -39.847 -90.654 65.375 1.00 15.74 304 ASP F C 1
ATOM 17451 O O . ASP F 1 303 ? -40.617 -90.412 66.313 1.00 19.96 304 ASP F O 1
ATOM 17456 N N . LEU F 1 304 ? -38.806 -91.476 65.492 1.00 15.93 305 LEU F N 1
ATOM 17457 C CA . LEU F 1 304 ? -38.500 -92.096 66.775 1.00 19.72 305 LEU F CA 1
ATOM 17458 C C . LEU F 1 304 ? -38.104 -91.043 67.796 1.00 15.47 305 LEU F C 1
ATOM 17459 O O . LEU F 1 304 ? -38.588 -91.053 68.934 1.00 17.68 305 LEU F O 1
ATOM 17464 N N . VAL F 1 305 ? -37.231 -90.119 67.396 1.00 17.15 306 VAL F N 1
ATOM 17465 C CA . VAL F 1 305 ? -36.729 -89.106 68.314 1.00 16.88 306 VAL F CA 1
ATOM 17466 C C . VAL F 1 305 ? -37.837 -88.132 68.700 1.00 16.73 306 VAL F C 1
ATOM 17467 O O . VAL F 1 305 ? -37.988 -87.773 69.876 1.00 17.01 306 VAL F O 1
ATOM 17471 N N . VAL F 1 306 ? -38.628 -87.687 67.720 1.00 15.94 307 VAL F N 1
ATOM 17472 C CA . VAL F 1 306 ? -39.758 -86.809 68.027 1.00 14.49 307 VAL F CA 1
ATOM 17473 C C . VAL F 1 306 ? -40.703 -87.473 69.027 1.00 20.89 307 VAL F C 1
ATOM 17474 O O . VAL F 1 306 ? -41.121 -86.862 70.024 1.00 17.51 307 VAL F O 1
ATOM 17478 N N . SER F 1 307 ? -41.041 -88.738 68.778 1.00 18.13 308 SER F N 1
ATOM 17479 C CA . SER F 1 307 ? -41.985 -89.444 69.642 1.00 20.75 308 SER F CA 1
ATOM 17480 C C . SER F 1 307 ? -41.434 -89.595 71.055 1.00 18.98 308 SER F C 1
ATOM 17481 O O . SER F 1 307 ? -42.149 -89.369 72.040 1.00 22.69 308 SER F O 1
ATOM 17484 N N . MET F 1 308 ? -40.162 -89.960 71.184 1.00 18.58 309 MET F N 1
ATOM 17485 C CA . MET F 1 308 ? -39.643 -90.206 72.521 1.00 20.36 309 MET F CA 1
ATOM 17486 C C . MET F 1 308 ? -39.414 -88.909 73.281 1.00 18.33 309 MET F C 1
ATOM 17487 O O . MET F 1 308 ? -39.663 -88.854 74.494 1.00 21.62 309 MET F O 1
ATOM 17492 N N . LEU F 1 309 ? -38.978 -87.857 72.592 1.00 18.16 310 LEU F N 1
ATOM 17493 C CA . LEU F 1 309 ? -38.760 -86.582 73.269 1.00 14.16 310 LEU F CA 1
ATOM 17494 C C . LEU F 1 309 ? -40.066 -85.970 73.760 1.00 18.91 310 LEU F C 1
ATOM 17495 O O . LEU F 1 309 ? -40.093 -85.347 74.829 1.00 18.75 310 LEU F O 1
ATOM 17500 N N . ASN F 1 310 ? -41.153 -86.137 73.019 1.00 16.70 311 ASN F N 1
ATOM 17501 C CA . ASN F 1 310 ? -42.422 -85.624 73.507 1.00 18.87 311 ASN F CA 1
ATOM 17502 C C . ASN F 1 310 ? -43.008 -86.474 74.615 1.00 22.46 311 ASN F C 1
ATOM 17503 O O . ASN F 1 310 ? -44.079 -86.130 75.121 1.00 23.86 311 ASN F O 1
ATOM 17508 N N . GLN F 1 311 ? -42.345 -87.570 74.986 1.00 22.21 312 GLN F N 1
ATOM 17509 C CA . GLN F 1 311 ? -42.703 -88.338 76.171 1.00 28.63 312 GLN F CA 1
ATOM 17510 C C . GLN F 1 311 ? -41.812 -88.002 77.356 1.00 30.59 312 GLN F C 1
ATOM 17511 O O . GLN F 1 311 ? -41.971 -88.597 78.424 1.00 33.86 312 GLN F O 1
ATOM 17517 N N . ALA F 1 312 ? -40.879 -87.067 77.193 1.00 21.83 313 ALA F N 1
ATOM 17518 C CA . ALA F 1 312 ? -40.000 -86.660 78.278 1.00 21.07 313 ALA F CA 1
ATOM 17519 C C . ALA F 1 312 ? -40.608 -85.472 79.010 1.00 18.48 313 ALA F C 1
ATOM 17520 O O . ALA F 1 312 ? -41.069 -84.514 78.384 1.00 21.34 313 ALA F O 1
ATOM 17522 N N . LYS F 1 313 ? -40.601 -85.535 80.342 1.00 19.93 314 LYS F N 1
ATOM 17523 C CA . LYS F 1 313 ? -41.220 -84.474 81.123 1.00 23.91 314 LYS F CA 1
ATOM 17524 C C . LYS F 1 313 ? -40.618 -83.119 80.769 1.00 25.62 314 LYS F C 1
ATOM 17525 O O . LYS F 1 313 ? -39.392 -82.952 80.740 1.00 25.47 314 LYS F O 1
ATOM 17531 N N . GLY F 1 314 ? -41.493 -82.156 80.483 1.00 25.82 315 GLY F N 1
ATOM 17532 C CA . GLY F 1 314 ? -41.092 -80.789 80.245 1.00 16.93 315 GLY F CA 1
ATOM 17533 C C . GLY F 1 314 ? -40.534 -80.513 78.866 1.00 19.27 315 GLY F C 1
ATOM 17534 O O . GLY F 1 314 ? -40.162 -79.361 78.590 1.00 23.14 315 GLY F O 1
ATOM 17535 N N . ILE F 1 315 ? -40.477 -81.525 77.983 1.00 15.45 316 ILE F N 1
ATOM 17536 C CA . ILE F 1 315 ? -39.895 -81.383 76.643 1.00 14.40 316 ILE F CA 1
ATOM 17537 C C . ILE F 1 315 ? -41.013 -81.277 75.616 1.00 21.67 316 ILE F C 1
ATOM 17538 O O . ILE F 1 315 ? -42.025 -81.983 75.702 1.00 24.31 316 ILE F O 1
ATOM 17543 N N . SER F 1 316 ? -40.833 -80.388 74.642 1.00 17.07 317 SER F N 1
ATOM 17544 C CA . SER F 1 316 ? -41.781 -80.210 73.545 1.00 20.15 317 SER F CA 1
ATOM 17545 C C . SER F 1 316 ? -40.979 -80.178 72.252 1.00 21.95 317 SER F C 1
ATOM 17546 O O . SER F 1 316 ? -40.200 -79.249 72.027 1.00 17.64 317 SER F O 1
ATOM 17549 N N . CYS F 1 317 ? -41.157 -81.189 71.412 1.00 21.54 318 CYS F N 1
ATOM 17550 C CA . CYS F 1 317 ? -40.311 -81.370 70.231 1.00 17.26 318 CYS F CA 1
ATOM 17551 C C . CYS F 1 317 ? -41.132 -81.235 68.958 1.00 20.40 318 CYS F C 1
ATOM 17552 O O . CYS F 1 317 ? -41.929 -82.136 68.639 1.00 22.59 318 CYS F O 1
ATOM 17555 N N . PRO F 1 318 ? -40.982 -80.161 68.198 1.00 18.68 319 PRO F N 1
ATOM 17556 C CA . PRO F 1 318 ? -41.667 -80.083 66.903 1.00 20.38 319 PRO F CA 1
ATOM 17557 C C . PRO F 1 318 ? -41.113 -81.126 65.938 1.00 16.77 319 PRO F C 1
ATOM 17558 O O . PRO F 1 318 ? -40.030 -81.683 66.129 1.00 18.01 319 PRO F O 1
ATOM 17562 N N . THR F 1 319 ? -41.882 -81.387 64.886 1.00 15.43 320 THR F N 1
ATOM 17563 C CA . THR F 1 319 ? -41.487 -82.345 63.867 1.00 14.06 320 THR F CA 1
ATOM 17564 C C . THR F 1 319 ? -40.823 -81.597 62.724 1.00 20.56 320 THR F C 1
ATOM 17565 O O . THR F 1 319 ? -41.489 -80.790 62.054 1.00 19.42 320 THR F O 1
ATOM 17569 N N . PRO F 1 320 ? -39.537 -81.808 62.465 1.00 19.55 321 PRO F N 1
ATOM 17570 C CA . PRO F 1 320 ? -38.867 -81.057 61.398 1.00 15.58 321 PRO F CA 1
ATOM 17571 C C . PRO F 1 320 ? -39.219 -81.583 60.017 1.00 17.81 321 PRO F C 1
ATOM 17572 O O . PRO F 1 320 ? -39.543 -82.758 59.830 1.00 20.63 321 PRO F O 1
ATOM 17576 N N . GLU F 1 321 ? -39.133 -80.682 59.034 1.00 15.07 322 GLU F N 1
ATOM 17577 C CA . GLU F 1 321 ? -39.400 -81.044 57.648 1.00 17.17 322 GLU F CA 1
ATOM 17578 C C . GLU F 1 321 ? -38.151 -81.488 56.911 1.00 18.08 322 GLU F C 1
ATOM 17579 O O . GLU F 1 321 ? -38.265 -82.131 55.863 1.00 18.17 322 GLU F O 1
ATOM 17585 N N . GLY F 1 322 ? -36.970 -81.162 57.423 1.00 18.37 323 GLY F N 1
ATOM 17586 C CA . GLY F 1 322 ? -35.763 -81.506 56.705 1.00 18.67 323 GLY F CA 1
ATOM 17587 C C . GLY F 1 322 ? -34.525 -81.406 57.568 1.00 15.97 323 GLY F C 1
ATOM 17588 O O . GLY F 1 322 ? -34.599 -81.115 58.762 1.00 15.45 323 GLY F O 1
ATOM 17589 N N . ALA F 1 323 ? -33.378 -81.641 56.926 1.00 11.11 324 ALA F N 1
ATOM 17590 C CA . ALA F 1 323 ? -32.080 -81.768 57.586 1.00 14.53 324 ALA F CA 1
ATOM 17591 C C . ALA F 1 323 ? -32.135 -82.981 58.508 1.00 14.73 324 ALA F C 1
ATOM 17592 O O . ALA F 1 323 ? -32.987 -83.854 58.307 1.00 14.93 324 ALA F O 1
ATOM 17594 N N . PHE F 1 324 ? -31.250 -83.069 59.503 1.00 15.75 325 PHE F N 1
ATOM 17595 C CA . PHE F 1 324 ? -31.301 -84.211 60.419 1.00 15.80 325 PHE F CA 1
ATOM 17596 C C . PHE F 1 324 ? -31.146 -83.745 61.857 1.00 13.34 325 PHE F C 1
ATOM 17597 O O . PHE F 1 324 ? -30.463 -84.378 62.676 1.00 15.46 325 PHE F O 1
ATOM 17605 N N . TYR F 1 325 ? -31.810 -82.640 62.179 1.00 13.76 326 TYR F N 1
ATOM 17606 C CA . TYR F 1 325 ? -31.824 -82.058 63.511 1.00 14.85 326 TYR F CA 1
ATOM 17607 C C . TYR F 1 325 ? -33.255 -81.965 64.017 1.00 11.87 326 TYR F C 1
ATOM 17608 O O . TYR F 1 325 ? -34.179 -81.701 63.248 1.00 13.98 326 TYR F O 1
ATOM 17617 N N . VAL F 1 326 ? -33.429 -82.172 65.325 1.00 9.85 327 VAL F N 1
ATOM 17618 C CA . VAL F 1 326 ? -34.622 -81.702 66.013 1.00 11.58 327 VAL F CA 1
ATOM 17619 C C . VAL F 1 326 ? -34.170 -80.593 66.955 1.00 15.60 327 VAL F C 1
ATOM 17620 O O . VAL F 1 326 ? -33.004 -80.521 67.364 1.00 13.88 327 VAL F O 1
ATOM 17624 N N . TYR F 1 327 ? -35.111 -79.722 67.304 1.00 14.05 328 TYR F N 1
ATOM 17625 C CA . TYR F 1 327 ? -34.832 -78.537 68.117 1.00 14.98 328 TYR F CA 1
ATOM 17626 C C . TYR F 1 327 ? -35.832 -78.436 69.269 1.00 16.87 328 TYR F C 1
ATOM 17627 O O . TYR F 1 327 ? -36.525 -77.427 69.420 1.00 17.39 328 TYR F O 1
ATOM 17636 N N . PRO F 1 328 ? -35.905 -79.459 70.123 1.00 15.50 329 PRO F N 1
ATOM 17637 C CA . PRO F 1 328 ? -36.920 -79.461 71.187 1.00 17.57 329 PRO F CA 1
ATOM 17638 C C . PRO F 1 328 ? -36.747 -78.303 72.163 1.00 18.34 329 PRO F C 1
ATOM 17639 O O . PRO F 1 328 ? -35.648 -77.786 72.370 1.00 15.25 329 PRO F O 1
ATOM 17643 N N . SER F 1 329 ? -37.861 -77.915 72.777 1.00 17.59 330 SER F N 1
ATOM 17644 C CA . SER F 1 329 ? -37.870 -76.930 73.848 1.00 18.85 330 SER F CA 1
ATOM 17645 C C . SER F 1 329 ? -37.724 -77.632 75.193 1.00 19.94 330 SER F C 1
ATOM 17646 O O . SER F 1 329 ? -38.311 -78.691 75.410 1.00 20.20 330 SER F O 1
ATOM 17649 N N . CYS F 1 330 ? -36.944 -77.042 76.100 1.00 17.01 331 CYS F N 1
ATOM 17650 C CA . CYS F 1 330 ? -36.939 -77.488 77.487 1.00 14.46 331 CYS F CA 1
ATOM 17651 C C . CYS F 1 330 ? -37.605 -76.461 78.392 1.00 17.28 331 CYS F C 1
ATOM 17652 O O . CYS F 1 330 ? -37.304 -76.388 79.586 1.00 17.80 331 CYS F O 1
ATOM 17655 N N . ALA F 1 331 ? -38.519 -75.662 77.826 1.00 21.01 332 ALA F N 1
ATOM 17656 C CA . ALA F 1 331 ? -39.209 -74.646 78.615 1.00 19.30 332 ALA F CA 1
ATOM 17657 C C . ALA F 1 331 ? -39.931 -75.267 79.800 1.00 17.23 332 ALA F C 1
ATOM 17658 O O . ALA F 1 331 ? -39.991 -74.674 80.885 1.00 22.49 332 ALA F O 1
ATOM 17660 N N . GLY F 1 332 ? -40.480 -76.466 79.618 1.00 19.50 333 GLY F N 1
ATOM 17661 C CA . GLY F 1 332 ? -41.162 -77.142 80.706 1.00 19.13 333 GLY F CA 1
ATOM 17662 C C . GLY F 1 332 ? -40.282 -77.471 81.892 1.00 23.32 333 GLY F C 1
ATOM 17663 O O . GLY F 1 332 ? -40.814 -77.794 82.958 1.00 23.79 333 GLY F O 1
ATOM 17664 N N . LEU F 1 333 ? -38.957 -77.400 81.741 1.00 25.71 334 LEU F N 1
ATOM 17665 C CA . LEU F 1 333 ? -38.043 -77.703 82.832 1.00 25.69 334 LEU F CA 1
ATOM 17666 C C . LEU F 1 333 ? -37.404 -76.472 83.453 1.00 23.10 334 LEU F C 1
ATOM 17667 O O . LEU F 1 333 ? -36.720 -76.601 84.473 1.00 25.81 334 LEU F O 1
ATOM 17672 N N . ILE F 1 334 ? -37.597 -75.288 82.869 1.00 20.59 335 ILE F N 1
ATOM 17673 C CA . ILE F 1 334 ? -36.999 -74.088 83.440 1.00 24.33 335 ILE F CA 1
ATOM 17674 C C . ILE F 1 334 ? -37.562 -73.865 84.834 1.00 24.17 335 ILE F C 1
ATOM 17675 O O . ILE F 1 334 ? -38.784 -73.865 85.037 1.00 24.79 335 ILE F O 1
ATOM 17680 N N . GLY F 1 335 ? -36.671 -73.677 85.810 1.00 23.30 336 GLY F N 1
ATOM 17681 C CA . GLY F 1 335 ? -37.084 -73.534 87.192 1.00 23.00 336 GLY F CA 1
ATOM 17682 C C . GLY F 1 335 ? -37.141 -74.824 87.982 1.00 27.96 336 GLY F C 1
ATOM 17683 O O . GLY F 1 335 ? -37.279 -74.772 89.216 1.00 31.98 336 GLY F O 1
ATOM 17684 N N . LYS F 1 336 ? -37.036 -75.976 87.323 1.00 24.28 337 LYS F N 1
ATOM 17685 C CA . LYS F 1 336 ? -37.050 -77.252 88.022 1.00 23.23 337 LYS F CA 1
ATOM 17686 C C . LYS F 1 336 ? -35.650 -77.590 88.518 1.00 27.93 337 LYS F C 1
ATOM 17687 O O . LYS F 1 336 ? -34.650 -77.048 88.047 1.00 26.01 337 LYS F O 1
ATOM 17693 N N . THR F 1 337 ? -35.591 -78.511 89.470 1.00 27.21 338 THR F N 1
ATOM 17694 C CA . THR F 1 337 ? -34.335 -78.924 90.081 1.00 25.45 338 THR F CA 1
ATOM 17695 C C . THR F 1 337 ? -33.871 -80.216 89.424 1.00 32.09 338 THR F C 1
ATOM 17696 O O . THR F 1 337 ? -34.568 -81.232 89.491 1.00 32.25 338 THR F O 1
ATOM 17700 N N . ALA F 1 338 ? -32.703 -80.171 88.789 1.00 32.95 339 ALA F N 1
ATOM 17701 C CA . ALA F 1 338 ? -32.115 -81.363 88.200 1.00 28.06 339 ALA F CA 1
ATOM 17702 C C . ALA F 1 338 ? -31.656 -82.321 89.303 1.00 32.13 339 ALA F C 1
ATOM 17703 O O . ALA F 1 338 ? -31.532 -81.927 90.467 1.00 31.78 339 ALA F O 1
ATOM 17705 N N . PRO F 1 339 ? -31.408 -83.593 88.962 1.00 30.83 340 PRO F N 1
ATOM 17706 C CA . PRO F 1 339 ? -31.016 -84.564 90.002 1.00 33.79 340 PRO F CA 1
ATOM 17707 C C . PRO F 1 339 ? -29.778 -84.170 90.794 1.00 34.45 340 PRO F C 1
ATOM 17708 O O . PRO F 1 339 ? -29.632 -84.597 91.949 1.00 34.77 340 PRO F O 1
ATOM 17712 N N . SER F 1 340 ? -28.881 -83.371 90.213 1.00 30.37 341 SER F N 1
ATOM 17713 C CA . SER F 1 340 ? -27.703 -82.918 90.938 1.00 31.90 341 SER F CA 1
ATOM 17714 C C . SER F 1 340 ? -28.029 -81.856 91.974 1.00 35.14 341 SER F C 1
ATOM 17715 O O . SER F 1 340 ? -27.163 -81.528 92.792 1.00 36.85 341 SER F O 1
ATOM 17718 N N . GLY F 1 341 ? -29.246 -81.322 91.972 1.00 35.66 342 GLY F N 1
ATOM 17719 C CA . GLY F 1 341 ? -29.595 -80.189 92.799 1.00 38.31 342 GLY F CA 1
ATOM 17720 C C . GLY F 1 341 ? -29.588 -78.869 92.062 1.00 31.44 342 GLY F C 1
ATOM 17721 O O . GLY F 1 341 ? -30.110 -77.879 92.589 1.00 33.93 342 GLY F O 1
ATOM 17722 N N . LYS F 1 342 ? -29.013 -78.835 90.864 1.00 28.27 343 LYS F N 1
ATOM 17723 C CA . LYS F 1 342 ? -28.983 -77.625 90.050 1.00 33.60 343 LYS F CA 1
ATOM 17724 C C . LYS F 1 342 ? -30.395 -77.200 89.657 1.00 31.31 343 LYS F C 1
ATOM 17725 O O . LYS F 1 342 ? -31.171 -78.002 89.128 1.00 27.92 343 LYS F O 1
ATOM 17731 N N . VAL F 1 343 ? -30.722 -75.932 89.895 1.00 28.76 344 VAL F N 1
ATOM 17732 C CA . VAL F 1 343 ? -31.952 -75.369 89.349 1.00 25.47 344 VAL F CA 1
ATOM 17733 C C . VAL F 1 343 ? -31.692 -74.942 87.908 1.00 26.83 344 VAL F C 1
ATOM 17734 O O . VAL F 1 343 ? -30.746 -74.197 87.624 1.00 25.82 344 VAL F O 1
ATOM 17738 N N . ILE F 1 344 ? -32.535 -75.417 86.991 1.00 25.90 345 ILE F N 1
ATOM 17739 C CA . ILE F 1 344 ? -32.347 -75.209 85.552 1.00 24.88 345 ILE F CA 1
ATOM 17740 C C . ILE F 1 344 ? -32.919 -73.836 85.199 1.00 29.08 345 ILE F C 1
ATOM 17741 O O . ILE F 1 344 ? -34.135 -73.670 85.103 1.00 31.93 345 ILE F O 1
ATOM 17746 N N . GLU F 1 345 ? -32.046 -72.839 85.025 1.00 25.59 346 GLU F N 1
ATOM 17747 C CA . GLU F 1 345 ? -32.500 -71.493 84.697 1.00 26.75 346 GLU F CA 1
ATOM 17748 C C . GLU F 1 345 ? -32.423 -71.185 83.211 1.00 27.72 346 GLU F C 1
ATOM 17749 O O . GLU F 1 345 ? -33.114 -70.268 82.748 1.00 27.54 346 GLU F O 1
ATOM 17755 N N . THR F 1 346 ? -31.607 -71.926 82.461 1.00 20.74 347 THR F N 1
ATOM 17756 C CA . THR F 1 346 ? -31.404 -71.691 81.039 1.00 18.46 347 THR F CA 1
ATOM 17757 C C . THR F 1 346 ? -31.275 -73.033 80.339 1.00 19.40 347 THR F C 1
ATOM 17758 O O . THR F 1 346 ? -31.116 -74.078 80.979 1.00 21.68 347 THR F O 1
ATOM 17762 N N . ASP F 1 347 ? -31.301 -72.998 79.002 1.00 21.82 348 ASP F N 1
ATOM 17763 C CA . ASP F 1 347 ? -31.084 -74.233 78.267 1.00 18.50 348 ASP F CA 1
ATOM 17764 C C . ASP F 1 347 ? -29.638 -74.691 78.351 1.00 17.96 348 ASP F C 1
ATOM 17765 O O . ASP F 1 347 ? -29.371 -75.887 78.204 1.00 22.71 348 ASP F O 1
ATOM 17770 N N . GLU F 1 348 ? -28.696 -73.784 78.602 1.00 17.07 349 GLU F N 1
ATOM 17771 C CA . GLU F 1 348 ? -27.325 -74.238 78.820 1.00 20.11 349 GLU F CA 1
ATOM 17772 C C . GLU F 1 348 ? -27.214 -75.036 80.118 1.00 25.11 349 GLU F C 1
ATOM 17773 O O . GLU F 1 348 ? -26.493 -76.042 80.171 1.00 21.12 349 GLU F O 1
ATOM 17779 N N . ASP F 1 349 ? -27.947 -74.628 81.164 1.00 24.20 350 ASP F N 1
ATOM 17780 C CA . ASP F 1 349 ? -28.039 -75.436 82.386 1.00 22.79 350 ASP F CA 1
ATOM 17781 C C . ASP F 1 349 ? -28.588 -76.829 82.088 1.00 24.74 350 ASP F C 1
ATOM 17782 O O . ASP F 1 349 ? -28.060 -77.836 82.575 1.00 20.47 350 ASP F O 1
ATOM 17787 N N . PHE F 1 350 ? -29.686 -76.898 81.327 1.00 18.89 351 PHE F N 1
ATOM 17788 C CA . PHE F 1 350 ? -30.280 -78.190 80.993 1.00 19.05 351 PHE F CA 1
ATOM 17789 C C . PHE F 1 350 ? -29.268 -79.085 80.300 1.00 20.41 351 PHE F C 1
ATOM 17790 O O . PHE F 1 350 ? -29.093 -80.256 80.659 1.00 23.37 351 PHE F O 1
ATOM 17798 N N . VAL F 1 351 ? -28.592 -78.536 79.296 1.00 22.63 352 VAL F N 1
ATOM 17799 C CA . VAL F 1 351 ? -27.675 -79.315 78.479 1.00 20.58 352 VAL F CA 1
ATOM 17800 C C . VAL F 1 351 ? -26.453 -79.728 79.286 1.00 18.29 352 VAL F C 1
ATOM 17801 O O . VAL F 1 351 ? -25.967 -80.858 79.159 1.00 19.60 352 VAL F O 1
ATOM 17805 N N . SER F 1 352 ? -25.959 -78.831 80.148 1.00 18.29 353 SER F N 1
ATOM 17806 C CA A SER F 1 352 ? -24.822 -79.149 81.010 0.59 23.67 353 SER F CA 1
ATOM 17807 C CA B SER F 1 352 ? -24.819 -79.161 80.999 0.41 23.48 353 SER F CA 1
ATOM 17808 C C . SER F 1 352 ? -25.170 -80.259 81.994 1.00 27.07 353 SER F C 1
ATOM 17809 O O . SER F 1 352 ? -24.404 -81.215 82.175 1.00 26.96 353 SER F O 1
ATOM 17814 N N . GLU F 1 353 ? -26.322 -80.136 82.656 1.00 26.53 354 GLU F N 1
ATOM 17815 C CA . GLU F 1 353 ? -26.735 -81.155 83.615 1.00 26.62 354 GLU F CA 1
ATOM 17816 C C . GLU F 1 353 ? -27.013 -82.482 82.923 1.00 20.59 354 GLU F C 1
ATOM 17817 O O . GLU F 1 353 ? -26.647 -83.543 83.444 1.00 23.12 354 GLU F O 1
ATOM 17823 N N . LEU F 1 354 ? -27.650 -82.443 81.744 1.00 19.11 355 LEU F N 1
ATOM 17824 C CA . LEU F 1 354 ? -27.919 -83.677 81.003 1.00 21.06 355 LEU F CA 1
ATOM 17825 C C . LEU F 1 354 ? -26.631 -84.420 80.667 1.00 27.04 355 LEU F C 1
ATOM 17826 O O . LEU F 1 354 ? -26.567 -85.654 80.783 1.00 25.18 355 LEU F O 1
ATOM 17831 N N . LEU F 1 355 ? -25.599 -83.686 80.244 1.00 19.28 356 LEU F N 1
ATOM 17832 C CA . LEU F 1 355 ? -24.325 -84.310 79.905 1.00 26.44 356 LEU F CA 1
ATOM 17833 C C . LEU F 1 355 ? -23.691 -84.961 81.128 1.00 28.71 356 LEU F C 1
ATOM 17834 O O . LEU F 1 355 ? -23.309 -86.137 81.094 1.00 29.11 356 LEU F O 1
ATOM 17839 N N . GLU F 1 356 ? -23.596 -84.215 82.230 1.00 28.31 357 GLU F N 1
ATOM 17840 C CA . GLU F 1 356 ? -22.918 -84.725 83.419 1.00 31.00 357 GLU F CA 1
ATOM 17841 C C . GLU F 1 356 ? -23.644 -85.930 84.013 1.00 33.36 357 GLU F C 1
ATOM 17842 O O . GLU F 1 356 ? -23.004 -86.886 84.467 1.00 32.90 357 GLU F O 1
ATOM 17848 N N . THR F 1 357 ? -24.975 -85.908 84.018 1.00 30.28 358 THR F N 1
ATOM 17849 C CA . THR F 1 357 ? -25.769 -86.927 84.701 1.00 30.53 358 THR F CA 1
ATOM 17850 C C . THR F 1 357 ? -26.011 -88.169 83.845 1.00 24.87 358 THR F C 1
ATOM 17851 O O . THR F 1 357 ? -25.907 -89.292 84.348 1.00 33.80 358 THR F O 1
ATOM 17855 N N . GLU F 1 358 ? -26.344 -88.001 82.566 1.00 23.22 359 GLU F N 1
ATOM 17856 C CA . GLU F 1 358 ? -26.666 -89.135 81.708 1.00 30.27 359 GLU F CA 1
ATOM 17857 C C . GLU F 1 358 ? -25.655 -89.374 80.590 1.00 30.48 359 GLU F C 1
ATOM 17858 O O . GLU F 1 358 ? -25.753 -90.396 79.898 1.00 30.48 359 GLU F O 1
ATOM 17864 N N . GLY F 1 359 ? -24.686 -88.484 80.399 1.00 27.22 360 GLY F N 1
ATOM 17865 C CA . GLY F 1 359 ? -23.717 -88.680 79.328 1.00 28.58 360 GLY F CA 1
ATOM 17866 C C . GLY F 1 359 ? -24.273 -88.533 77.923 1.00 30.50 360 GLY F C 1
ATOM 17867 O O . GLY F 1 359 ? -23.755 -89.152 76.989 1.00 33.95 360 GLY F O 1
ATOM 17868 N N . VAL F 1 360 ? -25.309 -87.722 77.741 1.00 24.86 361 VAL F N 1
ATOM 17869 C CA . VAL F 1 360 ? -25.854 -87.420 76.420 1.00 21.24 361 VAL F CA 1
ATOM 17870 C C . VAL F 1 360 ? -25.467 -85.991 76.091 1.00 23.21 361 VAL F C 1
ATOM 17871 O O . VAL F 1 360 ? -25.822 -85.066 76.829 1.00 20.71 361 VAL F O 1
ATOM 17875 N N . ALA F 1 361 ? -24.734 -85.809 74.994 1.00 22.21 362 ALA F N 1
ATOM 17876 C CA . ALA F 1 361 ? -24.206 -84.505 74.614 1.00 20.74 362 ALA F CA 1
ATOM 17877 C C . ALA F 1 361 ? -25.075 -83.898 73.520 1.00 21.35 362 ALA F C 1
ATOM 17878 O O . ALA F 1 361 ? -25.172 -84.457 72.421 1.00 22.10 362 ALA F O 1
ATOM 17880 N N . VAL F 1 362 ? -25.725 -82.772 73.835 1.00 18.51 363 VAL F N 1
ATOM 17881 C CA . VAL F 1 362 ? -26.520 -81.975 72.894 1.00 18.79 363 VAL F CA 1
ATOM 17882 C C . VAL F 1 362 ? -26.004 -80.529 72.946 1.00 23.30 363 VAL F C 1
ATOM 17883 O O . VAL F 1 362 ? -25.080 -80.219 73.697 1.00 23.67 363 VAL F O 1
ATOM 17887 N N . VAL F 1 363 ? -26.597 -79.636 72.145 1.00 21.26 364 VAL F N 1
ATOM 17888 C CA . VAL F 1 363 ? -26.174 -78.233 72.094 1.00 25.25 364 VAL F CA 1
ATOM 17889 C C . VAL F 1 363 ? -27.341 -77.349 72.517 1.00 24.58 364 VAL F C 1
ATOM 17890 O O . VAL F 1 363 ? -28.461 -77.528 72.030 1.00 21.79 364 VAL F O 1
ATOM 17894 N N . HIS F 1 364 ? -27.078 -76.379 73.392 1.00 15.87 365 HIS F N 1
ATOM 17895 C CA . HIS F 1 364 ? -28.156 -75.537 73.898 1.00 17.71 365 HIS F CA 1
ATOM 17896 C C . HIS F 1 364 ? -28.580 -74.507 72.865 1.00 18.72 365 HIS F C 1
ATOM 17897 O O . HIS F 1 364 ? -27.752 -73.961 72.119 1.00 18.58 365 HIS F O 1
ATOM 17904 N N . GLY F 1 365 ? -29.891 -74.251 72.821 1.00 18.62 366 GLY F N 1
ATOM 17905 C CA . GLY F 1 365 ? -30.455 -73.376 71.804 1.00 17.90 366 GLY F CA 1
ATOM 17906 C C . GLY F 1 365 ? -29.942 -71.953 71.862 1.00 22.69 366 GLY F C 1
ATOM 17907 O O . GLY F 1 365 ? -29.904 -71.272 70.830 1.00 18.94 366 GLY F O 1
ATOM 17908 N N . SER F 1 366 ? -29.537 -71.494 73.048 1.00 27.15 367 SER F N 1
ATOM 17909 C CA . SER F 1 366 ? -28.962 -70.159 73.186 1.00 31.07 367 SER F CA 1
ATOM 17910 C C . SER F 1 366 ? -27.745 -69.974 72.292 1.00 30.10 367 SER F C 1
ATOM 17911 O O . SER F 1 366 ? -27.470 -68.854 71.845 1.00 34.41 367 SER F O 1
ATOM 17914 N N . ALA F 1 367 ? -27.004 -71.053 72.022 1.00 23.13 368 ALA F N 1
ATOM 17915 C CA . ALA F 1 367 ? -25.847 -70.956 71.134 1.00 19.59 368 ALA F CA 1
ATOM 17916 C C . ALA F 1 367 ? -26.253 -70.580 69.714 1.00 24.59 368 ALA F C 1
ATOM 17917 O O . ALA F 1 367 ? -25.455 -69.989 68.971 1.00 23.28 368 ALA F O 1
ATOM 17919 N N . PHE F 1 368 ? -27.473 -70.927 69.309 1.00 19.92 369 PHE F N 1
ATOM 17920 C CA . PHE F 1 368 ? -27.955 -70.616 67.970 1.00 21.98 369 PHE F CA 1
ATOM 17921 C C . PHE F 1 368 ? -28.878 -69.406 67.964 1.00 23.06 369 PHE F C 1
ATOM 17922 O O . PHE F 1 368 ? -29.558 -69.155 66.962 1.00 22.00 369 PHE F O 1
ATOM 17930 N N . GLY F 1 369 ? -28.935 -68.667 69.071 1.00 21.26 370 GLY F N 1
ATOM 17931 C CA . GLY F 1 369 ? -29.767 -67.490 69.159 1.00 16.64 370 GLY F CA 1
ATOM 17932 C C . GLY F 1 369 ? -31.232 -67.705 69.489 1.00 16.76 370 GLY F C 1
ATOM 17933 O O . GLY F 1 369 ? -31.997 -66.746 69.398 1.00 19.55 370 GLY F O 1
ATOM 17934 N N . LEU F 1 370 ? -31.663 -68.916 69.863 1.00 16.69 371 LEU F N 1
ATOM 17935 C CA . LEU F 1 370 ? -33.061 -69.109 70.266 1.00 15.89 371 LEU F CA 1
ATOM 17936 C C . LEU F 1 370 ? -33.179 -70.224 71.300 1.00 15.20 371 LEU F C 1
ATOM 17937 O O . LEU F 1 370 ? -32.908 -71.393 70.998 1.00 18.93 371 LEU F O 1
ATOM 17942 N N . GLY F 1 371 ? -33.617 -69.863 72.504 1.00 19.38 372 GLY F N 1
ATOM 17943 C CA . GLY F 1 371 ? -33.896 -70.820 73.553 1.00 17.28 372 GLY F CA 1
ATOM 17944 C C . GLY F 1 371 ? -35.221 -70.518 74.231 1.00 23.64 372 GLY F C 1
ATOM 17945 O O . GLY F 1 371 ? -35.939 -69.593 73.833 1.00 24.96 372 GLY F O 1
ATOM 17946 N N . PRO F 1 372 ? -35.579 -71.290 75.275 1.00 22.84 373 PRO F N 1
ATOM 17947 C CA . PRO F 1 372 ? -34.829 -72.442 75.791 1.00 19.57 373 PRO F CA 1
ATOM 17948 C C . PRO F 1 372 ? -35.081 -73.708 74.972 1.00 21.26 373 PRO F C 1
ATOM 17949 O O . PRO F 1 372 ? -36.167 -74.305 75.015 1.00 20.63 373 PRO F O 1
ATOM 17953 N N . ASN F 1 373 ? -34.066 -74.095 74.209 1.00 17.63 374 ASN F N 1
ATOM 17954 C CA . ASN F 1 373 ? -34.143 -75.223 73.296 1.00 15.79 374 ASN F CA 1
ATOM 17955 C C . ASN F 1 373 ? -32.820 -75.965 73.349 1.00 18.40 374 ASN F C 1
ATOM 17956 O O . ASN F 1 373 ? -31.854 -75.508 73.966 1.00 17.96 374 ASN F O 1
ATOM 17961 N N . PHE F 1 374 ? -32.770 -77.123 72.688 1.00 15.56 375 PHE F N 1
ATOM 17962 C CA . PHE F 1 374 ? -31.505 -77.806 72.475 1.00 15.53 375 PHE F CA 1
ATOM 17963 C C . PHE F 1 374 ? -31.552 -78.495 71.120 1.00 15.64 375 PHE F C 1
ATOM 17964 O O . PHE F 1 374 ? -32.615 -78.935 70.680 1.00 17.08 375 PHE F O 1
ATOM 17972 N N . ARG F 1 375 ? -30.403 -78.554 70.446 1.00 15.05 376 ARG F N 1
ATOM 17973 C CA . ARG F 1 375 ? -30.301 -79.226 69.156 1.00 14.81 376 ARG F CA 1
ATOM 17974 C C . ARG F 1 375 ? -29.814 -80.653 69.353 1.00 12.57 376 ARG F C 1
ATOM 17975 O O . ARG F 1 375 ? -28.851 -80.898 70.093 1.00 13.95 376 ARG F O 1
ATOM 17983 N N . ILE F 1 376 ? -30.491 -81.587 68.702 1.00 16.95 377 ILE F N 1
ATOM 17984 C CA . ILE F 1 376 ? -30.074 -82.977 68.630 1.00 13.11 377 ILE F CA 1
ATOM 17985 C C . ILE F 1 376 ? -29.936 -83.336 67.163 1.00 19.36 377 ILE F C 1
ATOM 17986 O O . ILE F 1 376 ? -30.826 -83.032 66.363 1.00 15.19 377 ILE F O 1
ATOM 17991 N N . SER F 1 377 ? -28.825 -83.976 66.812 1.00 17.30 378 SER F N 1
ATOM 17992 C CA . SER F 1 377 ? -28.644 -84.558 65.496 1.00 17.74 378 SER F CA 1
ATOM 17993 C C . SER F 1 377 ? -29.029 -86.026 65.582 1.00 15.90 378 SER F C 1
ATOM 17994 O O . SER F 1 377 ? -28.562 -86.737 66.481 1.00 18.16 378 SER F O 1
ATOM 17997 N N . TYR F 1 378 ? -29.913 -86.473 64.684 1.00 12.39 379 TYR F N 1
ATOM 17998 C CA . TYR F 1 378 ? -30.284 -87.886 64.652 1.00 16.91 379 TYR F CA 1
ATOM 17999 C C . TYR F 1 378 ? -29.610 -88.637 63.502 1.00 21.08 379 TYR F C 1
ATOM 18000 O O . TYR F 1 378 ? -30.152 -89.629 62.989 1.00 17.58 379 TYR F O 1
ATOM 18009 N N . ALA F 1 379 ? -28.402 -88.210 63.123 1.00 20.13 380 ALA F N 1
ATOM 18010 C CA . ALA F 1 379 ? -27.542 -89.001 62.241 1.00 16.98 380 ALA F CA 1
ATOM 18011 C C . ALA F 1 379 ? -26.787 -90.080 63.029 1.00 23.96 380 ALA F C 1
ATOM 18012 O O . ALA F 1 379 ? -25.563 -90.081 63.131 1.00 24.72 380 ALA F O 1
ATOM 18014 N N . THR F 1 380 ? -27.556 -90.999 63.620 1.00 20.77 381 THR F N 1
ATOM 18015 C CA A THR F 1 380 ? -26.998 -92.215 64.205 0.56 25.83 381 THR F CA 1
ATOM 18016 C CA B THR F 1 380 ? -27.017 -92.192 64.261 0.44 25.87 381 THR F CA 1
ATOM 18017 C C . THR F 1 380 ? -28.097 -93.270 64.239 1.00 20.76 381 THR F C 1
ATOM 18018 O O . THR F 1 380 ? -29.254 -93.005 63.907 1.00 19.99 381 THR F O 1
ATOM 18025 N N . SER F 1 381 ? -27.715 -94.493 64.608 1.00 22.12 382 SER F N 1
ATOM 18026 C CA . SER F 1 381 ? -28.641 -95.618 64.521 1.00 22.21 382 SER F CA 1
ATOM 18027 C C . SER F 1 381 ? -29.856 -95.418 65.426 1.00 23.20 382 SER F C 1
ATOM 18028 O O . SER F 1 381 ? -29.788 -94.753 66.467 1.00 22.48 382 SER F O 1
ATOM 18031 N N . GLU F 1 382 ? -30.987 -96.000 65.012 1.00 25.81 383 GLU F N 1
ATOM 18032 C CA . GLU F 1 382 ? -32.186 -95.935 65.842 1.00 23.09 383 GLU F CA 1
ATOM 18033 C C . GLU F 1 382 ? -31.925 -96.506 67.229 1.00 25.39 383 GLU F C 1
ATOM 18034 O O . GLU F 1 382 ? -32.453 -95.998 68.226 1.00 22.68 383 GLU F O 1
ATOM 18040 N N . ALA F 1 383 ? -31.126 -97.574 67.304 1.00 26.17 384 ALA F N 1
ATOM 18041 C CA . ALA F 1 383 ? -30.857 -98.215 68.586 1.00 27.83 384 ALA F CA 1
ATOM 18042 C C . ALA F 1 383 ? -30.144 -97.262 69.529 1.00 26.13 384 ALA F C 1
ATOM 18043 O O . ALA F 1 383 ? -30.465 -97.201 70.723 1.00 24.84 384 ALA F O 1
ATOM 18045 N N . LEU F 1 384 ? -29.181 -96.494 69.009 1.00 22.78 385 LEU F N 1
ATOM 18046 C CA . LEU F 1 384 ? -28.489 -95.527 69.849 1.00 24.82 385 LEU F CA 1
ATOM 18047 C C . LEU F 1 384 ? -29.375 -94.323 70.151 1.00 27.99 385 LEU F C 1
ATOM 18048 O O . LEU F 1 384 ? -29.351 -93.799 71.272 1.00 21.29 385 LEU F O 1
ATOM 18053 N N . LEU F 1 385 ? -30.159 -93.866 69.167 1.00 18.87 386 LEU F N 1
ATOM 18054 C CA . LEU F 1 385 ? -31.108 -92.793 69.439 1.00 16.72 386 LEU F CA 1
ATOM 18055 C C . LEU F 1 385 ? -32.086 -93.196 70.524 1.00 20.23 386 LEU F C 1
ATOM 18056 O O . LEU F 1 385 ? -32.434 -92.381 71.385 1.00 18.37 386 LEU F O 1
ATOM 18061 N N . GLU F 1 386 ? -32.548 -94.451 70.496 1.00 19.00 387 GLU F N 1
ATOM 18062 C CA . GLU F 1 386 ? -33.478 -94.898 71.524 1.00 19.40 387 GLU F CA 1
ATOM 18063 C C . GLU F 1 386 ? -32.820 -94.857 72.896 1.00 23.00 387 GLU F C 1
ATOM 18064 O O . GLU F 1 386 ? -33.401 -94.333 73.852 1.00 21.35 387 GLU F O 1
ATOM 18070 N N . GLU F 1 387 ? -31.591 -95.371 73.006 1.00 26.87 388 GLU F N 1
ATOM 18071 C CA . GLU F 1 387 ? -30.890 -95.321 74.291 1.00 24.01 388 GLU F CA 1
ATOM 18072 C C . GLU F 1 387 ? -30.705 -93.881 74.759 1.00 21.74 388 GLU F C 1
ATOM 18073 O O . GLU F 1 387 ? -30.966 -93.561 75.925 1.00 26.11 388 GLU F O 1
ATOM 18079 N N . ALA F 1 388 ? -30.278 -92.989 73.858 1.00 18.94 389 ALA F N 1
ATOM 18080 C CA . ALA F 1 388 ? -30.115 -91.588 74.243 1.00 18.36 389 ALA F CA 1
ATOM 18081 C C . ALA F 1 388 ? -31.428 -91.001 74.743 1.00 20.91 389 ALA F C 1
ATOM 18082 O O . ALA F 1 388 ? -31.465 -90.329 75.783 1.00 18.39 389 ALA F O 1
ATOM 18084 N N . CYS F 1 389 ? -32.525 -91.275 74.034 1.00 20.31 390 CYS F N 1
ATOM 18085 C CA . CYS F 1 389 ? -33.814 -90.743 74.448 1.00 20.08 390 CYS F CA 1
ATOM 18086 C C . CYS F 1 389 ? -34.305 -91.373 75.739 1.00 21.20 390 CYS F C 1
ATOM 18087 O O . CYS F 1 389 ? -34.961 -90.694 76.536 1.00 21.09 390 CYS F O 1
ATOM 18090 N N . ARG F 1 390 ? -34.025 -92.660 75.965 1.00 19.23 391 ARG F N 1
ATOM 18091 C CA . ARG F 1 390 ? -34.377 -93.234 77.261 1.00 20.58 391 ARG F CA 1
ATOM 18092 C C . ARG F 1 390 ? -33.627 -92.532 78.384 1.00 28.62 391 ARG F C 1
ATOM 18093 O O . ARG F 1 390 ? -34.167 -92.345 79.481 1.00 21.29 391 ARG F O 1
ATOM 18101 N N . ARG F 1 391 ? -32.376 -92.136 78.124 1.00 24.15 392 ARG F N 1
ATOM 18102 C CA . ARG F 1 391 ? -31.606 -91.417 79.131 1.00 26.77 392 ARG F CA 1
ATOM 18103 C C . ARG F 1 391 ? -32.171 -90.030 79.365 1.00 22.41 392 ARG F C 1
ATOM 18104 O O . ARG F 1 391 ? -32.277 -89.581 80.513 1.00 24.38 392 ARG F O 1
ATOM 18112 N N . ILE F 1 392 ? -32.555 -89.349 78.288 1.00 18.86 393 ILE F N 1
ATOM 18113 C CA . ILE F 1 392 ? -33.164 -88.025 78.407 1.00 17.39 393 ILE F CA 1
ATOM 18114 C C . ILE F 1 392 ? -34.483 -88.100 79.174 1.00 20.92 393 ILE F C 1
ATOM 18115 O O . ILE F 1 392 ? -34.744 -87.266 80.058 1.00 19.29 393 ILE F O 1
ATOM 18120 N N . GLN F 1 393 ? -35.313 -89.117 78.881 1.00 19.15 394 GLN F N 1
ATOM 18121 C CA . GLN F 1 393 ? -36.556 -89.307 79.640 1.00 20.09 394 GLN F CA 1
ATOM 18122 C C . GLN F 1 393 ? -36.289 -89.572 81.121 1.00 24.76 394 GLN F C 1
ATOM 18123 O O . GLN F 1 393 ? -36.953 -88.984 81.991 1.00 20.54 394 GLN F O 1
ATOM 18129 N N . ARG F 1 394 ? -35.341 -90.468 81.431 1.00 27.70 395 ARG F N 1
ATOM 18130 C CA . ARG F 1 394 ? -35.005 -90.711 82.831 1.00 32.94 395 ARG F CA 1
ATOM 18131 C C . ARG F 1 394 ? -34.548 -89.429 83.529 1.00 27.00 395 ARG F C 1
ATOM 18132 O O . ARG F 1 394 ? -34.973 -89.142 84.654 1.00 25.81 395 ARG F O 1
ATOM 18140 N N . PHE F 1 395 ? -33.726 -88.622 82.853 1.00 28.00 396 PHE F N 1
ATOM 18141 C CA . PHE F 1 395 ? -33.236 -87.386 83.446 1.00 24.99 396 PHE F CA 1
ATOM 18142 C C . PHE F 1 395 ? -34.381 -86.418 83.695 1.00 24.85 396 PHE F C 1
ATOM 18143 O O . PHE F 1 395 ? -34.522 -85.879 84.803 1.00 28.64 396 PHE F O 1
ATOM 18151 N N . CYS F 1 396 ? -35.197 -86.174 82.663 1.00 22.99 397 CYS F N 1
ATOM 18152 C CA . CYS F 1 396 ? -36.312 -85.253 82.816 1.00 21.05 397 CYS F CA 1
ATOM 18153 C C . CYS F 1 396 ? -37.280 -85.695 83.905 1.00 23.17 397 CYS F C 1
ATOM 18154 O O . CYS F 1 396 ? -37.790 -84.851 84.659 1.00 26.89 397 CYS F O 1
ATOM 18157 N N . ALA F 1 397 ? -37.559 -87.004 83.991 1.00 23.66 398 ALA F N 1
ATOM 18158 C CA . ALA F 1 397 ? -38.467 -87.484 85.024 1.00 24.64 398 ALA F CA 1
ATOM 18159 C C . ALA F 1 397 ? -37.906 -87.245 86.411 1.00 29.97 398 ALA F C 1
ATOM 18160 O O . ALA F 1 397 ? -38.661 -87.023 87.355 1.00 30.29 398 ALA F O 1
ATOM 18162 N N . ALA F 1 398 ? -36.584 -87.286 86.551 1.00 30.91 399 ALA F N 1
ATOM 18163 C CA . ALA F 1 398 ? -35.944 -87.068 87.842 1.00 34.79 399 ALA F CA 1
ATOM 18164 C C . ALA F 1 398 ? -35.864 -85.589 88.183 1.00 32.89 399 ALA F C 1
ATOM 18165 O O . ALA F 1 398 ? -35.493 -85.250 89.309 1.00 42.32 399 ALA F O 1
ATOM 18167 N N . CYS F 1 399 ? -36.153 -84.693 87.232 1.00 29.74 400 CYS F N 1
ATOM 18168 C CA . CYS F 1 399 ? -36.241 -83.278 87.571 1.00 31.06 400 CYS F CA 1
ATOM 18169 C C . CYS F 1 399 ? -37.517 -83.024 88.371 1.00 37.78 400 CYS F C 1
ATOM 18170 O O . CYS F 1 399 ? -38.581 -83.559 88.054 1.00 49.66 400 CYS F O 1
ATOM 18173 N N . ARG F 1 400 ? -37.406 -82.210 89.420 1.00 34.83 401 ARG F N 1
ATOM 18174 C CA . ARG F 1 400 ? -38.526 -81.985 90.337 1.00 35.33 401 ARG F CA 1
ATOM 18175 C C . ARG F 1 400 ? -38.935 -80.513 90.413 1.00 39.69 401 ARG F C 1
ATOM 18176 O O . ARG F 1 400 ? -38.081 -79.621 90.401 1.00 38.39 401 ARG F O 1
#

Sequence (2374 aa):
AFLADALSSRRVKPSATIAVSQKARELKAKGRDVIGLGAGEPDFDTPDNIKKAAIDAIDRGETKYTPVSGIPELREAIAKKFKRENNLDYTAAQTIVGTGGKQILFNAFMATLNPGDEVVIPAPYWVSYPEMVALCGGTPVFVPTRQENNNFKLKAEEDLDRAITPKTKWFVFNSPSNPSGAAYSHEELKALTDVLMKHPHVWVLTDDMMYEHLTYGDFRFATPVEVEPGLYERTLTMNGVSKKAYAMTGWRIGYAAGPLHLIKAMDMMIQGQQTSGAASIAQWAAVEALNGPQDFIIGRNKKEIFQGRRDLVVVSMLNQAKKGISCPTPEGAFYVYPSCAGLIGKTAPSGKVIETDEDFVSELLETEGVAVVHGSAFGLGPNFRISYATSEALLEEACRRIQRFCAACRAFLADALSRVKPSATIAVSQKARELKAKGRDVIGLGAGEPDFDTPDNIKKAAIDAIDRGETKYTPVSGIPELREAIAKKFKRENNNLDYTAAQTIVGTGGKQILFNAFMATLNPGDEVVIPAPYWVSYPEMVALCGGTPVFVPTRQENNFKLKAEDLDRAITPKTKWFVFNSPSNPSGAAYSHEELKALTDVLMKHPHVWVLTDDMMYEHLTYGDFRFATPVEVEPGLYERTLTMNGVSAYAMTGWRIGYAAGPLHLIKAMDMMIQGQQQTSGAASIAQWAAVEALNGPQDFIIGRRNKKEIFQGRRDLVVSSMLNQAKGISCPTPEGAFYVYPSCAGLIGKTAPSGKVIETDEDFVSELLETEGVAVVHGSAFGLGPNFRISYATSEALLEEACRRIQRFCAACRAFLADALSRVKPVIGLGAGEPDFDTPDNIKKAAIDAIDRGETKYTPVSGIPELREAIAKKFKRENNLDYTAAQTIVGTGGKQILFNAFMATLNPGDEVVIPAPYWVSYPEMVALCGGTPVFVPTRQENNFKLKAEDLDRAITPKTKWFVFNSPSNPSGAAYSHEELKALTDVLMKHPHVWVLTDDMMYEHLTYGDFRFATPVEVEPGLYERTLTMMNGVSKAYAMTGWRIGYAAGPLHLIKAMDMIQGQQTSGAASIAQWAAVEALNGPQDFIGRNKEIFQGRRDLVVSMLNQAKGISCPTPEGAFYVYPSCAGLIGKTAPSGKVIETDEDFVSSELLETEGVAVVHGSAFGLGPNFRISYATSEALLEEACRRIQRFCAACRAFLADALSRVKPSATIAVSQKARELKAKGRDVIGLGAGEPDFDTPDNIKKAAIDAIDRGETKYTPVSGIPELREAIAKKFKRENNLDYTAAQTIVGTGGKQILFNAFMATLNPGDEVVIPAPYWVSYPEMVALCGGTPVFVPTRQENNFKLKAEDLDRAITPKTKWFVFNSPSNPSGAAYSHEELKALTDVLMKHPHVWVLTDDMYEHLTYGDDFRFATPVEVEPGLYEERTLTMNGVSKAYAMTGWRIGYAAGPLHLIKAMDMIQGQQTSSGAASIAQWAAVEALNGPQDFIGRNKEIFQGRRDLVVSMLNQAKGISCPTPEGAFYVYPSCAGLIGKTAPSGKVIETDEEDFVSELLETEGVAVVHGSAFGLGPNFRISYATSEALLEEACRRIQRFCAACRAFLADALSRVKPSATIAVSQKARELKAKGRDVIGLGAGEPDFDTPDNIKKAAIDAIDRGETKYTPVSGIPELREAIAKKFKRENNLDYTAAQTIVGTGGKQILFNAFMATLNPGDEVVIPAPYWVSYPEMVALCGGTPVFVVPTRQENNNFKLKAEEDLDRAITPKTKWFVFNSPSNPSGAAYSHEELKALTDVLMKHPHVWVLTDDMMYEHLTYGDFRFATPVEVEPGLYERRTLTMNGVSKAYAMTGWRIGYAAGPLHLIKAMDMMIQGQQTSGAASIAQWAAVEALNGPQDFIGRNKEIFQGRRDLVVSMLNQAKGISCPTPEGAFYVYPSCAGLIGKTAPSGKVIETDEDFVVSELLETEGVAVVHGSAFGLGPNFRISYATSEEALLEEEACRRIQRFCAACRAFLADALSRVKPSATIAVSQKARELKAKGRDVIGLGAGEPDFDTPDNIKKAAIDAIDRGETKYTPVSGIPELREAIAKKFKRENNNLDYTAAQTIVGTGGKQILFNAFMATLNPGDEVVIPAPYWVVSYPEMVALCGGTPVFVPTRQENNFKLKAEEDLDRAITPKTKWFVFNSPSNPSGAAYSHEELKALTDVLMKHPHVWVLTDDMYEHLTYGDFRFATPVEVEPGLYERTLTMNGVSKAYAMTGWRIGYAAGPLHLIKAMDMIQGQQQTSGAASIAQWAAVEALNGPQDFIGRNKEIFQGRRDLVVSMLNQAKGISCPTPEGAFYVYPSCAGLIGKTAPSGKVIETDEDFVSSELLETEGVAVVHGSAFGLGPNFRISYATTSEALLEEACRRIQRFCAACR

Radius of gyration: 48.48 Å; Cα contacts (8 Å, |Δi|>4): 5496; chains: 6; bounding box: 122×98×143 Å

B-factor: mean 29.04, std 14.37, range [6.87, 89.31]

Nearest PDB structures (foldseek):
  6f77-assembly2_C  TM=1.003E+00  e=1.339E-82  Sinorhizobium meliloti 1021
  6f77-assembly3_E  TM=9.901E-01  e=5.075E-77  Sinorhizobium meliloti 1021
  6f35-assembly1_B  TM=9.710E-01  e=1.856E-56  Sinorhizobium meliloti 1021
  1j32-assembly1_B  TM=9.416E-01  e=1.998E-45  Phormidium lapideum
  9k71-assembly1_B  TM=9.109E-01  e=3.656E-26  Bacillus cereus ATCC 14579

GO terms:
  GO:0033854 L-glutamate:prephenate transaminase activity (F, EXP)
  GO:0004069 L-aspartate:2-oxoglutarate transaminase activity (F, EXP)

Solvent-accessible surface area: 80118 Å² total

Organism: Rhizobium meliloti (strain 1021) (NCBI:txid266834)

Secondary structure (DSSP, 8-state):
--S-GGGGGSPPPHHHHHHHHHHHHHHTT---EE----S-SSPPPHHHHHHHHHHHHHT--SPPPTT--HHHHHHHHHHHHHHH-----GGGEEEESHHHHHHHHHHHTT--TT-EEEEEES--THHHHHHHHTT-EEEEEE--GGGTTPPPHHHHHHH--TTEEEEEEESSPTTT-----HHHHHHHHHHHTT-TT-EEEEE-TTTT-B-TT-----HHHH-GGGGGGEEEEEESTTTTT-GGG--EEEE--HHHHHHHHHHHHHHTSS--HHHHHHHHHHHHS--HHHHHHHHHHHHHHHHHHHHHTTSTT-B-----BTTEE--B-GGGTTSBPTTS-B--SHHHHHHHHHHHH-EE-EEGGGGT--SBEEEE--S-HHHHHHHHHHHHHHHHH--/--S-GGGGGSPPPHHHHHHHHHHHHHHTT---EE----S-SSPPPHHHHHHHHHHHHTT--SPPPTT--HHHHHHHHHHHHHHH-----GGGEEEESHHHHHHHHHHHTT--TT-EEEEEES--THHHHHHHHTT-EEEEEE--GGGTTPPPHHHHHHH--TTEEEEEEESSPTTT-----HHHHHHHHHHHTT-TT-EEEEE-TTTT-B-TT-----HHHH-GGGGGGEEEEEE----S-GGG--EEEE--HHHHHHHHHHHHHHTSS--HHHHHHHHHHHHS--HHHHHHHHHHHHHHHHHHHHHTTSTT-B----SBTTEE--B-GGGTTSBPTTS-B--SHHHHHHHHHHHH-EE-EEGGGGT--SBEEEE--S-HHHHHHHHHHHHHHHHT--/--S-HHHHTS---EE---SS-SSPPPHHHHHHHHHHHHHT--SPPPTT--HHHHHHHHHHHHHHH-----GGGEEEESHHHHHHHHHHHHH--TT-EEEEEES--THHHHHHHHTT-EEEEEE--GGGTS---HHHHHHH--TTEEEEEEESS-TTT-----HHHHHHHHHHHHT-TT-EEEEE-TTTT-B-TT-----HHHH-GGGGGGEEEEEESTTTTT-GGG--EEEE--HHHHHHHHHHHHHHTSSPPHHHHHHHHHHHHS--HHHHHHHHHHHHHHHHHHHHHTTSTT-B----SBTTEE--B-GGGTTSB-TTS-B--SHHHHHHHHHHHH-EE-EEGGGGT--SBEEEE--S-HHHHHHHHHHHHHHHHT--/--S-THHHHS---HHHHHHHHHHHHHHTT---EE---SS-SSPPPHHHHHHHHHHHHHT--SPPPTT--HHHHHHHHHHHHHHH-----GGGEEEESHHHHHHHHHHHTT--TT-EEEEEES--THHHHHHHHHT-EEEEEE--GGGTT---HHHHHHH--TTEEEEEEESSPTTT-----HHHHHHHHHHHHT-TT-EEEEE-TTTT-B-TT-----HHHH-GGGGGGEEEEEESTTTTT-GGG--EEEE--HHHHHHHHHHHHHHTSS--HHHHHHHHHHHHS--HHHHHHHHHHHHHHHHHHHHHTTSTT-B----SBTTEE--B-GGGTTPBPTTS-B--SHHHHHHHHHHHH-EE-EEGGGGT--SBEEEE--S-HHHHHHHHHHHHHHHHH--/--S-GGGGGSPPPHHHHHHHHHHHHHHTT---EE----S-SSPPPHHHHHHHHHHHHHT--SPPPTT--HHHHHHHHHHHHHHH-----GGGEEEESHHHHHHHHHHHTTPPTT-EEEEEES--THHHHHHHHTT-EEEEEE--GGGTT---HHHHHHH--TTEEEEEEESSPTTT-----HHHHHHHHHHHTT-TT-EEEEE-TTTT-B-TT-----HHHH-GGGGGGEEEEEESTTTTT-GGG--EEEE--HHHHHHHHHHHHHHTSS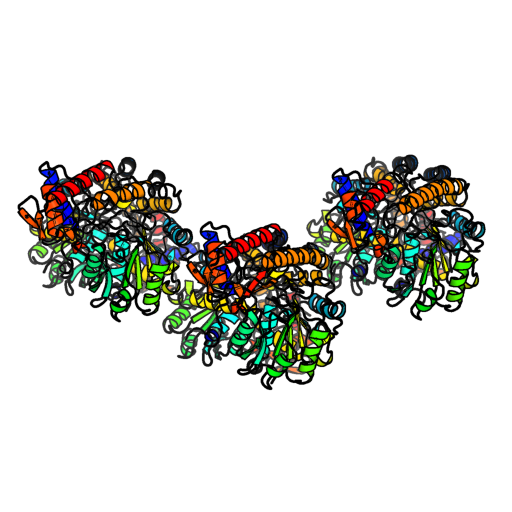PPHHHHHHHHHHHHS--HHHHHHHHHHHHHHHHHHHHHTTSTT-B----SBTTEE--B-GGGTTPBPTTS-B--SHHHHHHHHHHHH-EE-EEGGGGT--SBEEEE--S-HHHHHHHHHHHHHHHHH--/--S-GGGGGSPPPSHHHHHHHHHHHHHTT---EE----S-SSPPPHHHHHHHHHHHHHT--S---TT--HHHHHHHHHHHHHHH-----GGGEEEEEHHHHHHHHHHHTT--TT-EEEEEES--THHHHHHHHTT-EEEEEE--GGGTT---HHHHHHH--TTEEEEEEESSPTTT-----HHHHHHHHHHHHT-TT-EEEEE-TTTT-B-TT-----HHHH-GGGGGGEEEEEESTTTTT-GGG-EEEEE--HHHHHHHHHHHHHHTSS--HHHHHHHHHHHHS--HHHHHHHHHHHHHHHHHHHHHTTSTT-B----SBTTEE--B-GGGTTPBPTTS-B--SHHHHHHHHHHHH-EE-EEGGGGT--SBEEEE--S-HHHHHHHHHHHHHHHHH--